Protein AF-0000000066914929 (afdb_homodimer)

Radius of gyration: 43.82 Å; Cα contacts (8 Å, |Δi|>4): 2407; chains: 2; bounding box: 92×146×138 Å

Sequence (1628 aa):
MSVPPDFVSQTCKDNQVCFVKSWQILGLDLDIENEDIVPTKKRKVLPPLNYNNDIVTKFKNVDGRLMECSQKAVNEFTSPCVNNMLSSYSNLSPERHASNSMNISGYKNLSDRDVFLKLHLPCQLYEYYLNERKISKLYDWQKECLCDPRLLRGSNIILSLPTGSGKTMIAELLMLREIINNKKSCLIVLPYVAIVQEKMNLLMELKTMFDINILDYAAGKGAIPPVKFEKGIGTIYIATIEKANILINSLIATRRINEIGLMVIDELHMIGESNRGIFIEQMITKYLMTLSGQIIGLSATLDDMTYLKKFMKAHVLSVDFRPVRLDQKVKILNKMYYLEESGDSKRLIPIPGQINNNSYYDSRDSSGILPFLKPLIPNQSVLIFCPTKDSCENLCSLLSEILAEDPVYADNDPRKEDLIEMIRNDNGGRICEIMEYGILVGVCYHHSGITVEERDRIETAFKSGILHTLCATSTLAAGVNLPARRVIIKDPFLHNEIMSKSQYIQMVGRAGRAGLNNYGDSITIITSKEKEKKFRQMIELSCIKCTSQMVKGINNYTNFQVLLLDMICFSMAKTREDLEKIMYSTLYGYEHTAEVIKILNCVLAKLLEFGMIKIDCNIYVATSLGIATQNANFAPDVAVSVKRELDNHLENGIILSSEEHLIYILLQNNISIKANEGILYNELENFEKNEFKLFSKLFDVSHPQLLLEFSSQHRFKSKFAKIYIFFMIKRLLKKQSIWDVAREFDVQRGWLQNVLQNFYNHAKCVIRFCEKIPELWSVCHLSPHVLKKLFNSLSPTFDSLQLVKMVNETKETAMSVPPDFVSQTCKDNQVCFVKSWQILGLDLDIENEDIVPTKKRKVLPPLNYNNDIVTKFKNVDGRLMECSQKAVNEFTSPCVNNMLSSYSNLSPERHASNSMNISGYKNLSDRDVFLKLHLPCQLYEYYLNERKISKLYDWQKECLCDPRLLRGSNIILSLPTGSGKTMIAELLMLREIINNKKSCLIVLPYVAIVQEKMNLLMELKTMFDINILDYAAGKGAIPPVKFEKGIGTIYIATIEKANILINSLIATRRINEIGLMVIDELHMIGESNRGIFIEQMITKYLMTLSGQIIGLSATLDDMTYLKKFMKAHVLSVDFRPVRLDQKVKILNKMYYLEESGDSKRLIPIPGQINNNSYYDSRDSSGILPFLKPLIPNQSVLIFCPTKDSCENLCSLLSEILAEDPVYADNDPRKEDLIEMIRNDNGGRICEIMEYGILVGVCYHHSGITVEERDRIETAFKSGILHTLCATSTLAAGVNLPARRVIIKDPFLHNEIMSKSQYIQMVGRAGRAGLNNYGDSITIITSKEKEKKFRQMIELSCIKCTSQMVKGINNYTNFQVLLLDMICFSMAKTREDLEKIMYSTLYGYEHTAEVIKILNCVLAKLLEFGMIKIDCNIYVATSLGIATQNANFAPDVAVSVKRELDNHLENGIILSSEEHLIYILLQNNISIKANEGILYNELENFEKNEFKLFSKLFDVSHPQLLLEFSSQHRFKSKFAKIYIFFMIKRLLKKQSIWDVAREFDVQRGWLQNVLQNFYNHAKCVIRFCEKIPELWSVCHLSPHVLKKLFNSLSPTFDSLQLVKMVNETKETA

Secondary structure (DSSP, 8-state):
----------------------GGGGTEEEETTTTEEEE------------------EEE-TTS-EEE--HHHHTT-----------------------------TTTT--HHHHHHHTT--HHHHHHHHHTS------HHHHHHHT-HHHHTT-EEEEE--TTS-HHHHHHHHHHHHHHHH--EEEEEES-HHHHHHHHHHHHHHHHHHTEEEEEESTT-S-SSPPPPSSSSEEEEEEEHHHHHHHHHHHHHTT-GGGEEEEEETTGGGGGSTTHHHHHHHHHHHHHHHT-SEEEEEES--SB-HHHHHHHTEEEEE----SSEEEEEEEETTEEEEEEEETTEEEEEE-TT----GGG--TT-TT--HHHHTTTTTTS-EEEE-SSHHHHHHHHHHHHHHHTTSTTT----HHHHHHHHHHHHHTTS---HHHHHHHHTTEEEESTTS-HHHHHHHHHHHHTTS--EEEE-GGGTSS----BSEEEES-SEETTEEPPHHHHHHHHTTB--TTT-SEEEEEEEE-SHHHHHHHHHHHH----B----TTSS-GGGHHHHHHHHHHHHTTS--SHHHHHHHHHTSHHHHH-GGGHHHHHHHHHHHHHHTTSEEEETTEEEE-HHHHHHHHHT--HHHHHHHHHHHHHHHHH-B--SSSHHHHHHHSPS-------HHHHHHHHHT--HHHHHHHHHHHS--HHHHHHHHHH-SS--HHHHHHHHHHHHHHHHTT--HHHHHHHTT--HHHHHHHHHHHHHHHHHHHHHHHT-GGGHHHHHHHHHHHHHHHHSS-TTTHHHHTTSHHHHHHHH-/----------------------TTTTTEEEETTTTEEEE-------------S----EEE-TTS-EEE--HHHHTT-----------------------------TTTT--HHHHHHHTT--HHHHHHHHHTS------HHHHHHHT-HHHHTT-EEEEE--TTS-HHHHHHHHHHHHHHHH--EEEEEES-HHHHHHHHHHHHHHHHHHT-EEEEESTT-S-SSPP--SSSS-EEEEEEHHHHHHHHHHHHHTT-GGGEEEEEETTGGGGGSTTHHHHHHHHHHHHHHHT-SEEEEEES--SB-HHHHHHHTEEEEE----SSEEEEEEEETTEEEEEEEETTEEEEEE-TT----GGG--TT-TT--HHHHTTTTTTS-EEEE-SSHHHHHHHHHHHHHHHTTSTTT----HHHHHHHHHHHHHTTS---HHHHHHHHTTEEEESTTS-HHHHHHHHHHHHTTS--EEEE-GGGTSS----BSEEEES-SEETTEEPPHHHHHHHHTTB--TTT-SEEEEEEEE-SHHHHHHHHHHHH----B----TTSS-GGGHHHHHHHHHHHHTTS--SHHHHHHHHHTSHHHHH-GGGHHHHHHHHHHHHHHTTSEEEETTEEEE-HHHHHHHHHT--HHHHHHHHHHHHHHHHH-B--SSSHHHHHHHSPS-------HHHHHHHHHT--HHHHHHHHHHHS--HHHHHHHHHH-SS--HHHHHHHHHHHHHHHHTT--HHHHHHHTT--HHHHHHHHHHHHHHHHHHHHHHHT-GGGHHHHHHHHHHHHHHHHHS-TTTHHHHTTTHHHHHHHH-

InterPro domains:
  IPR001650 Helicase, C-terminal domain-like [PF00271] (441-515)
  IPR001650 Helicase, C-terminal domain-like [PS51194] (368-558)
  IPR001650 Helicase, C-terminal domain-like [SM00490] (429-515)
  IPR011545 DEAD/DEAH-box helicase domain [PF00270] (149-303)
  IPR014001 Helicase superfamily 1/2, ATP-binding domain [PS51192] (148-320)
  IPR014001 Helicase superfamily 1/2, ATP-binding domain [SM00487] (134-331)
  IPR027417 P-loop containing nucleoside triphosphate hydrolase [G3DSA:3.40.50.300] (123-323)
  IPR027417 P-loop containing nucleoside triphosphate hydrolase [G3DSA:3.40.50.300] (354-539)
  IPR027417 P-loop containing nucleoside triphosphate hydrolase [SSF52540] (150-529)
  IPR036390 Winged helix DNA-binding domain superfamily [SSF46785] (556-629)
  IPR046931 DNA polymerase theta-like, helix-turn-helix domain [PF20470] (520-613)
  IPR048960 POLQ-like, helical domain [PF21099] (636-773)
  IPR050474 Helicase Hel308/SKI2-like [PTHR47961] (75-783)

Foldseek 3Di:
DCCPDDPPPVPDDPPPPPPLPDCVVVLFDQPPVVNDGDRRDDPDPPDDPPPDDDDADQCQPPVRHRPRPGPPVVPPVPDPPDDPPPPDPPDPDPPPPPPPPPCPVPQLPPAPVVLCVLLVHDPVVVVCCCPVVVPPDDDSVLSVVSNPPCVVSFFAEEEAEAPPQPVVVSVVSVQRSCCVVVLAEAEEEDADLLLLVVVLVVCVVVCVVAVEAEAEADLQFADQQHDDDPDGSYYYYRYYLVRLLLNCLSCLLVVNNLSYAEYEYEALLCLQPDPSVLSSLLSLLSNVLVVRYYYYYYHYHFDDCPLVCQLNVYYYDYDHDDQADEWEWEAAAFWIWTFDDDDLFTDTHTDPPPTQPVPQDDPLCPLSCRSVPVVAPDPFAEEEADQDQVRQLVVLQSCLVVLCVPCVQLVVPVVLVVLVVQVCVLQVRDDDPSQNSSLSRQEHEDELLAAPSNNVSNQVCCVVSSHRYYYYYLPVLDDDLRATQEYEYSAQDHPRHGDALVSVSSRSSSHDDPPPGSYGYYYYYHNDPVSVVVVSVRNRPRGPDRAHCQPPPDPQSLSLLLSVLSCQLSVVAWAPVSSLVSLCSTSNNSVCVPCSVVSSVSSVVVCVVLVQWDDDPRTIHGDLLSNLCNQLVHRSVQSSVLVVLLVVDVVLDADVPDCLLLLLNLADFDDDDDFDLVLLLVDLVDDDPVRQVSVCSNPVDGSVVVSVVSVPDPDDDRVSVSVLLSVLLVVLLVLDALVVSCVSGVGRSSVNVVSLSVSSSSLSSVLSSLVSPVVSVVSVVCSVVSNCSSVVSHPDPVCVSPVNPVVVVVVVVD/DDPDDPDPCPCPPDPDDPPLPDCVVVQWDQPLPVNDTDRHDDPPPPPDPPDDDDDQQQCQPPVRHRPSDGPPPVPPVPDPPPPCPPPDPPDPDPPPPPPPPPCPVPQLPPAPVVLCVLLVHDPVVVVCCCPVVVPPDDDSVLSVVSNPVCVSSFFAEEEAEAPPQPVVVSVVSVQCSCLVVVLAEEEEEDADLLLLVVVLVVCVVVCVVAVEAEAEADLQFADQQHDDDPDGSYYYYRYYLVRLLLNCLSCLLVVNNLSYAEYEYEALLCLQPDPSVLSSLLSLLSNVLVVRYYYYYYHYHFDDCPLVCQLNVYYYDYDHDDQADEWEWEAAAFWIWTFDDDDLFTDTHTDPPPTQPVPQDDPLCPLSCRSVPVVAPDPWAEEEADQDPVRQLVVLQSCLVVLCVPCVQLVVPVVLVVLVVQVCVLQVRDDDPSQNSSLSRQEHEDELLAAPSNNVSNQVCQVVSSHRYYYYYLPVLDDDLRATQEYEYSAQDHPRHGDALVSVSSRSSSHDDPPPGSYGYYYYYHNDPVSVVVVSVRNRPRGPDRARCQPPPDPQSLSLLLSVLSCQLSVVAWAPVSSLVSLCSTSNNSVCVPCSVVSSVSSVVVCVVLVQWDADPRTIHGDLLSNLCNQLVHRSVQSSVLVVLLVVDVVLDADVPDCLLLLLNLADFDDDDDFDLVLLLVDLVDDDPVVQVSVCSNPVDGSVVVSVCSVPDPDDDRVSVSVLLSVLLVVLLVLDALVVSCVSGVGRSSVNVVSLSVSSSSLSSVLSSLVSPVVSVVSVVCSVVSNVSSVVSHPDPVCVSPVNPVVVVVVVVD

pLDDT: mean 78.35, std 23.62, range [18.16, 97.69]

Solvent-accessible surface area (backbone atoms only — not comparable to full-atom values): 89970 Å² total; per-residue (Å²): 137,86,78,76,78,85,81,81,74,83,70,77,81,71,78,76,76,76,76,77,64,77,42,70,82,68,37,39,50,71,41,79,87,69,78,41,81,48,84,44,81,78,80,79,75,73,76,77,72,83,73,78,93,76,93,81,71,68,40,61,39,94,44,64,44,63,39,65,56,59,75,68,72,66,59,64,76,60,75,83,72,80,79,75,86,75,71,86,82,67,83,76,72,81,72,80,76,69,83,73,74,72,81,68,66,77,64,71,79,54,51,68,68,53,53,39,52,72,56,65,46,61,68,66,55,56,50,40,37,38,66,73,68,60,49,85,71,75,53,68,66,54,53,49,53,72,62,29,65,58,55,71,69,49,47,22,34,33,40,24,30,43,76,82,53,59,65,64,59,55,55,51,52,50,45,48,34,40,24,72,71,66,49,22,18,30,36,41,31,28,85,28,60,64,37,39,53,51,47,48,63,64,49,52,65,48,24,76,74,65,43,38,43,77,45,60,24,40,78,75,28,51,61,87,64,68,82,84,72,89,71,65,48,31,39,40,39,36,16,20,49,69,46,38,34,52,47,51,49,40,25,49,68,69,71,48,47,71,44,34,40,36,38,36,32,49,56,45,59,41,31,39,36,71,76,60,4,35,43,48,50,49,38,50,42,55,50,59,71,65,68,52,53,29,42,38,30,34,22,52,72,67,68,48,52,68,56,54,29,60,47,61,60,31,47,77,49,74,48,97,49,64,83,37,49,70,47,43,31,33,33,50,68,83,40,38,26,35,55,42,76,58,86,85,44,55,44,76,41,74,47,84,87,56,55,76,60,69,86,46,67,51,89,85,46,82,85,63,56,48,53,75,42,58,84,44,50,76,84,38,35,36,38,33,36,28,60,39,67,66,50,13,51,52,48,25,42,52,50,25,60,59,38,51,75,36,60,84,39,40,55,77,56,64,68,42,57,48,49,51,50,50,47,16,58,76,50,78,70,40,73,59,64,57,50,52,52,4,39,54,36,18,28,32,58,46,48,70,51,46,39,70,69,51,50,52,54,50,54,51,32,40,75,70,55,64,27,24,36,38,23,18,29,71,64,62,38,53,51,54,96,68,59,15,41,30,22,34,34,63,37,62,45,48,96,86,37,69,64,52,59,67,57,50,50,40,40,47,53,33,18,22,30,84,93,80,30,76,48,13,32,26,42,36,43,33,84,45,71,71,55,43,53,55,50,52,50,49,59,44,54,64,62,63,66,58,42,65,34,53,66,60,96,45,76,82,40,49,56,52,38,42,50,53,50,42,34,30,62,60,66,75,24,45,37,70,66,46,48,51,53,51,47,50,51,28,54,49,17,64,73,39,60,84,52,41,63,60,51,49,53,54,30,53,52,48,38,45,68,71,50,24,37,44,78,57,93,78,27,50,39,56,32,59,60,27,45,13,26,53,66,28,70,40,49,66,70,56,38,54,51,51,52,52,51,50,52,51,43,25,63,72,30,44,42,47,57,49,62,61,54,56,51,54,69,45,44,70,79,73,62,88,70,86,74,52,65,67,60,49,47,54,52,66,72,60,58,52,82,70,46,54,57,49,49,27,67,75,65,74,44,52,71,69,55,53,55,48,53,62,72,68,50,90,59,90,49,55,69,58,45,46,50,52,50,45,55,50,51,53,44,31,54,72,54,43,53,63,60,58,50,17,61,73,60,65,48,45,44,11,46,55,51,48,50,52,50,50,37,54,49,46,36,51,27,50,37,41,26,23,71,50,33,79,68,37,45,59,56,40,56,46,48,60,56,47,53,50,52,41,59,62,31,47,61,92,66,52,52,76,51,56,61,52,57,55,66,68,56,49,57,69,24,94,139,76,84,72,75,85,76,80,80,76,79,76,80,78,82,77,80,79,65,84,57,78,42,68,84,66,30,40,50,74,40,79,88,71,79,41,80,48,84,42,79,77,78,78,76,71,73,77,72,85,70,83,92,74,93,81,62,69,40,61,38,93,35,62,45,63,36,62,52,61,76,68,70,67,62,65,73,61,77,81,76,77,80,71,83,76,71,86,83,70,84,77,73,81,74,81,74,70,82,71,74,75,80,69,64,76,64,73,78,54,53,68,66,52,54,40,50,72,57,64,45,61,66,66,56,56,51,40,39,39,67,74,66,60,49,84,71,74,52,68,66,54,52,50,53,74,62,30,65,58,56,69,72,48,48,24,34,33,40,24,32,42,73,83,54,59,66,65,57,56,56,51,52,50,45,48,34,39,22,70,71,65,48,21,17,30,36,40,28,28,83,28,61,64,38,39,53,51,49,48,63,63,49,52,65,47,25,75,74,66,44,37,43,77,44,60,24,40,79,76,27,50,60,87,64,69,80,83,72,90,71,64,47,30,40,41,39,38,16,21,50,69,45,38,36,51,49,51,50,41,26,49,67,69,71,47,46,74,44,33,41,35,38,36,31,50,55,45,59,41,31,40,36,69,75,60,5,36,42,48,51,49,39,50,42,55,50,59,73,64,68,52,54,28,42,39,31,33,22,51,71,66,68,48,52,69,56,54,30,61,46,62,60,31,47,77,52,75,50,96,49,64,84,39,50,72,46,44,32,35,33,50,68,82,40,37,26,35,56,43,76,60,87,83,44,52,44,79,40,76,47,83,87,56,52,76,61,69,85,45,67,50,91,87,47,80,84,62,56,46,52,75,43,56,84,46,50,74,83,38,35,37,37,35,36,27,59,38,68,65,51,13,50,52,48,26,39,51,50,25,59,60,40,51,76,37,60,83,39,41,56,78,56,64,69,43,56,51,49,52,50,51,46,15,57,74,51,78,70,41,74,60,64,58,50,52,53,5,38,53,38,19,28,31,58,49,50,70,52,46,40,71,67,52,50,51,53,50,53,52,32,40,75,70,56,62,26,24,35,40,23,18,29,71,64,62,38,52,51,53,95,68,60,16,43,29,22,34,35,65,36,64,46,48,96,85,37,68,63,50,59,68,57,50,52,39,40,48,52,34,17,22,30,83,93,79,29,72,48,13,32,26,40,35,42,33,84,46,71,69,55,43,53,53,50,52,52,50,61,42,53,65,61,63,65,59,44,65,32,53,66,60,97,45,76,82,39,48,56,52,38,40,50,52,50,44,34,29,62,60,65,74,24,46,37,69,65,45,47,50,51,51,46,49,51,28,55,49,16,64,73,39,59,84,53,40,63,60,51,51,52,53,29,52,50,48,39,45,70,72,50,23,38,44,78,58,93,79,26,49,38,55,32,59,60,28,44,13,25,53,65,26,70,40,48,64,71,56,38,53,50,50,51,53,52,51,51,51,44,24,65,72,30,44,42,46,57,52,61,59,54,57,50,56,67,46,45,68,81,73,61,90,71,87,74,52,64,69,60,47,48,52,52,66,70,60,59,52,81,70,46,55,58,50,49,27,67,74,64,74,42,54,72,70,54,53,54,47,54,62,72,67,50,89,59,91,49,53,69,55,44,45,50,50,52,44,54,51,52,52,46,31,54,72,53,43,52,63,59,57,49,18,60,74,59,65,50,45,44,12,45,52,52,49,50,52,50,50,36,53,49,46,36,52,27,50,38,41,26,24,71,50,34,79,68,38,44,58,58,41,56,48,47,61,56,47,53,50,53,41,59,63,30,49,61,90,67,53,52,76,53,57,60,52,56,56,65,66,55,48,58,70,35,93

Nearest PDB structures (foldseek):
  9bpa-assembly1_A  TM=8.940E-01  e=4.730E-42  Homo sapiens
  9asj-assembly1_A  TM=9.015E-01  e=1.468E-41  Homo sapiens
  5a9j-assembly3_C  TM=8.864E-01  e=9.239E-41  Homo sapiens
  5a9j-assembly4_D  TM=8.776E-01  e=2.488E-40  Homo sapiens
  5a9j-assembly2_B  TM=8.865E-01  e=8.093E-40  Homo sapiens

Structure (mmCIF, N/CA/C/O backbone):
data_AF-0000000066914929-model_v1
#
loop_
_entity.id
_entity.type
_entity.pdbx_description
1 polymer 'DNA 3-5 helicase'
#
loop_
_atom_site.group_PDB
_atom_site.id
_atom_site.type_symbol
_atom_site.label_atom_id
_atom_site.label_alt_id
_atom_site.label_comp_id
_atom_site.label_asym_id
_atom_site.label_entity_id
_atom_site.label_seq_id
_atom_site.pdbx_PDB_ins_code
_atom_site.Cartn_x
_atom_site.Cartn_y
_atom_site.Cartn_z
_atom_site.occupancy
_atom_site.B_iso_or_equiv
_atom_site.auth_seq_id
_atom_site.auth_comp_id
_atom_site.auth_asym_id
_atom_site.auth_atom_id
_atom_site.pdbx_PDB_model_num
ATOM 1 N N . MET A 1 1 ? -13.273 0.625 -95.812 1 22.05 1 MET A N 1
ATOM 2 C CA . MET A 1 1 ? -12.289 -0.029 -95 1 22.05 1 MET A CA 1
ATOM 3 C C . MET A 1 1 ? -12.656 0.114 -93.5 1 22.05 1 MET A C 1
ATOM 5 O O . MET A 1 1 ? -13.086 1.183 -93.062 1 22.05 1 MET A O 1
ATOM 9 N N . SER A 1 2 ? -12.82 -1.034 -92.75 1 21.03 2 SER A N 1
ATOM 10 C CA . SER A 1 2 ? -13.633 -1.714 -91.75 1 21.03 2 SER A CA 1
ATOM 11 C C . SER A 1 2 ? -13.164 -1.38 -90.312 1 21.03 2 SER A C 1
ATOM 13 O O . SER A 1 2 ? -12.211 -1.979 -89.812 1 21.03 2 SER A O 1
ATOM 15 N N . VAL A 1 3 ? -12.961 -0.079 -90.062 1 22.06 3 VAL A N 1
ATOM 16 C CA . VAL A 1 3 ? -12.188 0.366 -88.875 1 22.06 3 VAL A CA 1
ATOM 17 C C . VAL A 1 3 ? -12.859 -0.103 -87.625 1 22.06 3 VAL A C 1
ATOM 19 O O . VAL A 1 3 ? -14 0.267 -87.312 1 22.06 3 VAL A O 1
ATOM 22 N N . PRO A 1 4 ? -12.609 -1.229 -87.062 1 23.62 4 PRO A N 1
ATOM 23 C CA . PRO A 1 4 ? -13.305 -2.17 -86.125 1 23.62 4 PRO A CA 1
ATOM 24 C C . PRO A 1 4 ? -13.383 -1.678 -84.688 1 23.62 4 PRO A C 1
ATOM 26 O O . PRO A 1 4 ? -13.773 -2.434 -83.812 1 23.62 4 PRO A O 1
ATOM 29 N N . PRO A 1 5 ? -13.453 -0.351 -84.5 1 23.81 5 PRO A N 1
ATOM 30 C CA . PRO A 1 5 ? -12.82 -0.015 -83.188 1 23.81 5 PRO A CA 1
ATOM 31 C C . PRO A 1 5 ? -13.492 -0.708 -82 1 23.81 5 PRO A C 1
ATOM 33 O O . PRO A 1 5 ? -14.633 -1.176 -82.125 1 23.81 5 PRO A O 1
ATOM 36 N N . ASP A 1 6 ? -12.859 -0.647 -80.75 1 23.02 6 ASP A N 1
ATOM 37 C CA . ASP A 1 6 ? -12.469 -1.237 -79.5 1 23.02 6 ASP A CA 1
ATOM 38 C C . ASP A 1 6 ? -13.547 -1.033 -78.438 1 23.02 6 ASP A C 1
ATOM 40 O O . ASP A 1 6 ? -13.961 0.098 -78.188 1 23.02 6 ASP A O 1
ATOM 44 N N . PHE A 1 7 ? -14.5 -2.016 -78.188 1 23.09 7 PHE A N 1
ATOM 45 C CA . PHE A 1 7 ? -15.68 -2.316 -77.375 1 23.09 7 PHE A CA 1
ATOM 46 C C . PHE A 1 7 ? -15.414 -2.08 -75.875 1 23.09 7 PHE A C 1
ATOM 48 O O . PHE A 1 7 ? -14.664 -2.836 -75.25 1 23.09 7 PHE A O 1
ATOM 55 N N . VAL A 1 8 ? -15.109 -0.842 -75.375 1 22.83 8 VAL A N 1
ATOM 56 C CA . VAL A 1 8 ? -14.672 -0.49 -74.062 1 22.83 8 VAL A CA 1
ATOM 57 C C . VAL A 1 8 ? -15.711 -0.957 -73 1 22.83 8 VAL A C 1
ATOM 59 O O . VAL A 1 8 ? -16.781 -0.352 -72.875 1 22.83 8 VAL A O 1
ATOM 62 N N . SER A 1 9 ? -16.219 -2.285 -73.062 1 20.81 9 SER A N 1
ATOM 63 C CA . SER A 1 9 ? -17.297 -2.84 -72.25 1 20.81 9 SER A CA 1
ATOM 64 C C . SER A 1 9 ? -16.984 -2.695 -70.75 1 20.81 9 SER A C 1
ATOM 66 O O . SER A 1 9 ? -16.078 -3.348 -70.25 1 20.81 9 SER A O 1
ATOM 68 N N . GLN A 1 10 ? -16.859 -1.481 -70.125 1 20.47 10 GLN A N 1
ATOM 69 C CA . GLN A 1 10 ? -16.469 -1.212 -68.75 1 20.47 10 GLN A CA 1
ATOM 70 C C . GLN A 1 10 ? -17.406 -1.9 -67.812 1 20.47 10 GLN A C 1
ATOM 72 O O . GLN A 1 10 ? -18.5 -1.397 -67.5 1 20.47 10 GLN A O 1
ATOM 77 N N . THR A 1 11 ? -17.672 -3.248 -67.812 1 19.42 11 THR A N 1
ATOM 78 C CA . THR A 1 11 ? -18.656 -4.047 -67.062 1 19.42 11 THR A CA 1
ATOM 79 C C . THR A 1 11 ? -18.422 -3.971 -65.562 1 19.42 11 THR A C 1
ATOM 81 O O . THR A 1 11 ? -19.312 -4.273 -64.812 1 19.42 11 THR A O 1
ATOM 84 N N . CYS A 1 12 ? -17.141 -3.836 -65.062 1 18.33 12 CYS A N 1
ATOM 85 C CA . CYS A 1 12 ? -16.906 -4.828 -64 1 18.33 12 CYS A CA 1
ATOM 86 C C . CYS A 1 12 ? -17.781 -4.559 -62.781 1 18.33 12 CYS A C 1
ATOM 88 O O . CYS A 1 12 ? -18.172 -5.484 -62.062 1 18.33 12 CYS A O 1
ATOM 90 N N . LYS A 1 13 ? -17.844 -3.297 -62.094 1 20.34 13 LYS A N 1
ATOM 91 C CA . LYS A 1 13 ? -17.344 -3.24 -60.719 1 20.34 13 LYS A CA 1
ATOM 92 C C . LYS A 1 13 ? -18.406 -3.676 -59.719 1 20.34 13 LYS A C 1
ATOM 94 O O . LYS A 1 13 ? -19.141 -2.84 -59.188 1 20.34 13 LYS A O 1
ATOM 99 N N . ASP A 1 14 ? -19.375 -4.359 -59.938 1 19.3 14 ASP A N 1
ATOM 100 C CA . ASP A 1 14 ? -20.5 -4.473 -59 1 19.3 14 ASP A CA 1
ATOM 101 C C . ASP A 1 14 ? -20.062 -5.129 -57.688 1 19.3 14 ASP A C 1
ATOM 103 O O . ASP A 1 14 ? -19.938 -6.355 -57.625 1 19.3 14 ASP A O 1
ATOM 107 N N . ASN A 1 15 ? -18.938 -4.719 -57.094 1 20.02 15 ASN A N 1
ATOM 108 C CA . ASN A 1 15 ? -18.328 -5.477 -56 1 20.02 15 ASN A CA 1
ATOM 109 C C . ASN A 1 15 ? -19.344 -5.73 -54.875 1 20.02 15 ASN A C 1
ATOM 111 O O . ASN A 1 15 ? -19.859 -4.785 -54.281 1 20.02 15 ASN A O 1
ATOM 115 N N . GLN A 1 16 ? -20.094 -6.758 -54.906 1 19.48 16 GLN A N 1
ATOM 116 C CA . GLN A 1 16 ? -21.125 -7.289 -54.031 1 19.48 16 GLN A CA 1
ATOM 117 C C . GLN A 1 16 ? -20.578 -7.488 -52.625 1 19.48 16 GLN A C 1
ATOM 119 O O . GLN A 1 16 ? -19.797 -8.398 -52.375 1 19.48 16 GLN A O 1
ATOM 124 N N . VAL A 1 17 ? -20.094 -6.445 -52 1 20.75 17 VAL A N 1
ATOM 125 C CA . VAL A 1 17 ? -19.438 -6.57 -50.688 1 20.75 17 VAL A CA 1
ATOM 126 C C . VAL A 1 17 ? -20.391 -7.238 -49.688 1 20.75 17 VAL A C 1
ATOM 128 O O . VAL A 1 17 ? -21.5 -6.738 -49.469 1 20.75 17 VAL A O 1
ATOM 131 N N . CYS A 1 18 ? -20.422 -8.562 -49.719 1 19.23 18 CYS A N 1
ATOM 132 C CA . CYS A 1 18 ? -21.219 -9.469 -48.906 1 19.23 18 CYS A CA 1
ATOM 133 C C . CYS A 1 18 ? -21.016 -9.188 -47.406 1 19.23 18 CYS A C 1
ATOM 135 O O . CYS A 1 18 ? -19.906 -9.289 -46.906 1 19.23 18 CYS A O 1
ATOM 137 N N . PHE A 1 19 ? -21.688 -8.219 -46.906 1 21.11 19 PHE A N 1
ATOM 138 C CA . PHE A 1 19 ? -21.844 -7.82 -45.5 1 21.11 19 PHE A CA 1
ATOM 139 C C . PHE A 1 19 ? -22.281 -9 -44.625 1 21.11 19 PHE A C 1
ATOM 141 O O . PHE A 1 19 ? -23.453 -9.344 -44.594 1 21.11 19 PHE A O 1
ATOM 148 N N . VAL A 1 20 ? -21.672 -10.164 -44.75 1 21.55 20 VAL A N 1
ATOM 149 C CA . VAL A 1 20 ? -22.203 -11.352 -44.094 1 21.55 20 VAL A CA 1
ATOM 150 C C . VAL A 1 20 ? -22.156 -11.172 -42.562 1 21.55 20 VAL A C 1
ATOM 152 O O . VAL A 1 20 ? -21.125 -11.391 -41.938 1 21.55 20 VAL A O 1
ATOM 155 N N . LYS A 1 21 ? -22.328 -10.055 -42.031 1 23.08 21 LYS A N 1
ATOM 156 C CA . LYS A 1 21 ? -22.156 -9.875 -40.594 1 23.08 21 LYS A CA 1
ATOM 157 C C . LYS A 1 21 ? -23.031 -10.836 -39.812 1 23.08 21 LYS A C 1
ATOM 159 O O . LYS A 1 21 ? -24.016 -11.352 -40.344 1 23.08 21 LYS A O 1
ATOM 164 N N . SER A 1 22 ? -22.797 -11 -38.5 1 24.62 22 SER A N 1
ATOM 165 C CA . SER A 1 22 ? -23.25 -11.961 -37.5 1 24.62 22 SER A CA 1
ATOM 166 C C . SER A 1 22 ? -24.766 -11.914 -37.312 1 24.62 22 SER A C 1
ATOM 168 O O . SER A 1 22 ? -25.344 -10.844 -37.125 1 24.62 22 SER A O 1
ATOM 170 N N . TRP A 1 23 ? -25.484 -12.844 -37.781 1 25.62 23 TRP A N 1
ATOM 171 C CA . TRP A 1 23 ? -26.906 -13.133 -38.031 1 25.62 23 TRP A CA 1
ATOM 172 C C . TRP A 1 23 ? -27.703 -13.023 -36.719 1 25.62 23 TRP A C 1
ATOM 174 O O . TRP A 1 23 ? -28.891 -12.703 -36.75 1 25.62 23 TRP A O 1
ATOM 184 N N . GLN A 1 24 ? -27.062 -13.352 -35.625 1 28.77 24 GLN A N 1
ATOM 185 C CA . GLN A 1 24 ? -27.922 -13.438 -34.469 1 28.77 24 GLN A CA 1
ATOM 186 C C . GLN A 1 24 ? -28.516 -12.07 -34.125 1 28.77 24 GLN A C 1
ATOM 188 O O . GLN A 1 24 ? -29.594 -11.992 -33.531 1 28.77 24 GLN A O 1
ATOM 193 N N . ILE A 1 25 ? -27.812 -11.086 -34.406 1 29.39 25 ILE A N 1
ATOM 194 C CA . ILE A 1 25 ? -28.438 -9.773 -34.25 1 29.39 25 ILE A CA 1
ATOM 195 C C . ILE A 1 25 ? -29.609 -9.641 -35.219 1 29.39 25 ILE A C 1
ATOM 197 O O . ILE A 1 25 ? -30.547 -8.875 -34.969 1 29.39 25 ILE A O 1
ATOM 201 N N . LEU A 1 26 ? -29.406 -10.344 -36.438 1 29.59 26 LEU A N 1
ATOM 202 C CA . LEU A 1 26 ? -30.406 -10.141 -37.5 1 29.59 26 LEU A CA 1
ATOM 203 C C . LEU A 1 26 ? -31.625 -11.008 -37.25 1 29.59 26 LEU A C 1
ATOM 205 O O . LEU A 1 26 ? -32.562 -11.016 -38.062 1 29.59 26 LEU A O 1
ATOM 209 N N . GLY A 1 27 ? -32 -11.578 -36.094 1 30.33 27 GLY A N 1
ATOM 210 C CA . GLY A 1 27 ? -33.188 -12.367 -35.719 1 30.33 27 GLY A CA 1
ATOM 211 C C . GLY A 1 27 ? -33.25 -13.695 -36.438 1 30.33 27 GLY A C 1
ATOM 212 O O . GLY A 1 27 ? -34.344 -14.195 -36.719 1 30.33 27 GLY A O 1
ATOM 213 N N . LEU A 1 28 ? -32.156 -13.969 -37.125 1 28.88 28 LEU A N 1
ATOM 214 C CA . LEU A 1 28 ? -32.188 -15.203 -37.906 1 28.88 28 LEU A CA 1
ATOM 215 C C . LEU A 1 28 ? -31.5 -16.328 -37.156 1 28.88 28 LEU A C 1
ATOM 217 O O . LEU A 1 28 ? -30.578 -16.078 -36.344 1 28.88 28 LEU A O 1
ATOM 221 N N . ASP A 1 29 ? -32.188 -17.297 -36.562 1 35.31 29 ASP A N 1
ATOM 222 C CA . ASP A 1 29 ? -31.688 -18.484 -35.875 1 35.31 29 ASP A CA 1
ATOM 223 C C . ASP A 1 29 ? -31.422 -19.609 -36.875 1 35.31 29 ASP A C 1
ATOM 225 O O . ASP A 1 29 ? -32.094 -19.734 -37.875 1 35.31 29 ASP A O 1
ATOM 229 N N . LEU A 1 30 ? -30.297 -20.062 -37 1 30.2 30 LEU A N 1
ATOM 230 C CA . LEU A 1 30 ? -30.016 -21.188 -37.906 1 30.2 30 LEU A CA 1
ATOM 231 C C . LEU A 1 30 ? -30.375 -22.516 -37.25 1 30.2 30 LEU A C 1
ATOM 233 O O . LEU A 1 30 ? -30 -22.75 -36.094 1 30.2 30 LEU A O 1
ATOM 237 N N . ASP A 1 31 ? -31.469 -23.156 -37.625 1 31.11 31 ASP A N 1
ATOM 238 C CA . ASP A 1 31 ? -31.828 -24.547 -37.312 1 31.11 31 ASP A CA 1
ATOM 239 C C . ASP A 1 31 ? -30.703 -25.5 -37.688 1 31.11 31 ASP A C 1
ATOM 241 O O . ASP A 1 31 ? -30.5 -25.797 -38.875 1 31.11 31 ASP A O 1
ATOM 245 N N . ILE A 1 32 ? -29.797 -25.672 -36.781 1 35.34 32 ILE A N 1
ATOM 246 C CA . ILE A 1 32 ? -28.625 -26.5 -37 1 35.34 32 ILE A CA 1
ATOM 247 C C . ILE A 1 32 ? -29.031 -27.859 -37.562 1 35.34 32 ILE A C 1
ATOM 249 O O . ILE A 1 32 ? -28.297 -28.469 -38.344 1 35.34 32 ILE A O 1
ATOM 253 N N . GLU A 1 33 ? -30.312 -28.391 -37.156 1 32.19 33 GLU A N 1
ATOM 254 C CA . GLU A 1 33 ? -30.688 -29.719 -37.625 1 32.19 33 GLU A CA 1
ATOM 255 C C . GLU A 1 33 ? -31.094 -29.688 -39.094 1 32.19 33 GLU A C 1
ATOM 257 O O . GLU A 1 33 ? -30.797 -30.625 -39.844 1 32.19 33 GLU A O 1
ATOM 262 N N . ASN A 1 34 ? -32.062 -28.656 -39.438 1 36.81 34 ASN A N 1
ATOM 263 C CA . ASN A 1 34 ? -32.625 -28.625 -40.781 1 36.81 34 ASN A CA 1
ATOM 264 C C . ASN A 1 34 ? -31.906 -27.625 -41.656 1 36.81 34 ASN A C 1
ATOM 266 O O . ASN A 1 34 ? -32.375 -27.328 -42.781 1 36.81 34 ASN A O 1
ATOM 270 N N . GLU A 1 35 ? -30.703 -27.391 -41.562 1 32.34 35 GLU A N 1
ATOM 271 C CA . GLU A 1 35 ? -29.812 -26.516 -42.344 1 32.34 35 GLU A CA 1
ATOM 272 C C . GLU A 1 35 ? -30.562 -25.312 -42.875 1 32.34 35 GLU A C 1
ATOM 274 O O . GLU A 1 35 ? -30.312 -24.859 -44 1 32.34 35 GLU A O 1
ATOM 279 N N . ASP A 1 36 ? -31.906 -24.984 -42.469 1 30.59 36 ASP A N 1
ATOM 280 C CA . ASP A 1 36 ? -32.688 -23.906 -43.094 1 30.59 36 ASP A CA 1
ATOM 281 C C . ASP A 1 36 ? -32.688 -22.656 -42.219 1 30.59 36 ASP A C 1
ATOM 283 O O . ASP A 1 36 ? -32.531 -22.75 -41 1 30.59 36 ASP A O 1
ATOM 287 N N . ILE A 1 37 ? -32.594 -21.406 -42.844 1 34.69 37 ILE A N 1
ATOM 288 C CA . ILE A 1 37 ? -32.594 -20.078 -42.25 1 34.69 37 ILE A CA 1
ATOM 289 C C . ILE A 1 37 ? -34.031 -19.703 -41.844 1 34.69 37 ILE A C 1
ATOM 291 O O . ILE A 1 37 ? -34.938 -19.766 -42.688 1 34.69 37 ILE A O 1
ATOM 295 N N . VAL A 1 38 ? -34.719 -19.984 -40.719 1 33.81 38 VAL A N 1
ATOM 296 C CA . VAL A 1 38 ? -36.094 -19.594 -40.438 1 33.81 38 VAL A CA 1
ATOM 297 C C . VAL A 1 38 ? -36.125 -18.172 -39.906 1 33.81 38 VAL A C 1
ATOM 299 O O . VAL A 1 38 ? -35.219 -17.734 -39.219 1 33.81 38 VAL A O 1
ATOM 302 N N . PRO A 1 39 ? -37 -17.203 -40.5 1 30.45 39 PRO A N 1
ATOM 303 C CA . PRO A 1 39 ? -37.094 -15.789 -40.125 1 30.45 39 PRO A CA 1
ATOM 304 C C . PRO A 1 39 ? -37.469 -15.617 -38.656 1 30.45 39 PRO A C 1
ATOM 306 O O . PRO A 1 39 ? -38.312 -16.344 -38.125 1 30.45 39 PRO A O 1
ATOM 309 N N . THR A 1 40 ? -36.719 -15.359 -37.75 1 31.73 40 THR A N 1
ATOM 310 C CA . THR A 1 40 ? -37.219 -15.203 -36.375 1 31.73 40 THR A CA 1
ATOM 311 C C . THR A 1 40 ? -37.906 -13.852 -36.219 1 31.73 40 THR A C 1
ATOM 313 O O . THR A 1 40 ? -37.531 -12.875 -36.875 1 31.73 40 THR A O 1
ATOM 316 N N . LYS A 1 41 ? -39.281 -13.742 -35.906 1 28.2 41 LYS A N 1
ATOM 317 C CA . LYS A 1 41 ? -40.156 -12.578 -35.75 1 28.2 41 LYS A CA 1
ATOM 318 C C . LYS A 1 41 ? -39.406 -11.414 -35.094 1 28.2 41 LYS A C 1
ATOM 320 O O . LYS A 1 41 ? -38.562 -11.633 -34.219 1 28.2 41 LYS A O 1
ATOM 325 N N . LYS A 1 42 ? -39.688 -10.219 -35.656 1 27.52 42 LYS A N 1
ATOM 326 C CA . LYS A 1 42 ? -39.188 -8.891 -35.312 1 27.52 42 LYS A CA 1
ATOM 327 C C . LYS A 1 42 ? -39.625 -8.492 -33.906 1 27.52 42 LYS A C 1
ATOM 329 O O . LYS A 1 42 ? -40.812 -8.508 -33.562 1 27.52 42 LYS A O 1
ATOM 334 N N . ARG A 1 43 ? -39.062 -8.625 -32.906 1 23.48 43 ARG A N 1
ATOM 335 C CA . ARG A 1 43 ? -39.562 -8.195 -31.609 1 23.48 43 ARG A CA 1
ATOM 336 C C . ARG A 1 43 ? -39.938 -6.719 -31.625 1 23.48 43 ARG A C 1
ATOM 338 O O . ARG A 1 43 ? -39.156 -5.875 -32.062 1 23.48 43 ARG A O 1
ATOM 345 N N . LYS A 1 44 ? -41.25 -6.316 -31.719 1 23.95 44 LYS A N 1
ATOM 346 C CA . LYS A 1 44 ? -41.812 -4.965 -31.656 1 23.95 44 LYS A CA 1
ATOM 347 C C . LYS A 1 44 ? -41.25 -4.203 -30.469 1 23.95 44 LYS A C 1
ATOM 349 O O . LYS A 1 44 ? -41.281 -4.691 -29.328 1 23.95 44 LYS A O 1
ATOM 354 N N . VAL A 1 45 ? -40.5 -3.205 -30.75 1 24.62 45 VAL A N 1
ATOM 355 C CA . VAL A 1 45 ? -39.969 -2.234 -29.781 1 24.62 45 VAL A CA 1
ATOM 356 C C . VAL A 1 45 ? -41.125 -1.407 -29.219 1 24.62 45 VAL A C 1
ATOM 358 O O . VAL A 1 45 ? -41.906 -0.84 -29.953 1 24.62 45 VAL A O 1
ATOM 361 N N . LEU A 1 46 ? -41.719 -1.8 -28.141 1 25.02 46 LEU A N 1
ATOM 362 C CA . LEU A 1 46 ? -42.844 -1.049 -27.594 1 25.02 46 LEU A CA 1
ATOM 363 C C . LEU A 1 46 ? -42.562 0.447 -27.578 1 25.02 46 LEU A C 1
ATOM 365 O O . LEU A 1 46 ? -41.375 0.854 -27.516 1 25.02 46 LEU A O 1
ATOM 369 N N . PRO A 1 47 ? -43.469 1.25 -27.953 1 23.28 47 PRO A N 1
ATOM 370 C CA . PRO A 1 47 ? -43.406 2.705 -28.094 1 23.28 47 PRO A CA 1
ATOM 371 C C . PRO A 1 47 ? -42.844 3.402 -26.859 1 23.28 47 PRO A C 1
ATOM 373 O O . PRO A 1 47 ? -42.906 2.867 -25.75 1 23.28 47 PRO A O 1
ATOM 376 N N . PRO A 1 48 ? -41.969 4.375 -27.094 1 24.64 48 PRO A N 1
ATOM 377 C CA . PRO A 1 48 ? -41.281 5.207 -26.094 1 24.64 48 PRO A CA 1
ATOM 378 C C . PRO A 1 48 ? -42.25 5.848 -25.109 1 24.64 48 PRO A C 1
ATOM 380 O O . PRO A 1 48 ? -43.312 6.328 -25.516 1 24.64 48 PRO A O 1
ATOM 383 N N . LEU A 1 49 ? -42.406 5.277 -23.938 1 23.41 49 LEU A N 1
ATOM 384 C CA . LEU A 1 49 ? -43.312 5.992 -23.062 1 23.41 49 LEU A CA 1
ATOM 385 C C . LEU A 1 49 ? -43.062 7.492 -23.109 1 23.41 49 LEU A C 1
ATOM 387 O O . LEU A 1 49 ? -41.938 7.922 -23.359 1 23.41 49 LEU A O 1
ATOM 391 N N . ASN A 1 50 ? -43.969 8.344 -23.281 1 23.66 50 ASN A N 1
ATOM 392 C CA . ASN A 1 50 ? -44.094 9.797 -23.375 1 23.66 50 ASN A CA 1
ATOM 393 C C . ASN A 1 50 ? -43.344 10.5 -22.25 1 23.66 50 ASN A C 1
ATOM 395 O O . ASN A 1 50 ? -43.938 11.273 -21.484 1 23.66 50 ASN A O 1
ATOM 399 N N . TYR A 1 51 ? -42.281 9.766 -21.594 1 23.55 51 TYR A N 1
ATOM 400 C CA . TYR A 1 51 ? -41.875 10.523 -20.406 1 23.55 51 TYR A CA 1
ATOM 401 C C . TYR A 1 51 ? -41.344 11.898 -20.812 1 23.55 51 TYR A C 1
ATOM 403 O O . TYR A 1 51 ? -40.781 12.062 -21.891 1 23.55 51 TYR A O 1
ATOM 411 N N . ASN A 1 52 ? -41.75 12.938 -20.219 1 24.45 52 ASN A N 1
ATOM 412 C CA . ASN A 1 52 ? -41.438 14.359 -20.25 1 24.45 52 ASN A CA 1
ATOM 413 C C . ASN A 1 52 ? -39.938 14.609 -20.25 1 24.45 52 ASN A C 1
ATOM 415 O O . ASN A 1 52 ? -39.156 13.773 -19.797 1 24.45 52 ASN A O 1
ATOM 419 N N . ASN A 1 53 ? -39.281 15.672 -20.859 1 25.12 53 ASN A N 1
ATOM 420 C CA . ASN A 1 53 ? -38.062 16.281 -21.438 1 25.12 53 ASN A CA 1
ATOM 421 C C . ASN A 1 53 ? -36.938 16.328 -20.438 1 25.12 53 ASN A C 1
ATOM 423 O O . ASN A 1 53 ? -35.906 16.984 -20.656 1 25.12 53 ASN A O 1
ATOM 427 N N . ASP A 1 54 ? -37.031 16.172 -19.078 1 24.78 54 ASP A N 1
ATOM 428 C CA . ASP A 1 54 ? -36.156 16.734 -18.047 1 24.78 54 ASP A CA 1
ATOM 429 C C . ASP A 1 54 ? -34.844 15.938 -17.953 1 24.78 54 ASP A C 1
ATOM 431 O O . ASP A 1 54 ? -34.812 14.758 -18.297 1 24.78 54 ASP A O 1
ATOM 435 N N . ILE A 1 55 ? -33.75 16.531 -17.281 1 25.94 55 ILE A N 1
ATOM 436 C CA . ILE A 1 55 ? -32.281 16.547 -17.188 1 25.94 55 ILE A CA 1
ATOM 437 C C . ILE A 1 55 ? -31.766 15.156 -16.859 1 25.94 55 ILE A C 1
ATOM 439 O O . ILE A 1 55 ? -32.375 14.438 -16.062 1 25.94 55 ILE A O 1
ATOM 443 N N . VAL A 1 56 ? -30.562 14.734 -17.516 1 29.72 56 VAL A N 1
ATOM 444 C CA . VAL A 1 56 ? -29.625 13.766 -18.094 1 29.72 56 VAL A CA 1
ATOM 445 C C . VAL A 1 56 ? -28.625 13.312 -17.047 1 29.72 56 VAL A C 1
ATOM 447 O O . VAL A 1 56 ? -28.031 14.141 -16.344 1 29.72 56 VAL A O 1
ATOM 450 N N . THR A 1 57 ? -28.594 12.016 -16.547 1 28.55 57 THR A N 1
ATOM 451 C CA . THR A 1 57 ? -27.891 11.453 -15.391 1 28.55 57 THR A CA 1
ATOM 452 C C . THR A 1 57 ? -26.391 11.406 -15.641 1 28.55 57 THR A C 1
ATOM 454 O O . THR A 1 57 ? -25.938 10.984 -16.703 1 28.55 57 THR A O 1
ATOM 457 N N . LYS A 1 58 ? -25.5 12.211 -15.086 1 30.34 58 LYS A N 1
ATOM 458 C CA . LYS A 1 58 ? -24.062 12.445 -15.078 1 30.34 58 LYS A CA 1
ATOM 459 C C . LYS A 1 58 ? -23.312 11.297 -14.414 1 30.34 58 LYS A C 1
ATOM 461 O O . LYS A 1 58 ? -23.672 10.875 -13.312 1 30.34 58 LYS A O 1
ATOM 466 N N . PHE A 1 59 ? -22.812 10.281 -15.227 1 28.11 59 PHE A N 1
ATOM 467 C CA . PHE A 1 59 ? -22.125 9.234 -14.477 1 28.11 59 PHE A CA 1
ATOM 468 C C . PHE A 1 59 ? -20.625 9.445 -14.508 1 28.11 59 PHE A C 1
ATOM 470 O O . PHE A 1 59 ? -20.078 9.992 -15.469 1 28.11 59 PHE A O 1
ATOM 477 N N . LYS A 1 60 ? -19.969 9.508 -13.5 1 30.8 60 LYS A N 1
ATOM 478 C CA . LYS A 1 60 ? -18.531 9.688 -13.312 1 30.8 60 LYS A CA 1
ATOM 479 C C . LYS A 1 60 ? -17.766 8.422 -13.703 1 30.8 60 LYS A C 1
ATOM 481 O O . LYS A 1 60 ? -18.094 7.324 -13.242 1 30.8 60 LYS A O 1
ATOM 486 N N . ASN A 1 61 ? -17.156 8.477 -14.898 1 28.03 61 ASN A N 1
ATOM 487 C CA . ASN A 1 61 ? -16.422 7.301 -15.359 1 28.03 61 ASN A CA 1
ATOM 488 C C . ASN A 1 61 ? -15.203 7.023 -14.484 1 28.03 61 ASN A C 1
ATOM 490 O O . ASN A 1 61 ? -14.836 7.848 -13.641 1 28.03 61 ASN A O 1
ATOM 494 N N . VAL A 1 62 ? -14.562 5.938 -14.656 1 29 62 VAL A N 1
ATOM 495 C CA . VAL A 1 62 ? -13.516 5.445 -13.773 1 29 62 VAL A CA 1
ATOM 496 C C . VAL A 1 62 ? -12.461 6.527 -13.578 1 29 62 VAL A C 1
ATOM 498 O O . VAL A 1 62 ? -11.828 6.602 -12.516 1 29 62 VAL A O 1
ATOM 501 N N . ASP A 1 63 ? -12.102 7.293 -14.578 1 31.89 63 ASP A N 1
ATOM 502 C CA . ASP A 1 63 ? -11.078 8.328 -14.484 1 31.89 63 ASP A CA 1
ATOM 503 C C . ASP A 1 63 ? -11.656 9.625 -13.922 1 31.89 63 ASP A C 1
ATOM 505 O O . ASP A 1 63 ? -11 10.664 -13.938 1 31.89 63 ASP A O 1
ATOM 509 N N . GLY A 1 64 ? -12.773 9.531 -13.148 1 32.16 64 GLY A N 1
ATOM 510 C CA . GLY A 1 64 ? -13.5 10.555 -12.414 1 32.16 64 GLY A CA 1
ATOM 511 C C . GLY A 1 64 ? -14.266 11.508 -13.312 1 32.16 64 GLY A C 1
ATOM 512 O O . GLY A 1 64 ? -14.781 12.523 -12.852 1 32.16 64 GLY A O 1
ATOM 513 N N . ARG A 1 65 ? -13.836 11.453 -14.609 1 29.92 65 ARG A N 1
ATOM 514 C CA . ARG A 1 65 ? -14.562 12.391 -15.461 1 29.92 65 ARG A CA 1
ATOM 515 C C . ARG A 1 65 ? -16.047 12.039 -15.516 1 29.92 65 ARG A C 1
ATOM 517 O O . ARG A 1 65 ? -16.406 10.859 -15.492 1 29.92 65 ARG A O 1
ATOM 524 N N . LEU A 1 66 ? -16.781 12.977 -15.188 1 30.2 66 LEU A N 1
ATOM 525 C CA . LEU A 1 66 ? -18.234 12.914 -15.281 1 30.2 66 LEU A CA 1
ATOM 526 C C . LEU A 1 66 ? -18.672 12.555 -16.688 1 30.2 66 LEU A C 1
ATOM 528 O O . LEU A 1 66 ? -18.328 13.25 -17.656 1 30.2 66 LEU A O 1
ATOM 532 N N . MET A 1 67 ? -18.469 11.266 -17.109 1 28.27 67 MET A N 1
ATOM 533 C CA . MET A 1 67 ? -19 10.938 -18.422 1 28.27 67 MET A CA 1
ATOM 534 C C . MET A 1 67 ? -20.516 11.094 -18.453 1 28.27 67 MET A C 1
ATOM 536 O O . MET A 1 67 ? -21.203 10.68 -17.516 1 28.27 67 MET A O 1
ATOM 540 N N . GLU A 1 68 ? -20.875 12.172 -18.984 1 30.78 68 GLU A N 1
ATOM 541 C CA . GLU A 1 68 ? -22.297 12.375 -19.266 1 30.78 68 GLU A CA 1
ATOM 542 C C . GLU A 1 68 ? -22.797 11.391 -20.328 1 30.78 68 GLU A C 1
ATOM 544 O O . GLU A 1 68 ? -22.219 11.297 -21.406 1 30.78 68 GLU A O 1
ATOM 549 N N . CYS A 1 69 ? -22.906 10.109 -19.922 1 25.42 69 CYS A N 1
ATOM 550 C CA . CYS A 1 69 ? -23.422 9.172 -20.922 1 25.42 69 CYS A CA 1
ATOM 551 C C . CYS A 1 69 ? -24.828 9.555 -21.359 1 25.42 69 CYS A C 1
ATOM 553 O O . CYS A 1 69 ? -25.641 9.961 -20.531 1 25.42 69 CYS A O 1
ATOM 555 N N . SER A 1 70 ? -24.906 9.914 -22.531 1 26.06 70 SER A N 1
ATOM 556 C CA . SER A 1 70 ? -26.25 10.172 -23.078 1 26.06 70 SER A CA 1
ATOM 557 C C . SER A 1 70 ? -27.172 8.992 -22.828 1 26.06 70 SER A C 1
ATOM 559 O O . SER A 1 70 ? -26.719 7.863 -22.625 1 26.06 70 SER A O 1
ATOM 561 N N . GLN A 1 71 ? -28.453 9.172 -22.578 1 26.58 71 GLN A N 1
ATOM 562 C CA . GLN A 1 71 ? -29.5 8.164 -22.406 1 26.58 71 GLN A CA 1
ATOM 563 C C . GLN A 1 71 ? -29.391 7.078 -23.484 1 26.58 71 GLN A C 1
ATOM 565 O O . GLN A 1 71 ? -29.859 5.957 -23.281 1 26.58 71 GLN A O 1
ATOM 570 N N . LYS A 1 72 ? -28.875 7.438 -24.656 1 26.69 72 LYS A N 1
ATOM 571 C CA . LYS A 1 72 ? -28.969 6.531 -25.797 1 26.69 72 LYS A CA 1
ATOM 572 C C . LYS A 1 72 ? -28.156 5.266 -25.547 1 26.69 72 LYS A C 1
ATOM 574 O O . LYS A 1 72 ? -28.578 4.168 -25.906 1 26.69 72 LYS A O 1
ATOM 579 N N . ALA A 1 73 ? -26.938 5.488 -25.109 1 25.17 73 ALA A N 1
ATOM 580 C CA . ALA A 1 73 ? -26.062 4.324 -25.203 1 25.17 73 ALA A CA 1
ATOM 581 C C . ALA A 1 73 ? -26.406 3.291 -24.125 1 25.17 73 ALA A C 1
ATOM 583 O O . ALA A 1 73 ? -26.062 2.115 -24.25 1 25.17 73 ALA A O 1
ATOM 584 N N . VAL A 1 74 ? -26.953 3.779 -23.031 1 25.78 74 VAL A N 1
ATOM 585 C CA . VAL A 1 74 ? -27.266 2.852 -21.953 1 25.78 74 VAL A CA 1
ATOM 586 C C . VAL A 1 74 ? -28.391 1.92 -22.375 1 25.78 74 VAL A C 1
ATOM 588 O O . VAL A 1 74 ? -28.469 0.775 -21.922 1 25.78 74 VAL A O 1
ATOM 591 N N . ASN A 1 75 ? -29.266 2.506 -23.156 1 26.17 75 ASN A N 1
ATOM 592 C CA . ASN A 1 75 ? -30.469 1.732 -23.422 1 26.17 75 ASN A CA 1
ATOM 593 C C . ASN A 1 75 ? -30.156 0.439 -24.172 1 26.17 75 ASN A C 1
ATOM 595 O O . ASN A 1 75 ? -31.047 -0.371 -24.422 1 26.17 75 ASN A O 1
ATOM 599 N N . GLU A 1 76 ? -29.078 0.377 -24.938 1 25.44 76 GLU A N 1
ATOM 600 C CA . GLU A 1 76 ? -29 -0.74 -25.875 1 25.44 76 GLU A CA 1
ATOM 601 C C . GLU A 1 76 ? -28.766 -2.059 -25.141 1 25.44 76 GLU A C 1
ATOM 603 O O . GLU A 1 76 ? -28.922 -3.135 -25.734 1 25.44 76 GLU A O 1
ATOM 608 N N . PHE A 1 77 ? -28.141 -2.076 -23.984 1 23.19 77 PHE A N 1
ATOM 609 C CA . PHE A 1 77 ? -27.891 -3.443 -23.531 1 23.19 77 PHE A CA 1
ATOM 610 C C . PHE A 1 77 ? -29.172 -4.07 -22.984 1 23.19 77 PHE A C 1
ATOM 612 O O . PHE A 1 77 ? -29.438 -3.969 -21.781 1 23.19 77 PHE A O 1
ATOM 619 N N . THR A 1 78 ? -30.266 -3.787 -23.688 1 22.17 78 THR A N 1
ATOM 620 C CA . THR A 1 78 ? -31.5 -4.414 -23.234 1 22.17 78 THR A CA 1
ATOM 621 C C . THR A 1 78 ? -31.344 -5.93 -23.172 1 22.17 78 THR A C 1
ATOM 623 O O . THR A 1 78 ? -30.781 -6.539 -24.078 1 22.17 78 THR A O 1
ATOM 626 N N . SER A 1 79 ? -31.516 -6.449 -22.031 1 19.39 79 SER A N 1
ATOM 627 C CA . SER A 1 79 ? -31.5 -7.852 -21.641 1 19.39 79 SER A CA 1
ATOM 628 C C . SER A 1 79 ? -32.5 -8.672 -22.453 1 19.39 79 SER A C 1
ATOM 630 O O . SER A 1 79 ? -33.656 -8.289 -22.594 1 19.39 79 SER A O 1
ATOM 632 N N . PRO A 1 80 ? -32.125 -9.375 -23.594 1 23.52 80 PRO A N 1
ATOM 633 C CA . PRO A 1 80 ? -33.062 -10.227 -24.344 1 23.52 80 PRO A CA 1
ATOM 634 C C . PRO A 1 80 ? -33.875 -11.141 -23.438 1 23.52 80 PRO A C 1
ATOM 636 O O . PRO A 1 80 ? -33.344 -12 -22.75 1 23.52 80 PRO A O 1
ATOM 639 N N . CYS A 1 81 ? -34.719 -10.688 -22.641 1 19.84 81 CYS A N 1
ATOM 640 C CA . CYS A 1 81 ? -35.562 -11.602 -21.875 1 19.84 81 CYS A CA 1
ATOM 641 C C . CYS A 1 81 ? -36.281 -12.578 -22.797 1 19.84 81 CYS A C 1
ATOM 643 O O . CYS A 1 81 ? -36.906 -12.164 -23.766 1 19.84 81 CYS A O 1
ATOM 645 N N . VAL A 1 82 ? -35.875 -13.93 -22.828 1 21.16 82 VAL A N 1
ATOM 646 C CA . VAL A 1 82 ? -36.375 -15.141 -23.469 1 21.16 82 VAL A CA 1
ATOM 647 C C . VAL A 1 82 ? -37.875 -15.297 -23.172 1 21.16 82 VAL A C 1
ATOM 649 O O . VAL A 1 82 ? -38.281 -15.273 -22.016 1 21.16 82 VAL A O 1
ATOM 652 N N . ASN A 1 83 ? -38.688 -14.789 -23.938 1 19.81 83 ASN A N 1
ATOM 653 C CA . ASN A 1 83 ? -40.062 -15.273 -23.906 1 19.81 83 ASN A CA 1
ATOM 654 C C . ASN A 1 83 ? -40.125 -16.797 -23.922 1 19.81 83 ASN A C 1
ATOM 656 O O . ASN A 1 83 ? -39.281 -17.453 -24.562 1 19.81 83 ASN A O 1
ATOM 660 N N . ASN A 1 84 ? -40.938 -17.531 -23.078 1 19.98 84 ASN A N 1
ATOM 661 C CA . ASN A 1 84 ? -41.219 -18.812 -22.453 1 19.98 84 ASN A CA 1
ATOM 662 C C . ASN A 1 84 ? -41.688 -19.828 -23.5 1 19.98 84 ASN A C 1
ATOM 664 O O . ASN A 1 84 ? -42.125 -20.938 -23.141 1 19.98 84 ASN A O 1
ATOM 668 N N . MET A 1 85 ? -42.062 -19.578 -24.734 1 20.09 85 MET A N 1
ATOM 669 C CA . MET A 1 85 ? -42.906 -20.656 -25.219 1 20.09 85 MET A CA 1
ATOM 670 C C . MET A 1 85 ? -42.094 -21.922 -25.453 1 20.09 85 MET A C 1
ATOM 672 O O . MET A 1 85 ? -41.281 -21.969 -26.391 1 20.09 85 MET A O 1
ATOM 676 N N . LEU A 1 86 ? -41.594 -22.672 -24.453 1 20.42 86 LEU A N 1
ATOM 677 C CA . LEU A 1 86 ? -40.969 -23.984 -24.375 1 20.42 86 LEU A CA 1
ATOM 678 C C . LEU A 1 86 ? -41.812 -25.047 -25.078 1 20.42 86 LEU A C 1
ATOM 680 O O . LEU A 1 86 ? -42.812 -25.5 -24.531 1 20.42 86 LEU A O 1
ATOM 684 N N . SER A 1 87 ? -42.219 -24.891 -26.344 1 20.34 87 SER A N 1
ATOM 685 C CA . SER A 1 87 ? -42.938 -26.031 -26.922 1 20.34 87 SER A CA 1
ATOM 686 C C . SER A 1 87 ? -42.188 -27.344 -26.672 1 20.34 87 SER A C 1
ATOM 688 O O . SER A 1 87 ? -41 -27.328 -26.375 1 20.34 87 SER A O 1
ATOM 690 N N . SER A 1 88 ? -42.938 -28.578 -26.703 1 20.17 88 SER A N 1
ATOM 691 C CA . SER A 1 88 ? -42.75 -29.984 -26.375 1 20.17 88 SER A CA 1
ATOM 692 C C . SER A 1 88 ? -41.562 -30.562 -27.156 1 20.17 88 SER A C 1
ATOM 694 O O . SER A 1 88 ? -41.562 -30.547 -28.391 1 20.17 88 SER A O 1
ATOM 696 N N . TYR A 1 89 ? -40.406 -30.469 -26.75 1 21.53 89 TYR A N 1
ATOM 697 C CA . TYR A 1 89 ? -39.156 -30.984 -27.25 1 21.53 89 TYR A CA 1
ATOM 698 C C . TYR A 1 89 ? -39.188 -32.5 -27.344 1 21.53 89 TYR A C 1
ATOM 700 O O . TYR A 1 89 ? -38.562 -33.188 -26.547 1 21.53 89 TYR A O 1
ATOM 708 N N . SER A 1 90 ? -40.469 -33.125 -27.531 1 20.34 90 SER A N 1
ATOM 709 C CA . SER A 1 90 ? -40.5 -34.562 -27.422 1 20.34 90 SER A CA 1
ATOM 710 C C . SER A 1 90 ? -39.469 -35.219 -28.312 1 20.34 90 SER A C 1
ATOM 712 O O . SER A 1 90 ? -38.656 -36.031 -27.844 1 20.34 90 SER A O 1
ATOM 714 N N . ASN A 1 91 ? -39.906 -35.719 -29.516 1 19.41 91 ASN A N 1
ATOM 715 C CA . ASN A 1 91 ? -39.625 -37 -30.156 1 19.41 91 ASN A CA 1
ATOM 716 C C . ASN A 1 91 ? -38.312 -36.938 -30.938 1 19.41 91 ASN A C 1
ATOM 718 O O . ASN A 1 91 ? -38.312 -36.656 -32.125 1 19.41 91 ASN A O 1
ATOM 722 N N . LEU A 1 92 ? -37.312 -36.375 -30.438 1 21.17 92 LEU A N 1
ATOM 723 C CA . LEU A 1 92 ? -36.125 -36.312 -31.266 1 21.17 92 LEU A CA 1
ATOM 724 C C . LEU A 1 92 ? -35.562 -37.688 -31.531 1 21.17 92 LEU A C 1
ATOM 726 O O . LEU A 1 92 ? -35.094 -38.375 -30.609 1 21.17 92 LEU A O 1
ATOM 730 N N . SER A 1 93 ? -36.25 -38.438 -32.406 1 19.81 93 SER A N 1
ATOM 731 C CA . SER A 1 93 ? -35.781 -39.781 -32.781 1 19.81 93 SER A CA 1
ATOM 732 C C . SER A 1 93 ? -34.344 -39.75 -33.219 1 19.81 93 SER A C 1
ATOM 734 O O . SER A 1 93 ? -33.875 -38.781 -33.844 1 19.81 93 SER A O 1
ATOM 736 N N . PRO A 1 94 ? -33.438 -40.562 -32.656 1 22.95 94 PRO A N 1
ATOM 737 C CA . PRO A 1 94 ? -32 -40.812 -32.844 1 22.95 94 PRO A CA 1
ATOM 738 C C . PRO A 1 94 ? -31.641 -41.094 -34.281 1 22.95 94 PRO A C 1
ATOM 740 O O . PRO A 1 94 ? -31.781 -42.219 -34.75 1 22.95 94 PRO A O 1
ATOM 743 N N . GLU A 1 95 ? -32.156 -40.375 -35.312 1 22.16 95 GLU A N 1
ATOM 744 C CA . GLU A 1 95 ? -31.766 -40.938 -36.594 1 22.16 95 GLU A CA 1
ATOM 745 C C . GLU A 1 95 ? -30.25 -41.062 -36.719 1 22.16 95 GLU A C 1
ATOM 747 O O . GLU A 1 95 ? -29.516 -40.188 -36.25 1 22.16 95 GLU A O 1
ATOM 752 N N . ARG A 1 96 ? -29.594 -42.281 -36.906 1 24.67 96 ARG A N 1
ATOM 753 C CA . ARG A 1 96 ? -28.297 -42.812 -37.312 1 24.67 96 ARG A CA 1
ATOM 754 C C . ARG A 1 96 ? -27.656 -41.969 -38.406 1 24.67 96 ARG A C 1
ATOM 756 O O . ARG A 1 96 ? -28.125 -42 -39.531 1 24.67 96 ARG A O 1
ATOM 763 N N . HIS A 1 97 ? -27.406 -40.75 -38.156 1 24.98 97 HIS A N 1
ATOM 764 C CA . HIS A 1 97 ? -26.828 -39.938 -39.25 1 24.98 97 HIS A CA 1
ATOM 765 C C . HIS A 1 97 ? -25.578 -40.594 -39.812 1 24.98 97 HIS A C 1
ATOM 767 O O . HIS A 1 97 ? -24.703 -41.031 -39.062 1 24.98 97 HIS A O 1
ATOM 773 N N . ALA A 1 98 ? -25.625 -41.281 -40.906 1 25.8 98 ALA A N 1
ATOM 774 C CA . ALA A 1 98 ? -24.609 -41.75 -41.844 1 25.8 98 ALA A CA 1
ATOM 775 C C . ALA A 1 98 ? -23.516 -40.688 -42.062 1 25.8 98 ALA A C 1
ATOM 777 O O . ALA A 1 98 ? -23.781 -39.5 -42 1 25.8 98 ALA A O 1
ATOM 778 N N . SER A 1 99 ? -22.281 -41.094 -41.844 1 26.27 99 SER A N 1
ATOM 779 C CA . SER A 1 99 ? -21 -40.469 -42.188 1 26.27 99 SER A CA 1
ATOM 780 C C . SER A 1 99 ? -21.078 -39.719 -43.5 1 26.27 99 SER A C 1
ATOM 782 O O . SER A 1 99 ? -21.172 -40.312 -44.562 1 26.27 99 SER A O 1
ATOM 784 N N . ASN A 1 100 ? -22.016 -38.844 -43.656 1 26.94 100 ASN A N 1
ATOM 785 C CA . ASN A 1 100 ? -21.922 -38.125 -44.938 1 26.94 100 ASN A CA 1
ATOM 786 C C . ASN A 1 100 ? -20.5 -37.625 -45.219 1 26.94 100 ASN A C 1
ATOM 788 O O . ASN A 1 100 ? -19.984 -36.812 -44.438 1 26.94 100 ASN A O 1
ATOM 792 N N . SER A 1 101 ? -19.578 -38.469 -45.75 1 28.75 101 SER A N 1
ATOM 793 C CA . SER A 1 101 ? -18.344 -38.125 -46.469 1 28.75 101 SER A CA 1
ATOM 794 C C . SER A 1 101 ? -18.531 -36.844 -47.281 1 28.75 101 SER A C 1
ATOM 796 O O . SER A 1 101 ? -19.375 -36.781 -48.156 1 28.75 101 SER A O 1
ATOM 798 N N . MET A 1 102 ? -18.672 -35.781 -46.719 1 31.95 102 MET A N 1
ATOM 799 C CA . MET A 1 102 ? -18.672 -34.531 -47.5 1 31.95 102 MET A CA 1
ATOM 800 C C . MET A 1 102 ? -17.734 -34.625 -48.688 1 31.95 102 MET A C 1
ATOM 802 O O . MET A 1 102 ? -16.562 -34.969 -48.531 1 31.95 102 MET A O 1
ATOM 806 N N . ASN A 1 103 ? -18.219 -35.031 -49.812 1 30.55 103 ASN A N 1
ATOM 807 C CA . ASN A 1 103 ? -17.625 -34.875 -51.156 1 30.55 103 ASN A CA 1
ATOM 808 C C . ASN A 1 103 ? -16.984 -33.5 -51.312 1 30.55 103 ASN A C 1
ATOM 810 O O . ASN A 1 103 ? -17.641 -32.562 -51.781 1 30.55 103 ASN A O 1
ATOM 814 N N . ILE A 1 104 ? -16.297 -33.031 -50.344 1 36.94 104 ILE A N 1
ATOM 815 C CA . ILE A 1 104 ? -15.508 -31.797 -50.469 1 36.94 104 ILE A CA 1
ATOM 816 C C . ILE A 1 104 ? -14.562 -31.906 -51.656 1 36.94 104 ILE A C 1
ATOM 818 O O . ILE A 1 104 ? -13.406 -32.281 -51.5 1 36.94 104 ILE A O 1
ATOM 822 N N . SER A 1 105 ? -14.859 -32.5 -52.719 1 37.59 105 SER A N 1
ATOM 823 C CA . SER A 1 105 ? -14.039 -32.688 -53.906 1 37.59 105 SER A CA 1
ATOM 824 C C . SER A 1 105 ? -13.43 -31.391 -54.406 1 37.59 105 SER A C 1
ATOM 826 O O . SER A 1 105 ? -12.297 -31.375 -54.906 1 37.59 105 SER A O 1
ATOM 828 N N . GLY A 1 106 ? -14.125 -30.281 -54.312 1 42.31 106 GLY A N 1
ATOM 829 C CA . GLY A 1 106 ? -13.68 -29.188 -55.156 1 42.31 106 GLY A CA 1
ATOM 830 C C . GLY A 1 106 ? -12.523 -28.406 -54.562 1 42.31 106 GLY A C 1
ATOM 831 O O . GLY A 1 106 ? -11.945 -27.531 -55.219 1 42.31 106 GLY A O 1
ATOM 832 N N . TYR A 1 107 ? -12.367 -28.281 -53.219 1 49.28 107 TYR A N 1
ATOM 833 C CA . TYR A 1 107 ? -11.383 -27.328 -52.719 1 49.28 107 TYR A CA 1
ATOM 834 C C . TYR A 1 107 ? -10.008 -27.969 -52.594 1 49.28 107 TYR A C 1
ATOM 836 O O . TYR A 1 107 ? -9.047 -27.328 -52.156 1 49.28 107 TYR A O 1
ATOM 844 N N . LYS A 1 108 ? -9.914 -29.234 -52.781 1 53.22 108 LYS A N 1
ATOM 845 C CA . LYS A 1 108 ? -8.625 -29.906 -52.781 1 53.22 108 LYS A CA 1
ATOM 846 C C . LYS A 1 108 ? -7.668 -29.266 -53.781 1 53.22 108 LYS A C 1
ATOM 848 O O . LYS A 1 108 ? -6.449 -29.281 -53.562 1 53.22 108 LYS A O 1
ATOM 853 N N . ASN A 1 109 ? -8.266 -28.625 -54.75 1 59.56 109 ASN A N 1
ATOM 854 C CA . ASN A 1 109 ? -7.406 -28.125 -55.812 1 59.56 109 ASN A CA 1
ATOM 855 C C . ASN A 1 109 ? -6.984 -26.672 -55.562 1 59.56 109 ASN A C 1
ATOM 857 O O . ASN A 1 109 ? -6.391 -26.031 -56.406 1 59.56 109 ASN A O 1
ATOM 861 N N . LEU A 1 110 ? -7.242 -26.25 -54.219 1 71.69 110 LEU A N 1
ATOM 862 C CA . LEU A 1 110 ? -6.867 -24.859 -54 1 71.69 110 LEU A CA 1
ATOM 863 C C . LEU A 1 110 ? -5.406 -24.75 -53.562 1 71.69 110 LEU A C 1
ATOM 865 O O . LEU A 1 110 ? -4.898 -25.609 -52.844 1 71.69 110 LEU A O 1
ATOM 869 N N . SER A 1 111 ? -4.734 -23.812 -54.094 1 78.06 111 SER A N 1
ATOM 870 C CA . SER A 1 111 ? -3.363 -23.531 -53.656 1 78.06 111 SER A CA 1
ATOM 871 C C . SER A 1 111 ? -3.314 -22.969 -52.25 1 78.06 111 SER A C 1
ATOM 873 O O . SER A 1 111 ? -4.309 -22.438 -51.75 1 78.06 111 SER A O 1
ATOM 875 N N . ASP A 1 112 ? -2.334 -23.234 -51.531 1 82.31 112 ASP A N 1
ATOM 876 C CA . ASP A 1 112 ? -2.145 -22.734 -50.188 1 82.31 112 ASP A CA 1
ATOM 877 C C . ASP A 1 112 ? -2.311 -21.203 -50.125 1 82.31 112 ASP A C 1
ATOM 879 O O . ASP A 1 112 ? -2.871 -20.672 -49.188 1 82.31 112 ASP A O 1
ATOM 883 N N . ARG A 1 113 ? -1.896 -20.594 -51.125 1 80.31 113 ARG A N 1
ATOM 884 C CA . ARG A 1 113 ? -2.031 -19.156 -51.219 1 80.31 113 ARG A CA 1
ATOM 885 C C . ARG A 1 113 ? -3.5 -18.734 -51.281 1 80.31 113 ARG A C 1
ATOM 887 O O . ARG A 1 113 ? -3.887 -17.719 -50.719 1 80.31 113 ARG A O 1
ATOM 894 N N . ASP A 1 114 ? -4.203 -19.562 -51.906 1 82.31 114 ASP A N 1
ATOM 895 C CA . ASP A 1 114 ? -5.629 -19.266 -52.031 1 82.31 114 ASP A CA 1
ATOM 896 C C . ASP A 1 114 ? -6.332 -19.391 -50.688 1 82.31 114 ASP A C 1
ATOM 898 O O . ASP A 1 114 ? -7.285 -18.656 -50.406 1 82.31 114 ASP A O 1
ATOM 902 N N . VAL A 1 115 ? -5.883 -20.297 -49.875 1 85.12 115 VAL A N 1
ATOM 903 C CA . VAL A 1 115 ? -6.457 -20.484 -48.531 1 85.12 115 VAL A CA 1
ATOM 904 C C . VAL A 1 115 ? -6.215 -19.234 -47.688 1 85.12 115 VAL A C 1
ATOM 906 O O . VAL A 1 115 ? -7.125 -18.75 -47.031 1 85.12 115 VAL A O 1
ATOM 909 N N . PHE A 1 116 ? -5.023 -18.703 -47.781 1 86.56 116 PHE A N 1
ATOM 910 C CA . PHE A 1 116 ? -4.688 -17.5 -47.031 1 86.56 116 PHE A CA 1
ATOM 911 C C . PHE A 1 116 ? -5.52 -16.312 -47.531 1 86.56 116 PHE A C 1
ATOM 913 O O . PHE A 1 116 ? -5.945 -15.477 -46.719 1 86.56 116 PHE A O 1
ATOM 920 N N . LEU A 1 117 ? -5.723 -16.344 -48.781 1 82.25 117 LEU A N 1
ATOM 921 C CA . LEU A 1 117 ? -6.539 -15.273 -49.344 1 82.25 117 LEU A CA 1
ATOM 922 C C . LEU A 1 117 ? -7.992 -15.398 -48.906 1 82.25 117 LEU A C 1
ATOM 924 O O . LEU A 1 117 ? -8.648 -14.398 -48.625 1 82.25 117 LEU A O 1
ATOM 928 N N . LYS A 1 118 ? -8.359 -16.594 -48.844 1 83.38 118 LYS A N 1
ATOM 929 C CA . LYS A 1 118 ? -9.734 -16.828 -48.406 1 83.38 118 LYS A CA 1
ATOM 930 C C . LYS A 1 118 ? -9.945 -16.406 -46.969 1 83.38 118 LYS A C 1
ATOM 932 O O . LYS A 1 118 ? -11.039 -15.984 -46.562 1 83.38 118 LYS A O 1
ATOM 937 N N . LEU A 1 119 ? -8.93 -16.516 -46.188 1 88.19 119 LEU A N 1
ATOM 938 C CA . LEU A 1 119 ? -8.984 -16.109 -44.812 1 88.19 119 LEU A CA 1
ATOM 939 C C . LEU A 1 119 ? -8.703 -14.617 -44.656 1 88.19 119 LEU A C 1
ATOM 941 O O . LEU A 1 119 ? -8.719 -14.086 -43.531 1 88.19 119 LEU A O 1
ATOM 945 N N . HIS A 1 120 ? -8.406 -13.961 -45.75 1 86.25 120 HIS A N 1
ATOM 946 C CA . HIS A 1 120 ? -8.102 -12.531 -45.812 1 86.25 120 HIS A CA 1
ATOM 947 C C . HIS A 1 120 ? -6.887 -12.203 -44.938 1 86.25 120 HIS A C 1
ATOM 949 O O . HIS A 1 120 ? -6.906 -11.242 -44.188 1 86.25 120 HIS A O 1
ATOM 955 N N . LEU A 1 121 ? -5.992 -13.039 -45.031 1 88.81 121 LEU A N 1
ATOM 956 C CA . LEU A 1 121 ? -4.742 -12.812 -44.312 1 88.81 121 LEU A CA 1
ATOM 957 C C . LEU A 1 121 ? -3.699 -12.172 -45.219 1 88.81 121 LEU A C 1
ATOM 959 O O . LEU A 1 121 ? -3.678 -12.445 -46.438 1 88.81 121 LEU A O 1
ATOM 963 N N . PRO A 1 122 ? -2.936 -11.328 -44.719 1 86.12 122 PRO A N 1
ATOM 964 C CA . PRO A 1 122 ? -1.937 -10.656 -45.531 1 86.12 122 PRO A CA 1
ATOM 965 C C . PRO A 1 122 ? -0.928 -11.625 -46.156 1 86.12 122 PRO A C 1
ATOM 967 O O . PRO A 1 122 ? -0.617 -12.656 -45.562 1 86.12 122 PRO A O 1
ATOM 970 N N . CYS A 1 123 ? -0.427 -11.273 -47.25 1 82.44 123 CYS A N 1
ATOM 971 C CA . CYS A 1 123 ? 0.541 -12.078 -48 1 82.44 123 CYS A CA 1
ATOM 972 C C . CYS A 1 123 ? 1.829 -12.242 -47.188 1 82.44 123 CYS A C 1
ATOM 974 O O . CYS A 1 123 ? 2.498 -13.273 -47.312 1 82.44 123 CYS A O 1
ATOM 976 N N . GLN A 1 124 ? 2.023 -11.297 -46.438 1 82.31 124 GLN A N 1
ATOM 977 C CA . GLN A 1 124 ? 3.221 -11.344 -45.594 1 82.31 124 GLN A CA 1
ATOM 978 C C . GLN A 1 124 ? 3.184 -12.539 -44.656 1 82.31 124 GLN A C 1
ATOM 980 O O . GLN A 1 124 ? 4.223 -13.125 -44.344 1 82.31 124 GLN A O 1
ATOM 985 N N . LEU A 1 125 ? 2.02 -12.844 -44.25 1 85.44 125 LEU A N 1
ATOM 986 C CA . LEU A 1 125 ? 1.867 -13.969 -43.344 1 85.44 125 LEU A CA 1
ATOM 987 C C . LEU A 1 125 ? 2.115 -15.289 -44.031 1 85.44 125 LEU A C 1
ATOM 989 O O . LEU A 1 125 ? 2.711 -16.203 -43.469 1 85.44 125 LEU A O 1
ATOM 993 N N . TYR A 1 126 ? 1.642 -15.352 -45.219 1 84 126 TYR A N 1
ATOM 994 C CA . TYR A 1 126 ? 1.88 -16.547 -46 1 84 126 TYR A CA 1
ATOM 995 C C . TYR A 1 126 ? 3.371 -16.766 -46.219 1 84 126 TYR A C 1
ATOM 997 O O . TYR A 1 126 ? 3.871 -17.891 -46.094 1 84 126 TYR A O 1
ATOM 1005 N N . GLU A 1 127 ? 4.047 -15.781 -46.531 1 82.69 127 GLU A N 1
ATOM 1006 C CA . GLU A 1 127 ? 5.492 -15.859 -46.75 1 82.69 127 GLU A CA 1
ATOM 1007 C C . GLU A 1 127 ? 6.223 -16.234 -45.469 1 82.69 127 GLU A C 1
ATOM 1009 O O . GLU A 1 127 ? 7.207 -16.969 -45.5 1 82.69 127 GLU A O 1
ATOM 1014 N N . TYR A 1 128 ? 5.707 -15.75 -44.469 1 84.06 128 TYR A N 1
ATOM 1015 C CA . TYR A 1 128 ? 6.293 -16.062 -43.156 1 84.06 128 TYR A CA 1
ATOM 1016 C C . TYR A 1 128 ? 6.184 -17.547 -42.844 1 84.06 128 TYR A C 1
ATOM 1018 O O . TYR A 1 128 ? 7.152 -18.188 -42.438 1 84.06 128 TYR A O 1
ATOM 1026 N N . TYR A 1 129 ? 5.008 -18.141 -43.094 1 81.5 129 TYR A N 1
ATOM 1027 C CA . TYR A 1 129 ? 4.82 -19.547 -42.812 1 81.5 129 TYR A CA 1
ATOM 1028 C C . TYR A 1 129 ? 5.664 -20.406 -43.75 1 81.5 129 TYR A C 1
ATOM 1030 O O . TYR A 1 129 ? 6.188 -21.453 -43.344 1 81.5 129 TYR A O 1
ATOM 1038 N N . LEU A 1 130 ? 5.859 -19.938 -44.906 1 76.69 130 LEU A N 1
ATOM 1039 C CA . LEU A 1 130 ? 6.648 -20.656 -45.875 1 76.69 130 LEU A CA 1
ATOM 1040 C C . LEU A 1 130 ? 8.141 -20.578 -45.562 1 76.69 130 LEU A C 1
ATOM 1042 O O . LEU A 1 130 ? 8.836 -21.578 -45.594 1 76.69 130 LEU A O 1
ATOM 1046 N N . ASN A 1 131 ? 8.547 -19.484 -45.188 1 76.88 131 ASN A N 1
ATOM 1047 C CA . ASN A 1 131 ? 9.984 -19.234 -45.094 1 76.88 131 ASN A CA 1
ATOM 1048 C C . ASN A 1 131 ? 10.492 -19.469 -43.688 1 76.88 131 ASN A C 1
ATOM 1050 O O . ASN A 1 131 ? 11.562 -20.062 -43.469 1 76.88 131 ASN A O 1
ATOM 1054 N N . GLU A 1 132 ? 9.75 -18.938 -42.781 1 76.69 132 GLU A N 1
ATOM 1055 C CA . GLU A 1 132 ? 10.234 -18.984 -41.406 1 76.69 132 GLU A CA 1
ATOM 1056 C C . GLU A 1 132 ? 9.781 -20.266 -40.688 1 76.69 132 GLU A C 1
ATOM 1058 O O . GLU A 1 132 ? 10.562 -20.906 -40 1 76.69 132 GLU A O 1
ATOM 1063 N N . ARG A 1 133 ? 8.523 -20.641 -40.906 1 77.69 133 ARG A N 1
ATOM 1064 C CA . ARG A 1 133 ? 7.996 -21.812 -40.219 1 77.69 133 ARG A CA 1
ATOM 1065 C C . ARG A 1 133 ? 8.211 -23.078 -41.062 1 77.69 133 ARG A C 1
ATOM 1067 O O . ARG A 1 133 ? 8.016 -24.188 -40.562 1 77.69 133 ARG A O 1
ATOM 1074 N N . LYS A 1 134 ? 8.688 -22.906 -42.312 1 75.12 134 LYS A N 1
ATOM 1075 C CA . LYS A 1 134 ? 9.031 -24 -43.219 1 75.12 134 LYS A CA 1
ATOM 1076 C C . LYS A 1 134 ? 7.832 -24.922 -43.438 1 75.12 134 LYS A C 1
ATOM 1078 O O . LYS A 1 134 ? 7.965 -26.141 -43.406 1 75.12 134 LYS A O 1
ATOM 1083 N N . ILE A 1 135 ? 6.742 -24.312 -43.438 1 75.31 135 ILE A N 1
ATOM 1084 C CA . ILE A 1 135 ? 5.535 -25.047 -43.812 1 75.31 135 ILE A CA 1
ATOM 1085 C C . ILE A 1 135 ? 5.246 -24.859 -45.312 1 75.31 135 ILE A C 1
ATOM 1087 O O . ILE A 1 135 ? 4.766 -23.797 -45.719 1 75.31 135 ILE A O 1
ATOM 1091 N N . SER A 1 136 ? 5.648 -25.812 -46.094 1 69.62 136 SER A N 1
ATOM 1092 C CA . SER A 1 136 ? 5.582 -25.656 -47.531 1 69.62 136 SER A CA 1
ATOM 1093 C C . SER A 1 136 ? 4.188 -25.969 -48.062 1 69.62 136 SER A C 1
ATOM 1095 O O . SER A 1 136 ? 3.756 -25.422 -49.094 1 69.62 136 SER A O 1
ATOM 1097 N N . LYS A 1 137 ? 3.525 -26.922 -47.406 1 76.94 137 LYS A N 1
ATOM 1098 C CA . LYS A 1 137 ? 2.209 -27.328 -47.906 1 76.94 137 LYS A CA 1
ATOM 1099 C C . LYS A 1 137 ? 1.274 -27.656 -46.719 1 76.94 137 LYS A C 1
ATOM 1101 O O . LYS A 1 137 ? 1.645 -28.406 -45.812 1 76.94 137 LYS A O 1
ATOM 1106 N N . LEU A 1 138 ? 0.102 -27.109 -46.844 1 82.25 138 LEU A N 1
ATOM 1107 C CA . LEU A 1 138 ? -0.933 -27.469 -45.906 1 82.25 138 LEU A CA 1
ATOM 1108 C C . LEU A 1 138 ? -1.521 -28.844 -46.219 1 82.25 138 LEU A C 1
ATOM 1110 O O . LEU A 1 138 ? -1.609 -29.219 -47.375 1 82.25 138 LEU A O 1
ATOM 1114 N N . TYR A 1 139 ? -1.826 -29.516 -45.188 1 79.5 139 TYR A N 1
ATOM 1115 C CA . TYR A 1 139 ? -2.525 -30.781 -45.406 1 79.5 139 TYR A CA 1
ATOM 1116 C C . TYR A 1 139 ? -3.893 -30.531 -46.031 1 79.5 139 TYR A C 1
ATOM 1118 O O . TYR A 1 139 ? -4.492 -29.484 -45.844 1 79.5 139 TYR A O 1
ATOM 1126 N N . ASP A 1 140 ? -4.336 -31.531 -46.75 1 80.25 140 ASP A N 1
ATOM 1127 C CA . ASP A 1 140 ? -5.617 -31.406 -47.438 1 80.25 140 ASP A CA 1
ATOM 1128 C C . ASP A 1 140 ? -6.75 -31.156 -46.438 1 80.25 140 ASP A C 1
ATOM 1130 O O . ASP A 1 140 ? -7.637 -30.344 -46.688 1 80.25 140 ASP A O 1
ATOM 1134 N N . TRP A 1 141 ? -6.719 -31.797 -45.344 1 83 141 TRP A N 1
ATOM 1135 C CA . TRP A 1 141 ? -7.789 -31.609 -44.375 1 83 141 TRP A CA 1
ATOM 1136 C C . TRP A 1 141 ? -7.754 -30.203 -43.781 1 83 141 TRP A C 1
ATOM 1138 O O . TRP A 1 141 ? -8.797 -29.641 -43.469 1 83 141 TRP A O 1
ATOM 1148 N N . GLN A 1 142 ? -6.535 -29.656 -43.656 1 86.81 142 GLN A N 1
ATOM 1149 C CA . GLN A 1 142 ? -6.406 -28.297 -43.156 1 86.81 142 GLN A CA 1
ATOM 1150 C C . GLN A 1 142 ? -7.051 -27.281 -44.094 1 86.81 142 GLN A C 1
ATOM 1152 O O . GLN A 1 142 ? -7.754 -26.375 -43.656 1 86.81 142 GLN A O 1
ATOM 1157 N N . LYS A 1 143 ? -6.801 -27.531 -45.344 1 84.56 143 LYS A N 1
ATOM 1158 C CA . LYS A 1 143 ? -7.402 -26.672 -46.375 1 84.56 143 LYS A CA 1
ATOM 1159 C C . LYS A 1 143 ? -8.922 -26.766 -46.344 1 84.56 143 LYS A C 1
ATOM 1161 O O . LYS A 1 143 ? -9.617 -25.75 -46.406 1 84.56 143 LYS A O 1
ATOM 1166 N N . GLU A 1 144 ? -9.305 -27.938 -46.156 1 83.44 144 GLU A N 1
ATOM 1167 C CA . GLU A 1 144 ? -10.742 -28.172 -46.125 1 83.44 144 GLU A CA 1
ATOM 1168 C C . GLU A 1 144 ? -11.391 -27.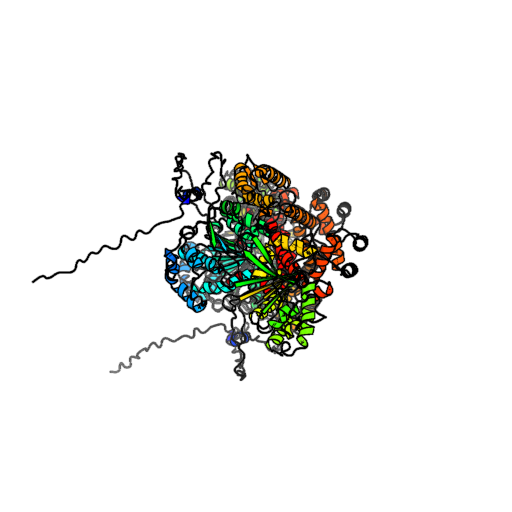531 -44.906 1 83.44 144 GLU A C 1
ATOM 1170 O O . GLU A 1 144 ? -12.469 -26.938 -45 1 83.44 144 GLU A O 1
ATOM 1175 N N . CYS A 1 145 ? -10.758 -27.672 -43.875 1 87.19 145 CYS A N 1
ATOM 1176 C CA . CYS A 1 145 ? -11.281 -27.125 -42.625 1 87.19 145 CYS A CA 1
ATOM 1177 C C . CYS A 1 145 ? -11.305 -25.594 -42.688 1 87.19 145 CYS A C 1
ATOM 1179 O O . CYS A 1 145 ? -12.328 -24.984 -42.375 1 87.19 145 CYS A O 1
ATOM 1181 N N . LEU A 1 146 ? -10.211 -24.969 -43.156 1 89.06 146 LEU A N 1
ATOM 1182 C CA . LEU A 1 146 ? -10.047 -23.516 -43.156 1 89.06 146 LEU A CA 1
ATOM 1183 C C . LEU A 1 146 ? -10.977 -22.875 -44.156 1 89.06 146 LEU A C 1
ATOM 1185 O O . LEU A 1 146 ? -11.273 -21.688 -44.062 1 89.06 146 LEU A O 1
ATOM 1189 N N . CYS A 1 147 ? -11.414 -23.734 -45.094 1 86.19 147 CYS A N 1
ATOM 1190 C CA . CYS A 1 147 ? -12.289 -23.188 -46.125 1 86.19 147 CYS A CA 1
ATOM 1191 C C . CYS A 1 147 ? -13.734 -23.609 -45.875 1 86.19 147 CYS A C 1
ATOM 1193 O O . CYS A 1 147 ? -14.609 -23.281 -46.688 1 86.19 147 CYS A O 1
ATOM 1195 N N . ASP A 1 148 ? -13.969 -24.266 -44.812 1 86.5 148 ASP A N 1
ATOM 1196 C CA . ASP A 1 148 ? -15.328 -24.656 -44.469 1 86.5 148 ASP A CA 1
ATOM 1197 C C . ASP A 1 148 ? -16.219 -23.438 -44.25 1 86.5 148 ASP A C 1
ATOM 1199 O O . ASP A 1 148 ? -15.906 -22.578 -43.438 1 86.5 148 ASP A O 1
ATOM 1203 N N . PRO A 1 149 ? -17.281 -23.359 -44.906 1 84.62 149 PRO A N 1
ATOM 1204 C CA . PRO A 1 149 ? -18.141 -22.172 -44.781 1 84.62 149 PRO A CA 1
ATOM 1205 C C . PRO A 1 149 ? -18.688 -21.969 -43.375 1 84.62 149 PRO A C 1
ATOM 1207 O O . PRO A 1 149 ? -18.938 -20.828 -42.969 1 84.62 149 PRO A O 1
ATOM 1210 N N . ARG A 1 150 ? -18.938 -22.938 -42.656 1 85.75 150 ARG A N 1
ATOM 1211 C CA . ARG A 1 150 ? -19.453 -22.844 -41.281 1 85.75 150 ARG A CA 1
ATOM 1212 C C . ARG A 1 150 ? -18.438 -22.188 -40.375 1 85.75 150 ARG A C 1
ATOM 1214 O O . ARG A 1 150 ? -18.797 -21.422 -39.469 1 85.75 150 ARG A O 1
ATOM 1221 N N . LEU A 1 151 ? -17.203 -22.594 -40.625 1 87.25 151 LEU A N 1
ATOM 1222 C CA . LEU A 1 151 ? -16.109 -22 -39.844 1 87.25 151 LEU A CA 1
ATOM 1223 C C . LEU A 1 151 ? -15.953 -20.516 -40.188 1 87.25 151 LEU A C 1
ATOM 1225 O O . LEU A 1 151 ? -15.781 -19.688 -39.312 1 87.25 151 LEU A O 1
ATOM 1229 N N . LEU A 1 152 ? -16.078 -20.25 -41.469 1 82.81 152 LEU A N 1
ATOM 1230 C CA . LEU A 1 152 ? -15.828 -18.906 -41.938 1 82.81 152 LEU A CA 1
ATOM 1231 C C . LEU A 1 152 ? -16.938 -17.953 -41.531 1 82.81 152 LEU A C 1
ATOM 1233 O O . LEU A 1 152 ? -16.703 -16.75 -41.344 1 82.81 152 LEU A O 1
ATOM 1237 N N . ARG A 1 153 ? -18.031 -18.547 -41.312 1 80.06 153 ARG A N 1
ATOM 1238 C CA . ARG A 1 153 ? -19.141 -17.688 -40.906 1 80.06 153 ARG A CA 1
ATOM 1239 C C . ARG A 1 153 ? -19.125 -17.438 -39.406 1 80.06 153 ARG A C 1
ATOM 1241 O O . ARG A 1 153 ? -19.906 -16.641 -38.906 1 80.06 153 ARG A O 1
ATOM 1248 N N . GLY A 1 154 ? -18.328 -18.125 -38.656 1 84.88 154 GLY A N 1
ATOM 1249 C CA . GLY A 1 154 ? -18.156 -17.844 -37.25 1 84.88 154 GLY A CA 1
ATOM 1250 C C . GLY A 1 154 ? -18.859 -18.828 -36.344 1 84.88 154 GLY A C 1
ATOM 1251 O O . GLY A 1 154 ? -19.031 -18.578 -35.156 1 84.88 154 GLY A O 1
ATOM 1252 N N . SER A 1 155 ? -19.25 -19.938 -36.844 1 88.19 155 SER A N 1
ATOM 1253 C CA . SER A 1 155 ? -19.906 -20.969 -36.031 1 88.19 155 SER A CA 1
ATOM 1254 C C . SER A 1 155 ? -18.906 -21.641 -35.094 1 88.19 155 SER A C 1
ATOM 1256 O O . SER A 1 155 ? -17.719 -21.734 -35.406 1 88.19 155 SER A O 1
ATOM 1258 N N . ASN A 1 156 ? -19.422 -22.094 -33.969 1 93.5 156 ASN A N 1
ATOM 1259 C CA . ASN A 1 156 ? -18.578 -22.922 -33.094 1 93.5 156 ASN A CA 1
ATOM 1260 C C . ASN A 1 156 ? -18.281 -24.266 -33.75 1 93.5 156 ASN A C 1
ATOM 1262 O O . ASN A 1 156 ? -19.125 -24.859 -34.406 1 93.5 156 ASN A O 1
ATOM 1266 N N . ILE A 1 157 ? -17.016 -24.641 -33.594 1 92.06 157 ILE A N 1
ATOM 1267 C CA . ILE A 1 157 ? -16.594 -25.875 -34.25 1 92.06 157 ILE A CA 1
ATOM 1268 C C . ILE A 1 157 ? -15.844 -26.766 -33.25 1 92.06 157 ILE A C 1
ATOM 1270 O O . ILE A 1 157 ? -15.078 -26.266 -32.438 1 92.06 157 ILE A O 1
ATOM 1274 N N . ILE A 1 158 ? -16.172 -28.016 -33.312 1 91.31 158 ILE A N 1
ATOM 1275 C CA . ILE A 1 158 ? -15.344 -29.031 -32.656 1 91.31 158 ILE A CA 1
ATOM 1276 C C . ILE A 1 158 ? -14.555 -29.812 -33.688 1 91.31 158 ILE A C 1
ATOM 1278 O O . ILE A 1 158 ? -15.133 -30.484 -34.531 1 91.31 158 ILE A O 1
ATOM 1282 N N . LEU A 1 159 ? -13.281 -29.578 -33.625 1 88.94 159 LEU A N 1
ATOM 1283 C CA . LEU A 1 159 ? -12.391 -30.312 -34.531 1 88.94 159 LEU A CA 1
ATOM 1284 C C . LEU A 1 159 ? -11.852 -31.562 -33.844 1 88.94 159 LEU A C 1
ATOM 1286 O O . LEU A 1 159 ? -11.102 -31.469 -32.875 1 88.94 159 LEU A O 1
ATOM 1290 N N . SER A 1 160 ? -12.242 -32.688 -34.312 1 84.12 160 SER A N 1
ATOM 1291 C CA . SER A 1 160 ? -11.844 -33.969 -33.75 1 84.12 160 SER A CA 1
ATOM 1292 C C . SER A 1 160 ? -10.867 -34.688 -34.656 1 84.12 160 SER A C 1
ATOM 1294 O O . SER A 1 160 ? -11.266 -35.188 -35.719 1 84.12 160 SER A O 1
ATOM 1296 N N . LEU A 1 161 ? -9.594 -34.656 -34.344 1 77 161 LEU A N 1
ATOM 1297 C CA . LEU A 1 161 ? -8.539 -35.312 -35.094 1 77 161 LEU A CA 1
ATOM 1298 C C . LEU A 1 161 ? -7.574 -36.031 -34.188 1 77 161 LEU A C 1
ATOM 1300 O O . LEU A 1 161 ? -7.398 -35.656 -33.031 1 77 161 LEU A O 1
ATOM 1304 N N . PRO A 1 162 ? -6.977 -37.125 -34.75 1 71.44 162 PRO A N 1
ATOM 1305 C CA . PRO A 1 162 ? -5.969 -37.781 -33.938 1 71.44 162 PRO A CA 1
ATOM 1306 C C . PRO A 1 162 ? -4.809 -36.875 -33.531 1 71.44 162 PRO A C 1
ATOM 1308 O O . PRO A 1 162 ? -4.617 -35.812 -34.156 1 71.44 162 PRO A O 1
ATOM 1311 N N . THR A 1 163 ? -4.074 -37.25 -32.562 1 69 163 THR A N 1
ATOM 1312 C CA . THR A 1 163 ? -2.947 -36.469 -32.062 1 69 163 THR A CA 1
ATOM 1313 C C . THR A 1 163 ? -1.871 -36.344 -33.156 1 69 163 THR A C 1
ATOM 1315 O O . THR A 1 163 ? -1.602 -37.312 -33.875 1 69 163 THR A O 1
ATOM 1318 N N . GLY A 1 164 ? -1.31 -35.219 -33.281 1 68.25 164 GLY A N 1
ATOM 1319 C CA . GLY A 1 164 ? -0.202 -35 -34.188 1 68.25 164 GLY A CA 1
ATOM 1320 C C . GLY A 1 164 ? -0.651 -34.656 -35.594 1 68.25 164 GLY A C 1
ATOM 1321 O O . GLY A 1 164 ? 0.154 -34.688 -36.531 1 68.25 164 GLY A O 1
ATOM 1322 N N . SER A 1 165 ? -1.909 -34.312 -35.75 1 69 165 SER A N 1
ATOM 1323 C CA . SER A 1 165 ? -2.457 -34.125 -37.062 1 69 165 SER A CA 1
ATOM 1324 C C . SER A 1 165 ? -2.234 -32.688 -37.531 1 69 165 SER A C 1
ATOM 1326 O O . SER A 1 165 ? -2.535 -32.344 -38.688 1 69 165 SER A O 1
ATOM 1328 N N . GLY A 1 166 ? -1.719 -31.828 -36.75 1 73.75 166 GLY A N 1
ATOM 1329 C CA . GLY A 1 166 ? -1.461 -30.453 -37.156 1 73.75 166 GLY A CA 1
ATOM 1330 C C . GLY A 1 166 ? -2.588 -29.5 -36.781 1 73.75 166 GLY A C 1
ATOM 1331 O O . GLY A 1 166 ? -2.787 -28.484 -37.469 1 73.75 166 GLY A O 1
ATOM 1332 N N . LYS A 1 167 ? -3.316 -29.766 -35.781 1 79.81 167 LYS A N 1
ATOM 1333 C CA . LYS A 1 167 ? -4.465 -28.969 -35.344 1 79.81 167 LYS A CA 1
ATOM 1334 C C . LYS A 1 167 ? -4.039 -27.562 -34.906 1 79.81 167 LYS A C 1
ATOM 1336 O O . LYS A 1 167 ? -4.809 -26.609 -35.031 1 79.81 167 LYS A O 1
ATOM 1341 N N . THR A 1 168 ? -2.855 -27.422 -34.469 1 78.56 168 THR A N 1
ATOM 1342 C CA . THR A 1 168 ? -2.373 -26.172 -33.875 1 78.56 168 THR A CA 1
ATOM 1343 C C . THR A 1 168 ? -2.32 -25.078 -34.938 1 78.56 168 THR A C 1
ATOM 1345 O O . THR A 1 168 ? -2.576 -23.906 -34.656 1 78.56 168 THR A O 1
ATOM 1348 N N . MET A 1 169 ? -2.057 -25.469 -36.125 1 82.38 169 MET A N 1
ATOM 1349 C CA . MET A 1 169 ? -1.959 -24.5 -37.188 1 82.38 169 MET A CA 1
ATOM 1350 C C . MET A 1 169 ? -3.316 -23.859 -37.5 1 82.38 169 MET A C 1
ATOM 1352 O O . MET A 1 169 ? -3.396 -22.672 -37.812 1 82.38 169 MET A O 1
ATOM 1356 N N . ILE A 1 170 ? -4.293 -24.625 -37.344 1 86 170 ILE A N 1
ATOM 1357 C CA . ILE A 1 170 ? -5.645 -24.125 -37.594 1 86 170 ILE A CA 1
ATOM 1358 C C . ILE A 1 170 ? -5.965 -23.031 -36.562 1 86 170 ILE A C 1
ATOM 1360 O O . ILE A 1 170 ? -6.449 -21.969 -36.938 1 86 170 ILE A O 1
ATOM 1364 N N . ALA A 1 171 ? -5.672 -23.312 -35.344 1 88.25 171 ALA A N 1
ATOM 1365 C CA . ALA A 1 171 ? -5.926 -22.375 -34.25 1 88.25 171 ALA A CA 1
ATOM 1366 C C . ALA A 1 171 ? -5.176 -21.062 -34.5 1 88.25 171 ALA A C 1
ATOM 1368 O O . ALA A 1 171 ? -5.73 -19.984 -34.312 1 88.25 171 ALA A O 1
ATOM 1369 N N . GLU A 1 172 ? -3.979 -21.172 -34.875 1 89 172 GLU A N 1
ATOM 1370 C CA . GLU A 1 172 ? -3.127 -20 -35.062 1 89 172 GLU A CA 1
ATOM 1371 C C . GLU A 1 172 ? -3.672 -19.109 -36.188 1 89 172 GLU A C 1
ATOM 1373 O O . GLU A 1 172 ? -3.77 -17.891 -36.031 1 89 172 GLU A O 1
ATOM 1378 N N . LEU A 1 173 ? -4.016 -19.734 -37.25 1 89.06 173 LEU A N 1
ATOM 1379 C CA . LEU A 1 173 ? -4.496 -18.984 -38.406 1 89.06 173 LEU A CA 1
ATOM 1380 C C . LEU A 1 173 ? -5.84 -18.312 -38.094 1 89.06 173 LEU A C 1
ATOM 1382 O O . LEU A 1 173 ? -6.086 -17.188 -38.5 1 89.06 173 LEU A O 1
ATOM 1386 N N . LEU A 1 174 ? -6.617 -19.031 -37.406 1 91.56 174 LEU A N 1
ATOM 1387 C CA . LEU A 1 174 ? -7.926 -18.484 -37.062 1 91.56 174 LEU A CA 1
ATOM 1388 C C . LEU A 1 174 ? -7.789 -17.312 -36.094 1 91.56 174 LEU A C 1
ATOM 1390 O O . LEU A 1 174 ? -8.539 -16.344 -36.188 1 91.56 174 LEU A O 1
ATOM 1394 N N . MET A 1 175 ? -6.91 -17.391 -35.156 1 93.5 175 MET A N 1
ATOM 1395 C CA . MET A 1 175 ? -6.672 -16.297 -34.219 1 93.5 175 MET A CA 1
ATOM 1396 C C . MET A 1 175 ? -6.16 -15.055 -34.969 1 93.5 175 MET A C 1
ATOM 1398 O O . MET A 1 175 ? -6.613 -13.938 -34.688 1 93.5 175 MET A O 1
ATOM 1402 N N . LEU A 1 176 ? -5.293 -15.289 -35.844 1 90.62 176 LEU A N 1
ATOM 1403 C CA . LEU A 1 176 ? -4.754 -14.172 -36.625 1 90.62 176 LEU A CA 1
ATOM 1404 C C . LEU A 1 176 ? -5.84 -13.539 -37.5 1 90.62 176 LEU A C 1
ATOM 1406 O O . LEU A 1 176 ? -5.887 -12.312 -37.625 1 90.62 176 LEU A O 1
ATOM 1410 N N . ARG A 1 177 ? -6.605 -14.383 -38.031 1 90.62 177 ARG A N 1
ATOM 1411 C CA . ARG A 1 177 ? -7.738 -13.883 -38.812 1 90.62 177 ARG A CA 1
ATOM 1412 C C . ARG A 1 177 ? -8.609 -12.961 -37.969 1 90.62 177 ARG A C 1
ATOM 1414 O O . ARG A 1 177 ? -8.992 -11.875 -38.406 1 90.62 177 ARG A O 1
ATOM 1421 N N . GLU A 1 178 ? -8.93 -13.406 -36.781 1 91.38 178 GLU A N 1
ATOM 1422 C CA . GLU A 1 178 ? -9.805 -12.641 -35.906 1 91.38 178 GLU A CA 1
ATOM 1423 C C . GLU A 1 178 ? -9.172 -11.312 -35.5 1 91.38 178 GLU A C 1
ATOM 1425 O O . GLU A 1 178 ? -9.844 -10.281 -35.5 1 91.38 178 GLU A O 1
ATOM 1430 N N . ILE A 1 179 ? -7.906 -11.281 -35.219 1 91.38 179 ILE A N 1
ATOM 1431 C CA . ILE A 1 179 ? -7.207 -10.094 -34.719 1 91.38 179 ILE A CA 1
ATOM 1432 C C . ILE A 1 179 ? -7.016 -9.117 -35.875 1 91.38 179 ILE A C 1
ATOM 1434 O O . ILE A 1 179 ? -7.25 -7.914 -35.75 1 91.38 179 ILE A O 1
ATOM 1438 N N . ILE A 1 180 ? -6.598 -9.617 -37 1 87.44 180 ILE A N 1
ATOM 1439 C CA . ILE A 1 180 ? -6.23 -8.766 -38.125 1 87.44 180 ILE A CA 1
ATOM 1440 C C . ILE A 1 180 ? -7.492 -8.219 -38.812 1 87.44 180 ILE A C 1
ATOM 1442 O O . ILE A 1 180 ? -7.582 -7.027 -39.094 1 87.44 180 ILE A O 1
ATOM 1446 N N . ASN A 1 181 ? -8.398 -9.102 -38.969 1 86.94 181 ASN A N 1
ATOM 1447 C CA . ASN A 1 181 ? -9.578 -8.719 -39.719 1 86.94 181 ASN A CA 1
ATOM 1448 C C . ASN A 1 181 ? -10.594 -7.988 -38.844 1 86.94 181 ASN A C 1
ATOM 1450 O O . ASN A 1 181 ? -11.211 -7.008 -39.281 1 86.94 181 ASN A O 1
ATOM 1454 N N . ASN A 1 182 ? -10.805 -8.438 -37.656 1 87.81 182 ASN A N 1
ATOM 1455 C CA . ASN A 1 182 ? -11.891 -7.926 -36.812 1 87.81 182 ASN A CA 1
ATOM 1456 C C . ASN A 1 182 ? -11.367 -7.098 -35.656 1 87.81 182 ASN A C 1
ATOM 1458 O O . ASN A 1 182 ? -12.141 -6.488 -34.906 1 87.81 182 ASN A O 1
ATOM 1462 N N . LYS A 1 183 ? -10.125 -7.07 -35.438 1 88.75 183 LYS A N 1
ATOM 1463 C CA . LYS A 1 183 ? -9.477 -6.312 -34.375 1 88.75 183 LYS A CA 1
ATOM 1464 C C . LYS A 1 183 ? -10.023 -6.723 -33 1 88.75 183 LYS A C 1
ATOM 1466 O O . LYS A 1 183 ? -10.32 -5.867 -32.188 1 88.75 183 LYS A O 1
ATOM 1471 N N . LYS A 1 184 ? -10.289 -7.965 -32.875 1 91.31 184 LYS A N 1
ATOM 1472 C CA . LYS A 1 184 ? -10.727 -8.547 -31.609 1 91.31 184 LYS A CA 1
ATOM 1473 C C . LYS A 1 184 ? -9.641 -9.422 -31 1 91.31 184 LYS A C 1
ATOM 1475 O O . LYS A 1 184 ? -8.852 -10.039 -31.719 1 91.31 184 LYS A O 1
ATOM 1480 N N . SER A 1 185 ? -9.648 -9.469 -29.781 1 93.81 185 SER A N 1
ATOM 1481 C CA . SER A 1 185 ? -8.672 -10.281 -29.062 1 93.81 185 SER A CA 1
ATOM 1482 C C . SER A 1 185 ? -9.062 -11.758 -29.078 1 93.81 185 SER A C 1
ATOM 1484 O O . SER A 1 185 ? -10.211 -12.094 -29.375 1 93.81 185 SER A O 1
ATOM 1486 N N . CYS A 1 186 ? -8.086 -12.586 -28.859 1 95.31 186 CYS A N 1
ATOM 1487 C CA . CYS A 1 186 ? -8.312 -14.023 -28.844 1 95.31 186 CYS A CA 1
ATOM 1488 C C . CYS A 1 186 ? -7.797 -14.656 -27.562 1 95.31 186 CYS A C 1
ATOM 1490 O O . CYS A 1 186 ? -6.898 -14.109 -26.922 1 95.31 186 CYS A O 1
ATOM 1492 N N . LEU A 1 187 ? -8.484 -15.781 -27.188 1 96.31 187 LEU A N 1
ATOM 1493 C CA . LEU A 1 187 ? -8.062 -16.578 -26.031 1 96.31 187 LEU A CA 1
ATOM 1494 C C . LEU A 1 187 ? -7.789 -18.016 -26.438 1 96.31 187 LEU A C 1
ATOM 1496 O O . LEU A 1 187 ? -8.656 -18.672 -27.031 1 96.31 187 LEU A O 1
ATOM 1500 N N . ILE A 1 188 ? -6.562 -18.422 -26.234 1 96.5 188 ILE A N 1
ATOM 1501 C CA . ILE A 1 188 ? -6.258 -19.828 -26.422 1 96.5 188 ILE A CA 1
ATOM 1502 C C . ILE A 1 188 ? -6.078 -20.516 -25.062 1 96.5 188 ILE A C 1
ATOM 1504 O O . ILE A 1 188 ? -5.273 -20.062 -24.25 1 96.5 188 ILE A O 1
ATOM 1508 N N . VAL A 1 189 ? -6.867 -21.547 -24.859 1 95.94 189 VAL A N 1
ATOM 1509 C CA . VAL A 1 189 ? -6.871 -22.281 -23.594 1 95.94 189 VAL A CA 1
ATOM 1510 C C . VAL A 1 189 ? -6.086 -23.578 -23.75 1 95.94 189 VAL A C 1
ATOM 1512 O O . VAL A 1 189 ? -6.418 -24.406 -24.594 1 95.94 189 VAL A O 1
ATOM 1515 N N . LEU A 1 190 ? -5.074 -23.625 -22.891 1 91.44 190 LEU A N 1
ATOM 1516 C CA . LEU A 1 190 ? -4.188 -24.781 -22.969 1 91.44 190 LEU A CA 1
ATOM 1517 C C . LEU A 1 190 ? -4.168 -25.547 -21.641 1 91.44 190 LEU A C 1
ATOM 1519 O O . LEU A 1 190 ? -4.371 -24.953 -20.578 1 91.44 190 LEU A O 1
ATOM 1523 N N . PRO A 1 191 ? -3.906 -26.781 -21.641 1 84.75 191 PRO A N 1
ATOM 1524 C CA . PRO A 1 191 ? -4.039 -27.578 -20.438 1 84.75 191 PRO A CA 1
ATOM 1525 C C . PRO A 1 191 ? -2.855 -27.422 -19.484 1 84.75 191 PRO A C 1
ATOM 1527 O O . PRO A 1 191 ? -3 -27.609 -18.266 1 84.75 191 PRO A O 1
ATOM 1530 N N . TYR A 1 192 ? -1.712 -27.172 -20.078 1 78.81 192 TYR A N 1
ATOM 1531 C CA . TYR A 1 192 ? -0.531 -27.234 -19.219 1 78.81 192 TYR A CA 1
ATOM 1532 C C . TYR A 1 192 ? 0.314 -25.969 -19.359 1 78.81 192 TYR A C 1
ATOM 1534 O O . TYR A 1 192 ? 0.376 -25.375 -20.453 1 78.81 192 TYR A O 1
ATOM 1542 N N . VAL A 1 193 ? 0.967 -25.641 -18.266 1 78.56 193 VAL A N 1
ATOM 1543 C CA . VAL A 1 193 ? 1.811 -24.453 -18.219 1 78.56 193 VAL A CA 1
ATOM 1544 C C . VAL A 1 193 ? 2.936 -24.578 -19.234 1 78.56 193 VAL A C 1
ATOM 1546 O O . VAL A 1 193 ? 3.279 -23.594 -19.906 1 78.56 193 VAL A O 1
ATOM 1549 N N . ALA A 1 194 ? 3.416 -25.781 -19.422 1 71.06 194 ALA A N 1
ATOM 1550 C CA . ALA A 1 194 ? 4.512 -26.016 -20.359 1 71.06 194 ALA A CA 1
ATOM 1551 C C . ALA A 1 194 ? 4.086 -25.703 -21.781 1 71.06 194 ALA A C 1
ATOM 1553 O O . ALA A 1 194 ? 4.863 -25.141 -22.562 1 71.06 194 ALA A O 1
ATOM 1554 N N . ILE A 1 195 ? 2.887 -26 -22.156 1 79.19 195 ILE A N 1
ATOM 1555 C CA . ILE A 1 195 ? 2.381 -25.766 -23.5 1 79.19 195 ILE A CA 1
ATOM 1556 C C . ILE A 1 195 ? 2.162 -24.266 -23.703 1 79.19 195 ILE A C 1
ATOM 1558 O O . ILE A 1 195 ? 2.379 -23.75 -24.812 1 79.19 195 ILE A O 1
ATOM 1562 N N . VAL A 1 196 ? 1.716 -23.672 -22.625 1 86.5 196 VAL A N 1
ATOM 1563 C CA . VAL A 1 196 ? 1.528 -22.219 -22.688 1 86.5 196 VAL A CA 1
ATOM 1564 C C . VAL A 1 196 ? 2.855 -21.547 -23.016 1 86.5 196 VAL A C 1
ATOM 1566 O O . VAL A 1 196 ? 2.912 -20.656 -23.875 1 86.5 196 VAL A O 1
ATOM 1569 N N . GLN A 1 197 ? 3.887 -22 -22.391 1 76.25 197 GLN A N 1
ATOM 1570 C CA . GLN A 1 197 ? 5.199 -21.406 -22.625 1 76.25 197 GLN A CA 1
ATOM 1571 C C . GLN A 1 197 ? 5.68 -21.688 -24.047 1 76.25 197 GLN A C 1
ATOM 1573 O O . GLN A 1 197 ? 6.281 -20.812 -24.688 1 76.25 197 GLN A O 1
ATOM 1578 N N . GLU A 1 198 ? 5.41 -22.844 -24.453 1 75.12 198 GLU A N 1
ATOM 1579 C CA . GLU A 1 198 ? 5.77 -23.203 -25.828 1 75.12 198 GLU A CA 1
ATOM 1580 C C . GLU A 1 198 ? 5.055 -22.312 -26.844 1 75.12 198 GLU A C 1
ATOM 1582 O O . GLU A 1 198 ? 5.676 -21.812 -27.781 1 75.12 198 GLU A O 1
ATOM 1587 N N . LYS A 1 199 ? 3.818 -22.125 -26.625 1 84.69 199 LYS A N 1
ATOM 1588 C CA . LYS A 1 199 ? 3.027 -21.297 -27.531 1 84.69 199 LYS A CA 1
ATOM 1589 C C . LYS A 1 199 ? 3.432 -19.828 -27.438 1 84.69 199 LYS A C 1
ATOM 1591 O O . LYS A 1 199 ? 3.385 -19.109 -28.438 1 84.69 199 LYS A O 1
ATOM 1596 N N . MET A 1 200 ? 3.75 -19.438 -26.25 1 84.31 200 MET A N 1
ATOM 1597 C CA . MET A 1 200 ? 4.238 -18.062 -26.078 1 84.31 200 MET A CA 1
ATOM 1598 C C . MET A 1 200 ? 5.457 -17.797 -26.953 1 84.31 200 MET A C 1
ATOM 1600 O O . MET A 1 200 ? 5.516 -16.797 -27.656 1 84.31 200 MET A O 1
ATOM 1604 N N . ASN A 1 201 ? 6.344 -18.719 -26.922 1 76.44 201 ASN A N 1
ATOM 1605 C CA . ASN A 1 201 ? 7.559 -18.578 -27.719 1 76.44 201 ASN A CA 1
ATOM 1606 C C . ASN A 1 201 ? 7.258 -18.578 -29.219 1 76.44 201 ASN A C 1
ATOM 1608 O O . ASN A 1 201 ? 7.848 -17.812 -29.969 1 76.44 201 ASN A O 1
ATOM 1612 N N . LEU A 1 202 ? 6.363 -19.359 -29.547 1 76.06 202 LEU A N 1
ATOM 1613 C CA . LEU A 1 202 ? 6.008 -19.516 -30.953 1 76.06 202 LEU A CA 1
ATOM 1614 C C . LEU A 1 202 ? 5.305 -18.266 -31.484 1 76.06 202 LEU A C 1
ATOM 1616 O O . LEU A 1 202 ? 5.582 -17.797 -32.594 1 76.06 202 LEU A O 1
ATOM 1620 N N . LEU A 1 203 ? 4.465 -17.688 -30.719 1 86.12 203 LEU A N 1
ATOM 1621 C CA . LEU A 1 203 ? 3.602 -16.609 -31.172 1 86.12 203 LEU A CA 1
ATOM 1622 C C . LEU A 1 203 ? 4.289 -15.25 -31 1 86.12 203 LEU A C 1
ATOM 1624 O O . LEU A 1 203 ? 3.861 -14.258 -31.578 1 86.12 203 LEU A O 1
ATOM 1628 N N . MET A 1 204 ? 5.32 -15.227 -30.188 1 83.69 204 MET A N 1
ATOM 1629 C CA . MET A 1 204 ? 6.023 -13.969 -29.938 1 83.69 204 MET A CA 1
ATOM 1630 C C . MET A 1 204 ? 6.57 -13.383 -31.234 1 83.69 204 MET A C 1
ATOM 1632 O O . MET A 1 204 ? 6.691 -12.164 -31.375 1 83.69 204 MET A O 1
ATOM 1636 N N . GLU A 1 205 ? 6.836 -14.203 -32.156 1 78.81 205 GLU A N 1
ATOM 1637 C CA . GLU A 1 205 ? 7.34 -13.758 -33.438 1 78.81 205 GLU A CA 1
ATOM 1638 C C . GLU A 1 205 ? 6.297 -12.93 -34.188 1 78.81 205 GLU A C 1
ATOM 1640 O O . GLU A 1 205 ? 6.641 -12.055 -34.969 1 78.81 205 GLU A O 1
ATOM 1645 N N . LEU A 1 206 ? 5.133 -13.188 -33.875 1 79.5 206 LEU A N 1
ATOM 1646 C CA . LEU A 1 206 ? 4.035 -12.516 -34.562 1 79.5 206 LEU A CA 1
ATOM 1647 C C . LEU A 1 206 ? 3.787 -11.133 -33.969 1 79.5 206 LEU A C 1
ATOM 1649 O O . LEU A 1 206 ? 3.166 -10.281 -34.625 1 79.5 206 LEU A O 1
ATOM 1653 N N . LYS A 1 207 ? 4.246 -10.914 -32.781 1 82.06 207 LYS A N 1
ATOM 1654 C CA . LYS A 1 207 ? 4.059 -9.648 -32.062 1 82.06 207 LYS A CA 1
ATOM 1655 C C . LYS A 1 207 ? 4.633 -8.484 -32.875 1 82.06 207 LYS A C 1
ATOM 1657 O O . LYS A 1 207 ? 3.973 -7.461 -33.062 1 82.06 207 LYS A O 1
ATOM 1662 N N . THR A 1 208 ? 5.793 -8.703 -33.375 1 75.75 208 THR A N 1
ATOM 1663 C CA . THR A 1 208 ? 6.496 -7.629 -34.062 1 75.75 208 THR A CA 1
ATOM 1664 C C . THR A 1 208 ? 5.934 -7.441 -35.469 1 75.75 208 THR A C 1
ATOM 1666 O O . THR A 1 208 ? 5.859 -6.32 -35.969 1 75.75 208 THR A O 1
ATOM 1669 N N . MET A 1 209 ? 5.469 -8.5 -36 1 78.81 209 MET A N 1
ATOM 1670 C CA . MET A 1 209 ? 5.02 -8.469 -37.406 1 78.81 209 MET A CA 1
ATOM 1671 C C . MET A 1 209 ? 3.699 -7.715 -37.531 1 78.81 209 MET A C 1
ATOM 1673 O O . MET A 1 209 ? 3.488 -6.988 -38.5 1 78.81 209 MET A O 1
ATOM 1677 N N . PHE A 1 210 ? 2.801 -7.801 -36.656 1 82.44 210 PHE A N 1
ATOM 1678 C CA . PHE A 1 210 ? 1.461 -7.25 -36.812 1 82.44 210 PHE A CA 1
ATOM 1679 C C . PHE A 1 210 ? 1.092 -6.359 -35.625 1 82.44 210 PHE A C 1
ATOM 1681 O O . PHE A 1 210 ? -0.053 -5.918 -35.5 1 82.44 210 PHE A O 1
ATOM 1688 N N . ASP A 1 211 ? 1.942 -6.027 -34.688 1 82.31 211 ASP A N 1
ATOM 1689 C CA . ASP A 1 211 ? 1.682 -5.195 -33.531 1 82.31 211 ASP A CA 1
ATOM 1690 C C . ASP A 1 211 ? 0.591 -5.805 -32.656 1 82.31 211 ASP A C 1
ATOM 1692 O O . ASP A 1 211 ? -0.399 -5.145 -32.344 1 82.31 211 ASP A O 1
ATOM 1696 N N . ILE A 1 212 ? 0.699 -7.039 -32.438 1 88.62 212 ILE A N 1
ATOM 1697 C CA . ILE A 1 212 ? -0.233 -7.797 -31.594 1 88.62 212 ILE A CA 1
ATOM 1698 C C . ILE A 1 212 ? 0.363 -8 -30.203 1 88.62 212 ILE A C 1
ATOM 1700 O O . ILE A 1 212 ? 1.564 -8.242 -30.062 1 88.62 212 ILE A O 1
ATOM 1704 N N . ASN A 1 213 ? -0.474 -7.812 -29.219 1 89.62 213 ASN A N 1
ATOM 1705 C CA . ASN A 1 213 ? -0.028 -8.094 -27.859 1 89.62 213 ASN A CA 1
ATOM 1706 C C . ASN A 1 213 ? -0.21 -9.562 -27.5 1 89.62 213 ASN A C 1
ATOM 1708 O O . ASN A 1 213 ? -1.227 -10.172 -27.844 1 89.62 213 ASN A O 1
ATOM 1712 N N . ILE A 1 214 ? 0.802 -10.125 -26.969 1 90.75 214 ILE A N 1
ATOM 1713 C CA . ILE A 1 214 ? 0.746 -11.516 -26.516 1 90.75 214 ILE A CA 1
ATOM 1714 C C . ILE A 1 214 ? 0.958 -11.57 -25 1 90.75 214 ILE A C 1
ATOM 1716 O O . ILE A 1 214 ? 2.002 -11.148 -24.5 1 90.75 214 ILE A O 1
ATOM 1720 N N . LEU A 1 215 ? -0.081 -12.109 -24.266 1 90.75 215 LEU A N 1
ATOM 1721 C CA . LEU A 1 215 ? -0.007 -12.109 -22.812 1 90.75 215 LEU A CA 1
ATOM 1722 C C . LEU A 1 215 ? -0.038 -13.531 -22.266 1 90.75 215 LEU A C 1
ATOM 1724 O O . LEU A 1 215 ? -0.775 -14.383 -22.781 1 90.75 215 LEU A O 1
ATOM 1728 N N . ASP A 1 216 ? 0.765 -13.742 -21.25 1 89 216 ASP A N 1
ATOM 1729 C CA . ASP A 1 216 ? 0.927 -15.031 -20.594 1 89 216 ASP A CA 1
ATOM 1730 C C . ASP A 1 216 ? 0.067 -15.125 -19.344 1 89 216 ASP A C 1
ATOM 1732 O O . ASP A 1 216 ? 0.286 -14.383 -18.375 1 89 216 ASP A O 1
ATOM 1736 N N . TYR A 1 217 ? -0.857 -16.078 -19.328 1 90.25 217 TYR A N 1
ATOM 1737 C CA . TYR A 1 217 ? -1.71 -16.312 -18.172 1 90.25 217 TYR A CA 1
ATOM 1738 C C . TYR A 1 217 ? -1.567 -17.75 -17.672 1 90.25 217 TYR A C 1
ATOM 1740 O O . TYR A 1 217 ? -2.504 -18.547 -17.766 1 90.25 217 TYR A O 1
ATOM 1748 N N . ALA A 1 218 ? -0.393 -17.969 -17.094 1 84.5 218 ALA A N 1
ATOM 1749 C CA . ALA A 1 218 ? -0.07 -19.266 -16.516 1 84.5 218 ALA A CA 1
ATOM 1750 C C . ALA A 1 218 ? 0.749 -19.109 -15.242 1 84.5 218 ALA A C 1
ATOM 1752 O O . ALA A 1 218 ? 1.484 -18.125 -15.086 1 84.5 218 ALA A O 1
ATOM 1753 N N . ALA A 1 219 ? 0.674 -20.156 -14.367 1 70.38 219 ALA A N 1
ATOM 1754 C CA . ALA A 1 219 ? 1.51 -20.281 -13.172 1 70.38 219 ALA A CA 1
ATOM 1755 C C . ALA A 1 219 ? 1.595 -18.953 -12.422 1 70.38 219 ALA A C 1
ATOM 1757 O O . ALA A 1 219 ? 2.689 -18.484 -12.102 1 70.38 219 ALA A O 1
ATOM 1758 N N . GLY A 1 220 ? 0.521 -18.312 -12.203 1 70.25 220 GLY A N 1
ATOM 1759 C CA . GLY A 1 220 ? 0.491 -17.109 -11.391 1 70.25 220 GLY A CA 1
ATOM 1760 C C . GLY A 1 220 ? 0.708 -15.836 -12.195 1 70.25 220 GLY A C 1
ATOM 1761 O O . GLY A 1 220 ? 0.566 -14.727 -11.672 1 70.25 220 GLY A O 1
ATOM 1762 N N . LYS A 1 221 ? 1.001 -16.016 -13.406 1 77.88 221 LYS A N 1
ATOM 1763 C CA . LYS A 1 221 ? 1.232 -14.859 -14.266 1 77.88 221 LYS A CA 1
ATOM 1764 C C . LYS A 1 221 ? -0.084 -14.289 -14.781 1 77.88 221 LYS A C 1
ATOM 1766 O O . LYS A 1 221 ? -1.111 -14.969 -14.766 1 77.88 221 LYS A O 1
ATOM 1771 N N . GLY A 1 222 ? 0.029 -13.047 -15.148 1 83.38 222 GLY A N 1
ATOM 1772 C CA . GLY A 1 222 ? -1.127 -12.398 -15.742 1 83.38 222 GLY A CA 1
ATOM 1773 C C . GLY A 1 222 ? -1.868 -11.5 -14.773 1 83.38 222 GLY A C 1
ATOM 1774 O O . GLY A 1 222 ? -2.203 -11.914 -13.664 1 83.38 222 GLY A O 1
ATOM 1775 N N . ALA A 1 223 ? -2.059 -10.367 -15.164 1 81.62 223 ALA A N 1
ATOM 1776 C CA . ALA A 1 223 ? -2.754 -9.391 -14.336 1 81.62 223 ALA A CA 1
ATOM 1777 C C . ALA A 1 223 ? -4.262 -9.609 -14.367 1 81.62 223 ALA A C 1
ATOM 1779 O O . ALA A 1 223 ? -4.832 -9.906 -15.422 1 81.62 223 ALA A O 1
ATOM 1780 N N . ILE A 1 224 ? -4.945 -9.562 -13.289 1 80.81 224 ILE A N 1
ATOM 1781 C CA . ILE A 1 224 ? -6.398 -9.641 -13.172 1 80.81 224 ILE A CA 1
ATOM 1782 C C . ILE A 1 224 ? -6.926 -8.375 -12.5 1 80.81 224 ILE A C 1
ATOM 1784 O O . ILE A 1 224 ? -6.602 -8.094 -11.344 1 80.81 224 ILE A O 1
ATOM 1788 N N . PRO A 1 225 ? -7.559 -7.418 -13.156 1 82.25 225 PRO A N 1
ATOM 1789 C CA . PRO A 1 225 ? -7.984 -7.516 -14.555 1 82.25 225 PRO A CA 1
ATOM 1790 C C . PRO A 1 225 ? -6.844 -7.277 -15.531 1 82.25 225 PRO A C 1
ATOM 1792 O O . PRO A 1 225 ? -5.816 -6.699 -15.164 1 82.25 225 PRO A O 1
ATOM 1795 N N . PRO A 1 226 ? -7.031 -7.93 -16.75 1 86.62 226 PRO A N 1
ATOM 1796 C CA . PRO A 1 226 ? -5.957 -7.738 -17.734 1 86.62 226 PRO A CA 1
ATOM 1797 C C . PRO A 1 226 ? -5.727 -6.273 -18.078 1 86.62 226 PRO A C 1
ATOM 1799 O O . PRO A 1 226 ? -6.676 -5.48 -18.094 1 86.62 226 PRO A O 1
ATOM 1802 N N . VAL A 1 227 ? -4.496 -5.934 -18.359 1 79.69 227 VAL A N 1
ATOM 1803 C CA . VAL A 1 227 ? -4.102 -4.566 -18.688 1 79.69 227 VAL A CA 1
ATOM 1804 C C . VAL A 1 227 ? -4.734 -4.156 -20.016 1 79.69 227 VAL A C 1
ATOM 1806 O O . VAL A 1 227 ? -4.793 -4.949 -20.953 1 79.69 227 VAL A O 1
ATOM 1809 N N . LYS A 1 228 ? -5.234 -2.955 -19.984 1 78.31 228 LYS A N 1
ATOM 1810 C CA . LYS A 1 228 ? -5.773 -2.412 -21.219 1 78.31 228 LYS A CA 1
ATOM 1811 C C . LYS A 1 228 ? -4.703 -1.65 -22 1 78.31 228 LYS A C 1
ATOM 1813 O O . LYS A 1 228 ? -4.078 -0.73 -21.469 1 78.31 228 LYS A O 1
ATOM 1818 N N . PHE A 1 229 ? -4.457 -2.242 -23.188 1 73.94 229 PHE A N 1
ATOM 1819 C CA . PHE A 1 229 ? -3.438 -1.589 -24 1 73.94 229 PHE A CA 1
ATOM 1820 C C . PHE A 1 229 ? -4.062 -0.523 -24.891 1 73.94 229 PHE A C 1
ATOM 1822 O O . PHE A 1 229 ? -5.133 -0.733 -25.469 1 73.94 229 PHE A O 1
ATOM 1829 N N . GLU A 1 230 ? -3.41 0.676 -24.812 1 62.69 230 GLU A N 1
ATOM 1830 C CA . GLU A 1 230 ? -3.852 1.759 -25.688 1 62.69 230 GLU A CA 1
ATOM 1831 C C . GLU A 1 230 ? -3.379 1.539 -27.125 1 62.69 230 GLU A C 1
ATOM 1833 O O . GLU A 1 230 ? -4.031 1.98 -28.062 1 62.69 230 GLU A O 1
ATOM 1838 N N . LYS A 1 231 ? -2.33 0.85 -27.25 1 66.94 231 LYS A N 1
ATOM 1839 C CA . LYS A 1 231 ? -1.739 0.635 -28.562 1 66.94 231 LYS A CA 1
ATOM 1840 C C . LYS A 1 231 ? -1.874 -0.822 -29 1 66.94 231 LYS A C 1
ATOM 1842 O O . LYS A 1 231 ? -1.929 -1.722 -28.156 1 66.94 231 LYS A O 1
ATOM 1847 N N . GLY A 1 232 ? -2.217 -1.045 -30.281 1 69 232 GLY A N 1
ATOM 1848 C CA . GLY A 1 232 ? -2.275 -2.369 -30.891 1 69 232 GLY A CA 1
ATOM 1849 C C . GLY A 1 232 ? -3.635 -2.695 -31.469 1 69 232 GLY A C 1
ATOM 1850 O O . GLY A 1 232 ? -4.629 -2.037 -31.156 1 69 232 GLY A O 1
ATOM 1851 N N . ILE A 1 233 ? -3.598 -3.762 -32.281 1 76.62 233 ILE A N 1
ATOM 1852 C CA . ILE A 1 233 ? -4.809 -4.105 -33.031 1 76.62 233 ILE A CA 1
ATOM 1853 C C . ILE A 1 233 ? -5.57 -5.199 -32.281 1 76.62 233 ILE A C 1
ATOM 1855 O O . ILE A 1 233 ? -6.734 -5.477 -32.562 1 76.62 233 ILE A O 1
ATOM 1859 N N . GLY A 1 234 ? -4.84 -5.762 -31.188 1 87.69 234 GLY A N 1
ATOM 1860 C CA . GLY A 1 234 ? -5.492 -6.816 -30.422 1 87.69 234 GLY A CA 1
ATOM 1861 C C . GLY A 1 234 ? -4.543 -7.582 -29.531 1 87.69 234 GLY A C 1
ATOM 1862 O O . GLY A 1 234 ? -3.328 -7.371 -29.578 1 87.69 234 GLY A O 1
ATOM 1863 N N . THR A 1 235 ? -5.125 -8.43 -28.672 1 92.25 235 THR A N 1
ATOM 1864 C CA . THR A 1 235 ? -4.336 -9.203 -27.719 1 92.25 235 THR A CA 1
ATOM 1865 C C . THR A 1 235 ? -4.629 -10.695 -27.844 1 92.25 235 THR A C 1
ATOM 1867 O O . THR A 1 235 ? -5.781 -11.086 -28.031 1 92.25 235 THR A O 1
ATOM 1870 N N . ILE A 1 236 ? -3.596 -11.477 -27.875 1 94.31 236 ILE A N 1
ATOM 1871 C CA . ILE A 1 236 ? -3.75 -12.922 -27.75 1 94.31 236 ILE A CA 1
ATOM 1872 C C . ILE A 1 236 ? -3.424 -13.352 -26.328 1 94.31 236 ILE A C 1
ATOM 1874 O O . ILE A 1 236 ? -2.275 -13.258 -25.891 1 94.31 236 ILE A O 1
ATOM 1878 N N . TYR A 1 237 ? -4.477 -13.844 -25.656 1 95.06 237 TYR A N 1
ATOM 1879 C CA . TYR A 1 237 ? -4.273 -14.391 -24.312 1 95.06 237 TYR A CA 1
ATOM 1880 C C . TYR A 1 237 ? -3.949 -15.875 -24.375 1 95.06 237 TYR A C 1
ATOM 1882 O O . TYR A 1 237 ? -4.73 -16.672 -24.922 1 95.06 237 TYR A O 1
ATOM 1890 N N . ILE A 1 238 ? -2.82 -16.203 -23.938 1 95.06 238 ILE A N 1
ATOM 1891 C CA . ILE A 1 238 ? -2.455 -17.609 -23.812 1 95.06 238 ILE A CA 1
ATOM 1892 C C . ILE A 1 238 ? -2.557 -18.047 -22.359 1 95.06 238 ILE A C 1
ATOM 1894 O O . ILE A 1 238 ? -1.767 -17.625 -21.516 1 95.06 238 ILE A O 1
ATOM 1898 N N . ALA A 1 239 ? -3.574 -18.984 -22.156 1 95.06 239 ALA A N 1
ATOM 1899 C CA . ALA A 1 239 ? -3.885 -19.234 -20.75 1 95.06 239 ALA A CA 1
ATOM 1900 C C . ALA A 1 239 ? -4.07 -20.719 -20.484 1 95.06 239 ALA A C 1
ATOM 1902 O O . ALA A 1 239 ? -4.469 -21.469 -21.375 1 95.06 239 ALA A O 1
ATOM 1903 N N . THR A 1 240 ? -3.707 -21.125 -19.203 1 92.25 240 THR A N 1
ATOM 1904 C CA . THR A 1 240 ? -4.137 -22.438 -18.75 1 92.25 240 THR A CA 1
ATOM 1905 C C . THR A 1 240 ? -5.641 -22.453 -18.5 1 92.25 240 THR A C 1
ATOM 1907 O O . THR A 1 240 ? -6.281 -21.391 -18.453 1 92.25 240 THR A O 1
ATOM 1910 N N . ILE A 1 241 ? -6.141 -23.625 -18.344 1 92.31 241 ILE A N 1
ATOM 1911 C CA . ILE A 1 241 ? -7.578 -23.797 -18.188 1 92.31 241 ILE A CA 1
ATOM 1912 C C . ILE A 1 241 ? -8.062 -22.984 -16.984 1 92.31 241 ILE A C 1
ATOM 1914 O O . ILE A 1 241 ? -9.023 -22.219 -17.094 1 92.31 241 ILE A O 1
ATOM 1918 N N . GLU A 1 242 ? -7.41 -23.078 -15.906 1 88.56 242 GLU A N 1
ATOM 1919 C CA . GLU A 1 242 ? -7.793 -22.406 -14.672 1 88.56 242 GLU A CA 1
ATOM 1920 C C . GLU A 1 242 ? -7.719 -20.891 -14.828 1 88.56 242 GLU A C 1
ATOM 1922 O O . GLU A 1 242 ? -8.656 -20.172 -14.469 1 88.56 242 GLU A O 1
ATOM 1927 N N . LYS A 1 243 ? -6.656 -20.484 -15.398 1 90.88 243 LYS A N 1
ATOM 1928 C CA . LYS A 1 243 ? -6.453 -19.047 -15.562 1 90.88 243 LYS A CA 1
ATOM 1929 C C . LYS A 1 243 ? -7.418 -18.469 -16.594 1 90.88 243 LYS A C 1
ATOM 1931 O O . LYS A 1 243 ? -7.844 -17.312 -16.484 1 90.88 243 LYS A O 1
ATOM 1936 N N . ALA A 1 244 ? -7.676 -19.25 -17.594 1 94.69 244 ALA A N 1
ATOM 1937 C CA . ALA A 1 244 ? -8.633 -18.812 -18.594 1 94.69 244 ALA A CA 1
ATOM 1938 C C . ALA A 1 244 ? -10.008 -18.547 -17.969 1 94.69 244 ALA A C 1
ATOM 1940 O O . ALA A 1 244 ? -10.664 -17.547 -18.312 1 94.69 244 ALA A O 1
ATOM 1941 N N . ASN A 1 245 ? -10.359 -19.469 -17.125 1 93.06 245 ASN A N 1
ATOM 1942 C CA . ASN A 1 245 ? -11.633 -19.281 -16.422 1 93.06 245 ASN A CA 1
ATOM 1943 C C . ASN A 1 245 ? -11.633 -18 -15.602 1 93.06 245 ASN A C 1
ATOM 1945 O O . ASN A 1 245 ? -12.609 -17.25 -15.617 1 93.06 245 ASN A O 1
ATOM 1949 N N . ILE A 1 246 ? -10.57 -17.797 -14.953 1 90.62 246 ILE A N 1
ATOM 1950 C CA . ILE A 1 246 ? -10.43 -16.594 -14.141 1 90.62 246 ILE A CA 1
ATOM 1951 C C . ILE A 1 246 ? -10.453 -15.359 -15.031 1 90.62 246 ILE A C 1
ATOM 1953 O O . ILE A 1 246 ? -11.078 -14.344 -14.695 1 90.62 246 ILE A O 1
ATOM 1957 N N . LEU A 1 247 ? -9.781 -15.438 -16.125 1 92.56 247 LEU A N 1
ATOM 1958 C CA . LEU A 1 247 ? -9.711 -14.328 -17.078 1 92.56 247 LEU A CA 1
ATOM 1959 C C . LEU A 1 247 ? -11.102 -13.992 -17.625 1 92.56 247 LEU A C 1
ATOM 1961 O O . LEU A 1 247 ? -11.469 -12.82 -17.688 1 92.56 247 LEU A O 1
ATOM 1965 N N . ILE A 1 248 ? -11.805 -14.977 -17.969 1 93.88 248 ILE A N 1
ATOM 1966 C CA . ILE A 1 248 ? -13.148 -14.781 -18.5 1 93.88 248 ILE A CA 1
ATOM 1967 C C . ILE A 1 248 ? -14.031 -14.117 -17.438 1 93.88 248 ILE A C 1
ATOM 1969 O O . ILE A 1 248 ? -14.766 -13.18 -17.734 1 93.88 248 ILE A O 1
ATOM 1973 N N . ASN A 1 249 ? -13.914 -14.625 -16.25 1 93.06 249 ASN A N 1
ATOM 1974 C CA . ASN A 1 249 ? -14.656 -14.016 -15.156 1 93.06 249 ASN A CA 1
ATOM 1975 C C . ASN A 1 249 ? -14.328 -12.531 -15.008 1 93.06 249 ASN A C 1
ATOM 1977 O O . ASN A 1 249 ? -15.227 -11.711 -14.859 1 93.06 249 ASN A O 1
ATOM 1981 N N . SER A 1 250 ? -13.078 -12.289 -15.039 1 90.44 250 SER A N 1
ATOM 1982 C CA . SER A 1 250 ? -12.625 -10.914 -14.859 1 90.44 250 SER A CA 1
ATOM 1983 C C . SER A 1 250 ? -13.117 -10.016 -15.992 1 90.44 250 SER A C 1
ATOM 1985 O O . SER A 1 250 ? -13.539 -8.883 -15.75 1 90.44 250 SER A O 1
ATOM 1987 N N . LEU A 1 251 ? -13.055 -10.484 -17.188 1 92.25 251 LEU A N 1
ATOM 1988 C CA . LEU A 1 251 ? -13.484 -9.711 -18.344 1 92.25 251 LEU A CA 1
ATOM 1989 C C . LEU A 1 251 ? -14.984 -9.453 -18.297 1 92.25 251 LEU A C 1
ATOM 1991 O O . LEU A 1 251 ? -15.445 -8.375 -18.672 1 92.25 251 LEU A O 1
ATOM 1995 N N . ILE A 1 252 ? -15.719 -10.406 -17.844 1 92.56 252 ILE A N 1
ATOM 1996 C CA . ILE A 1 252 ? -17.156 -10.234 -17.703 1 92.56 252 ILE A CA 1
ATOM 1997 C C . ILE A 1 252 ? -17.453 -9.211 -16.609 1 92.56 252 ILE A C 1
ATOM 1999 O O . ILE A 1 252 ? -18.25 -8.297 -16.797 1 92.56 252 ILE A O 1
ATOM 2003 N N . ALA A 1 253 ? -16.797 -9.375 -15.508 1 88.38 253 ALA A N 1
ATOM 2004 C CA . ALA A 1 253 ? -16.984 -8.492 -14.359 1 88.38 253 ALA A CA 1
ATOM 2005 C C . ALA A 1 253 ? -16.688 -7.039 -14.727 1 88.38 253 ALA A C 1
ATOM 2007 O O . ALA A 1 253 ? -17.344 -6.121 -14.242 1 88.38 253 ALA A O 1
ATOM 2008 N N . THR A 1 254 ? -15.672 -6.832 -15.547 1 87.81 254 THR A N 1
ATOM 2009 C CA . THR A 1 254 ? -15.25 -5.484 -15.922 1 87.81 254 THR A CA 1
ATOM 2010 C C . THR A 1 254 ? -15.953 -5.043 -17.203 1 87.81 254 THR A C 1
ATOM 2012 O O . THR A 1 254 ? -15.586 -4.023 -17.797 1 87.81 254 THR A O 1
ATOM 2015 N N . ARG A 1 255 ? -16.812 -5.816 -17.75 1 88.62 255 ARG A N 1
ATOM 2016 C CA . ARG A 1 255 ? -17.609 -5.535 -18.953 1 88.62 255 ARG A CA 1
ATOM 2017 C C . ARG A 1 255 ? -16.703 -5.391 -20.172 1 88.62 255 ARG A C 1
ATOM 2019 O O . ARG A 1 255 ? -16.875 -4.477 -20.969 1 88.62 255 ARG A O 1
ATOM 2026 N N . ARG A 1 256 ? -15.664 -6.242 -20.266 1 90.94 256 ARG A N 1
ATOM 2027 C CA . ARG A 1 256 ? -14.711 -6.223 -21.375 1 90.94 256 ARG A CA 1
ATOM 2028 C C . ARG A 1 256 ? -14.727 -7.551 -22.125 1 90.94 256 ARG A C 1
ATOM 2030 O O . ARG A 1 256 ? -13.828 -7.82 -22.938 1 90.94 256 ARG A O 1
ATOM 2037 N N . ILE A 1 257 ? -15.711 -8.383 -21.922 1 92.25 257 ILE A N 1
ATOM 2038 C CA . ILE A 1 257 ? -15.766 -9.719 -22.516 1 92.25 257 ILE A CA 1
ATOM 2039 C C . ILE A 1 257 ? -15.938 -9.609 -24.016 1 92.25 257 ILE A C 1
ATOM 2041 O O . ILE A 1 257 ? -15.492 -10.484 -24.766 1 92.25 257 ILE A O 1
ATOM 2045 N N . ASN A 1 258 ? -16.453 -8.469 -24.438 1 89.56 258 ASN A N 1
ATOM 2046 C CA . ASN A 1 258 ? -16.719 -8.25 -25.859 1 89.56 258 ASN A CA 1
ATOM 2047 C C . ASN A 1 258 ? -15.422 -8.016 -26.625 1 89.56 258 ASN A C 1
ATOM 2049 O O . ASN A 1 258 ? -15.414 -8.062 -27.859 1 89.56 258 ASN A O 1
ATOM 2053 N N . GLU A 1 259 ? -14.383 -7.902 -25.938 1 91.5 259 GLU A N 1
ATOM 2054 C CA . GLU A 1 259 ? -13.078 -7.762 -26.578 1 91.5 259 GLU A CA 1
ATOM 2055 C C . GLU A 1 259 ? -12.609 -9.086 -27.172 1 91.5 259 GLU A C 1
ATOM 2057 O O . GLU A 1 259 ? -11.789 -9.102 -28.094 1 91.5 259 GLU A O 1
ATOM 2062 N N . ILE A 1 260 ? -13.188 -10.172 -26.672 1 94.06 260 ILE A N 1
ATOM 2063 C CA . ILE A 1 260 ? -12.789 -11.492 -27.156 1 94.06 260 ILE A CA 1
ATOM 2064 C C . ILE A 1 260 ? -13.672 -11.906 -28.328 1 94.06 260 ILE A C 1
ATOM 2066 O O . ILE A 1 260 ? -14.898 -12 -28.188 1 94.06 260 ILE A O 1
ATOM 2070 N N . GLY A 1 261 ? -12.992 -12.148 -29.406 1 94.12 261 GLY A N 1
ATOM 2071 C CA . GLY A 1 261 ? -13.75 -12.57 -30.578 1 94.12 261 GLY A CA 1
ATOM 2072 C C . GLY A 1 261 ? -13.664 -14.062 -30.828 1 94.12 261 GLY A C 1
ATOM 2073 O O . GLY A 1 261 ? -14.516 -14.633 -31.516 1 94.12 261 GLY A O 1
ATOM 2074 N N . LEU A 1 262 ? -12.625 -14.641 -30.312 1 95.5 262 LEU A N 1
ATOM 2075 C CA . LEU A 1 262 ? -12.391 -16.062 -30.578 1 95.5 262 LEU A CA 1
ATOM 2076 C C . LEU A 1 262 ? -11.758 -16.734 -29.359 1 95.5 262 LEU A C 1
ATOM 2078 O O . LEU A 1 262 ? -10.797 -16.219 -28.781 1 95.5 262 LEU A O 1
ATOM 2082 N N . MET A 1 263 ? -12.406 -17.859 -28.953 1 96.25 263 MET A N 1
ATOM 2083 C CA . MET A 1 263 ? -11.836 -18.719 -27.922 1 96.25 263 MET A CA 1
ATOM 2084 C C . MET A 1 263 ? -11.5 -20.094 -28.484 1 96.25 263 MET A C 1
ATOM 2086 O O . MET A 1 263 ? -12.359 -20.781 -29.031 1 96.25 263 MET A O 1
ATOM 2090 N N . VAL A 1 264 ? -10.227 -20.422 -28.375 1 96.44 264 VAL A N 1
ATOM 2091 C CA . VAL A 1 264 ? -9.773 -21.75 -28.812 1 96.44 264 VAL A CA 1
ATOM 2092 C C . VAL A 1 264 ? -9.453 -22.609 -27.594 1 96.44 264 VAL A C 1
ATOM 2094 O O . VAL A 1 264 ? -8.68 -22.203 -26.719 1 96.44 264 VAL A O 1
ATOM 2097 N N . ILE A 1 265 ? -10.078 -23.766 -27.531 1 95.25 265 ILE A N 1
ATOM 2098 C CA . ILE A 1 265 ? -9.82 -24.672 -26.422 1 95.25 265 ILE A CA 1
ATOM 2099 C C . ILE A 1 265 ? -9.094 -25.922 -26.938 1 95.25 265 ILE A C 1
ATOM 2101 O O . ILE A 1 265 ? -9.664 -26.703 -27.703 1 95.25 265 ILE A O 1
ATOM 2105 N N . ASP A 1 266 ? -7.867 -25.969 -26.5 1 90.06 266 ASP A N 1
ATOM 2106 C CA . ASP A 1 266 ? -7.102 -27.156 -26.859 1 90.06 266 ASP A CA 1
ATOM 2107 C C . ASP A 1 266 ? -7.453 -28.328 -25.938 1 90.06 266 ASP A C 1
ATOM 2109 O O . ASP A 1 266 ? -7.836 -28.109 -24.781 1 90.06 266 ASP A O 1
ATOM 2113 N N . GLU A 1 267 ? -7.457 -29.531 -26.453 1 85.44 267 GLU A N 1
ATOM 2114 C CA . GLU A 1 267 ? -7.777 -30.766 -25.734 1 85.44 267 GLU A CA 1
ATOM 2115 C C . GLU A 1 267 ? -9.148 -30.672 -25.078 1 85.44 267 GLU A C 1
ATOM 2117 O O . GLU A 1 267 ? -9.289 -30.922 -23.875 1 85.44 267 GLU A O 1
ATOM 2122 N N . LEU A 1 268 ? -10.102 -30.391 -25.875 1 89.12 268 LEU A N 1
ATOM 2123 C CA . LEU A 1 268 ? -11.477 -30.188 -25.406 1 89.12 268 LEU A CA 1
ATOM 2124 C C . LEU A 1 268 ? -12.016 -31.438 -24.719 1 89.12 268 LEU A C 1
ATOM 2126 O O . LEU A 1 268 ? -12.891 -31.344 -23.859 1 89.12 268 LEU A O 1
ATOM 2130 N N . HIS A 1 269 ? -11.422 -32.594 -25 1 81.75 269 HIS A N 1
ATOM 2131 C CA . HIS A 1 269 ? -11.906 -33.844 -24.422 1 81.75 269 HIS A CA 1
ATOM 2132 C C . HIS A 1 269 ? -11.688 -33.844 -22.906 1 81.75 269 HIS A C 1
ATOM 2134 O O . HIS A 1 269 ? -12.32 -34.625 -22.188 1 81.75 269 HIS A O 1
ATOM 2140 N N . MET A 1 270 ? -10.898 -33 -22.438 1 84.88 270 MET A N 1
ATOM 2141 C CA . MET A 1 270 ? -10.617 -32.875 -21.016 1 84.88 270 MET A CA 1
ATOM 2142 C C . MET A 1 270 ? -11.859 -32.438 -20.25 1 84.88 270 MET A C 1
ATOM 2144 O O . MET A 1 270 ? -11.914 -32.531 -19.016 1 84.88 270 MET A O 1
ATOM 2148 N N . ILE A 1 271 ? -12.828 -31.953 -20.891 1 89.19 271 ILE A N 1
ATOM 2149 C CA . ILE A 1 271 ? -14.086 -31.562 -20.25 1 89.19 271 ILE A CA 1
ATOM 2150 C C . ILE A 1 271 ? -14.703 -32.75 -19.531 1 89.19 271 ILE A C 1
ATOM 2152 O O . ILE A 1 271 ? -15.453 -32.594 -18.578 1 89.19 271 ILE A O 1
ATOM 2156 N N . GLY A 1 272 ? -14.328 -33.906 -20.016 1 82 272 GLY A N 1
ATOM 2157 C CA . GLY A 1 272 ? -14.844 -35.125 -19.422 1 82 272 GLY A CA 1
ATOM 2158 C C . GLY A 1 272 ? -13.898 -35.75 -18.406 1 82 272 GLY A C 1
ATOM 2159 O O . GLY A 1 272 ? -14.156 -36.844 -17.875 1 82 272 GLY A O 1
ATOM 2160 N N . GLU A 1 273 ? -12.844 -34.969 -18.172 1 74.94 273 GLU A N 1
ATOM 2161 C CA . GLU A 1 273 ? -11.82 -35.562 -17.312 1 74.94 273 GLU A CA 1
ATOM 2162 C C . GLU A 1 273 ? -11.586 -34.719 -16.078 1 74.94 273 GLU A C 1
ATOM 2164 O O . GLU A 1 273 ? -11.578 -33.5 -16.156 1 74.94 273 GLU A O 1
ATOM 2169 N N . SER A 1 274 ? -11.531 -35.25 -15.031 1 72.25 274 SER A N 1
ATOM 2170 C CA . SER A 1 274 ? -10.961 -34.75 -13.789 1 72.25 274 SER A CA 1
ATOM 2171 C C . SER A 1 274 ? -11.602 -33.406 -13.391 1 72.25 274 SER A C 1
ATOM 2173 O O . SER A 1 274 ? -12.711 -33.094 -13.836 1 72.25 274 SER A O 1
ATOM 2175 N N . ASN A 1 275 ? -10.953 -32.625 -12.562 1 79.62 275 ASN A N 1
ATOM 2176 C CA . ASN A 1 275 ? -11.344 -31.328 -12.031 1 79.62 275 ASN A CA 1
ATOM 2177 C C . ASN A 1 275 ? -11.234 -30.234 -13.086 1 79.62 275 ASN A C 1
ATOM 2179 O O . ASN A 1 275 ? -11.961 -29.234 -13.031 1 79.62 275 ASN A O 1
ATOM 2183 N N . ARG A 1 276 ? -10.523 -30.469 -14.102 1 84.5 276 ARG A N 1
ATOM 2184 C CA . ARG A 1 276 ? -10.344 -29.469 -15.148 1 84.5 276 ARG A CA 1
ATOM 2185 C C . ARG A 1 276 ? -11.586 -29.375 -16.031 1 84.5 276 ARG A C 1
ATOM 2187 O O . ARG A 1 276 ? -11.883 -28.312 -16.578 1 84.5 276 ARG A O 1
ATOM 2194 N N . GLY A 1 277 ? -12.227 -30.516 -16.109 1 89.56 277 GLY A N 1
ATOM 2195 C CA . GLY A 1 277 ? -13.461 -30.531 -16.875 1 89.56 277 GLY A CA 1
ATOM 2196 C C . GLY A 1 277 ? -14.508 -29.562 -16.328 1 89.56 277 GLY A C 1
ATOM 2197 O O . GLY A 1 277 ? -15.273 -28.984 -17.094 1 89.56 277 GLY A O 1
ATOM 2198 N N . ILE A 1 278 ? -14.43 -29.422 -15.055 1 92.5 278 ILE A N 1
ATOM 2199 C CA . ILE A 1 278 ? -15.359 -28.516 -14.391 1 92.5 278 ILE A CA 1
ATOM 2200 C C . ILE A 1 278 ? -15.109 -27.078 -14.852 1 92.5 278 ILE A C 1
ATOM 2202 O O . ILE A 1 278 ? -16.047 -26.359 -15.211 1 92.5 278 ILE A O 1
ATOM 2206 N N . PHE A 1 279 ? -13.867 -26.734 -14.906 1 93.25 279 PHE A N 1
ATOM 2207 C CA . PHE A 1 279 ? -13.5 -25.375 -15.297 1 93.25 279 PHE A CA 1
ATOM 2208 C C . PHE A 1 279 ? -13.844 -25.109 -16.766 1 93.25 279 PHE A C 1
ATOM 2210 O O . PHE A 1 279 ? -14.312 -24.031 -17.109 1 93.25 279 PHE A O 1
ATOM 2217 N N . ILE A 1 280 ? -13.625 -26.062 -17.547 1 94.88 280 ILE A N 1
ATOM 2218 C CA . ILE A 1 280 ? -13.922 -25.906 -18.969 1 94.88 280 ILE A CA 1
ATOM 2219 C C . ILE A 1 280 ? -15.422 -25.688 -19.156 1 94.88 280 ILE A C 1
ATOM 2221 O O . ILE A 1 280 ? -15.836 -24.781 -19.875 1 94.88 280 ILE A O 1
ATOM 2225 N N . GLU A 1 281 ? -16.172 -26.531 -18.547 1 95 281 GLU A N 1
ATOM 2226 C CA . GLU A 1 281 ? -17.609 -26.438 -18.672 1 95 281 GLU A CA 1
ATOM 2227 C C . GLU A 1 281 ? -18.125 -25.094 -18.156 1 95 281 GLU A C 1
ATOM 2229 O O . GLU A 1 281 ? -18.969 -24.469 -18.797 1 95 281 GLU A O 1
ATOM 2234 N N . GLN A 1 282 ? -17.656 -24.719 -17.016 1 95.12 282 GLN A N 1
ATOM 2235 C CA . GLN A 1 282 ? -18.078 -23.438 -16.453 1 95.12 282 GLN A CA 1
ATOM 2236 C C . GLN A 1 282 ? -17.688 -22.281 -17.375 1 95.12 282 GLN A C 1
ATOM 2238 O O . GLN A 1 282 ? -18.5 -21.375 -17.609 1 95.12 282 GLN A O 1
ATOM 2243 N N . MET A 1 283 ? -16.5 -22.312 -17.812 1 95.31 283 MET A N 1
ATOM 2244 C CA . MET A 1 283 ? -15.977 -21.266 -18.672 1 95.31 283 MET A CA 1
ATOM 2245 C C . MET A 1 283 ? -16.797 -21.141 -19.953 1 95.31 283 MET A C 1
ATOM 2247 O O . MET A 1 283 ? -17.219 -20.047 -20.328 1 95.31 283 MET A O 1
ATOM 2251 N N . ILE A 1 284 ? -17.062 -22.25 -20.578 1 95.94 284 ILE A N 1
ATOM 2252 C CA . ILE A 1 284 ? -17.812 -22.25 -21.828 1 95.94 284 ILE A CA 1
ATOM 2253 C C . ILE A 1 284 ? -19.234 -21.766 -21.578 1 95.94 284 ILE A C 1
ATOM 2255 O O . ILE A 1 284 ? -19.781 -20.984 -22.375 1 95.94 284 ILE A O 1
ATOM 2259 N N . THR A 1 285 ? -19.828 -22.25 -20.516 1 95.38 285 THR A N 1
ATOM 2260 C CA . THR A 1 285 ? -21.188 -21.844 -20.172 1 95.38 285 THR A CA 1
ATOM 2261 C C . THR A 1 285 ? -21.281 -20.328 -20.031 1 95.38 285 THR A C 1
ATOM 2263 O O . THR A 1 285 ? -22.156 -19.703 -20.609 1 95.38 285 THR A O 1
ATOM 2266 N N . LYS A 1 286 ? -20.391 -19.781 -19.281 1 95 286 LYS A N 1
ATOM 2267 C CA . LYS A 1 286 ? -20.406 -18.344 -19.078 1 95 286 LYS A CA 1
ATOM 2268 C C . LYS A 1 286 ? -20.156 -17.594 -20.375 1 95 286 LYS A C 1
ATOM 2270 O O . LYS A 1 286 ? -20.844 -16.594 -20.656 1 95 286 LYS A O 1
ATOM 2275 N N . TYR A 1 287 ? -19.172 -18.062 -21.109 1 94 287 TYR A N 1
ATOM 2276 C CA . TYR A 1 287 ? -18.844 -17.406 -22.359 1 94 287 TYR A CA 1
ATOM 2277 C C . TYR A 1 287 ? -20.016 -17.453 -23.328 1 94 287 TYR A C 1
ATOM 2279 O O . TYR A 1 287 ? -20.328 -16.453 -24 1 94 287 TYR A O 1
ATOM 2287 N N . LEU A 1 288 ? -20.672 -18.578 -23.438 1 92.25 288 LEU A N 1
ATOM 2288 C CA . LEU A 1 288 ? -21.812 -18.734 -24.328 1 92.25 288 LEU A CA 1
ATOM 2289 C C . LEU A 1 288 ? -22.953 -17.797 -23.938 1 92.25 288 LEU A C 1
ATOM 2291 O O . LEU A 1 288 ? -23.672 -17.281 -24.797 1 92.25 288 LEU A O 1
ATOM 2295 N N . MET A 1 289 ? -23.062 -17.625 -22.703 1 88.75 289 MET A N 1
ATOM 2296 C CA . MET A 1 289 ? -24.141 -16.781 -22.203 1 88.75 289 MET A CA 1
ATOM 2297 C C . MET A 1 289 ? -23.906 -15.312 -22.562 1 88.75 289 MET A C 1
ATOM 2299 O O . MET A 1 289 ? -24.844 -14.516 -22.578 1 88.75 289 MET A O 1
ATOM 2303 N N . THR A 1 290 ? -22.672 -14.93 -22.781 1 87.31 290 THR A N 1
ATOM 2304 C CA . THR A 1 290 ? -22.359 -13.555 -23.156 1 87.31 290 THR A CA 1
ATOM 2305 C C . THR A 1 290 ? -22.625 -13.328 -24.641 1 87.31 290 THR A C 1
ATOM 2307 O O . THR A 1 290 ? -22.703 -12.188 -25.094 1 87.31 290 THR A O 1
ATOM 2310 N N . LEU A 1 291 ? -22.781 -14.328 -25.422 1 70.88 291 LEU A N 1
ATOM 2311 C CA . LEU A 1 291 ? -23.031 -14.266 -26.859 1 70.88 291 LEU A CA 1
ATOM 2312 C C . LEU A 1 291 ? -21.922 -13.5 -27.578 1 70.88 291 LEU A C 1
ATOM 2314 O O . LEU A 1 291 ? -22.188 -12.805 -28.562 1 70.88 291 LEU A O 1
ATOM 2318 N N . SER A 1 292 ? -20.766 -13.453 -27.125 1 73.06 292 SER A N 1
ATOM 2319 C CA . SER A 1 292 ? -19.719 -12.562 -27.594 1 73.06 292 SER A CA 1
ATOM 2320 C C . SER A 1 292 ? -18.984 -13.164 -28.797 1 73.06 292 SER A C 1
ATOM 2322 O O . SER A 1 292 ? -18.75 -12.477 -29.797 1 73.06 292 SER A O 1
ATOM 2324 N N . GLY A 1 293 ? -18.391 -14.305 -28.75 1 85 293 GLY A N 1
ATOM 2325 C CA . GLY A 1 293 ? -17.438 -14.734 -29.766 1 85 293 GLY A CA 1
ATOM 2326 C C . GLY A 1 293 ? -17.594 -16.203 -30.141 1 85 293 GLY A C 1
ATOM 2327 O O . GLY A 1 293 ? -18.547 -16.859 -29.734 1 85 293 GLY A O 1
ATOM 2328 N N . GLN A 1 294 ? -16.688 -16.594 -31.141 1 93.12 294 GLN A N 1
ATOM 2329 C CA . GLN A 1 294 ? -16.609 -17.953 -31.688 1 93.12 294 GLN A CA 1
ATOM 2330 C C . GLN A 1 294 ? -15.781 -18.859 -30.766 1 93.12 294 GLN A C 1
ATOM 2332 O O . GLN A 1 294 ? -14.828 -18.406 -30.141 1 93.12 294 GLN A O 1
ATOM 2337 N N . ILE A 1 295 ? -16.266 -20.172 -30.641 1 95.69 295 ILE A N 1
ATOM 2338 C CA . ILE A 1 295 ? -15.508 -21.156 -29.891 1 95.69 295 ILE A CA 1
ATOM 2339 C C . ILE A 1 295 ? -15.031 -22.266 -30.812 1 95.69 295 ILE A C 1
ATOM 2341 O O . ILE A 1 295 ? -15.82 -22.828 -31.594 1 95.69 295 ILE A O 1
ATOM 2345 N N . ILE A 1 296 ? -13.727 -22.484 -30.781 1 94.94 296 ILE A N 1
ATOM 2346 C CA . ILE A 1 296 ? -13.156 -23.625 -31.5 1 94.94 296 ILE A CA 1
ATOM 2347 C C . ILE A 1 296 ? -12.578 -24.625 -30.5 1 94.94 296 ILE A C 1
ATOM 2349 O O . ILE A 1 296 ? -11.672 -24.297 -29.734 1 94.94 296 ILE A O 1
ATOM 2353 N N . GLY A 1 297 ? -13.156 -25.797 -30.484 1 93.69 297 GLY A N 1
ATOM 2354 C CA . GLY A 1 297 ? -12.633 -26.859 -29.641 1 93.69 297 GLY A CA 1
ATOM 2355 C C . GLY A 1 297 ? -11.812 -27.875 -30.406 1 93.69 297 GLY A C 1
ATOM 2356 O O . GLY A 1 297 ? -12.281 -28.438 -31.406 1 93.69 297 GLY A O 1
ATOM 2357 N N . LEU A 1 298 ? -10.578 -28.016 -30 1 90.44 298 LEU A N 1
ATOM 2358 C CA . LEU A 1 298 ? -9.703 -29.016 -30.578 1 90.44 298 LEU A CA 1
ATOM 2359 C C . LEU A 1 298 ? -9.656 -30.266 -29.703 1 90.44 298 LEU A C 1
ATOM 2361 O O . LEU A 1 298 ? -9.445 -30.172 -28.484 1 90.44 298 LEU A O 1
ATOM 2365 N N . SER A 1 299 ? -9.969 -31.391 -30.234 1 85.06 299 SER A N 1
ATOM 2366 C CA . SER A 1 299 ? -10 -32.594 -29.422 1 85.06 299 SER A CA 1
ATOM 2367 C C . SER A 1 299 ? -9.438 -33.781 -30.188 1 85.06 299 SER A C 1
ATOM 2369 O O . SER A 1 299 ? -9.391 -33.781 -31.422 1 85.06 299 SER A O 1
ATOM 2371 N N . ALA A 1 300 ? -8.875 -34.719 -29.422 1 75.56 300 ALA A N 1
ATOM 2372 C CA . ALA A 1 300 ? -8.617 -36 -30.016 1 75.56 300 ALA A CA 1
ATOM 2373 C C . ALA A 1 300 ? -9.922 -36.688 -30.422 1 75.56 300 ALA A C 1
ATOM 2375 O O . ALA A 1 300 ? -11.008 -36.188 -30.156 1 75.56 300 ALA A O 1
ATOM 2376 N N . THR A 1 301 ? -9.828 -37.688 -31.062 1 65.06 301 THR A N 1
ATOM 2377 C CA . THR A 1 301 ? -11 -38.375 -31.578 1 65.06 301 THR A CA 1
ATOM 2378 C C . THR A 1 301 ? -11.953 -38.75 -30.453 1 65.06 301 THR A C 1
ATOM 2380 O O . THR A 1 301 ? -11.539 -39.344 -29.453 1 65.06 301 THR A O 1
ATOM 2383 N N . LEU A 1 302 ? -13.156 -38.188 -30.547 1 69.88 302 LEU A N 1
ATOM 2384 C CA . LEU A 1 302 ? -14.219 -38.469 -29.594 1 69.88 302 LEU A CA 1
ATOM 2385 C C . LEU A 1 302 ? -15.289 -39.375 -30.219 1 69.88 302 LEU A C 1
ATOM 2387 O O . LEU A 1 302 ? -15.656 -39.188 -31.375 1 69.88 302 LEU A O 1
ATOM 2391 N N . ASP A 1 303 ? -15.68 -40.406 -29.484 1 66.06 303 ASP A N 1
ATOM 2392 C CA . ASP A 1 303 ? -16.656 -41.344 -30.031 1 66.06 303 ASP A CA 1
ATOM 2393 C C . ASP A 1 303 ? -18.078 -40.781 -29.938 1 66.06 303 ASP A C 1
ATOM 2395 O O . ASP A 1 303 ? -18.859 -40.906 -30.891 1 66.06 303 ASP A O 1
ATOM 2399 N N . ASP A 1 304 ? -18.469 -40.312 -28.75 1 72.69 304 ASP A N 1
ATOM 2400 C CA . ASP A 1 304 ? -19.812 -39.75 -28.547 1 72.69 304 ASP A CA 1
ATOM 2401 C C . ASP A 1 304 ? -19.75 -38.281 -28.125 1 72.69 304 ASP A C 1
ATOM 2403 O O . ASP A 1 304 ? -19.375 -37.969 -27 1 72.69 304 ASP A O 1
ATOM 2407 N N . MET A 1 305 ? -20.203 -37.5 -29.141 1 79.31 305 MET A N 1
ATOM 2408 C CA . MET A 1 305 ? -20.188 -36.062 -28.859 1 79.31 305 MET A CA 1
ATOM 2409 C C . MET A 1 305 ? -21.594 -35.469 -28.922 1 79.31 305 MET A C 1
ATOM 2411 O O . MET A 1 305 ? -21.75 -34.281 -29.141 1 79.31 305 MET A O 1
ATOM 2415 N N . THR A 1 306 ? -22.547 -36.281 -28.625 1 80.88 306 THR A N 1
ATOM 2416 C CA . THR A 1 306 ? -23.922 -35.844 -28.828 1 80.88 306 THR A CA 1
ATOM 2417 C C . THR A 1 306 ? -24.25 -34.656 -27.938 1 80.88 306 THR A C 1
ATOM 2419 O O . THR A 1 306 ? -24.703 -33.625 -28.438 1 80.88 306 THR A O 1
ATOM 2422 N N . TYR A 1 307 ? -24 -34.812 -26.734 1 88.69 307 TYR A N 1
ATOM 2423 C CA . TYR A 1 307 ? -24.359 -33.75 -25.812 1 88.69 307 TYR A CA 1
ATOM 2424 C C . TYR A 1 307 ? -23.375 -32.594 -25.891 1 88.69 307 TYR A C 1
ATOM 2426 O O . TYR A 1 307 ? -23.734 -31.438 -25.688 1 88.69 307 TYR A O 1
ATOM 2434 N N . LEU A 1 308 ? -22.156 -32.906 -26.219 1 89.94 308 LEU A N 1
ATOM 2435 C CA . LEU A 1 308 ? -21.141 -31.859 -26.312 1 89.94 308 LEU A CA 1
ATOM 2436 C C . LEU A 1 308 ? -21.438 -30.891 -27.453 1 89.94 308 LEU A C 1
ATOM 2438 O O . LEU A 1 308 ? -21.266 -29.672 -27.312 1 89.94 308 LEU A O 1
ATOM 2442 N N . LYS A 1 309 ? -21.922 -31.406 -28.531 1 88.94 309 LYS A N 1
ATOM 2443 C CA . LYS A 1 309 ? -22.297 -30.594 -29.672 1 88.94 309 LYS A CA 1
ATOM 2444 C C . LYS A 1 309 ? -23.453 -29.656 -29.328 1 88.94 309 LYS A C 1
ATOM 2446 O O . LYS A 1 309 ? -23.453 -28.5 -29.734 1 88.94 309 LYS A O 1
ATOM 2451 N N . LYS A 1 310 ? -24.328 -30.219 -28.609 1 90.62 310 LYS A N 1
ATOM 2452 C CA . LYS A 1 310 ? -25.469 -29.406 -28.203 1 90.62 310 LYS A CA 1
ATOM 2453 C C . LYS A 1 310 ? -25.062 -28.328 -27.219 1 90.62 310 LYS A C 1
ATOM 2455 O O . LYS A 1 310 ? -25.469 -27.172 -27.344 1 90.62 310 LYS A O 1
ATOM 2460 N N . PHE A 1 311 ? -24.359 -28.703 -26.297 1 93.62 311 PHE A N 1
ATOM 2461 C CA . PHE A 1 311 ? -23.891 -27.797 -25.266 1 93.62 311 PHE A CA 1
ATOM 2462 C C . PHE A 1 311 ? -23.125 -26.625 -25.875 1 93.62 311 PHE A C 1
ATOM 2464 O O . PHE A 1 311 ? -23.406 -25.469 -25.562 1 93.62 311 PHE A O 1
ATOM 2471 N N . MET A 1 312 ? -22.188 -26.922 -26.766 1 93.69 312 MET A N 1
ATOM 2472 C CA . MET A 1 312 ? -21.328 -25.891 -27.344 1 93.69 312 MET A CA 1
ATOM 2473 C C . MET A 1 312 ? -21.984 -25.219 -28.531 1 93.69 312 MET A C 1
ATOM 2475 O O . MET A 1 312 ? -21.453 -24.266 -29.094 1 93.69 312 MET A O 1
ATOM 2479 N N . LYS A 1 313 ? -23.141 -25.766 -28.922 1 89.69 313 LYS A N 1
ATOM 2480 C CA . LYS A 1 313 ? -23.766 -25.297 -30.156 1 89.69 313 LYS A CA 1
ATOM 2481 C C . LYS A 1 313 ? -22.781 -25.281 -31.312 1 89.69 313 LYS A C 1
ATOM 2483 O O . LYS A 1 313 ? -22.625 -24.266 -32 1 89.69 313 LYS A O 1
ATOM 2488 N N . ALA A 1 314 ? -22.156 -26.438 -31.422 1 92 314 ALA A N 1
ATOM 2489 C CA . ALA A 1 314 ? -21.031 -26.5 -32.344 1 92 314 ALA A CA 1
ATOM 2490 C C . ALA A 1 314 ? -21.25 -27.562 -33.406 1 92 314 ALA A C 1
ATOM 2492 O O . ALA A 1 314 ? -22.016 -28.516 -33.219 1 92 314 ALA A O 1
ATOM 2493 N N . HIS A 1 315 ? -20.609 -27.312 -34.594 1 88.88 315 HIS A N 1
ATOM 2494 C CA . HIS A 1 315 ? -20.469 -28.344 -35.594 1 88.88 315 HIS A CA 1
ATOM 2495 C C . HIS A 1 315 ? -19.219 -29.188 -35.375 1 88.88 315 HIS A C 1
ATOM 2497 O O . HIS A 1 315 ? -18.25 -28.703 -34.781 1 88.88 315 HIS A O 1
ATOM 2503 N N . VAL A 1 316 ? -19.328 -30.422 -35.781 1 87.5 316 VAL A N 1
ATOM 2504 C CA . VAL A 1 316 ? -18.188 -31.312 -35.594 1 87.5 316 VAL A CA 1
ATOM 2505 C C . VAL A 1 316 ? -17.516 -31.594 -36.938 1 87.5 316 VAL A C 1
ATOM 2507 O O . VAL A 1 316 ? -18.188 -31.938 -37.906 1 87.5 316 VAL A O 1
ATOM 2510 N N . LEU A 1 317 ? -16.328 -31.297 -37 1 82.94 317 LEU A N 1
ATOM 2511 C CA . LEU A 1 317 ? -15.492 -31.703 -38.125 1 82.94 317 LEU A CA 1
ATOM 2512 C C . LEU A 1 317 ? -14.523 -32.812 -37.719 1 82.94 317 LEU A C 1
ATOM 2514 O O . LEU A 1 317 ? -13.586 -32.562 -36.969 1 82.94 317 LEU A O 1
ATOM 2518 N N . SER A 1 318 ? -14.805 -34.031 -38.125 1 80.31 318 SER A N 1
ATOM 2519 C CA . SER A 1 318 ? -13.969 -35.188 -37.781 1 80.31 318 SER A CA 1
ATOM 2520 C C . SER A 1 318 ? -13.18 -35.688 -39 1 80.31 318 SER A C 1
ATOM 2522 O O . SER A 1 318 ? -13.727 -35.844 -40.094 1 80.31 318 SER A O 1
ATOM 2524 N N . VAL A 1 319 ? -11.914 -35.719 -38.844 1 72.81 319 VAL A N 1
ATOM 2525 C CA . VAL A 1 319 ? -11.039 -36.219 -39.906 1 72.81 319 VAL A CA 1
ATOM 2526 C C . VAL A 1 319 ? -10.148 -37.344 -39.344 1 72.81 319 VAL A C 1
ATOM 2528 O O . VAL A 1 319 ? -9.617 -37.219 -38.25 1 72.81 319 VAL A O 1
ATOM 2531 N N . ASP A 1 320 ? -10.219 -38.5 -39.938 1 69.12 320 ASP A N 1
ATOM 2532 C CA . ASP A 1 320 ? -9.312 -39.562 -39.562 1 69.12 320 ASP A CA 1
ATOM 2533 C C . ASP A 1 320 ? -7.996 -39.469 -40.344 1 69.12 320 ASP A C 1
ATOM 2535 O O . ASP A 1 320 ? -7.848 -40.094 -41.406 1 69.12 320 ASP A O 1
ATOM 2539 N N . PHE A 1 321 ? -7.121 -38.625 -39.969 1 68.12 321 PHE A N 1
ATOM 2540 C CA . PHE A 1 321 ? -5.852 -38.406 -40.625 1 68.12 321 PHE A CA 1
ATOM 2541 C C . PHE A 1 321 ? -4.695 -38.406 -39.625 1 68.12 321 PHE A C 1
ATOM 2543 O O . PHE A 1 321 ? -4.75 -37.75 -38.594 1 68.12 321 PHE A O 1
ATOM 2550 N N . ARG A 1 322 ? -3.797 -39.438 -39.906 1 67 322 ARG A N 1
ATOM 2551 C CA . ARG A 1 322 ? -2.529 -39.406 -39.188 1 67 322 ARG A CA 1
ATOM 2552 C C . ARG A 1 322 ? -1.35 -39.375 -40.156 1 67 322 ARG A C 1
ATOM 2554 O O . ARG A 1 322 ? -1.202 -40.25 -41 1 67 322 ARG A O 1
ATOM 2561 N N . PRO A 1 323 ? -0.602 -38.312 -39.969 1 69.12 323 PRO A N 1
ATOM 2562 C CA . PRO A 1 323 ? 0.518 -38.219 -40.906 1 69.12 323 PRO A CA 1
ATOM 2563 C C . PRO A 1 323 ? 1.546 -39.312 -40.75 1 69.12 323 PRO A C 1
ATOM 2565 O O . PRO A 1 323 ? 2.223 -39.688 -41.688 1 69.12 323 PRO A O 1
ATOM 2568 N N . VAL A 1 324 ? 1.671 -39.812 -39.5 1 74.56 324 VAL A N 1
ATOM 2569 C CA . VAL A 1 324 ? 2.678 -40.844 -39.188 1 74.56 324 VAL A CA 1
ATOM 2570 C C . VAL A 1 324 ? 1.992 -42.125 -38.781 1 74.56 324 VAL A C 1
ATOM 2572 O O . VAL A 1 324 ? 1.038 -42.125 -38 1 74.56 324 VAL A O 1
ATOM 2575 N N . ARG A 1 325 ? 2.479 -43.156 -39.375 1 78.88 325 ARG A N 1
ATOM 2576 C CA . ARG A 1 325 ? 1.925 -44.469 -39 1 78.88 325 ARG A CA 1
ATOM 2577 C C . ARG A 1 325 ? 2.32 -44.844 -37.594 1 78.88 325 ARG A C 1
ATOM 2579 O O . ARG A 1 325 ? 3.459 -44.625 -37.188 1 78.88 325 ARG A O 1
ATOM 2586 N N . LEU A 1 326 ? 1.294 -45.312 -36.875 1 85.75 326 LEU A N 1
ATOM 2587 C CA . LEU A 1 326 ? 1.538 -45.75 -35.531 1 85.75 326 LEU A CA 1
ATOM 2588 C C . LEU A 1 326 ? 1.163 -47.219 -35.344 1 85.75 326 LEU A C 1
ATOM 2590 O O . LEU A 1 326 ? 0.023 -47.594 -35.594 1 85.75 326 LEU A O 1
ATOM 2594 N N . ASP A 1 327 ? 2.15 -48.031 -34.969 1 88.12 327 ASP A N 1
ATOM 2595 C CA . ASP A 1 327 ? 1.899 -49.438 -34.656 1 88.12 327 ASP A CA 1
ATOM 2596 C C . ASP A 1 327 ? 1.883 -49.656 -33.156 1 88.12 327 ASP A C 1
ATOM 2598 O O . ASP A 1 327 ? 2.855 -49.344 -32.469 1 88.12 327 ASP A O 1
ATOM 2602 N N . GLN A 1 328 ? 0.786 -50.219 -32.75 1 91.75 328 GLN A N 1
ATOM 2603 C CA . GLN A 1 328 ? 0.664 -50.5 -31.312 1 91.75 328 GLN A CA 1
ATOM 2604 C C . GLN A 1 328 ? 0.844 -51.969 -31.016 1 91.75 328 GLN A C 1
ATOM 2606 O O . GLN A 1 328 ? 0.123 -52.812 -31.562 1 91.75 328 GLN A O 1
ATOM 2611 N N . LYS A 1 329 ? 1.822 -52.25 -30.172 1 92.75 329 LYS A N 1
ATOM 2612 C CA . LYS A 1 329 ? 2.105 -53.625 -29.781 1 92.75 329 LYS A CA 1
ATOM 2613 C C . LYS A 1 329 ? 1.964 -53.812 -28.281 1 92.75 329 LYS A C 1
ATOM 2615 O O . LYS A 1 329 ? 2.109 -52.844 -27.516 1 92.75 329 LYS A O 1
ATOM 2620 N N . VAL A 1 330 ? 1.609 -55.031 -27.938 1 93.06 330 VAL A N 1
ATOM 2621 C CA . VAL A 1 330 ? 1.446 -55.375 -26.531 1 93.06 330 VAL A CA 1
ATOM 2622 C C . VAL A 1 330 ? 2.168 -56.688 -26.219 1 93.06 330 VAL A C 1
ATOM 2624 O O . VAL A 1 330 ? 1.995 -57.656 -26.938 1 93.06 330 VAL A O 1
ATOM 2627 N N . LYS A 1 331 ? 3.01 -56.594 -25.219 1 92 331 LYS A N 1
ATOM 2628 C CA . LYS A 1 331 ? 3.633 -57.812 -24.719 1 92 331 LYS A CA 1
ATOM 2629 C C . LYS A 1 331 ? 2.867 -58.375 -23.516 1 92 331 LYS A C 1
ATOM 2631 O O . LYS A 1 331 ? 2.809 -57.75 -22.469 1 92 331 LYS A O 1
ATOM 2636 N N . ILE A 1 332 ? 2.309 -59.5 -23.703 1 91 332 ILE A N 1
ATOM 2637 C CA . ILE A 1 332 ? 1.604 -60.188 -22.625 1 91 332 ILE A CA 1
ATOM 2638 C C . ILE A 1 332 ? 2.395 -61.406 -22.188 1 91 332 ILE A C 1
ATOM 2640 O O . ILE A 1 332 ? 2.469 -62.406 -22.922 1 91 332 ILE A O 1
ATOM 2644 N N . LEU A 1 333 ? 2.969 -61.281 -21.016 1 86.5 333 LEU A N 1
ATOM 2645 C CA . LEU A 1 333 ? 3.855 -62.344 -20.516 1 86.5 333 LEU A CA 1
ATOM 2646 C C . LEU A 1 333 ? 4.992 -62.594 -21.516 1 86.5 333 LEU A C 1
ATOM 2648 O O . LEU A 1 333 ? 5.848 -61.719 -21.703 1 86.5 333 LEU A O 1
ATOM 2652 N N . ASN A 1 334 ? 4.973 -63.594 -22.312 1 82.44 334 ASN A N 1
ATOM 2653 C CA . ASN A 1 334 ? 6.086 -63.875 -23.219 1 82.44 334 ASN A CA 1
ATOM 2654 C C . ASN A 1 334 ? 5.637 -63.875 -24.672 1 82.44 334 ASN A C 1
ATOM 2656 O O . ASN A 1 334 ? 6.359 -64.375 -25.547 1 82.44 334 ASN A O 1
ATOM 2660 N N . LYS A 1 335 ? 4.496 -63.25 -24.844 1 87.75 335 LYS A N 1
ATOM 2661 C CA . LYS A 1 335 ? 3.959 -63.219 -26.203 1 87.75 335 LYS A CA 1
ATOM 2662 C C . LYS A 1 335 ? 3.695 -61.812 -26.656 1 87.75 335 LYS A C 1
ATOM 2664 O O . LYS A 1 335 ? 3.33 -60.938 -25.844 1 87.75 335 LYS A O 1
ATOM 2669 N N . MET A 1 336 ? 3.928 -61.594 -27.969 1 91.12 336 MET A N 1
ATOM 2670 C CA . MET A 1 336 ? 3.715 -60.281 -28.562 1 91.12 336 MET A CA 1
ATOM 2671 C C . MET A 1 336 ? 2.393 -60.219 -29.312 1 91.12 336 MET A C 1
ATOM 2673 O O . MET A 1 336 ? 2.018 -61.188 -29.984 1 91.12 336 MET A O 1
ATOM 2677 N N . TYR A 1 337 ? 1.699 -59.125 -29.094 1 90.12 337 TYR A N 1
ATOM 2678 C CA . TYR A 1 337 ? 0.432 -58.875 -29.781 1 90.12 337 TYR A CA 1
ATOM 2679 C C . TYR A 1 337 ? 0.444 -57.562 -30.516 1 90.12 337 TYR A C 1
ATOM 2681 O O . TYR A 1 337 ? 1.169 -56.625 -30.141 1 90.12 337 TYR A O 1
ATOM 2689 N N . TYR A 1 338 ? -0.258 -57.5 -31.672 1 89.75 338 TYR A N 1
ATOM 2690 C CA . TYR A 1 338 ? -0.532 -56.25 -32.375 1 89.75 338 TYR A CA 1
ATOM 2691 C C . TYR A 1 338 ? -1.968 -55.812 -32.125 1 89.75 338 TYR A C 1
ATOM 2693 O O . TYR A 1 338 ? -2.889 -56.625 -32.125 1 89.75 338 TYR A O 1
ATOM 2701 N N . LEU A 1 339 ? -2 -54.5 -31.859 1 86.81 339 LEU A N 1
ATOM 2702 C CA . LEU A 1 339 ? -3.342 -53.938 -31.703 1 86.81 339 LEU A CA 1
ATOM 2703 C C . LEU A 1 339 ? -3.908 -53.5 -33.062 1 86.81 339 LEU A C 1
ATOM 2705 O O . LEU A 1 339 ? -3.369 -52.625 -33.688 1 86.81 339 LEU A O 1
ATOM 2709 N N . GLU A 1 340 ? -4.863 -54.219 -33.531 1 77.88 340 GLU A N 1
ATOM 2710 C CA . GLU A 1 340 ? -5.504 -53.906 -34.812 1 77.88 340 GLU A CA 1
ATOM 2711 C C . GLU A 1 340 ? -6.785 -53.125 -34.594 1 77.88 340 GLU A C 1
ATOM 2713 O O . GLU A 1 340 ? -7.617 -53.469 -33.75 1 77.88 340 GLU A O 1
ATOM 2718 N N . GLU A 1 341 ? -6.723 -51.844 -35.188 1 67.62 341 GLU A N 1
ATOM 2719 C CA . GLU A 1 341 ? -7.914 -51.031 -35.094 1 67.62 341 GLU A CA 1
ATOM 2720 C C . GLU A 1 341 ? -8.844 -51.25 -36.281 1 67.62 341 GLU A C 1
ATOM 2722 O O . GLU A 1 341 ? -8.492 -50.938 -37.406 1 67.62 341 GLU A O 1
ATOM 2727 N N . SER A 1 342 ? -9.602 -52.312 -36.344 1 56 342 SER A N 1
ATOM 2728 C CA . SER A 1 342 ? -10.57 -52.531 -37.406 1 56 342 SER A CA 1
ATOM 2729 C C . SER A 1 342 ? -11.93 -51.938 -37.031 1 56 342 SER A C 1
ATOM 2731 O O . SER A 1 342 ? -12.688 -52.531 -36.281 1 56 342 SER A O 1
ATOM 2733 N N . GLY A 1 343 ? -12.336 -50.781 -37.625 1 51.84 343 GLY A N 1
ATOM 2734 C CA . GLY A 1 343 ? -13.586 -50.094 -37.312 1 51.84 343 GLY A CA 1
ATOM 2735 C C . GLY A 1 343 ? -13.719 -49.656 -35.875 1 51.84 343 GLY A C 1
ATOM 2736 O O . GLY A 1 343 ? -12.852 -48.969 -35.344 1 51.84 343 GLY A O 1
ATOM 2737 N N . ASP A 1 344 ? -14.945 -50.125 -35.219 1 54.16 344 ASP A N 1
ATOM 2738 C CA . ASP A 1 344 ? -15.336 -49.75 -33.875 1 54.16 344 ASP A CA 1
ATOM 2739 C C . ASP A 1 344 ? -14.703 -50.688 -32.844 1 54.16 344 ASP A C 1
ATOM 2741 O O . ASP A 1 344 ? -14.844 -50.469 -31.625 1 54.16 344 ASP A O 1
ATOM 2745 N N . SER A 1 345 ? -13.906 -51.719 -33.312 1 60.12 345 SER A N 1
ATOM 2746 C CA . SER A 1 345 ? -13.438 -52.688 -32.344 1 60.12 345 SER A CA 1
ATOM 2747 C C . SER A 1 345 ? -11.922 -52.844 -32.375 1 60.12 345 SER A C 1
ATOM 2749 O O . SER A 1 345 ? -11.312 -52.812 -33.469 1 60.12 345 SER A O 1
ATOM 2751 N N . LYS A 1 346 ? -11.258 -52.594 -31.25 1 72.81 346 LYS A N 1
ATOM 2752 C CA . LYS A 1 346 ? -9.82 -52.844 -31.125 1 72.81 346 LYS A CA 1
ATOM 2753 C C . LYS A 1 346 ? -9.562 -54.281 -30.625 1 72.81 346 LYS A C 1
ATOM 2755 O O . LYS A 1 346 ? -10.188 -54.719 -29.656 1 72.81 346 LYS A O 1
ATOM 2760 N N . ARG A 1 347 ? -8.859 -55.094 -31.453 1 78.5 347 ARG A N 1
ATOM 2761 C CA . ARG A 1 347 ? -8.547 -56.469 -31.078 1 78.5 347 ARG A CA 1
ATOM 2762 C C . ARG A 1 347 ? -7.043 -56.688 -31.062 1 78.5 347 ARG A C 1
ATOM 2764 O O . ARG A 1 347 ? -6.305 -56.062 -31.828 1 78.5 347 ARG A O 1
ATOM 2771 N N . LEU A 1 348 ? -6.648 -57.562 -30.141 1 85.19 348 LEU A N 1
ATOM 2772 C CA . LEU A 1 348 ? -5.25 -57.969 -30.062 1 85.19 348 LEU A CA 1
ATOM 2773 C C . LEU A 1 348 ? -4.992 -59.188 -30.922 1 85.19 348 LEU A C 1
ATOM 2775 O O . LEU A 1 348 ? -5.652 -60.219 -30.75 1 85.19 348 LEU A O 1
ATOM 2779 N N . ILE A 1 349 ? -4.062 -59.062 -31.891 1 84.88 349 ILE A N 1
ATOM 2780 C CA . ILE A 1 349 ? -3.701 -60.156 -32.781 1 84.88 349 ILE A CA 1
ATOM 2781 C C . ILE A 1 349 ? -2.295 -60.656 -32.438 1 84.88 349 ILE A C 1
ATOM 2783 O O . ILE A 1 349 ? -1.35 -59.875 -32.406 1 84.88 349 ILE A O 1
ATOM 2787 N N . PRO A 1 350 ? -2.188 -61.906 -32.156 1 86.44 350 PRO A N 1
ATOM 2788 C CA . PRO A 1 350 ? -0.858 -62.438 -31.844 1 86.44 350 PRO A CA 1
ATOM 2789 C C . PRO A 1 350 ? 0.118 -62.344 -33 1 86.44 350 PRO A C 1
ATOM 2791 O O . PRO A 1 350 ? -0.272 -62.531 -34.156 1 86.44 350 PRO A O 1
ATOM 2794 N N . ILE A 1 351 ? 1.273 -61.844 -32.781 1 84.31 351 ILE A N 1
ATOM 2795 C CA . ILE A 1 351 ? 2.355 -61.812 -33.781 1 84.31 351 ILE A CA 1
ATOM 2796 C C . ILE A 1 351 ? 3.141 -63.125 -33.719 1 84.31 351 ILE A C 1
ATOM 2798 O O . ILE A 1 351 ? 3.793 -63.406 -32.688 1 84.31 351 ILE A O 1
ATOM 2802 N N . PRO A 1 352 ? 2.977 -63.969 -34.844 1 73.69 352 PRO A N 1
ATOM 2803 C CA . PRO A 1 352 ? 3.645 -65.312 -34.781 1 73.69 352 PRO A CA 1
ATOM 2804 C C . PRO A 1 352 ? 5.164 -65.188 -34.781 1 73.69 352 PRO A C 1
ATOM 2806 O O . PRO A 1 352 ? 5.734 -64.312 -35.438 1 73.69 352 PRO A O 1
ATOM 2809 N N . GLY A 1 353 ? 6.055 -66.062 -34.094 1 62.34 353 GLY A N 1
ATOM 2810 C CA . GLY A 1 353 ? 7.496 -66.25 -34.094 1 62.34 353 GLY A CA 1
ATOM 2811 C C . GLY A 1 353 ? 8.25 -65.125 -33.375 1 62.34 353 GLY A C 1
ATOM 2812 O O . GLY A 1 353 ? 9.477 -65.188 -33.281 1 62.34 353 GLY A O 1
ATOM 2813 N N . GLN A 1 354 ? 7.711 -64 -33.312 1 57.81 354 GLN A N 1
ATOM 2814 C CA . GLN A 1 354 ? 8.508 -62.875 -32.781 1 57.81 354 GLN A CA 1
ATOM 2815 C C . GLN A 1 354 ? 8.758 -63.062 -31.297 1 57.81 354 GLN A C 1
ATOM 2817 O O . GLN A 1 354 ? 7.848 -62.875 -30.484 1 57.81 354 GLN A O 1
ATOM 2822 N N . ILE A 1 355 ? 9.492 -64.062 -31.047 1 51.56 355 ILE A N 1
ATOM 2823 C CA . ILE A 1 355 ? 9.953 -64.125 -29.672 1 51.56 355 ILE A CA 1
ATOM 2824 C C . ILE A 1 355 ? 10.812 -62.938 -29.328 1 51.56 355 ILE A C 1
ATOM 2826 O O . ILE A 1 355 ? 11.414 -62.312 -30.203 1 51.56 355 ILE A O 1
ATOM 2830 N N . ASN A 1 356 ? 10.844 -62.5 -28 1 53.88 356 ASN A N 1
ATOM 2831 C CA . ASN A 1 356 ? 11.703 -61.469 -27.438 1 53.88 356 ASN A CA 1
ATOM 2832 C C . ASN A 1 356 ? 13.125 -61.562 -27.984 1 53.88 356 ASN A C 1
ATOM 2834 O O . ASN A 1 356 ? 13.703 -62.656 -28.047 1 53.88 356 ASN A O 1
ATOM 2838 N N . ASN A 1 357 ? 13.516 -60.844 -28.969 1 53.22 357 ASN A N 1
ATOM 2839 C CA . ASN A 1 357 ? 14.922 -60.812 -29.391 1 53.22 357 ASN A CA 1
ATOM 2840 C C . ASN A 1 357 ? 15.852 -61.031 -28.188 1 53.22 357 ASN A C 1
ATOM 2842 O O . ASN A 1 357 ? 16.047 -60.094 -27.391 1 53.22 357 ASN A O 1
ATOM 2846 N N . ASN A 1 358 ? 16.094 -62.188 -27.797 1 59.94 358 ASN A N 1
ATOM 2847 C CA . ASN A 1 358 ? 16.922 -62.719 -26.719 1 59.94 358 ASN A CA 1
ATOM 2848 C C . ASN A 1 358 ? 18.312 -62.062 -26.734 1 59.94 358 ASN A C 1
ATOM 2850 O O . ASN A 1 358 ? 19.047 -62.156 -25.75 1 59.94 358 ASN A O 1
ATOM 2854 N N . SER A 1 359 ? 18.641 -61.344 -27.797 1 67.25 359 SER A N 1
ATOM 2855 C CA . SER A 1 359 ? 20.031 -60.906 -27.859 1 67.25 359 SER A CA 1
ATOM 2856 C C . SER A 1 359 ? 20.281 -59.719 -26.938 1 67.25 359 SER A C 1
ATOM 2858 O O . SER A 1 359 ? 21.406 -59.5 -26.516 1 67.25 359 SER A O 1
ATOM 2860 N N . TYR A 1 360 ? 19.281 -59.062 -26.422 1 78.62 360 TYR A N 1
ATOM 2861 C CA . TYR A 1 360 ? 19.516 -57.906 -25.594 1 78.62 360 TYR A CA 1
ATOM 2862 C C . TYR A 1 360 ? 19.016 -58.094 -24.172 1 78.62 360 TYR A C 1
ATOM 2864 O O . TYR A 1 360 ? 18.891 -57.156 -23.406 1 78.62 360 TYR A O 1
ATOM 2872 N N . TYR A 1 361 ? 18.844 -59.375 -23.906 1 80.94 361 TYR A N 1
ATOM 2873 C CA . TYR A 1 361 ? 18.344 -59.688 -22.578 1 80.94 361 TYR A CA 1
ATOM 2874 C C . TYR A 1 361 ? 19.438 -59.5 -21.516 1 80.94 361 TYR A C 1
ATOM 2876 O O . TYR A 1 361 ? 20.594 -59.812 -21.75 1 80.94 361 TYR A O 1
ATOM 2884 N N . ASP A 1 362 ? 19.141 -58.781 -20.516 1 85.62 362 ASP A N 1
ATOM 2885 C CA . ASP A 1 362 ? 19.953 -58.625 -19.312 1 85.62 362 ASP A CA 1
ATOM 2886 C C . ASP A 1 362 ? 19.203 -59.062 -18.062 1 85.62 362 ASP A C 1
ATOM 2888 O O . ASP A 1 362 ? 18.062 -58.625 -17.844 1 85.62 362 ASP A O 1
ATOM 2892 N N . SER A 1 363 ? 19.734 -59.906 -17.188 1 85.5 363 SER A N 1
ATOM 2893 C CA . SER A 1 363 ? 19.078 -60.469 -16.031 1 85.5 363 SER A CA 1
ATOM 2894 C C . SER A 1 363 ? 18.688 -59.375 -15.031 1 85.5 363 SER A C 1
ATOM 2896 O O . SER A 1 363 ? 17.781 -59.594 -14.211 1 85.5 363 SER A O 1
ATOM 2898 N N . ARG A 1 364 ? 19.406 -58.312 -15.102 1 85.62 364 ARG A N 1
ATOM 2899 C CA . ARG A 1 364 ? 19.141 -57.219 -14.18 1 85.62 364 ARG A CA 1
ATOM 2900 C C . ARG A 1 364 ? 17.844 -56.5 -14.547 1 85.62 364 ARG A C 1
ATOM 2902 O O . ARG A 1 364 ? 17.25 -55.812 -13.703 1 85.62 364 ARG A O 1
ATOM 2909 N N . ASP A 1 365 ? 17.422 -56.719 -15.867 1 89.06 365 ASP A N 1
ATOM 2910 C CA . ASP A 1 365 ? 16.219 -56.062 -16.391 1 89.06 365 ASP A CA 1
ATOM 2911 C C . ASP A 1 365 ? 14.984 -56.906 -16.172 1 89.06 365 ASP A C 1
ATOM 2913 O O . ASP A 1 365 ? 14.461 -57.5 -17.125 1 89.06 365 ASP A O 1
ATOM 2917 N N . SER A 1 366 ? 14.453 -56.812 -15.008 1 83.5 366 SER A N 1
ATOM 2918 C CA . SER A 1 366 ? 13.32 -57.656 -14.625 1 83.5 366 SER A CA 1
ATOM 2919 C C . SER A 1 366 ? 12.062 -57.25 -15.398 1 83.5 366 SER A C 1
ATOM 2921 O O . SER A 1 366 ? 11.164 -58.094 -15.57 1 83.5 366 SER A O 1
ATOM 2923 N N . SER A 1 367 ? 12.008 -56.094 -15.906 1 83.94 367 SER A N 1
ATOM 2924 C CA . SER A 1 367 ? 10.812 -55.594 -16.594 1 83.94 367 SER A CA 1
ATOM 2925 C C . SER A 1 367 ? 10.859 -55.938 -18.078 1 83.94 367 SER A C 1
ATOM 2927 O O . SER A 1 367 ? 9.852 -55.844 -18.781 1 83.94 367 SER A O 1
ATOM 2929 N N . GLY A 1 368 ? 12.055 -56.375 -18.594 1 87.5 368 GLY A N 1
ATOM 2930 C CA . GLY A 1 368 ? 12.203 -56.781 -19.984 1 87.5 368 GLY A CA 1
ATOM 2931 C C . GLY A 1 368 ? 12.141 -55.625 -20.953 1 87.5 368 GLY A C 1
ATOM 2932 O O . GLY A 1 368 ? 11.555 -55.719 -22.031 1 87.5 368 GLY A O 1
ATOM 2933 N N . ILE A 1 369 ? 12.672 -54.469 -20.609 1 92.5 369 ILE A N 1
ATOM 2934 C CA . ILE A 1 369 ? 12.586 -53.25 -21.406 1 92.5 369 ILE A CA 1
ATOM 2935 C C . ILE A 1 369 ? 13.727 -53.25 -22.422 1 92.5 369 ILE A C 1
ATOM 2937 O O . ILE A 1 369 ? 13.555 -52.75 -23.531 1 92.5 369 ILE A O 1
ATOM 2941 N N . LEU A 1 370 ? 14.875 -53.781 -22.172 1 92.31 370 LEU A N 1
ATOM 2942 C CA . LEU A 1 370 ? 16.125 -53.625 -22.922 1 92.31 370 LEU A CA 1
ATOM 2943 C C . LEU A 1 370 ? 15.969 -54.156 -24.328 1 92.31 370 LEU A C 1
ATOM 2945 O O . LEU A 1 370 ? 16.453 -53.562 -25.281 1 92.31 370 LEU A O 1
ATOM 2949 N N . PRO A 1 371 ? 15.211 -55.281 -24.453 1 90.69 371 PRO A N 1
ATOM 2950 C CA . PRO A 1 371 ? 15.023 -55.812 -25.812 1 90.69 371 PRO A CA 1
ATOM 2951 C C . PRO A 1 371 ? 14.281 -54.812 -26.719 1 90.69 371 PRO A C 1
ATOM 2953 O O . PRO A 1 371 ? 14.445 -54.844 -27.938 1 90.69 371 PRO A O 1
ATOM 2956 N N . PHE A 1 372 ? 13.57 -54 -26.141 1 92.75 372 PHE A N 1
ATOM 2957 C CA . PHE A 1 372 ? 12.781 -53.062 -26.906 1 92.75 372 PHE A CA 1
ATOM 2958 C C . PHE A 1 372 ? 13.484 -51.688 -27 1 92.75 372 PHE A C 1
ATOM 2960 O O . PHE A 1 372 ? 13.07 -50.812 -27.766 1 92.75 372 PHE A O 1
ATOM 2967 N N . LEU A 1 373 ? 14.523 -51.531 -26.281 1 94.12 373 LEU A N 1
ATOM 2968 C CA . LEU A 1 373 ? 15.219 -50.25 -26.203 1 94.12 373 LEU A CA 1
ATOM 2969 C C . LEU A 1 373 ? 16.516 -50.281 -27 1 94.12 373 LEU A C 1
ATOM 2971 O O . LEU A 1 373 ? 16.734 -49.438 -27.859 1 94.12 373 LEU A O 1
ATOM 2975 N N . LYS A 1 374 ? 17.328 -51.188 -26.859 1 92.31 374 LYS A N 1
ATOM 2976 C CA . LYS A 1 374 ? 18.703 -51.25 -27.359 1 92.31 374 LYS A CA 1
ATOM 2977 C C . LYS A 1 374 ? 18.75 -51.188 -28.875 1 92.31 374 LYS A C 1
ATOM 2979 O O . LYS A 1 374 ? 19.656 -50.594 -29.469 1 92.31 374 LYS A O 1
ATOM 2984 N N . PRO A 1 375 ? 17.766 -51.781 -29.531 1 91 375 PRO A N 1
ATOM 2985 C CA . PRO A 1 375 ? 17.812 -51.75 -30.984 1 91 375 PRO A CA 1
ATOM 2986 C C . PRO A 1 375 ? 17.688 -50.344 -31.547 1 91 375 PRO A C 1
ATOM 2988 O O . PRO A 1 375 ? 18.078 -50.062 -32.688 1 91 375 PRO A O 1
ATOM 2991 N N . LEU A 1 376 ? 17.266 -49.469 -30.828 1 91.81 376 LEU A N 1
ATOM 2992 C CA . LEU A 1 376 ? 16.938 -48.156 -31.344 1 91.81 376 LEU A CA 1
ATOM 2993 C C . LEU A 1 376 ? 17.953 -47.125 -30.859 1 91.81 376 LEU A C 1
ATOM 2995 O O . LEU A 1 376 ? 18.312 -46.188 -31.594 1 91.81 376 LEU A O 1
ATOM 2999 N N . ILE A 1 377 ? 18.516 -47.344 -29.734 1 92.38 377 ILE A N 1
ATOM 3000 C CA . ILE A 1 377 ? 19.375 -46.344 -29.141 1 92.38 377 ILE A CA 1
ATOM 3001 C C . ILE A 1 377 ? 20.828 -46.562 -29.562 1 92.38 377 ILE A C 1
ATOM 3003 O O . ILE A 1 377 ? 21.203 -47.719 -29.859 1 92.38 377 ILE A O 1
ATOM 3007 N N . PRO A 1 378 ? 21.594 -45.531 -29.734 1 90.88 378 PRO A N 1
ATOM 3008 C CA . PRO A 1 378 ? 21.344 -44.156 -29.344 1 90.88 378 PRO A CA 1
ATOM 3009 C C . PRO A 1 378 ? 20.828 -43.312 -30.516 1 90.88 378 PRO A C 1
ATOM 3011 O O . PRO A 1 378 ? 20.734 -42.094 -30.391 1 90.88 378 PRO A O 1
ATOM 3014 N N . ASN A 1 379 ? 20.562 -43.844 -31.594 1 88.19 379 ASN A N 1
ATOM 3015 C CA . ASN A 1 379 ? 20.266 -43.062 -32.812 1 88.19 379 ASN A CA 1
ATOM 3016 C C . ASN A 1 379 ? 18.844 -42.562 -32.812 1 88.19 379 ASN A C 1
ATOM 3018 O O . ASN A 1 379 ? 18.516 -41.594 -33.531 1 88.19 379 ASN A O 1
ATOM 3022 N N . GLN A 1 380 ? 18.031 -43.281 -32.156 1 91 380 GLN A N 1
ATOM 3023 C CA . GLN A 1 380 ? 16.641 -42.875 -32.094 1 91 380 GLN A CA 1
ATOM 3024 C C . GLN A 1 380 ? 16.188 -42.656 -30.641 1 91 380 GLN A C 1
ATOM 3026 O O . GLN A 1 380 ? 16.828 -43.188 -29.719 1 91 380 GLN A O 1
ATOM 3031 N N . SER A 1 381 ? 15.117 -41.938 -30.531 1 92.56 381 SER A N 1
ATOM 3032 C CA . SER A 1 381 ? 14.664 -41.562 -29.203 1 92.56 381 SER A CA 1
ATOM 3033 C C . SER A 1 381 ? 13.547 -42.5 -28.719 1 92.56 381 SER A C 1
ATOM 3035 O O . SER A 1 381 ? 12.719 -42.938 -29.516 1 92.56 381 SER A O 1
ATOM 3037 N N . VAL A 1 382 ? 13.57 -42.75 -27.375 1 95.31 382 VAL A N 1
ATOM 3038 C CA . VAL A 1 382 ? 12.57 -43.625 -26.781 1 95.31 382 VAL A CA 1
ATOM 3039 C C . VAL A 1 382 ? 12.016 -43 -25.5 1 95.31 382 VAL A C 1
ATOM 3041 O O . VAL A 1 382 ? 12.766 -42.438 -24.703 1 95.31 382 VAL A O 1
ATOM 3044 N N . LEU A 1 383 ? 10.672 -43.094 -25.359 1 95.06 383 LEU A N 1
ATOM 3045 C CA . LEU A 1 383 ? 9.992 -42.656 -24.141 1 95.06 383 LEU A CA 1
ATOM 3046 C C . LEU A 1 383 ? 9.453 -43.875 -23.375 1 95.06 383 LEU A C 1
ATOM 3048 O O . LEU A 1 383 ? 8.742 -44.688 -23.953 1 95.06 383 LEU A O 1
ATOM 3052 N N . ILE A 1 384 ? 9.797 -43.938 -22.109 1 96.69 384 ILE A N 1
ATOM 3053 C CA . ILE A 1 384 ? 9.312 -45.031 -21.281 1 96.69 384 ILE A CA 1
ATOM 3054 C C . ILE A 1 384 ? 8.414 -44.5 -20.172 1 96.69 384 ILE A C 1
ATOM 3056 O O . ILE A 1 384 ? 8.883 -43.75 -19.297 1 96.69 384 ILE A O 1
ATOM 3060 N N . PHE A 1 385 ? 7.148 -44.906 -20.156 1 95.19 385 PHE A N 1
ATOM 3061 C CA . PHE A 1 385 ? 6.23 -44.469 -19.109 1 95.19 385 PHE A CA 1
ATOM 3062 C C . PHE A 1 385 ? 6.223 -45.438 -17.938 1 95.19 385 PHE A C 1
ATOM 3064 O O . PHE A 1 385 ? 6 -46.625 -18.141 1 95.19 385 PHE A O 1
ATOM 3071 N N . CYS A 1 386 ? 6.555 -44.875 -16.781 1 94.62 386 CYS A N 1
ATOM 3072 C CA . CYS A 1 386 ? 6.578 -45.656 -15.531 1 94.62 386 CYS A CA 1
ATOM 3073 C C . CYS A 1 386 ? 5.398 -45.281 -14.641 1 94.62 386 CYS A C 1
ATOM 3075 O O . CYS A 1 386 ? 4.883 -44.156 -14.719 1 94.62 386 CYS A O 1
ATOM 3077 N N . PRO A 1 387 ? 4.941 -46.156 -13.773 1 91.38 387 PRO A N 1
ATOM 3078 C CA . PRO A 1 387 ? 3.748 -45.875 -12.969 1 91.38 387 PRO A CA 1
ATOM 3079 C C . PRO A 1 387 ? 4.012 -44.906 -11.82 1 91.38 387 PRO A C 1
ATOM 3081 O O . PRO A 1 387 ? 3.098 -44.219 -11.375 1 91.38 387 PRO A O 1
ATOM 3084 N N . THR A 1 388 ? 5.219 -44.938 -11.273 1 93.12 388 THR A N 1
ATOM 3085 C CA . THR A 1 388 ? 5.52 -44.094 -10.133 1 93.12 388 THR A CA 1
ATOM 3086 C C . THR A 1 388 ? 6.832 -43.344 -10.352 1 93.12 388 THR A C 1
ATOM 3088 O O . THR A 1 388 ? 7.637 -43.719 -11.203 1 93.12 388 THR A O 1
ATOM 3091 N N . LYS A 1 389 ? 7.008 -42.344 -9.547 1 92.75 389 LYS A N 1
ATOM 3092 C CA . LYS A 1 389 ? 8.242 -41.562 -9.617 1 92.75 389 LYS A CA 1
ATOM 3093 C C . LYS A 1 389 ? 9.453 -42.438 -9.266 1 92.75 389 LYS A C 1
ATOM 3095 O O . LYS A 1 389 ? 10.484 -42.375 -9.922 1 92.75 389 LYS A O 1
ATOM 3100 N N . ASP A 1 390 ? 9.258 -43.219 -8.258 1 93.38 390 ASP A N 1
ATOM 3101 C CA . ASP A 1 390 ? 10.328 -44.125 -7.84 1 93.38 390 ASP A CA 1
ATOM 3102 C C . ASP A 1 390 ? 10.68 -45.125 -8.953 1 93.38 390 ASP A C 1
ATOM 3104 O O . ASP A 1 390 ? 11.852 -45.438 -9.164 1 93.38 390 ASP A O 1
ATOM 3108 N N . SER A 1 391 ? 9.672 -45.531 -9.609 1 94.56 391 SER A N 1
ATOM 3109 C CA . SER A 1 391 ? 9.883 -46.438 -10.711 1 94.56 391 SER A CA 1
ATOM 3110 C C . SER A 1 391 ? 10.703 -45.812 -11.828 1 94.56 391 SER A C 1
ATOM 3112 O O . SER A 1 391 ? 11.531 -46.469 -12.453 1 94.56 391 SER A O 1
ATOM 3114 N N . CYS A 1 392 ? 10.5 -44.531 -12.07 1 96 392 CYS A N 1
ATOM 3115 C CA . CYS A 1 392 ? 11.25 -43.812 -13.078 1 96 392 CYS A CA 1
ATOM 3116 C C . CYS A 1 392 ? 12.727 -43.719 -12.703 1 96 392 CYS A C 1
ATOM 3118 O O . CYS A 1 392 ? 13.594 -44 -13.523 1 96 392 CYS A O 1
ATOM 3120 N N . GLU A 1 393 ? 12.93 -43.375 -11.492 1 96.25 393 GLU A N 1
ATOM 3121 C CA . GLU A 1 393 ? 14.297 -43.188 -11.031 1 96.25 393 GLU A CA 1
ATOM 3122 C C . GLU A 1 393 ? 15.047 -44.531 -10.969 1 96.25 393 GLU A C 1
ATOM 3124 O O . GLU A 1 393 ? 16.219 -44.594 -11.336 1 96.25 393 GLU A O 1
ATOM 3129 N N . ASN A 1 394 ? 14.375 -45.531 -10.492 1 96.19 394 ASN A N 1
ATOM 3130 C CA . ASN A 1 394 ? 14.977 -46.844 -10.422 1 96.19 394 ASN A CA 1
ATOM 3131 C C . ASN A 1 394 ? 15.344 -47.375 -11.805 1 96.19 394 ASN A C 1
ATOM 3133 O O . ASN A 1 394 ? 16.422 -47.969 -11.992 1 96.19 394 ASN A O 1
ATOM 3137 N N . LEU A 1 395 ? 14.43 -47.188 -12.711 1 96.56 395 LEU A N 1
ATOM 3138 C CA . LEU A 1 395 ? 14.695 -47.625 -14.07 1 96.56 395 LEU A CA 1
ATOM 3139 C C . LEU A 1 395 ? 15.859 -46.844 -14.68 1 96.56 395 LEU A C 1
ATOM 3141 O O . LEU A 1 395 ? 16.719 -47.438 -15.344 1 96.56 395 LEU A O 1
ATOM 3145 N N . CYS A 1 396 ? 15.844 -45.594 -14.508 1 97.12 396 CYS A N 1
ATOM 3146 C CA . CYS A 1 396 ? 16.938 -44.781 -15 1 97.12 396 CYS A CA 1
ATOM 3147 C C . CYS A 1 396 ? 18.281 -45.219 -14.438 1 97.12 396 CYS A C 1
ATOM 3149 O O . CYS A 1 396 ? 19.266 -45.312 -15.164 1 97.12 396 CYS A O 1
ATOM 3151 N N . SER A 1 397 ? 18.266 -45.531 -13.156 1 96.94 397 SER A N 1
ATOM 3152 C CA . SER A 1 397 ? 19.484 -46 -12.5 1 96.94 397 SER A CA 1
ATOM 3153 C C . SER A 1 397 ? 19.938 -47.344 -13.094 1 96.94 397 SER A C 1
ATOM 3155 O O . SER A 1 397 ? 21.125 -47.5 -13.398 1 96.94 397 SER A O 1
ATOM 3157 N N . LEU A 1 398 ? 19.047 -48.188 -13.273 1 96.31 398 LEU A N 1
ATOM 3158 C CA . LEU A 1 398 ? 19.344 -49.5 -13.828 1 96.31 398 LEU A CA 1
ATOM 3159 C C . LEU A 1 398 ? 19.906 -49.406 -15.234 1 96.31 398 LEU A C 1
ATOM 3161 O O . LEU A 1 398 ? 20.922 -50 -15.555 1 96.31 398 LEU A O 1
ATOM 3165 N N . LEU A 1 399 ? 19.219 -48.625 -16.047 1 96.25 399 LEU A N 1
ATOM 3166 C CA . LEU A 1 399 ? 19.656 -48.438 -17.438 1 96.25 399 LEU A CA 1
ATOM 3167 C C . LEU A 1 399 ? 21.031 -47.781 -17.5 1 96.25 399 LEU A C 1
ATOM 3169 O O . LEU A 1 399 ? 21.859 -48.125 -18.344 1 96.25 399 LEU A O 1
ATOM 3173 N N . SER A 1 400 ? 21.219 -46.844 -16.625 1 95.75 400 SER A N 1
ATOM 3174 C CA . SER A 1 400 ? 22.516 -46.188 -16.578 1 95.75 400 SER A CA 1
ATOM 3175 C C . SER A 1 400 ? 23.641 -47.156 -16.297 1 95.75 400 SER A C 1
ATOM 3177 O O . SER A 1 400 ? 24.719 -47.062 -16.891 1 95.75 400 SER A O 1
ATOM 3179 N N . GLU A 1 401 ? 23.422 -48.031 -15.422 1 94.81 401 GLU A N 1
ATOM 3180 C CA . GLU A 1 401 ? 24.422 -49.031 -15.047 1 94.81 401 GLU A CA 1
ATOM 3181 C C . GLU A 1 401 ? 24.719 -49.969 -16.203 1 94.81 401 GLU A C 1
ATOM 3183 O O . GLU A 1 401 ? 25.891 -50.25 -16.5 1 94.81 401 GLU A O 1
ATOM 3188 N N . ILE A 1 402 ? 23.719 -50.406 -16.859 1 94.56 402 ILE A N 1
ATOM 3189 C CA . ILE A 1 402 ? 23.859 -51.375 -17.922 1 94.56 402 ILE A CA 1
ATOM 3190 C C . ILE A 1 402 ? 24.484 -50.75 -19.156 1 94.56 402 ILE A C 1
ATOM 3192 O O . ILE A 1 402 ? 25.422 -51.281 -19.75 1 94.56 402 ILE A O 1
ATOM 3196 N N . LEU A 1 403 ? 24.047 -49.594 -19.5 1 94.75 403 LEU A N 1
ATOM 3197 C CA . LEU A 1 403 ? 24.484 -48.938 -20.734 1 94.75 403 LEU A CA 1
ATOM 3198 C C . LEU A 1 403 ? 25.891 -48.375 -20.578 1 94.75 403 LEU A C 1
ATOM 3200 O O . LEU A 1 403 ? 26.594 -48.156 -21.562 1 94.75 403 LEU A O 1
ATOM 3204 N N . ALA A 1 404 ? 26.266 -48.125 -19.344 1 93.5 404 ALA A N 1
ATOM 3205 C CA . ALA A 1 404 ? 27.578 -47.562 -19.094 1 93.5 404 ALA A CA 1
ATOM 3206 C C . ALA A 1 404 ? 28.688 -48.531 -19.484 1 93.5 404 ALA A C 1
ATOM 3208 O O . ALA A 1 404 ? 29.828 -48.156 -19.734 1 93.5 404 ALA A O 1
ATOM 3209 N N . GLU A 1 405 ? 28.312 -49.781 -19.578 1 92.06 405 GLU A N 1
ATOM 3210 C CA . GLU A 1 405 ? 29.266 -50.844 -19.891 1 92.06 405 GLU A CA 1
ATOM 3211 C C . GLU A 1 405 ? 29.609 -50.844 -21.375 1 92.06 405 GLU A C 1
ATOM 3213 O O . GLU A 1 405 ? 30.594 -51.438 -21.797 1 92.06 405 GLU A O 1
ATOM 3218 N N . ASP A 1 406 ? 28.859 -50.219 -22.109 1 90.19 406 ASP A N 1
ATOM 3219 C CA . ASP A 1 406 ? 29.031 -50.156 -23.547 1 90.19 406 ASP A CA 1
ATOM 3220 C C . ASP A 1 406 ? 29.469 -48.75 -23.984 1 90.19 406 ASP A C 1
ATOM 3222 O O . ASP A 1 406 ? 28.734 -47.781 -23.828 1 90.19 406 ASP A O 1
ATOM 3226 N N . PRO A 1 407 ? 30.609 -48.625 -24.594 1 88.19 407 PRO A N 1
ATOM 3227 C CA . PRO A 1 407 ? 31.141 -47.312 -24.984 1 88.19 407 PRO A CA 1
ATOM 3228 C C . PRO A 1 407 ? 30.266 -46.625 -26.031 1 88.19 407 PRO A C 1
ATOM 3230 O O . PRO A 1 407 ? 30.406 -45.406 -26.234 1 88.19 407 PRO A O 1
ATOM 3233 N N . VAL A 1 408 ? 29.438 -47.344 -26.562 1 86.81 408 VAL A N 1
ATOM 3234 C CA . VAL A 1 408 ? 28.531 -46.75 -27.547 1 86.81 408 VAL A CA 1
ATOM 3235 C C . VAL A 1 408 ? 27.641 -45.719 -26.859 1 86.81 408 VAL A C 1
ATOM 3237 O O . VAL A 1 408 ? 27.312 -44.688 -27.453 1 86.81 408 VAL A O 1
ATOM 3240 N N . TYR A 1 409 ? 27.328 -46 -25.734 1 86.62 409 TYR A N 1
ATOM 3241 C CA . TYR A 1 409 ? 26.438 -45.125 -24.984 1 86.62 409 TYR A CA 1
ATOM 3242 C C . TYR A 1 409 ? 27.234 -44.188 -24.094 1 86.62 409 TYR A C 1
ATOM 3244 O O . TYR A 1 409 ? 26.906 -43 -23.984 1 86.62 409 TYR A O 1
ATOM 3252 N N . ALA A 1 410 ? 28.234 -44.75 -23.484 1 86 410 ALA A N 1
ATOM 3253 C CA . ALA A 1 410 ? 29.172 -43.906 -22.734 1 86 410 ALA A CA 1
ATOM 3254 C C . ALA A 1 410 ? 30.172 -43.219 -23.656 1 86 410 ALA A C 1
ATOM 3256 O O . ALA A 1 410 ? 31.375 -43.469 -23.578 1 86 410 ALA A O 1
ATOM 3257 N N . ASP A 1 411 ? 29.656 -42.375 -24.531 1 85 411 ASP A N 1
ATOM 3258 C CA . ASP A 1 411 ? 30.406 -41.875 -25.672 1 85 411 ASP A CA 1
ATOM 3259 C C . ASP A 1 411 ? 31.188 -40.594 -25.297 1 85 411 ASP A C 1
ATOM 3261 O O . ASP A 1 411 ? 31.812 -39.969 -26.141 1 85 411 ASP A O 1
ATOM 3265 N N . ASN A 1 412 ? 31.25 -40.094 -24.125 1 82.69 412 ASN A N 1
ATOM 3266 C CA . ASN A 1 412 ? 31.938 -38.906 -23.672 1 82.69 412 ASN A CA 1
ATOM 3267 C C . ASN A 1 412 ? 31.547 -37.688 -24.484 1 82.69 412 ASN A C 1
ATOM 3269 O O . ASN A 1 412 ? 32.406 -36.875 -24.844 1 82.69 412 ASN A O 1
ATOM 3273 N N . ASP A 1 413 ? 30.328 -37.656 -24.922 1 90.56 413 ASP A N 1
ATOM 3274 C CA . ASP A 1 413 ? 29.781 -36.469 -25.594 1 90.56 413 ASP A CA 1
ATOM 3275 C C . ASP A 1 413 ? 29.828 -35.25 -24.688 1 90.56 413 ASP A C 1
ATOM 3277 O O . ASP A 1 413 ? 29.234 -35.25 -23.609 1 90.56 413 ASP A O 1
ATOM 3281 N N . PRO A 1 414 ? 30.516 -34.219 -25.062 1 91.06 414 PRO A N 1
ATOM 3282 C CA . PRO A 1 414 ? 30.672 -33.031 -24.219 1 91.06 414 PRO A CA 1
ATOM 3283 C C . PRO A 1 414 ? 29.344 -32.312 -23.938 1 91.06 414 PRO A C 1
ATOM 3285 O O . PRO A 1 414 ? 29.203 -31.641 -22.906 1 91.06 414 PRO A O 1
ATOM 3288 N N . ARG A 1 415 ? 28.438 -32.469 -24.766 1 92.81 415 ARG A N 1
ATOM 3289 C CA . ARG A 1 415 ? 27.125 -31.844 -24.578 1 92.81 415 ARG A CA 1
ATOM 3290 C C . ARG A 1 415 ? 26.438 -32.406 -23.328 1 92.81 415 ARG A C 1
ATOM 3292 O O . ARG A 1 415 ? 25.625 -31.719 -22.703 1 92.81 415 ARG A O 1
ATOM 3299 N N . LYS A 1 416 ? 26.719 -33.594 -23.016 1 95.62 416 LYS A N 1
ATOM 3300 C CA . LYS A 1 416 ? 26.156 -34.219 -21.828 1 95.62 416 LYS A CA 1
ATOM 3301 C C . LYS A 1 416 ? 26.75 -33.625 -20.562 1 95.62 416 LYS A C 1
ATOM 3303 O O . LYS A 1 416 ? 26.047 -33.375 -19.578 1 95.62 416 LYS A O 1
ATOM 3308 N N . GLU A 1 417 ? 28.031 -33.406 -20.594 1 93.81 417 GLU A N 1
ATOM 3309 C CA . GLU A 1 417 ? 28.688 -32.75 -19.469 1 93.81 417 GLU A CA 1
ATOM 3310 C C . GLU A 1 417 ? 28.188 -31.328 -19.281 1 93.81 417 GLU A C 1
ATOM 3312 O O . GLU A 1 417 ? 28.016 -30.875 -18.141 1 93.81 417 GLU A O 1
ATOM 3317 N N . ASP A 1 418 ? 27.969 -30.734 -20.359 1 94.25 418 ASP A N 1
ATOM 3318 C CA . ASP A 1 418 ? 27.406 -29.391 -20.297 1 94.25 418 ASP A CA 1
ATOM 3319 C C . ASP A 1 418 ? 26.031 -29.391 -19.656 1 94.25 418 ASP A C 1
ATOM 3321 O O . ASP A 1 418 ? 25.688 -28.5 -18.875 1 94.25 418 ASP A O 1
ATOM 3325 N N . LEU A 1 419 ? 25.25 -30.328 -20.016 1 95.31 419 LEU A N 1
ATOM 3326 C CA . LEU A 1 419 ? 23.906 -30.453 -19.469 1 95.31 419 LEU A CA 1
ATOM 3327 C C . LEU A 1 419 ? 23.953 -30.656 -17.953 1 95.31 419 LEU A C 1
ATOM 3329 O O . LEU A 1 419 ? 23.188 -30.047 -17.219 1 95.31 419 LEU A O 1
ATOM 3333 N N . ILE A 1 420 ? 24.875 -31.469 -17.547 1 95.62 420 ILE A N 1
ATOM 3334 C CA . ILE A 1 420 ? 25.047 -31.734 -16.109 1 95.62 420 ILE A CA 1
ATOM 3335 C C . ILE A 1 420 ? 25.438 -30.453 -15.391 1 95.62 420 ILE A C 1
ATOM 3337 O O . ILE A 1 420 ? 24.875 -30.141 -14.328 1 95.62 420 ILE A O 1
ATOM 3341 N N . GLU A 1 421 ? 26.266 -29.688 -15.992 1 93.06 421 GLU A N 1
ATOM 3342 C CA . GLU A 1 421 ? 26.703 -28.438 -15.383 1 93.06 421 GLU A CA 1
ATOM 3343 C C . GLU A 1 421 ? 25.562 -27.422 -15.344 1 93.06 421 GLU A C 1
ATOM 3345 O O . GLU A 1 421 ? 25.438 -26.656 -14.375 1 93.06 421 GLU A O 1
ATOM 3350 N N . MET A 1 422 ? 24.844 -27.422 -16.344 1 92.88 422 MET A N 1
ATOM 3351 C CA . MET A 1 422 ? 23.703 -26.516 -16.375 1 92.88 422 MET A CA 1
ATOM 3352 C C . MET A 1 422 ? 22.703 -26.844 -15.273 1 92.88 422 MET A C 1
ATOM 3354 O O . MET A 1 422 ? 22.234 -25.938 -14.578 1 92.88 422 MET A O 1
ATOM 3358 N N . ILE A 1 423 ? 22.422 -28.078 -15.102 1 92.5 423 ILE A N 1
ATOM 3359 C CA . ILE A 1 423 ? 21.469 -28.516 -14.086 1 92.5 423 ILE A CA 1
ATOM 3360 C C . ILE A 1 423 ? 22.047 -28.234 -12.695 1 92.5 423 ILE A C 1
ATOM 3362 O O . ILE A 1 423 ? 21.328 -27.812 -11.789 1 92.5 423 ILE A O 1
ATOM 3366 N N . ARG A 1 424 ? 23.312 -28.453 -12.562 1 91.94 424 ARG A N 1
ATOM 3367 C CA . ARG A 1 424 ? 24 -28.156 -11.305 1 91.94 424 ARG A CA 1
ATOM 3368 C C . ARG A 1 424 ? 23.891 -26.688 -10.953 1 91.94 424 ARG A C 1
ATOM 3370 O O . ARG A 1 424 ? 23.641 -26.328 -9.797 1 91.94 424 ARG A O 1
ATOM 3377 N N . ASN A 1 425 ? 24.078 -25.891 -11.859 1 86.62 425 ASN A N 1
ATOM 3378 C CA . ASN A 1 425 ? 24 -24.453 -11.656 1 86.62 425 ASN A CA 1
ATOM 3379 C C . ASN A 1 425 ? 22.594 -24.016 -11.305 1 86.62 425 ASN A C 1
ATOM 3381 O O . ASN A 1 425 ? 22.391 -23.125 -10.469 1 86.62 425 ASN A O 1
ATOM 3385 N N . ASP A 1 426 ? 21.641 -24.625 -11.969 1 83.75 426 ASP A N 1
ATOM 3386 C CA . ASP A 1 426 ? 20.25 -24.297 -11.688 1 83.75 426 ASP A CA 1
ATOM 3387 C C . ASP A 1 426 ? 19.891 -24.609 -10.234 1 83.75 426 ASP A C 1
ATOM 3389 O O . ASP A 1 426 ? 19.031 -23.953 -9.648 1 83.75 426 ASP A O 1
ATOM 3393 N N . ASN A 1 427 ? 20.578 -25.578 -9.68 1 85.69 427 ASN A N 1
ATOM 3394 C CA . ASN A 1 427 ? 20.234 -26.078 -8.352 1 85.69 427 ASN A CA 1
ATOM 3395 C C . ASN A 1 427 ? 21.203 -25.562 -7.289 1 85.69 427 ASN A C 1
ATOM 3397 O O . ASN A 1 427 ? 21.312 -26.156 -6.215 1 85.69 427 ASN A O 1
ATOM 3401 N N . GLY A 1 428 ? 21.875 -24.516 -7.523 1 79.5 428 GLY A N 1
ATOM 3402 C CA . GLY A 1 428 ? 22.812 -23.969 -6.555 1 79.5 428 GLY A CA 1
ATOM 3403 C C . GLY A 1 428 ? 24.031 -24.859 -6.34 1 79.5 428 GLY A C 1
ATOM 3404 O O . GLY A 1 428 ? 24.516 -24.984 -5.219 1 79.5 428 GLY A O 1
ATOM 3405 N N . GLY A 1 429 ? 24.391 -25.594 -7.289 1 85.69 429 GLY A N 1
ATOM 3406 C CA . GLY A 1 429 ? 25.609 -26.375 -7.246 1 85.69 429 GLY A CA 1
ATOM 3407 C C . GLY A 1 429 ? 25.375 -27.844 -6.938 1 85.69 429 GLY A C 1
ATOM 3408 O O . GLY A 1 429 ? 26.297 -28.578 -6.613 1 85.69 429 GLY A O 1
ATOM 3409 N N . ARG A 1 430 ? 24.109 -28.281 -7.078 1 88.94 430 ARG A N 1
ATOM 3410 C CA . ARG A 1 430 ? 23.797 -29.656 -6.727 1 88.94 430 ARG A CA 1
ATOM 3411 C C . ARG A 1 430 ? 23.094 -30.375 -7.875 1 88.94 430 ARG A C 1
ATOM 3413 O O . ARG A 1 430 ? 22.484 -29.719 -8.727 1 88.94 430 ARG A O 1
ATOM 3420 N N . ILE A 1 431 ? 23.25 -31.75 -7.918 1 92.81 431 ILE A N 1
ATOM 3421 C CA . ILE A 1 431 ? 22.516 -32.562 -8.883 1 92.81 431 ILE A CA 1
ATOM 3422 C C . ILE A 1 431 ? 22.312 -33.969 -8.312 1 92.81 431 ILE A C 1
ATOM 3424 O O . ILE A 1 431 ? 23.141 -34.469 -7.535 1 92.81 431 ILE A O 1
ATOM 3428 N N . CYS A 1 432 ? 21.203 -34.531 -8.594 1 94.12 432 CYS A N 1
ATOM 3429 C CA . CYS A 1 432 ? 20.922 -35.906 -8.203 1 94.12 432 CYS A CA 1
ATOM 3430 C C . CYS A 1 432 ? 21.891 -36.875 -8.883 1 94.12 432 CYS A C 1
ATOM 3432 O O . CYS A 1 432 ? 22.125 -36.781 -10.086 1 94.12 432 CYS A O 1
ATOM 3434 N N . GLU A 1 433 ? 22.391 -37.75 -8.125 1 94.19 433 GLU A N 1
ATOM 3435 C CA . GLU A 1 433 ? 23.391 -38.688 -8.641 1 94.19 433 GLU A CA 1
ATOM 3436 C C . GLU A 1 433 ? 22.812 -39.562 -9.75 1 94.19 433 GLU A C 1
ATOM 3438 O O . GLU A 1 433 ? 23.469 -39.812 -10.75 1 94.19 433 GLU A O 1
ATOM 3443 N N . ILE A 1 434 ? 21.656 -40 -9.555 1 96.25 434 ILE A N 1
ATOM 3444 C CA . ILE A 1 434 ? 21 -40.844 -10.547 1 96.25 434 ILE A CA 1
ATOM 3445 C C . ILE A 1 434 ? 20.875 -40.094 -11.867 1 96.25 434 ILE A C 1
ATOM 3447 O O . ILE A 1 434 ? 21.109 -40.688 -12.938 1 96.25 434 ILE A O 1
ATOM 3451 N N . MET A 1 435 ? 20.531 -38.875 -11.781 1 96.38 435 MET A N 1
ATOM 3452 C CA . MET A 1 435 ? 20.391 -38.031 -12.969 1 96.38 435 MET A CA 1
ATOM 3453 C C . MET A 1 435 ? 21.734 -37.844 -13.656 1 96.38 435 MET A C 1
ATOM 3455 O O . MET A 1 435 ? 21.828 -37.906 -14.883 1 96.38 435 MET A O 1
ATOM 3459 N N . GLU A 1 436 ? 22.719 -37.625 -12.852 1 95.88 436 GLU A N 1
ATOM 3460 C CA . GLU A 1 436 ? 24.047 -37.375 -13.383 1 95.88 436 GLU A CA 1
ATOM 3461 C C . GLU A 1 436 ? 24.547 -38.594 -14.164 1 95.88 436 GLU A C 1
ATOM 3463 O O . GLU A 1 436 ? 24.969 -38.469 -15.312 1 95.88 436 GLU A O 1
ATOM 3468 N N . TYR A 1 437 ? 24.453 -39.75 -13.562 1 95.81 437 TYR A N 1
ATOM 3469 C CA . TYR A 1 437 ? 24.922 -40.969 -14.203 1 95.81 437 TYR A CA 1
ATOM 3470 C C . TYR A 1 437 ? 24.047 -41.344 -15.406 1 95.81 437 TYR A C 1
ATOM 3472 O O . TYR A 1 437 ? 24.547 -41.844 -16.406 1 95.81 437 TYR A O 1
ATOM 3480 N N . GLY A 1 438 ? 22.781 -41.062 -15.305 1 97.31 438 GLY A N 1
ATOM 3481 C CA . GLY A 1 438 ? 21.875 -41.312 -16.422 1 97.31 438 GLY A CA 1
ATOM 3482 C C . GLY A 1 438 ? 22.203 -40.469 -17.641 1 97.31 438 GLY A C 1
ATOM 3483 O O . GLY A 1 438 ? 22.266 -40.969 -18.766 1 97.31 438 GLY A O 1
ATOM 3484 N N . ILE A 1 439 ? 22.484 -39.219 -17.422 1 97.25 439 ILE A N 1
ATOM 3485 C CA . ILE A 1 439 ? 22.766 -38.281 -18.516 1 97.25 439 ILE A CA 1
ATOM 3486 C C . ILE A 1 439 ? 24.031 -38.719 -19.25 1 97.25 439 ILE A C 1
ATOM 3488 O O . ILE A 1 439 ? 24.094 -38.625 -20.484 1 97.25 439 ILE A O 1
ATOM 3492 N N . LEU A 1 440 ? 24.984 -39.25 -18.562 1 95.88 440 LEU A N 1
ATOM 3493 C CA . LEU A 1 440 ? 26.266 -39.625 -19.156 1 95.88 440 LEU A CA 1
ATOM 3494 C C . LEU A 1 440 ? 26.078 -40.75 -20.172 1 95.88 440 LEU A C 1
ATOM 3496 O O . LEU A 1 440 ? 26.922 -40.906 -21.062 1 95.88 440 LEU A O 1
ATOM 3500 N N . VAL A 1 441 ? 25 -41.531 -20.078 1 96.56 441 VAL A N 1
ATOM 3501 C CA . VAL A 1 441 ? 24.766 -42.625 -21.031 1 96.56 441 VAL A CA 1
ATOM 3502 C C . VAL A 1 441 ? 23.547 -42.281 -21.906 1 96.56 441 VAL A C 1
ATOM 3504 O O . VAL A 1 441 ? 23.047 -43.125 -22.625 1 96.56 441 VAL A O 1
ATOM 3507 N N . GLY A 1 442 ? 23 -41.094 -21.719 1 96.62 442 GLY A N 1
ATOM 3508 C CA . GLY A 1 442 ? 21.938 -40.625 -22.578 1 96.62 442 GLY A CA 1
ATOM 3509 C C . GLY A 1 442 ? 20.547 -40.969 -22.078 1 96.62 442 GLY A C 1
ATOM 3510 O O . GLY A 1 442 ? 19.594 -40.969 -22.844 1 96.62 442 GLY A O 1
ATOM 3511 N N . VAL A 1 443 ? 20.469 -41.281 -20.766 1 97.31 443 VAL A N 1
ATOM 3512 C CA . VAL A 1 443 ? 19.203 -41.625 -20.141 1 97.31 443 VAL A CA 1
ATOM 3513 C C . VAL A 1 443 ? 18.891 -40.656 -19.016 1 97.31 443 VAL A C 1
ATOM 3515 O O . VAL A 1 443 ? 19.812 -40.125 -18.375 1 97.31 443 VAL A O 1
ATOM 3518 N N . CYS A 1 444 ? 17.609 -40.344 -18.812 1 97.62 444 CYS A N 1
ATOM 3519 C CA . CYS A 1 444 ? 17.219 -39.531 -17.672 1 97.62 444 CYS A CA 1
ATOM 3520 C C . CYS A 1 444 ? 15.773 -39.781 -17.297 1 97.62 444 CYS A C 1
ATOM 3522 O O . CYS A 1 444 ? 15.062 -40.531 -17.969 1 97.62 444 CYS A O 1
ATOM 3524 N N . TYR A 1 445 ? 15.414 -39.312 -16.156 1 96.69 445 TYR A N 1
ATOM 3525 C CA . TYR A 1 445 ? 14.023 -39.469 -15.711 1 96.69 445 TYR A CA 1
ATOM 3526 C C . TYR A 1 445 ? 13.328 -38.094 -15.688 1 96.69 445 TYR A C 1
ATOM 3528 O O . TYR A 1 445 ? 13.984 -37.062 -15.633 1 96.69 445 TYR A O 1
ATOM 3536 N N . HIS A 1 446 ? 11.969 -38.156 -15.773 1 93.5 446 HIS A N 1
ATOM 3537 C CA . HIS A 1 446 ? 11.133 -36.969 -15.844 1 93.5 446 HIS A CA 1
ATOM 3538 C C . HIS A 1 446 ? 9.836 -37.156 -15.07 1 93.5 446 HIS A C 1
ATOM 3540 O O . HIS A 1 446 ? 9.008 -38 -15.438 1 93.5 446 HIS A O 1
ATOM 3546 N N . HIS A 1 447 ? 9.695 -36.469 -14 1 92.25 447 HIS A N 1
ATOM 3547 C CA . HIS A 1 447 ? 8.453 -36.469 -13.234 1 92.25 447 HIS A CA 1
ATOM 3548 C C . HIS A 1 447 ? 8.305 -35.219 -12.414 1 92.25 447 HIS A C 1
ATOM 3550 O O . HIS A 1 447 ? 9.172 -34.312 -12.469 1 92.25 447 HIS A O 1
ATOM 3556 N N . SER A 1 448 ? 7.223 -35.062 -11.617 1 88.56 448 SER A N 1
ATOM 3557 C CA . SER A 1 448 ? 6.906 -33.844 -10.898 1 88.56 448 SER A CA 1
ATOM 3558 C C . SER A 1 448 ? 7.77 -33.688 -9.648 1 88.56 448 SER A C 1
ATOM 3560 O O . SER A 1 448 ? 7.762 -32.625 -9.008 1 88.56 448 SER A O 1
ATOM 3562 N N . GLY A 1 449 ? 8.578 -34.688 -9.359 1 92.19 449 GLY A N 1
ATOM 3563 C CA . GLY A 1 449 ? 9.445 -34.625 -8.195 1 92.19 449 GLY A CA 1
ATOM 3564 C C . GLY A 1 449 ? 10.703 -33.812 -8.43 1 92.19 449 GLY A C 1
ATOM 3565 O O . GLY A 1 449 ? 11.438 -33.531 -7.488 1 92.19 449 GLY A O 1
ATOM 3566 N N . ILE A 1 450 ? 10.898 -33.5 -9.625 1 92.62 450 ILE A N 1
ATOM 3567 C CA . ILE A 1 450 ? 12.055 -32.656 -9.93 1 92.62 450 ILE A CA 1
ATOM 3568 C C . ILE A 1 450 ? 11.594 -31.234 -10.25 1 92.62 450 ILE A C 1
ATOM 3570 O O . ILE A 1 450 ? 10.406 -31 -10.469 1 92.62 450 ILE A O 1
ATOM 3574 N N . THR A 1 451 ? 12.508 -30.297 -10.227 1 89.56 451 THR A N 1
ATOM 3575 C CA . THR A 1 451 ? 12.148 -28.891 -10.359 1 89.56 451 THR A CA 1
ATOM 3576 C C . THR A 1 451 ? 11.766 -28.562 -11.797 1 89.56 451 THR A C 1
ATOM 3578 O O . THR A 1 451 ? 12.031 -29.344 -12.711 1 89.56 451 THR A O 1
ATOM 3581 N N . VAL A 1 452 ? 11.102 -27.453 -11.977 1 84.19 452 VAL A N 1
ATOM 3582 C CA . VAL A 1 452 ? 10.672 -27 -13.297 1 84.19 452 VAL A CA 1
ATOM 3583 C C . VAL A 1 452 ? 11.891 -26.734 -14.18 1 84.19 452 VAL A C 1
ATOM 3585 O O . VAL A 1 452 ? 11.875 -27.031 -15.375 1 84.19 452 VAL A O 1
ATOM 3588 N N . GLU A 1 453 ? 12.93 -26.172 -13.562 1 84.69 453 GLU A N 1
ATOM 3589 C CA . GLU A 1 453 ? 14.164 -25.906 -14.297 1 84.69 453 GLU A CA 1
ATOM 3590 C C . GLU A 1 453 ? 14.797 -27.203 -14.797 1 84.69 453 GLU A C 1
ATOM 3592 O O . GLU A 1 453 ? 15.227 -27.281 -15.945 1 84.69 453 GLU A O 1
ATOM 3597 N N . GLU A 1 454 ? 14.773 -28.156 -13.961 1 90.44 454 GLU A N 1
ATOM 3598 C CA . GLU A 1 454 ? 15.305 -29.469 -14.344 1 90.44 454 GLU A CA 1
ATOM 3599 C C . GLU A 1 454 ? 14.5 -30.078 -15.492 1 90.44 454 GLU A C 1
ATOM 3601 O O . GLU A 1 454 ? 15.078 -30.594 -16.453 1 90.44 454 GLU A O 1
ATOM 3606 N N . ARG A 1 455 ? 13.25 -30.031 -15.391 1 88.25 455 ARG A N 1
ATOM 3607 C CA . ARG A 1 455 ? 12.383 -30.578 -16.438 1 88.25 455 ARG A CA 1
ATOM 3608 C C . ARG A 1 455 ? 12.641 -29.906 -17.766 1 88.25 455 ARG A C 1
ATOM 3610 O O . ARG A 1 455 ? 12.727 -30.562 -18.797 1 88.25 455 ARG A O 1
ATOM 3617 N N . ASP A 1 456 ? 12.805 -28.656 -17.672 1 84.69 456 ASP A N 1
ATOM 3618 C CA . ASP A 1 456 ? 13.047 -27.891 -18.891 1 84.69 456 ASP A CA 1
ATOM 3619 C C . ASP A 1 456 ? 14.367 -28.281 -19.547 1 84.69 456 ASP A C 1
ATOM 3621 O O . ASP A 1 456 ? 14.445 -28.438 -20.766 1 84.69 456 ASP A O 1
ATOM 3625 N N . ARG A 1 457 ? 15.398 -28.484 -18.766 1 90.19 457 ARG A N 1
ATOM 3626 C CA . ARG A 1 457 ? 16.703 -28.891 -19.266 1 90.19 457 ARG A CA 1
ATOM 3627 C C . ARG A 1 457 ? 16.641 -30.281 -19.875 1 90.19 457 ARG A C 1
ATOM 3629 O O . ARG A 1 457 ? 17.219 -30.531 -20.953 1 90.19 457 ARG A O 1
ATOM 3636 N N . ILE A 1 458 ? 15.922 -31.078 -19.25 1 92.81 458 ILE A N 1
ATOM 3637 C CA . ILE A 1 458 ? 15.82 -32.469 -19.672 1 92.81 458 ILE A CA 1
ATOM 3638 C C . ILE A 1 458 ? 15.023 -32.562 -20.984 1 92.81 458 ILE A C 1
ATOM 3640 O O . ILE A 1 458 ? 15.406 -33.281 -21.906 1 92.81 458 ILE A O 1
ATOM 3644 N N . GLU A 1 459 ? 13.961 -31.875 -21.047 1 88.88 459 GLU A N 1
ATOM 3645 C CA . GLU A 1 459 ? 13.141 -31.844 -22.25 1 88.88 459 GLU A CA 1
ATOM 3646 C C . GLU A 1 459 ? 13.922 -31.297 -23.453 1 88.88 459 GLU A C 1
ATOM 3648 O O . GLU A 1 459 ? 13.867 -31.875 -24.547 1 88.88 459 GLU A O 1
ATOM 3653 N N . THR A 1 460 ? 14.68 -30.281 -23.203 1 86.44 460 THR A N 1
ATOM 3654 C CA . THR A 1 460 ? 15.484 -29.672 -24.25 1 86.44 460 THR A CA 1
ATOM 3655 C C . THR A 1 460 ? 16.578 -30.641 -24.719 1 86.44 460 THR A C 1
ATOM 3657 O O . THR A 1 460 ? 16.828 -30.75 -25.922 1 86.44 460 THR A O 1
ATOM 3660 N N . ALA A 1 461 ? 17.156 -31.281 -23.812 1 93.06 461 ALA A N 1
ATOM 3661 C CA . ALA A 1 461 ? 18.219 -32.219 -24.125 1 93.06 461 ALA A CA 1
ATOM 3662 C C . ALA A 1 461 ? 17.672 -33.406 -24.906 1 93.06 461 ALA A C 1
ATOM 3664 O O . ALA A 1 461 ? 18.344 -33.969 -25.781 1 93.06 461 ALA A O 1
ATOM 3665 N N . PHE A 1 462 ? 16.5 -33.781 -24.641 1 92.38 462 PHE A N 1
ATOM 3666 C CA . PHE A 1 462 ? 15.867 -34.906 -25.359 1 92.38 462 PHE A CA 1
ATOM 3667 C C . PHE A 1 462 ? 15.539 -34.5 -26.797 1 92.38 462 PHE A C 1
ATOM 3669 O O . PHE A 1 462 ? 15.781 -35.25 -27.734 1 92.38 462 PHE A O 1
ATOM 3676 N N . LYS A 1 463 ? 15.07 -33.344 -27 1 84.81 463 LYS A N 1
ATOM 3677 C CA . LYS A 1 463 ? 14.727 -32.812 -28.312 1 84.81 463 LYS A CA 1
ATOM 3678 C C . LYS A 1 463 ? 15.969 -32.656 -29.188 1 84.81 463 LYS A C 1
ATOM 3680 O O . LYS A 1 463 ? 15.914 -32.844 -30.406 1 84.81 463 LYS A O 1
ATOM 3685 N N . SER A 1 464 ? 17.047 -32.344 -28.547 1 87.75 464 SER A N 1
ATOM 3686 C CA . SER A 1 464 ? 18.281 -32.094 -29.281 1 87.75 464 SER A CA 1
ATOM 3687 C C . SER A 1 464 ? 19.062 -33.375 -29.531 1 87.75 464 SER A C 1
ATOM 3689 O O . SER A 1 464 ? 20.094 -33.375 -30.203 1 87.75 464 SER A O 1
ATOM 3691 N N . GLY A 1 465 ? 18.609 -34.438 -28.938 1 89.38 465 GLY A N 1
ATOM 3692 C CA . GLY A 1 465 ? 19.25 -35.719 -29.188 1 89.38 465 GLY A CA 1
ATOM 3693 C C . GLY A 1 465 ? 20.375 -36.031 -28.219 1 89.38 465 GLY A C 1
ATOM 3694 O O . GLY A 1 465 ? 21.062 -37.031 -28.359 1 89.38 465 GLY A O 1
ATOM 3695 N N . ILE A 1 466 ? 20.547 -35.094 -27.281 1 93.5 466 ILE A N 1
ATOM 3696 C CA . ILE A 1 466 ? 21.562 -35.344 -26.266 1 93.5 466 ILE A CA 1
ATOM 3697 C C . ILE A 1 466 ? 21.141 -36.562 -25.406 1 93.5 466 ILE A C 1
ATOM 3699 O O . ILE A 1 466 ? 21.984 -37.406 -25.062 1 93.5 466 ILE A O 1
ATOM 3703 N N . LEU A 1 467 ? 19.859 -36.594 -25.141 1 96.19 467 LEU A N 1
ATOM 3704 C CA . LEU A 1 467 ? 19.266 -37.75 -24.469 1 96.19 467 LEU A CA 1
ATOM 3705 C C . LEU A 1 467 ? 18.438 -38.594 -25.453 1 96.19 467 LEU A C 1
ATOM 3707 O O . LEU A 1 467 ? 17.672 -38.031 -26.25 1 96.19 467 LEU A O 1
ATOM 3711 N N . HIS A 1 468 ? 18.688 -39.812 -25.328 1 95.19 468 HIS A N 1
ATOM 3712 C CA . HIS A 1 468 ? 17.953 -40.656 -26.266 1 95.19 468 HIS A CA 1
ATOM 3713 C C . HIS A 1 468 ? 16.797 -41.375 -25.562 1 95.19 468 HIS A C 1
ATOM 3715 O O . HIS A 1 468 ? 15.891 -41.906 -26.219 1 95.19 468 HIS A O 1
ATOM 3721 N N . THR A 1 469 ? 16.859 -41.469 -24.234 1 96.62 469 THR A N 1
ATOM 3722 C CA . THR A 1 469 ? 15.844 -42.219 -23.5 1 96.62 469 THR A CA 1
ATOM 3723 C C . THR A 1 469 ? 15.359 -41.406 -22.281 1 96.62 469 THR A C 1
ATOM 3725 O O . THR A 1 469 ? 16.172 -40.938 -21.5 1 96.62 469 THR A O 1
ATOM 3728 N N . LEU A 1 470 ? 14.031 -41.344 -22.109 1 96.5 470 LEU A N 1
ATOM 3729 C CA . LEU A 1 470 ? 13.453 -40.688 -20.953 1 96.5 470 LEU A CA 1
ATOM 3730 C C . LEU A 1 470 ? 12.492 -41.625 -20.219 1 96.5 470 LEU A C 1
ATOM 3732 O O . LEU A 1 470 ? 11.602 -42.219 -20.844 1 96.5 470 LEU A O 1
ATOM 3736 N N . CYS A 1 471 ? 12.773 -41.812 -18.969 1 96.94 471 CYS A N 1
ATOM 3737 C CA . CYS A 1 471 ? 11.828 -42.5 -18.094 1 96.94 471 CYS A CA 1
ATOM 3738 C C . CYS A 1 471 ? 10.891 -41.5 -17.422 1 96.94 471 CYS A C 1
ATOM 3740 O O . CYS A 1 471 ? 11.32 -40.688 -16.578 1 96.94 471 CYS A O 1
ATOM 3742 N N . ALA A 1 472 ? 9.562 -41.594 -17.703 1 94.5 472 ALA A N 1
ATOM 3743 C CA . ALA A 1 472 ? 8.688 -40.531 -17.25 1 94.5 472 ALA A CA 1
ATOM 3744 C C . ALA A 1 472 ? 7.391 -41.094 -16.672 1 94.5 472 ALA A C 1
ATOM 3746 O O . ALA A 1 472 ? 7.023 -42.219 -16.953 1 94.5 472 ALA A O 1
ATOM 3747 N N . THR A 1 473 ? 6.824 -40.312 -15.781 1 90.75 473 THR A N 1
ATOM 3748 C CA . THR A 1 473 ? 5.453 -40.594 -15.367 1 90.75 473 THR A CA 1
ATOM 3749 C C . THR A 1 473 ? 4.461 -39.969 -16.344 1 90.75 473 THR A C 1
ATOM 3751 O O . THR A 1 473 ? 4.816 -39.656 -17.484 1 90.75 473 THR A O 1
ATOM 3754 N N . SER A 1 474 ? 3.223 -39.75 -15.938 1 80 474 SER A N 1
ATOM 3755 C CA . SER A 1 474 ? 2.158 -39.25 -16.797 1 80 474 SER A CA 1
ATOM 3756 C C . SER A 1 474 ? 2.398 -37.781 -17.156 1 80 474 SER A C 1
ATOM 3758 O O . SER A 1 474 ? 1.731 -37.25 -18.031 1 80 474 SER A O 1
ATOM 3760 N N . THR A 1 475 ? 3.385 -37.219 -16.594 1 72.94 475 THR A N 1
ATOM 3761 C CA . THR A 1 475 ? 3.684 -35.812 -16.828 1 72.94 475 THR A CA 1
ATOM 3762 C C . THR A 1 475 ? 3.949 -35.562 -18.312 1 72.94 475 THR A C 1
ATOM 3764 O O . THR A 1 475 ? 3.68 -34.469 -18.828 1 72.94 475 THR A O 1
ATOM 3767 N N . LEU A 1 476 ? 4.531 -36.5 -18.938 1 76.06 476 LEU A N 1
ATOM 3768 C CA . LEU A 1 476 ? 4.922 -36.312 -20.328 1 76.06 476 LEU A CA 1
ATOM 3769 C C . LEU A 1 476 ? 3.828 -36.781 -21.281 1 76.06 476 LEU A C 1
ATOM 3771 O O . LEU A 1 476 ? 3.943 -36.656 -22.5 1 76.06 476 LEU A O 1
ATOM 3775 N N . ALA A 1 477 ? 2.814 -37.375 -20.672 1 73.5 477 ALA A N 1
ATOM 3776 C CA . ALA A 1 477 ? 1.72 -37.844 -21.5 1 73.5 477 ALA A CA 1
ATOM 3777 C C . ALA A 1 477 ? 0.977 -36.688 -22.156 1 73.5 477 ALA A C 1
ATOM 3779 O O . ALA A 1 477 ? 0.476 -36.812 -23.281 1 73.5 477 ALA A O 1
ATOM 3780 N N . ALA A 1 478 ? 0.903 -35.688 -21.406 1 64.25 478 ALA A N 1
ATOM 3781 C CA . ALA A 1 478 ? 0.186 -34.531 -21.938 1 64.25 478 ALA A CA 1
ATOM 3782 C C . ALA A 1 478 ? 0.999 -33.25 -21.766 1 64.25 478 ALA A C 1
ATOM 3784 O O . ALA A 1 478 ? 1.805 -33.156 -20.828 1 64.25 478 ALA A O 1
ATOM 3785 N N . GLY A 1 479 ? 0.999 -32.531 -22.734 1 61.91 479 GLY A N 1
ATOM 3786 C CA . GLY A 1 479 ? 1.355 -31.125 -22.516 1 61.91 479 GLY A CA 1
ATOM 3787 C C . GLY A 1 479 ? 2.709 -30.766 -23.094 1 61.91 479 GLY A C 1
ATOM 3788 O O . GLY A 1 479 ? 3.068 -29.578 -23.156 1 61.91 479 GLY A O 1
ATOM 3789 N N . VAL A 1 480 ? 3.576 -31.828 -23.328 1 65.06 480 VAL A N 1
ATOM 3790 C CA . VAL A 1 480 ? 4.871 -31.453 -23.891 1 65.06 480 VAL A CA 1
ATOM 3791 C C . VAL A 1 480 ? 5.047 -32.094 -25.266 1 65.06 480 VAL A C 1
ATOM 3793 O O . VAL A 1 480 ? 4.598 -33.219 -25.484 1 65.06 480 VAL A O 1
ATOM 3796 N N . ASN A 1 481 ? 5.5 -31.359 -26.188 1 69.56 481 ASN A N 1
ATOM 3797 C CA . ASN A 1 481 ? 5.773 -31.906 -27.5 1 69.56 481 ASN A CA 1
ATOM 3798 C C . ASN A 1 481 ? 7.137 -32.594 -27.547 1 69.56 481 ASN A C 1
ATOM 3800 O O . ASN A 1 481 ? 8.109 -32.031 -28.047 1 69.56 481 ASN A O 1
ATOM 3804 N N . LEU A 1 482 ? 7.086 -33.812 -27.062 1 78.25 482 LEU A N 1
ATOM 3805 C CA . LEU A 1 482 ? 8.297 -34.625 -27.062 1 78.25 482 LEU A CA 1
ATOM 3806 C C . LEU A 1 482 ? 8.07 -35.938 -27.797 1 78.25 482 LEU A C 1
ATOM 3808 O O . LEU A 1 482 ? 7.992 -37 -27.172 1 78.25 482 LEU A O 1
ATOM 3812 N N . PRO A 1 483 ? 8.031 -35.781 -29.109 1 77.88 483 PRO A N 1
ATOM 3813 C CA . PRO A 1 483 ? 7.852 -37.031 -29.859 1 77.88 483 PRO A CA 1
ATOM 3814 C C . PRO A 1 483 ? 9.062 -37.969 -29.75 1 77.88 483 PRO A C 1
ATOM 3816 O O . PRO A 1 483 ? 10.188 -37.5 -29.531 1 77.88 483 PRO A O 1
ATOM 3819 N N . ALA A 1 484 ? 8.766 -39.25 -29.766 1 89.25 484 ALA A N 1
ATOM 3820 C CA . ALA A 1 484 ? 9.797 -40.281 -29.75 1 89.25 484 ALA A CA 1
ATOM 3821 C C . ALA A 1 484 ? 9.539 -41.344 -30.828 1 89.25 484 ALA A C 1
ATOM 3823 O O . ALA A 1 484 ? 8.398 -41.531 -31.25 1 89.25 484 ALA A O 1
ATOM 3824 N N . ARG A 1 485 ? 10.594 -41.906 -31.25 1 91.19 485 ARG A N 1
ATOM 3825 C CA . ARG A 1 485 ? 10.438 -42.969 -32.219 1 91.19 485 ARG A CA 1
ATOM 3826 C C . ARG A 1 485 ? 9.594 -44.125 -31.625 1 91.19 485 ARG A C 1
ATOM 3828 O O . ARG A 1 485 ? 8.797 -44.719 -32.344 1 91.19 485 ARG A O 1
ATOM 3835 N N . ARG A 1 486 ? 9.797 -44.406 -30.406 1 94.25 486 ARG A N 1
ATOM 3836 C CA . ARG A 1 486 ? 9.086 -45.469 -29.734 1 94.25 486 ARG A CA 1
ATOM 3837 C C . ARG A 1 486 ? 8.664 -45.062 -28.328 1 94.25 486 ARG A C 1
ATOM 3839 O O . ARG A 1 486 ? 9.391 -44.344 -27.641 1 94.25 486 ARG A O 1
ATOM 3846 N N . VAL A 1 487 ? 7.43 -45.531 -27.984 1 94.81 487 VAL A N 1
ATOM 3847 C CA . VAL A 1 487 ? 6.938 -45.375 -26.625 1 94.81 487 VAL A CA 1
ATOM 3848 C C . VAL A 1 487 ? 6.781 -46.75 -25.969 1 94.81 487 VAL A C 1
ATOM 3850 O O . VAL A 1 487 ? 6.238 -47.656 -26.562 1 94.81 487 VAL A O 1
ATOM 3853 N N . ILE A 1 488 ? 7.348 -46.844 -24.766 1 96.25 488 ILE A N 1
ATOM 3854 C CA . ILE A 1 488 ? 7.188 -48.062 -24 1 96.25 488 ILE A CA 1
ATOM 3855 C C . ILE A 1 488 ? 6.383 -47.781 -22.734 1 96.25 488 ILE A C 1
ATOM 3857 O O . ILE A 1 488 ? 6.727 -46.906 -21.953 1 96.25 488 ILE A O 1
ATOM 3861 N N . ILE A 1 489 ? 5.301 -48.5 -22.547 1 95.88 489 ILE A N 1
ATOM 3862 C CA . ILE A 1 489 ? 4.555 -48.438 -21.297 1 95.88 489 ILE A CA 1
ATOM 3863 C C . ILE A 1 489 ? 4.957 -49.594 -20.406 1 95.88 489 ILE A C 1
ATOM 3865 O O . ILE A 1 489 ? 4.543 -50.75 -20.641 1 95.88 489 ILE A O 1
ATOM 3869 N N . LYS A 1 490 ? 5.797 -49.281 -19.438 1 94.5 490 LYS A N 1
ATOM 3870 C CA . LYS A 1 490 ? 6.379 -50.281 -18.562 1 94.5 490 LYS A CA 1
ATOM 3871 C C . LYS A 1 490 ? 5.297 -51.031 -17.797 1 94.5 490 LYS A C 1
ATOM 3873 O O . LYS A 1 490 ? 5.398 -52.25 -17.594 1 94.5 490 LYS A O 1
ATOM 3878 N N . ASP A 1 491 ? 4.359 -50.312 -17.234 1 91.62 491 ASP A N 1
ATOM 3879 C CA . ASP A 1 491 ? 3.238 -50.844 -16.469 1 91.62 491 ASP A CA 1
ATOM 3880 C C . ASP A 1 491 ? 2.031 -49.906 -16.531 1 91.62 491 ASP A C 1
ATOM 3882 O O . ASP A 1 491 ? 2.031 -48.844 -15.922 1 91.62 491 ASP A O 1
ATOM 3886 N N . PRO A 1 492 ? 0.989 -50.312 -17.188 1 91.81 492 PRO A N 1
ATOM 3887 C CA . PRO A 1 492 ? -0.173 -49.438 -17.312 1 91.81 492 PRO A CA 1
ATOM 3888 C C . PRO A 1 492 ? -1.014 -49.375 -16.031 1 91.81 492 PRO A C 1
ATOM 3890 O O . PRO A 1 492 ? -2.117 -48.844 -16.047 1 91.81 492 PRO A O 1
ATOM 3893 N N . PHE A 1 493 ? -0.453 -49.969 -14.867 1 89.81 493 PHE A N 1
ATOM 3894 C CA . PHE A 1 493 ? -1.204 -50.031 -13.617 1 89.81 493 PHE A CA 1
ATOM 3895 C C . PHE A 1 493 ? -0.513 -49.219 -12.531 1 89.81 493 PHE A C 1
ATOM 3897 O O . PHE A 1 493 ? 0.712 -49.25 -12.406 1 89.81 493 PHE A O 1
ATOM 3904 N N . LEU A 1 494 ? -1.294 -48.344 -11.883 1 84.94 494 LEU A N 1
ATOM 3905 C CA . LEU A 1 494 ? -0.856 -47.656 -10.672 1 84.94 494 LEU A CA 1
ATOM 3906 C C . LEU A 1 494 ? -1.623 -48.156 -9.453 1 84.94 494 LEU A C 1
ATOM 3908 O O . LEU A 1 494 ? -2.844 -48 -9.375 1 84.94 494 LEU A O 1
ATOM 3912 N N . HIS A 1 495 ? -1.05 -48.656 -8.469 1 80.94 495 HIS A N 1
ATOM 3913 C CA . HIS A 1 495 ? -1.677 -49.25 -7.289 1 80.94 495 HIS A CA 1
ATOM 3914 C C . HIS A 1 495 ? -2.812 -50.188 -7.676 1 80.94 495 HIS A C 1
ATOM 3916 O O . HIS A 1 495 ? -3.93 -50.062 -7.168 1 80.94 495 HIS A O 1
ATOM 3922 N N . ASN A 1 496 ? -2.674 -50.906 -8.711 1 80.94 496 ASN A N 1
ATOM 3923 C CA . ASN A 1 496 ? -3.568 -51.938 -9.195 1 80.94 496 ASN A CA 1
ATOM 3924 C C . ASN A 1 496 ? -4.758 -51.375 -9.953 1 80.94 496 ASN A C 1
ATOM 3926 O O . ASN A 1 496 ? -5.738 -52.062 -10.211 1 80.94 496 ASN A O 1
ATOM 3930 N N . GLU A 1 497 ? -4.684 -50.188 -10.172 1 87.19 497 GLU A N 1
ATOM 3931 C CA . GLU A 1 497 ? -5.703 -49.562 -11 1 87.19 497 GLU A CA 1
ATOM 3932 C C . GLU A 1 497 ? -5.156 -49.25 -12.391 1 87.19 497 GLU A C 1
ATOM 3934 O O . GLU A 1 497 ? -4.039 -48.719 -12.508 1 87.19 497 GLU A O 1
ATOM 3939 N N . ILE A 1 498 ? -5.906 -49.531 -13.367 1 88.38 498 ILE A N 1
ATOM 3940 C CA . ILE A 1 498 ? -5.469 -49.312 -14.742 1 88.38 498 ILE A CA 1
ATOM 3941 C C . ILE A 1 498 ? -5.648 -47.844 -15.125 1 88.38 498 ILE A C 1
ATOM 3943 O O . ILE A 1 498 ? -6.508 -47.156 -14.578 1 88.38 498 ILE A O 1
ATOM 3947 N N . MET A 1 499 ? -4.809 -47.406 -15.953 1 86.56 499 MET A N 1
ATOM 3948 C CA . MET A 1 499 ? -4.941 -46.031 -16.469 1 86.56 499 MET A CA 1
ATOM 3949 C C . MET A 1 499 ? -6.172 -45.906 -17.359 1 86.56 499 MET A C 1
ATOM 3951 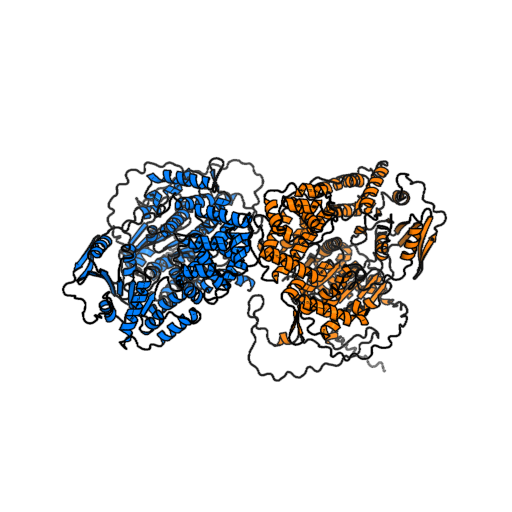O O . MET A 1 499 ? -6.699 -46.906 -17.844 1 86.56 499 MET A O 1
ATOM 3955 N N . SER A 1 500 ? -6.621 -44.75 -17.578 1 79.69 500 SER A N 1
ATOM 3956 C CA . SER A 1 500 ? -7.77 -44.531 -18.438 1 79.69 500 SER A CA 1
ATOM 3957 C C . SER A 1 500 ? -7.391 -44.688 -19.906 1 79.69 500 SER A C 1
ATOM 3959 O O . SER A 1 500 ? -6.227 -44.531 -20.281 1 79.69 500 SER A O 1
ATOM 3961 N N . LYS A 1 501 ? -8.359 -45.031 -20.703 1 80.25 501 LYS A N 1
ATOM 3962 C CA . LYS A 1 501 ? -8.141 -45.156 -22.141 1 80.25 501 LYS A CA 1
ATOM 3963 C C . LYS A 1 501 ? -7.598 -43.875 -22.75 1 80.25 501 LYS A C 1
ATOM 3965 O O . LYS A 1 501 ? -6.738 -43.906 -23.625 1 80.25 501 LYS A O 1
ATOM 3970 N N . SER A 1 502 ? -8.125 -42.781 -22.297 1 75.69 502 SER A N 1
ATOM 3971 C CA . SER A 1 502 ? -7.66 -41.5 -22.781 1 75.69 502 SER A CA 1
ATOM 3972 C C . SER A 1 502 ? -6.176 -41.312 -22.5 1 75.69 502 SER A C 1
ATOM 3974 O O . SER A 1 502 ? -5.426 -40.844 -23.359 1 75.69 502 SER A O 1
ATOM 3976 N N . GLN A 1 503 ? -5.77 -41.594 -21.297 1 80.62 503 GLN A N 1
ATOM 3977 C CA . GLN A 1 503 ? -4.359 -41.5 -20.922 1 80.62 503 GLN A CA 1
ATOM 3978 C C . GLN A 1 503 ? -3.496 -42.406 -21.781 1 80.62 503 GLN A C 1
ATOM 3980 O O . GLN A 1 503 ? -2.406 -42.031 -22.219 1 80.62 503 GLN A O 1
ATOM 3985 N N . TYR A 1 504 ? -4 -43.562 -21.922 1 85.19 504 TYR A N 1
ATOM 3986 C CA . TYR A 1 504 ? -3.287 -44.531 -22.75 1 85.19 504 TYR A CA 1
ATOM 3987 C C . TYR A 1 504 ? -3.066 -44 -24.156 1 85.19 504 TYR A C 1
ATOM 3989 O O . TYR A 1 504 ? -1.954 -44.062 -24.688 1 85.19 504 TYR A O 1
ATOM 3997 N N . ILE A 1 505 ? -4.09 -43.5 -24.766 1 80.19 505 ILE A N 1
ATOM 3998 C CA . ILE A 1 505 ? -4.031 -43 -26.125 1 80.19 505 ILE A CA 1
ATOM 3999 C C . ILE A 1 505 ? -3.059 -41.812 -26.203 1 80.19 505 ILE A C 1
ATOM 4001 O O . ILE A 1 505 ? -2.301 -41.688 -27.172 1 80.19 505 ILE A O 1
ATOM 4005 N N . GLN A 1 506 ? -3.061 -41 -25.266 1 78.62 506 GLN A N 1
ATOM 4006 C CA . GLN A 1 506 ? -2.16 -39.875 -25.219 1 78.62 506 GLN A CA 1
ATOM 4007 C C . GLN A 1 506 ? -0.703 -40.312 -25.141 1 78.62 506 GLN A C 1
ATOM 4009 O O . GLN A 1 506 ? 0.163 -39.75 -25.812 1 78.62 506 GLN A O 1
ATOM 4014 N N . MET A 1 507 ? -0.5 -41.312 -24.344 1 87.19 507 MET A N 1
ATOM 4015 C CA . MET A 1 507 ? 0.858 -41.812 -24.156 1 87.19 507 MET A CA 1
ATOM 4016 C C . MET A 1 507 ? 1.376 -42.438 -25.453 1 87.19 507 MET A C 1
ATOM 4018 O O . MET A 1 507 ? 2.434 -42.062 -25.953 1 87.19 507 MET A O 1
ATOM 4022 N N . VAL A 1 508 ? 0.584 -43.281 -25.984 1 87.75 508 VAL A N 1
ATOM 4023 C CA . VAL A 1 508 ? 0.995 -44 -27.188 1 87.75 508 VAL A CA 1
ATOM 4024 C C . VAL A 1 508 ? 1.1 -43.031 -28.359 1 87.75 508 VAL A C 1
ATOM 4026 O O . VAL A 1 508 ? 1.939 -43.219 -29.234 1 87.75 508 VAL A O 1
ATOM 4029 N N . GLY A 1 509 ? 0.326 -42 -28.375 1 80.88 509 GLY A N 1
ATOM 4030 C CA . GLY A 1 509 ? 0.301 -41 -29.438 1 80.88 509 GLY A CA 1
ATOM 4031 C C . GLY A 1 509 ? 1.587 -40.188 -29.531 1 80.88 509 GLY A C 1
ATOM 4032 O O . GLY A 1 509 ? 1.846 -39.562 -30.547 1 80.88 509 GLY A O 1
ATOM 4033 N N . ARG A 1 510 ? 2.432 -40.375 -28.547 1 82.19 510 ARG A N 1
ATOM 4034 C CA . ARG A 1 510 ? 3.707 -39.656 -28.562 1 82.19 510 ARG A CA 1
ATOM 4035 C C . ARG A 1 510 ? 4.719 -40.375 -29.453 1 82.19 510 ARG A C 1
ATOM 4037 O O . ARG A 1 510 ? 5.766 -39.812 -29.781 1 82.19 510 ARG A O 1
ATOM 4044 N N . ALA A 1 511 ? 4.328 -41.531 -29.859 1 88.25 511 ALA A N 1
ATOM 4045 C CA . ALA A 1 511 ? 5.227 -42.312 -30.719 1 88.25 511 ALA A CA 1
ATOM 4046 C C . ALA A 1 511 ? 5.164 -41.812 -32.156 1 88.25 511 ALA A C 1
ATOM 4048 O O . ALA A 1 511 ? 4.074 -41.625 -32.719 1 88.25 511 ALA A O 1
ATOM 4049 N N . GLY A 1 512 ? 6.219 -41.531 -32.75 1 80.69 512 GLY A N 1
ATOM 4050 C CA . GLY A 1 512 ? 6.305 -41.062 -34.125 1 80.69 512 GLY A CA 1
ATOM 4051 C C . GLY A 1 512 ? 6.375 -39.562 -34.281 1 80.69 512 GLY A C 1
ATOM 4052 O O . GLY A 1 512 ? 5.637 -38.844 -33.594 1 80.69 512 GLY A O 1
ATOM 4053 N N . ARG A 1 513 ? 7.316 -39.062 -34.969 1 61.75 513 ARG A N 1
ATOM 4054 C CA . ARG A 1 513 ? 7.508 -37.625 -35.188 1 61.75 513 ARG A CA 1
ATOM 4055 C C . ARG A 1 513 ? 7.305 -37.281 -36.625 1 61.75 513 ARG A C 1
ATOM 4057 O O . ARG A 1 513 ? 8.016 -37.75 -37.5 1 61.75 513 ARG A O 1
ATOM 4064 N N . ALA A 1 514 ? 6.254 -36.312 -36.812 1 58.19 514 ALA A N 1
ATOM 4065 C CA . ALA A 1 514 ? 6.07 -35.875 -38.188 1 58.19 514 ALA A CA 1
ATOM 4066 C C . ALA A 1 514 ? 7.297 -35.125 -38.688 1 58.19 514 ALA A C 1
ATOM 4068 O O . ALA A 1 514 ? 7.824 -34.25 -38 1 58.19 514 ALA A O 1
ATOM 4069 N N . GLY A 1 515 ? 7.809 -35.375 -39.875 1 56 515 GLY A N 1
ATOM 4070 C CA . GLY A 1 515 ? 8.945 -34.719 -40.5 1 56 515 GLY A CA 1
ATOM 4071 C C . GLY A 1 515 ? 10.258 -35.438 -40.25 1 56 515 GLY A C 1
ATOM 4072 O O . GLY A 1 515 ? 11.18 -35.375 -41.062 1 56 515 GLY A O 1
ATOM 4073 N N . LEU A 1 516 ? 10.367 -36 -39.031 1 57.56 516 LEU A N 1
ATOM 4074 C CA . LEU A 1 516 ? 11.633 -36.688 -38.781 1 57.56 516 LEU A CA 1
ATOM 4075 C C . LEU A 1 516 ? 11.523 -38.188 -39.062 1 57.56 516 LEU A C 1
ATOM 4077 O O . LEU A 1 516 ? 12.414 -38.781 -39.688 1 57.56 516 LEU A O 1
ATOM 4081 N N . ASN A 1 517 ? 10.422 -38.781 -38.406 1 60.41 517 ASN A N 1
ATOM 4082 C CA . ASN A 1 517 ? 10.234 -40.219 -38.594 1 60.41 517 ASN A CA 1
ATOM 4083 C C . ASN A 1 517 ? 8.844 -40.531 -39.125 1 60.41 517 ASN A C 1
ATOM 4085 O O . ASN A 1 517 ? 7.844 -40.031 -38.594 1 60.41 517 ASN A O 1
ATOM 4089 N N . ASN A 1 518 ? 8.789 -41.125 -40.281 1 68.69 518 ASN A N 1
ATOM 4090 C CA . ASN A 1 518 ? 7.516 -41.469 -40.906 1 68.69 518 ASN A CA 1
ATOM 4091 C C . ASN A 1 518 ? 6.871 -42.688 -40.219 1 68.69 518 ASN A C 1
ATOM 4093 O O . ASN A 1 518 ? 5.883 -43.219 -40.719 1 68.69 518 ASN A O 1
ATOM 4097 N N . TYR A 1 519 ? 7.582 -43.094 -39.094 1 83.25 519 TYR A N 1
ATOM 4098 C CA . TYR A 1 519 ? 7.074 -44.281 -38.438 1 83.25 519 TYR A CA 1
ATOM 4099 C C . TYR A 1 519 ? 7.277 -44.219 -36.906 1 83.25 519 TYR A C 1
ATOM 4101 O O . TYR A 1 519 ? 8.305 -43.719 -36.438 1 83.25 519 TYR A O 1
ATOM 4109 N N . GLY A 1 520 ? 6.219 -44.594 -36.125 1 88.81 520 GLY A N 1
ATOM 4110 C CA . GLY A 1 520 ? 6.305 -44.75 -34.688 1 88.81 520 GLY A CA 1
ATOM 4111 C C . GLY A 1 520 ? 5.613 -46 -34.188 1 88.81 520 GLY A C 1
ATOM 4112 O O . GLY A 1 520 ? 4.68 -46.5 -34.812 1 88.81 520 GLY A O 1
ATOM 4113 N N . ASP A 1 521 ? 6.168 -46.562 -33.062 1 91.5 521 ASP A N 1
ATOM 4114 C CA . ASP A 1 521 ? 5.469 -47.719 -32.469 1 91.5 521 ASP A CA 1
ATOM 4115 C C . ASP A 1 521 ? 5.48 -47.625 -30.953 1 91.5 521 ASP A C 1
ATOM 4117 O O . ASP A 1 521 ? 6.262 -46.875 -30.375 1 91.5 521 ASP A O 1
ATOM 4121 N N . SER A 1 522 ? 4.551 -48.312 -30.406 1 94.44 522 SER A N 1
ATOM 4122 C CA . SER A 1 522 ? 4.457 -48.406 -28.953 1 94.44 522 SER A CA 1
ATOM 4123 C C . SER A 1 522 ? 4.43 -49.844 -28.469 1 94.44 522 SER A C 1
ATOM 4125 O O . SER A 1 522 ? 3.934 -50.719 -29.172 1 94.44 522 SER A O 1
ATOM 4127 N N . ILE A 1 523 ? 5.051 -50.062 -27.359 1 95.12 523 ILE A N 1
ATOM 4128 C CA . ILE A 1 523 ? 5.047 -51.375 -26.719 1 95.12 523 ILE A CA 1
ATOM 4129 C C . ILE A 1 523 ? 4.5 -51.25 -25.297 1 95.12 523 ILE A C 1
ATOM 4131 O O . ILE A 1 523 ? 5.055 -50.531 -24.469 1 95.12 523 ILE A O 1
ATOM 4135 N N . THR A 1 524 ? 3.391 -51.938 -25.078 1 95 524 THR A N 1
ATOM 4136 C CA . THR A 1 524 ? 2.834 -52 -23.719 1 95 524 THR A CA 1
ATOM 4137 C C . THR A 1 524 ? 3.123 -53.375 -23.094 1 95 524 THR A C 1
ATOM 4139 O O . THR A 1 524 ? 2.834 -54.406 -23.672 1 95 524 THR A O 1
ATOM 4142 N N . ILE A 1 525 ? 3.629 -53.344 -21.844 1 93.56 525 ILE A N 1
ATOM 4143 C CA . ILE A 1 525 ? 4.043 -54.562 -21.188 1 93.56 525 ILE A CA 1
ATOM 4144 C C . ILE A 1 525 ? 3.016 -54.969 -20.125 1 93.56 525 ILE A C 1
ATOM 4146 O O . ILE A 1 525 ? 2.711 -54.188 -19.234 1 93.56 525 ILE A O 1
ATOM 4150 N N . ILE A 1 526 ? 2.475 -56.125 -20.266 1 93.31 526 ILE A N 1
ATOM 4151 C CA . ILE A 1 526 ? 1.544 -56.719 -19.312 1 93.31 526 ILE A CA 1
ATOM 4152 C C . ILE A 1 526 ? 2.164 -57.969 -18.688 1 93.31 526 ILE A C 1
ATOM 4154 O O . ILE A 1 526 ? 2.52 -58.906 -19.391 1 93.31 526 ILE A O 1
ATOM 4158 N N . THR A 1 527 ? 2.271 -58.031 -17.359 1 89.12 527 THR A N 1
ATOM 4159 C CA . THR A 1 527 ? 3.094 -59.062 -16.703 1 89.12 527 THR A CA 1
ATOM 4160 C C . THR A 1 527 ? 2.221 -60.125 -16.062 1 89.12 527 THR A C 1
ATOM 4162 O O . THR A 1 527 ? 2.732 -61.125 -15.547 1 89.12 527 THR A O 1
ATOM 4165 N N . SER A 1 528 ? 0.878 -59.938 -15.969 1 90.88 528 SER A N 1
ATOM 4166 C CA . SER A 1 528 ? 0.024 -60.938 -15.344 1 90.88 528 SER A CA 1
ATOM 4167 C C . SER A 1 528 ? -1.274 -61.125 -16.125 1 90.88 528 SER A C 1
ATOM 4169 O O . SER A 1 528 ? -1.658 -60.25 -16.906 1 90.88 528 SER A O 1
ATOM 4171 N N . LYS A 1 529 ? -1.912 -62.219 -15.812 1 90.75 529 LYS A N 1
ATOM 4172 C CA . LYS A 1 529 ? -3.162 -62.531 -16.5 1 90.75 529 LYS A CA 1
ATOM 4173 C C . LYS A 1 529 ? -4.297 -61.625 -16.016 1 90.75 529 LYS A C 1
ATOM 4175 O O . LYS A 1 529 ? -5.191 -61.281 -16.781 1 90.75 529 LYS A O 1
ATOM 4180 N N . GLU A 1 530 ? -4.184 -61.375 -14.805 1 91.69 530 GLU A N 1
ATOM 4181 C CA . GLU A 1 530 ? -5.195 -60.469 -14.258 1 91.69 530 GLU A CA 1
ATOM 4182 C C . GLU A 1 530 ? -5.109 -59.094 -14.898 1 91.69 530 GLU A C 1
ATOM 4184 O O . GLU A 1 530 ? -6.137 -58.5 -15.227 1 91.69 530 GLU A O 1
ATOM 4189 N N . LYS A 1 531 ? -3.912 -58.594 -15.07 1 92.62 531 LYS A N 1
ATOM 4190 C CA . LYS A 1 531 ? -3.691 -57.312 -15.719 1 92.62 531 LYS A CA 1
ATOM 4191 C C . LYS A 1 531 ? -4.102 -57.375 -17.188 1 92.62 531 LYS A C 1
ATOM 4193 O O . LYS A 1 531 ? -4.598 -56.375 -17.734 1 92.62 531 LYS A O 1
ATOM 4198 N N . GLU A 1 532 ? -3.932 -58.562 -17.797 1 91.62 532 GLU A N 1
ATOM 4199 C CA . GLU A 1 532 ? -4.316 -58.719 -19.188 1 91.62 532 GLU A CA 1
ATOM 4200 C C . GLU A 1 532 ? -5.816 -58.5 -19.375 1 91.62 532 GLU A C 1
ATOM 4202 O O . GLU A 1 532 ? -6.242 -57.812 -20.297 1 91.62 532 GLU A O 1
ATOM 4207 N N . LYS A 1 533 ? -6.543 -59.094 -18.516 1 91.38 533 LYS A N 1
ATOM 4208 C CA . LYS A 1 533 ? -7.996 -59 -18.609 1 91.38 533 LYS A CA 1
ATOM 4209 C C . LYS A 1 533 ? -8.453 -57.562 -18.5 1 91.38 533 LYS A C 1
ATOM 4211 O O . LYS A 1 533 ? -9.281 -57.094 -19.297 1 91.38 533 LYS A O 1
ATOM 4216 N N . LYS A 1 534 ? -7.871 -56.875 -17.516 1 91.38 534 LYS A N 1
ATOM 4217 C CA . LYS A 1 534 ? -8.242 -55.5 -17.312 1 91.38 534 LYS A CA 1
ATOM 4218 C C . LYS A 1 534 ? -7.801 -54.625 -18.484 1 91.38 534 LYS A C 1
ATOM 4220 O O . LYS A 1 534 ? -8.508 -53.688 -18.891 1 91.38 534 LYS A O 1
ATOM 4225 N N . PHE A 1 535 ? -6.672 -54.875 -19.016 1 91.81 535 PHE A N 1
ATOM 4226 C CA . PHE A 1 535 ? -6.152 -54.125 -20.141 1 91.81 535 PHE A CA 1
ATOM 4227 C C . PHE A 1 535 ? -7.027 -54.344 -21.375 1 91.81 535 PHE A C 1
ATOM 4229 O O . PHE A 1 535 ? -7.355 -53.375 -22.078 1 91.81 535 PHE A O 1
ATOM 4236 N N . ARG A 1 536 ? -7.449 -55.531 -21.656 1 88.25 536 ARG A N 1
ATOM 4237 C CA . ARG A 1 536 ? -8.305 -55.844 -22.797 1 88.25 536 ARG A CA 1
ATOM 4238 C C . ARG A 1 536 ? -9.656 -55.156 -22.688 1 88.25 536 ARG A C 1
ATOM 4240 O O . ARG A 1 536 ? -10.188 -54.625 -23.672 1 88.25 536 ARG A O 1
ATOM 4247 N N . GLN A 1 537 ? -10.102 -55.188 -21.5 1 86.25 537 GLN A N 1
ATOM 4248 C CA . GLN A 1 537 ? -11.367 -54.5 -21.266 1 86.25 537 GLN A CA 1
ATOM 4249 C C . GLN A 1 537 ? -11.25 -53 -21.547 1 86.25 537 GLN A C 1
ATOM 4251 O O . GLN A 1 537 ? -12.164 -52.406 -22.125 1 86.25 537 GLN A O 1
ATOM 4256 N N . MET A 1 538 ? -10.18 -52.406 -21.125 1 85.75 538 MET A N 1
ATOM 4257 C CA . MET A 1 538 ? -9.961 -51 -21.344 1 85.75 538 MET A CA 1
ATOM 4258 C C . MET A 1 538 ? -9.852 -50.656 -22.828 1 85.75 538 MET A C 1
ATOM 4260 O O . MET A 1 538 ? -10.438 -49.688 -23.297 1 85.75 538 MET A O 1
ATOM 4264 N N . ILE A 1 539 ? -9.148 -51.438 -23.562 1 83 539 ILE A N 1
ATOM 4265 C CA . ILE A 1 539 ? -8.898 -51.156 -24.969 1 83 539 ILE A CA 1
ATOM 4266 C C . ILE A 1 539 ? -10.188 -51.375 -25.766 1 83 539 ILE A C 1
ATOM 4268 O O . ILE A 1 539 ? -10.422 -50.688 -26.75 1 83 539 ILE A O 1
ATOM 4272 N N . GLU A 1 540 ? -10.969 -52.312 -25.281 1 76.69 540 GLU A N 1
ATOM 4273 C CA . GLU A 1 540 ? -12.188 -52.656 -26.016 1 76.69 540 GLU A CA 1
ATOM 4274 C C . GLU A 1 540 ? -13.305 -51.656 -25.734 1 76.69 540 GLU A C 1
ATOM 4276 O O . GLU A 1 540 ? -14.305 -51.594 -26.453 1 76.69 540 GLU A O 1
ATOM 4281 N N . LEU A 1 541 ? -13.148 -51 -24.625 1 69 541 LEU A N 1
ATOM 4282 C CA . LEU A 1 541 ? -14.164 -50 -24.312 1 69 541 LEU A CA 1
ATOM 4283 C C . LEU A 1 541 ? -14.32 -49 -25.453 1 69 541 LEU A C 1
ATOM 4285 O O . LEU A 1 541 ? -13.328 -48.562 -26.047 1 69 541 LEU A O 1
ATOM 4289 N N . SER A 1 542 ? -15.398 -49.125 -26.203 1 58.59 542 SER A N 1
ATOM 4290 C CA . SER A 1 542 ? -15.617 -48.281 -27.359 1 58.59 542 SER A CA 1
ATOM 4291 C C . SER A 1 542 ? -15.438 -46.781 -27.016 1 58.59 542 SER A C 1
ATOM 4293 O O . SER A 1 542 ? -14.773 -46.062 -27.75 1 58.59 542 SER A O 1
ATOM 4295 N N . CYS A 1 543 ? -16.469 -46.156 -26.281 1 55.25 543 CYS A N 1
ATOM 4296 C CA . CYS A 1 543 ? -16.703 -44.719 -26.375 1 55.25 543 CYS A CA 1
ATOM 4297 C C . CYS A 1 543 ? -16.219 -44.031 -25.109 1 55.25 543 CYS A C 1
ATOM 4299 O O . CYS A 1 543 ? -16.484 -44.469 -24 1 55.25 543 CYS A O 1
ATOM 4301 N N . ILE A 1 544 ? -15 -43.312 -25.359 1 61.28 544 ILE A N 1
ATOM 4302 C CA . ILE A 1 544 ? -14.742 -42.344 -24.328 1 61.28 544 ILE A CA 1
ATOM 4303 C C . ILE A 1 544 ? -15.883 -41.312 -24.297 1 61.28 544 ILE A C 1
ATOM 4305 O O . ILE A 1 544 ? -16.141 -40.625 -25.281 1 61.28 544 ILE A O 1
ATOM 4309 N N . LYS A 1 545 ? -16.891 -41.531 -23.375 1 66.38 545 LYS A N 1
ATOM 4310 C CA . LYS A 1 545 ? -17.969 -40.562 -23.25 1 66.38 545 LYS A CA 1
ATOM 4311 C C . LYS A 1 545 ? -17.5 -39.312 -22.516 1 66.38 545 LYS A C 1
ATOM 4313 O O . LYS A 1 545 ? -16.875 -39.406 -21.453 1 66.38 545 LYS A O 1
ATOM 4318 N N . CYS A 1 546 ? -17.484 -38.219 -23.297 1 78.19 546 CYS A N 1
ATOM 4319 C CA . CYS A 1 546 ? -17.203 -36.938 -22.656 1 78.19 546 CYS A CA 1
ATOM 4320 C C . CYS A 1 546 ? -18.391 -36.438 -21.844 1 78.19 546 CYS A C 1
ATOM 4322 O O . CYS A 1 546 ? -19.328 -35.844 -22.375 1 78.19 546 CYS A O 1
ATOM 4324 N N . THR A 1 547 ? -18.453 -36.812 -20.562 1 85.62 547 THR A N 1
ATOM 4325 C CA . THR A 1 547 ? -19.562 -36.438 -19.688 1 85.62 547 THR A CA 1
ATOM 4326 C C . THR A 1 547 ? -19.156 -35.312 -18.75 1 85.62 547 THR A C 1
ATOM 4328 O O . THR A 1 547 ? -17.969 -35.094 -18.484 1 85.62 547 THR A O 1
ATOM 4331 N N . SER A 1 548 ? -20.203 -34.594 -18.344 1 91.81 548 SER A N 1
ATOM 4332 C CA . SER A 1 548 ? -19.969 -33.5 -17.422 1 91.81 548 SER A CA 1
ATOM 4333 C C . SER A 1 548 ? -19.344 -33.969 -16.109 1 91.81 548 SER A C 1
ATOM 4335 O O . SER A 1 548 ? -19.703 -35.031 -15.609 1 91.81 548 SER A O 1
ATOM 4337 N N . GLN A 1 549 ? -18.453 -33.188 -15.578 1 89.81 549 GLN A N 1
ATOM 4338 C CA . GLN A 1 549 ? -17.781 -33.531 -14.32 1 89.81 549 GLN A CA 1
ATOM 4339 C C . GLN A 1 549 ? -18.281 -32.625 -13.188 1 89.81 549 GLN A C 1
ATOM 4341 O O . GLN A 1 549 ? -17.719 -32.625 -12.094 1 89.81 549 GLN A O 1
ATOM 4346 N N . MET A 1 550 ? -19.344 -31.969 -13.336 1 91.62 550 MET A N 1
ATOM 4347 C CA . MET A 1 550 ? -19.812 -30.938 -12.422 1 91.62 550 MET A CA 1
ATOM 4348 C C . MET A 1 550 ? -20.281 -31.562 -11.109 1 91.62 550 MET A C 1
ATOM 4350 O O . MET A 1 550 ? -20.297 -30.891 -10.07 1 91.62 550 MET A O 1
ATOM 4354 N N . VAL A 1 551 ? -20.672 -32.781 -11.102 1 88.25 551 VAL A N 1
ATOM 4355 C CA . VAL A 1 551 ? -21.234 -33.375 -9.898 1 88.25 551 VAL A CA 1
ATOM 4356 C C . VAL A 1 551 ? -20.25 -34.406 -9.344 1 88.25 551 VAL A C 1
ATOM 4358 O O . VAL A 1 551 ? -20.531 -35.094 -8.352 1 88.25 551 VAL A O 1
ATOM 4361 N N . LYS A 1 552 ? -19.031 -34.469 -9.906 1 72.38 552 LYS A N 1
ATOM 4362 C CA . LYS A 1 552 ? -18.094 -35.469 -9.453 1 72.38 552 LYS A CA 1
ATOM 4363 C C . LYS A 1 552 ? -17.469 -35.094 -8.117 1 72.38 552 LYS A C 1
ATOM 4365 O O . LYS A 1 552 ? -17.062 -33.938 -7.93 1 72.38 552 LYS A O 1
ATOM 4370 N N . GLY A 1 553 ? -17.328 -36.156 -7.156 1 59.53 553 GLY A N 1
ATOM 4371 C CA . GLY A 1 553 ? -16.562 -36.125 -5.922 1 59.53 553 GLY A CA 1
ATOM 4372 C C . GLY A 1 553 ? -17.172 -35.219 -4.863 1 59.53 553 GLY A C 1
ATOM 4373 O O . GLY A 1 553 ? -16.734 -35.219 -3.717 1 59.53 553 GLY A O 1
ATOM 4374 N N . ILE A 1 554 ? -17.984 -34.188 -5.316 1 61.53 554 ILE A N 1
ATOM 4375 C CA . ILE A 1 554 ? -18.156 -33.156 -4.309 1 61.53 554 ILE A CA 1
ATOM 4376 C C . ILE A 1 554 ? -19.594 -33.188 -3.787 1 61.53 554 ILE A C 1
ATOM 4378 O O . ILE A 1 554 ? -20.547 -33.312 -4.566 1 61.53 554 ILE A O 1
ATOM 4382 N N . ASN A 1 555 ? -19.578 -33.312 -2.535 1 65.06 555 ASN A N 1
ATOM 4383 C CA . ASN A 1 555 ? -20.797 -33.188 -1.753 1 65.06 555 ASN A CA 1
ATOM 4384 C C . ASN A 1 555 ? -21.453 -31.828 -1.955 1 65.06 555 ASN A C 1
ATOM 4386 O O . ASN A 1 555 ? -20.75 -30.828 -2.205 1 65.06 555 ASN A O 1
ATOM 4390 N N . ASN A 1 556 ? -22.719 -31.75 -2.209 1 78.62 556 ASN A N 1
ATOM 4391 C CA . ASN A 1 556 ? -23.594 -30.594 -2.076 1 78.62 556 ASN A CA 1
ATOM 4392 C C . ASN A 1 556 ? -23.562 -29.719 -3.322 1 78.62 556 ASN A C 1
ATOM 4394 O O . ASN A 1 556 ? -23.812 -28.516 -3.244 1 78.62 556 ASN A O 1
ATOM 4398 N N . TYR A 1 557 ? -23.031 -30.203 -4.496 1 91.69 557 TYR A N 1
ATOM 4399 C CA . TYR A 1 557 ? -23.094 -29.5 -5.773 1 91.69 557 TYR A CA 1
ATOM 4400 C C . TYR A 1 557 ? -22.266 -28.219 -5.73 1 91.69 557 TYR A C 1
ATOM 4402 O O . TYR A 1 557 ? -22.719 -27.172 -6.168 1 91.69 557 TYR A O 1
ATOM 4410 N N . THR A 1 558 ? -21.031 -28.281 -5.113 1 92.56 558 THR A N 1
ATOM 4411 C CA . THR A 1 558 ? -20.172 -27.141 -4.898 1 92.56 558 THR A CA 1
ATOM 4412 C C . THR A 1 558 ? -19.844 -26.453 -6.227 1 92.56 558 THR A C 1
ATOM 4414 O O . THR A 1 558 ? -19.766 -25.234 -6.301 1 92.56 558 THR A O 1
ATOM 4417 N N . ASN A 1 559 ? -19.672 -27.234 -7.305 1 93.44 559 ASN A N 1
ATOM 4418 C CA . ASN A 1 559 ? -19.281 -26.672 -8.594 1 93.44 559 ASN A CA 1
ATOM 4419 C C . ASN A 1 559 ? -20.406 -25.844 -9.211 1 93.44 559 ASN A C 1
ATOM 4421 O O . ASN A 1 559 ? -20.156 -24.828 -9.867 1 93.44 559 ASN A O 1
ATOM 4425 N N . PHE A 1 560 ? -21.578 -26.25 -8.961 1 95.38 560 PHE A N 1
ATOM 4426 C CA . PHE A 1 560 ? -22.734 -25.469 -9.414 1 95.38 560 PHE A CA 1
ATOM 4427 C C . PHE A 1 560 ? -22.906 -24.219 -8.562 1 95.38 560 PHE A C 1
ATOM 4429 O O . PHE A 1 560 ? -23.375 -23.188 -9.055 1 95.38 560 PHE A O 1
ATOM 4436 N N . GLN A 1 561 ? -22.578 -24.391 -7.27 1 95.88 561 GLN A N 1
ATOM 4437 C CA . GLN A 1 561 ? -22.625 -23.203 -6.418 1 95.88 561 GLN A CA 1
ATOM 4438 C C . GLN A 1 561 ? -21.719 -22.109 -6.973 1 95.88 561 GLN A C 1
ATOM 4440 O O . GLN A 1 561 ? -22.109 -20.938 -7.016 1 95.88 561 GLN A O 1
ATOM 4445 N N . VAL A 1 562 ? -20.531 -22.5 -7.395 1 95.12 562 VAL A N 1
ATOM 4446 C CA . VAL A 1 562 ? -19.562 -21.547 -7.941 1 95.12 562 VAL A CA 1
ATOM 4447 C C . VAL A 1 562 ? -20.141 -20.891 -9.203 1 95.12 562 VAL A C 1
ATOM 4449 O O . VAL A 1 562 ? -20.109 -19.672 -9.352 1 95.12 562 VAL A O 1
ATOM 4452 N N . LEU A 1 563 ? -20.656 -21.688 -10.07 1 96 563 LEU A N 1
ATOM 4453 C CA . LEU A 1 563 ? -21.188 -21.203 -11.344 1 96 563 LEU A CA 1
ATOM 4454 C C . LEU A 1 563 ? -22.328 -20.219 -11.117 1 96 563 LEU A C 1
ATOM 4456 O O . LEU A 1 563 ? -22.344 -19.125 -11.688 1 96 563 LEU A O 1
ATOM 4460 N N . LEU A 1 564 ? -23.297 -20.609 -10.305 1 96.69 564 LEU A N 1
ATOM 4461 C CA . LEU A 1 564 ? -24.469 -19.766 -10.102 1 96.69 564 LEU A CA 1
ATOM 4462 C C . LEU A 1 564 ? -24.109 -18.484 -9.359 1 96.69 564 LEU A C 1
ATOM 4464 O O . LEU A 1 564 ? -24.688 -17.438 -9.625 1 96.69 564 L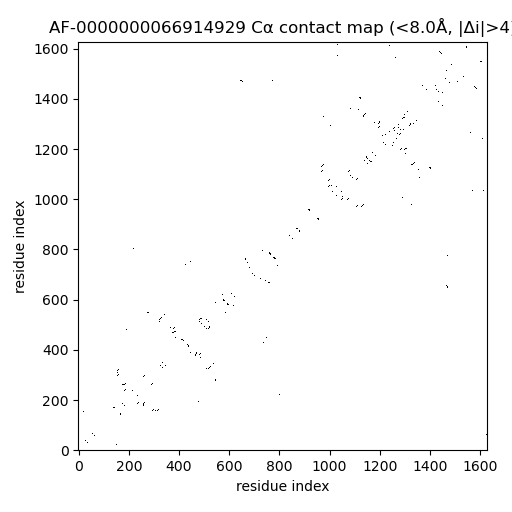EU A O 1
ATOM 4468 N N . LEU A 1 565 ? -23.25 -18.625 -8.422 1 97 565 LEU A N 1
ATOM 4469 C CA . LEU A 1 565 ? -22.781 -17.422 -7.738 1 97 565 LEU A CA 1
ATOM 4470 C C . LEU A 1 565 ? -22.125 -16.453 -8.719 1 97 565 LEU A C 1
ATOM 4472 O O . LEU A 1 565 ? -22.359 -15.25 -8.648 1 97 565 LEU A O 1
ATOM 4476 N N . ASP A 1 566 ? -21.297 -16.984 -9.609 1 96.12 566 ASP A N 1
ATOM 4477 C CA . ASP A 1 566 ? -20.672 -16.156 -10.641 1 96.12 566 ASP A CA 1
ATOM 4478 C C . ASP A 1 566 ? -21.734 -15.414 -11.453 1 96.12 566 ASP A C 1
ATOM 4480 O O . ASP A 1 566 ? -21.641 -14.203 -11.656 1 96.12 566 ASP A O 1
ATOM 4484 N N . MET A 1 567 ? -22.75 -16.109 -11.812 1 95.69 567 MET A N 1
ATOM 4485 C CA . MET A 1 567 ? -23.797 -15.562 -12.68 1 95.69 567 MET A CA 1
ATOM 4486 C C . MET A 1 567 ? -24.562 -14.469 -11.969 1 95.69 567 MET A C 1
ATOM 4488 O O . MET A 1 567 ? -24.922 -13.453 -12.578 1 95.69 567 MET A O 1
ATOM 4492 N N . ILE A 1 568 ? -24.797 -14.719 -10.773 1 95.88 568 ILE A N 1
ATOM 4493 C CA . ILE A 1 568 ? -25.516 -13.719 -9.992 1 95.88 568 ILE A CA 1
ATOM 4494 C C . ILE A 1 568 ? -24.641 -12.492 -9.789 1 95.88 568 ILE A C 1
ATOM 4496 O O . ILE A 1 568 ? -25.109 -11.359 -9.961 1 95.88 568 ILE A O 1
ATOM 4500 N N . CYS A 1 569 ? -23.422 -12.695 -9.461 1 95.06 569 CYS A N 1
ATOM 4501 C CA . CYS A 1 569 ? -22.484 -11.602 -9.227 1 95.06 569 CYS A CA 1
ATOM 4502 C C . CYS A 1 569 ? -22.297 -10.766 -10.484 1 95.06 569 CYS A C 1
ATOM 4504 O O . CYS A 1 569 ? -22.141 -9.547 -10.414 1 95.06 569 CYS A O 1
ATOM 4506 N N . PHE A 1 570 ? -22.344 -11.414 -11.641 1 92.88 570 PHE A N 1
ATOM 4507 C CA . PHE A 1 570 ? -22.141 -10.734 -12.914 1 92.88 570 PHE A CA 1
ATOM 4508 C C . PHE A 1 570 ? -23.438 -10.086 -13.383 1 92.88 570 PHE A C 1
ATOM 4510 O O . PHE A 1 570 ? -23.484 -9.453 -14.445 1 92.88 570 PHE A O 1
ATOM 4517 N N . SER A 1 571 ? -24.5 -10.273 -12.641 1 89.88 571 SER A N 1
ATOM 4518 C CA . SER A 1 571 ? -25.828 -9.758 -12.984 1 89.88 571 SER A CA 1
ATOM 4519 C C . SER A 1 571 ? -26.328 -10.367 -14.289 1 89.88 571 SER A C 1
ATOM 4521 O O . SER A 1 571 ? -27.016 -9.703 -15.062 1 89.88 571 SER A O 1
ATOM 4523 N N . MET A 1 572 ? -25.859 -11.539 -14.586 1 91.25 572 MET A N 1
ATOM 4524 C CA . MET A 1 572 ? -26.328 -12.266 -15.766 1 91.25 572 MET A CA 1
ATOM 4525 C C . MET A 1 572 ? -27.609 -13.031 -15.461 1 91.25 572 MET A C 1
ATOM 4527 O O . MET A 1 572 ? -28.328 -13.43 -16.375 1 91.25 572 MET A O 1
ATOM 4531 N N . ALA A 1 573 ? -27.797 -13.289 -14.203 1 92.81 573 ALA A N 1
ATOM 4532 C CA . ALA A 1 573 ? -29.016 -13.93 -13.727 1 92.81 573 ALA A CA 1
ATOM 4533 C C . ALA A 1 573 ? -29.578 -13.219 -12.5 1 92.81 573 ALA A C 1
ATOM 4535 O O . ALA A 1 573 ? -28.859 -12.992 -11.523 1 92.81 573 ALA A O 1
ATOM 4536 N N . LYS A 1 574 ? -30.828 -12.898 -12.562 1 92.25 574 LYS A N 1
ATOM 4537 C CA . LYS A 1 574 ? -31.438 -12.164 -11.461 1 92.25 574 LYS A CA 1
ATOM 4538 C C . LYS A 1 574 ? -32.625 -12.938 -10.875 1 92.25 574 LYS A C 1
ATOM 4540 O O . LYS A 1 574 ? -32.875 -12.852 -9.68 1 92.25 574 LYS A O 1
ATOM 4545 N N . THR A 1 575 ? -33.281 -13.672 -11.758 1 93.62 575 THR A N 1
ATOM 4546 C CA . THR A 1 575 ? -34.469 -14.375 -11.32 1 93.62 575 THR A CA 1
ATOM 4547 C C . THR A 1 575 ? -34.25 -15.883 -11.305 1 93.62 575 THR A C 1
ATOM 4549 O O . THR A 1 575 ? -33.25 -16.375 -11.836 1 93.62 575 THR A O 1
ATOM 4552 N N . ARG A 1 576 ? -35.219 -16.531 -10.719 1 92.88 576 ARG A N 1
ATOM 4553 C CA . ARG A 1 576 ? -35.156 -18 -10.68 1 92.88 576 ARG A CA 1
ATOM 4554 C C . ARG A 1 576 ? -35.219 -18.578 -12.086 1 92.88 576 ARG A C 1
ATOM 4556 O O . ARG A 1 576 ? -34.531 -19.562 -12.383 1 92.88 576 ARG A O 1
ATOM 4563 N N . GLU A 1 577 ? -35.969 -17.953 -12.906 1 93.38 577 GLU A N 1
ATOM 4564 C CA . GLU A 1 577 ? -36.094 -18.406 -14.289 1 93.38 577 GLU A CA 1
ATOM 4565 C C . GLU A 1 577 ? -34.781 -18.266 -15.031 1 93.38 577 GLU A C 1
ATOM 4567 O O . GLU A 1 577 ? -34.406 -19.141 -15.82 1 93.38 577 GLU A O 1
ATOM 4572 N N . ASP A 1 578 ? -34.156 -17.203 -14.758 1 94.44 578 ASP A N 1
ATOM 4573 C CA . ASP A 1 578 ? -32.844 -17 -15.359 1 94.44 578 ASP A CA 1
ATOM 4574 C C . ASP A 1 578 ? -31.875 -18.125 -14.961 1 94.44 578 ASP A C 1
ATOM 4576 O O . ASP A 1 578 ? -31.125 -18.641 -15.797 1 94.44 578 ASP A O 1
ATOM 4580 N N . LEU A 1 579 ? -31.906 -18.453 -13.734 1 95.88 579 LEU A N 1
ATOM 4581 C CA . LEU A 1 579 ? -30.984 -19.453 -13.195 1 95.88 579 LEU A CA 1
ATOM 4582 C C . LEU A 1 579 ? -31.312 -20.844 -13.75 1 95.88 579 LEU A C 1
ATOM 4584 O O . LEU A 1 579 ? -30.406 -21.641 -14.008 1 95.88 579 LEU A O 1
ATOM 4588 N N . GLU A 1 580 ? -32.562 -21.109 -13.898 1 95.06 580 GLU A N 1
ATOM 4589 C CA . GLU A 1 580 ? -32.969 -22.375 -14.5 1 95.06 580 GLU A CA 1
ATOM 4590 C C . GLU A 1 580 ? -32.469 -22.484 -15.938 1 95.06 580 GLU A C 1
ATOM 4592 O O . GLU A 1 580 ? -31.969 -23.547 -16.344 1 95.06 580 GLU A O 1
ATOM 4597 N N . LYS A 1 581 ? -32.594 -21.422 -16.609 1 93.81 581 LYS A N 1
ATOM 4598 C CA . LYS A 1 581 ? -32.125 -21.406 -17.984 1 93.81 581 LYS A CA 1
ATOM 4599 C C . LYS A 1 581 ? -30.609 -21.688 -18.062 1 93.81 581 LYS A C 1
ATOM 4601 O O . LYS A 1 581 ? -30.156 -22.422 -18.938 1 93.81 581 LYS A O 1
ATOM 4606 N N . ILE A 1 582 ? -29.922 -21.156 -17.203 1 95 582 ILE A N 1
ATOM 4607 C CA . ILE A 1 582 ? -28.484 -21.344 -17.172 1 95 582 ILE A CA 1
ATOM 4608 C C . ILE A 1 582 ? -28.156 -22.812 -16.875 1 95 582 ILE A C 1
ATOM 4610 O O . ILE A 1 582 ? -27.312 -23.422 -17.531 1 95 582 ILE A O 1
ATOM 4614 N N . MET A 1 583 ? -28.828 -23.375 -15.938 1 95.5 583 MET A N 1
ATOM 4615 C CA . MET A 1 583 ? -28.609 -24.766 -15.555 1 95.5 583 MET A CA 1
ATOM 4616 C C . MET A 1 583 ? -28.875 -25.703 -16.734 1 95.5 583 MET A C 1
ATOM 4618 O O . MET A 1 583 ? -28.125 -26.641 -16.969 1 95.5 583 MET A O 1
ATOM 4622 N N . TYR A 1 584 ? -29.875 -25.344 -17.438 1 94.5 584 TYR A N 1
ATOM 4623 C CA . TYR A 1 584 ? -30.234 -26.172 -18.578 1 94.5 584 TYR A CA 1
ATOM 4624 C C . TYR A 1 584 ? -29.25 -26 -19.719 1 94.5 584 TYR A C 1
ATOM 4626 O O . TYR A 1 584 ? -29.125 -26.875 -20.578 1 94.5 584 TYR A O 1
ATOM 4634 N N . SER A 1 585 ? -28.547 -24.906 -19.703 1 93.25 585 SER A N 1
ATOM 4635 C CA . SER A 1 585 ? -27.625 -24.609 -20.797 1 93.25 585 SER A CA 1
ATOM 4636 C C . SER A 1 585 ? -26.234 -25.156 -20.5 1 93.25 585 SER A C 1
ATOM 4638 O O . SER A 1 585 ? -25.297 -24.906 -21.281 1 93.25 585 SER A O 1
ATOM 4640 N N . THR A 1 586 ? -26.062 -25.844 -19.422 1 95.62 586 THR A N 1
ATOM 4641 C CA . THR A 1 586 ? -24.781 -26.5 -19.125 1 95.62 586 THR A CA 1
ATOM 4642 C C . THR A 1 586 ? -24.719 -27.891 -19.766 1 95.62 586 THR A C 1
ATOM 4644 O O . THR A 1 586 ? -25.75 -28.422 -20.203 1 95.62 586 THR A O 1
ATOM 4647 N N . LEU A 1 587 ? -23.469 -28.375 -19.891 1 95.25 587 LEU A N 1
ATOM 4648 C CA . LEU A 1 587 ? -23.328 -29.734 -20.406 1 95.25 587 LEU A CA 1
ATOM 4649 C C . LEU A 1 587 ? -24.109 -30.719 -19.547 1 95.25 587 LEU A C 1
ATOM 4651 O O . LEU A 1 587 ? -24.812 -31.594 -20.078 1 95.25 587 LEU A O 1
ATOM 4655 N N . TYR A 1 588 ? -24.031 -30.562 -18.25 1 94.75 588 TYR A N 1
ATOM 4656 C CA . TYR A 1 588 ? -24.781 -31.406 -17.328 1 94.75 588 TYR A CA 1
ATOM 4657 C C . TYR A 1 588 ? -26.281 -31.281 -17.562 1 94.75 588 TYR A C 1
ATOM 4659 O O . TYR A 1 588 ? -27.016 -32.281 -17.5 1 94.75 588 TYR A O 1
ATOM 4667 N N . GLY A 1 589 ? -26.781 -30.109 -17.766 1 95.19 589 GLY A N 1
ATOM 4668 C CA . GLY A 1 589 ? -28.188 -29.891 -18.031 1 95.19 589 GLY A CA 1
ATOM 4669 C C . GLY A 1 589 ? -28.688 -30.641 -19.234 1 95.19 589 GLY A C 1
ATOM 4670 O O . GLY A 1 589 ? -29.797 -31.188 -19.219 1 95.19 589 GLY A O 1
ATOM 4671 N N . TYR A 1 590 ? -27.906 -30.609 -20.281 1 93.5 590 TYR A N 1
ATOM 4672 C CA . TYR A 1 590 ? -28.281 -31.344 -21.484 1 93.5 590 TYR A CA 1
ATOM 4673 C C . TYR A 1 590 ? -28.281 -32.844 -21.219 1 93.5 590 TYR A C 1
ATOM 4675 O O . TYR A 1 590 ? -29.125 -33.562 -21.766 1 93.5 590 TYR A O 1
ATOM 4683 N N . GLU A 1 591 ? -27.359 -33.281 -20.406 1 92.81 591 GLU A N 1
ATOM 4684 C CA . GLU A 1 591 ? -27.234 -34.688 -20.109 1 92.81 591 GLU A CA 1
ATOM 4685 C C . GLU A 1 591 ? -28.312 -35.156 -19.125 1 92.81 591 GLU A C 1
ATOM 4687 O O . GLU A 1 591 ? -28.828 -36.281 -19.234 1 92.81 591 GLU A O 1
ATOM 4692 N N . HIS A 1 592 ? -28.594 -34.344 -18.109 1 92.25 592 HIS A N 1
ATOM 4693 C CA . HIS A 1 592 ? -29.484 -34.688 -17.016 1 92.25 592 HIS A CA 1
ATOM 4694 C C . HIS A 1 592 ? -30.578 -33.625 -16.828 1 92.25 592 HIS A C 1
ATOM 4696 O O . HIS A 1 592 ? -30.688 -33.031 -15.75 1 92.25 592 HIS A O 1
ATOM 4702 N N . THR A 1 593 ? -31.422 -33.531 -17.703 1 92.25 593 THR A N 1
ATOM 4703 C CA . THR A 1 593 ? -32.438 -32.469 -17.719 1 92.25 593 THR A CA 1
ATOM 4704 C C . THR A 1 593 ? -33.375 -32.625 -16.531 1 92.25 593 THR A C 1
ATOM 4706 O O . THR A 1 593 ? -33.844 -31.641 -15.953 1 92.25 593 THR A O 1
ATOM 4709 N N . ALA A 1 594 ? -33.594 -33.844 -16.062 1 92.44 594 ALA A N 1
ATOM 4710 C CA . ALA A 1 594 ? -34.562 -34.125 -15.016 1 92.44 594 ALA A CA 1
ATOM 4711 C C . ALA A 1 594 ? -34.031 -33.688 -13.648 1 92.44 594 ALA A C 1
ATOM 4713 O O . ALA A 1 594 ? -34.812 -33.375 -12.734 1 92.44 594 ALA A O 1
ATOM 4714 N N . GLU A 1 595 ? -32.812 -33.688 -13.492 1 92.31 595 GLU A N 1
ATOM 4715 C CA . GLU A 1 595 ? -32.188 -33.438 -12.18 1 92.31 595 GLU A CA 1
ATOM 4716 C C . GLU A 1 595 ? -31.906 -31.953 -11.977 1 92.31 595 GLU A C 1
ATOM 4718 O O . GLU A 1 595 ? -31.578 -31.531 -10.867 1 92.31 595 GLU A O 1
ATOM 4723 N N . VAL A 1 596 ? -32.094 -31.188 -12.938 1 93.56 596 VAL A N 1
ATOM 4724 C CA . VAL A 1 596 ? -31.641 -29.797 -12.961 1 93.56 596 VAL A CA 1
ATOM 4725 C C . VAL A 1 596 ? -32.344 -29 -11.867 1 93.56 596 VAL A C 1
ATOM 4727 O O . VAL A 1 596 ? -31.719 -28.266 -11.109 1 93.56 596 VAL A O 1
ATOM 4730 N N . ILE A 1 597 ? -33.594 -29.141 -11.719 1 93.69 597 ILE A N 1
ATOM 4731 C CA . ILE A 1 597 ? -34.406 -28.359 -10.781 1 93.69 597 ILE A CA 1
ATOM 4732 C C . ILE A 1 597 ? -34.031 -28.719 -9.352 1 93.69 597 ILE A C 1
ATOM 4734 O O . ILE A 1 597 ? -33.906 -27.844 -8.484 1 93.69 597 ILE A O 1
ATOM 4738 N N . LYS A 1 598 ? -33.875 -29.969 -9.141 1 93.81 598 LYS A N 1
ATOM 4739 C CA . LYS A 1 598 ? -33.469 -30.422 -7.812 1 93.81 598 LYS A CA 1
ATOM 4740 C C . LYS A 1 598 ? -32.094 -29.828 -7.418 1 93.81 598 LYS A C 1
ATOM 4742 O O . LYS A 1 598 ? -31.938 -29.359 -6.289 1 93.81 598 LYS A O 1
ATOM 4747 N N . ILE A 1 599 ? -31.188 -29.859 -8.305 1 94.56 599 ILE A N 1
ATOM 4748 C CA . ILE A 1 599 ? -29.859 -29.344 -8.039 1 94.56 599 ILE A CA 1
ATOM 4749 C C . ILE A 1 599 ? -29.922 -27.828 -7.812 1 94.56 599 ILE A C 1
ATOM 4751 O O . ILE A 1 599 ? -29.281 -27.312 -6.898 1 94.56 599 ILE A O 1
ATOM 4755 N N . LEU A 1 600 ? -30.719 -27.141 -8.602 1 96.19 600 LEU A N 1
ATOM 4756 C CA . LEU A 1 600 ? -30.875 -25.703 -8.469 1 96.19 600 LEU A CA 1
ATOM 4757 C C . LEU A 1 600 ? -31.391 -25.328 -7.086 1 96.19 600 LEU A C 1
ATOM 4759 O O . LEU A 1 600 ? -30.859 -24.422 -6.445 1 96.19 600 LEU A O 1
ATOM 4763 N N . ASN A 1 601 ? -32.344 -26.047 -6.621 1 95.5 601 ASN A N 1
ATOM 4764 C CA . ASN A 1 601 ? -32.906 -25.781 -5.301 1 95.5 601 ASN A CA 1
ATOM 4765 C C . ASN A 1 601 ? -31.875 -25.984 -4.195 1 95.5 601 ASN A C 1
ATOM 4767 O O . ASN A 1 601 ? -31.797 -25.188 -3.262 1 95.5 601 ASN A O 1
ATOM 4771 N N . CYS A 1 602 ? -31.172 -27.016 -4.348 1 94.56 602 CYS A N 1
ATOM 4772 C CA . CYS A 1 602 ? -30.141 -27.312 -3.355 1 94.56 602 CYS A CA 1
ATOM 4773 C C . CYS A 1 602 ? -29.062 -26.234 -3.34 1 94.56 602 CYS A C 1
ATOM 4775 O O . CYS A 1 602 ? -28.625 -25.812 -2.271 1 94.56 602 CYS A O 1
ATOM 4777 N N . VAL A 1 603 ? -28.672 -25.828 -4.508 1 95.88 603 VAL A N 1
ATOM 4778 C CA . VAL A 1 603 ? -27.594 -24.844 -4.648 1 95.88 603 VAL A CA 1
ATOM 4779 C C . VAL A 1 603 ? -28.047 -23.5 -4.082 1 95.88 603 VAL A C 1
ATOM 4781 O O . VAL A 1 603 ? -27.312 -22.859 -3.334 1 95.88 603 VAL A O 1
ATOM 4784 N N . LEU A 1 604 ? -29.234 -23.078 -4.367 1 95.44 604 LEU A N 1
ATOM 4785 C CA . LEU A 1 604 ? -29.75 -21.812 -3.879 1 95.44 604 LEU A CA 1
ATOM 4786 C C . LEU A 1 604 ? -29.906 -21.828 -2.361 1 95.44 604 LEU A C 1
ATOM 4788 O O . LEU A 1 604 ? -29.594 -20.828 -1.692 1 95.44 604 LEU A O 1
ATOM 4792 N N . ALA A 1 605 ? -30.312 -22.906 -1.848 1 95.38 605 ALA A N 1
ATOM 4793 C CA . ALA A 1 605 ? -30.453 -23.047 -0.4 1 95.38 605 ALA A CA 1
ATOM 4794 C C . ALA A 1 605 ? -29.094 -22.922 0.293 1 95.38 605 ALA A C 1
ATOM 4796 O O . ALA A 1 605 ? -29 -22.266 1.337 1 95.38 605 ALA A O 1
ATOM 4797 N N . LYS A 1 606 ? -28.141 -23.5 -0.248 1 95.38 606 LYS A N 1
ATOM 4798 C CA . LYS A 1 606 ? -26.797 -23.453 0.346 1 95.38 606 LYS A CA 1
ATOM 4799 C C . LYS A 1 606 ? -26.203 -22.047 0.271 1 95.38 606 LYS A C 1
ATOM 4801 O O . LYS A 1 606 ? -25.578 -21.578 1.222 1 95.38 606 LYS A O 1
ATOM 4806 N N . LEU A 1 607 ? -26.328 -21.391 -0.887 1 96.75 607 LEU A N 1
ATOM 4807 C CA . LEU A 1 607 ? -25.797 -20.047 -1.053 1 96.75 607 LEU A CA 1
ATOM 4808 C C . LEU A 1 607 ? -26.484 -19.062 -0.097 1 96.75 607 LEU A C 1
ATOM 4810 O O . LEU A 1 607 ? -25.844 -18.141 0.418 1 96.75 607 LEU A O 1
ATOM 4814 N N . LEU A 1 608 ? -27.781 -19.281 0.162 1 96.38 608 LEU A N 1
ATOM 4815 C CA . LEU A 1 608 ? -28.516 -18.469 1.13 1 96.38 608 LEU A CA 1
ATOM 4816 C C . LEU A 1 608 ? -28.031 -18.766 2.551 1 96.38 608 LEU A C 1
ATOM 4818 O O . LEU A 1 608 ? -27.891 -17.844 3.361 1 96.38 608 LEU A O 1
ATOM 4822 N N . GLU A 1 609 ? -27.781 -20 2.77 1 95.38 609 GLU A N 1
ATOM 4823 C CA . GLU A 1 609 ? -27.297 -20.422 4.078 1 95.38 609 GLU A CA 1
ATOM 4824 C C . GLU A 1 609 ? -25.938 -19.797 4.379 1 95.38 609 GLU A C 1
ATOM 4826 O O . GLU A 1 609 ? -25.672 -19.375 5.508 1 95.38 609 GLU A O 1
ATOM 4831 N N . PHE A 1 610 ? -25.078 -19.766 3.363 1 95.94 610 PHE A N 1
ATOM 4832 C CA . PHE A 1 610 ? -23.734 -19.203 3.52 1 95.94 610 PHE A CA 1
ATOM 4833 C C . PHE A 1 610 ? -23.797 -17.688 3.615 1 95.94 610 PHE A C 1
ATOM 4835 O O . PHE A 1 610 ? -22.812 -17.031 3.975 1 95.94 610 PHE A O 1
ATOM 4842 N N . GLY A 1 611 ? -24.938 -17.094 3.326 1 95.94 611 GLY A N 1
ATOM 4843 C CA . GLY A 1 611 ? -25.094 -15.656 3.35 1 95.94 611 GLY A CA 1
ATOM 4844 C C . GLY A 1 611 ? -24.422 -14.969 2.178 1 95.94 611 GLY A C 1
ATOM 4845 O O . GLY A 1 611 ? -23.953 -13.828 2.303 1 95.94 611 GLY A O 1
ATOM 4846 N N . MET A 1 612 ? -24.297 -15.672 1.054 1 97.5 612 MET A N 1
ATOM 4847 C CA . MET A 1 612 ? -23.578 -15.125 -0.095 1 97.5 612 MET A CA 1
ATOM 4848 C C . MET A 1 612 ? -24.547 -14.445 -1.063 1 97.5 612 MET A C 1
ATOM 4850 O O . MET A 1 612 ? -24.125 -13.672 -1.924 1 97.5 612 MET A O 1
ATOM 4854 N N . ILE A 1 613 ? -25.812 -14.812 -0.932 1 97.06 613 ILE A N 1
ATOM 4855 C CA . ILE A 1 613 ? -26.859 -14.156 -1.72 1 97.06 613 ILE A CA 1
ATOM 4856 C C . ILE A 1 613 ? -28.031 -13.789 -0.817 1 97.06 613 ILE A C 1
ATOM 4858 O O . ILE A 1 613 ? -28.172 -14.328 0.281 1 97.06 613 ILE A O 1
ATOM 4862 N N . LYS A 1 614 ? -28.719 -12.805 -1.219 1 96.12 614 LYS A N 1
ATOM 4863 C CA . LYS A 1 614 ? -29.969 -12.383 -0.569 1 96.12 614 LYS A CA 1
ATOM 4864 C C . LYS A 1 614 ? -31.078 -12.188 -1.59 1 96.12 614 LYS A C 1
ATOM 4866 O O . LYS A 1 614 ? -30.812 -11.969 -2.773 1 96.12 614 LYS A O 1
ATOM 4871 N N . ILE A 1 615 ? -32.281 -12.422 -1.135 1 93.25 615 ILE A N 1
ATOM 4872 C CA . ILE A 1 615 ? -33.438 -12.242 -1.995 1 93.25 615 ILE A CA 1
ATOM 4873 C C . ILE A 1 615 ? -34.125 -10.906 -1.688 1 93.25 615 ILE A C 1
ATOM 4875 O O . ILE A 1 615 ? -34.531 -10.656 -0.551 1 93.25 615 ILE A O 1
ATOM 4879 N N . ASP A 1 616 ? -34 -10.055 -2.637 1 88.56 616 ASP A N 1
ATOM 4880 C CA . ASP A 1 616 ? -34.719 -8.773 -2.539 1 88.56 616 ASP A CA 1
ATOM 4881 C C . ASP A 1 616 ? -35.812 -8.664 -3.592 1 88.56 616 ASP A C 1
ATOM 4883 O O . ASP A 1 616 ? -35.531 -8.523 -4.781 1 88.56 616 ASP A O 1
ATOM 4887 N N . CYS A 1 617 ? -37.094 -8.672 -3.328 1 87.38 617 CYS A N 1
ATOM 4888 C CA . CYS A 1 617 ? -38.219 -8.555 -4.238 1 87.38 617 CYS A CA 1
ATOM 4889 C C . CYS A 1 617 ? -38.125 -9.57 -5.367 1 87.38 617 CYS A C 1
ATOM 4891 O O . CYS A 1 617 ? -38.188 -9.211 -6.543 1 87.38 617 CYS A O 1
ATOM 4893 N N . ASN A 1 618 ? -37.844 -10.797 -5.137 1 86.31 618 ASN A N 1
ATOM 4894 C CA . ASN A 1 618 ? -37.812 -11.922 -6.059 1 86.31 618 ASN A CA 1
ATOM 4895 C C . ASN A 1 618 ? -36.562 -11.852 -6.977 1 86.31 618 ASN A C 1
ATOM 4897 O O . ASN A 1 618 ? -36.562 -12.453 -8.047 1 86.31 618 ASN A O 1
ATOM 4901 N N . ILE A 1 619 ? -35.656 -10.984 -6.516 1 93.19 619 ILE A N 1
ATOM 4902 C CA . ILE A 1 619 ? -34.406 -10.891 -7.246 1 93.19 619 ILE A CA 1
ATOM 4903 C C . ILE A 1 619 ? -33.25 -11.359 -6.352 1 93.19 619 ILE A C 1
ATOM 4905 O O . ILE A 1 619 ? -33.219 -11.039 -5.16 1 93.19 619 ILE A O 1
ATOM 4909 N N . TYR A 1 620 ? -32.469 -12.18 -6.934 1 94.62 620 TYR A N 1
ATOM 4910 C CA . TYR A 1 620 ? -31.281 -12.641 -6.203 1 94.62 620 TYR A CA 1
ATOM 4911 C C . TYR A 1 620 ? -30.141 -11.656 -6.336 1 94.62 620 TYR A C 1
ATOM 4913 O O . TYR A 1 620 ? -29.766 -11.266 -7.449 1 94.62 620 TYR A O 1
ATOM 4921 N N . VAL A 1 621 ? -29.656 -11.227 -5.148 1 95.06 621 VAL A N 1
ATOM 4922 C CA . VAL A 1 621 ? -28.531 -10.289 -5.148 1 95.06 621 VAL A CA 1
ATOM 4923 C C . VAL A 1 621 ? -27.391 -10.859 -4.328 1 95.06 621 VAL A C 1
ATOM 4925 O O . VAL A 1 621 ? -27.609 -11.469 -3.279 1 95.06 621 VAL A O 1
ATOM 4928 N N . ALA A 1 622 ? -26.25 -10.648 -4.844 1 95.94 622 ALA A N 1
ATOM 4929 C CA . ALA A 1 622 ? -25.062 -11.141 -4.133 1 95.94 622 ALA A CA 1
ATOM 4930 C C . ALA A 1 622 ? -24.719 -10.227 -2.965 1 95.94 622 ALA A C 1
ATOM 4932 O O . ALA A 1 622 ? -24.828 -9 -3.066 1 95.94 622 ALA A O 1
ATOM 4933 N N . THR A 1 623 ? -24.297 -10.766 -1.855 1 96.31 623 THR A N 1
ATOM 4934 C CA . THR A 1 623 ? -23.797 -10.008 -0.711 1 96.31 623 THR A CA 1
ATOM 4935 C C . THR A 1 623 ? -22.312 -9.688 -0.874 1 96.31 623 THR A C 1
ATOM 4937 O O . THR A 1 623 ? -21.688 -10.109 -1.85 1 96.31 623 THR A O 1
ATOM 4940 N N . SER A 1 624 ? -21.734 -8.953 0.094 1 95.25 624 SER A N 1
ATOM 4941 C CA . SER A 1 624 ? -20.312 -8.648 0.065 1 95.25 624 SER A CA 1
ATOM 4942 C C . SER A 1 624 ? -19.469 -9.922 0.137 1 95.25 624 SER A C 1
ATOM 4944 O O . SER A 1 624 ? -18.438 -10.031 -0.537 1 95.25 624 SER A O 1
ATOM 4946 N N . LEU A 1 625 ? -19.984 -10.836 0.917 1 97.06 625 LEU A N 1
ATOM 4947 C CA . LEU A 1 625 ? -19.281 -12.109 1.022 1 97.06 625 LEU A CA 1
ATOM 4948 C C . LEU A 1 625 ? -19.344 -12.883 -0.293 1 97.06 625 LEU A C 1
ATOM 4950 O O . LEU A 1 625 ? -18.359 -13.508 -0.699 1 97.06 625 LEU A O 1
ATOM 4954 N N . GLY A 1 626 ? -20.516 -12.859 -0.924 1 97.62 626 GLY A N 1
ATOM 4955 C CA . GLY A 1 626 ? -20.656 -13.492 -2.223 1 97.62 626 GLY A CA 1
ATOM 4956 C C . GLY A 1 626 ? -19.75 -12.898 -3.283 1 97.62 626 GLY A C 1
ATOM 4957 O O . GLY A 1 626 ? -19.094 -13.625 -4.031 1 97.62 626 GLY A O 1
ATOM 4958 N N . ILE A 1 627 ? -19.703 -11.633 -3.314 1 96.31 627 ILE A N 1
ATOM 4959 C CA . ILE A 1 627 ? -18.875 -10.93 -4.281 1 96.31 627 ILE A CA 1
ATOM 4960 C C . ILE A 1 627 ? -17.406 -11.242 -4.023 1 96.31 627 ILE A C 1
ATOM 4962 O O . ILE A 1 627 ? -16.641 -11.492 -4.957 1 96.31 627 ILE A O 1
ATOM 4966 N N . ALA A 1 628 ? -17.016 -11.234 -2.744 1 96.81 628 ALA A N 1
ATOM 4967 C CA . ALA A 1 628 ? -15.641 -11.547 -2.381 1 96.81 628 ALA A CA 1
ATOM 4968 C C . ALA A 1 628 ? -15.273 -12.961 -2.812 1 96.81 628 ALA A C 1
ATOM 4970 O O . ALA A 1 628 ? -14.172 -13.195 -3.32 1 96.81 628 ALA A O 1
ATOM 4971 N N . THR A 1 629 ? -16.141 -13.891 -2.607 1 97.12 629 THR A N 1
ATOM 4972 C CA . THR A 1 629 ? -15.93 -15.281 -2.969 1 97.12 629 THR A CA 1
ATOM 4973 C C . THR A 1 629 ? -15.727 -15.43 -4.473 1 97.12 629 THR A C 1
ATOM 4975 O O . THR A 1 629 ? -14.789 -16.094 -4.914 1 97.12 629 THR A O 1
ATOM 4978 N N . GLN A 1 630 ? -16.594 -14.812 -5.176 1 95 630 GLN A N 1
ATOM 4979 C CA . GLN A 1 630 ? -16.5 -14.836 -6.633 1 95 630 GLN A CA 1
ATOM 4980 C C . GLN A 1 630 ? -15.211 -14.172 -7.113 1 95 630 GLN A C 1
ATOM 4982 O O . GLN A 1 630 ? -14.531 -14.68 -8.008 1 95 630 GLN A O 1
ATOM 4987 N N . ASN A 1 631 ? -14.859 -13.031 -6.527 1 92.25 631 ASN A N 1
ATOM 4988 C CA . ASN A 1 631 ? -13.656 -12.289 -6.906 1 92.25 631 ASN A CA 1
ATOM 4989 C C . ASN A 1 631 ? -12.391 -13.109 -6.656 1 92.25 631 ASN A C 1
ATOM 4991 O O . ASN A 1 631 ? -11.406 -12.977 -7.387 1 92.25 631 ASN A O 1
ATOM 4995 N N . ALA A 1 632 ? -12.398 -13.922 -5.652 1 93.06 632 ALA A N 1
ATOM 4996 C CA . ALA A 1 632 ? -11.242 -14.719 -5.258 1 93.06 632 ALA A CA 1
ATOM 4997 C C . ALA A 1 632 ? -11.227 -16.062 -5.98 1 93.06 632 ALA A C 1
ATOM 4999 O O . ALA A 1 632 ? -10.227 -16.781 -5.941 1 93.06 632 ALA A O 1
ATOM 5000 N N . ASN A 1 633 ? -12.312 -16.391 -6.641 1 89.56 633 ASN A N 1
ATOM 5001 C CA . ASN A 1 633 ? -12.477 -17.688 -7.285 1 89.56 633 ASN A CA 1
ATOM 5002 C C . ASN A 1 633 ? -12.406 -18.828 -6.273 1 89.56 633 ASN A C 1
ATOM 5004 O O . ASN A 1 633 ? -11.758 -19.859 -6.52 1 89.56 633 ASN A O 1
ATOM 5008 N N . PHE A 1 634 ? -13.023 -18.594 -5.09 1 92.69 634 PHE A N 1
ATOM 5009 C CA . PHE A 1 634 ? -13.141 -19.625 -4.062 1 92.69 634 PHE A CA 1
ATOM 5010 C C . PHE A 1 634 ? -14.43 -20.422 -4.242 1 92.69 634 PHE A C 1
ATOM 5012 O O . PHE A 1 634 ? -15.445 -19.891 -4.688 1 92.69 634 PHE A O 1
ATOM 5019 N N . ALA A 1 635 ? -14.297 -21.641 -3.869 1 91.75 635 ALA A N 1
ATOM 5020 C CA . ALA A 1 635 ? -15.539 -22.344 -3.594 1 91.75 635 ALA A CA 1
ATOM 5021 C C . ALA A 1 635 ? -16.234 -21.766 -2.357 1 91.75 635 ALA A C 1
ATOM 5023 O O . ALA A 1 635 ? -15.57 -21.359 -1.402 1 91.75 635 ALA A O 1
ATOM 5024 N N . PRO A 1 636 ? -17.516 -21.719 -2.322 1 94.88 636 PRO A N 1
ATOM 5025 C CA . PRO A 1 636 ? -18.25 -21.094 -1.221 1 94.88 636 PRO A CA 1
ATOM 5026 C C . PRO A 1 636 ? -17.875 -21.672 0.142 1 94.88 636 PRO A C 1
ATOM 5028 O O . PRO A 1 636 ? -17.719 -20.922 1.111 1 94.88 636 PRO A O 1
ATOM 5031 N N . ASP A 1 637 ? -17.734 -22.969 0.22 1 92.19 637 ASP A N 1
ATOM 5032 C CA . ASP A 1 637 ? -17.375 -23.594 1.496 1 92.19 637 ASP A CA 1
ATOM 5033 C C . ASP A 1 637 ? -15.977 -23.188 1.938 1 92.19 637 ASP A C 1
ATOM 5035 O O . ASP A 1 637 ? -15.742 -22.938 3.123 1 92.19 637 ASP A O 1
ATOM 5039 N N . VAL A 1 638 ? -15.125 -23.156 1.006 1 92.69 638 VAL A N 1
ATOM 5040 C CA . VAL A 1 638 ? -13.758 -22.734 1.291 1 92.69 638 VAL A CA 1
ATOM 5041 C C . VAL A 1 638 ? -13.75 -21.266 1.744 1 92.69 638 VAL A C 1
ATOM 5043 O O . VAL A 1 638 ? -13.055 -20.922 2.697 1 92.69 638 VAL A O 1
ATOM 5046 N N . ALA A 1 639 ? -14.508 -20.422 1.075 1 95.81 639 ALA A N 1
ATOM 5047 C CA . ALA A 1 639 ? -14.578 -19 1.4 1 95.81 639 ALA A CA 1
ATOM 5048 C C . ALA A 1 639 ? -15.047 -18.781 2.836 1 95.81 639 ALA A C 1
ATOM 5050 O O . ALA A 1 639 ? -14.508 -17.938 3.557 1 95.81 639 ALA A O 1
ATOM 5051 N N . VAL A 1 640 ? -16.031 -19.516 3.25 1 95.69 640 VAL A N 1
ATOM 5052 C CA . VAL A 1 640 ? -16.562 -19.406 4.602 1 95.69 640 VAL A CA 1
ATOM 5053 C C . VAL A 1 640 ? -15.492 -19.797 5.617 1 95.69 640 VAL A C 1
ATOM 5055 O O . VAL A 1 640 ? -15.328 -19.141 6.648 1 95.69 640 VAL A O 1
ATOM 5058 N N . SER A 1 641 ? -14.797 -20.844 5.273 1 93.88 641 SER A N 1
ATOM 5059 C CA . SER A 1 641 ? -13.734 -21.312 6.156 1 93.88 641 SER A CA 1
ATOM 5060 C C . SER A 1 641 ? -12.609 -20.297 6.254 1 93.88 641 SER A C 1
ATOM 5062 O O . SER A 1 641 ? -12.109 -20.016 7.344 1 93.88 641 SER A O 1
ATOM 5064 N N . VAL A 1 642 ? -12.234 -19.781 5.164 1 94.94 642 VAL A N 1
ATOM 5065 C CA . VAL A 1 642 ? -11.172 -18.797 5.117 1 94.94 642 VAL A CA 1
ATOM 5066 C C . VAL A 1 642 ? -11.578 -17.562 5.91 1 94.94 642 VAL A C 1
ATOM 5068 O O . VAL A 1 642 ? -10.789 -17.016 6.695 1 94.94 642 VAL A O 1
ATOM 5071 N N . LYS A 1 643 ? -12.797 -17.047 5.707 1 96.5 643 LYS A N 1
ATOM 5072 C CA . LYS A 1 643 ? -13.305 -15.875 6.422 1 96.5 643 LYS A CA 1
ATOM 5073 C C . LYS A 1 643 ? -13.281 -16.109 7.93 1 96.5 643 LYS A C 1
ATOM 5075 O O . LYS A 1 643 ? -12.844 -15.242 8.688 1 96.5 643 LYS A O 1
ATOM 5080 N N . ARG A 1 644 ? -13.711 -17.234 8.336 1 94.88 644 ARG A N 1
ATOM 5081 C CA . ARG A 1 644 ? -13.75 -17.562 9.75 1 94.88 644 ARG A CA 1
ATOM 5082 C C . ARG A 1 644 ? -12.352 -17.594 10.352 1 94.88 644 ARG A C 1
ATOM 5084 O O . ARG A 1 644 ? -12.125 -17.047 11.438 1 94.88 644 ARG A O 1
ATOM 5091 N N . GLU A 1 645 ? -11.477 -18.188 9.664 1 94 645 GLU A N 1
ATOM 5092 C CA . GLU A 1 645 ? -10.094 -18.266 10.141 1 94 645 GLU A CA 1
ATOM 5093 C C . GLU A 1 645 ? -9.461 -16.891 10.219 1 94 645 GLU A C 1
ATOM 5095 O O . GLU A 1 645 ? -8.797 -16.562 11.203 1 94 645 GLU A O 1
ATOM 5100 N N . LEU A 1 646 ? -9.633 -16.125 9.195 1 96.25 646 LEU A N 1
ATOM 5101 C CA . LEU A 1 646 ? -9.062 -14.773 9.18 1 96.25 646 LEU A CA 1
ATOM 5102 C C . LEU A 1 646 ? -9.641 -13.93 10.312 1 96.25 646 LEU A C 1
ATOM 5104 O O . LEU A 1 646 ? -8.891 -13.234 11.008 1 96.25 646 LEU A O 1
ATOM 5108 N N . ASP A 1 647 ? -10.961 -13.992 10.508 1 95.81 647 ASP A N 1
ATOM 5109 C CA . ASP A 1 647 ? -11.602 -13.25 11.594 1 95.81 647 ASP A CA 1
ATOM 5110 C C . ASP A 1 647 ? -11.008 -13.633 12.945 1 95.81 647 ASP A C 1
ATOM 5112 O O . ASP A 1 647 ? -10.734 -12.766 13.781 1 95.81 647 ASP A O 1
ATOM 5116 N N . ASN A 1 648 ? -10.805 -14.859 13.094 1 94.12 648 ASN A N 1
ATOM 5117 C CA . ASN A 1 648 ? -10.25 -15.352 14.352 1 94.12 648 ASN A CA 1
ATOM 5118 C C . ASN A 1 648 ? -8.852 -14.805 14.602 1 94.12 648 ASN A C 1
ATOM 5120 O O . ASN A 1 648 ? -8.539 -14.367 15.703 1 94.12 648 ASN A O 1
ATOM 5124 N N . HIS A 1 649 ? -8.031 -14.891 13.617 1 94.25 649 HIS A N 1
ATOM 5125 C CA . HIS A 1 649 ? -6.676 -14.383 13.758 1 94.25 649 HIS A CA 1
ATOM 5126 C C . HIS A 1 649 ? -6.676 -12.883 14.039 1 94.25 649 HIS A C 1
ATOM 5128 O O . HIS A 1 649 ? -5.906 -12.398 14.875 1 94.25 649 HIS A O 1
ATOM 5134 N N . LEU A 1 650 ? -7.512 -12.117 13.344 1 95 650 LEU A N 1
ATOM 5135 C CA . LEU A 1 650 ? -7.543 -10.664 13.469 1 95 650 LEU A CA 1
ATOM 5136 C C . LEU A 1 650 ? -8.07 -10.242 14.836 1 95 650 LEU A C 1
ATOM 5138 O O . LEU A 1 650 ? -7.664 -9.211 15.375 1 95 650 LEU A O 1
ATOM 5142 N N . GLU A 1 651 ? -8.961 -10.977 15.414 1 92.62 651 GLU A N 1
ATOM 5143 C CA . GLU A 1 651 ? -9.555 -10.664 16.719 1 92.62 651 GLU A CA 1
ATOM 5144 C C . GLU A 1 651 ? -8.602 -11.008 17.859 1 92.62 651 GLU A C 1
ATOM 5146 O O . GLU A 1 651 ? -8.641 -10.375 18.906 1 92.62 651 GLU A O 1
ATOM 5151 N N . ASN A 1 652 ? -7.75 -11.984 17.625 1 91.06 652 ASN A N 1
ATOM 5152 C CA . ASN A 1 652 ? -6.883 -12.445 18.703 1 91.06 652 ASN A CA 1
ATOM 5153 C C . ASN A 1 652 ? -5.508 -11.789 18.641 1 91.06 652 ASN A C 1
ATOM 5155 O O . ASN A 1 652 ? -4.746 -11.828 19.609 1 91.06 652 ASN A O 1
ATOM 5159 N N . GLY A 1 653 ? -5.18 -11.289 17.578 1 92.81 653 GLY A N 1
ATOM 5160 C CA . GLY A 1 653 ? -3.922 -10.57 17.453 1 92.81 653 GLY A CA 1
ATOM 5161 C C . GLY A 1 653 ? -2.924 -11.281 16.562 1 92.81 653 GLY A C 1
ATOM 5162 O O . GLY A 1 653 ? -2.84 -12.508 16.562 1 92.81 653 GLY A O 1
ATOM 5163 N N . ILE A 1 654 ? -2.176 -10.609 15.82 1 95.25 654 ILE A N 1
ATOM 5164 C CA . ILE A 1 654 ? -1.173 -11.133 14.898 1 95.25 654 ILE A CA 1
ATOM 5165 C C . ILE A 1 654 ? 0.205 -10.594 15.281 1 95.25 654 ILE A C 1
ATOM 5167 O O . ILE A 1 654 ? 0.365 -9.398 15.516 1 95.25 654 ILE A O 1
ATOM 5171 N N . ILE A 1 655 ? 1.155 -11.461 15.406 1 95.31 655 ILE A N 1
ATOM 5172 C CA . ILE A 1 655 ? 2.533 -11.062 15.68 1 95.31 655 ILE A CA 1
ATOM 5173 C C . ILE A 1 655 ? 3.186 -10.555 14.398 1 95.31 655 ILE A C 1
ATOM 5175 O O . ILE A 1 655 ? 3.305 -11.289 13.422 1 95.31 655 ILE A O 1
ATOM 5179 N N . LEU A 1 656 ? 3.635 -9.32 14.391 1 95.56 656 LEU A N 1
ATOM 5180 C CA . LEU A 1 656 ? 4.109 -8.695 13.164 1 95.56 656 LEU A CA 1
ATOM 5181 C C . LEU A 1 656 ? 5.582 -8.32 13.273 1 95.56 656 LEU A C 1
ATOM 5183 O O . LEU A 1 656 ? 6.086 -7.531 12.477 1 95.56 656 LEU A O 1
ATOM 5187 N N . SER A 1 657 ? 6.316 -8.859 14.273 1 92.62 657 SER A N 1
ATOM 5188 C CA . SER A 1 657 ? 7.758 -8.648 14.375 1 92.62 657 SER A CA 1
ATOM 5189 C C . SER A 1 657 ? 8.492 -9.32 13.219 1 92.62 657 SER A C 1
ATOM 5191 O O . SER A 1 657 ? 9.625 -8.961 12.898 1 92.62 657 SER A O 1
ATOM 5193 N N . SER A 1 658 ? 7.855 -10.32 12.617 1 92.38 658 SER A N 1
ATOM 5194 C CA . SER A 1 658 ? 8.32 -11 11.414 1 92.38 658 SER A CA 1
ATOM 5195 C C . SER A 1 658 ? 7.16 -11.375 10.508 1 92.38 658 SER A C 1
ATOM 5197 O O . SER A 1 658 ? 5.996 -11.156 10.852 1 92.38 658 SER A O 1
ATOM 5199 N N . GLU A 1 659 ? 7.477 -11.922 9.344 1 94.56 659 GLU A N 1
ATOM 5200 C CA . GLU A 1 659 ? 6.445 -12.289 8.375 1 94.56 659 GLU A CA 1
ATOM 5201 C C . GLU A 1 659 ? 5.859 -13.664 8.688 1 94.56 659 GLU A C 1
ATOM 5203 O O . GLU A 1 659 ? 4.906 -14.102 8.039 1 94.56 659 GLU A O 1
ATOM 5208 N N . GLU A 1 660 ? 6.352 -14.312 9.688 1 94.94 660 GLU A N 1
ATOM 5209 C CA . GLU A 1 660 ? 6.082 -15.727 9.938 1 94.94 660 GLU A CA 1
ATOM 5210 C C . GLU A 1 660 ? 4.605 -15.961 10.242 1 94.94 660 GLU A C 1
ATOM 5212 O O . GLU A 1 660 ? 3.994 -16.891 9.703 1 94.94 660 GLU A O 1
ATOM 5217 N N . HIS A 1 661 ? 4 -15.164 11.141 1 96 661 HIS A N 1
ATOM 5218 C CA . HIS A 1 661 ? 2.598 -15.344 11.492 1 96 661 HIS A CA 1
ATOM 5219 C C . HIS A 1 661 ? 1.704 -15.242 10.266 1 96 661 HIS A C 1
ATOM 5221 O O . HIS A 1 661 ? 0.785 -16.047 10.086 1 96 661 HIS A O 1
ATOM 5227 N N . LEU A 1 662 ? 1.971 -14.234 9.445 1 96.44 662 LEU A N 1
ATOM 5228 C CA . LEU A 1 662 ? 1.166 -14.031 8.242 1 96.44 662 LEU A CA 1
ATOM 5229 C C . LEU A 1 662 ? 1.371 -15.172 7.254 1 96.44 662 LEU A C 1
ATOM 5231 O O . LEU A 1 662 ? 0.437 -15.562 6.551 1 96.44 662 LEU A O 1
ATOM 5235 N N . ILE A 1 663 ? 2.611 -15.68 7.164 1 96.56 663 ILE A N 1
ATOM 5236 C CA . ILE A 1 663 ? 2.875 -16.828 6.297 1 96.56 663 ILE A CA 1
ATOM 5237 C C . ILE A 1 663 ? 2.01 -18.016 6.73 1 96.56 663 ILE A C 1
ATOM 5239 O O . ILE A 1 663 ? 1.406 -18.688 5.891 1 96.56 663 ILE A O 1
ATOM 5243 N N . TYR A 1 664 ? 1.933 -18.188 7.973 1 96 664 TYR A N 1
ATOM 5244 C CA . TYR A 1 664 ? 1.109 -19.297 8.477 1 96 664 TYR A CA 1
ATOM 5245 C C . TYR A 1 664 ? -0.358 -19.078 8.125 1 96 664 TYR A C 1
ATOM 5247 O O . TYR A 1 664 ? -1.062 -20.016 7.758 1 96 664 TYR A O 1
ATOM 5255 N N . ILE A 1 665 ? -0.816 -17.859 8.297 1 95.38 665 ILE A N 1
ATOM 5256 C CA . ILE A 1 665 ? -2.205 -17.516 8.016 1 95.38 665 ILE A CA 1
ATOM 5257 C C . ILE A 1 665 ? -2.51 -17.766 6.539 1 95.38 665 ILE A C 1
ATOM 5259 O O . ILE A 1 665 ? -3.59 -18.25 6.195 1 95.38 665 ILE A O 1
ATOM 5263 N N . LEU A 1 666 ? -1.582 -17.484 5.645 1 95.5 666 LEU A N 1
ATOM 5264 C CA . LEU A 1 666 ? -1.796 -17.531 4.199 1 95.5 666 LEU A CA 1
ATOM 5265 C C . LEU A 1 666 ? -1.625 -18.953 3.676 1 95.5 666 LEU A C 1
ATOM 5267 O O . LEU A 1 666 ? -1.981 -19.25 2.533 1 95.5 666 LEU A O 1
ATOM 5271 N N . LEU A 1 667 ? -1.125 -19.781 4.516 1 94.06 667 LEU A N 1
ATOM 5272 C CA . LEU A 1 667 ? -0.975 -21.172 4.129 1 94.06 667 LEU A CA 1
ATOM 5273 C C . LEU A 1 667 ? -2.328 -21.875 4.078 1 94.06 667 LEU A C 1
ATOM 5275 O O . LEU A 1 667 ? -3.164 -21.688 4.965 1 94.06 667 LEU A O 1
ATOM 5279 N N . GLN A 1 668 ? -2.562 -22.609 2.969 1 89.5 668 GLN A N 1
ATOM 5280 C CA . GLN A 1 668 ? -3.801 -23.375 2.832 1 89.5 668 GLN A CA 1
ATOM 5281 C C . GLN A 1 668 ? -3.885 -24.484 3.881 1 89.5 668 GLN A C 1
ATOM 5283 O O . GLN A 1 668 ? -2.863 -25.031 4.301 1 89.5 668 GLN A O 1
ATOM 5288 N N . ASN A 1 669 ? -5.164 -24.703 4.055 1 83.38 669 ASN A N 1
ATOM 5289 C CA . ASN A 1 669 ? -5.395 -25.812 4.973 1 83.38 669 ASN A CA 1
ATOM 5290 C C . ASN A 1 669 ? -5.477 -27.141 4.234 1 83.38 669 ASN A C 1
ATOM 5292 O O . ASN A 1 669 ? -5.676 -27.172 3.018 1 83.38 669 ASN A O 1
ATOM 5296 N N . ASN A 1 670 ? -5.145 -28.172 4.703 1 77.38 670 ASN A N 1
ATOM 5297 C CA . ASN A 1 670 ? -5.379 -29.531 4.242 1 77.38 670 ASN A CA 1
ATOM 5298 C C . ASN A 1 670 ? -4.438 -29.906 3.1 1 77.38 670 ASN A C 1
ATOM 5300 O O . ASN A 1 670 ? -4.887 -30.344 2.039 1 77.38 670 ASN A O 1
ATOM 5304 N N . ILE A 1 671 ? -3.332 -29.609 3.191 1 79.25 671 ILE A N 1
ATOM 5305 C CA . ILE A 1 671 ? -2.33 -30.078 2.24 1 79.25 671 ILE A CA 1
ATOM 5306 C C . ILE A 1 671 ? -1.931 -31.516 2.576 1 79.25 671 ILE A C 1
ATOM 5308 O O . ILE A 1 671 ? -1.654 -31.828 3.736 1 79.25 671 ILE A O 1
ATOM 5312 N N . SER A 1 672 ? -2.111 -32.312 1.614 1 79.56 672 SER A N 1
ATOM 5313 C CA . SER A 1 672 ? -1.724 -33.719 1.809 1 79.56 672 SER A CA 1
ATOM 5314 C C . SER A 1 672 ? -0.215 -33.875 1.674 1 79.56 672 SER A C 1
ATOM 5316 O O . SER A 1 672 ? 0.371 -33.5 0.655 1 79.56 672 SER A O 1
ATOM 5318 N N . ILE A 1 673 ? 0.408 -34.344 2.775 1 86.06 673 ILE A N 1
ATOM 5319 C CA . ILE A 1 673 ? 1.851 -34.562 2.756 1 86.06 673 ILE A CA 1
ATOM 5320 C C . ILE A 1 673 ? 2.197 -35.781 3.6 1 86.06 673 ILE A C 1
ATOM 5322 O O . ILE A 1 673 ? 1.546 -36.062 4.613 1 86.06 673 ILE A O 1
ATOM 5326 N N . LYS A 1 674 ? 3.043 -36.531 3 1 84.81 674 LYS A N 1
ATOM 5327 C CA . LYS A 1 674 ? 3.68 -37.562 3.811 1 84.81 674 LYS A CA 1
ATOM 5328 C C . LYS A 1 674 ? 4.887 -37 4.562 1 84.81 674 LYS A C 1
ATOM 5330 O O . LYS A 1 674 ? 6.016 -37.094 4.078 1 84.81 674 LYS A O 1
ATOM 5335 N N . ALA A 1 675 ? 4.664 -36.594 5.781 1 89.25 675 ALA A N 1
ATOM 5336 C CA . ALA A 1 675 ? 5.699 -35.938 6.562 1 89.25 675 ALA A CA 1
ATOM 5337 C C . ALA A 1 675 ? 6.523 -36.938 7.359 1 89.25 675 ALA A C 1
ATOM 5339 O O . ALA A 1 675 ? 6.008 -38 7.77 1 89.25 675 ALA A O 1
ATOM 5340 N N . ASN A 1 676 ? 7.801 -36.625 7.449 1 92.5 676 ASN A N 1
ATOM 5341 C CA . ASN A 1 676 ? 8.656 -37.375 8.383 1 92.5 676 ASN A CA 1
ATOM 5342 C C . ASN A 1 676 ? 8.422 -36.938 9.82 1 92.5 676 ASN A C 1
ATOM 5344 O O . ASN A 1 676 ? 8.844 -35.844 10.227 1 92.5 676 ASN A O 1
ATOM 5348 N N . GLU A 1 677 ? 7.82 -37.75 10.609 1 92.56 677 GLU A N 1
ATOM 5349 C CA . GLU A 1 677 ? 7.402 -37.406 11.961 1 92.56 677 GLU A CA 1
ATOM 5350 C C . GLU A 1 677 ? 8.609 -37.125 12.859 1 92.56 677 GLU A C 1
ATOM 5352 O O . GLU A 1 677 ? 8.531 -36.312 13.789 1 92.56 677 GLU A O 1
ATOM 5357 N N . GLY A 1 678 ? 9.711 -37.812 12.57 1 92.81 678 GLY A N 1
ATOM 5358 C CA . GLY A 1 678 ? 10.922 -37.594 13.344 1 92.81 678 GLY A CA 1
ATOM 5359 C C . GLY A 1 678 ? 11.492 -36.188 13.164 1 92.81 678 GLY A C 1
ATOM 5360 O O . GLY A 1 678 ? 11.883 -35.562 14.141 1 92.81 678 GLY A O 1
ATOM 5361 N N . ILE A 1 679 ? 11.438 -35.781 11.984 1 95.62 679 ILE A N 1
ATOM 5362 C CA . ILE A 1 679 ? 11.961 -34.469 11.68 1 95.62 679 ILE A CA 1
ATOM 5363 C C . ILE A 1 679 ? 11.062 -33.406 12.297 1 95.62 679 ILE A C 1
ATOM 5365 O O . ILE A 1 679 ? 11.547 -32.438 12.898 1 95.62 679 ILE A O 1
ATOM 5369 N N . LEU A 1 680 ? 9.75 -33.594 12.156 1 95.31 680 LEU A N 1
ATOM 5370 C CA . LEU A 1 680 ? 8.812 -32.625 12.711 1 95.31 680 LEU A CA 1
ATOM 5371 C C . LEU A 1 680 ? 8.93 -32.562 14.227 1 95.31 680 LEU A C 1
ATOM 5373 O O . LEU A 1 680 ? 8.867 -31.469 14.805 1 95.31 680 LEU A O 1
ATOM 5377 N N . TYR A 1 681 ? 9.133 -33.688 14.789 1 94.5 681 TYR A N 1
ATOM 5378 C CA . TYR A 1 681 ? 9.297 -33.688 16.234 1 94.5 681 TYR A CA 1
ATOM 5379 C C . TYR A 1 681 ? 10.523 -32.906 16.672 1 94.5 681 TYR A C 1
ATOM 5381 O O . TYR A 1 681 ? 10.477 -32.156 17.641 1 94.5 681 TYR A O 1
ATOM 5389 N N . ASN A 1 682 ? 11.57 -33.125 15.992 1 94.88 682 ASN A N 1
ATOM 5390 C CA . ASN A 1 682 ? 12.797 -32.406 16.297 1 94.88 682 ASN A CA 1
ATOM 5391 C C . ASN A 1 682 ? 12.609 -30.891 16.141 1 94.88 682 ASN A C 1
ATOM 5393 O O . ASN A 1 682 ? 13.133 -30.109 16.938 1 94.88 682 ASN A O 1
ATOM 5397 N N . GLU A 1 683 ? 11.867 -30.516 15.109 1 94.81 683 GLU A N 1
ATOM 5398 C CA . GLU A 1 683 ? 11.594 -29.109 14.891 1 94.81 683 GLU A CA 1
ATOM 5399 C C . GLU A 1 683 ? 10.742 -28.531 16.016 1 94.81 683 GLU A C 1
ATOM 5401 O O . GLU A 1 683 ? 10.969 -27.406 16.469 1 94.81 683 GLU A O 1
ATOM 5406 N N . LEU A 1 684 ? 9.773 -29.281 16.484 1 94.38 684 LEU A N 1
ATOM 5407 C CA . LEU A 1 684 ? 8.867 -28.844 17.547 1 94.38 684 LEU A CA 1
ATOM 5408 C C . LEU A 1 684 ? 9.594 -28.75 18.875 1 94.38 684 LEU A C 1
ATOM 5410 O O . LEU A 1 684 ? 9.289 -27.875 19.703 1 94.38 684 LEU A O 1
ATOM 5414 N N . GLU A 1 685 ? 10.484 -29.594 18.984 1 92.81 685 GLU A N 1
ATOM 5415 C CA . GLU A 1 685 ? 11.219 -29.625 20.25 1 92.81 685 GLU A CA 1
ATOM 5416 C C . GLU A 1 685 ? 12.203 -28.469 20.328 1 92.81 685 GLU A C 1
ATOM 5418 O O . GLU A 1 685 ? 12.453 -27.938 21.422 1 92.81 685 GLU A O 1
ATOM 5423 N N . ASN A 1 686 ? 12.719 -28.016 19.188 1 92.38 686 ASN A N 1
ATOM 5424 C CA . ASN A 1 686 ? 13.758 -26.984 19.172 1 92.38 686 ASN A CA 1
ATOM 5425 C C . ASN A 1 686 ? 13.234 -25.672 18.609 1 92.38 686 ASN A C 1
ATOM 5427 O O . ASN A 1 686 ? 13.82 -25.125 17.672 1 92.38 686 ASN A O 1
ATOM 5431 N N . PHE A 1 687 ? 12.258 -25.156 19.266 1 91.06 687 PHE A N 1
ATOM 5432 C CA . PHE A 1 687 ? 11.688 -23.875 18.875 1 91.06 687 PHE A CA 1
ATOM 5433 C C . PHE A 1 687 ? 12.688 -22.75 19.078 1 91.06 687 PHE A C 1
ATOM 5435 O O . PHE A 1 687 ? 13.414 -22.734 20.078 1 91.06 687 PHE A O 1
ATOM 5442 N N . GLU A 1 688 ? 12.727 -21.906 18.156 1 86.81 688 GLU A N 1
ATOM 5443 C CA . GLU A 1 688 ? 13.414 -20.625 18.375 1 86.81 688 GLU A CA 1
ATOM 5444 C C . GLU A 1 688 ? 12.594 -19.719 19.281 1 86.81 688 GLU A C 1
ATOM 5446 O O . GLU A 1 688 ? 11.406 -19.953 19.516 1 86.81 688 GLU A O 1
ATOM 5451 N N . LYS A 1 689 ? 13.188 -18.656 19.812 1 82.88 689 LYS A N 1
ATOM 5452 C CA . LYS A 1 689 ? 12.578 -17.734 20.766 1 82.88 689 LYS A CA 1
ATOM 5453 C C . LYS A 1 689 ? 11.25 -17.188 20.234 1 82.88 689 LYS A C 1
ATOM 5455 O O . LYS A 1 689 ? 10.25 -17.188 20.953 1 82.88 689 LYS A O 1
ATOM 5460 N N . ASN A 1 690 ? 11.219 -16.828 19 1 83.81 690 ASN A N 1
ATOM 5461 C CA . ASN A 1 690 ? 10.039 -16.188 18.422 1 83.81 690 ASN A CA 1
ATOM 5462 C C . ASN A 1 690 ? 8.938 -17.219 18.125 1 83.81 690 ASN A C 1
ATOM 5464 O O . ASN A 1 690 ? 7.762 -16.844 18.031 1 83.81 690 ASN A O 1
ATOM 5468 N N . GLU A 1 691 ? 9.305 -18.484 18.109 1 88.44 691 GLU A N 1
ATOM 5469 C CA . GLU A 1 691 ? 8.352 -19.531 17.75 1 88.44 691 GLU A CA 1
ATOM 5470 C C . GLU A 1 691 ? 7.449 -19.906 18.922 1 88.44 691 GLU A C 1
ATOM 5472 O O . GLU A 1 691 ? 6.297 -20.297 18.734 1 88.44 691 GLU A O 1
ATOM 5477 N N . PHE A 1 692 ? 8 -19.703 20.125 1 90.19 692 PHE A N 1
ATOM 5478 C CA . PHE A 1 692 ? 7.199 -19.984 21.312 1 90.19 692 PHE A CA 1
ATOM 5479 C C . PHE A 1 692 ? 5.973 -19.078 21.344 1 90.19 692 PHE A C 1
ATOM 5481 O O . PHE A 1 692 ? 4.848 -19.547 21.5 1 90.19 692 PHE A O 1
ATOM 5488 N N . LYS A 1 693 ? 6.223 -17.875 21.141 1 89.19 693 LYS A N 1
ATOM 5489 C CA . LYS A 1 693 ? 5.141 -16.891 21.188 1 89.19 693 LYS A CA 1
ATOM 5490 C C . LYS A 1 693 ? 4.191 -17.078 20 1 89.19 693 LYS A C 1
ATOM 5492 O O . LYS A 1 693 ? 2.973 -16.969 20.156 1 89.19 693 LYS A O 1
ATOM 5497 N N . LEU A 1 694 ? 4.73 -17.359 18.859 1 92.5 694 LEU A N 1
ATOM 5498 C CA . LEU A 1 694 ? 3.945 -17.5 17.641 1 92.5 694 LEU A CA 1
ATOM 5499 C C . LEU A 1 694 ? 2.936 -18.641 17.781 1 92.5 694 LEU A C 1
ATOM 5501 O O . LEU A 1 694 ? 1.736 -18.438 17.578 1 92.5 694 LEU A O 1
ATOM 5505 N N . PHE A 1 695 ? 3.396 -19.812 18.219 1 93 695 PHE A N 1
ATOM 5506 C CA . PHE A 1 695 ? 2.523 -20.969 18.25 1 93 695 PHE A CA 1
ATOM 5507 C C . PHE A 1 695 ? 1.584 -20.906 19.438 1 93 695 PHE A C 1
ATOM 5509 O O . PHE A 1 695 ? 0.481 -21.453 19.406 1 93 695 PHE A O 1
ATOM 5516 N N . SER A 1 696 ? 2.029 -20.234 20.469 1 90.31 696 SER A N 1
ATOM 5517 C CA . SER A 1 696 ? 1.114 -20 21.578 1 90.31 696 SER A CA 1
ATOM 5518 C C . SER A 1 696 ? -0.061 -19.141 21.156 1 90.31 696 SER A C 1
ATOM 5520 O O . SER A 1 696 ? -1.196 -19.359 21.578 1 90.31 696 SER A O 1
ATOM 5522 N N . LYS A 1 697 ? 0.244 -18.188 20.328 1 88.12 697 LYS A N 1
ATOM 5523 C CA . LYS A 1 697 ? -0.795 -17.281 19.859 1 88.12 697 LYS A CA 1
ATOM 5524 C C . LYS A 1 697 ? -1.692 -17.969 18.828 1 88.12 697 LYS A C 1
ATOM 5526 O O . LYS A 1 697 ? -2.904 -17.75 18.812 1 88.12 697 LYS A O 1
ATOM 5531 N N . LEU A 1 698 ? -1.157 -18.828 18.031 1 90.75 698 LEU A N 1
ATOM 5532 C CA . LEU A 1 698 ? -1.886 -19.484 16.953 1 90.75 698 LEU A CA 1
ATOM 5533 C C . LEU A 1 698 ? -2.85 -20.531 17.5 1 90.75 698 LEU A C 1
ATOM 5535 O O . LEU A 1 698 ? -3.982 -20.656 17.031 1 90.75 698 LEU A O 1
ATOM 5539 N N . PHE A 1 699 ? -2.389 -21.234 18.547 1 90.31 699 PHE A N 1
ATOM 5540 C CA . PHE A 1 699 ? -3.176 -22.391 18.969 1 90.31 699 PHE A CA 1
ATOM 5541 C C . PHE A 1 699 ? -3.676 -22.219 20.391 1 90.31 699 PHE A C 1
ATOM 5543 O O . PHE A 1 699 ? -4.469 -23.031 20.875 1 90.31 699 PHE A O 1
ATOM 5550 N N . ASP A 1 700 ? -3.268 -21.125 21.031 1 86.62 700 ASP A N 1
ATOM 5551 C CA . ASP A 1 700 ? -3.656 -20.859 22.406 1 86.62 700 ASP A CA 1
ATOM 5552 C C . ASP A 1 700 ? -3.266 -22.016 23.328 1 86.62 700 ASP A C 1
ATOM 5554 O O . ASP A 1 700 ? -4.082 -22.5 24.109 1 86.62 700 ASP A O 1
ATOM 5558 N N . VAL A 1 701 ? -2.064 -22.688 23.016 1 88.31 701 VAL A N 1
ATOM 5559 C CA . VAL A 1 701 ? -1.536 -23.781 23.812 1 88.31 701 VAL A CA 1
ATOM 5560 C C . VAL A 1 701 ? -0.068 -23.516 24.141 1 88.31 701 VAL A C 1
ATOM 5562 O O . VAL A 1 701 ? 0.625 -22.812 23.406 1 88.31 701 VAL A O 1
ATOM 5565 N N . SER A 1 702 ? 0.343 -24.125 25.234 1 91 702 SER A N 1
ATOM 5566 C CA . SER A 1 702 ? 1.747 -24 25.609 1 91 702 SER A CA 1
ATOM 5567 C C . SER A 1 702 ? 2.617 -24.969 24.812 1 91 702 SER A C 1
ATOM 5569 O O . SER A 1 702 ? 2.105 -25.891 24.188 1 91 702 SER A O 1
ATOM 5571 N N . HIS A 1 703 ? 3.855 -24.75 24.797 1 92.19 703 HIS A N 1
ATOM 5572 C CA . HIS A 1 703 ? 4.809 -25.547 24.047 1 92.19 703 HIS A CA 1
ATOM 5573 C C . HIS A 1 703 ? 4.77 -27.016 24.484 1 92.19 703 HIS A C 1
ATOM 5575 O O . HIS A 1 703 ? 4.668 -27.922 23.656 1 92.19 703 HIS A O 1
ATOM 5581 N N . PRO A 1 704 ? 4.656 -27.234 25.766 1 92.06 704 PRO A N 1
ATOM 5582 C CA . PRO A 1 704 ? 4.598 -28.625 26.188 1 92.06 704 PRO A CA 1
ATOM 5583 C C . PRO A 1 704 ? 3.293 -29.312 25.781 1 92.06 704 PRO A C 1
ATOM 5585 O O . PRO A 1 704 ? 3.291 -30.5 25.469 1 92.06 704 PRO A O 1
ATOM 5588 N N . GLN A 1 705 ? 2.281 -28.594 25.75 1 93.31 705 GLN A N 1
ATOM 5589 C CA . GLN A 1 705 ? 0.993 -29.156 25.359 1 93.31 705 GLN A CA 1
ATOM 5590 C C . GLN A 1 705 ? 0.982 -29.5 23.875 1 93.31 705 GLN A C 1
ATOM 5592 O O . GLN A 1 705 ? 0.379 -30.5 23.469 1 93.31 705 GLN A O 1
ATOM 5597 N N . LEU A 1 706 ? 1.598 -28.672 23.094 1 93 706 LEU A N 1
ATOM 5598 C CA . LEU A 1 706 ? 1.682 -28.922 21.656 1 93 706 LEU A CA 1
ATOM 5599 C C . LEU A 1 706 ? 2.486 -30.188 21.375 1 93 706 LEU A C 1
ATOM 5601 O O . LEU A 1 706 ? 2.111 -30.984 20.516 1 93 706 LEU A O 1
ATOM 5605 N N . LEU A 1 707 ? 3.572 -30.406 22.125 1 93.62 707 LEU A N 1
ATOM 5606 C CA . LEU A 1 707 ? 4.418 -31.578 21.969 1 93.62 707 LEU A CA 1
ATOM 5607 C C . LEU A 1 707 ? 3.666 -32.844 22.375 1 93.62 707 LEU A C 1
ATOM 5609 O O . LEU A 1 707 ? 3.805 -33.875 21.734 1 93.62 707 LEU A O 1
ATOM 5613 N N . LEU A 1 708 ? 2.891 -32.688 23.391 1 93.25 708 LEU A N 1
ATOM 5614 C CA . LEU A 1 708 ? 2.102 -33.812 23.859 1 93.25 708 LEU A CA 1
ATOM 5615 C C . LEU A 1 708 ? 1.019 -34.188 22.859 1 93.25 708 LEU A C 1
ATOM 5617 O O . LEU A 1 708 ? 0.747 -35.344 22.625 1 93.25 708 LEU A O 1
ATOM 5621 N N . GLU A 1 709 ? 0.432 -33.188 22.297 1 93.62 709 GLU A N 1
ATOM 5622 C CA . GLU A 1 709 ? -0.597 -33.406 21.281 1 93.62 709 GLU A CA 1
ATOM 5623 C C . GLU A 1 709 ? -0.022 -34.125 20.078 1 93.62 709 GLU A C 1
ATOM 5625 O O . GLU A 1 709 ? -0.669 -35.031 19.5 1 93.62 709 GLU A O 1
ATOM 5630 N N . PHE A 1 710 ? 1.118 -33.812 19.641 1 93.44 710 PHE A N 1
ATOM 5631 C CA . PHE A 1 710 ? 1.767 -34.438 18.484 1 93.44 710 PHE A CA 1
ATOM 5632 C C . PHE A 1 710 ? 2.123 -35.875 18.781 1 93.44 710 PHE A C 1
ATOM 5634 O O . PHE A 1 710 ? 1.919 -36.75 17.938 1 93.44 710 PHE A O 1
ATOM 5641 N N . SER A 1 711 ? 2.623 -36.156 19.984 1 91.62 711 SER A N 1
ATOM 5642 C CA . SER A 1 711 ? 3.082 -37.469 20.344 1 91.62 711 SER A CA 1
ATOM 5643 C C . SER A 1 711 ? 1.908 -38.438 20.562 1 91.62 711 SER A C 1
ATOM 5645 O O . SER A 1 711 ? 2.035 -39.625 20.375 1 91.62 711 SER A O 1
ATOM 5647 N N . SER A 1 712 ? 0.766 -37.812 20.922 1 90.19 712 SER A N 1
ATOM 5648 C CA . SER A 1 712 ? -0.376 -38.656 21.266 1 90.19 712 SER A CA 1
ATOM 5649 C C . SER A 1 712 ? -1.275 -38.906 20.062 1 90.19 712 SER A C 1
ATOM 5651 O O . SER A 1 712 ? -2.232 -39.688 20.141 1 90.19 712 SER A O 1
ATOM 5653 N N . GLN A 1 713 ? -0.937 -38.375 18.922 1 87.25 713 GLN A N 1
ATOM 5654 C CA . GLN A 1 713 ? -1.84 -38.5 17.781 1 87.25 713 GLN A CA 1
ATOM 5655 C C . GLN A 1 713 ? -1.752 -39.875 17.156 1 87.25 713 GLN A C 1
ATOM 5657 O O . GLN A 1 713 ? -0.672 -40.469 17.094 1 87.25 713 GLN A O 1
ATOM 5662 N N . HIS A 1 714 ? -2.881 -40.344 16.719 1 84.88 714 HIS A N 1
ATOM 5663 C CA . HIS A 1 714 ? -2.932 -41.656 16.031 1 84.88 714 HIS A CA 1
ATOM 5664 C C . HIS A 1 714 ? -2.846 -41.469 14.516 1 84.88 714 HIS A C 1
ATOM 5666 O O . HIS A 1 714 ? -2.295 -42.312 13.82 1 84.88 714 HIS A O 1
ATOM 5672 N N . ARG A 1 715 ? -3.514 -40.438 14.117 1 82.75 715 ARG A N 1
ATOM 5673 C CA . ARG A 1 715 ? -3.465 -40.094 12.703 1 82.75 715 ARG A CA 1
ATOM 5674 C C . ARG A 1 715 ? -2.85 -38.688 12.508 1 82.75 715 ARG A C 1
ATOM 5676 O O . ARG A 1 715 ? -3.082 -37.781 13.312 1 82.75 715 ARG A O 1
ATOM 5683 N N . PHE A 1 716 ? -2.064 -38.75 11.539 1 84.62 716 PHE A N 1
ATOM 5684 C CA . PHE A 1 716 ? -1.374 -37.469 11.289 1 84.62 716 PHE A CA 1
ATOM 5685 C C . PHE A 1 716 ? -2.371 -36.375 10.984 1 84.62 716 PHE A C 1
ATOM 5687 O O . PHE A 1 716 ? -3.031 -36.375 9.945 1 84.62 716 PHE A O 1
ATOM 5694 N N . LYS A 1 717 ? -2.473 -35.438 11.852 1 84.81 717 LYS A N 1
ATOM 5695 C CA . LYS A 1 717 ? -3.455 -34.375 11.766 1 84.81 717 LYS A CA 1
ATOM 5696 C C . LYS A 1 717 ? -3.02 -33.312 10.758 1 84.81 717 LYS A C 1
ATOM 5698 O O . LYS A 1 717 ? -1.824 -33.062 10.578 1 84.81 717 LYS A O 1
ATOM 5703 N N . SER A 1 718 ? -4 -32.656 10.195 1 88.62 718 SER A N 1
ATOM 5704 C CA . SER A 1 718 ? -3.77 -31.641 9.188 1 88.62 718 SER A CA 1
ATOM 5705 C C . SER A 1 718 ? -3.033 -30.438 9.781 1 88.62 718 SER A C 1
ATOM 5707 O O . SER A 1 718 ? -2.26 -29.781 9.086 1 88.62 718 SER A O 1
ATOM 5709 N N . LYS A 1 719 ? -3.264 -30.25 11.07 1 90.12 719 LYS A N 1
ATOM 5710 C CA . LYS A 1 719 ? -2.604 -29.141 11.758 1 90.12 719 LYS A CA 1
ATOM 5711 C C . LYS A 1 719 ? -1.086 -29.312 11.719 1 90.12 719 LYS A C 1
ATOM 5713 O O . LYS A 1 719 ? -0.362 -28.344 11.469 1 90.12 719 LYS A O 1
ATOM 5718 N N . PHE A 1 720 ? -0.622 -30.484 11.914 1 92.56 720 PHE A N 1
ATOM 5719 C CA . PHE A 1 720 ? 0.812 -30.75 11.969 1 92.56 720 PHE A CA 1
ATOM 5720 C C . PHE A 1 720 ? 1.412 -30.797 10.57 1 92.56 720 PHE A C 1
ATOM 5722 O O . PHE A 1 720 ? 2.586 -30.469 10.383 1 92.56 720 PHE A O 1
ATOM 5729 N N . ALA A 1 721 ? 0.582 -31.203 9.594 1 93.25 721 ALA A N 1
ATOM 5730 C CA . ALA A 1 721 ? 1.028 -31.094 8.211 1 93.25 721 ALA A CA 1
ATOM 5731 C C . ALA A 1 721 ? 1.3 -29.641 7.824 1 93.25 721 ALA A C 1
ATOM 5733 O O . ALA A 1 721 ? 2.311 -29.344 7.188 1 93.25 721 ALA A O 1
ATOM 5734 N N . LYS A 1 722 ? 0.387 -28.797 8.281 1 93.56 722 LYS A N 1
ATOM 5735 C CA . LYS A 1 722 ? 0.525 -27.375 8 1 93.56 722 LYS A CA 1
ATOM 5736 C C . LYS A 1 722 ? 1.752 -26.781 8.695 1 93.56 722 LYS A C 1
ATOM 5738 O O . LYS A 1 722 ? 2.467 -25.969 8.117 1 93.56 722 LYS A O 1
ATOM 5743 N N . ILE A 1 723 ? 2.053 -27.266 9.906 1 94.81 723 ILE A N 1
ATOM 5744 C CA . ILE A 1 723 ? 3.213 -26.797 10.664 1 94.81 723 ILE A CA 1
ATOM 5745 C C . ILE A 1 723 ? 4.496 -27.25 9.969 1 94.81 723 ILE A C 1
ATOM 5747 O O . ILE A 1 723 ? 5.469 -26.5 9.891 1 94.81 723 ILE A O 1
ATOM 5751 N N . TYR A 1 724 ? 4.449 -28.5 9.453 1 95.69 724 TYR A N 1
ATOM 5752 C CA . TYR A 1 724 ? 5.602 -29.047 8.75 1 95.69 724 TYR A CA 1
ATOM 5753 C C . TYR A 1 724 ? 5.961 -28.188 7.539 1 95.69 724 TYR A C 1
ATOM 5755 O O . TYR A 1 724 ? 7.133 -27.859 7.336 1 95.69 724 TYR A O 1
ATOM 5763 N N . ILE A 1 725 ? 4.965 -27.812 6.805 1 96.19 725 ILE A N 1
ATOM 5764 C CA . ILE A 1 725 ? 5.164 -26.984 5.621 1 96.19 725 ILE A CA 1
ATOM 5765 C C . ILE A 1 725 ? 5.641 -25.594 6.035 1 96.19 725 ILE A C 1
ATOM 5767 O O . ILE A 1 725 ? 6.496 -25 5.375 1 96.19 725 ILE A O 1
ATOM 5771 N N . PHE A 1 726 ? 5.07 -25.141 7.098 1 95.81 726 PHE A N 1
ATOM 5772 C CA . PHE A 1 726 ? 5.449 -23.828 7.609 1 95.81 726 PHE A CA 1
ATOM 5773 C C . PHE A 1 726 ? 6.945 -23.781 7.898 1 95.81 726 PHE A C 1
ATOM 5775 O O . PHE A 1 726 ? 7.617 -22.797 7.559 1 95.81 726 PHE A O 1
ATOM 5782 N N . PHE A 1 727 ? 7.496 -24.797 8.5 1 96.56 727 PHE A N 1
ATOM 5783 C CA . PHE A 1 727 ? 8.914 -24.828 8.828 1 96.56 727 PHE A CA 1
ATOM 5784 C C . PHE A 1 727 ? 9.766 -24.828 7.562 1 96.56 727 PHE A C 1
ATOM 5786 O O . PHE A 1 727 ? 10.844 -24.234 7.535 1 96.56 727 PHE A O 1
ATOM 5793 N N . MET A 1 728 ? 9.281 -25.5 6.566 1 96.44 728 MET A N 1
ATOM 5794 C CA . MET A 1 728 ? 10.008 -25.5 5.297 1 96.44 728 MET A CA 1
ATOM 5795 C C . MET A 1 728 ? 10.047 -24.109 4.695 1 96.44 728 MET A C 1
ATOM 5797 O O . MET A 1 728 ? 11.102 -23.625 4.277 1 96.44 728 MET A O 1
ATOM 5801 N N . ILE A 1 729 ? 8.898 -23.469 4.715 1 95.81 729 ILE A N 1
ATOM 5802 C CA . ILE A 1 729 ? 8.805 -22.125 4.137 1 95.81 729 ILE A CA 1
ATOM 5803 C C . ILE A 1 729 ? 9.633 -21.156 4.961 1 95.81 729 ILE A C 1
ATOM 5805 O O . ILE A 1 729 ? 10.25 -20.234 4.41 1 95.81 729 ILE A O 1
ATOM 5809 N N . LYS A 1 730 ? 9.656 -21.359 6.254 1 94.75 730 LYS A N 1
ATOM 5810 C CA . LYS A 1 730 ? 10.461 -20.516 7.137 1 94.75 730 LYS A CA 1
ATOM 5811 C C . LYS A 1 730 ? 11.938 -20.578 6.766 1 94.75 730 LYS A C 1
ATOM 5813 O O . LYS A 1 730 ? 12.625 -19.562 6.746 1 94.75 730 LYS A O 1
ATOM 5818 N N . ARG A 1 731 ? 12.438 -21.781 6.422 1 94.94 731 ARG A N 1
ATOM 5819 C CA . ARG A 1 731 ? 13.828 -21.938 6.008 1 94.94 731 ARG A CA 1
ATOM 5820 C C . ARG A 1 731 ? 14.094 -21.234 4.688 1 94.94 731 ARG A C 1
ATOM 5822 O O . ARG A 1 731 ? 15.156 -20.641 4.5 1 94.94 731 ARG A O 1
ATOM 5829 N N . LEU A 1 732 ? 13.125 -21.344 3.846 1 94.56 732 LEU A N 1
ATOM 5830 C CA . LEU A 1 732 ? 13.25 -20.672 2.553 1 94.56 732 LEU A CA 1
ATOM 5831 C C . LEU A 1 732 ? 13.273 -19.156 2.719 1 94.56 732 LEU A C 1
ATOM 5833 O O . LEU A 1 732 ? 13.992 -18.469 1.997 1 94.56 732 LEU A O 1
ATOM 5837 N N . LEU A 1 733 ? 12.516 -18.672 3.65 1 93.31 733 LEU A N 1
ATOM 5838 C CA . LEU A 1 733 ? 12.492 -17.234 3.955 1 93.31 733 LEU A CA 1
ATOM 5839 C C . LEU A 1 733 ? 13.859 -16.766 4.43 1 93.31 733 LEU A C 1
ATOM 5841 O O . LEU A 1 733 ? 14.242 -15.617 4.184 1 93.31 733 LEU A O 1
ATOM 5845 N N . LYS A 1 734 ? 14.586 -17.641 5.043 1 91.62 734 LYS A N 1
ATOM 5846 C CA . LYS A 1 734 ? 15.93 -17.344 5.523 1 91.62 734 LYS A CA 1
ATOM 5847 C C . LYS A 1 734 ? 16.969 -17.547 4.418 1 91.62 734 LYS A C 1
ATOM 5849 O O . LYS A 1 734 ? 18.156 -17.719 4.699 1 91.62 734 LYS A O 1
ATOM 5854 N N . LYS A 1 735 ? 16.578 -17.766 3.113 1 89.38 735 LYS A N 1
ATOM 5855 C CA . LYS A 1 735 ? 17.391 -17.781 1.895 1 89.38 735 LYS A CA 1
ATOM 5856 C C . LYS A 1 735 ? 18.125 -19.109 1.741 1 89.38 735 LYS A C 1
ATOM 5858 O O . LYS A 1 735 ? 19.188 -19.172 1.12 1 89.38 735 LYS A O 1
ATOM 5863 N N . GLN A 1 736 ? 17.562 -20.109 2.396 1 90.69 736 GLN A N 1
ATOM 5864 C CA . GLN A 1 736 ? 18.062 -21.453 2.088 1 90.69 736 GLN A CA 1
ATOM 5865 C C . GLN A 1 736 ? 17.547 -21.938 0.733 1 90.69 736 GLN A C 1
ATOM 5867 O O . GLN A 1 736 ? 16.422 -21.594 0.329 1 90.69 736 GLN A O 1
ATOM 5872 N N . SER A 1 737 ? 18.328 -22.75 0.081 1 88.25 737 SER A N 1
ATOM 5873 C CA . SER A 1 737 ? 17.922 -23.203 -1.249 1 88.25 737 SER A CA 1
ATOM 5874 C C . SER A 1 737 ? 16.828 -24.25 -1.171 1 88.25 737 SER A C 1
ATOM 5876 O O . SER A 1 737 ? 16.688 -24.938 -0.156 1 88.25 737 SER A O 1
ATOM 5878 N N . ILE A 1 738 ? 16.062 -24.391 -2.184 1 90.88 738 ILE A N 1
ATOM 5879 C CA . ILE A 1 738 ? 15 -25.391 -2.27 1 90.88 738 ILE A CA 1
ATOM 5880 C C . ILE A 1 738 ? 15.586 -26.781 -2.125 1 90.88 738 ILE A C 1
ATOM 5882 O O . ILE A 1 738 ? 15.008 -27.656 -1.459 1 90.88 738 ILE A O 1
ATOM 5886 N N . TRP A 1 739 ? 16.75 -26.984 -2.688 1 90.81 739 TRP A N 1
ATOM 5887 C CA . TRP A 1 739 ? 17.438 -28.281 -2.648 1 90.81 739 TRP A CA 1
ATOM 5888 C C . TRP A 1 739 ? 17.797 -28.672 -1.217 1 90.81 739 TRP A C 1
ATOM 5890 O O . TRP A 1 739 ? 17.531 -29.797 -0.791 1 90.81 739 TRP A O 1
ATOM 5900 N N . ASP A 1 740 ? 18.297 -27.734 -0.524 1 92 740 ASP A N 1
ATOM 5901 C CA . ASP A 1 740 ? 18.734 -28 0.843 1 92 740 ASP A CA 1
ATOM 5902 C C . ASP A 1 740 ? 17.531 -28.266 1.76 1 92 740 ASP A C 1
ATOM 5904 O O . ASP A 1 740 ? 17.562 -29.172 2.592 1 92 740 ASP A O 1
ATOM 5908 N N . VAL A 1 741 ? 16.531 -27.484 1.604 1 94.88 741 VAL A N 1
ATOM 5909 C CA . VAL A 1 741 ? 15.352 -27.625 2.441 1 94.88 741 VAL A CA 1
ATOM 5910 C C . VAL A 1 741 ? 14.656 -28.953 2.148 1 94.88 741 VAL A C 1
ATOM 5912 O O . VAL A 1 741 ? 14.219 -29.641 3.066 1 94.88 741 VAL A O 1
ATOM 5915 N N . ALA A 1 742 ? 14.539 -29.312 0.849 1 94.69 742 ALA A N 1
ATOM 5916 C CA . ALA A 1 742 ? 13.93 -30.578 0.464 1 94.69 742 ALA A CA 1
ATOM 5917 C C . ALA A 1 742 ? 14.664 -31.766 1.084 1 94.69 742 ALA A C 1
ATOM 5919 O O . ALA A 1 742 ? 14.047 -32.719 1.568 1 94.69 742 ALA A O 1
ATOM 5920 N N . ARG A 1 743 ? 15.953 -31.703 1.078 1 92.44 743 ARG A N 1
ATOM 5921 C CA . ARG A 1 743 ? 16.781 -32.75 1.657 1 92.44 743 ARG A CA 1
ATOM 5922 C C . ARG A 1 743 ? 16.594 -32.812 3.17 1 92.44 743 ARG A C 1
ATOM 5924 O O . ARG A 1 743 ? 16.422 -33.906 3.734 1 92.44 743 ARG A O 1
ATOM 5931 N N . GLU A 1 744 ? 16.609 -31.656 3.777 1 95.06 744 GLU A N 1
ATOM 5932 C CA . GLU A 1 744 ? 16.5 -31.578 5.23 1 95.06 744 GLU A CA 1
ATOM 5933 C C . GLU A 1 744 ? 15.164 -32.125 5.723 1 95.06 744 GLU A C 1
ATOM 5935 O O . GLU A 1 744 ? 15.094 -32.75 6.773 1 95.06 744 GLU A O 1
ATOM 5940 N N . PHE A 1 745 ? 14.148 -31.922 5.012 1 96.75 745 PHE A N 1
ATOM 5941 C CA . PHE A 1 745 ? 12.805 -32.281 5.453 1 96.75 745 PHE A CA 1
ATOM 5942 C C . PHE A 1 745 ? 12.344 -33.562 4.762 1 96.75 745 PHE A C 1
ATOM 5944 O O . PHE A 1 745 ? 11.195 -33.969 4.926 1 96.75 745 PHE A O 1
ATOM 5951 N N . ASP A 1 746 ? 13.164 -34.094 3.996 1 94.5 746 ASP A N 1
ATOM 5952 C CA . ASP A 1 746 ? 12.93 -35.406 3.363 1 94.5 746 ASP A CA 1
ATOM 5953 C C . ASP A 1 746 ? 11.719 -35.344 2.438 1 94.5 746 ASP A C 1
ATOM 5955 O O . ASP A 1 746 ? 10.789 -36.125 2.582 1 94.5 746 ASP A O 1
ATOM 5959 N N . VAL A 1 747 ? 11.68 -34.375 1.572 1 94.62 747 VAL A N 1
ATOM 5960 C CA . VAL A 1 747 ? 10.664 -34.25 0.535 1 94.62 747 VAL A CA 1
ATOM 5961 C C . VAL A 1 747 ? 11.336 -34.062 -0.824 1 94.62 747 VAL A C 1
ATOM 5963 O O . VAL A 1 747 ? 12.531 -33.812 -0.899 1 94.62 747 VAL A O 1
ATOM 5966 N N . GLN A 1 748 ? 10.594 -34.25 -1.876 1 93 748 GLN A N 1
ATOM 5967 C CA . GLN A 1 748 ? 11.125 -34.031 -3.221 1 93 748 GLN A CA 1
ATOM 5968 C C . GLN A 1 748 ? 11.203 -32.562 -3.555 1 93 748 GLN A C 1
ATOM 5970 O O . GLN A 1 748 ? 10.32 -31.781 -3.174 1 93 748 GLN A O 1
ATOM 5975 N N . ARG A 1 749 ? 12.281 -32.156 -4.176 1 92.94 749 ARG A N 1
ATOM 5976 C CA . ARG A 1 749 ? 12.492 -30.766 -4.496 1 92.94 749 ARG A CA 1
ATOM 5977 C C . ARG A 1 749 ? 11.398 -30.234 -5.418 1 92.94 749 ARG A C 1
ATOM 5979 O O . ARG A 1 749 ? 10.953 -29.094 -5.277 1 92.94 749 ARG A O 1
ATOM 5986 N N . GLY A 1 750 ? 10.953 -31.062 -6.375 1 90.69 750 GLY A N 1
ATOM 5987 C CA . GLY A 1 750 ? 9.859 -30.656 -7.242 1 90.69 750 GLY A CA 1
ATOM 5988 C C . GLY A 1 750 ? 8.547 -30.453 -6.5 1 90.69 750 GLY A C 1
ATOM 5989 O O . GLY A 1 750 ? 7.77 -29.562 -6.824 1 90.69 750 GLY A O 1
ATOM 5990 N N . TRP A 1 751 ? 8.359 -31.25 -5.477 1 92.44 751 TRP A N 1
ATOM 5991 C CA . TRP A 1 751 ? 7.156 -31.125 -4.66 1 92.44 751 TRP A CA 1
ATOM 5992 C C . TRP A 1 751 ? 7.172 -29.812 -3.875 1 92.44 751 TRP A C 1
ATOM 5994 O O . TRP A 1 751 ? 6.152 -29.125 -3.791 1 92.44 751 TRP A O 1
ATOM 6004 N N . LEU A 1 752 ? 8.258 -29.562 -3.27 1 93.5 752 LEU A N 1
ATOM 6005 C CA . LEU A 1 752 ? 8.398 -28.328 -2.494 1 93.5 752 LEU A CA 1
ATOM 6006 C C . LEU A 1 752 ? 8.164 -27.109 -3.369 1 93.5 752 LEU A C 1
ATOM 6008 O O . LEU A 1 752 ? 7.516 -26.156 -2.939 1 93.5 752 LEU A O 1
ATOM 6012 N N . GLN A 1 753 ? 8.672 -27.141 -4.535 1 90.25 753 GLN A N 1
ATOM 6013 C CA . GLN A 1 753 ? 8.43 -26.047 -5.473 1 90.25 753 GLN A CA 1
ATOM 6014 C C . GLN A 1 753 ? 6.945 -25.906 -5.781 1 90.25 753 GLN A C 1
ATOM 6016 O O . GLN A 1 753 ? 6.438 -24.781 -5.902 1 90.25 753 GLN A O 1
ATOM 6021 N N . ASN A 1 754 ? 6.293 -27 -5.934 1 87.31 754 ASN A N 1
ATOM 6022 C CA . ASN A 1 754 ? 4.855 -26.984 -6.18 1 87.31 754 ASN A CA 1
ATOM 6023 C C . ASN A 1 754 ? 4.086 -26.406 -4.992 1 87.31 754 ASN A C 1
ATOM 6025 O O . ASN A 1 754 ? 3.086 -25.719 -5.168 1 87.31 754 ASN A O 1
ATOM 6029 N N . VAL A 1 755 ? 4.547 -26.766 -3.84 1 91.94 755 VAL A N 1
ATOM 6030 C CA . VAL A 1 755 ? 3.93 -26.234 -2.625 1 91.94 755 VAL A CA 1
ATOM 6031 C C . VAL A 1 755 ? 4.059 -24.719 -2.594 1 91.94 755 VAL A C 1
ATOM 6033 O O . VAL A 1 755 ? 3.111 -24.016 -2.234 1 91.94 755 VAL A O 1
ATOM 6036 N N . LEU A 1 756 ? 5.227 -24.25 -2.959 1 90.75 756 LEU A N 1
ATOM 6037 C CA . LEU A 1 756 ? 5.473 -22.812 -2.988 1 90.75 756 LEU A CA 1
ATOM 6038 C C . LEU A 1 756 ? 4.582 -22.125 -4.023 1 90.75 756 LEU A C 1
ATOM 6040 O O . LEU A 1 756 ? 4.047 -21.047 -3.77 1 90.75 756 LEU A O 1
ATOM 6044 N N . GLN A 1 757 ? 4.406 -22.766 -5.117 1 85.94 757 GLN A N 1
ATOM 6045 C CA . GLN A 1 757 ? 3.539 -22.219 -6.156 1 85.94 757 GLN A CA 1
ATOM 6046 C C . GLN A 1 757 ? 2.084 -22.188 -5.699 1 85.94 757 GLN A C 1
ATOM 6048 O O . GLN A 1 757 ? 1.367 -21.219 -5.961 1 85.94 757 GLN A O 1
ATOM 6053 N N . ASN A 1 758 ? 1.698 -23.25 -5.113 1 88.19 758 ASN A N 1
ATOM 6054 C CA . ASN A 1 758 ? 0.344 -23.297 -4.57 1 88.19 758 ASN A CA 1
ATOM 6055 C C . ASN A 1 758 ? 0.131 -22.25 -3.494 1 88.19 758 ASN A C 1
ATOM 6057 O O . ASN A 1 758 ? -0.95 -21.656 -3.396 1 88.19 758 ASN A O 1
ATOM 6061 N N . PHE A 1 759 ? 1.144 -22.062 -2.688 1 93.06 759 PHE A N 1
ATOM 6062 C CA . PHE A 1 759 ? 1.084 -21.016 -1.668 1 93.06 759 PHE A CA 1
ATOM 6063 C C . PHE A 1 759 ? 0.886 -19.641 -2.303 1 93.06 759 PHE A C 1
ATOM 6065 O O . PHE A 1 759 ? 0.044 -18.859 -1.855 1 93.06 759 PHE A O 1
ATOM 6072 N N . TYR A 1 760 ? 1.675 -19.391 -3.289 1 90.25 760 TYR A N 1
ATOM 6073 C CA . TYR A 1 760 ? 1.596 -18.109 -3.984 1 90.25 760 TYR A CA 1
ATOM 6074 C C . TYR A 1 760 ? 0.2 -17.891 -4.555 1 90.25 760 TYR A C 1
ATOM 6076 O O . TYR A 1 760 ? -0.387 -16.812 -4.367 1 90.25 760 TYR A O 1
ATOM 6084 N N . ASN A 1 761 ? -0.329 -18.875 -5.207 1 86.31 761 ASN A N 1
ATOM 6085 C CA . ASN A 1 761 ? -1.647 -18.781 -5.824 1 86.31 761 ASN A CA 1
ATOM 6086 C C . ASN A 1 761 ? -2.744 -18.594 -4.777 1 86.31 761 ASN A C 1
ATOM 6088 O O . ASN A 1 761 ? -3.637 -17.766 -4.949 1 86.31 761 ASN A O 1
ATOM 6092 N N . HIS A 1 762 ? -2.637 -19.359 -3.787 1 92.19 762 HIS A N 1
ATOM 6093 C CA . HIS A 1 762 ? -3.629 -19.266 -2.723 1 92.19 762 HIS A CA 1
ATOM 6094 C C . HIS A 1 762 ? -3.59 -17.906 -2.053 1 92.19 762 HIS A C 1
ATOM 6096 O O . HIS A 1 762 ? -4.637 -17.312 -1.763 1 92.19 762 HIS A O 1
ATOM 6102 N N . ALA A 1 763 ? -2.416 -17.484 -1.758 1 94.25 763 ALA A N 1
ATOM 6103 C CA . ALA A 1 763 ? -2.264 -16.172 -1.143 1 94.25 763 ALA A CA 1
ATOM 6104 C C . ALA A 1 763 ? -2.871 -15.078 -2.021 1 94.25 763 ALA A C 1
ATOM 6106 O O . ALA A 1 763 ? -3.514 -14.156 -1.518 1 94.25 763 ALA A O 1
ATOM 6107 N N . LYS A 1 764 ? -2.699 -15.195 -3.32 1 90.19 764 LYS A N 1
ATOM 6108 C CA . LYS A 1 764 ? -3.285 -14.219 -4.242 1 90.19 764 LYS A CA 1
ATOM 6109 C C . LYS A 1 764 ? -4.809 -14.273 -4.195 1 90.19 764 LYS A C 1
ATOM 6111 O O . LYS A 1 764 ? -5.477 -13.242 -4.289 1 90.19 764 LYS A O 1
ATOM 6116 N N . CYS A 1 765 ? -5.344 -15.461 -4.078 1 91.69 765 CYS A N 1
ATOM 6117 C CA . CYS A 1 765 ? -6.789 -15.609 -3.934 1 91.69 765 CYS A CA 1
ATOM 6118 C C . CYS A 1 765 ? -7.281 -14.945 -2.652 1 91.69 765 CYS A C 1
ATOM 6120 O O . CYS A 1 765 ? -8.289 -14.234 -2.662 1 91.69 765 CYS A O 1
ATOM 6122 N N . VAL A 1 766 ? -6.531 -15.133 -1.618 1 96.19 766 VAL A N 1
ATOM 6123 C CA . VAL A 1 766 ? -6.902 -14.555 -0.333 1 96.19 766 VAL A CA 1
ATOM 6124 C C . VAL A 1 766 ? -6.871 -13.031 -0.425 1 96.19 766 VAL A C 1
ATOM 6126 O O . VAL A 1 766 ? -7.758 -12.352 0.098 1 96.19 766 VAL A O 1
ATOM 6129 N N . ILE A 1 767 ? -5.844 -12.508 -1.068 1 94.75 767 ILE A N 1
ATOM 6130 C CA . ILE A 1 767 ? -5.727 -11.062 -1.235 1 94.75 767 ILE A CA 1
ATOM 6131 C C . ILE A 1 767 ? -6.949 -10.531 -1.982 1 94.75 767 ILE A C 1
ATOM 6133 O O . ILE A 1 767 ? -7.566 -9.555 -1.559 1 94.75 767 ILE A O 1
ATOM 6137 N N . ARG A 1 768 ? -7.355 -11.18 -3.025 1 91.5 768 ARG A N 1
ATOM 6138 C CA . ARG A 1 768 ? -8.523 -10.766 -3.793 1 91.5 768 ARG A CA 1
ATOM 6139 C C . ARG A 1 768 ? -9.797 -10.867 -2.955 1 91.5 768 ARG A C 1
ATOM 6141 O O . ARG A 1 768 ? -10.703 -10.039 -3.084 1 91.5 768 ARG A O 1
ATOM 6148 N N . PHE A 1 769 ? -9.852 -11.875 -2.16 1 96.12 769 PHE A N 1
ATOM 6149 C CA . PHE A 1 769 ? -10.977 -12.047 -1.247 1 96.12 769 PHE A CA 1
ATOM 6150 C C . PHE A 1 769 ? -11.078 -10.875 -0.278 1 96.12 769 PHE A C 1
ATOM 6152 O O . PHE A 1 769 ? -12.156 -10.312 -0.093 1 96.12 769 PHE A O 1
ATOM 6159 N N . CYS A 1 770 ? -9.961 -10.523 0.24 1 96.69 770 CYS A N 1
ATOM 6160 C CA . CYS A 1 770 ? -9.906 -9.484 1.266 1 96.69 770 CYS A CA 1
ATOM 6161 C C . CYS A 1 770 ? -10.172 -8.109 0.67 1 96.69 770 CYS A C 1
ATOM 6163 O O . CYS A 1 770 ? -10.602 -7.195 1.377 1 96.69 770 CYS A O 1
ATOM 6165 N N . GLU A 1 771 ? -9.938 -7.906 -0.584 1 93.31 771 GLU A N 1
ATOM 6166 C CA . GLU A 1 771 ? -10.156 -6.625 -1.249 1 93.31 771 GLU A CA 1
ATOM 6167 C C . GLU A 1 771 ? -11.625 -6.223 -1.192 1 93.31 771 GLU A C 1
ATOM 6169 O O . GLU A 1 771 ? -11.953 -5.035 -1.188 1 93.31 771 GLU A O 1
ATOM 6174 N N . LYS A 1 772 ? -12.508 -7.215 -1.039 1 94.44 772 LYS A N 1
ATOM 6175 C CA . LYS A 1 772 ? -13.938 -6.926 -1.112 1 94.44 772 LYS A CA 1
ATOM 6176 C C . LYS A 1 772 ? -14.578 -6.98 0.27 1 94.44 772 LYS A C 1
ATOM 6178 O O . LYS A 1 772 ? -15.789 -6.785 0.406 1 94.44 772 LYS A O 1
ATOM 6183 N N . ILE A 1 773 ? -13.812 -7.266 1.227 1 95.81 773 ILE A N 1
ATOM 6184 C CA . ILE A 1 773 ? -14.305 -7.293 2.602 1 95.81 773 ILE A CA 1
ATOM 6185 C C . ILE A 1 773 ? -13.547 -6.258 3.436 1 95.81 773 ILE A C 1
ATOM 6187 O O . ILE A 1 773 ? -12.438 -6.516 3.898 1 95.81 773 ILE A O 1
ATOM 6191 N N . PRO A 1 774 ? -14.133 -5.152 3.77 1 91.81 774 PRO A N 1
ATOM 6192 C CA . PRO A 1 774 ? -13.453 -4.035 4.438 1 91.81 774 PRO A CA 1
ATOM 6193 C C . PRO A 1 774 ? -12.859 -4.426 5.785 1 91.81 774 PRO A C 1
ATOM 6195 O O . PRO A 1 774 ? -11.828 -3.891 6.188 1 91.81 774 PRO A O 1
ATOM 6198 N N . GLU A 1 775 ? -13.438 -5.402 6.477 1 93.38 775 GLU A N 1
ATOM 6199 C CA . GLU A 1 775 ? -12.961 -5.812 7.793 1 93.38 775 GLU A CA 1
ATOM 6200 C C . GLU A 1 775 ? -11.609 -6.516 7.699 1 93.38 775 GLU A C 1
ATOM 6202 O O . GLU A 1 775 ? -10.898 -6.648 8.695 1 93.38 775 GLU A O 1
ATOM 6207 N N . LEU A 1 776 ? -11.305 -6.988 6.492 1 96.62 776 LEU A N 1
ATOM 6208 C CA . LEU A 1 776 ? -10.07 -7.746 6.309 1 96.62 776 LEU A CA 1
ATOM 6209 C C . LEU A 1 776 ? -8.992 -6.879 5.672 1 96.62 776 LEU A C 1
ATOM 6211 O O . LEU A 1 776 ? -8.07 -7.395 5.039 1 96.62 776 LEU A O 1
ATOM 6215 N N . TRP A 1 777 ? -9 -5.551 5.938 1 95.19 777 TRP A N 1
ATOM 6216 C CA . TRP A 1 777 ? -8.141 -4.566 5.289 1 95.19 777 TRP A CA 1
ATOM 6217 C C . TRP A 1 777 ? -6.672 -4.832 5.613 1 95.19 777 TRP A C 1
ATOM 6219 O O . TRP A 1 777 ? -5.805 -4.664 4.754 1 95.19 777 TRP A O 1
ATOM 6229 N N . SER A 1 778 ? -6.402 -5.254 6.793 1 96.38 778 SER A N 1
ATOM 6230 C CA . SER A 1 778 ? -5.016 -5.422 7.219 1 96.38 778 SER A CA 1
ATOM 6231 C C . SER A 1 778 ? -4.332 -6.543 6.445 1 96.38 778 SER A C 1
ATOM 6233 O O . SER A 1 778 ? -3.188 -6.391 6.008 1 96.38 778 SER A O 1
ATOM 6235 N N . VAL A 1 779 ? -5.062 -7.633 6.27 1 96.25 779 VAL A N 1
ATOM 6236 C CA . VAL A 1 779 ? -4.5 -8.75 5.516 1 96.25 779 VAL A CA 1
ATOM 6237 C C . VAL A 1 779 ? -4.277 -8.328 4.066 1 96.25 779 VAL A C 1
ATOM 6239 O O . VAL A 1 779 ? -3.271 -8.703 3.455 1 96.25 779 VAL A O 1
ATOM 6242 N N . CYS A 1 780 ? -5.227 -7.609 3.557 1 95.19 780 CYS A N 1
ATOM 6243 C CA . CYS A 1 780 ? -5.141 -7.113 2.188 1 95.19 780 CYS A CA 1
ATOM 6244 C C . CYS A 1 780 ? -3.889 -6.266 1.992 1 95.19 780 CYS A C 1
ATOM 6246 O O . CYS A 1 780 ? -3.207 -6.383 0.973 1 95.19 780 CYS A O 1
ATOM 6248 N N . HIS A 1 781 ? -3.486 -5.512 2.969 1 94.31 781 HIS A N 1
ATOM 6249 C CA . HIS A 1 781 ? -2.375 -4.574 2.848 1 94.31 781 HIS A CA 1
ATOM 6250 C C . HIS A 1 781 ? -1.046 -5.258 3.16 1 94.31 781 HIS A C 1
ATOM 6252 O O . HIS A 1 781 ? -0.01 -4.891 2.6 1 94.31 781 HIS A O 1
ATOM 6258 N N . LEU A 1 782 ? -1.013 -6.23 3.971 1 97.12 782 LEU A N 1
ATOM 6259 C CA . LEU A 1 782 ? 0.232 -6.805 4.473 1 97.12 782 LEU A CA 1
ATOM 6260 C C . LEU A 1 782 ? 0.686 -7.969 3.596 1 97.12 782 LEU A C 1
ATOM 6262 O O . LEU A 1 782 ? 1.887 -8.195 3.428 1 97.12 782 LEU A O 1
ATOM 6266 N N . SER A 1 783 ? -0.239 -8.711 3.031 1 96.62 783 SER A N 1
ATOM 6267 C CA . SER A 1 783 ? 0.051 -9.969 2.35 1 96.62 783 SER A CA 1
ATOM 6268 C C . SER A 1 783 ? 0.962 -9.75 1.146 1 96.62 783 SER A C 1
ATOM 6270 O O . SER A 1 783 ? 1.864 -10.547 0.889 1 96.62 783 SER A O 1
ATOM 6272 N N . PRO A 1 784 ? 0.728 -8.68 0.352 1 93.44 784 PRO A N 1
ATOM 6273 C CA . PRO A 1 784 ? 1.617 -8.469 -0.793 1 93.44 784 PRO A CA 1
ATOM 6274 C C . PRO A 1 784 ? 3.082 -8.336 -0.385 1 93.44 784 PRO A C 1
ATOM 6276 O O . PRO A 1 784 ? 3.969 -8.836 -1.083 1 93.44 784 PRO A O 1
ATOM 6279 N N . HIS A 1 785 ? 3.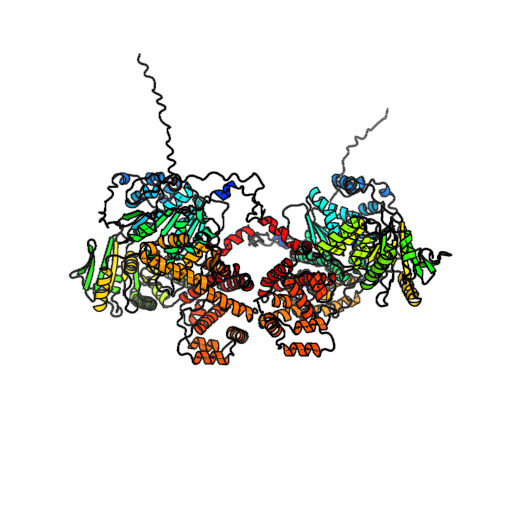334 -7.66 0.698 1 93.69 785 HIS A N 1
ATOM 6280 C CA . HIS A 1 785 ? 4.699 -7.523 1.194 1 93.69 785 HIS A CA 1
ATOM 6281 C C . HIS A 1 785 ? 5.293 -8.883 1.555 1 93.69 785 HIS A C 1
ATOM 6283 O O . HIS A 1 785 ? 6.457 -9.156 1.255 1 93.69 785 HIS A O 1
ATOM 6289 N N . VAL A 1 786 ? 4.539 -9.688 2.184 1 95 786 VAL A N 1
ATOM 6290 C CA . VAL A 1 786 ? 4.988 -11.008 2.625 1 95 786 VAL A CA 1
ATOM 6291 C C . VAL A 1 786 ? 5.336 -11.867 1.414 1 95 786 VAL A C 1
ATOM 6293 O O . VAL A 1 786 ? 6.379 -12.531 1.394 1 95 786 VAL A O 1
ATOM 6296 N N . LEU A 1 787 ? 4.492 -11.82 0.427 1 93.31 787 LEU A N 1
ATOM 6297 C CA . LEU A 1 787 ? 4.738 -12.586 -0.794 1 93.31 787 LEU A CA 1
ATOM 6298 C C . LEU A 1 787 ? 6.004 -12.094 -1.492 1 93.31 787 LEU A C 1
ATOM 6300 O O . LEU A 1 787 ? 6.84 -12.898 -1.901 1 93.31 787 LEU A O 1
ATOM 6304 N N . LYS A 1 788 ? 6.141 -10.82 -1.603 1 91.19 788 LYS A N 1
ATOM 6305 C CA . LYS A 1 788 ? 7.312 -10.242 -2.258 1 91.19 788 LYS A CA 1
ATOM 6306 C C . LYS A 1 788 ? 8.594 -10.617 -1.521 1 91.19 788 LYS A C 1
ATOM 6308 O O . LYS A 1 788 ? 9.578 -11.031 -2.143 1 91.19 788 LYS A O 1
ATOM 6313 N N . LYS A 1 789 ? 8.555 -10.523 -0.278 1 92.5 789 LYS A N 1
ATOM 6314 C CA . LYS A 1 789 ? 9.734 -10.836 0.52 1 92.5 789 LYS A CA 1
ATOM 6315 C C . LYS A 1 789 ? 10.109 -12.312 0.393 1 92.5 789 LYS A C 1
ATOM 6317 O O . LYS A 1 789 ? 11.281 -12.648 0.201 1 92.5 789 LYS A O 1
ATOM 6322 N N . LEU A 1 790 ? 9.141 -13.172 0.558 1 92.75 790 LEU A N 1
ATOM 6323 C CA . LEU A 1 790 ? 9.391 -14.602 0.467 1 92.75 790 LEU A CA 1
ATOM 6324 C C . LEU A 1 790 ? 9.93 -14.977 -0.91 1 92.75 790 LEU A C 1
ATOM 6326 O O . LEU A 1 790 ? 10.945 -15.664 -1.017 1 92.75 790 LEU A O 1
ATOM 6330 N N . PHE A 1 791 ? 9.383 -14.523 -1.927 1 89 791 PHE A N 1
ATOM 6331 C CA . PHE A 1 791 ? 9.75 -14.977 -3.266 1 89 791 PHE A CA 1
ATOM 6332 C C . PHE A 1 791 ? 10.977 -14.234 -3.771 1 89 791 PHE A C 1
ATOM 6334 O O . PHE A 1 791 ? 11.664 -14.711 -4.676 1 89 791 PHE A O 1
ATOM 6341 N N . ASN A 1 792 ? 11.297 -13.047 -3.174 1 85.56 792 ASN A N 1
ATOM 6342 C CA . ASN A 1 792 ? 12.594 -12.422 -3.434 1 85.56 792 ASN A CA 1
ATOM 6343 C C . ASN A 1 792 ? 13.734 -13.203 -2.797 1 85.56 792 ASN A C 1
ATOM 6345 O O . ASN A 1 792 ? 14.883 -13.109 -3.242 1 85.56 792 ASN A O 1
ATOM 6349 N N . SER A 1 793 ? 13.344 -13.859 -1.797 1 85.5 793 SER A N 1
ATOM 6350 C CA . SER A 1 793 ? 14.367 -14.648 -1.104 1 85.5 793 SER A CA 1
ATOM 6351 C C . SER A 1 793 ? 14.688 -15.93 -1.861 1 85.5 793 SER A C 1
ATOM 6353 O O . SER A 1 793 ? 15.719 -16.562 -1.609 1 85.5 793 SER A O 1
ATOM 6355 N N . LEU A 1 794 ? 13.867 -16.266 -2.766 1 81.81 794 LEU A N 1
ATOM 6356 C CA . LEU A 1 794 ? 14.047 -17.516 -3.484 1 81.81 794 LEU A CA 1
ATOM 6357 C C . LEU A 1 794 ? 14.938 -17.328 -4.711 1 81.81 794 LEU A C 1
ATOM 6359 O O . LEU A 1 794 ? 14.781 -16.344 -5.441 1 81.81 794 LEU A O 1
ATOM 6363 N N . SER A 1 795 ? 16.266 -16.672 -4.605 1 58.91 795 SER A N 1
ATOM 6364 C CA . SER A 1 795 ? 17.188 -16.484 -5.719 1 58.91 795 SER A CA 1
ATOM 6365 C C . SER A 1 795 ? 16.75 -17.281 -6.945 1 58.91 795 SER A C 1
ATOM 6367 O O . SER A 1 795 ? 15.93 -18.188 -6.836 1 58.91 795 SER A O 1
ATOM 6369 N N . PRO A 1 796 ? 17.844 -17.547 -7.895 1 49.12 796 PRO A N 1
ATOM 6370 C CA . PRO A 1 796 ? 17.891 -17.156 -9.305 1 49.12 796 PRO A CA 1
ATOM 6371 C C . PRO A 1 796 ? 16.578 -17.391 -10.031 1 49.12 796 PRO A C 1
ATOM 6373 O O . PRO A 1 796 ? 16.297 -16.734 -11.039 1 49.12 796 PRO A O 1
ATOM 6376 N N . THR A 1 797 ? 15.961 -18.375 -9.625 1 44.31 797 THR A N 1
ATOM 6377 C CA . THR A 1 797 ? 15.195 -19.25 -10.508 1 44.31 797 THR A CA 1
ATOM 6378 C C . THR A 1 797 ? 13.789 -18.703 -10.719 1 44.31 797 THR A C 1
ATOM 6380 O O . THR A 1 797 ? 13.094 -19.125 -11.648 1 44.31 797 THR A O 1
ATOM 6383 N N . PHE A 1 798 ? 13.18 -18.141 -9.594 1 42.53 798 PHE A N 1
ATOM 6384 C CA . PHE A 1 798 ? 11.758 -18.062 -9.93 1 42.53 798 PHE A CA 1
ATOM 6385 C C . PHE A 1 798 ? 11.484 -16.844 -10.812 1 42.53 798 PHE A C 1
ATOM 6387 O O . PHE A 1 798 ? 10.773 -15.93 -10.398 1 42.53 798 PHE A O 1
ATOM 6394 N N . ASP A 1 799 ? 12.336 -16.359 -11.398 1 42.03 799 ASP A N 1
ATOM 6395 C CA . ASP A 1 799 ? 12.047 -15.336 -12.398 1 42.03 799 ASP A CA 1
ATOM 6396 C C . ASP A 1 799 ? 10.711 -15.594 -13.086 1 42.03 799 ASP A C 1
ATOM 6398 O O . ASP A 1 799 ? 9.992 -14.648 -13.43 1 42.03 799 ASP A O 1
ATOM 6402 N N . SER A 1 800 ? 10.586 -16.875 -13.359 1 41.41 800 SER A N 1
ATOM 6403 C CA . SER A 1 800 ? 9.406 -17.328 -14.078 1 41.41 800 SER A CA 1
ATOM 6404 C C . SER A 1 800 ? 8.133 -17.062 -13.289 1 41.41 800 SER A C 1
ATOM 6406 O O . SER A 1 800 ? 7.055 -16.906 -13.867 1 41.41 800 SER A O 1
ATOM 6408 N N . LEU A 1 801 ? 8.258 -17.172 -11.938 1 39.56 801 LEU A N 1
ATOM 6409 C CA . LEU A 1 801 ? 7.047 -16.906 -11.172 1 39.56 801 LEU A CA 1
ATOM 6410 C C . LEU A 1 801 ? 6.766 -15.406 -11.109 1 39.56 801 LEU A C 1
ATOM 6412 O O . LEU A 1 801 ? 5.609 -14.992 -10.992 1 39.56 801 LEU A O 1
ATOM 6416 N N . GLN A 1 802 ? 7.809 -14.5 -10.898 1 38.69 802 GLN A N 1
ATOM 6417 C CA . GLN A 1 802 ? 7.766 -13.07 -10.609 1 38.69 802 GLN A CA 1
ATOM 6418 C C . GLN A 1 802 ? 7.547 -12.258 -11.883 1 38.69 802 GLN A C 1
ATOM 6420 O O . GLN A 1 802 ? 7.383 -11.039 -11.836 1 38.69 802 GLN A O 1
ATOM 6425 N N . LEU A 1 803 ? 7.82 -12.734 -13.07 1 33.66 803 LEU A N 1
ATOM 6426 C CA . LEU A 1 803 ? 7.734 -11.906 -14.266 1 33.66 803 LEU A CA 1
ATOM 6427 C C . LEU A 1 803 ? 6.395 -11.172 -14.328 1 33.66 803 LEU A C 1
ATOM 6429 O O . LEU A 1 803 ? 6.102 -10.484 -15.312 1 33.66 803 LEU A O 1
ATOM 6433 N N . VAL A 1 804 ? 5.594 -11.359 -13.438 1 32.81 804 VAL A N 1
ATOM 6434 C CA . VAL A 1 804 ? 4.305 -10.68 -13.539 1 32.81 804 VAL A CA 1
ATOM 6435 C C . VAL A 1 804 ? 4.512 -9.164 -13.469 1 32.81 804 VAL A C 1
ATOM 6437 O O . VAL A 1 804 ? 3.736 -8.398 -14.039 1 32.81 804 VAL A O 1
ATOM 6440 N N . LYS A 1 805 ? 5.336 -8.648 -12.508 1 32.69 805 LYS A N 1
ATOM 6441 C CA . LYS A 1 805 ? 5.297 -7.223 -12.172 1 32.69 805 LYS A CA 1
ATOM 6442 C C . LYS A 1 805 ? 5.957 -6.383 -13.258 1 32.69 805 LYS A C 1
ATOM 6444 O O . LYS A 1 805 ? 5.828 -5.156 -13.266 1 32.69 805 LYS A O 1
ATOM 6449 N N . MET A 1 806 ? 6.961 -6.996 -13.953 1 28.2 806 MET A N 1
ATOM 6450 C CA . MET A 1 806 ? 7.898 -6.02 -14.516 1 28.2 806 MET A CA 1
ATOM 6451 C C . MET A 1 806 ? 7.223 -5.176 -15.586 1 28.2 806 MET A C 1
ATOM 6453 O O . MET A 1 806 ? 7.836 -4.258 -16.141 1 28.2 806 MET A O 1
ATOM 6457 N N . VAL A 1 807 ? 6.145 -5.703 -16.062 1 28.03 807 VAL A N 1
ATOM 6458 C CA . VAL A 1 807 ? 5.707 -4.824 -17.141 1 28.03 807 VAL A CA 1
ATOM 6459 C C . VAL A 1 807 ? 5.258 -3.484 -16.562 1 28.03 807 VAL A C 1
ATOM 6461 O O . VAL A 1 807 ? 5.344 -2.451 -17.234 1 28.03 807 VAL A O 1
ATOM 6464 N N . ASN A 1 808 ? 4.676 -3.52 -15.383 1 29.3 808 ASN A N 1
ATOM 6465 C CA . ASN A 1 808 ? 4.234 -2.186 -14.992 1 29.3 808 ASN A CA 1
ATOM 6466 C C . ASN A 1 808 ? 5.41 -1.307 -14.57 1 29.3 808 ASN A C 1
ATOM 6468 O O . ASN A 1 808 ? 5.273 -0.087 -14.461 1 29.3 808 ASN A O 1
ATOM 6472 N N . GLU A 1 809 ? 6.422 -1.921 -14.055 1 29.06 809 GLU A N 1
ATOM 6473 C CA . GLU A 1 809 ? 7.477 -1.034 -13.578 1 29.06 809 GLU A CA 1
ATOM 6474 C C . GLU A 1 809 ? 8.297 -0.47 -14.734 1 29.06 809 GLU A C 1
ATOM 6476 O O . GLU A 1 809 ? 9.18 0.364 -14.531 1 29.06 809 GLU A O 1
ATOM 6481 N N . THR A 1 810 ? 8.227 -1.056 -15.875 1 27.75 810 THR A N 1
ATOM 6482 C CA . THR A 1 810 ? 8.977 -0.446 -16.969 1 27.75 810 THR A CA 1
ATOM 6483 C C . THR A 1 810 ? 8.375 0.898 -17.359 1 27.75 810 THR A C 1
ATOM 6485 O O . THR A 1 810 ? 8.984 1.674 -18.094 1 27.75 810 THR A O 1
ATOM 6488 N N . LYS A 1 811 ? 7.109 1.14 -17.172 1 26.61 811 LYS A N 1
ATOM 6489 C CA . LYS A 1 811 ? 6.723 2.486 -17.594 1 26.61 811 LYS A CA 1
ATOM 6490 C C . LYS A 1 811 ? 7.27 3.535 -16.625 1 26.61 811 LYS A C 1
ATOM 6492 O O . LYS A 1 811 ? 7.281 4.727 -16.938 1 26.61 811 LYS A O 1
ATOM 6497 N N . GLU A 1 812 ? 7.426 3.197 -15.414 1 23.31 812 GLU A N 1
ATOM 6498 C CA . GLU A 1 812 ? 7.848 4.359 -14.641 1 23.31 812 GLU A CA 1
ATOM 6499 C C . GLU A 1 812 ? 9.328 4.66 -14.852 1 23.31 812 GLU A C 1
ATOM 6501 O O . GLU A 1 812 ? 9.797 5.758 -14.547 1 23.31 812 GLU A O 1
ATOM 6506 N N . THR A 1 813 ? 10.133 3.625 -15.242 1 22.41 813 THR A N 1
ATOM 6507 C CA . THR A 1 813 ? 11.516 4.012 -15.508 1 22.41 813 THR A CA 1
ATOM 6508 C C . THR A 1 813 ? 11.688 4.457 -16.953 1 22.41 813 THR A C 1
ATOM 6510 O O . THR A 1 813 ? 12.789 4.832 -17.359 1 22.41 813 THR A O 1
ATOM 6513 N N . ALA A 1 814 ? 10.734 4 -17.859 1 21.44 814 ALA A N 1
ATOM 6514 C CA . ALA A 1 814 ? 10.914 4.77 -19.094 1 21.44 814 ALA A CA 1
ATOM 6515 C C . ALA A 1 814 ? 10.328 6.168 -18.953 1 21.44 814 ALA A C 1
ATOM 6517 O O . ALA A 1 814 ? 9.258 6.348 -18.359 1 21.44 814 ALA A O 1
ATOM 6518 N N . MET B 1 1 ? 42.094 79.875 -43.938 1 18.16 1 MET B N 1
ATOM 6519 C CA . MET B 1 1 ? 42.688 79.562 -42.625 1 18.16 1 MET B CA 1
ATOM 6520 C C . MET B 1 1 ? 42.312 78.188 -42.156 1 18.16 1 MET B C 1
ATOM 6522 O O . MET B 1 1 ? 41.438 77.5 -42.719 1 18.16 1 MET B O 1
ATOM 6526 N N . SER B 1 2 ? 42.25 77.938 -40.75 1 18.41 2 SER B N 1
ATOM 6527 C CA . SER B 1 2 ? 42.812 77 -39.781 1 18.41 2 SER B CA 1
ATOM 6528 C C . SER B 1 2 ? 41.875 75.875 -39.531 1 18.41 2 SER B C 1
ATOM 6530 O O . SER B 1 2 ? 42.188 74.938 -38.812 1 18.41 2 SER B O 1
ATOM 6532 N N . VAL B 1 3 ? 40.594 76 -39.781 1 23.8 3 VAL B N 1
ATOM 6533 C CA . VAL B 1 3 ? 39.656 75.5 -38.812 1 23.8 3 VAL B CA 1
ATOM 6534 C C . VAL B 1 3 ? 39.625 73.938 -38.875 1 23.8 3 VAL B C 1
ATOM 6536 O O . VAL B 1 3 ? 39.25 73.375 -39.906 1 23.8 3 VAL B O 1
ATOM 6539 N N . PRO B 1 4 ? 40.5 73.375 -38.156 1 21.84 4 PRO B N 1
ATOM 6540 C CA . PRO B 1 4 ? 41.125 72.062 -38.5 1 21.84 4 PRO B CA 1
ATOM 6541 C C . PRO B 1 4 ? 40.094 70.938 -38.562 1 21.84 4 PRO B C 1
ATOM 6543 O O . PRO B 1 4 ? 39.656 70.562 -39.625 1 21.84 4 PRO B O 1
ATOM 6546 N N . PRO B 1 5 ? 40.156 70.062 -37.531 1 23 5 PRO B N 1
ATOM 6547 C CA . PRO B 1 5 ? 40.562 68.688 -37.438 1 23 5 PRO B CA 1
ATOM 6548 C C . PRO B 1 5 ? 39.406 67.688 -37.188 1 23 5 PRO B C 1
ATOM 6550 O O . PRO B 1 5 ? 39.625 66.562 -36.812 1 23 5 PRO B O 1
ATOM 6553 N N . ASP B 1 6 ? 38.188 67.812 -37.781 1 22.55 6 ASP B N 1
ATOM 6554 C CA . ASP B 1 6 ? 36.938 67.375 -37.125 1 22.55 6 ASP B CA 1
ATOM 6555 C C . ASP B 1 6 ? 36.969 65.875 -36.844 1 22.55 6 ASP B C 1
ATOM 6557 O O . ASP B 1 6 ? 37.125 65.062 -37.781 1 22.55 6 ASP B O 1
ATOM 6561 N N . PHE B 1 7 ? 37.281 65.438 -35.625 1 21.33 7 PHE B N 1
ATOM 6562 C CA . PHE B 1 7 ? 37.625 64.25 -34.938 1 21.33 7 PHE B CA 1
ATOM 6563 C C . PHE B 1 7 ? 36.5 63.219 -35.031 1 21.33 7 PHE B C 1
ATOM 6565 O O . PHE B 1 7 ? 35.344 63.5 -34.688 1 21.33 7 PHE B O 1
ATOM 6572 N N . VAL B 1 8 ? 36.406 62.406 -36.031 1 22.3 8 VAL B N 1
ATOM 6573 C CA . VAL B 1 8 ? 35.531 61.312 -36.469 1 22.3 8 VAL B CA 1
ATOM 6574 C C . VAL B 1 8 ? 35.312 60.375 -35.281 1 22.3 8 VAL B C 1
ATOM 6576 O O . VAL B 1 8 ? 36.25 59.75 -34.781 1 22.3 8 VAL B O 1
ATOM 6579 N N . SER B 1 9 ? 34.25 60.625 -34.312 1 19.58 9 SER B N 1
ATOM 6580 C CA . SER B 1 9 ? 33.781 60.094 -33.031 1 19.58 9 SER B CA 1
ATOM 6581 C C . SER B 1 9 ? 33.469 58.625 -33.125 1 19.58 9 SER B C 1
ATOM 6583 O O . SER B 1 9 ? 32.438 58.219 -33.688 1 19.58 9 SER B O 1
ATOM 6585 N N . GLN B 1 10 ? 34.312 57.75 -33.719 1 20.12 10 GLN B N 1
ATOM 6586 C CA . GLN B 1 10 ? 34.094 56.312 -33.875 1 20.12 10 GLN B CA 1
ATOM 6587 C C . GLN B 1 10 ? 33.656 55.688 -32.562 1 20.12 10 GLN B C 1
ATOM 6589 O O . GLN B 1 10 ? 34.438 55.688 -31.578 1 20.12 10 GLN B O 1
ATOM 6594 N N . THR B 1 11 ? 32.344 55.594 -32.219 1 19.03 11 THR B N 1
ATOM 6595 C CA . THR B 1 11 ? 31.547 55.219 -31.031 1 19.03 11 THR B CA 1
ATOM 6596 C C . THR B 1 11 ? 31.828 53.781 -30.641 1 19.03 11 THR B C 1
ATOM 6598 O O . THR B 1 11 ? 31.406 52.844 -31.328 1 19.03 11 THR B O 1
ATOM 6601 N N . CYS B 1 12 ? 33.031 53.312 -30.297 1 18.84 12 CYS B N 1
ATOM 6602 C CA . CYS B 1 12 ? 33.438 51.969 -29.859 1 18.84 12 CYS B CA 1
ATOM 6603 C C . CYS B 1 12 ? 32.562 51.5 -28.672 1 18.84 12 CYS B C 1
ATOM 6605 O O . CYS B 1 12 ? 32.75 52 -27.547 1 18.84 12 CYS B O 1
ATOM 6607 N N . LYS B 1 13 ? 31.203 51.344 -28.875 1 21.77 13 LYS B N 1
ATOM 6608 C CA . LYS B 1 13 ? 30.359 50.969 -27.75 1 21.77 13 LYS B CA 1
ATOM 6609 C C . LYS B 1 13 ? 30.922 49.75 -27.016 1 21.77 13 LYS B C 1
ATOM 6611 O O . LYS B 1 13 ? 31.203 48.75 -27.641 1 21.77 13 LYS B O 1
ATOM 6616 N N . ASP B 1 14 ? 31.5 49.906 -25.797 1 18.86 14 ASP B N 1
ATOM 6617 C CA . ASP B 1 14 ? 32.188 49.219 -24.703 1 18.86 14 ASP B CA 1
ATOM 6618 C C . ASP B 1 14 ? 31.375 48.031 -24.234 1 18.86 14 ASP B C 1
ATOM 6620 O O . ASP B 1 14 ? 30.188 48.125 -23.953 1 18.86 14 ASP B O 1
ATOM 6624 N N . ASN B 1 15 ? 31.703 46.812 -24.609 1 21.02 15 ASN B N 1
ATOM 6625 C CA . ASN B 1 15 ? 31.375 45.406 -24.391 1 21.02 15 ASN B CA 1
ATOM 6626 C C . ASN B 1 15 ? 31.312 45.062 -22.906 1 21.02 15 ASN B C 1
ATOM 6628 O O . ASN B 1 15 ? 32.344 44.688 -22.312 1 21.02 15 ASN B O 1
ATOM 6632 N N . GLN B 1 16 ? 30.672 45.906 -22.062 1 18.55 16 GLN B N 1
ATOM 6633 C CA . GLN B 1 16 ? 30.812 45.75 -20.609 1 18.55 16 GLN B CA 1
ATOM 6634 C C . GLN B 1 16 ? 30.5 44.312 -20.188 1 18.55 16 GLN B C 1
ATOM 6636 O O . GLN B 1 16 ? 29.594 43.688 -20.766 1 18.55 16 GLN B O 1
ATOM 6641 N N . VAL B 1 17 ? 31.344 43.719 -19.266 1 20.64 17 VAL B N 1
ATOM 6642 C CA . VAL B 1 17 ? 31.781 42.531 -18.562 1 20.64 17 VAL B CA 1
ATOM 6643 C C . VAL B 1 17 ? 30.672 42.031 -17.625 1 20.64 17 VAL B C 1
ATOM 6645 O O . VAL B 1 17 ? 30.328 42.719 -16.656 1 20.64 17 VAL B O 1
ATOM 6648 N N . CYS B 1 18 ? 29.578 41.719 -18.125 1 21.27 18 CYS B N 1
ATOM 6649 C CA . CYS B 1 18 ? 28.422 41.281 -17.359 1 21.27 18 CYS B CA 1
ATOM 6650 C C . CYS B 1 18 ? 28.734 40.062 -16.484 1 21.27 18 CYS B C 1
ATOM 6652 O O . CYS B 1 18 ? 27.844 39.375 -16.016 1 21.27 18 CYS B O 1
ATOM 6654 N N . PHE B 1 19 ? 30.094 39.844 -16.156 1 21.94 19 PHE B N 1
ATOM 6655 C CA . PHE B 1 19 ? 30.469 38.531 -15.656 1 21.94 19 PHE B CA 1
ATOM 6656 C C . PHE B 1 19 ? 29.938 38.312 -14.25 1 21.94 19 PHE B C 1
ATOM 6658 O O . PHE B 1 19 ? 30.203 37.281 -13.641 1 21.94 19 PHE B O 1
ATOM 6665 N N . VAL B 1 20 ? 29.297 39.188 -13.57 1 22.23 20 VAL B N 1
ATOM 6666 C CA . VAL B 1 20 ? 29.609 39.219 -12.148 1 22.23 20 VAL B CA 1
ATOM 6667 C C . VAL B 1 20 ? 29.078 37.938 -11.484 1 22.23 20 VAL B C 1
ATOM 6669 O O . VAL B 1 20 ? 27.891 37.875 -11.141 1 22.23 20 VAL B O 1
ATOM 6672 N N . LYS B 1 21 ? 29.141 36.844 -12.086 1 23.25 21 LYS B N 1
ATOM 6673 C CA . LYS B 1 21 ? 28.5 35.656 -11.531 1 23.25 21 LYS B CA 1
ATOM 6674 C C . LYS B 1 21 ? 28.969 35.406 -10.094 1 23.25 21 LYS B C 1
ATOM 6676 O O . LYS B 1 21 ? 29.969 35.969 -9.648 1 23.25 21 LYS B O 1
ATOM 6681 N N . SER B 1 22 ? 28.688 34.25 -9.492 1 25.11 22 SER B N 1
ATOM 6682 C CA . SER B 1 22 ? 28.844 33.875 -8.094 1 25.11 22 SER B CA 1
ATOM 6683 C C . SER B 1 22 ? 30.312 33.875 -7.676 1 25.11 22 SER B C 1
ATOM 6685 O O . SER B 1 22 ? 31.141 33.25 -8.32 1 25.11 22 SER B O 1
ATOM 6687 N N . TRP B 1 23 ? 30.812 34.812 -7.012 1 26.05 23 TRP B N 1
ATOM 6688 C CA . TRP B 1 23 ? 32.156 35.281 -6.66 1 26.05 23 TRP B CA 1
ATOM 6689 C C . TRP B 1 23 ? 32.938 34.156 -5.953 1 26.05 23 TRP B C 1
ATOM 6691 O O . TRP B 1 23 ? 34.156 34.062 -6.09 1 26.05 23 TRP B O 1
ATOM 6701 N N . GLN B 1 24 ? 32.281 33.406 -5.145 1 29.11 24 GLN B N 1
ATOM 6702 C CA . GLN B 1 24 ? 33.094 32.5 -4.371 1 29.11 24 GLN B CA 1
ATOM 6703 C C . GLN B 1 24 ? 33.781 31.469 -5.273 1 29.11 24 GLN B C 1
ATOM 6705 O O . GLN B 1 24 ? 34.875 31 -4.961 1 29.11 24 GLN B O 1
ATOM 6710 N N . ILE B 1 25 ? 33.156 31.125 -6.285 1 30.05 25 ILE B N 1
ATOM 6711 C CA . ILE B 1 25 ? 33.906 30.344 -7.27 1 30.05 25 ILE B CA 1
ATOM 6712 C C . ILE B 1 25 ? 35.062 31.156 -7.809 1 30.05 25 ILE B C 1
ATOM 6714 O O . ILE B 1 25 ? 36.094 30.609 -8.258 1 30.05 25 ILE B O 1
ATOM 6718 N N . LEU B 1 26 ? 34.844 32.531 -7.863 1 30.17 26 LEU B N 1
ATOM 6719 C CA . LEU B 1 26 ? 35.844 33.375 -8.484 1 30.17 26 LEU B CA 1
ATOM 6720 C C . LEU B 1 26 ? 36.969 33.719 -7.496 1 30.17 26 LEU B C 1
ATOM 6722 O O . LEU B 1 26 ? 37.875 34.469 -7.824 1 30.17 26 LEU B O 1
ATOM 6726 N N . GLY B 1 27 ? 37.25 33.094 -6.328 1 30.69 27 GLY B N 1
ATOM 6727 C CA . GLY B 1 27 ? 38.312 33.281 -5.363 1 30.69 27 GLY B CA 1
ATOM 6728 C C . GLY B 1 27 ? 38.219 34.594 -4.629 1 30.69 27 GLY B C 1
ATOM 6729 O O . GLY B 1 27 ? 39.25 35.188 -4.242 1 30.69 27 GLY B O 1
ATOM 6730 N N . LEU B 1 28 ? 37.094 35.281 -4.867 1 29.73 28 LEU B N 1
ATOM 6731 C CA . LEU B 1 28 ? 37 36.562 -4.234 1 29.73 28 LEU B CA 1
ATOM 6732 C C . LEU B 1 28 ? 36.156 36.5 -2.969 1 29.73 28 LEU B C 1
ATOM 6734 O O . LEU B 1 28 ? 35.25 35.656 -2.861 1 29.73 28 LEU B O 1
ATOM 6738 N N . ASP B 1 29 ? 36.719 36.594 -1.77 1 36.5 29 ASP B N 1
ATOM 6739 C CA . ASP B 1 29 ? 36.062 36.594 -0.471 1 36.5 29 ASP B CA 1
ATOM 6740 C C . ASP B 1 29 ? 35.75 38.031 -0.029 1 36.5 29 ASP B C 1
ATOM 6742 O O . ASP B 1 29 ? 36.469 38.969 -0.385 1 36.5 29 ASP B O 1
ATOM 6746 N N . LEU B 1 30 ? 34.594 38.375 0.242 1 30.94 30 LEU B N 1
ATOM 6747 C CA . LEU B 1 30 ? 34.219 39.688 0.695 1 30.94 30 LEU B CA 1
ATOM 6748 C C . LEU B 1 30 ? 34.5 39.875 2.188 1 30.94 30 LEU B C 1
ATOM 6750 O O . LEU B 1 30 ? 34.094 39.031 2.988 1 30.94 30 LEU B O 1
ATOM 6754 N N . ASP B 1 31 ? 35.5 40.562 2.621 1 32.22 31 ASP B N 1
ATOM 6755 C CA . ASP B 1 31 ? 35.781 41.031 3.977 1 32.22 31 ASP B CA 1
ATOM 6756 C C . ASP B 1 31 ? 34.625 41.875 4.496 1 32.22 31 ASP B C 1
ATOM 6758 O O . ASP B 1 31 ? 34.469 43.031 4.125 1 32.22 31 ASP B O 1
ATOM 6762 N N . ILE B 1 32 ? 33.656 41.219 5.02 1 36 32 ILE B N 1
ATOM 6763 C CA . ILE B 1 32 ? 32.438 41.844 5.496 1 36 32 ILE B CA 1
ATOM 6764 C C . ILE B 1 32 ? 32.812 43 6.426 1 36 32 ILE B C 1
ATOM 6766 O O . ILE B 1 32 ? 32.125 44.031 6.449 1 36 32 ILE B O 1
ATOM 6770 N N . GLU B 1 33 ? 34 42.875 7.188 1 32.62 33 GLU B N 1
ATOM 6771 C CA . GLU B 1 33 ? 34.344 43.938 8.125 1 32.62 33 GLU B CA 1
ATOM 6772 C C . GLU B 1 33 ? 34.844 45.188 7.391 1 32.62 33 GLU B C 1
ATOM 6774 O O . GLU B 1 33 ? 34.531 46.312 7.789 1 32.62 33 GLU B O 1
ATOM 6779 N N . ASN B 1 34 ? 35.875 44.906 6.395 1 37.41 34 ASN B N 1
ATOM 6780 C CA . ASN B 1 34 ? 36.562 46.031 5.734 1 37.41 34 ASN B CA 1
ATOM 6781 C C . ASN B 1 34 ? 35.938 46.312 4.367 1 37.41 34 ASN B C 1
ATOM 6783 O O . ASN B 1 34 ? 36.5 47.094 3.59 1 37.41 34 ASN B O 1
ATOM 6787 N N . GLU B 1 35 ? 34.75 46.094 4.105 1 32.72 35 GLU B N 1
ATOM 6788 C CA . GLU B 1 35 ? 33.969 46.344 2.889 1 32.72 35 GLU B CA 1
ATOM 6789 C C . GLU B 1 35 ? 34.844 46.156 1.643 1 32.72 35 GLU B C 1
ATOM 6791 O O . GLU B 1 35 ? 34.688 46.906 0.67 1 32.72 35 GLU B O 1
ATOM 6796 N N . ASP B 1 36 ? 36.188 45.531 1.656 1 30.94 36 ASP B N 1
ATOM 6797 C CA . ASP B 1 36 ? 37.062 45.469 0.493 1 30.94 36 ASP B CA 1
ATOM 6798 C C . ASP B 1 36 ? 37.094 44.062 -0.092 1 30.94 36 ASP B C 1
ATOM 6800 O O . ASP B 1 36 ? 36.844 43.094 0.613 1 30.94 36 ASP B O 1
ATOM 6804 N N . ILE B 1 37 ? 37.156 43.938 -1.512 1 35.19 37 ILE B N 1
ATOM 6805 C CA . ILE B 1 37 ? 37.219 42.719 -2.311 1 35.19 37 ILE B CA 1
ATOM 6806 C C . ILE B 1 37 ? 38.656 42.156 -2.238 1 35.19 37 ILE B C 1
ATOM 6808 O O . ILE B 1 37 ? 39.625 42.875 -2.52 1 35.19 37 ILE B O 1
ATOM 6812 N N . VAL B 1 38 ? 39.25 41.281 -1.381 1 34.75 38 VAL B N 1
ATOM 6813 C CA . VAL B 1 38 ? 40.625 40.812 -1.387 1 34.75 38 VAL B CA 1
ATOM 6814 C C . VAL B 1 38 ? 40.75 39.625 -2.309 1 34.75 38 VAL B C 1
ATOM 6816 O O . VAL B 1 38 ? 39.812 38.812 -2.436 1 34.75 38 VAL B O 1
ATOM 6819 N N . PRO B 1 39 ? 41.75 39.594 -3.342 1 31.83 39 PRO B N 1
ATOM 6820 C CA . PRO B 1 39 ? 41.969 38.531 -4.312 1 31.83 39 PRO B CA 1
ATOM 6821 C C . PRO B 1 39 ? 42.219 37.188 -3.652 1 31.83 39 PRO B C 1
ATOM 6823 O O . PRO B 1 39 ? 42.906 37.094 -2.643 1 31.83 39 PRO B O 1
ATOM 6826 N N . THR B 1 40 ? 41.438 36.281 -3.539 1 32.53 40 THR B N 1
ATOM 6827 C CA . THR B 1 40 ? 41.812 35.031 -2.898 1 32.53 40 THR B CA 1
ATOM 6828 C C . THR B 1 40 ? 42.562 34.125 -3.879 1 32.53 40 THR B C 1
ATOM 6830 O O . THR B 1 40 ? 42.344 34.219 -5.09 1 32.53 40 THR B O 1
ATOM 6833 N N . LYS B 1 41 ? 43.875 33.719 -3.67 1 28.66 41 LYS B N 1
ATOM 6834 C CA . LYS B 1 41 ? 44.781 32.906 -4.477 1 28.66 41 LYS B CA 1
ATOM 6835 C C . LYS B 1 41 ? 44.031 31.812 -5.219 1 28.66 41 LYS B C 1
ATOM 6837 O O . LYS B 1 41 ? 43.094 31.234 -4.684 1 28.66 41 LYS B O 1
ATOM 6842 N N . LYS B 1 42 ? 44.438 31.672 -6.496 1 28.16 42 LYS B N 1
ATOM 6843 C CA . LYS B 1 42 ? 44 30.75 -7.527 1 28.16 42 LYS B CA 1
ATOM 6844 C C . LYS B 1 42 ? 44.219 29.297 -7.109 1 28.16 42 LYS B C 1
ATOM 6846 O O . LYS B 1 42 ? 45.344 28.922 -6.781 1 28.16 42 LYS B O 1
ATOM 6851 N N . ARG B 1 43 ? 43.5 28.594 -6.582 1 23.8 43 ARG B N 1
ATOM 6852 C CA . ARG B 1 43 ? 43.875 27.219 -6.27 1 23.8 43 ARG B CA 1
ATOM 6853 C C . ARG B 1 43 ? 44.312 26.469 -7.527 1 23.8 43 ARG B C 1
ATOM 6855 O O . ARG B 1 43 ? 43.594 26.484 -8.539 1 23.8 43 ARG B O 1
ATOM 6862 N N . LYS B 1 44 ? 45.594 26.25 -7.816 1 24.58 44 LYS B N 1
ATOM 6863 C CA . LYS B 1 44 ? 46.188 25.453 -8.898 1 24.58 44 LYS B CA 1
ATOM 6864 C C . LYS B 1 44 ? 45.438 24.125 -9.039 1 24.58 44 LYS B C 1
ATOM 6866 O O . LYS B 1 44 ? 45.312 23.375 -8.07 1 24.58 44 LYS B O 1
ATOM 6871 N N . VAL B 1 45 ? 44.656 24.047 -10.039 1 24.75 45 VAL B N 1
ATOM 6872 C CA . VAL B 1 45 ? 44.062 22.781 -10.438 1 24.75 45 VAL B CA 1
ATOM 6873 C C . VAL B 1 45 ? 45.156 21.797 -10.844 1 24.75 45 VAL B C 1
ATOM 6875 O O . VAL B 1 45 ? 46 22.125 -11.688 1 24.75 45 VAL B O 1
ATOM 6878 N N . LEU B 1 46 ? 45.656 21.031 -9.961 1 25.28 46 LEU B N 1
ATOM 6879 C CA . LEU B 1 46 ? 46.75 20.109 -10.281 1 25.28 46 LEU B CA 1
ATOM 6880 C C . LEU B 1 46 ? 46.469 19.391 -11.602 1 25.28 46 LEU B C 1
ATOM 6882 O O . LEU B 1 46 ? 45.312 19.203 -11.984 1 25.28 46 LEU B O 1
ATOM 6886 N N . PRO B 1 47 ? 47.375 19.312 -12.43 1 23.52 47 PRO B N 1
ATOM 6887 C CA . PRO B 1 47 ? 47.344 18.703 -13.766 1 23.52 47 PRO B CA 1
ATOM 6888 C C . PRO B 1 47 ? 46.656 17.344 -13.766 1 23.52 47 PRO B C 1
ATOM 6890 O O . PRO B 1 47 ? 46.656 16.641 -12.742 1 23.52 47 PRO B O 1
ATOM 6893 N N . PRO B 1 48 ? 45.688 17.203 -14.68 1 24.52 48 PRO B N 1
ATOM 6894 C CA . PRO B 1 48 ? 44.938 15.945 -14.867 1 24.52 48 PRO B CA 1
ATOM 6895 C C . PRO B 1 48 ? 45.875 14.719 -14.883 1 24.52 48 PRO B C 1
ATOM 6897 O O . PRO B 1 48 ? 46.938 14.75 -15.492 1 24.52 48 PRO B O 1
ATOM 6900 N N . LEU B 1 49 ? 45.875 14.062 -13.758 1 22.98 49 LEU B N 1
ATOM 6901 C CA . LEU B 1 49 ? 46.781 12.922 -13.836 1 22.98 49 LEU B CA 1
ATOM 6902 C C . LEU B 1 49 ? 46.562 12.133 -15.117 1 22.98 49 LEU B C 1
ATOM 6904 O O . LEU B 1 49 ? 45.438 12.141 -15.664 1 22.98 49 LEU B O 1
ATOM 6908 N N . ASN B 1 50 ? 47.469 11.797 -15.875 1 23.28 50 ASN B N 1
ATOM 6909 C CA . ASN B 1 50 ? 47.625 11.023 -17.094 1 23.28 50 ASN B CA 1
ATOM 6910 C C . ASN B 1 50 ? 46.844 9.719 -17.047 1 23.28 50 ASN B C 1
ATOM 6912 O O . ASN B 1 50 ? 47.438 8.641 -16.891 1 23.28 50 ASN B O 1
ATOM 6916 N N . TYR B 1 51 ? 45.625 9.773 -16.219 1 23.23 51 TYR B N 1
ATOM 6917 C CA . TYR B 1 51 ? 45.125 8.406 -16.078 1 23.23 51 TYR B CA 1
ATOM 6918 C C . TYR B 1 51 ? 44.75 7.824 -17.438 1 23.23 51 TYR B C 1
ATOM 6920 O O . TYR B 1 51 ? 44.312 8.547 -18.328 1 23.23 51 TYR B O 1
ATOM 6928 N N . ASN B 1 52 ? 45.125 6.695 -17.812 1 23.38 52 ASN B N 1
ATOM 6929 C CA . ASN B 1 52 ? 44.906 5.781 -18.922 1 23.38 52 ASN B CA 1
ATOM 6930 C C . ASN B 1 52 ? 43.406 5.578 -19.219 1 23.38 52 ASN B C 1
ATOM 6932 O O . ASN B 1 52 ? 42.594 5.719 -18.312 1 23.38 52 ASN B O 1
ATOM 6936 N N . ASN B 1 53 ? 42.781 5.395 -20.469 1 24.72 53 ASN B N 1
ATOM 6937 C CA . ASN B 1 53 ? 41.719 5.488 -21.453 1 24.72 53 ASN B CA 1
ATOM 6938 C C . ASN B 1 53 ? 40.469 4.711 -20.984 1 24.72 53 ASN B C 1
ATOM 6940 O O . ASN B 1 53 ? 39.469 4.711 -21.672 1 24.72 53 ASN B O 1
ATOM 6944 N N . ASP B 1 54 ? 40.406 3.527 -20.203 1 22.98 54 ASP B N 1
ATOM 6945 C CA . ASP B 1 54 ? 39.531 2.391 -20.422 1 22.98 54 ASP B CA 1
ATOM 6946 C C . ASP B 1 54 ? 38.156 2.604 -19.75 1 22.98 54 ASP B C 1
ATOM 6948 O O . ASP B 1 54 ? 37.125 2.434 -20.375 1 22.98 54 ASP B O 1
ATOM 6952 N N . ILE B 1 55 ? 37.781 1.989 -18.578 1 24.5 55 ILE B N 1
ATOM 6953 C CA . ILE B 1 55 ? 36.562 1.282 -18.219 1 24.5 55 ILE B CA 1
ATOM 6954 C C . ILE B 1 55 ? 35.531 2.275 -17.688 1 24.5 55 ILE B C 1
ATOM 6956 O O . ILE B 1 55 ? 35.812 3.025 -16.75 1 24.5 55 ILE B O 1
ATOM 6960 N N . VAL B 1 56 ? 34.344 2.711 -18.469 1 29.2 56 VAL B N 1
ATOM 6961 C CA . VAL B 1 56 ? 33.188 3.598 -18.562 1 29.2 56 VAL B CA 1
ATOM 6962 C C . VAL B 1 56 ? 32.125 3.162 -17.562 1 29.2 56 VAL B C 1
ATOM 6964 O O . VAL B 1 56 ? 31.656 2.016 -17.594 1 29.2 56 VAL B O 1
ATOM 6967 N N . THR B 1 57 ? 31.922 3.668 -16.266 1 28.34 57 THR B N 1
ATOM 6968 C CA . THR B 1 57 ? 31.031 3.176 -15.227 1 28.34 57 THR B CA 1
ATOM 6969 C C . THR B 1 57 ? 29.578 3.521 -15.555 1 28.34 57 THR B C 1
ATOM 6971 O O . THR B 1 57 ? 29.266 4.66 -15.914 1 28.34 57 THR B O 1
ATOM 6974 N N . LYS B 1 58 ? 28.672 2.648 -15.938 1 30.7 58 LYS B N 1
ATOM 6975 C CA . LYS B 1 58 ? 27.266 2.633 -16.344 1 30.7 58 LYS B CA 1
ATOM 6976 C C . LYS B 1 58 ? 26.344 2.816 -15.148 1 30.7 58 LYS B C 1
ATOM 6978 O O . LYS B 1 58 ? 26.5 2.127 -14.133 1 30.7 58 LYS B O 1
ATOM 6983 N N . PHE B 1 59 ? 25.859 4.074 -14.828 1 28.09 59 PHE B N 1
ATOM 6984 C CA . PHE B 1 59 ? 24.984 4.117 -13.664 1 28.09 59 PHE B CA 1
ATOM 6985 C C . PHE B 1 59 ? 23.516 4.156 -14.094 1 28.09 59 PHE B C 1
ATOM 6987 O O . PHE B 1 59 ? 23.188 4.676 -15.164 1 28.09 59 PHE B O 1
ATOM 6994 N N . LYS B 1 60 ? 22.703 3.389 -13.648 1 31.25 60 LYS B N 1
ATOM 6995 C CA . LYS B 1 60 ? 21.266 3.258 -13.914 1 31.25 60 LYS B CA 1
ATOM 6996 C C . LYS B 1 60 ? 20.484 4.371 -13.234 1 31.25 60 LYS B C 1
ATOM 6998 O O . LYS B 1 60 ? 20.641 4.605 -12.031 1 31.25 60 LYS B O 1
ATOM 7003 N N . ASN B 1 61 ? 20.062 5.371 -14.031 1 28.14 61 ASN B N 1
ATOM 7004 C CA . ASN B 1 61 ? 19.344 6.5 -13.461 1 28.14 61 ASN B CA 1
ATOM 7005 C C . ASN B 1 61 ? 17.969 6.074 -12.93 1 28.14 61 ASN B C 1
ATOM 7007 O O . ASN B 1 61 ? 17.531 4.941 -13.164 1 28.14 61 ASN B O 1
ATOM 7011 N N . VAL B 1 62 ? 17.266 6.953 -12.297 1 29.59 62 VAL B N 1
ATOM 7012 C CA . VAL B 1 62 ? 16.062 6.641 -11.547 1 29.59 62 VAL B CA 1
ATOM 7013 C C . VAL B 1 62 ? 15.062 5.914 -12.453 1 29.59 62 VAL B C 1
ATOM 7015 O O . VAL B 1 62 ? 14.273 5.086 -11.992 1 29.59 62 VAL B O 1
ATOM 7018 N N . ASP B 1 63 ? 14.945 6.266 -13.727 1 31.73 63 ASP B N 1
ATOM 7019 C CA . ASP B 1 63 ? 14.008 5.66 -14.672 1 31.73 63 ASP B CA 1
ATOM 7020 C C . ASP B 1 63 ? 14.586 4.375 -15.266 1 31.73 63 ASP B C 1
ATOM 7022 O O . ASP B 1 63 ? 14.031 3.818 -16.219 1 31.73 63 ASP B O 1
ATOM 7026 N N . GLY B 1 64 ? 15.531 3.697 -14.547 1 32.03 64 GLY B N 1
ATOM 7027 C CA . GLY B 1 64 ? 16.219 2.441 -14.812 1 32.03 64 GLY B CA 1
ATOM 7028 C C . GLY B 1 64 ? 17.203 2.529 -15.961 1 32.03 64 GLY B C 1
ATOM 7029 O O . GLY B 1 64 ? 17.719 1.511 -16.422 1 32.03 64 GLY B O 1
ATOM 7030 N N . ARG B 1 65 ? 17 3.646 -16.719 1 29.72 65 ARG B N 1
ATOM 7031 C CA . ARG B 1 65 ? 17.953 3.711 -17.828 1 29.72 65 ARG B CA 1
ATOM 7032 C C . ARG B 1 65 ? 19.391 3.811 -17.297 1 29.72 65 ARG B C 1
ATOM 7034 O O . ARG B 1 65 ? 19.641 4.438 -16.266 1 29.72 65 ARG B O 1
ATOM 7041 N N . LEU B 1 66 ? 20.094 2.928 -17.75 1 30.72 66 LEU B N 1
ATOM 7042 C CA . LEU B 1 66 ? 21.531 2.893 -17.5 1 30.72 66 LEU B CA 1
ATOM 7043 C C . LEU B 1 66 ? 22.172 4.215 -17.891 1 30.72 66 LEU B C 1
ATOM 7045 O O . LEU B 1 66 ? 22.078 4.648 -19.031 1 30.72 66 LEU B O 1
ATOM 7049 N N . MET B 1 67 ? 21.922 5.285 -17.062 1 27.98 67 MET B N 1
ATOM 7050 C CA . MET B 1 67 ? 22.656 6.488 -17.453 1 27.98 67 MET B CA 1
ATOM 7051 C C . MET B 1 67 ? 24.156 6.285 -17.266 1 27.98 67 MET B C 1
ATOM 7053 O O . MET B 1 67 ? 24.594 5.684 -16.281 1 27.98 67 MET B O 1
ATOM 7057 N N . GLU B 1 68 ? 24.75 6.141 -18.328 1 30.83 68 GLU B N 1
ATOM 7058 C CA . GLU B 1 68 ? 26.203 6.094 -18.375 1 30.83 68 GLU B CA 1
ATOM 7059 C C . GLU B 1 68 ? 26.812 7.445 -18 1 30.83 68 GLU B C 1
ATOM 7061 O O . GLU B 1 68 ? 26.469 8.469 -18.594 1 30.83 68 GLU B O 1
ATOM 7066 N N . CYS B 1 69 ? 26.688 7.785 -16.688 1 25.75 69 CYS B N 1
ATOM 7067 C CA . CYS B 1 69 ? 27.297 9.07 -16.359 1 25.75 69 CYS B CA 1
ATOM 7068 C C . CYS B 1 69 ? 28.812 9.023 -16.547 1 25.75 69 CYS B C 1
ATOM 7070 O O . CYS B 1 69 ? 29.438 8.016 -16.219 1 25.75 69 CYS B O 1
ATOM 7072 N N . SER B 1 70 ? 29.219 9.82 -17.375 1 26.28 70 SER B N 1
ATOM 7073 C CA . SER B 1 70 ? 30.672 9.922 -17.578 1 26.28 70 SER B CA 1
ATOM 7074 C C . SER B 1 70 ? 31.375 10.25 -16.266 1 26.28 70 SER B C 1
ATOM 7076 O O . SER B 1 70 ? 30.766 10.781 -15.336 1 26.28 70 SER B O 1
ATOM 7078 N N . GLN B 1 71 ? 32.594 9.75 -16 1 26.98 71 GLN B N 1
ATOM 7079 C CA . GLN B 1 71 ? 33.469 10 -14.859 1 26.98 71 GLN B CA 1
ATOM 7080 C C . GLN B 1 71 ? 33.531 11.492 -14.531 1 26.98 71 GLN B C 1
ATOM 7082 O O . GLN B 1 71 ? 33.844 11.875 -13.406 1 26.98 71 GLN B O 1
ATOM 7087 N N . LYS B 1 72 ? 33.375 12.328 -15.539 1 27.61 72 LYS B N 1
ATOM 7088 C CA . LYS B 1 72 ? 33.656 13.75 -15.406 1 27.61 72 LYS B CA 1
ATOM 7089 C C . LYS B 1 72 ? 32.719 14.406 -14.391 1 27.61 72 LYS B C 1
ATOM 7091 O O . LYS B 1 72 ? 33.156 15.266 -13.617 1 27.61 72 LYS B O 1
ATOM 7096 N N . ALA B 1 73 ? 31.453 14.039 -14.469 1 26 73 ALA B N 1
ATOM 7097 C CA . ALA B 1 73 ? 30.516 14.883 -13.734 1 26 73 ALA B CA 1
ATOM 7098 C C . ALA B 1 73 ? 30.562 14.578 -12.242 1 26 73 ALA B C 1
ATOM 7100 O O . ALA B 1 73 ? 30.219 15.43 -11.414 1 26 73 ALA B O 1
ATOM 7101 N N . VAL B 1 74 ? 30.922 13.375 -11.883 1 25.66 74 VAL B N 1
ATOM 7102 C CA . VAL B 1 74 ? 30.922 13.008 -10.469 1 25.66 74 VAL B CA 1
ATOM 7103 C C . VAL B 1 74 ? 32.062 13.734 -9.75 1 25.66 74 VAL B C 1
ATOM 7105 O O . VAL B 1 74 ? 31.938 14.07 -8.57 1 25.66 74 VAL B O 1
ATOM 7108 N N . ASN B 1 75 ? 33.156 13.805 -10.453 1 26.62 75 ASN B N 1
ATOM 7109 C CA . ASN B 1 75 ? 34.344 14.289 -9.75 1 26.62 75 ASN B CA 1
ATOM 7110 C C . ASN B 1 75 ? 34.156 15.734 -9.289 1 26.62 75 ASN B C 1
ATOM 7112 O O . ASN B 1 75 ? 35.062 16.297 -8.648 1 26.62 75 ASN B O 1
ATOM 7116 N N . GLU B 1 76 ? 33.344 16.5 -9.93 1 26.09 76 GLU B N 1
ATOM 7117 C CA . GLU B 1 76 ? 33.406 17.938 -9.648 1 26.09 76 GLU B CA 1
ATOM 7118 C C . GLU B 1 76 ? 32.906 18.25 -8.242 1 26.09 76 GLU B C 1
ATOM 7120 O O . GLU B 1 76 ? 32.969 19.391 -7.785 1 26.09 76 GLU B O 1
ATOM 7125 N N . PHE B 1 77 ? 32.156 17.375 -7.602 1 23.53 77 PHE B N 1
ATOM 7126 C CA . PHE B 1 77 ? 31.734 17.891 -6.297 1 23.53 77 PHE B CA 1
ATOM 7127 C C . PHE B 1 77 ? 32.875 17.828 -5.297 1 23.53 77 PHE B C 1
ATOM 7129 O O . PHE B 1 77 ? 33.094 16.797 -4.652 1 23.53 77 PHE B O 1
ATOM 7136 N N . THR B 1 78 ? 34.062 18.297 -5.785 1 22.88 78 THR B N 1
ATOM 7137 C CA . THR B 1 78 ? 35.219 18.312 -4.895 1 22.88 78 THR B CA 1
ATOM 7138 C C . THR B 1 78 ? 34.906 19.094 -3.623 1 22.88 78 THR B C 1
ATOM 7140 O O . THR B 1 78 ? 34.375 20.203 -3.686 1 22.88 78 THR B O 1
ATOM 7143 N N . SER B 1 79 ? 34.875 18.453 -2.564 1 19.73 79 SER B N 1
ATOM 7144 C CA . SER B 1 79 ? 34.719 18.969 -1.204 1 19.73 79 SER B CA 1
ATOM 7145 C C . SER B 1 79 ? 35.812 19.984 -0.87 1 19.73 79 SER B C 1
ATOM 7147 O O . SER B 1 79 ? 37 19.703 -1.047 1 19.73 79 SER B O 1
ATOM 7149 N N . PRO B 1 80 ? 35.688 21.328 -1.083 1 23.69 80 PRO B N 1
ATOM 7150 C CA . PRO B 1 80 ? 36.719 22.297 -0.705 1 23.69 80 PRO B CA 1
ATOM 7151 C C . PRO B 1 80 ? 37.219 22.109 0.726 1 23.69 80 PRO B C 1
ATOM 7153 O O . PRO B 1 80 ? 36.438 22.234 1.677 1 23.69 80 PRO B O 1
ATOM 7156 N N . CYS B 1 81 ? 37.844 21.109 1.081 1 20.25 81 CYS B N 1
ATOM 7157 C CA . CYS B 1 81 ? 38.406 20.984 2.42 1 20.25 81 CYS B CA 1
ATOM 7158 C C . CYS B 1 81 ? 39.312 22.172 2.734 1 20.25 81 CYS B C 1
ATOM 7160 O O . CYS B 1 81 ? 40.25 22.453 2.004 1 20.25 81 CYS B O 1
ATOM 7162 N N . VAL B 1 82 ? 38.781 23.297 3.404 1 21.61 82 VAL B N 1
ATOM 7163 C CA . VAL B 1 82 ? 39.406 24.484 3.963 1 21.61 82 VAL B CA 1
ATOM 7164 C C . VAL B 1 82 ? 40.562 24.078 4.855 1 21.61 82 VAL B C 1
ATOM 7166 O O . VAL B 1 82 ? 40.406 23.266 5.758 1 21.61 82 VAL B O 1
ATOM 7169 N N . ASN B 1 83 ? 41.719 24.016 4.371 1 19.45 83 ASN B N 1
ATOM 7170 C CA . ASN B 1 83 ? 42.875 24.031 5.246 1 19.45 83 ASN B CA 1
ATOM 7171 C C . ASN B 1 83 ? 42.844 25.234 6.195 1 19.45 83 ASN B C 1
ATOM 7173 O O . ASN B 1 83 ? 42.781 26.375 5.75 1 19.45 83 ASN B O 1
ATOM 7177 N N . ASN B 1 84 ? 42.438 25.156 7.445 1 20.39 84 ASN B N 1
ATOM 7178 C CA . ASN B 1 84 ? 42.188 25.984 8.625 1 20.39 84 ASN B CA 1
ATOM 7179 C C . ASN B 1 84 ? 43.469 26.688 9.086 1 20.39 84 ASN B C 1
ATOM 7181 O O . ASN B 1 84 ? 44 26.359 10.141 1 20.39 84 ASN B O 1
ATOM 7185 N N . MET B 1 85 ? 44.375 27.219 8.328 1 20.14 85 MET B N 1
ATOM 7186 C CA . MET B 1 85 ? 45.312 27.875 9.242 1 20.14 85 MET B CA 1
ATOM 7187 C C . MET B 1 85 ? 44.594 28.984 10.031 1 20.14 85 MET B C 1
ATOM 7189 O O . MET B 1 85 ? 44.094 29.953 9.445 1 20.14 85 MET B O 1
ATOM 7193 N N . LEU B 1 86 ? 43.875 28.75 11.141 1 20.06 86 LEU B N 1
ATOM 7194 C CA . LEU B 1 86 ? 43.156 29.484 12.188 1 20.06 86 LEU B CA 1
ATOM 7195 C C . LEU B 1 86 ? 44.062 30.547 12.797 1 20.06 86 LEU B C 1
ATOM 7197 O O . LEU B 1 86 ? 44.938 30.234 13.617 1 20.06 86 LEU B O 1
ATOM 7201 N N . SER B 1 87 ? 44.719 31.453 12.047 1 20.14 87 SER B N 1
ATOM 7202 C CA . SER B 1 87 ? 45.469 32.469 12.789 1 20.14 87 SER B CA 1
ATOM 7203 C C . SER B 1 87 ? 44.594 33.125 13.844 1 20.14 87 SER B C 1
ATOM 7205 O O . SER B 1 87 ? 43.375 33.062 13.773 1 20.14 87 SER B O 1
ATOM 7207 N N . SER B 1 88 ? 45.25 33.875 14.945 1 20.33 88 SER B N 1
ATOM 7208 C CA . SER B 1 88 ? 44.906 34.469 16.25 1 20.33 88 SER B CA 1
ATOM 7209 C C . SER B 1 88 ? 43.844 35.531 16.109 1 20.33 88 SER B C 1
ATOM 7211 O O . SER B 1 88 ? 44 36.5 15.352 1 20.33 88 SER B O 1
ATOM 7213 N N . TYR B 1 89 ? 42.594 35.312 16.234 1 21.5 89 TYR B N 1
ATOM 7214 C CA . TYR B 1 89 ? 41.375 36.062 16.25 1 21.5 89 TYR B CA 1
ATOM 7215 C C . TYR B 1 89 ? 41.375 37.125 17.344 1 21.5 89 TYR B C 1
ATOM 7217 O O . TYR B 1 89 ? 40.719 37 18.359 1 21.5 89 TYR B O 1
ATOM 7225 N N . SER B 1 90 ? 42.656 37.688 17.734 1 20.2 90 SER B N 1
ATOM 7226 C CA . SER B 1 90 ? 42.656 38.531 18.922 1 20.2 90 SER B CA 1
ATOM 7227 C C . SER B 1 90 ? 41.594 39.625 18.828 1 20.2 90 SER B C 1
ATOM 7229 O O . SER B 1 90 ? 40.75 39.75 19.703 1 20.2 90 SER B O 1
ATOM 7231 N N . ASN B 1 91 ? 42.062 40.969 18.688 1 18.95 91 ASN B N 1
ATOM 7232 C CA . ASN B 1 91 ? 41.719 42.219 19.359 1 18.95 91 ASN B CA 1
ATOM 7233 C C . ASN B 1 91 ? 40.562 42.906 18.672 1 18.95 91 ASN B C 1
ATOM 7235 O O . ASN B 1 91 ? 40.75 43.688 17.734 1 18.95 91 ASN B O 1
ATOM 7239 N N . LEU B 1 92 ? 39.531 42.312 18.453 1 20.86 92 LEU B N 1
ATOM 7240 C CA . LEU B 1 92 ? 38.438 42.969 17.719 1 20.86 92 LEU B CA 1
ATOM 7241 C C . LEU B 1 92 ? 37.844 44.094 18.547 1 20.86 92 LEU B C 1
ATOM 7243 O O . LEU B 1 92 ? 37.219 43.844 19.594 1 20.86 92 LEU B O 1
ATOM 7247 N N . SER B 1 93 ? 38.562 45.219 18.641 1 19.34 93 SER B N 1
ATOM 7248 C CA . SER B 1 93 ? 38.062 46.375 19.391 1 19.34 93 SER B CA 1
ATOM 7249 C C . SER B 1 93 ? 36.688 46.812 18.891 1 19.34 93 SER B C 1
ATOM 7251 O O . SER B 1 93 ? 36.406 46.688 17.688 1 19.34 93 SER B O 1
ATOM 7253 N N . PRO B 1 94 ? 35.688 46.969 19.719 1 22.59 94 PRO B N 1
ATOM 7254 C CA . PRO B 1 94 ? 34.281 47.344 19.609 1 22.59 94 PRO B CA 1
ATOM 7255 C C . PRO B 1 94 ? 34.062 48.656 18.891 1 22.59 94 PRO B C 1
ATOM 7257 O O . PRO B 1 94 ? 34.219 49.719 19.484 1 22.59 94 PRO B O 1
ATOM 7260 N N . GLU B 1 95 ? 34.719 48.969 17.766 1 22.33 95 GLU B N 1
ATOM 7261 C CA . GLU B 1 95 ? 34.469 50.375 17.375 1 22.33 95 GLU B CA 1
ATOM 7262 C C . GLU B 1 95 ? 32.969 50.625 17.156 1 22.33 95 GLU B C 1
ATOM 7264 O O . GLU B 1 95 ? 32.281 49.781 16.625 1 22.33 95 GLU B O 1
ATOM 7269 N N . ARG B 1 96 ? 32.219 51.562 17.906 1 24.33 96 ARG B N 1
ATOM 7270 C CA . ARG B 1 96 ? 30.953 52.25 17.922 1 24.33 96 ARG B CA 1
ATOM 7271 C C . ARG B 1 96 ? 30.578 52.719 16.516 1 24.33 96 ARG B C 1
ATOM 7273 O O . ARG B 1 96 ? 31.25 53.594 15.938 1 24.33 96 ARG B O 1
ATOM 7280 N N . HIS B 1 97 ? 30.328 51.844 15.633 1 24.91 97 HIS B N 1
ATOM 7281 C CA . HIS B 1 97 ? 29.969 52.281 14.289 1 24.91 97 HIS B CA 1
ATOM 7282 C C . HIS B 1 97 ? 28.797 53.281 14.312 1 24.91 97 HIS B C 1
ATOM 7284 O O . HIS B 1 97 ? 27.797 53.031 14.977 1 24.91 97 HIS B O 1
ATOM 7290 N N . ALA B 1 98 ? 29 54.562 14.266 1 24.06 98 ALA B N 1
ATOM 7291 C CA . ALA B 1 98 ? 28.125 55.688 13.938 1 24.06 98 ALA B CA 1
ATOM 7292 C C . ALA B 1 98 ? 27.172 55.312 12.797 1 24.06 98 ALA B C 1
ATOM 7294 O O . ALA B 1 98 ? 27.531 54.562 11.898 1 24.06 98 ALA B O 1
ATOM 7295 N N . SER B 1 99 ? 25.891 55.469 13.016 1 25.97 99 SER B N 1
ATOM 7296 C CA . SER B 1 99 ? 24.734 55.469 12.117 1 25.97 99 SER B CA 1
ATOM 7297 C C . SER B 1 99 ? 25.078 56.125 10.789 1 25.97 99 SER B C 1
ATOM 7299 O O . SER B 1 99 ? 25.281 57.344 10.727 1 25.97 99 SER B O 1
ATOM 7301 N N . ASN B 1 100 ? 26.094 55.719 10.133 1 26.88 100 ASN B N 1
ATOM 7302 C CA . ASN B 1 100 ? 26.25 56.375 8.836 1 26.88 100 ASN B CA 1
ATOM 7303 C C . ASN B 1 100 ? 24.953 56.375 8.039 1 26.88 100 ASN B C 1
ATOM 7305 O O . ASN B 1 100 ? 24.422 55.312 7.707 1 26.88 100 ASN B O 1
ATOM 7309 N N . SER B 1 101 ? 24.016 57.344 8.234 1 28.97 101 SER B N 1
ATOM 7310 C CA . SER B 1 101 ? 22.938 57.781 7.352 1 28.97 101 SER B CA 1
ATOM 7311 C C . SER B 1 101 ? 23.359 57.719 5.887 1 28.97 101 SER B C 1
ATOM 7313 O O . SER B 1 101 ? 24.312 58.375 5.465 1 28.97 101 SER B O 1
ATOM 7315 N N . MET B 1 102 ? 23.547 56.625 5.359 1 31.66 102 MET B N 1
ATOM 7316 C CA . MET B 1 102 ? 23.766 56.531 3.92 1 31.66 102 MET B CA 1
ATOM 7317 C C . MET B 1 102 ? 22.938 57.562 3.168 1 31.66 102 MET B C 1
ATOM 7319 O O . MET B 1 102 ? 21.719 57.656 3.369 1 31.66 102 MET B O 1
ATOM 7323 N N . ASN B 1 103 ? 23.469 58.719 2.896 1 30.64 103 ASN B N 1
ATOM 7324 C CA . ASN B 1 103 ? 23.047 59.719 1.928 1 30.64 103 ASN B CA 1
ATOM 7325 C C . ASN B 1 103 ? 22.594 59.062 0.618 1 30.64 103 ASN B C 1
ATOM 7327 O O . ASN B 1 103 ? 23.391 58.938 -0.311 1 30.64 103 ASN B O 1
ATOM 7331 N N . ILE B 1 104 ? 21.844 58.031 0.673 1 36.97 104 ILE B N 1
ATOM 7332 C CA . ILE B 1 104 ? 21.203 57.469 -0.513 1 36.97 104 ILE B CA 1
ATOM 7333 C C . ILE B 1 104 ? 20.391 58.562 -1.214 1 36.97 104 ILE B C 1
ATOM 7335 O O . ILE B 1 104 ? 19.188 58.688 -0.951 1 36.97 104 ILE B O 1
ATOM 7339 N N . SER B 1 105 ? 20.734 59.75 -1.292 1 37.75 105 SER B N 1
ATOM 7340 C CA . SER B 1 105 ? 20.062 60.906 -1.884 1 37.75 105 SER B CA 1
ATOM 7341 C C . SER B 1 105 ? 19.625 60.625 -3.316 1 37.75 105 SER B C 1
ATOM 7343 O O . SER B 1 105 ? 18.578 61.094 -3.76 1 37.75 105 SER B O 1
ATOM 7345 N N . GLY B 1 106 ? 20.359 59.844 -4.062 1 42.69 106 GLY B N 1
ATOM 7346 C CA . GLY B 1 106 ? 20.109 59.938 -5.492 1 42.69 106 GLY B CA 1
ATOM 7347 C C . GLY B 1 106 ? 18.938 59.094 -5.945 1 42.69 106 GLY B C 1
ATOM 7348 O O . GLY B 1 106 ? 18.516 59.156 -7.102 1 42.69 106 GLY B O 1
ATOM 7349 N N . TYR B 1 107 ? 18.594 57.938 -5.293 1 49.28 107 TYR B N 1
ATOM 7350 C CA . TYR B 1 107 ? 17.609 57.062 -5.91 1 49.28 107 TYR B CA 1
ATOM 7351 C C . TYR B 1 107 ? 16.203 57.438 -5.52 1 49.28 107 TYR B C 1
ATOM 7353 O O . TYR B 1 107 ? 15.227 56.812 -5.934 1 49.28 107 TYR B O 1
ATOM 7361 N N . LYS B 1 108 ? 16.031 58.312 -4.605 1 53.41 108 LYS B N 1
ATOM 7362 C CA . LYS B 1 108 ? 14.719 58.844 -4.238 1 53.41 108 LYS B CA 1
ATOM 7363 C C . LYS B 1 108 ? 13.969 59.375 -5.457 1 53.41 108 LYS B C 1
ATOM 7365 O O . LYS B 1 108 ? 12.742 59.312 -5.512 1 53.41 108 LYS B O 1
ATOM 7370 N N . ASN B 1 109 ? 14.766 59.719 -6.434 1 59.94 109 ASN B N 1
ATOM 7371 C CA . ASN B 1 109 ? 14.125 60.375 -7.57 1 59.94 109 ASN B CA 1
ATOM 7372 C C . ASN B 1 109 ? 13.773 59.375 -8.664 1 59.94 109 ASN B C 1
ATOM 7374 O O . ASN B 1 109 ? 13.391 59.75 -9.766 1 59.94 109 ASN B O 1
ATOM 7378 N N . LEU B 1 110 ? 13.852 58 -8.242 1 71.94 110 LEU B N 1
ATOM 7379 C CA . LEU B 1 110 ? 13.547 57.031 -9.289 1 71.94 110 LEU B CA 1
ATOM 7380 C C . LEU B 1 110 ? 12.047 56.781 -9.359 1 71.94 110 LEU B C 1
ATOM 7382 O O . LEU B 1 110 ? 11.375 56.719 -8.32 1 71.94 110 LEU B O 1
ATOM 7386 N N . SER B 1 111 ? 11.547 56.719 -10.508 1 78.19 111 SER B N 1
ATOM 7387 C CA . SER B 1 111 ? 10.148 56.344 -10.703 1 78.19 111 SER B CA 1
ATOM 7388 C C . SER B 1 111 ? 9.922 54.875 -10.375 1 78.19 111 SER B C 1
ATOM 7390 O O . SER B 1 111 ? 10.859 54.062 -10.391 1 78.19 111 SER B O 1
ATOM 7392 N N . ASP B 1 112 ? 8.828 54.5 -9.906 1 82.12 112 ASP B N 1
ATOM 7393 C CA . ASP B 1 112 ? 8.469 53.125 -9.586 1 82.12 112 ASP B CA 1
ATOM 7394 C C . ASP B 1 112 ? 8.734 52.219 -10.766 1 82.12 112 ASP B C 1
ATOM 7396 O O . ASP B 1 112 ? 9.172 51.062 -10.578 1 82.12 112 ASP B O 1
ATOM 7400 N N . ARG B 1 113 ? 8.523 52.719 -11.883 1 80.25 113 ARG B N 1
ATOM 7401 C CA . ARG B 1 113 ? 8.773 51.938 -13.094 1 80.25 113 ARG B CA 1
ATOM 7402 C C . ARG B 1 113 ? 10.258 51.625 -13.242 1 80.25 113 ARG B C 1
ATOM 7404 O O . ARG B 1 113 ? 10.633 50.531 -13.695 1 80.25 113 ARG B O 1
ATOM 7411 N N . ASP B 1 114 ? 10.992 52.562 -12.828 1 82.19 114 ASP B N 1
ATOM 7412 C CA . ASP B 1 114 ? 12.438 52.375 -12.914 1 82.19 114 ASP B CA 1
ATOM 7413 C C . ASP B 1 114 ? 12.914 51.281 -11.953 1 82.19 114 ASP B C 1
ATOM 7415 O O . ASP B 1 114 ? 13.859 50.531 -12.258 1 82.19 114 ASP B O 1
ATOM 7419 N N . VAL B 1 115 ? 12.273 51.188 -10.82 1 85.12 115 VAL B N 1
ATOM 7420 C CA . VAL B 1 115 ? 12.625 50.156 -9.836 1 85.12 115 VAL B CA 1
ATOM 7421 C C . VAL B 1 115 ? 12.344 48.781 -10.414 1 85.12 115 VAL B C 1
ATOM 7423 O O . VAL B 1 115 ? 13.172 47.875 -10.297 1 85.12 115 VAL B O 1
ATOM 7426 N N . PHE B 1 116 ? 11.227 48.625 -11.078 1 86.5 116 PHE B N 1
ATOM 7427 C CA . PHE B 1 116 ? 10.867 47.375 -11.695 1 86.5 116 PHE B CA 1
ATOM 7428 C C . PHE B 1 116 ? 11.844 47 -12.805 1 86.5 116 PHE B C 1
ATOM 7430 O O . PHE B 1 116 ? 12.203 45.844 -12.969 1 86.5 116 PHE B O 1
ATOM 7437 N N . LEU B 1 117 ? 12.234 48 -13.453 1 82.19 117 LEU B N 1
ATOM 7438 C CA . LEU B 1 117 ? 13.203 47.812 -14.523 1 82.19 117 LEU B CA 1
ATOM 7439 C C . LEU B 1 117 ? 14.562 47.375 -13.953 1 82.19 117 LEU B C 1
ATOM 7441 O O . LEU B 1 117 ? 15.242 46.531 -14.516 1 82.19 117 LEU B O 1
ATOM 7445 N N . LYS B 1 118 ? 14.828 48 -12.898 1 83.31 118 LYS B N 1
ATOM 7446 C CA . LYS B 1 118 ? 16.094 47.656 -12.25 1 83.31 118 LYS B CA 1
ATOM 7447 C C . LYS B 1 118 ? 16.109 46.219 -11.742 1 83.31 118 LYS B C 1
ATOM 7449 O O . LYS B 1 118 ? 17.156 45.594 -11.719 1 83.31 118 LYS B O 1
ATOM 7454 N N . LEU B 1 119 ? 14.984 45.75 -11.398 1 88 119 LEU B N 1
ATOM 7455 C CA . LEU B 1 119 ? 14.852 44.375 -10.922 1 88 119 LEU B CA 1
ATOM 7456 C C . LEU B 1 119 ? 14.664 43.438 -12.086 1 88 119 LEU B C 1
ATOM 7458 O O . LEU B 1 119 ? 14.555 42.219 -11.891 1 88 119 LEU B O 1
ATOM 7462 N N . HIS B 1 120 ? 14.586 43.969 -13.297 1 86 120 HIS B N 1
ATOM 7463 C CA . HIS B 1 120 ? 14.398 43.219 -14.523 1 86 120 HIS B CA 1
ATOM 7464 C C . HIS B 1 120 ? 13.094 42.406 -14.492 1 86 120 HIS B C 1
ATOM 7466 O O . HIS B 1 120 ? 13.062 41.25 -14.844 1 86 120 HIS B O 1
ATOM 7472 N N . LEU B 1 121 ? 12.164 43.031 -13.984 1 88.75 121 LEU B N 1
ATOM 7473 C CA . LEU B 1 121 ? 10.836 42.438 -13.961 1 88.75 121 LEU B CA 1
ATOM 7474 C C . LEU B 1 121 ? 10 42.906 -15.141 1 88.75 121 LEU B C 1
ATOM 7476 O O . LEU B 1 121 ? 10.148 44.031 -15.602 1 88.75 121 LEU B O 1
ATOM 7480 N N . PRO B 1 122 ? 9.234 42.062 -15.648 1 85.88 122 PRO B N 1
ATOM 7481 C CA . PRO B 1 122 ? 8.43 42.438 -16.812 1 85.88 122 PRO B CA 1
ATOM 7482 C C . PRO B 1 122 ? 7.461 43.594 -16.516 1 85.88 122 PRO B C 1
ATOM 7484 O O . PRO B 1 122 ? 6.98 43.719 -15.391 1 85.88 122 PRO B O 1
ATOM 7487 N N . CYS B 1 123 ? 7.168 44.344 -17.516 1 82.31 123 CYS B N 1
ATOM 7488 C CA . CYS B 1 123 ? 6.27 45.469 -17.406 1 82.31 123 CYS B CA 1
ATOM 7489 C C . CYS B 1 123 ? 4.863 45.031 -17.016 1 82.31 123 CYS B C 1
ATOM 7491 O O . CYS B 1 123 ? 4.145 45.75 -16.344 1 82.31 123 CYS B O 1
ATOM 7493 N N . GLN B 1 124 ? 4.629 43.875 -17.391 1 82.25 124 GLN B N 1
ATOM 7494 C CA . GLN B 1 124 ? 3.316 43.344 -17.062 1 82.25 124 GLN B CA 1
ATOM 7495 C C . GLN B 1 124 ? 3.115 43.25 -15.562 1 82.25 124 GLN B C 1
ATOM 7497 O O . GLN B 1 124 ? 2 43.438 -15.062 1 82.25 124 GLN B O 1
ATOM 7502 N N . LEU B 1 125 ? 4.172 43 -14.906 1 85.19 125 LEU B N 1
ATOM 7503 C CA . LEU B 1 125 ? 4.098 42.875 -13.461 1 85.19 125 LEU B CA 1
ATOM 7504 C C . LEU B 1 125 ? 3.863 44.25 -12.805 1 85.19 125 LEU B C 1
ATOM 7506 O O . LEU B 1 125 ? 3.119 44.344 -11.828 1 85.19 125 LEU B O 1
ATOM 7510 N N . TYR B 1 126 ? 4.508 45.188 -13.359 1 83.69 126 TYR B N 1
ATOM 7511 C CA . TYR B 1 126 ? 4.309 46.562 -12.852 1 83.69 126 TYR B CA 1
ATOM 7512 C C . TYR B 1 126 ? 2.857 46.969 -13.023 1 83.69 126 TYR B C 1
ATOM 7514 O O . TYR B 1 126 ? 2.258 47.531 -12.102 1 83.69 126 TYR B O 1
ATOM 7522 N N . GLU B 1 127 ? 2.309 46.719 -14.094 1 82.5 127 GLU B N 1
ATOM 7523 C CA . GLU B 1 127 ? 0.916 47.062 -14.375 1 82.5 127 GLU B CA 1
ATOM 7524 C C . GLU B 1 127 ? -0.033 46.281 -13.453 1 82.5 127 GLU B C 1
ATOM 7526 O O . GLU B 1 127 ? -1.053 46.844 -13.016 1 82.5 127 GLU B O 1
ATOM 7531 N N . TYR B 1 128 ? 0.355 45.156 -13.203 1 83.62 128 TYR B N 1
ATOM 7532 C CA . TYR B 1 128 ? -0.45 44.312 -12.305 1 83.62 128 TYR B CA 1
ATOM 7533 C C . TYR B 1 128 ? -0.497 44.938 -10.906 1 83.62 128 TYR B C 1
ATOM 7535 O O . TYR B 1 128 ? -1.566 45 -10.297 1 83.62 128 TYR B O 1
ATOM 7543 N N . TYR B 1 129 ? 0.66 45.344 -10.391 1 80.94 129 TYR B N 1
ATOM 7544 C CA . TYR B 1 129 ? 0.699 45.906 -9.047 1 80.94 129 TYR B CA 1
ATOM 7545 C C . TYR B 1 129 ? -0.05 47.25 -9 1 80.94 129 TYR B C 1
ATOM 7547 O O . TYR B 1 129 ? -0.707 47.562 -8.008 1 80.94 129 TYR B O 1
ATOM 7555 N N . LEU B 1 130 ? -0.032 47.906 -10.078 1 76.12 130 LEU B N 1
ATOM 7556 C CA . LEU B 1 130 ? -0.715 49.188 -10.164 1 76.12 130 LEU B CA 1
ATOM 7557 C C . LEU B 1 130 ? -2.225 49 -10.266 1 76.12 130 LEU B C 1
ATOM 7559 O O . LEU B 1 130 ? -2.988 49.656 -9.562 1 76.12 130 LEU B O 1
ATOM 7563 N N . ASN B 1 131 ? -2.607 48.125 -11.016 1 76.38 131 ASN B N 1
ATOM 7564 C CA . ASN B 1 131 ? -4.016 48.031 -11.375 1 76.38 131 ASN B CA 1
ATOM 7565 C C . ASN B 1 131 ? -4.758 47.062 -10.461 1 76.38 131 ASN B C 1
ATOM 7567 O O . ASN B 1 131 ? -5.883 47.312 -10.039 1 76.38 131 ASN B O 1
ATOM 7571 N N . GLU B 1 132 ? -4.129 45.969 -10.273 1 76.31 132 GLU B N 1
ATOM 7572 C CA . GLU B 1 132 ? -4.82 44.906 -9.539 1 76.31 132 GLU B CA 1
ATOM 7573 C C . GLU B 1 132 ? -4.574 45.031 -8.039 1 76.31 132 GLU B C 1
ATOM 7575 O O . GLU B 1 132 ? -5.496 44.875 -7.234 1 76.31 132 GLU B O 1
ATOM 7580 N N . ARG B 1 133 ? -3.334 45.312 -7.668 1 77.38 133 ARG B N 1
ATOM 7581 C CA . ARG B 1 133 ? -3.008 45.406 -6.246 1 77.38 133 ARG B CA 1
ATOM 7582 C C . ARG B 1 133 ? -3.18 46.812 -5.719 1 77.38 133 ARG B C 1
ATOM 7584 O O . ARG B 1 133 ? -3.137 47.062 -4.508 1 77.38 133 ARG B O 1
ATOM 7591 N N . LYS B 1 134 ? -3.449 47.781 -6.617 1 74 134 LYS B N 1
ATOM 7592 C CA . LYS B 1 134 ? -3.725 49.188 -6.301 1 74 134 LYS B CA 1
ATOM 7593 C C . LYS B 1 134 ? -2.578 49.781 -5.508 1 74 134 LYS B C 1
ATOM 7595 O O . LYS B 1 134 ? -2.807 50.469 -4.5 1 74 134 LYS B O 1
ATOM 7600 N N . ILE B 1 135 ? -1.459 49.344 -5.824 1 74.62 135 ILE B N 1
ATOM 7601 C CA . ILE B 1 135 ? -0.269 49.969 -5.25 1 74.62 135 ILE B CA 1
ATOM 7602 C C . ILE B 1 135 ? 0.266 51.031 -6.195 1 74.62 135 ILE B C 1
ATOM 7604 O O . ILE B 1 135 ? 0.888 50.719 -7.211 1 74.62 135 ILE B O 1
ATOM 7608 N N . SER B 1 136 ? -0.073 52.25 -5.922 1 69.25 136 SER B N 1
ATOM 7609 C CA . SER B 1 136 ? 0.229 53.344 -6.852 1 69.25 136 SER B CA 1
ATOM 7610 C C . SER B 1 136 ? 1.663 53.844 -6.68 1 69.25 136 SER B C 1
ATOM 7612 O O . SER B 1 136 ? 2.285 54.312 -7.637 1 69.25 136 SER B O 1
ATOM 7614 N N . LYS B 1 137 ? 2.139 53.781 -5.441 1 76.88 137 LYS B N 1
ATOM 7615 C CA . LYS B 1 137 ? 3.482 54.312 -5.188 1 76.88 137 LYS B CA 1
ATOM 7616 C C . LYS B 1 137 ? 4.195 53.469 -4.125 1 76.88 137 LYS B C 1
ATOM 7618 O O . LYS B 1 137 ? 3.633 53.188 -3.066 1 76.88 137 LYS B O 1
ATOM 7623 N N . LEU B 1 138 ? 5.414 53.156 -4.477 1 82.06 138 LEU B N 1
ATOM 7624 C CA . LEU B 1 138 ? 6.258 52.5 -3.486 1 82.06 138 LEU B CA 1
ATOM 7625 C C . LEU B 1 138 ? 6.781 53.5 -2.461 1 82.06 138 LEU B C 1
ATOM 7627 O O . LEU B 1 138 ? 7.02 54.656 -2.787 1 82.06 138 LEU B O 1
ATOM 7631 N N . TYR B 1 139 ? 6.859 53.031 -1.283 1 79.25 139 TYR B N 1
ATOM 7632 C CA . TYR B 1 139 ? 7.484 53.875 -0.279 1 79.25 139 TYR B CA 1
ATOM 7633 C C . TYR B 1 139 ? 8.945 54.125 -0.622 1 79.25 139 TYR B C 1
ATOM 7635 O O . TYR B 1 139 ? 9.594 53.312 -1.286 1 79.25 139 TYR B O 1
ATOM 7643 N N . ASP B 1 140 ? 9.414 55.25 -0.142 1 80.12 140 ASP B N 1
ATOM 7644 C CA . ASP B 1 140 ? 10.789 55.625 -0.437 1 80.12 140 ASP B CA 1
ATOM 7645 C C . ASP B 1 140 ? 11.773 54.594 0.085 1 80.12 140 ASP B C 1
ATOM 7647 O O . ASP B 1 140 ? 12.75 54.25 -0.594 1 80.12 140 ASP B O 1
ATOM 7651 N N . TRP B 1 141 ? 11.523 54.062 1.206 1 82.94 141 TRP B N 1
ATOM 7652 C CA . TRP B 1 141 ? 12.438 53.062 1.765 1 82.94 141 TRP B CA 1
ATOM 7653 C C . TRP B 1 141 ? 12.422 51.781 0.942 1 82.94 141 TRP B C 1
ATOM 7655 O O . TRP B 1 141 ? 13.445 51.094 0.822 1 82.94 141 TRP B O 1
ATOM 7665 N N . GLN B 1 142 ? 11.25 51.469 0.382 1 86.69 142 GLN B N 1
ATOM 7666 C CA . GLN B 1 142 ? 11.141 50.281 -0.451 1 86.69 142 GLN B CA 1
ATOM 7667 C C . GLN B 1 142 ? 12 50.406 -1.707 1 86.69 142 GLN B C 1
ATOM 7669 O O . GLN B 1 142 ? 12.688 49.469 -2.094 1 86.69 142 GLN B O 1
ATOM 7674 N N . LYS B 1 143 ? 11.93 51.594 -2.25 1 84.38 143 LYS B N 1
ATOM 7675 C CA . LYS B 1 143 ? 12.734 51.875 -3.434 1 84.38 143 LYS B CA 1
ATOM 7676 C C . LYS B 1 143 ? 14.227 51.781 -3.109 1 84.38 143 LYS B C 1
ATOM 7678 O O . LYS B 1 143 ? 15 51.188 -3.865 1 84.38 143 LYS B O 1
ATOM 7683 N N . GLU B 1 144 ? 14.5 52.281 -2.006 1 83.12 144 GLU B N 1
ATOM 7684 C CA . GLU B 1 144 ? 15.891 52.281 -1.572 1 83.12 144 GLU B CA 1
ATOM 7685 C C . GLU B 1 144 ? 16.391 50.844 -1.318 1 83.12 144 GLU B C 1
ATOM 7687 O O . GLU B 1 144 ? 17.5 50.5 -1.688 1 83.12 144 GLU B O 1
ATOM 7692 N N . CYS B 1 145 ? 15.586 50.156 -0.712 1 87.06 145 CYS B N 1
ATOM 7693 C CA . CYS B 1 145 ? 15.953 48.781 -0.389 1 87.06 145 CYS B CA 1
ATOM 7694 C C . CYS B 1 145 ? 16.109 47.938 -1.654 1 87.06 145 CYS B C 1
ATOM 7696 O O . CYS B 1 145 ? 17.109 47.25 -1.824 1 87.06 145 CYS B O 1
ATOM 7698 N N . LEU B 1 146 ? 15.141 48.062 -2.584 1 88.88 146 LEU B N 1
ATOM 7699 C CA . LEU B 1 146 ? 15.094 47.219 -3.787 1 88.88 146 LEU B CA 1
ATOM 7700 C C . LEU B 1 146 ? 16.203 47.625 -4.754 1 88.88 146 LEU B C 1
ATOM 7702 O O . LEU B 1 146 ? 16.578 46.812 -5.621 1 88.88 146 LEU B O 1
ATOM 7706 N N . CYS B 1 147 ? 16.719 48.812 -4.512 1 85.88 147 CYS B N 1
ATOM 7707 C CA . CYS B 1 147 ? 17.781 49.25 -5.406 1 85.88 147 CYS B CA 1
ATOM 7708 C C . CYS B 1 147 ? 19.125 49.188 -4.719 1 85.88 147 CYS B C 1
ATOM 7710 O O . CYS B 1 147 ? 20.141 49.594 -5.301 1 85.88 147 CYS B O 1
ATOM 7712 N N . ASP B 1 148 ? 19.141 48.656 -3.531 1 86.38 148 ASP B N 1
ATOM 7713 C CA . ASP B 1 148 ? 20.406 48.531 -2.814 1 86.38 148 ASP B CA 1
ATOM 7714 C C . ASP B 1 148 ? 21.344 47.562 -3.549 1 86.38 148 ASP B C 1
ATOM 7716 O O . ASP B 1 148 ? 20.969 46.406 -3.834 1 86.38 148 ASP B O 1
ATOM 7720 N N . PRO B 1 149 ? 22.484 47.938 -3.828 1 84.19 149 PRO B N 1
ATOM 7721 C CA . PRO B 1 149 ? 23.406 47.094 -4.598 1 84.19 149 PRO B CA 1
ATOM 7722 C C . PRO B 1 149 ? 23.734 45.812 -3.889 1 84.19 149 PRO B C 1
ATOM 7724 O O . PRO B 1 149 ? 24.016 44.781 -4.543 1 84.19 149 PRO B O 1
ATOM 7727 N N . ARG B 1 150 ? 23.781 45.75 -2.656 1 85.75 150 ARG B N 1
ATOM 7728 C CA . ARG B 1 150 ? 24.094 44.562 -1.888 1 85.75 150 ARG B CA 1
ATOM 7729 C C . ARG B 1 150 ? 23 43.5 -2.057 1 85.75 150 ARG B C 1
ATOM 7731 O O . ARG B 1 150 ? 23.281 42.312 -2.119 1 85.75 150 ARG B O 1
ATOM 7738 N N . LEU B 1 151 ? 21.797 44.031 -2.043 1 87 151 LEU B N 1
ATOM 7739 C CA . LEU B 1 151 ? 20.641 43.156 -2.264 1 87 151 LEU B CA 1
ATOM 7740 C C . LEU B 1 151 ? 20.656 42.594 -3.682 1 87 151 LEU B C 1
ATOM 7742 O O . LEU B 1 151 ? 20.406 41.406 -3.883 1 87 151 LEU B O 1
ATOM 7746 N N . LEU B 1 152 ? 20.984 43.469 -4.59 1 82.69 152 LEU B N 1
ATOM 7747 C CA . LEU B 1 152 ? 20.922 43.125 -6.004 1 82.69 152 LEU B CA 1
ATOM 7748 C C . LEU B 1 152 ? 22.016 42.125 -6.375 1 82.69 152 LEU B C 1
ATOM 7750 O O . LEU B 1 152 ? 21.859 41.312 -7.289 1 82.69 152 LEU B O 1
ATOM 7754 N N . ARG B 1 153 ? 23.016 42.219 -5.598 1 79.94 153 ARG B N 1
ATOM 7755 C CA . ARG B 1 153 ? 24.125 41.312 -5.914 1 79.94 153 ARG B CA 1
ATOM 7756 C C . ARG B 1 153 ? 23.891 39.938 -5.277 1 79.94 153 ARG B C 1
ATOM 7758 O O . ARG B 1 153 ? 24.641 39 -5.535 1 79.94 153 ARG B O 1
ATOM 7765 N N . GLY B 1 154 ? 22.938 39.781 -4.414 1 84.69 154 GLY B N 1
ATOM 7766 C CA . GLY B 1 154 ? 22.562 38.469 -3.879 1 84.69 154 GLY B CA 1
ATOM 7767 C C . GLY B 1 154 ? 23.062 38.25 -2.459 1 84.69 154 GLY B C 1
ATOM 7768 O O . GLY B 1 154 ? 23.062 37.125 -1.967 1 84.69 154 GLY B O 1
ATOM 7769 N N . SER B 1 155 ? 23.438 39.281 -1.771 1 87.94 155 SER B N 1
ATOM 7770 C CA . SER B 1 155 ? 23.875 39.156 -0.385 1 87.94 155 SER B CA 1
ATOM 7771 C C . SER B 1 155 ? 22.703 38.875 0.543 1 87.94 155 SER B C 1
ATOM 7773 O O . SER B 1 155 ? 21.562 39.281 0.263 1 87.94 155 SER B O 1
ATOM 7775 N N . ASN B 1 156 ? 23.016 38.156 1.618 1 93.31 156 ASN B N 1
ATOM 7776 C CA . ASN B 1 156 ? 21.984 38 2.645 1 93.31 156 ASN B CA 1
ATOM 7777 C C . ASN B 1 156 ? 21.672 39.344 3.336 1 93.31 156 ASN B C 1
ATOM 7779 O O . ASN B 1 156 ? 22.578 40.156 3.568 1 93.31 156 ASN B O 1
ATOM 7783 N N . ILE B 1 157 ? 20.391 39.562 3.541 1 91.88 157 ILE B N 1
ATOM 7784 C CA . ILE B 1 157 ? 19.969 40.812 4.102 1 91.88 157 ILE B CA 1
ATOM 7785 C C . ILE B 1 157 ? 19.016 40.594 5.273 1 91.88 157 ILE B C 1
ATOM 7787 O O . ILE B 1 157 ? 18.172 39.688 5.223 1 91.88 157 ILE B O 1
ATOM 7791 N N . ILE B 1 158 ? 19.25 41.312 6.312 1 91.31 158 ILE B N 1
ATOM 7792 C CA . ILE B 1 158 ? 18.25 41.438 7.383 1 91.31 158 ILE B CA 1
ATOM 7793 C C . ILE B 1 158 ? 17.578 42.781 7.312 1 91.31 158 ILE B C 1
ATOM 7795 O O . ILE B 1 158 ? 18.234 43.844 7.461 1 91.31 158 ILE B O 1
ATOM 7799 N N . LEU B 1 159 ? 16.344 42.719 6.969 1 88.88 159 LEU B N 1
ATOM 7800 C CA . LEU B 1 159 ? 15.547 43.938 6.934 1 88.88 159 LEU B CA 1
ATOM 7801 C C . LEU B 1 159 ? 14.82 44.156 8.258 1 88.88 159 LEU B C 1
ATOM 7803 O O . LEU B 1 159 ? 13.938 43.375 8.617 1 88.88 159 LEU B O 1
ATOM 7807 N N . SER B 1 160 ? 15.188 45.156 8.961 1 84 160 SER B N 1
ATOM 7808 C CA . SER B 1 160 ? 14.609 45.469 10.266 1 84 160 SER B CA 1
ATOM 7809 C C . SER B 1 160 ? 13.734 46.719 10.195 1 84 160 SER B C 1
ATOM 7811 O O . SER B 1 160 ? 14.242 47.844 10.07 1 84 160 SER B O 1
ATOM 7813 N N . LEU B 1 161 ? 12.438 46.531 10.156 1 77.12 161 LEU B N 1
ATOM 7814 C CA . LEU B 1 161 ? 11.469 47.625 10.086 1 77.12 161 LEU B CA 1
ATOM 7815 C C . LEU B 1 161 ? 10.312 47.375 11.062 1 77.12 161 LEU B C 1
ATOM 7817 O O . LEU B 1 161 ? 9.992 46.219 11.375 1 77.12 161 LEU B O 1
ATOM 7821 N N . PRO B 1 162 ? 9.734 48.469 11.516 1 71.56 162 PRO B N 1
ATOM 7822 C CA . PRO B 1 162 ? 8.562 48.312 12.383 1 71.56 162 PRO B CA 1
ATOM 7823 C C . PRO B 1 162 ? 7.426 47.562 11.688 1 71.56 162 PRO B C 1
ATOM 7825 O O . PRO B 1 162 ? 7.41 47.469 10.453 1 71.56 162 PRO B O 1
ATOM 7828 N N . THR B 1 163 ? 6.523 47.031 12.43 1 69.31 163 THR B N 1
ATOM 7829 C CA . THR B 1 163 ? 5.398 46.281 11.891 1 69.31 163 THR B CA 1
ATOM 7830 C C . THR B 1 163 ? 4.516 47.188 11.023 1 69.31 163 THR B C 1
ATOM 7832 O O . THR B 1 163 ? 4.285 48.344 11.352 1 69.31 163 THR B O 1
ATOM 7835 N N . GLY B 1 164 ? 4.074 46.688 9.945 1 68.38 164 GLY B N 1
ATOM 7836 C CA . GLY B 1 164 ? 3.143 47.375 9.086 1 68.38 164 GLY B CA 1
ATOM 7837 C C . GLY B 1 164 ? 3.83 48.312 8.094 1 68.38 164 GLY B C 1
ATOM 7838 O O . GLY B 1 164 ? 3.18 49.125 7.461 1 68.38 164 GLY B O 1
ATOM 7839 N N . SER B 1 165 ? 5.121 48.125 7.922 1 69.06 165 SER B N 1
ATOM 7840 C CA . SER B 1 165 ? 5.883 49.031 7.082 1 69.06 165 SER B CA 1
ATOM 7841 C C . SER B 1 165 ? 5.844 48.594 5.617 1 69.06 165 SER B C 1
ATOM 7843 O O . SER B 1 165 ? 6.344 49.312 4.746 1 69.06 165 SER B O 1
ATOM 7845 N N . GLY B 1 166 ? 5.285 47.5 5.289 1 73.88 166 GLY B N 1
ATOM 7846 C CA . GLY B 1 166 ? 5.195 47.062 3.91 1 73.88 166 GLY B CA 1
ATOM 7847 C C . GLY B 1 166 ? 6.316 46.125 3.514 1 73.88 166 GLY B C 1
ATOM 7848 O O . GLY B 1 166 ? 6.684 46.062 2.34 1 73.88 166 GLY B O 1
ATOM 7849 N N . LYS B 1 167 ? 6.859 45.406 4.41 1 79.81 167 LYS B N 1
ATOM 7850 C CA . LYS B 1 167 ? 7.98 44.469 4.184 1 79.81 167 LYS B CA 1
ATOM 7851 C C . LYS B 1 167 ? 7.602 43.375 3.217 1 79.81 167 LYS B C 1
ATOM 7853 O O . LYS B 1 167 ? 8.453 42.844 2.488 1 79.81 167 LYS B O 1
ATOM 7858 N N . THR B 1 168 ? 6.363 43 3.189 1 78.56 168 THR B N 1
ATOM 7859 C CA . THR B 1 168 ? 5.891 41.875 2.422 1 78.56 168 THR B CA 1
ATOM 7860 C C . THR B 1 168 ? 6.086 42.094 0.926 1 78.56 168 THR B C 1
ATOM 7862 O O . THR B 1 168 ? 6.379 41.156 0.178 1 78.56 168 THR B O 1
ATOM 7865 N N . MET B 1 169 ? 5.98 43.312 0.542 1 82.25 169 MET B N 1
ATOM 7866 C CA . MET B 1 169 ? 6.129 43.625 -0.871 1 82.25 169 MET B CA 1
ATOM 7867 C C . MET B 1 169 ? 7.555 43.375 -1.343 1 82.25 169 MET B C 1
ATOM 7869 O O . MET B 1 169 ? 7.773 42.938 -2.475 1 82.25 169 MET B O 1
ATOM 7873 N N . ILE B 1 170 ? 8.445 43.656 -0.492 1 85.88 170 ILE B N 1
ATOM 7874 C CA . ILE B 1 170 ? 9.844 43.438 -0.828 1 85.88 170 ILE B CA 1
ATOM 7875 C C . ILE B 1 170 ? 10.094 41.938 -1.095 1 85.88 170 ILE B C 1
ATOM 7877 O O . ILE B 1 170 ? 10.703 41.594 -2.1 1 85.88 170 ILE B O 1
ATOM 7881 N N . ALA B 1 171 ? 9.594 41.125 -0.228 1 88.19 171 ALA B N 1
ATOM 7882 C CA . ALA B 1 171 ? 9.75 39.688 -0.354 1 88.19 171 ALA B CA 1
ATOM 7883 C C . ALA B 1 171 ? 9.141 39.188 -1.658 1 88.19 171 ALA B C 1
ATOM 7885 O O . ALA B 1 171 ? 9.742 38.344 -2.352 1 88.19 171 ALA B O 1
ATOM 7886 N N . GLU B 1 172 ? 8.016 39.656 -1.965 1 88.94 172 GLU B N 1
ATOM 7887 C CA . GLU B 1 172 ? 7.297 39.219 -3.158 1 88.94 172 GLU B CA 1
ATOM 7888 C C . GLU B 1 172 ? 8.07 39.562 -4.426 1 88.94 172 GLU B C 1
ATOM 7890 O O . GLU B 1 172 ? 8.227 38.719 -5.312 1 88.94 172 GLU B O 1
ATOM 7895 N N . LEU B 1 173 ? 8.523 40.75 -4.473 1 88.94 173 LEU B N 1
ATOM 7896 C CA . LEU B 1 173 ? 9.227 41.219 -5.664 1 88.94 173 LEU B CA 1
ATOM 7897 C C . LEU B 1 173 ? 10.555 40.469 -5.824 1 88.94 173 LEU B C 1
ATOM 7899 O O . LEU B 1 173 ? 10.945 40.125 -6.941 1 88.94 173 LEU B O 1
ATOM 7903 N N . LEU B 1 174 ? 11.156 40.25 -4.73 1 91.44 174 LEU B N 1
ATOM 7904 C CA . LEU B 1 174 ? 12.438 39.562 -4.789 1 91.44 174 LEU B CA 1
ATOM 7905 C C . LEU B 1 174 ? 12.242 38.094 -5.219 1 91.44 174 LEU B C 1
ATOM 7907 O O . LEU B 1 174 ? 13.07 37.562 -5.945 1 91.44 174 LEU B O 1
ATOM 7911 N N . MET B 1 175 ? 11.227 37.469 -4.777 1 93.44 175 MET B N 1
ATOM 7912 C CA . MET B 1 175 ? 10.93 36.094 -5.176 1 93.44 175 MET B CA 1
ATOM 7913 C C . MET B 1 175 ? 10.625 36 -6.668 1 93.44 175 MET B C 1
ATOM 7915 O O . MET B 1 175 ? 11.117 35.125 -7.355 1 93.44 175 MET B O 1
ATOM 7919 N N . LEU B 1 176 ? 9.898 36.938 -7.109 1 90.56 176 LEU B N 1
ATOM 7920 C CA . LEU B 1 176 ? 9.57 36.969 -8.531 1 90.56 176 LEU B CA 1
ATOM 7921 C C . LEU B 1 176 ? 10.82 37.219 -9.367 1 90.56 176 LEU B C 1
ATOM 7923 O O . LEU B 1 176 ? 10.984 36.625 -10.438 1 90.56 176 LEU B O 1
ATOM 7927 N N . ARG B 1 177 ? 11.594 38.094 -8.875 1 90.56 177 ARG B N 1
ATOM 7928 C CA . ARG B 1 177 ? 12.859 38.344 -9.547 1 90.56 177 ARG B CA 1
ATOM 7929 C C . ARG B 1 177 ? 13.664 37.062 -9.688 1 90.56 177 ARG B C 1
ATOM 7931 O O . ARG B 1 177 ? 14.18 36.75 -10.766 1 90.56 177 ARG B O 1
ATOM 7938 N N . GLU B 1 178 ? 13.766 36.312 -8.617 1 91.38 178 GLU B N 1
ATOM 7939 C CA . GLU B 1 178 ? 14.547 35.094 -8.609 1 91.38 178 GLU B CA 1
ATOM 7940 C C . GLU B 1 178 ? 13.961 34.062 -9.57 1 91.38 178 GLU B C 1
ATOM 7942 O O . GLU B 1 178 ? 14.695 33.375 -10.289 1 91.38 178 GLU B O 1
ATOM 7947 N N . ILE B 1 179 ? 12.664 33.906 -9.617 1 91.31 179 ILE B N 1
ATOM 7948 C CA . ILE B 1 179 ? 11.992 32.875 -10.422 1 91.31 179 ILE B CA 1
ATOM 7949 C C . ILE B 1 179 ? 12.055 33.281 -11.898 1 91.31 179 ILE B C 1
ATOM 7951 O O . ILE B 1 179 ? 12.344 32.438 -12.75 1 91.31 179 ILE B O 1
ATOM 7955 N N . ILE B 1 180 ? 11.781 34.5 -12.172 1 87.38 180 ILE B N 1
ATOM 7956 C CA . ILE B 1 180 ? 11.656 34.969 -13.555 1 87.38 180 ILE B CA 1
ATOM 7957 C C . ILE B 1 180 ? 13.039 35.094 -14.188 1 87.38 180 ILE B C 1
ATOM 7959 O O . ILE B 1 180 ? 13.258 34.656 -15.312 1 87.38 180 ILE B O 1
ATOM 7963 N N . ASN B 1 181 ? 13.898 35.656 -13.438 1 87.06 181 ASN B N 1
ATOM 7964 C CA . ASN B 1 181 ? 15.211 35.969 -14 1 87.06 181 ASN B CA 1
ATOM 7965 C C . ASN B 1 181 ? 16.141 34.75 -13.945 1 87.06 181 ASN B C 1
ATOM 7967 O O . ASN B 1 181 ? 16.875 34.469 -14.898 1 87.06 181 ASN B O 1
ATOM 7971 N N . ASN B 1 182 ? 16.109 34 -12.867 1 87.69 182 ASN B N 1
ATOM 7972 C CA . ASN B 1 182 ? 17.094 32.938 -12.656 1 87.69 182 ASN B CA 1
ATOM 7973 C C . ASN B 1 182 ? 16.453 31.562 -12.75 1 87.69 182 ASN B C 1
ATOM 7975 O O . ASN B 1 182 ? 17.156 30.547 -12.727 1 87.69 182 ASN B O 1
ATOM 7979 N N . LYS B 1 183 ? 15.203 31.484 -12.844 1 88.69 183 LYS B N 1
ATOM 7980 C CA . LYS B 1 183 ? 14.461 30.234 -12.953 1 88.69 183 LYS B CA 1
ATOM 7981 C C . LYS B 1 183 ? 14.75 29.312 -11.773 1 88.69 183 LYS B C 1
ATOM 7983 O O . LYS B 1 183 ? 14.977 28.109 -11.953 1 88.69 183 LYS B O 1
ATOM 7988 N N . LYS B 1 184 ? 14.906 29.891 -10.641 1 91.25 184 LYS B N 1
ATOM 7989 C CA . LYS B 1 184 ? 15.109 29.172 -9.391 1 91.25 184 LYS B CA 1
ATOM 7990 C C . LYS B 1 184 ? 13.875 29.266 -8.5 1 91.25 184 LYS B C 1
ATOM 7992 O O . LYS B 1 184 ? 13.164 30.266 -8.523 1 91.25 184 LYS B O 1
ATOM 7997 N N . SER B 1 185 ? 13.695 28.297 -7.777 1 93.81 185 SER B N 1
ATOM 7998 C CA . SER B 1 185 ? 12.562 28.266 -6.859 1 93.81 185 SER B CA 1
ATOM 7999 C C . SER B 1 185 ? 12.844 29.094 -5.605 1 93.81 185 SER B C 1
ATOM 8001 O O . SER B 1 185 ? 13.992 29.438 -5.328 1 93.81 185 SER B O 1
ATOM 8003 N N . CYS B 1 186 ? 11.781 29.484 -4.957 1 95.38 186 CYS B N 1
ATOM 8004 C CA . CYS B 1 186 ? 11.891 30.297 -3.75 1 95.38 186 CYS B CA 1
ATOM 8005 C C . CYS B 1 186 ? 11.141 29.656 -2.592 1 95.38 186 CYS B C 1
ATOM 8007 O O . CYS B 1 186 ? 10.195 28.891 -2.807 1 95.38 186 CYS B O 1
ATOM 8009 N N . LEU B 1 187 ? 11.672 29.938 -1.37 1 96.31 187 LEU B N 1
ATOM 8010 C CA . LEU B 1 187 ? 11.016 29.5 -0.141 1 96.31 187 LEU B CA 1
ATOM 8011 C C . LEU B 1 187 ? 10.703 30.688 0.764 1 96.31 187 LEU B C 1
ATOM 8013 O O . LEU B 1 187 ? 11.594 31.469 1.1 1 96.31 187 LEU B O 1
ATOM 8017 N N . ILE B 1 188 ? 9.438 30.844 1.035 1 96.5 188 ILE B N 1
ATOM 8018 C CA . ILE B 1 188 ? 9.055 31.844 2.031 1 96.5 188 ILE B CA 1
ATOM 8019 C C . ILE B 1 188 ? 8.609 31.141 3.316 1 96.5 188 ILE B C 1
ATOM 8021 O O . ILE B 1 188 ? 7.727 30.297 3.291 1 96.5 188 ILE B O 1
ATOM 8025 N N . VAL B 1 189 ? 9.281 31.5 4.395 1 96 189 VAL B N 1
ATOM 8026 C CA . VAL B 1 189 ? 9.031 30.891 5.699 1 96 189 VAL B CA 1
ATOM 8027 C C . VAL B 1 189 ? 8.18 31.828 6.555 1 96 189 VAL B C 1
ATOM 8029 O O . VAL B 1 189 ? 8.578 32.969 6.809 1 96 189 VAL B O 1
ATOM 8032 N N . LEU B 1 190 ? 7.059 31.25 6.93 1 91.5 190 LEU B N 1
ATOM 8033 C CA . LEU B 1 190 ? 6.105 32.062 7.691 1 91.5 190 LEU B CA 1
ATOM 8034 C C . LEU B 1 190 ? 5.828 31.422 9.055 1 91.5 190 LEU B C 1
ATOM 8036 O O . LEU B 1 190 ? 5.914 30.203 9.203 1 91.5 190 LEU B O 1
ATOM 8040 N N . PRO B 1 191 ? 5.477 32.156 10.016 1 84.75 191 PRO B N 1
ATOM 8041 C CA . PRO B 1 191 ? 5.363 31.625 11.375 1 84.75 191 PRO B CA 1
ATOM 8042 C C . PRO B 1 191 ? 4.062 30.844 11.602 1 84.75 191 PRO B C 1
ATOM 8044 O O . PRO B 1 191 ? 4.008 29.953 12.461 1 84.75 191 PRO B O 1
ATOM 8047 N N . TYR B 1 192 ? 3.053 31.281 10.891 1 78.88 192 TYR B N 1
ATOM 8048 C CA . TYR B 1 192 ? 1.754 30.719 11.242 1 78.88 192 TYR B CA 1
ATOM 8049 C C . TYR B 1 192 ? 1.039 30.188 10.008 1 78.88 192 TYR B C 1
ATOM 8051 O O . TYR B 1 192 ? 1.193 30.719 8.906 1 78.88 192 TYR B O 1
ATOM 8059 N N . VAL B 1 193 ? 0.243 29.156 10.258 1 78.69 193 VAL B N 1
ATOM 8060 C CA . VAL B 1 193 ? -0.505 28.5 9.188 1 78.69 193 VAL B CA 1
ATOM 8061 C C . VAL B 1 193 ? -1.465 29.5 8.539 1 78.69 193 VAL B C 1
ATOM 8063 O O . VAL B 1 193 ? -1.625 29.516 7.32 1 78.69 193 VAL B O 1
ATOM 8066 N N . ALA B 1 194 ? -2 30.375 9.359 1 71.19 194 ALA B N 1
ATOM 8067 C CA . ALA B 1 194 ? -2.955 31.359 8.859 1 71.19 194 ALA B CA 1
ATOM 8068 C C . ALA B 1 194 ? -2.289 32.312 7.859 1 71.19 194 ALA B C 1
ATOM 8070 O O . ALA B 1 194 ? -2.895 32.688 6.855 1 71.19 194 ALA B O 1
ATOM 8071 N N . ILE B 1 195 ? -1.073 32.688 8.086 1 79.25 195 ILE B N 1
ATOM 8072 C CA . ILE B 1 195 ? -0.352 33.594 7.207 1 79.25 195 ILE B CA 1
ATOM 8073 C C . ILE B 1 195 ? 0.011 32.875 5.902 1 79.25 195 ILE B C 1
ATOM 8075 O O . ILE B 1 195 ? 0.005 33.5 4.832 1 79.25 195 ILE B O 1
ATOM 8079 N N . VAL B 1 196 ? 0.327 31.625 6.09 1 86.5 196 VAL B N 1
ATOM 8080 C CA . VAL B 1 196 ? 0.631 30.828 4.902 1 86.5 196 VAL B CA 1
ATOM 8081 C C . VAL B 1 196 ? -0.575 30.812 3.965 1 86.5 196 VAL B C 1
ATOM 8083 O O . VAL B 1 196 ? -0.431 31 2.756 1 86.5 196 VAL B O 1
ATOM 8086 N N . GLN B 1 197 ? -1.721 30.656 4.535 1 76.19 197 GLN B N 1
ATOM 8087 C CA . GLN B 1 197 ? -2.934 30.609 3.723 1 76.19 197 GLN B CA 1
ATOM 8088 C C . GLN B 1 197 ? -3.207 31.969 3.074 1 76.19 197 GLN B C 1
ATOM 8090 O O . GLN B 1 197 ? -3.641 32.031 1.922 1 76.19 197 GLN B O 1
ATOM 8095 N N . GLU B 1 198 ? -2.969 32.938 3.836 1 75 198 GLU B N 1
ATOM 8096 C CA . GLU B 1 198 ? -3.135 34.281 3.307 1 75 198 GLU B CA 1
ATOM 8097 C C . GLU B 1 198 ? -2.209 34.531 2.117 1 75 198 GLU B C 1
ATOM 8099 O O . GLU B 1 198 ? -2.639 35.062 1.088 1 75 198 GLU B O 1
ATOM 8104 N N . LYS B 1 199 ? -1.002 34.156 2.266 1 84.69 199 LYS B N 1
ATOM 8105 C CA . LYS B 1 199 ? -0.02 34.344 1.204 1 84.69 199 LYS B CA 1
ATOM 8106 C C . LYS B 1 199 ? -0.322 33.469 -0.001 1 84.69 199 LYS B C 1
ATOM 8108 O O . LYS B 1 199 ? -0.067 33.844 -1.143 1 84.69 199 LYS B O 1
ATOM 8113 N N . MET B 1 200 ? -0.794 32.281 0.299 1 84.19 200 MET B N 1
ATOM 8114 C CA . MET B 1 200 ? -1.201 31.391 -0.783 1 84.19 200 MET B CA 1
ATOM 8115 C C . MET B 1 200 ? -2.246 32.062 -1.673 1 84.19 200 MET B C 1
ATOM 8117 O O . MET B 1 200 ? -2.121 32.062 -2.898 1 84.19 200 MET B O 1
ATOM 8121 N N . ASN B 1 201 ? -3.188 32.656 -1.048 1 76.31 201 ASN B N 1
ATOM 8122 C CA . ASN B 1 201 ? -4.254 33.312 -1.789 1 76.31 201 ASN B CA 1
ATOM 8123 C C . ASN B 1 201 ? -3.723 34.5 -2.58 1 76.31 201 ASN B C 1
ATOM 8125 O O . ASN B 1 201 ? -4.129 34.75 -3.721 1 76.31 201 ASN B O 1
ATOM 8129 N N . LEU B 1 202 ? -2.852 35.156 -2.004 1 76.06 202 LEU B N 1
ATOM 8130 C CA . LEU B 1 202 ? -2.295 36.344 -2.615 1 76.06 202 LEU B CA 1
ATOM 8131 C C . LEU B 1 202 ? -1.427 36 -3.818 1 76.06 202 LEU B C 1
ATOM 8133 O O . LEU B 1 202 ? -1.491 36.688 -4.855 1 76.06 202 LEU B O 1
ATOM 8137 N N . LEU B 1 203 ? -0.681 34.969 -3.734 1 85.94 203 LEU B N 1
ATOM 8138 C CA . LEU B 1 203 ? 0.321 34.656 -4.742 1 85.94 203 LEU B CA 1
ATOM 8139 C C . LEU B 1 203 ? -0.281 33.781 -5.848 1 85.94 203 LEU B C 1
ATOM 8141 O O . LEU B 1 203 ? 0.305 33.656 -6.926 1 85.94 203 LEU B O 1
ATOM 8145 N N . MET B 1 204 ? -1.415 33.188 -5.578 1 83.56 204 MET B N 1
ATOM 8146 C CA . MET B 1 204 ? -2.049 32.344 -6.562 1 83.56 204 MET B CA 1
ATOM 8147 C C . MET B 1 204 ? -2.342 33.094 -7.852 1 83.56 204 MET B C 1
ATOM 8149 O O . MET B 1 204 ? -2.354 32.5 -8.938 1 83.56 204 MET B O 1
ATOM 8153 N N . GLU B 1 205 ? -2.537 34.344 -7.734 1 78.62 205 GLU B N 1
ATOM 8154 C CA . GLU B 1 205 ? -2.797 35.156 -8.906 1 78.62 205 GLU B CA 1
ATOM 8155 C C . GLU B 1 205 ? -1.588 35.219 -9.836 1 78.62 205 GLU B C 1
ATOM 8157 O O . GLU B 1 205 ? -1.737 35.375 -11.047 1 78.62 205 GLU B O 1
ATOM 8162 N N . LEU B 1 206 ? -0.512 35.031 -9.273 1 79.25 206 LEU B N 1
ATOM 8163 C CA . LEU B 1 206 ? 0.728 35.094 -10.039 1 79.25 206 LEU B CA 1
ATOM 8164 C C . LEU B 1 206 ? 0.982 33.812 -10.805 1 79.25 206 LEU B C 1
ATOM 8166 O O . LEU B 1 206 ? 1.756 33.781 -11.758 1 79.25 206 LEU B O 1
ATOM 8170 N N . LYS B 1 207 ? 0.368 32.719 -10.367 1 81.81 207 LYS B N 1
ATOM 8171 C CA . LYS B 1 207 ? 0.538 31.422 -10.984 1 81.81 207 LYS B CA 1
ATOM 8172 C C . LYS B 1 207 ? 0.173 31.453 -12.461 1 81.81 207 LYS B C 1
ATOM 8174 O O . LYS B 1 207 ? 0.928 30.953 -13.305 1 81.81 207 LYS B O 1
ATOM 8179 N N . THR B 1 208 ? -0.911 32.062 -12.727 1 75.81 208 THR B N 1
ATOM 8180 C CA . THR B 1 208 ? -1.421 32.094 -14.094 1 75.81 208 THR B CA 1
ATOM 8181 C C . THR B 1 208 ? -0.635 33.062 -14.953 1 75.81 208 THR B C 1
ATOM 8183 O O . THR B 1 208 ? -0.415 32.812 -16.141 1 75.81 208 THR B O 1
ATOM 8186 N N . MET B 1 209 ? -0.163 34.062 -14.32 1 78.5 209 MET B N 1
ATOM 8187 C CA . MET B 1 209 ? 0.497 35.125 -15.062 1 78.5 209 MET B CA 1
ATOM 8188 C C . MET B 1 209 ? 1.871 34.688 -15.547 1 78.5 209 MET B C 1
ATOM 8190 O O . MET B 1 209 ? 2.281 35.031 -16.656 1 78.5 209 MET B O 1
ATOM 8194 N N . PHE B 1 210 ? 2.621 33.969 -14.852 1 82.44 210 PHE B N 1
ATOM 8195 C CA . PHE B 1 210 ? 4.008 33.656 -15.195 1 82.44 210 PHE B CA 1
ATOM 8196 C C . PHE B 1 210 ? 4.254 32.156 -15.195 1 82.44 210 PHE B C 1
ATOM 8198 O O . PHE B 1 210 ? 5.395 31.703 -15.312 1 82.44 210 PHE B O 1
ATOM 8205 N N . ASP B 1 211 ? 3.297 31.281 -15.078 1 82.25 211 ASP B N 1
ATOM 8206 C CA . ASP B 1 211 ? 3.432 29.828 -15.055 1 82.25 211 ASP B CA 1
ATOM 8207 C C . ASP B 1 211 ? 4.324 29.375 -13.898 1 82.25 211 ASP B C 1
ATOM 8209 O O . ASP B 1 211 ? 5.297 28.641 -14.109 1 82.25 211 ASP B O 1
ATOM 8213 N N . ILE B 1 212 ? 4.09 29.922 -12.789 1 88.56 212 ILE B N 1
ATOM 8214 C CA . ILE B 1 212 ? 4.824 29.609 -11.562 1 88.56 212 ILE B CA 1
ATOM 8215 C C . ILE B 1 212 ? 4.008 28.641 -10.711 1 88.56 212 ILE B C 1
ATOM 8217 O O . ILE B 1 212 ? 2.783 28.766 -10.617 1 88.56 212 ILE B O 1
ATOM 8221 N N . ASN B 1 213 ? 4.695 27.656 -10.188 1 89.69 213 ASN B N 1
ATOM 8222 C CA . ASN B 1 213 ? 4.023 26.75 -9.258 1 89.69 213 ASN B CA 1
ATOM 8223 C C . ASN B 1 213 ? 4.039 27.297 -7.836 1 89.69 213 ASN B C 1
ATOM 8225 O O . ASN B 1 213 ? 5.047 27.844 -7.383 1 89.69 213 ASN B O 1
ATOM 8229 N N . ILE B 1 214 ? 2.918 27.266 -7.234 1 90.69 214 ILE B N 1
ATOM 8230 C CA . ILE B 1 214 ? 2.799 27.688 -5.84 1 90.69 214 ILE B CA 1
ATOM 8231 C C . ILE B 1 214 ? 2.354 26.516 -4.98 1 90.69 214 ILE B C 1
ATOM 8233 O O . ILE B 1 214 ? 1.281 25.953 -5.199 1 90.69 214 ILE B O 1
ATOM 8237 N N . LEU B 1 215 ? 3.225 26.141 -3.977 1 90.75 215 LEU B N 1
ATOM 8238 C CA . LEU B 1 215 ? 2.926 24.969 -3.168 1 90.75 215 LEU B CA 1
ATOM 8239 C C . LEU B 1 215 ? 2.76 25.344 -1.7 1 90.75 215 LEU B C 1
ATOM 8241 O O . LEU B 1 215 ? 3.498 26.188 -1.183 1 90.75 215 LEU B O 1
ATOM 8245 N N . ASP B 1 216 ? 1.8 24.703 -1.079 1 88.94 216 ASP B N 1
ATOM 8246 C CA . ASP B 1 216 ? 1.438 24.938 0.316 1 88.94 216 ASP B CA 1
ATOM 8247 C C . ASP B 1 216 ? 2.082 23.891 1.227 1 88.94 216 ASP B C 1
ATOM 8249 O O . ASP B 1 216 ? 1.771 22.703 1.133 1 88.94 216 ASP B O 1
ATOM 8253 N N . TYR B 1 217 ? 2.92 24.359 2.15 1 90.19 217 TYR B N 1
ATOM 8254 C CA . TYR B 1 217 ? 3.561 23.484 3.119 1 90.19 217 TYR B CA 1
ATOM 8255 C C . TYR B 1 217 ? 3.232 23.906 4.547 1 90.19 217 TYR B C 1
ATOM 8257 O O . TYR B 1 217 ? 4.109 24.375 5.277 1 90.19 217 TYR B O 1
ATOM 8265 N N . ALA B 1 218 ? 1.978 23.672 4.871 1 84.31 218 ALA B N 1
ATOM 8266 C CA . ALA B 1 218 ? 1.471 23.969 6.203 1 84.31 218 ALA B CA 1
ATOM 8267 C C . ALA B 1 218 ? 0.478 22.906 6.672 1 84.31 218 ALA B C 1
ATOM 8269 O O . ALA B 1 218 ? -0.192 22.281 5.855 1 84.31 218 ALA B O 1
ATOM 8270 N N . ALA B 1 219 ? 0.33 22.797 8.039 1 70.06 219 ALA B N 1
ATOM 8271 C CA . ALA B 1 219 ? -0.687 21.969 8.68 1 70.06 219 ALA B CA 1
ATOM 8272 C C . ALA B 1 219 ? -0.784 20.594 8 1 70.06 219 ALA B C 1
ATOM 8274 O O . ALA B 1 219 ? -1.874 20.156 7.625 1 70.06 219 ALA B O 1
ATOM 8275 N N . GLY B 1 220 ? 0.273 19.953 7.758 1 69.88 220 GLY B N 1
ATOM 8276 C CA . GLY B 1 220 ? 0.272 18.594 7.234 1 69.88 220 GLY B CA 1
ATOM 8277 C C . GLY B 1 220 ? 0.287 18.547 5.719 1 69.88 220 GLY B C 1
ATOM 8278 O O . GLY B 1 220 ? 0.432 17.469 5.129 1 69.88 220 GLY B O 1
ATOM 8279 N N . LYS B 1 221 ? 0.174 19.656 5.145 1 77.88 221 LYS B N 1
ATOM 8280 C CA . LYS B 1 221 ? 0.172 19.703 3.684 1 77.88 221 LYS B CA 1
ATOM 8281 C C . LYS B 1 221 ? 1.594 19.688 3.131 1 77.88 221 LYS B C 1
ATOM 8283 O O . LYS B 1 221 ? 2.549 20 3.848 1 77.88 221 LYS B O 1
ATOM 8288 N N . GLY B 1 222 ? 1.639 19.281 1.895 1 83.19 222 GLY B N 1
ATOM 8289 C CA . GLY B 1 222 ? 2.92 19.297 1.206 1 83.19 222 GLY B CA 1
ATOM 8290 C C . GLY B 1 222 ? 3.566 17.922 1.126 1 83.19 222 GLY B C 1
ATOM 8291 O O . GLY B 1 222 ? 3.691 17.234 2.137 1 83.19 222 GLY B O 1
ATOM 8292 N N . ALA B 1 223 ? 3.902 17.578 0.018 1 81.81 223 ALA B N 1
ATOM 8293 C CA . ALA B 1 223 ? 4.535 16.281 -0.216 1 81.81 223 ALA B CA 1
ATOM 8294 C C . ALA B 1 223 ? 6.008 16.312 0.175 1 81.81 223 ALA B C 1
ATOM 8296 O O . ALA B 1 223 ? 6.707 17.297 -0.086 1 81.81 223 ALA B O 1
ATOM 8297 N N . ILE B 1 224 ? 6.523 15.359 0.838 1 80.81 224 ILE B N 1
ATOM 8298 C CA . ILE B 1 224 ? 7.93 15.188 1.185 1 80.81 224 ILE B CA 1
ATOM 8299 C C . ILE B 1 224 ? 8.445 13.867 0.612 1 80.81 224 ILE B C 1
ATOM 8301 O O . ILE B 1 224 ? 7.973 12.789 0.991 1 80.81 224 ILE B O 1
ATOM 8305 N N . PRO B 1 225 ? 9.242 13.797 -0.428 1 82.19 225 PRO B N 1
ATOM 8306 C CA . PRO B 1 225 ? 9.867 14.953 -1.068 1 82.19 225 PRO B CA 1
ATOM 8307 C C . PRO B 1 225 ? 8.906 15.703 -1.992 1 82.19 225 PRO B C 1
ATOM 8309 O O . PRO B 1 225 ? 7.887 15.156 -2.41 1 82.19 225 PRO B O 1
ATOM 8312 N N . PRO B 1 226 ? 9.234 17.062 -2.125 1 86.56 226 PRO B N 1
ATOM 8313 C CA . PRO B 1 226 ? 8.336 17.828 -2.992 1 86.56 226 PRO B CA 1
ATOM 8314 C C . PRO B 1 226 ? 8.281 17.281 -4.418 1 86.56 226 PRO B C 1
ATOM 8316 O O . PRO B 1 226 ? 9.281 16.766 -4.922 1 86.56 226 PRO B O 1
ATOM 8319 N N . VAL B 1 227 ? 7.129 17.391 -5.02 1 79.88 227 VAL B N 1
ATOM 8320 C CA . VAL B 1 227 ? 6.895 16.906 -6.375 1 79.88 227 VAL B CA 1
ATOM 8321 C C . VAL B 1 227 ? 7.75 17.688 -7.363 1 79.88 227 VAL B C 1
ATOM 8323 O O . VAL B 1 227 ? 7.891 18.906 -7.242 1 79.88 227 VAL B O 1
ATOM 8326 N N . LYS B 1 228 ? 8.336 16.938 -8.242 1 78.06 228 LYS B N 1
ATOM 8327 C CA . LYS B 1 228 ? 9.094 17.594 -9.297 1 78.06 228 LYS B CA 1
ATOM 8328 C C . LYS B 1 228 ? 8.219 17.875 -10.516 1 78.06 228 LYS B C 1
ATOM 8330 O O . LYS B 1 228 ? 7.59 16.953 -11.062 1 78.06 228 LYS B O 1
ATOM 8335 N N . PHE B 1 229 ? 8.094 19.203 -10.727 1 74 229 PHE B N 1
ATOM 8336 C CA . PHE B 1 229 ? 7.262 19.578 -11.867 1 74 229 PHE B CA 1
ATOM 8337 C C . PHE B 1 229 ? 8.094 19.625 -13.148 1 74 229 PHE B C 1
ATOM 8339 O O . PHE B 1 229 ? 9.219 20.125 -13.133 1 74 229 PHE B O 1
ATOM 8346 N N . GLU B 1 230 ? 7.527 18.922 -14.172 1 62.69 230 GLU B N 1
ATOM 8347 C CA . GLU B 1 230 ? 8.18 18.969 -15.477 1 62.69 230 GLU B CA 1
ATOM 8348 C C . GLU B 1 230 ? 7.918 20.297 -16.188 1 62.69 230 GLU B C 1
ATOM 8350 O O . GLU B 1 230 ? 8.734 20.766 -16.984 1 62.69 230 GLU B O 1
ATOM 8355 N N . LYS B 1 231 ? 6.852 20.906 -15.844 1 67.12 231 LYS B N 1
ATOM 8356 C CA . LYS B 1 231 ? 6.461 22.156 -16.5 1 67.12 231 LYS B CA 1
ATOM 8357 C C . LYS B 1 231 ? 6.551 23.328 -15.539 1 67.12 231 LYS B C 1
ATOM 8359 O O . LYS B 1 231 ? 6.406 23.156 -14.328 1 67.12 231 LYS B O 1
ATOM 8364 N N . GLY B 1 232 ? 7.066 24.469 -16.016 1 69.19 232 GLY B N 1
ATOM 8365 C CA . GLY B 1 232 ? 7.117 25.719 -15.273 1 69.19 232 GLY B CA 1
ATOM 8366 C C . GLY B 1 232 ? 8.523 26.281 -15.141 1 69.19 232 GLY B C 1
ATOM 8367 O O . GLY B 1 232 ? 9.5 25.562 -15.359 1 69.19 232 GLY B O 1
ATOM 8368 N N . ILE B 1 233 ? 8.539 27.547 -14.734 1 76.56 233 ILE B N 1
ATOM 8369 C CA . ILE B 1 233 ? 9.82 28.25 -14.68 1 76.56 233 ILE B CA 1
ATOM 8370 C C . ILE B 1 233 ? 10.367 28.203 -13.258 1 76.56 233 ILE B C 1
ATOM 8372 O O . ILE B 1 233 ? 11.539 28.531 -13.031 1 76.56 233 ILE B O 1
ATOM 8376 N N . GLY B 1 234 ? 9.453 27.703 -12.297 1 87.62 234 GLY B N 1
ATOM 8377 C CA . GLY B 1 234 ? 9.898 27.641 -10.914 1 87.62 234 GLY B CA 1
ATOM 8378 C C . GLY B 1 234 ? 8.766 27.438 -9.93 1 87.62 234 GLY B C 1
ATOM 8379 O O . GLY B 1 234 ? 7.59 27.453 -10.312 1 87.62 234 GLY B O 1
ATOM 8380 N N . THR B 1 235 ? 9.148 27.188 -8.68 1 92.25 235 THR B N 1
ATOM 8381 C CA . THR B 1 235 ? 8.164 26.922 -7.641 1 92.25 235 THR B CA 1
ATOM 8382 C C . THR B 1 235 ? 8.359 27.859 -6.457 1 92.25 235 THR B C 1
ATOM 8384 O O . THR B 1 235 ? 9.5 28.141 -6.066 1 92.25 235 THR B O 1
ATOM 8387 N N . ILE B 1 236 ? 7.289 28.438 -5.992 1 94.38 236 ILE B N 1
ATOM 8388 C CA . ILE B 1 236 ? 7.312 29.141 -4.719 1 94.38 236 ILE B CA 1
ATOM 8389 C C . ILE B 1 236 ? 6.738 28.266 -3.617 1 94.38 236 ILE B C 1
ATOM 8391 O O . ILE B 1 236 ? 5.547 27.953 -3.621 1 94.38 236 ILE B O 1
ATOM 8395 N N . TYR B 1 237 ? 7.633 27.906 -2.68 1 95.12 237 TYR B N 1
ATOM 8396 C CA . TYR B 1 237 ? 7.184 27.141 -1.514 1 95.12 237 TYR B CA 1
ATOM 8397 C C . TYR B 1 237 ? 6.762 28.078 -0.388 1 95.12 237 TYR B C 1
ATOM 8399 O O . TYR B 1 237 ? 7.555 28.906 0.069 1 95.12 237 TYR B O 1
ATOM 8407 N N . ILE B 1 238 ? 5.559 28 -0.038 1 95 238 ILE B N 1
ATOM 8408 C CA . ILE B 1 238 ? 5.074 28.75 1.117 1 95 238 ILE B CA 1
ATOM 8409 C C . ILE B 1 238 ? 4.918 27.812 2.311 1 95 238 ILE B C 1
ATOM 8411 O O . ILE B 1 238 ? 4.043 26.938 2.312 1 95 238 ILE B O 1
ATOM 8415 N N . ALA B 1 239 ? 5.816 28.094 3.344 1 95.12 239 ALA B N 1
ATOM 8416 C CA . ALA B 1 239 ? 5.887 27.062 4.379 1 95.12 239 ALA B CA 1
ATOM 8417 C C . ALA B 1 239 ? 5.914 27.688 5.77 1 95.12 239 ALA B C 1
ATOM 8419 O O . ALA B 1 239 ? 6.391 28.812 5.945 1 95.12 239 ALA B O 1
ATOM 8420 N N . THR B 1 240 ? 5.336 26.922 6.746 1 92.25 240 THR B N 1
ATOM 8421 C CA . THR B 1 240 ? 5.586 27.281 8.141 1 92.25 240 THR B CA 1
ATOM 8422 C C . THR B 1 240 ? 7.027 26.953 8.523 1 92.25 240 THR B C 1
ATOM 8424 O O . THR B 1 240 ? 7.734 26.266 7.785 1 92.25 240 THR B O 1
ATOM 8427 N N . ILE B 1 241 ? 7.41 27.469 9.641 1 92.31 241 ILE B N 1
ATOM 8428 C CA . ILE B 1 241 ? 8.789 27.312 10.086 1 92.31 241 ILE B CA 1
ATOM 8429 C C . ILE B 1 241 ? 9.148 25.828 10.172 1 92.31 241 ILE B C 1
ATOM 8431 O O . ILE B 1 241 ? 10.172 25.391 9.633 1 92.31 241 ILE B O 1
ATOM 8435 N N . GLU B 1 242 ? 8.32 25.062 10.758 1 88.62 242 GLU B N 1
ATOM 8436 C CA . GLU B 1 242 ? 8.562 23.641 10.953 1 88.62 242 GLU B CA 1
ATOM 8437 C C . GLU B 1 242 ? 8.633 22.906 9.617 1 88.62 242 GLU B C 1
ATOM 8439 O O . GLU B 1 242 ? 9.555 22.109 9.383 1 88.62 242 GLU B O 1
ATOM 8444 N N . LYS B 1 243 ? 7.703 23.203 8.805 1 90.88 243 LYS B N 1
ATOM 8445 C CA . LYS B 1 243 ? 7.637 22.531 7.508 1 90.88 243 LYS B CA 1
ATOM 8446 C C . LYS B 1 243 ? 8.789 22.969 6.609 1 90.88 243 LYS B C 1
ATOM 8448 O O . LYS B 1 243 ? 9.281 22.172 5.801 1 90.88 243 LYS B O 1
ATOM 8453 N N . ALA B 1 244 ? 9.133 24.203 6.73 1 94.75 244 ALA B N 1
ATOM 8454 C CA . ALA B 1 244 ? 10.266 24.688 5.949 1 94.75 244 ALA B CA 1
ATOM 8455 C C . ALA B 1 244 ? 11.539 23.922 6.285 1 94.75 244 ALA B C 1
ATOM 8457 O O . ALA B 1 244 ? 12.312 23.562 5.395 1 94.75 244 ALA B O 1
ATOM 8458 N N . ASN B 1 245 ? 11.695 23.734 7.57 1 93.06 245 ASN B N 1
ATOM 8459 C CA . ASN B 1 245 ? 12.852 22.953 8 1 93.06 245 ASN B CA 1
ATOM 8460 C C . ASN B 1 245 ? 12.828 21.547 7.418 1 93.06 245 ASN B C 1
ATOM 8462 O O . ASN B 1 245 ? 13.852 21.047 6.953 1 93.06 245 ASN B O 1
ATOM 8466 N N . ILE B 1 246 ? 11.688 20.984 7.465 1 90.69 246 ILE B N 1
ATOM 8467 C CA . ILE B 1 246 ? 11.516 19.641 6.922 1 90.69 246 ILE B CA 1
ATOM 8468 C C . ILE B 1 246 ? 11.766 19.656 5.414 1 90.69 246 ILE B C 1
ATOM 8470 O O . ILE B 1 246 ? 12.414 18.75 4.875 1 90.69 246 ILE B O 1
ATOM 8474 N N . LEU B 1 247 ? 11.273 20.641 4.766 1 92.56 247 LEU B N 1
ATOM 8475 C CA . LEU B 1 247 ? 11.43 20.781 3.322 1 92.56 247 LEU B CA 1
ATOM 8476 C C . LEU B 1 247 ? 12.906 20.922 2.949 1 92.56 247 LEU B C 1
ATOM 8478 O O . LEU B 1 247 ? 13.375 20.281 2.012 1 92.56 247 LEU B O 1
ATOM 8482 N N . ILE B 1 248 ? 13.578 21.719 3.658 1 93.81 248 ILE B N 1
ATOM 8483 C CA . ILE B 1 248 ? 15.008 21.922 3.41 1 93.81 248 ILE B CA 1
ATOM 8484 C C . ILE B 1 248 ? 15.758 20.609 3.6 1 93.81 248 ILE B C 1
ATOM 8486 O O . ILE B 1 248 ? 16.609 20.25 2.779 1 93.81 248 ILE B O 1
ATOM 8490 N N . ASN B 1 249 ? 15.414 19.938 4.656 1 93.12 249 ASN B N 1
ATOM 8491 C CA . ASN B 1 249 ? 16.031 18.641 4.891 1 93.12 249 ASN B CA 1
ATOM 8492 C C . ASN B 1 249 ? 15.797 17.688 3.717 1 93.12 249 ASN B C 1
ATOM 8494 O O . ASN B 1 249 ? 16.734 17.016 3.268 1 93.12 249 ASN B O 1
ATOM 8498 N N . SER B 1 250 ? 14.594 17.672 3.312 1 90.44 250 SER B N 1
ATOM 8499 C CA . SER B 1 250 ? 14.227 16.766 2.227 1 90.44 250 SER B CA 1
ATOM 8500 C C . SER B 1 250 ? 14.953 17.125 0.937 1 90.44 250 SER B C 1
ATOM 8502 O O . SER B 1 250 ? 15.422 16.25 0.215 1 90.44 250 SER B O 1
ATOM 8504 N N . LEU B 1 251 ? 15.031 18.375 0.621 1 92.25 251 LEU B N 1
ATOM 8505 C CA . LEU B 1 251 ? 15.695 18.828 -0.596 1 92.25 251 LEU B CA 1
ATOM 8506 C C . LEU B 1 251 ? 17.188 18.531 -0.547 1 92.25 251 LEU B C 1
ATOM 8508 O O . LEU B 1 251 ? 17.781 18.156 -1.562 1 92.25 251 LEU B O 1
ATOM 8512 N N . ILE B 1 252 ? 17.781 18.656 0.602 1 92.5 252 ILE B N 1
ATOM 8513 C CA . ILE B 1 252 ? 19.188 18.328 0.758 1 92.5 252 ILE B CA 1
ATOM 8514 C C . ILE B 1 252 ? 19.391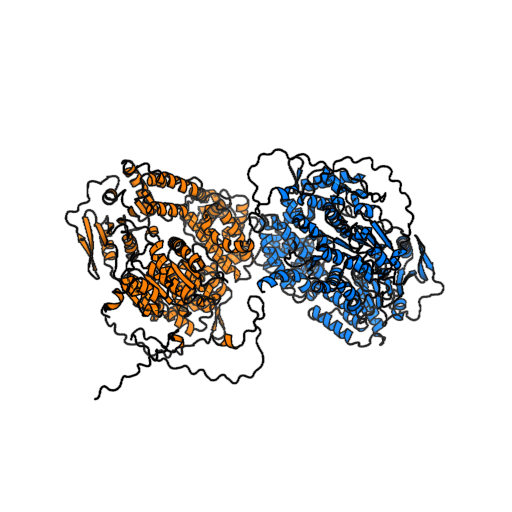 16.812 0.589 1 92.5 252 ILE B C 1
ATOM 8516 O O . ILE B 1 252 ? 20.281 16.375 -0.143 1 92.5 252 ILE B O 1
ATOM 8520 N N . ALA B 1 253 ? 18.547 16.078 1.235 1 88.44 253 ALA B N 1
ATOM 8521 C CA . ALA B 1 253 ? 18.641 14.617 1.195 1 88.44 253 ALA B CA 1
ATOM 8522 C C . ALA B 1 253 ? 18.5 14.102 -0.234 1 88.44 253 ALA B C 1
ATOM 8524 O O . ALA B 1 253 ? 19.156 13.117 -0.605 1 88.44 253 ALA B O 1
ATOM 8525 N N . THR B 1 254 ? 17.641 14.727 -1.012 1 87.69 254 THR B N 1
ATOM 8526 C CA . THR B 1 254 ? 17.391 14.289 -2.379 1 87.69 254 THR B CA 1
ATOM 8527 C C . THR B 1 254 ? 18.312 15.016 -3.357 1 87.69 254 THR B C 1
ATOM 8529 O O . THR B 1 254 ? 18.125 14.938 -4.574 1 87.69 254 THR B O 1
ATOM 8532 N N . ARG B 1 255 ? 19.188 15.836 -2.9 1 88.44 255 ARG B N 1
ATOM 8533 C CA . ARG B 1 255 ? 20.172 16.578 -3.686 1 88.44 255 ARG B CA 1
ATOM 8534 C C . ARG B 1 255 ? 19.484 17.562 -4.625 1 88.44 255 ARG B C 1
ATOM 8536 O O . ARG B 1 255 ? 19.844 17.672 -5.793 1 88.44 255 ARG B O 1
ATOM 8543 N N . ARG B 1 256 ? 18.406 18.219 -4.148 1 90.88 256 ARG B N 1
ATOM 8544 C CA . ARG B 1 256 ? 17.641 19.188 -4.93 1 90.88 256 ARG B CA 1
ATOM 8545 C C . ARG B 1 256 ? 17.672 20.562 -4.273 1 90.88 256 ARG B C 1
ATOM 8547 O O . ARG B 1 256 ? 16.891 21.438 -4.641 1 90.88 256 ARG B O 1
ATOM 8554 N N . ILE B 1 257 ? 18.547 20.797 -3.326 1 92.25 257 ILE B N 1
ATOM 8555 C CA . ILE B 1 257 ? 18.594 22.047 -2.568 1 92.25 257 ILE B CA 1
ATOM 8556 C C . ILE B 1 257 ? 19 23.188 -3.486 1 92.25 257 ILE B C 1
ATOM 8558 O O . ILE B 1 257 ? 18.609 24.344 -3.262 1 92.25 257 ILE B O 1
ATOM 8562 N N . ASN B 1 258 ? 19.656 22.828 -4.57 1 89.38 258 ASN B N 1
ATOM 8563 C CA . ASN B 1 258 ? 20.141 23.828 -5.512 1 89.38 258 ASN B CA 1
ATOM 8564 C C . ASN B 1 258 ? 19 24.438 -6.328 1 89.38 258 ASN B C 1
ATOM 8566 O O . ASN B 1 258 ? 19.172 25.453 -6.984 1 89.38 258 ASN B O 1
ATOM 8570 N N . GLU B 1 259 ? 17.875 23.875 -6.188 1 91.44 259 GLU B N 1
ATOM 8571 C CA . GLU B 1 259 ? 16.703 24.422 -6.855 1 91.44 259 GLU B CA 1
ATOM 8572 C C . GLU B 1 259 ? 16.234 25.719 -6.184 1 91.44 259 GLU B C 1
ATOM 8574 O O . GLU B 1 259 ? 15.57 26.531 -6.805 1 91.44 259 GLU B O 1
ATOM 8579 N N . ILE B 1 260 ? 16.656 25.891 -4.93 1 94.06 260 ILE B N 1
ATOM 8580 C CA . ILE B 1 260 ? 16.234 27.078 -4.184 1 94.06 260 ILE B CA 1
ATOM 8581 C C . ILE B 1 260 ? 17.266 28.188 -4.375 1 94.06 260 ILE B C 1
ATOM 8583 O O . ILE B 1 260 ? 18.438 28.031 -4.055 1 94.06 260 ILE B O 1
ATOM 8587 N N . GLY B 1 261 ? 16.734 29.266 -4.879 1 94.12 261 GLY B N 1
ATOM 8588 C CA . GLY B 1 261 ? 17.625 30.406 -5.078 1 94.12 261 GLY B CA 1
ATOM 8589 C C . GLY B 1 261 ? 17.469 31.484 -4.023 1 94.12 261 GLY B C 1
ATOM 8590 O O . GLY B 1 261 ? 18.375 32.281 -3.814 1 94.12 261 GLY B O 1
ATOM 8591 N N . LEU B 1 262 ? 16.312 31.484 -3.416 1 95.5 262 LEU B N 1
ATOM 8592 C CA . LEU B 1 262 ? 16.016 32.531 -2.438 1 95.5 262 LEU B CA 1
ATOM 8593 C C . LEU B 1 262 ? 15.156 31.984 -1.305 1 95.5 262 LEU B C 1
ATOM 8595 O O . LEU B 1 262 ? 14.164 31.297 -1.552 1 95.5 262 LEU B O 1
ATOM 8599 N N . MET B 1 263 ? 15.656 32.25 -0.071 1 96.19 263 MET B N 1
ATOM 8600 C CA . MET B 1 263 ? 14.867 31.953 1.122 1 96.19 263 MET B CA 1
ATOM 8601 C C . MET B 1 263 ? 14.516 33.219 1.87 1 96.19 263 MET B C 1
ATOM 8603 O O . MET B 1 263 ? 15.398 34 2.232 1 96.19 263 MET B O 1
ATOM 8607 N N . VAL B 1 264 ? 13.211 33.438 2.012 1 96.44 264 VAL B N 1
ATOM 8608 C CA . VAL B 1 264 ? 12.734 34.594 2.768 1 96.44 264 VAL B CA 1
ATOM 8609 C C . VAL B 1 264 ? 12.164 34.125 4.105 1 96.44 264 VAL B C 1
ATOM 8611 O O . VAL B 1 264 ? 11.297 33.25 4.148 1 96.44 264 VAL B O 1
ATOM 8614 N N . ILE B 1 265 ? 12.688 34.688 5.176 1 95.31 265 ILE B N 1
ATOM 8615 C CA . ILE B 1 265 ? 12.195 34.344 6.504 1 95.31 265 ILE B CA 1
ATOM 8616 C C . ILE B 1 265 ? 11.469 35.531 7.113 1 95.31 265 ILE B C 1
ATOM 8618 O O . ILE B 1 265 ? 12.086 36.562 7.414 1 95.31 265 ILE B O 1
ATOM 8622 N N . ASP B 1 266 ? 10.195 35.312 7.227 1 90.19 266 ASP B N 1
ATOM 8623 C CA . ASP B 1 266 ? 9.406 36.344 7.887 1 90.19 266 ASP B CA 1
ATOM 8624 C C . ASP B 1 266 ? 9.516 36.219 9.406 1 90.19 266 ASP B C 1
ATOM 8626 O O . ASP B 1 266 ? 9.719 35.125 9.938 1 90.19 266 ASP B O 1
ATOM 8630 N N . GLU B 1 267 ? 9.508 37.344 10.094 1 85.44 267 GLU B N 1
ATOM 8631 C CA . GLU B 1 267 ? 9.625 37.438 11.547 1 85.44 267 GLU B CA 1
ATOM 8632 C C . GLU B 1 267 ? 10.883 36.75 12.055 1 85.44 267 GLU B C 1
ATOM 8634 O O . GLU B 1 267 ? 10.805 35.906 12.953 1 85.44 267 GLU B O 1
ATOM 8639 N N . LEU B 1 268 ? 11.961 37.156 11.523 1 89.19 268 LEU B N 1
ATOM 8640 C CA . LEU B 1 268 ? 13.258 36.531 11.82 1 89.19 268 LEU B CA 1
ATOM 8641 C C . LEU B 1 268 ? 13.578 36.656 13.305 1 89.19 268 LEU B C 1
ATOM 8643 O O . LEU B 1 268 ? 14.32 35.812 13.844 1 89.19 268 LEU B O 1
ATOM 8647 N N . HIS B 1 269 ? 12.961 37.594 14.008 1 81.88 269 HIS B N 1
ATOM 8648 C CA . HIS B 1 269 ? 13.25 37.812 15.422 1 81.88 269 HIS B CA 1
ATOM 8649 C C . HIS B 1 269 ? 12.797 36.594 16.25 1 81.88 269 HIS B C 1
ATOM 8651 O O . HIS B 1 269 ? 13.258 36.406 17.375 1 81.88 269 HIS B O 1
ATOM 8657 N N . MET B 1 270 ? 12.008 35.781 15.68 1 84.88 270 MET B N 1
ATOM 8658 C CA . MET B 1 270 ? 11.523 34.594 16.359 1 84.88 270 MET B CA 1
ATOM 8659 C C . MET B 1 270 ? 12.656 33.594 16.594 1 84.88 270 MET B C 1
ATOM 8661 O O . MET B 1 270 ? 12.516 32.656 17.391 1 84.88 270 MET B O 1
ATOM 8665 N N . ILE B 1 271 ? 13.75 33.75 16 1 89.19 271 ILE B N 1
ATOM 8666 C CA . ILE B 1 271 ? 14.922 32.906 16.219 1 89.19 271 ILE B CA 1
ATOM 8667 C C . ILE B 1 271 ? 15.32 32.969 17.688 1 89.19 271 ILE B C 1
ATOM 8669 O O . ILE B 1 271 ? 15.93 32.031 18.219 1 89.19 271 ILE B O 1
ATOM 8673 N N . GLY B 1 272 ? 14.938 34.062 18.312 1 82 272 GLY B N 1
ATOM 8674 C CA . GLY B 1 272 ? 15.25 34.219 19.719 1 82 272 GLY B CA 1
ATOM 8675 C C . GLY B 1 272 ? 14.117 33.812 20.641 1 82 272 GLY B C 1
ATOM 8676 O O . GLY B 1 272 ? 14.203 34 21.859 1 82 272 GLY B O 1
ATOM 8677 N N . GLU B 1 273 ? 13.109 33.312 20 1 74.88 273 GLU B N 1
ATOM 8678 C CA . GLU B 1 273 ? 11.93 33 20.812 1 74.88 273 GLU B CA 1
ATOM 8679 C C . GLU B 1 273 ? 11.586 31.516 20.766 1 74.88 273 GLU B C 1
ATOM 8681 O O . GLU B 1 273 ? 11.648 30.891 19.703 1 74.88 273 GLU B O 1
ATOM 8686 N N . SER B 1 274 ? 11.367 30.969 21.781 1 71.81 274 SER B N 1
ATOM 8687 C CA . SER B 1 274 ? 10.656 29.703 21.984 1 71.81 274 SER B CA 1
ATOM 8688 C C . SER B 1 274 ? 11.32 28.562 21.203 1 71.81 274 SER B C 1
ATOM 8690 O O . SER B 1 274 ? 12.5 28.641 20.875 1 71.81 274 SER B O 1
ATOM 8692 N N . ASN B 1 275 ? 10.594 27.5 20.922 1 79.62 275 ASN B N 1
ATOM 8693 C CA . ASN B 1 275 ? 10.977 26.281 20.219 1 79.62 275 ASN B CA 1
ATOM 8694 C C . ASN B 1 275 ? 11.117 26.547 18.719 1 79.62 275 ASN B C 1
ATOM 8696 O O . ASN B 1 275 ? 11.898 25.875 18.031 1 79.62 275 ASN B O 1
ATOM 8700 N N . ARG B 1 276 ? 10.555 27.578 18.25 1 84.44 276 ARG B N 1
ATOM 8701 C CA . ARG B 1 276 ? 10.617 27.875 16.812 1 84.44 276 ARG B CA 1
ATOM 8702 C C . ARG B 1 276 ? 11.977 28.438 16.438 1 84.44 276 ARG B C 1
ATOM 8704 O O . ARG B 1 276 ? 12.438 28.25 15.305 1 84.44 276 ARG B O 1
ATOM 8711 N N . GLY B 1 277 ? 12.539 29.125 17.422 1 89.69 277 GLY B N 1
ATOM 8712 C CA . GLY B 1 277 ? 13.875 29.641 17.188 1 89.69 277 GLY B CA 1
ATOM 8713 C C . GLY B 1 277 ? 14.891 28.562 16.859 1 89.69 277 GLY B C 1
ATOM 8714 O O . GLY B 1 277 ? 15.812 28.781 16.078 1 89.69 277 GLY B O 1
ATOM 8715 N N . ILE B 1 278 ? 14.625 27.438 17.453 1 92.56 278 ILE B N 1
ATOM 8716 C CA . ILE B 1 278 ? 15.5 26.297 17.234 1 92.56 278 ILE B CA 1
ATOM 8717 C C . ILE B 1 278 ? 15.438 25.875 15.766 1 92.56 278 ILE B C 1
ATOM 8719 O O . ILE B 1 278 ? 16.469 25.672 15.125 1 92.56 278 ILE B O 1
ATOM 8723 N N . PHE B 1 279 ? 14.25 25.828 15.25 1 93.31 279 PHE B N 1
ATOM 8724 C CA . PHE B 1 279 ? 14.055 25.391 13.875 1 93.31 279 PHE B CA 1
ATOM 8725 C C . PHE B 1 279 ? 14.641 26.391 12.891 1 93.31 279 PHE B C 1
ATOM 8727 O O . PHE B 1 279 ? 15.234 26.016 11.883 1 93.31 279 PHE B O 1
ATOM 8734 N N . ILE B 1 280 ? 14.469 27.594 13.195 1 94.94 280 ILE B N 1
ATOM 8735 C CA . ILE B 1 280 ? 14.992 28.641 12.32 1 94.94 280 ILE B CA 1
ATOM 8736 C C . ILE B 1 280 ? 16.516 28.547 12.258 1 94.94 280 ILE B C 1
ATOM 8738 O O . ILE B 1 280 ? 17.094 28.578 11.18 1 94.94 280 ILE B O 1
ATOM 8742 N N . GLU B 1 281 ? 17.094 28.469 13.406 1 95.12 281 GLU B N 1
ATOM 8743 C CA . GLU B 1 281 ? 18.547 28.406 13.477 1 95.12 281 GLU B CA 1
ATOM 8744 C C . GLU B 1 281 ? 19.078 27.172 12.75 1 95.12 281 GLU B C 1
ATOM 8746 O O . GLU B 1 281 ? 20.062 27.266 12.008 1 95.12 281 GLU B O 1
ATOM 8751 N N . GLN B 1 282 ? 18.469 26.062 13.008 1 95.19 282 GLN B N 1
ATOM 8752 C CA . GLN B 1 282 ? 18.891 24.828 12.344 1 95.19 282 GLN B CA 1
ATOM 8753 C C . GLN B 1 282 ? 18.734 24.938 10.836 1 95.19 282 GLN B C 1
ATOM 8755 O O . GLN B 1 282 ? 19.641 24.562 10.086 1 95.19 282 GLN B O 1
ATOM 8760 N N . MET B 1 283 ? 17.625 25.422 10.43 1 95.31 283 MET B N 1
ATOM 8761 C CA . MET B 1 283 ? 17.328 25.562 9.008 1 95.31 283 MET B CA 1
ATOM 8762 C C . MET B 1 283 ? 18.344 26.453 8.32 1 95.31 283 MET B C 1
ATOM 8764 O O . MET B 1 283 ? 18.891 26.094 7.281 1 95.31 283 MET B O 1
ATOM 8768 N N . ILE B 1 284 ? 18.609 27.594 8.906 1 95.94 284 ILE B N 1
ATOM 8769 C CA . ILE B 1 284 ? 19.547 28.547 8.32 1 95.94 284 ILE B CA 1
ATOM 8770 C C . ILE B 1 284 ? 20.938 27.953 8.281 1 95.94 284 ILE B C 1
ATOM 8772 O O . ILE B 1 284 ? 21.656 28.094 7.285 1 95.94 284 ILE B O 1
ATOM 8776 N N . THR B 1 285 ? 21.312 27.297 9.367 1 95.44 285 THR B N 1
ATOM 8777 C CA . THR B 1 285 ? 22.641 26.688 9.43 1 95.44 285 THR B CA 1
ATOM 8778 C C . THR B 1 285 ? 22.828 25.688 8.289 1 95.44 285 THR B C 1
ATOM 8780 O O . THR B 1 285 ? 23.828 25.719 7.586 1 95.44 285 THR B O 1
ATOM 8783 N N . LYS B 1 286 ? 21.875 24.844 8.133 1 95.06 286 LYS B N 1
ATOM 8784 C CA . LYS B 1 286 ? 21.953 23.828 7.078 1 95.06 286 LYS B CA 1
ATOM 8785 C C . LYS B 1 286 ? 21.984 24.484 5.695 1 95.06 286 LYS B C 1
ATOM 8787 O O . LYS B 1 286 ? 22.766 24.078 4.836 1 95.06 286 LYS B O 1
ATOM 8792 N N . TYR B 1 287 ? 21.078 25.438 5.523 1 94 287 TYR B N 1
ATOM 8793 C CA . TYR B 1 287 ? 21 26.094 4.227 1 94 287 TYR B CA 1
ATOM 8794 C C . TYR B 1 287 ? 22.297 26.812 3.898 1 94 287 TYR B C 1
ATOM 8796 O O . TYR B 1 287 ? 22.781 26.75 2.766 1 94 287 TYR B O 1
ATOM 8804 N N . LEU B 1 288 ? 22.891 27.5 4.855 1 92.19 288 LEU B N 1
ATOM 8805 C CA . LEU B 1 288 ? 24.141 28.219 4.66 1 92.19 288 LEU B CA 1
ATOM 8806 C C . LEU B 1 288 ? 25.266 27.266 4.289 1 92.19 288 LEU B C 1
ATOM 8808 O O . LEU B 1 288 ? 26.141 27.609 3.498 1 92.19 288 LEU B O 1
ATOM 8812 N N . MET B 1 289 ? 25.188 26.156 4.844 1 88.62 289 MET B N 1
ATOM 8813 C CA . MET B 1 289 ? 26.234 25.172 4.605 1 88.62 289 MET B CA 1
ATOM 8814 C C . MET B 1 289 ? 26.172 24.641 3.178 1 88.62 289 MET B C 1
ATOM 8816 O O . MET B 1 289 ? 27.172 24.109 2.66 1 88.62 289 MET B O 1
ATOM 8820 N N . THR B 1 290 ? 25.016 24.688 2.555 1 87.12 290 THR B N 1
ATOM 8821 C CA . THR B 1 290 ? 24.875 24.219 1.179 1 87.12 290 THR B CA 1
ATOM 8822 C C . THR B 1 290 ? 25.391 25.266 0.2 1 87.12 290 THR B C 1
ATOM 8824 O O . THR B 1 290 ? 25.641 24.969 -0.971 1 87.12 290 THR B O 1
ATOM 8827 N N . LEU B 1 291 ? 25.578 26.469 0.608 1 70.69 291 LEU B N 1
ATOM 8828 C CA . LEU B 1 291 ? 26.062 27.578 -0.207 1 70.69 291 LEU B CA 1
ATOM 8829 C C . LEU B 1 291 ? 25.141 27.812 -1.396 1 70.69 291 LEU B C 1
ATOM 8831 O O . LEU B 1 291 ? 25.594 28.203 -2.475 1 70.69 291 LEU B O 1
ATOM 8835 N N . SER B 1 292 ? 23.938 27.5 -1.354 1 72.5 292 SER B N 1
ATOM 8836 C CA . SER B 1 292 ? 23.047 27.469 -2.51 1 72.5 292 SER B CA 1
ATOM 8837 C C . SER B 1 292 ? 22.453 28.844 -2.799 1 72.5 292 SER B C 1
ATOM 8839 O O . SER B 1 292 ? 22.453 29.297 -3.947 1 72.5 292 SER B O 1
ATOM 8841 N N . GLY B 1 293 ? 21.766 29.516 -1.934 1 84.62 293 GLY B N 1
ATOM 8842 C CA . GLY B 1 293 ? 20.953 30.656 -2.291 1 84.62 293 GLY B CA 1
ATOM 8843 C C . GLY B 1 293 ? 21.047 31.797 -1.291 1 84.62 293 GLY B C 1
ATOM 8844 O O . GLY B 1 293 ? 21.875 31.766 -0.386 1 84.62 293 GLY B O 1
ATOM 8845 N N . GLN B 1 294 ? 20.281 32.938 -1.673 1 92.94 294 GLN B N 1
ATOM 8846 C CA . GLN B 1 294 ? 20.188 34.156 -0.885 1 92.94 294 GLN B CA 1
ATOM 8847 C C . GLN B 1 294 ? 19.172 34 0.24 1 92.94 294 GLN B C 1
ATOM 8849 O O . GLN B 1 294 ? 18.156 33.312 0.085 1 92.94 294 GLN B O 1
ATOM 8854 N N . ILE B 1 295 ? 19.531 34.625 1.44 1 95.62 295 ILE B N 1
ATOM 8855 C CA . ILE B 1 295 ? 18.594 34.625 2.555 1 95.62 295 ILE B CA 1
ATOM 8856 C C . ILE B 1 295 ? 18.188 36.062 2.863 1 95.62 295 ILE B C 1
ATOM 8858 O O . ILE B 1 295 ? 19.047 36.938 2.998 1 95.62 295 ILE B O 1
ATOM 8862 N N . ILE B 1 296 ? 16.891 36.281 2.873 1 94.88 296 ILE B N 1
ATOM 8863 C CA . ILE B 1 296 ? 16.344 37.562 3.301 1 94.88 296 ILE B CA 1
ATOM 8864 C C . ILE B 1 296 ? 15.555 37.375 4.59 1 94.88 296 ILE B C 1
ATOM 8866 O O . ILE B 1 296 ? 14.562 36.656 4.621 1 94.88 296 ILE B O 1
ATOM 8870 N N . GLY B 1 297 ? 16.031 38 5.645 1 93.69 297 GLY B N 1
ATOM 8871 C CA . GLY B 1 297 ? 15.305 37.969 6.906 1 93.69 297 GLY B CA 1
ATOM 8872 C C . GLY B 1 297 ? 14.539 39.25 7.176 1 93.69 297 GLY B C 1
ATOM 8873 O O . GLY B 1 297 ? 15.109 40.344 7.152 1 93.69 297 GLY B O 1
ATOM 8874 N N . LEU B 1 298 ? 13.25 39.094 7.336 1 90.5 298 LEU B N 1
ATOM 8875 C CA . LEU B 1 298 ? 12.406 40.219 7.699 1 90.5 298 LEU B CA 1
ATOM 8876 C C . LEU B 1 298 ? 12.125 40.219 9.195 1 90.5 298 LEU B C 1
ATOM 8878 O O . LEU B 1 298 ? 11.742 39.188 9.766 1 90.5 298 LEU B O 1
ATOM 8882 N N . SER B 1 299 ? 12.438 41.281 9.867 1 85.25 299 SER B N 1
ATOM 8883 C CA . SER B 1 299 ? 12.242 41.312 11.312 1 85.25 299 SER B CA 1
ATOM 8884 C C . SER B 1 299 ? 11.719 42.656 11.766 1 85.25 299 SER B C 1
ATOM 8886 O O . SER B 1 299 ? 11.867 43.656 11.055 1 85.25 299 SER B O 1
ATOM 8888 N N . ALA B 1 300 ? 10.969 42.625 12.844 1 75.44 300 ALA B N 1
ATOM 8889 C CA . ALA B 1 300 ? 10.703 43.875 13.531 1 75.44 300 ALA B CA 1
ATOM 8890 C C . ALA B 1 300 ? 11.992 44.5 14.07 1 75.44 300 ALA B C 1
ATOM 8892 O O . ALA B 1 300 ? 13.062 43.906 13.977 1 75.44 300 ALA B O 1
ATOM 8893 N N . THR B 1 301 ? 11.93 45.594 14.5 1 65 301 THR B N 1
ATOM 8894 C CA . THR B 1 301 ? 13.109 46.312 14.945 1 65 301 THR B CA 1
ATOM 8895 C C . THR B 1 301 ? 13.852 45.531 16.031 1 65 301 THR B C 1
ATOM 8897 O O . THR B 1 301 ? 13.25 45.094 17.016 1 65 301 THR B O 1
ATOM 8900 N N . LEU B 1 302 ? 15.086 45.188 15.703 1 69.75 302 LEU B N 1
ATOM 8901 C CA . LEU B 1 302 ? 15.961 44.469 16.625 1 69.75 302 LEU B CA 1
ATOM 8902 C C . LEU B 1 302 ? 17.047 45.406 17.156 1 69.75 302 LEU B C 1
ATOM 8904 O O . LEU B 1 302 ? 17.609 46.219 16.406 1 69.75 302 LEU B O 1
ATOM 8908 N N . ASP B 1 303 ? 17.25 45.375 18.469 1 66 303 ASP B N 1
ATOM 8909 C CA . ASP B 1 303 ? 18.234 46.281 19.062 1 66 303 ASP B CA 1
ATOM 8910 C C . ASP B 1 303 ? 19.656 45.75 18.875 1 66 303 ASP B C 1
ATOM 8912 O O . ASP B 1 303 ? 20.562 46.531 18.531 1 66 303 ASP B O 1
ATOM 8916 N N . ASP B 1 304 ? 19.875 44.469 19.234 1 72.62 304 ASP B N 1
ATOM 8917 C CA . ASP B 1 304 ? 21.219 43.906 19.109 1 72.62 304 ASP B CA 1
ATOM 8918 C C . ASP B 1 304 ? 21.219 42.719 18.141 1 72.62 304 ASP B C 1
ATOM 8920 O O . ASP B 1 304 ? 20.688 41.656 18.453 1 72.62 304 ASP B O 1
ATOM 8924 N N . MET B 1 305 ? 21.859 43.031 16.969 1 79.19 305 MET B N 1
ATOM 8925 C CA . MET B 1 305 ? 21.906 42 15.961 1 79.19 305 MET B CA 1
ATOM 8926 C C . MET B 1 305 ? 23.344 41.594 15.664 1 79.19 305 MET B C 1
ATOM 8928 O O . MET B 1 305 ? 23.641 41.062 14.578 1 79.19 305 MET B O 1
ATOM 8932 N N . THR B 1 306 ? 24.172 41.75 16.641 1 81 306 THR B N 1
ATOM 8933 C CA . THR B 1 306 ? 25.594 41.531 16.375 1 81 306 THR B CA 1
ATOM 8934 C C . THR B 1 306 ? 25.891 40.094 15.953 1 81 306 THR B C 1
ATOM 8936 O O . THR B 1 306 ? 26.484 39.875 14.906 1 81 306 THR B O 1
ATOM 8939 N N . TYR B 1 307 ? 25.438 39.25 16.719 1 88.81 307 TYR B N 1
ATOM 8940 C CA . TYR B 1 307 ? 25.734 37.844 16.422 1 88.81 307 TYR B CA 1
ATOM 8941 C C . TYR B 1 307 ? 24.859 37.312 15.289 1 88.81 307 TYR B C 1
ATOM 8943 O O . TYR B 1 307 ? 25.281 36.469 14.516 1 88.81 307 TYR B O 1
ATOM 8951 N N . LEU B 1 308 ? 23.688 37.875 15.164 1 89.94 308 LEU B N 1
ATOM 8952 C CA . LEU B 1 308 ? 22.781 37.438 14.109 1 89.94 308 LEU B CA 1
ATOM 8953 C C . LEU B 1 308 ? 23.328 37.781 12.734 1 89.94 308 LEU B C 1
ATOM 8955 O O . LEU B 1 308 ? 23.219 36.969 11.797 1 89.94 308 LEU B O 1
ATOM 8959 N N . LYS B 1 309 ? 23.922 38.906 12.625 1 88.94 309 LYS B N 1
ATOM 8960 C CA . LYS B 1 309 ? 24.531 39.344 11.375 1 88.94 309 LYS B CA 1
ATOM 8961 C C . LYS B 1 309 ? 25.688 38.438 10.977 1 88.94 309 LYS B C 1
ATOM 8963 O O . LYS B 1 309 ? 25.844 38.094 9.805 1 88.94 309 LYS B O 1
ATOM 8968 N N . LYS B 1 310 ? 26.391 38.094 11.969 1 90.56 310 LYS B N 1
ATOM 8969 C CA . LYS B 1 310 ? 27.516 37.219 11.719 1 90.56 310 LYS B CA 1
ATOM 8970 C C . LYS B 1 310 ? 27.047 35.812 11.336 1 90.56 310 LYS B C 1
ATOM 8972 O O . LYS B 1 310 ? 27.562 35.219 10.383 1 90.56 310 LYS B O 1
ATOM 8977 N N . PHE B 1 311 ? 26.188 35.344 12.047 1 93.62 311 PHE B N 1
ATOM 8978 C CA . PHE B 1 311 ? 25.625 34 11.82 1 93.62 311 PHE B CA 1
ATOM 8979 C C . PHE B 1 311 ? 25.047 33.906 10.406 1 93.62 311 PHE B C 1
ATOM 8981 O O . PHE B 1 311 ? 25.375 32.969 9.68 1 93.62 311 PHE B O 1
ATOM 8988 N N . MET B 1 312 ? 24.25 34.875 10 1 93.69 312 MET B N 1
ATOM 8989 C CA . MET B 1 312 ? 23.562 34.812 8.711 1 93.69 312 MET B CA 1
ATOM 8990 C C . MET B 1 312 ? 24.453 35.344 7.598 1 93.69 312 MET B C 1
ATOM 8992 O O . MET B 1 312 ? 24.094 35.312 6.426 1 93.69 312 MET B O 1
ATOM 8996 N N . LYS B 1 313 ? 25.609 35.906 7.996 1 89.56 313 LYS B N 1
ATOM 8997 C CA . LYS B 1 313 ? 26.453 36.562 7.016 1 89.56 313 LYS B CA 1
ATOM 8998 C C . LYS B 1 313 ? 25.656 37.594 6.207 1 89.56 313 LYS B C 1
ATOM 9000 O O . LYS B 1 313 ? 25.688 37.562 4.973 1 89.56 313 LYS B O 1
ATOM 9005 N N . ALA B 1 314 ? 24.969 38.375 6.988 1 92 314 ALA B N 1
ATOM 9006 C CA . ALA B 1 314 ? 24 39.281 6.348 1 92 314 ALA B CA 1
ATOM 9007 C C . ALA B 1 314 ? 24.312 40.719 6.648 1 92 314 ALA B C 1
ATOM 9009 O O . ALA B 1 314 ? 24.953 41.031 7.652 1 92 314 ALA B O 1
ATOM 9010 N N . HIS B 1 315 ? 23.859 41.594 5.691 1 88.69 315 HIS B N 1
ATOM 9011 C CA . HIS B 1 315 ? 23.797 43.031 5.945 1 88.69 315 HIS B CA 1
ATOM 9012 C C . HIS B 1 315 ? 22.469 43.438 6.57 1 88.69 315 HIS B C 1
ATOM 9014 O O . HIS B 1 315 ? 21.453 42.75 6.367 1 88.69 315 HIS B O 1
ATOM 9020 N N . VAL B 1 316 ? 22.562 44.469 7.355 1 87.38 316 VAL B N 1
ATOM 9021 C CA . VAL B 1 316 ? 21.344 44.906 8.023 1 87.38 316 VAL B CA 1
ATOM 9022 C C . VAL B 1 316 ? 20.875 46.219 7.395 1 87.38 316 VAL B C 1
ATOM 9024 O O . VAL B 1 316 ? 21.656 47.156 7.215 1 87.38 316 VAL B O 1
ATOM 9027 N N . LEU B 1 317 ? 19.734 46.219 6.934 1 82.81 317 LEU B N 1
ATOM 9028 C CA . LEU B 1 317 ? 19.047 47.406 6.496 1 82.81 317 LEU B CA 1
ATOM 9029 C C . LEU B 1 317 ? 17.953 47.812 7.48 1 82.81 317 LEU B C 1
ATOM 9031 O O . LEU B 1 317 ? 16.938 47.125 7.586 1 82.81 317 LEU B O 1
ATOM 9035 N N . SER B 1 318 ? 18.203 48.844 8.297 1 80.31 318 SER B N 1
ATOM 9036 C CA . SER B 1 318 ? 17.234 49.281 9.305 1 80.31 318 SER B CA 1
ATOM 9037 C C . SER B 1 318 ? 16.609 50.594 8.914 1 80.31 318 SER B C 1
ATOM 9039 O O . SER B 1 318 ? 17.312 51.531 8.492 1 80.31 318 SER B O 1
ATOM 9041 N N . VAL B 1 319 ? 15.344 50.625 8.836 1 72.75 319 VAL B N 1
ATOM 9042 C CA . VAL B 1 319 ? 14.602 51.844 8.531 1 72.75 319 VAL B CA 1
ATOM 9043 C C . VAL B 1 319 ? 13.555 52.094 9.617 1 72.75 319 VAL B C 1
ATOM 9045 O O . VAL B 1 319 ? 12.867 51.156 10.047 1 72.75 319 VAL B O 1
ATOM 9048 N N . ASP B 1 320 ? 13.625 53.25 10.227 1 68.88 320 ASP B N 1
ATOM 9049 C CA . ASP B 1 320 ? 12.586 53.625 11.18 1 68.88 320 ASP B CA 1
ATOM 9050 C C . ASP B 1 320 ? 11.422 54.312 10.477 1 68.88 320 ASP B C 1
ATOM 9052 O O . ASP B 1 320 ? 11.383 55.531 10.383 1 68.88 320 ASP B O 1
ATOM 9056 N N . PHE B 1 321 ? 10.562 53.562 9.867 1 68.12 321 PHE B N 1
ATOM 9057 C CA . PHE B 1 321 ? 9.438 54.094 9.109 1 68.12 321 PHE B CA 1
ATOM 9058 C C . PHE B 1 321 ? 8.141 53.406 9.508 1 68.12 321 PHE B C 1
ATOM 9060 O O . PHE B 1 321 ? 8.086 52.156 9.547 1 68.12 321 PHE B O 1
ATOM 9067 N N . ARG B 1 322 ? 7.227 54.281 10.047 1 67.25 322 ARG B N 1
ATOM 9068 C CA . ARG B 1 322 ? 5.867 53.781 10.227 1 67.25 322 ARG B CA 1
ATOM 9069 C C . ARG B 1 322 ? 4.859 54.656 9.477 1 67.25 322 ARG B C 1
ATOM 9071 O O . ARG B 1 322 ? 4.781 55.844 9.703 1 67.25 322 ARG B O 1
ATOM 9078 N N . PRO B 1 323 ? 4.184 53.969 8.617 1 69.31 323 PRO B N 1
ATOM 9079 C CA . PRO B 1 323 ? 3.238 54.75 7.836 1 69.31 323 PRO B CA 1
ATOM 9080 C C . PRO B 1 323 ? 2.113 55.344 8.688 1 69.31 323 PRO B C 1
ATOM 9082 O O . PRO B 1 323 ? 1.561 56.406 8.344 1 69.31 323 PRO B O 1
ATOM 9085 N N . VAL B 1 324 ? 1.762 54.625 9.766 1 74.69 324 VAL B N 1
ATOM 9086 C CA . VAL B 1 324 ? 0.647 55.062 10.609 1 74.69 324 VAL B CA 1
ATOM 9087 C C . VAL B 1 324 ? 1.162 55.406 12 1 74.69 324 VAL B C 1
ATOM 9089 O O . VAL B 1 324 ? 1.992 54.719 12.57 1 74.69 324 VAL B O 1
ATOM 9092 N N . ARG B 1 325 ? 0.685 56.531 12.438 1 79.06 325 ARG B N 1
ATOM 9093 C CA . ARG B 1 325 ? 1.076 56.938 13.781 1 79.06 325 ARG B CA 1
ATOM 9094 C C . ARG B 1 325 ? 0.437 56.031 14.836 1 79.06 325 ARG B C 1
ATOM 9096 O O . ARG B 1 325 ? -0.734 55.688 14.719 1 79.06 325 ARG B O 1
ATOM 9103 N N . LEU B 1 326 ? 1.309 55.625 15.766 1 85.81 326 LEU B N 1
ATOM 9104 C CA . LEU B 1 326 ? 0.823 54.781 16.844 1 85.81 326 LEU B CA 1
ATOM 9105 C C . LEU B 1 326 ? 1.054 55.469 18.203 1 85.81 326 LEU B C 1
ATOM 9107 O O . LEU B 1 326 ? 2.189 55.812 18.547 1 85.81 326 LEU B O 1
ATOM 9111 N N . ASP B 1 327 ? -0.037 55.719 18.922 1 88.31 327 ASP B N 1
ATOM 9112 C CA . ASP B 1 327 ? 0.054 56.25 20.281 1 88.31 327 ASP B CA 1
ATOM 9113 C C . ASP B 1 327 ? -0.181 55.156 21.312 1 88.31 327 ASP B C 1
ATOM 9115 O O . ASP B 1 327 ? -1.226 54.5 21.297 1 88.31 327 ASP B O 1
ATOM 9119 N N . GLN B 1 328 ? 0.801 55.062 22.156 1 91.88 328 GLN B N 1
ATOM 9120 C CA . GLN B 1 328 ? 0.68 54.031 23.188 1 91.88 328 GLN B CA 1
ATOM 9121 C C . GLN B 1 328 ? 0.346 54.656 24.547 1 91.88 328 GLN B C 1
ATOM 9123 O O . GLN B 1 328 ? 1.077 55.531 25.016 1 91.88 328 GLN B O 1
ATOM 9128 N N . LYS B 1 329 ? -0.768 54.219 25.078 1 92.81 329 LYS B N 1
ATOM 9129 C CA . LYS B 1 329 ? -1.209 54.719 26.375 1 92.81 329 LYS B CA 1
ATOM 9130 C C . LYS B 1 329 ? -1.318 53.562 27.391 1 92.81 329 LYS B C 1
ATOM 9132 O O . LYS B 1 329 ? -1.508 52.406 27.016 1 92.81 329 LYS B O 1
ATOM 9137 N N . VAL B 1 330 ? -1.118 53.969 28.641 1 93.06 330 VAL B N 1
ATOM 9138 C CA . VAL B 1 330 ? -1.201 53 29.719 1 93.06 330 VAL B CA 1
ATOM 9139 C C . VAL B 1 330 ? -2.059 53.562 30.859 1 93.06 330 VAL B C 1
ATOM 9141 O O . VAL B 1 330 ? -1.855 54.719 31.281 1 93.06 330 VAL B O 1
ATOM 9144 N N . LYS B 1 331 ? -3.027 52.781 31.219 1 92 331 LYS B N 1
ATOM 9145 C CA . LYS B 1 331 ? -3.811 53.125 32.406 1 92 331 LYS B CA 1
ATOM 9146 C C . LYS B 1 331 ? -3.281 52.406 33.625 1 92 331 LYS B C 1
ATOM 9148 O O . LYS B 1 331 ? -3.342 51.188 33.719 1 92 331 LYS B O 1
ATOM 9153 N N . ILE B 1 332 ? -2.781 53.156 34.531 1 91 332 ILE B N 1
ATOM 9154 C CA . ILE B 1 332 ? -2.305 52.625 35.812 1 91 332 ILE B CA 1
ATOM 9155 C C . ILE B 1 332 ? -3.242 53.031 36.938 1 91 332 ILE B C 1
ATOM 9157 O O . ILE B 1 332 ? -3.279 54.219 37.312 1 91 332 ILE B O 1
ATOM 9161 N N . LEU B 1 333 ? -3.975 52.062 37.406 1 86.56 333 LEU B N 1
ATOM 9162 C CA . LEU B 1 333 ? -5.004 52.344 38.406 1 86.56 333 LEU B CA 1
ATOM 9163 C C . LEU B 1 333 ? -5.988 53.375 37.875 1 86.56 333 LEU B C 1
ATOM 9165 O O . LEU B 1 333 ? -6.727 53.125 36.938 1 86.56 333 LEU B O 1
ATOM 9169 N N . ASN B 1 334 ? -5.926 54.625 38.25 1 82.56 334 ASN B N 1
ATOM 9170 C CA . ASN B 1 334 ? -6.902 55.594 37.812 1 82.56 334 ASN B CA 1
ATOM 9171 C C . ASN B 1 334 ? -6.234 56.75 37.062 1 82.56 334 ASN B C 1
ATOM 9173 O O . ASN B 1 334 ? -6.848 57.812 36.875 1 82.56 334 ASN B O 1
ATOM 9177 N N . LYS B 1 335 ? -5.031 56.438 36.656 1 87.88 335 LYS B N 1
ATOM 9178 C CA . LYS B 1 335 ? -4.289 57.469 35.938 1 87.88 335 LYS B CA 1
ATOM 9179 C C . LYS B 1 335 ? -3.852 57 34.562 1 87.88 335 LYS B C 1
ATOM 9181 O O . LYS B 1 335 ? -3.551 55.812 34.375 1 87.88 335 LYS B O 1
ATOM 9186 N N . MET B 1 336 ? -3.865 57.969 33.625 1 91.19 336 MET B N 1
ATOM 9187 C CA . MET B 1 336 ? -3.465 57.688 32.25 1 91.19 336 MET B CA 1
ATOM 9188 C C . MET B 1 336 ? -2.041 58.156 31.984 1 91.19 336 MET B C 1
ATOM 9190 O O . MET B 1 336 ? -1.64 59.219 32.438 1 91.19 336 MET B O 1
ATOM 9194 N N . TYR B 1 337 ? -1.312 57.281 31.297 1 90.12 337 TYR B N 1
ATOM 9195 C CA . TYR B 1 337 ? 0.058 57.594 30.922 1 90.12 337 TYR B CA 1
ATOM 9196 C C . TYR B 1 337 ? 0.26 57.438 29.422 1 90.12 337 TYR B C 1
ATOM 9198 O O . TYR B 1 337 ? -0.448 56.656 28.766 1 90.12 337 TYR B O 1
ATOM 9206 N N . TYR B 1 338 ? 1.135 58.281 28.844 1 89.75 338 TYR B N 1
ATOM 9207 C CA . TYR B 1 338 ? 1.604 58.094 27.469 1 89.75 338 TYR B CA 1
ATOM 9208 C C . TYR B 1 338 ? 3.018 57.531 27.453 1 89.75 338 TYR B C 1
ATOM 9210 O O . TYR B 1 338 ? 3.863 57.906 28.266 1 89.75 338 TYR B O 1
ATOM 9218 N N . LEU B 1 339 ? 3.107 56.531 26.547 1 86.88 339 LEU B N 1
ATOM 9219 C CA . LEU B 1 339 ? 4.445 56 26.375 1 86.88 339 LEU B CA 1
ATOM 9220 C C . LEU B 1 339 ? 5.242 56.781 25.359 1 86.88 339 LEU B C 1
ATOM 9222 O O . LEU B 1 339 ? 4.879 56.844 24.188 1 86.88 339 LEU B O 1
ATOM 9226 N N . GLU B 1 340 ? 6.211 57.5 25.828 1 77.81 340 GLU B N 1
ATOM 9227 C CA . GLU B 1 340 ? 7.059 58.312 24.938 1 77.81 340 GLU B CA 1
ATOM 9228 C C . GLU B 1 340 ? 8.352 57.562 24.594 1 77.81 340 GLU B C 1
ATOM 9230 O O . GLU B 1 340 ? 9.016 57.031 25.484 1 77.81 340 GLU B O 1
ATOM 9235 N N . GLU B 1 341 ? 8.469 57.344 23.234 1 67.62 341 GLU B N 1
ATOM 9236 C CA . GLU B 1 341 ? 9.695 56.688 22.781 1 67.62 341 GLU B CA 1
ATOM 9237 C C . GLU B 1 341 ? 10.773 57.719 22.438 1 67.62 341 GLU B C 1
ATOM 9239 O O . GLU B 1 341 ? 10.617 58.531 21.516 1 67.62 341 GLU B O 1
ATOM 9244 N N . SER B 1 342 ? 11.469 58.281 23.406 1 56.12 342 SER B N 1
ATOM 9245 C CA . SER B 1 342 ? 12.57 59.219 23.125 1 56.12 342 SER B CA 1
ATOM 9246 C C . SER B 1 342 ? 13.898 58.469 23.031 1 56.12 342 SER B C 1
ATOM 9248 O O . SER B 1 342 ? 14.492 58.094 24.047 1 56.12 342 SER B O 1
ATOM 9250 N N . GLY B 1 343 ? 14.461 58.188 21.812 1 51.91 343 GLY B N 1
ATOM 9251 C CA . GLY B 1 343 ? 15.695 57.469 21.594 1 51.91 343 GLY B CA 1
ATOM 9252 C C . GLY B 1 343 ? 15.633 56.031 22.078 1 51.91 343 GLY B C 1
ATOM 9253 O O . GLY B 1 343 ? 14.734 55.281 21.688 1 51.91 343 GLY B O 1
ATOM 9254 N N . ASP B 1 344 ? 16.688 55.656 23.016 1 54.28 344 ASP B N 1
ATOM 9255 C CA . ASP B 1 344 ? 16.891 54.281 23.516 1 54.28 344 ASP B CA 1
ATOM 9256 C C . ASP B 1 344 ? 16.047 54.031 24.75 1 54.28 344 ASP B C 1
ATOM 9258 O O . ASP B 1 344 ? 16 52.906 25.266 1 54.28 344 ASP B O 1
ATOM 9262 N N . SER B 1 345 ? 15.266 55.094 25.203 1 60.22 345 SER B N 1
ATOM 9263 C CA . SER B 1 345 ? 14.586 54.906 26.484 1 60.22 345 SER B CA 1
ATOM 9264 C C . SER B 1 345 ? 13.086 55.156 26.359 1 60.22 345 SER B C 1
ATOM 9266 O O . SER B 1 345 ? 12.664 56.062 25.641 1 60.22 345 SER B O 1
ATOM 9268 N N . LYS B 1 346 ? 12.273 54.156 26.688 1 72.75 346 LYS B N 1
ATOM 9269 C CA . LYS B 1 346 ? 10.828 54.312 26.766 1 72.75 346 LYS B CA 1
ATOM 9270 C C . LYS B 1 346 ? 10.391 54.75 28.156 1 72.75 346 LYS B C 1
ATOM 9272 O O . LYS B 1 346 ? 10.836 54.188 29.156 1 72.75 346 LYS B O 1
ATOM 9277 N N . ARG B 1 347 ? 9.758 55.969 28.25 1 78.56 347 ARG B N 1
ATOM 9278 C CA . ARG B 1 347 ? 9.297 56.469 29.531 1 78.56 347 ARG B CA 1
ATOM 9279 C C . ARG B 1 347 ? 7.793 56.719 29.516 1 78.56 347 ARG B C 1
ATOM 9281 O O . ARG B 1 347 ? 7.227 57.031 28.469 1 78.56 347 ARG B O 1
ATOM 9288 N N . LEU B 1 348 ? 7.203 56.5 30.688 1 85 348 LEU B N 1
ATOM 9289 C CA . LEU B 1 348 ? 5.785 56.781 30.859 1 85 348 LEU B CA 1
ATOM 9290 C C . LEU B 1 348 ? 5.578 58.219 31.344 1 85 348 LEU B C 1
ATOM 9292 O O . LEU B 1 348 ? 6.125 58.625 32.375 1 85 348 LEU B O 1
ATOM 9296 N N . ILE B 1 349 ? 4.812 59 30.562 1 85.06 349 ILE B N 1
ATOM 9297 C CA . ILE B 1 349 ? 4.516 60.406 30.922 1 85.06 349 ILE B CA 1
ATOM 9298 C C . ILE B 1 349 ? 3.041 60.531 31.297 1 85.06 349 ILE B C 1
ATOM 9300 O O . ILE B 1 349 ? 2.16 60.125 30.531 1 85.06 349 ILE B O 1
ATOM 9304 N N . PRO B 1 350 ? 2.797 61.031 32.438 1 86.44 350 PRO B N 1
ATOM 9305 C CA . PRO B 1 350 ? 1.397 61.188 32.844 1 86.44 350 PRO B CA 1
ATOM 9306 C C . PRO B 1 350 ? 0.63 62.156 31.953 1 86.44 350 PRO B C 1
ATOM 9308 O O . PRO B 1 350 ? 1.182 63.188 31.516 1 86.44 350 PRO B O 1
ATOM 9311 N N . ILE B 1 351 ? -0.514 61.812 31.516 1 84.5 351 ILE B N 1
ATOM 9312 C CA . ILE B 1 351 ? -1.423 62.688 30.797 1 84.5 351 ILE B CA 1
ATOM 9313 C C . ILE B 1 351 ? -2.301 63.469 31.766 1 84.5 351 ILE B C 1
ATOM 9315 O O . ILE B 1 351 ? -3.135 62.875 32.469 1 84.5 351 ILE B O 1
ATOM 9319 N N . PRO B 1 352 ? -2.01 64.875 31.859 1 73.75 352 PRO B N 1
ATOM 9320 C CA . PRO B 1 352 ? -2.764 65.625 32.844 1 73.75 352 PRO B CA 1
ATOM 9321 C C . PRO B 1 352 ? -4.262 65.688 32.562 1 73.75 352 PRO B C 1
ATOM 9323 O O . PRO B 1 352 ? -4.66 65.75 31.391 1 73.75 352 PRO B O 1
ATOM 9326 N N . GLY B 1 353 ? -5.285 65.688 33.5 1 62.31 353 GLY B N 1
ATOM 9327 C CA . GLY B 1 353 ? -6.723 65.875 33.469 1 62.31 353 GLY B CA 1
ATOM 9328 C C . GLY B 1 353 ? -7.484 64.75 32.875 1 62.31 353 GLY B C 1
ATOM 9329 O O . GLY B 1 353 ? -8.719 64.75 32.844 1 62.31 353 GLY B O 1
ATOM 9330 N N . GLN B 1 354 ? -6.867 64 32.031 1 58.28 354 GLN B N 1
ATOM 9331 C CA . GLN B 1 354 ? -7.637 62.969 31.312 1 58.28 354 GLN B CA 1
ATOM 9332 C C . GLN B 1 354 ? -8.07 61.844 32.25 1 58.28 354 GLN B C 1
ATOM 9334 O O . GLN B 1 354 ? -7.246 61.062 32.688 1 58.28 354 GLN B O 1
ATOM 9339 N N . ILE B 1 355 ? -8.922 62.281 33.094 1 51.53 355 ILE B N 1
ATOM 9340 C CA . ILE B 1 355 ? -9.562 61.25 33.875 1 51.53 355 ILE B CA 1
ATOM 9341 C C . ILE B 1 355 ? -10.375 60.312 32.969 1 51.53 355 ILE B C 1
ATOM 9343 O O . ILE B 1 355 ? -10.781 60.719 31.875 1 51.53 355 ILE B O 1
ATOM 9347 N N . ASN B 1 356 ? -10.641 59.031 33.375 1 54.16 356 ASN B N 1
ATOM 9348 C CA . ASN B 1 356 ? -11.508 58.031 32.719 1 54.16 356 ASN B CA 1
ATOM 9349 C C . ASN B 1 356 ? -12.812 58.688 32.25 1 54.16 356 ASN B C 1
ATOM 9351 O O . ASN B 1 356 ? -13.445 59.438 33 1 54.16 356 ASN B O 1
ATOM 9355 N N . ASN B 1 357 ? -12.984 59.062 31.031 1 53.66 357 ASN B N 1
ATOM 9356 C CA . ASN B 1 357 ? -14.289 59.531 30.562 1 53.66 357 ASN B CA 1
ATOM 9357 C C . ASN B 1 357 ? -15.422 58.781 31.25 1 53.66 357 ASN B C 1
ATOM 9359 O O . ASN B 1 357 ? -15.695 57.625 30.938 1 53.66 357 ASN B O 1
ATOM 9363 N N . ASN B 1 358 ? -15.82 59.188 32.406 1 59.91 358 ASN B N 1
ATOM 9364 C CA . ASN B 1 358 ? -16.844 58.688 33.312 1 59.91 358 ASN B CA 1
ATOM 9365 C C . ASN B 1 358 ? -18.172 58.469 32.562 1 59.91 358 ASN B C 1
ATOM 9367 O O . ASN B 1 358 ? -19.062 57.781 33.094 1 59.91 358 ASN B O 1
ATOM 9371 N N . SER B 1 359 ? -18.297 58.938 31.328 1 67.44 359 SER B N 1
ATOM 9372 C CA . SER B 1 359 ? -19.625 58.875 30.719 1 67.44 359 SER B CA 1
ATOM 9373 C C . SER B 1 359 ? -19.938 57.438 30.25 1 67.44 359 SER B C 1
ATOM 9375 O O . SER B 1 359 ? -21.109 57.094 30.125 1 67.44 359 SER B O 1
ATOM 9377 N N . TYR B 1 360 ? -19.016 56.562 30.156 1 78.69 360 TYR B N 1
ATOM 9378 C CA . TYR B 1 360 ? -19.297 55.25 29.625 1 78.69 360 TYR B CA 1
ATOM 9379 C C . TYR B 1 360 ? -19.047 54.156 30.672 1 78.69 360 TYR B C 1
ATOM 9381 O O . TYR B 1 360 ? -18.969 52.969 30.344 1 78.69 360 TYR B O 1
ATOM 9389 N N . TYR B 1 361 ? -19.016 54.656 31.859 1 81.12 361 TYR B N 1
ATOM 9390 C CA . TYR B 1 361 ? -18.75 53.719 32.938 1 81.12 361 TYR B CA 1
ATOM 9391 C C . TYR B 1 361 ? -19.969 52.844 33.219 1 81.12 361 TYR B C 1
ATOM 9393 O O . TYR B 1 361 ? -21.094 53.312 33.156 1 81.12 361 TYR B O 1
ATOM 9401 N N . ASP B 1 362 ? -19.766 51.562 33.25 1 85.69 362 ASP B N 1
ATOM 9402 C CA . ASP B 1 362 ? -20.75 50.594 33.656 1 85.69 362 ASP B CA 1
ATOM 9403 C C . ASP B 1 362 ? -20.234 49.75 34.844 1 85.69 362 ASP B C 1
ATOM 9405 O O . ASP B 1 362 ? -19.125 49.219 34.781 1 85.69 362 ASP B O 1
ATOM 9409 N N . SER B 1 363 ? -20.969 49.562 35.938 1 85.5 363 SER B N 1
ATOM 9410 C CA . SER B 1 363 ? -20.531 48.906 37.156 1 85.5 363 SER B CA 1
ATOM 9411 C C . SER B 1 363 ? -20.219 47.438 36.875 1 85.5 363 SER B C 1
ATOM 9413 O O . SER B 1 363 ? -19.469 46.812 37.656 1 85.5 363 SER B O 1
ATOM 9415 N N . ARG B 1 364 ? -20.844 46.906 35.844 1 86.12 364 ARG B N 1
ATOM 9416 C CA . ARG B 1 364 ? -20.625 45.5 35.531 1 86.12 364 ARG B CA 1
ATOM 9417 C C . ARG B 1 364 ? -19.234 45.281 34.938 1 86.12 364 ARG B C 1
ATOM 9419 O O . ARG B 1 364 ? -18.734 44.156 34.938 1 86.12 364 ARG B O 1
ATOM 9426 N N . ASP B 1 365 ? -18.656 46.438 34.406 1 89.25 365 ASP B N 1
ATOM 9427 C CA . ASP B 1 365 ? -17.344 46.375 33.781 1 89.25 365 ASP B CA 1
ATOM 9428 C C . ASP B 1 365 ? -16.219 46.625 34.781 1 89.25 365 ASP B C 1
ATOM 9430 O O . ASP B 1 365 ? -15.602 47.688 34.812 1 89.25 365 ASP B O 1
ATOM 9434 N N . SER B 1 366 ? -15.875 45.562 35.438 1 83.62 366 SER B N 1
ATOM 9435 C CA . SER B 1 366 ? -14.883 45.625 36.5 1 83.62 366 SER B CA 1
ATOM 9436 C C . SER B 1 366 ? -13.49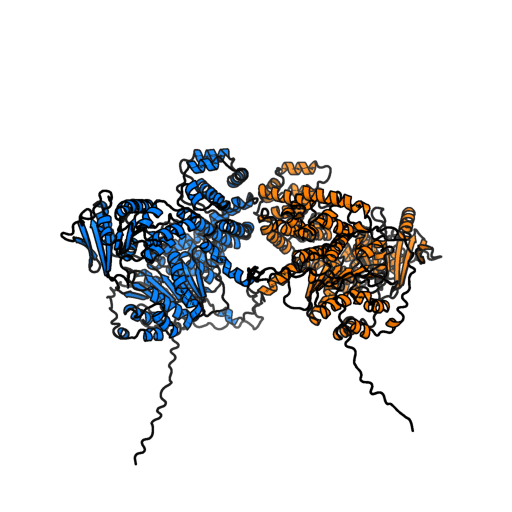2 45.938 35.938 1 83.62 366 SER B C 1
ATOM 9438 O O . SER B 1 366 ? -12.641 46.469 36.625 1 83.62 366 SER B O 1
ATOM 9440 N N . SER B 1 367 ? -13.273 45.656 34.688 1 84.25 367 SER B N 1
ATOM 9441 C CA . SER B 1 367 ? -11.961 45.844 34.094 1 84.25 367 SER B CA 1
ATOM 9442 C C . SER B 1 367 ? -11.805 47.25 33.531 1 84.25 367 SER B C 1
ATOM 9444 O O . SER B 1 367 ? -10.695 47.688 33.188 1 84.25 367 SER B O 1
ATOM 9446 N N . GLY B 1 368 ? -12.93 48.031 33.438 1 87.56 368 GLY B N 1
ATOM 9447 C CA . GLY B 1 368 ? -12.891 49.406 32.938 1 87.56 368 GLY B CA 1
ATOM 9448 C C . GLY B 1 368 ? -12.594 49.5 31.469 1 87.56 368 GLY B C 1
ATOM 9449 O O . GLY B 1 368 ? -11.859 50.406 31.031 1 87.56 368 GLY B O 1
ATOM 9450 N N . ILE B 1 369 ? -13.102 48.625 30.656 1 92.5 369 ILE B N 1
ATOM 9451 C CA . ILE B 1 369 ? -12.805 48.562 29.234 1 92.5 369 ILE B CA 1
ATOM 9452 C C . ILE B 1 369 ? -13.766 49.469 28.469 1 92.5 369 ILE B C 1
ATOM 9454 O O . ILE B 1 369 ? -13.391 50.062 27.453 1 92.5 369 ILE B O 1
ATOM 9458 N N . LEU B 1 370 ? -14.977 49.688 28.875 1 92.38 370 LEU B N 1
ATOM 9459 C CA . LEU B 1 370 ? -16.078 50.312 28.141 1 92.38 370 LEU B CA 1
ATOM 9460 C C . LEU B 1 370 ? -15.742 51.75 27.812 1 92.38 370 LEU B C 1
ATOM 9462 O O . LEU B 1 370 ? -16.047 52.219 26.703 1 92.38 370 LEU B O 1
ATOM 9466 N N . PRO B 1 371 ? -15.055 52.438 28.766 1 90.75 371 PRO B N 1
ATOM 9467 C CA . PRO B 1 371 ? -14.695 53.844 28.453 1 90.75 371 PRO B CA 1
ATOM 9468 C C . PRO B 1 371 ? -13.75 53.938 27.25 1 90.75 371 PRO B C 1
ATOM 9470 O O . PRO B 1 371 ? -13.719 54.969 26.578 1 90.75 371 PRO B O 1
ATOM 9473 N N . PHE B 1 372 ? -13.086 52.938 27.016 1 92.81 372 PHE B N 1
ATOM 9474 C CA . PHE B 1 372 ? -12.117 52.938 25.922 1 92.81 372 PHE B CA 1
ATOM 9475 C C . PHE B 1 372 ? -12.695 52.281 24.672 1 92.81 372 PHE B C 1
ATOM 9477 O O . PHE B 1 372 ? -12.109 52.375 23.594 1 92.81 372 PHE B O 1
ATOM 9484 N N . LEU B 1 373 ? -13.812 51.688 24.781 1 94.12 373 LEU B N 1
ATOM 9485 C CA . LEU B 1 373 ? -14.422 50.938 23.688 1 94.12 373 LEU B CA 1
ATOM 9486 C C . LEU B 1 373 ? -15.578 51.719 23.078 1 94.12 373 LEU B C 1
ATOM 9488 O O . LEU B 1 373 ? -15.602 51.969 21.859 1 94.12 373 LEU B O 1
ATOM 9492 N N . LYS B 1 374 ? -16.484 52.219 23.781 1 92.38 374 LYS B N 1
ATOM 9493 C CA . LYS B 1 374 ? -17.75 52.75 23.344 1 92.38 374 LYS B CA 1
ATOM 9494 C C . LYS B 1 374 ? -17.547 53.969 22.438 1 92.38 374 LYS B C 1
ATOM 9496 O O . LYS B 1 374 ? -18.312 54.188 21.484 1 92.38 374 LYS B O 1
ATOM 9501 N N . PRO B 1 375 ? -16.547 54.75 22.688 1 91 375 PRO B N 1
ATOM 9502 C CA . PRO B 1 375 ? -16.359 55.938 21.828 1 91 375 PRO B CA 1
ATOM 9503 C C . PRO B 1 375 ? -16.047 55.562 20.375 1 91 375 PRO B C 1
ATOM 9505 O O . PRO B 1 375 ? -16.234 56.375 19.469 1 91 375 PRO B O 1
ATOM 9508 N N . LEU B 1 376 ? -15.664 54.438 20.156 1 91.88 376 LEU B N 1
ATOM 9509 C CA . LEU B 1 376 ? -15.172 54.062 18.828 1 91.88 376 LEU B CA 1
ATOM 9510 C C . LEU B 1 376 ? -16.172 53.156 18.109 1 91.88 376 LEU B C 1
ATOM 9512 O O . LEU B 1 376 ? -16.344 53.281 16.891 1 91.88 376 LEU B O 1
ATOM 9516 N N . ILE B 1 377 ? -16.906 52.438 18.844 1 92.56 377 ILE B N 1
ATOM 9517 C CA . ILE B 1 377 ? -17.766 51.438 18.219 1 92.56 377 ILE B CA 1
ATOM 9518 C C . ILE B 1 377 ? -19.141 52.031 17.969 1 92.56 377 ILE B C 1
ATOM 9520 O O . ILE B 1 377 ? -19.562 52.969 18.672 1 92.56 377 ILE B O 1
ATOM 9524 N N . PRO B 1 378 ? -19.797 51.656 16.922 1 91.06 378 PRO B N 1
ATOM 9525 C CA . PRO B 1 378 ? -19.516 50.531 16.047 1 91.06 378 PRO B CA 1
ATOM 9526 C C . PRO B 1 378 ? -18.766 50.938 14.773 1 91.06 378 PRO B C 1
ATOM 9528 O O . PRO B 1 378 ? -18.594 50.125 13.867 1 91.06 378 PRO B O 1
ATOM 9531 N N . ASN B 1 379 ? -18.375 52.094 14.633 1 88.19 379 ASN B N 1
ATOM 9532 C CA . ASN B 1 379 ? -17.844 52.625 13.383 1 88.19 379 ASN B CA 1
ATOM 9533 C C . ASN B 1 379 ? -16.406 52.219 13.172 1 88.19 379 ASN B C 1
ATOM 9535 O O . ASN B 1 379 ? -15.906 52.219 12.039 1 88.19 379 ASN B O 1
ATOM 9539 N N . GLN B 1 380 ? -15.766 52 14.25 1 91.19 380 GLN B N 1
ATOM 9540 C CA . GLN B 1 380 ? -14.367 51.594 14.164 1 91.19 380 GLN B CA 1
ATOM 9541 C C . GLN B 1 380 ? -14.133 50.281 14.875 1 91.19 380 GLN B C 1
ATOM 9543 O O . GLN B 1 380 ? -14.945 49.875 15.711 1 91.19 380 GLN B O 1
ATOM 9548 N N . SER B 1 381 ? -13.031 49.688 14.5 1 92.69 381 SER B N 1
ATOM 9549 C CA . SER B 1 381 ? -12.766 48.344 15.008 1 92.69 381 SER B CA 1
ATOM 9550 C C . SER B 1 381 ? -11.812 48.375 16.203 1 92.69 381 SER B C 1
ATOM 9552 O O . SER B 1 381 ? -10.898 49.219 16.25 1 92.69 381 SER B O 1
ATOM 9554 N N . VAL B 1 382 ? -12.062 47.438 17.172 1 95.38 382 VAL B N 1
ATOM 9555 C CA . VAL B 1 382 ? -11.227 47.375 18.375 1 95.38 382 VAL B CA 1
ATOM 9556 C C . VAL B 1 382 ? -10.836 45.938 18.656 1 95.38 382 VAL B C 1
ATOM 9558 O O . VAL B 1 382 ? -11.656 45.031 18.531 1 95.38 382 VAL B O 1
ATOM 9561 N N . LEU B 1 383 ? -9.547 45.75 18.984 1 95.19 383 LEU B N 1
ATOM 9562 C CA . LEU B 1 383 ? -9.031 44.469 19.438 1 95.19 383 LEU B CA 1
ATOM 9563 C C . LEU B 1 383 ? -8.711 44.5 20.922 1 95.19 383 LEU B C 1
ATOM 9565 O O . LEU B 1 383 ? -7.98 45.375 21.391 1 95.19 383 LEU B O 1
ATOM 9569 N N . ILE B 1 384 ? -9.25 43.531 21.641 1 96.75 384 ILE B N 1
ATOM 9570 C CA . ILE B 1 384 ? -8.977 43.469 23.078 1 96.75 384 ILE B CA 1
ATOM 9571 C C . ILE B 1 384 ? -8.227 42.156 23.391 1 96.75 384 ILE B C 1
ATOM 9573 O O . ILE B 1 384 ? -8.766 41.062 23.203 1 96.75 384 ILE B O 1
ATOM 9577 N N . PHE B 1 385 ? -7.023 42.281 23.922 1 95.25 385 PHE B N 1
ATOM 9578 C CA . PHE B 1 385 ? -6.246 41.094 24.281 1 95.25 385 PHE B CA 1
ATOM 9579 C C . PHE B 1 385 ? -6.488 40.719 25.734 1 95.25 385 PHE B C 1
ATOM 9581 O O . PHE B 1 385 ? -6.332 41.531 26.641 1 95.25 385 PHE B O 1
ATOM 9588 N N . CYS B 1 386 ? -6.945 39.469 25.891 1 94.75 386 CYS B N 1
ATOM 9589 C CA . CYS B 1 386 ? -7.215 38.906 27.203 1 94.75 386 CYS B CA 1
ATOM 9590 C C . CYS B 1 386 ? -6.16 37.875 27.578 1 94.75 386 CYS B C 1
ATOM 9592 O O . CYS B 1 386 ? -5.555 37.25 26.703 1 94.75 386 CYS B O 1
ATOM 9594 N N . PRO B 1 387 ? -5.914 37.625 28.844 1 91.44 387 PRO B N 1
ATOM 9595 C CA . PRO B 1 387 ? -4.844 36.719 29.266 1 91.44 387 PRO B CA 1
ATOM 9596 C C . PRO B 1 387 ? -5.207 35.25 29.078 1 91.44 387 PRO B C 1
ATOM 9598 O O . PRO B 1 387 ? -4.32 34.406 28.891 1 91.44 387 PRO B O 1
ATOM 9601 N N . THR B 1 388 ? -6.48 34.906 29.219 1 93.12 388 THR B N 1
ATOM 9602 C CA . THR B 1 388 ? -6.891 33.531 29.109 1 93.12 388 THR B CA 1
ATOM 9603 C C . THR B 1 388 ? -8.094 33.375 28.188 1 93.12 388 THR B C 1
ATOM 9605 O O . THR B 1 388 ? -8.781 34.375 27.891 1 93.12 388 THR B O 1
ATOM 9608 N N . LYS B 1 389 ? -8.32 32.156 27.812 1 92.81 389 LYS B N 1
ATOM 9609 C CA . LYS B 1 389 ? -9.469 31.875 26.953 1 92.81 389 LYS B CA 1
ATOM 9610 C C . LYS B 1 389 ? -10.781 32.188 27.688 1 92.81 389 LYS B C 1
ATOM 9612 O O . LYS B 1 389 ? -11.695 32.781 27.109 1 92.81 389 LYS B O 1
ATOM 9617 N N . ASP B 1 390 ? -10.805 31.812 28.922 1 93.56 390 ASP B N 1
ATOM 9618 C CA . ASP B 1 390 ? -11.984 32.094 29.734 1 93.56 390 ASP B CA 1
ATOM 9619 C C . ASP B 1 390 ? -12.234 33.594 29.859 1 93.56 390 ASP B C 1
ATOM 9621 O O . ASP B 1 390 ? -13.383 34.031 29.812 1 93.56 390 ASP B O 1
ATOM 9625 N N . SER B 1 391 ? -11.172 34.281 29.969 1 94.56 391 SER B N 1
ATOM 9626 C CA . SER B 1 391 ? -11.281 35.719 30.078 1 94.56 391 SER B CA 1
ATOM 9627 C C . SER B 1 391 ? -11.867 36.312 28.797 1 94.56 391 SER B C 1
ATOM 9629 O O . SER B 1 391 ? -12.641 37.281 28.859 1 94.56 391 SER B O 1
ATOM 9631 N N . CYS B 1 392 ? -11.539 35.781 27.656 1 96.06 392 CYS B N 1
ATOM 9632 C CA . CYS B 1 392 ? -12.07 36.219 26.375 1 96.06 392 CYS B CA 1
ATOM 9633 C C . CYS B 1 392 ? -13.578 36 26.297 1 96.06 392 CYS B C 1
ATOM 9635 O O . CYS B 1 392 ? -14.328 36.906 25.938 1 96.06 392 CYS B O 1
ATOM 9637 N N . GLU B 1 393 ? -13.938 34.844 26.672 1 96.25 393 GLU B N 1
ATOM 9638 C CA . GLU B 1 393 ? -15.344 34.469 26.578 1 96.25 393 GLU B CA 1
ATOM 9639 C C . GLU B 1 393 ? -16.188 35.25 27.594 1 96.25 393 GLU B C 1
ATOM 9641 O O . GLU B 1 393 ? -17.297 35.688 27.266 1 96.25 393 GLU B O 1
ATOM 9646 N N . ASN B 1 394 ? -15.672 35.375 28.781 1 96.25 394 ASN B N 1
ATOM 9647 C CA . ASN B 1 394 ? -16.375 36.125 29.812 1 96.25 394 ASN B CA 1
ATOM 9648 C C . ASN B 1 394 ? -16.562 37.594 29.406 1 96.25 394 ASN B C 1
ATOM 9650 O O . ASN B 1 394 ? -17.625 38.188 29.609 1 96.25 394 ASN B O 1
ATOM 9654 N N . LEU B 1 395 ? -15.5 38.125 28.859 1 96.62 395 LEU B N 1
ATOM 9655 C CA . LEU B 1 395 ? -15.586 39.531 28.422 1 96.62 395 LEU B CA 1
ATOM 9656 C C . LEU B 1 395 ? -16.594 39.688 27.281 1 96.62 395 LEU B C 1
ATOM 9658 O O . LEU B 1 395 ? -17.375 40.625 27.25 1 96.62 395 LEU B O 1
ATOM 9662 N N . CYS B 1 396 ? -16.516 38.812 26.359 1 97.19 396 CYS B N 1
ATOM 9663 C CA . CYS B 1 396 ? -17.453 38.812 25.25 1 97.19 396 CYS B CA 1
ATOM 9664 C C . CYS B 1 396 ? -18.891 38.75 25.734 1 97.19 396 CYS B C 1
ATOM 9666 O O . CYS B 1 396 ? -19.75 39.469 25.266 1 97.19 396 CYS B O 1
ATOM 9668 N N . SER B 1 397 ? -19.094 37.875 26.703 1 97 397 SER B N 1
ATOM 9669 C CA . SER B 1 397 ? -20.422 37.719 27.281 1 97 397 SER B CA 1
ATOM 9670 C C . SER B 1 397 ? -20.891 39 27.953 1 97 397 SER B C 1
ATOM 9672 O O . SER B 1 397 ? -22.031 39.438 27.75 1 97 397 SER B O 1
ATOM 9674 N N . LEU B 1 398 ? -20.031 39.562 28.688 1 96.38 398 LEU B N 1
ATOM 9675 C CA . LEU B 1 398 ? -20.344 40.812 29.406 1 96.38 398 LEU B CA 1
ATOM 9676 C C . LEU B 1 398 ? -20.672 41.938 28.438 1 96.38 398 LEU B C 1
ATOM 9678 O O . LEU B 1 398 ? -21.672 42.625 28.609 1 96.38 398 LEU B O 1
ATOM 9682 N N . LEU B 1 399 ? -19.812 42.094 27.453 1 96.31 399 LEU B N 1
ATOM 9683 C CA . LEU B 1 399 ? -20.016 43.156 26.469 1 96.31 399 LEU B CA 1
ATOM 9684 C C . LEU B 1 399 ? -21.312 42.938 25.688 1 96.31 399 LEU B C 1
ATOM 9686 O O . LEU B 1 399 ? -22.016 43.875 25.375 1 96.31 399 LEU B O 1
ATOM 9690 N N . SER B 1 400 ? -21.562 41.688 25.391 1 95.81 400 SER B N 1
ATOM 9691 C CA . SER B 1 400 ? -22.781 41.375 24.672 1 95.81 400 SER B CA 1
ATOM 9692 C C . SER B 1 400 ? -24.016 41.812 25.469 1 95.81 400 SER B C 1
ATOM 9694 O O . SER B 1 400 ? -24.969 42.344 24.891 1 95.81 400 SER B O 1
ATOM 9696 N N . GLU B 1 401 ? -24 41.594 26.703 1 94.94 401 GLU B N 1
ATOM 9697 C CA . GLU B 1 401 ? -25.125 41.938 27.562 1 94.94 401 GLU B CA 1
ATOM 9698 C C . GLU B 1 401 ? -25.297 43.438 27.641 1 94.94 401 GLU B C 1
ATOM 9700 O O . GLU B 1 401 ? -26.422 43.938 27.531 1 94.94 401 GLU B O 1
ATOM 9705 N N . ILE B 1 402 ? -24.25 44.156 27.781 1 94.62 402 ILE B N 1
ATOM 9706 C CA . ILE B 1 402 ? -24.297 45.594 27.969 1 94.62 402 ILE B CA 1
ATOM 9707 C C . ILE B 1 402 ? -24.688 46.281 26.656 1 94.62 402 ILE B C 1
ATOM 9709 O O . ILE B 1 402 ? -25.547 47.156 26.641 1 94.62 402 ILE B O 1
ATOM 9713 N N . LEU B 1 403 ? -24.109 45.875 25.594 1 94.81 403 LEU B N 1
ATOM 9714 C CA . LEU B 1 403 ? -24.297 46.531 24.312 1 94.81 403 LEU B CA 1
ATOM 9715 C C . LEU B 1 403 ? -25.672 46.188 23.719 1 94.81 403 LEU B C 1
ATOM 9717 O O . LEU B 1 403 ? -26.188 46.938 22.891 1 94.81 403 LEU B O 1
ATOM 9721 N N . ALA B 1 404 ? -26.203 45.094 24.141 1 93.56 404 ALA B N 1
ATOM 9722 C CA . ALA B 1 404 ? -27.5 44.656 23.641 1 93.56 404 ALA B CA 1
ATOM 9723 C C . ALA B 1 404 ? -28.594 45.625 24.047 1 93.56 404 ALA B C 1
ATOM 9725 O O . ALA B 1 404 ? -29.656 45.688 23.406 1 93.56 404 ALA B O 1
ATOM 9726 N N . GLU B 1 405 ? -28.312 46.406 25.094 1 92.06 405 GLU B N 1
ATOM 9727 C CA . GLU B 1 405 ? -29.281 47.344 25.625 1 92.06 405 GLU B CA 1
ATOM 9728 C C . GLU B 1 405 ? -29.391 48.562 24.734 1 92.06 405 GLU B C 1
ATOM 9730 O O . GLU B 1 405 ? -30.359 49.344 24.844 1 92.06 405 GLU B O 1
ATOM 9735 N N . ASP B 1 406 ? -28.5 48.75 23.922 1 90.25 406 ASP B N 1
ATOM 9736 C CA . ASP B 1 406 ? -28.453 49.906 23.031 1 90.25 406 ASP B CA 1
ATOM 9737 C C . ASP B 1 406 ? -28.719 49.469 21.594 1 90.25 406 ASP B C 1
ATOM 9739 O O . ASP B 1 406 ? -27.922 48.719 21 1 90.25 406 ASP B O 1
ATOM 9743 N N . PRO B 1 407 ? -29.719 50 20.969 1 88.38 407 PRO B N 1
ATOM 9744 C CA . PRO B 1 407 ? -30.078 49.625 19.594 1 88.38 407 PRO B CA 1
ATOM 9745 C C . PRO B 1 407 ? -29 49.969 18.578 1 88.38 407 PRO B C 1
ATOM 9747 O O . PRO B 1 407 ? -29.016 49.469 17.453 1 88.38 407 PRO B O 1
ATOM 9750 N N . VAL B 1 408 ? -28.156 50.781 18.984 1 86.94 408 VAL B N 1
ATOM 9751 C CA . VAL B 1 408 ? -27.078 51.156 18.094 1 86.94 408 VAL B CA 1
ATOM 9752 C C . VAL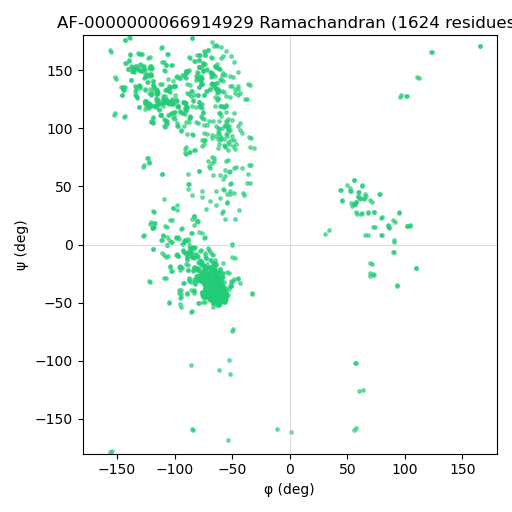 B 1 408 ? -26.219 49.906 17.766 1 86.94 408 VAL B C 1
ATOM 9754 O O . VAL B 1 408 ? -25.734 49.781 16.641 1 86.94 408 VAL B O 1
ATOM 9757 N N . TYR B 1 409 ? -26.109 49.156 18.688 1 86.88 409 TYR B N 1
ATOM 9758 C CA . TYR B 1 409 ? -25.297 47.938 18.516 1 86.88 409 TYR B CA 1
ATOM 9759 C C . TYR B 1 409 ? -26.141 46.75 18.125 1 86.88 409 TYR B C 1
ATOM 9761 O O . TYR B 1 409 ? -25.734 45.938 17.266 1 86.88 409 TYR B O 1
ATOM 9769 N N . ALA B 1 410 ? -27.266 46.656 18.781 1 86.06 410 ALA B N 1
ATOM 9770 C CA . ALA B 1 410 ? -28.234 45.656 18.391 1 86.06 410 ALA B CA 1
ATOM 9771 C C . ALA B 1 410 ? -29.031 46.094 17.156 1 86.06 410 ALA B C 1
ATOM 9773 O O . ALA B 1 410 ? -30.25 46.25 17.234 1 86.06 410 ALA B O 1
ATOM 9774 N N . ASP B 1 411 ? -28.328 46.25 16.062 1 85.06 411 ASP B N 1
ATOM 9775 C CA . ASP B 1 411 ? -28.859 46.938 14.891 1 85.06 411 ASP B CA 1
ATOM 9776 C C . ASP B 1 411 ? -29.594 46 13.961 1 85.06 411 ASP B C 1
ATOM 9778 O O . ASP B 1 411 ? -30.031 46.375 12.875 1 85.06 411 ASP B O 1
ATOM 9782 N N . ASN B 1 412 ? -29.781 44.781 14.188 1 82.75 412 ASN B N 1
ATOM 9783 C CA . ASN B 1 412 ? -30.438 43.75 13.367 1 82.75 412 ASN B CA 1
ATOM 9784 C C . ASN B 1 412 ? -29.844 43.688 11.969 1 82.75 412 ASN B C 1
ATOM 9786 O O . ASN B 1 412 ? -30.562 43.594 10.977 1 82.75 412 ASN B O 1
ATOM 9790 N N . ASP B 1 413 ? -28.578 43.906 11.883 1 90.56 413 ASP B N 1
ATOM 9791 C CA . ASP B 1 413 ? -27.844 43.75 10.633 1 90.56 413 ASP B CA 1
ATOM 9792 C C . ASP B 1 413 ? -27.938 42.312 10.133 1 90.56 413 ASP B C 1
ATOM 9794 O O . ASP B 1 413 ? -27.516 41.375 10.812 1 90.56 413 ASP B O 1
ATOM 9798 N N . PRO B 1 414 ? -28.484 42.062 8.969 1 91.19 414 PRO B N 1
ATOM 9799 C CA . PRO B 1 414 ? -28.672 40.719 8.445 1 91.19 414 PRO B CA 1
ATOM 9800 C C . PRO B 1 414 ? -27.359 39.969 8.234 1 91.19 414 PRO B C 1
ATOM 9802 O O . PRO B 1 414 ? -27.328 38.75 8.281 1 91.19 414 PRO B O 1
ATOM 9805 N N . ARG B 1 415 ? -26.344 40.656 8.023 1 92.94 415 ARG B N 1
ATOM 9806 C CA . ARG B 1 415 ? -25.047 40.031 7.824 1 92.94 415 ARG B CA 1
ATOM 9807 C C . ARG B 1 415 ? -24.594 39.281 9.07 1 92.94 415 ARG B C 1
ATOM 9809 O O . ARG B 1 415 ? -23.844 38.312 8.984 1 92.94 415 ARG B O 1
ATOM 9816 N N . LYS B 1 416 ? -25 39.719 10.195 1 95.69 416 LYS B N 1
ATOM 9817 C CA . LYS B 1 416 ? -24.688 39.062 11.461 1 95.69 416 LYS B CA 1
ATOM 9818 C C . LYS B 1 416 ? -25.438 37.75 11.594 1 95.69 416 LYS B C 1
ATOM 9820 O O . LYS B 1 416 ? -24.859 36.75 12.039 1 95.69 416 LYS B O 1
ATOM 9825 N N . GLU B 1 417 ? -26.656 37.75 11.188 1 93.88 417 GLU B N 1
ATOM 9826 C CA . GLU B 1 417 ? -27.438 36.531 11.188 1 93.88 417 GLU B CA 1
ATOM 9827 C C . GLU B 1 417 ? -26.859 35.5 10.211 1 93.88 417 GLU B C 1
ATOM 9829 O O . GLU B 1 417 ? -26.828 34.312 10.484 1 93.88 417 GLU B O 1
ATOM 9834 N N . ASP B 1 418 ? -26.438 36.031 9.148 1 94.31 418 ASP B N 1
ATOM 9835 C CA . ASP B 1 418 ? -25.781 35.156 8.172 1 94.31 418 ASP B CA 1
ATOM 9836 C C . ASP B 1 418 ? -24.516 34.531 8.742 1 94.31 418 ASP B C 1
ATOM 9838 O O . ASP B 1 418 ? -24.25 33.344 8.5 1 94.31 418 ASP B O 1
ATOM 9842 N N . LEU B 1 419 ? -23.781 35.281 9.422 1 95.31 419 LEU B N 1
ATOM 9843 C CA . LEU B 1 419 ? -22.547 34.781 10.039 1 95.31 419 LEU B CA 1
ATOM 9844 C C . LEU B 1 419 ? -22.844 33.688 11.039 1 95.31 419 LEU B C 1
ATOM 9846 O O . LEU B 1 419 ? -22.156 32.656 11.07 1 95.31 419 LEU B O 1
ATOM 9850 N N . ILE B 1 420 ? -23.875 33.875 11.789 1 95.69 420 ILE B N 1
ATOM 9851 C CA . ILE B 1 420 ? -24.297 32.906 12.773 1 95.69 420 ILE B CA 1
ATOM 9852 C C . ILE B 1 420 ? -24.688 31.594 12.07 1 95.69 420 ILE B C 1
ATOM 9854 O O . ILE B 1 420 ? -24.281 30.516 12.5 1 95.69 420 ILE B O 1
ATOM 9858 N N . GLU B 1 421 ? -25.344 31.719 11 1 93.06 421 GLU B N 1
ATOM 9859 C CA . GLU B 1 421 ? -25.781 30.531 10.258 1 93.06 421 GLU B CA 1
ATOM 9860 C C . GLU B 1 421 ? -24.578 29.828 9.617 1 93.06 421 GLU B C 1
ATOM 9862 O O . GLU B 1 421 ? -24.547 28.594 9.562 1 93.06 421 GLU B O 1
ATOM 9867 N N . MET B 1 422 ? -23.719 30.578 9.164 1 92.88 422 MET B N 1
ATOM 9868 C CA . MET B 1 422 ? -22.531 29.984 8.57 1 92.88 422 MET B CA 1
ATOM 9869 C C . MET B 1 422 ? -21.75 29.188 9.609 1 92.88 422 MET B C 1
ATOM 9871 O O . MET B 1 422 ? -21.312 28.062 9.344 1 92.88 422 MET B O 1
ATOM 9875 N N . ILE B 1 423 ? -21.578 29.734 10.766 1 92.44 423 ILE B N 1
ATOM 9876 C CA . ILE B 1 423 ? -20.844 29.078 11.836 1 92.44 423 ILE B CA 1
ATOM 9877 C C . ILE B 1 423 ? -21.594 27.844 12.305 1 92.44 423 ILE B C 1
ATOM 9879 O O . ILE B 1 423 ? -21 26.797 12.562 1 92.44 423 ILE B O 1
ATOM 9883 N N . ARG B 1 424 ? -22.875 27.969 12.352 1 91.94 424 ARG B N 1
ATOM 9884 C CA . ARG B 1 424 ? -23.719 26.828 12.719 1 91.94 424 ARG B CA 1
ATOM 9885 C C . ARG B 1 424 ? -23.562 25.688 11.727 1 91.94 424 ARG B C 1
ATOM 9887 O O . ARG B 1 424 ? -23.469 24.516 12.117 1 91.94 424 ARG B O 1
ATOM 9894 N N . ASN B 1 425 ? -23.562 25.984 10.547 1 86.69 425 ASN B N 1
ATOM 9895 C CA . ASN B 1 425 ? -23.406 24.984 9.5 1 86.69 425 ASN B CA 1
ATOM 9896 C C . ASN B 1 425 ? -22.031 24.312 9.547 1 86.69 425 ASN B C 1
ATOM 9898 O O . ASN B 1 425 ? -21.906 23.109 9.32 1 86.69 425 ASN B O 1
ATOM 9902 N N . ASP B 1 426 ? -21.031 25.141 9.812 1 83.94 426 ASP B N 1
ATOM 9903 C CA . ASP B 1 426 ? -19.688 24.594 9.906 1 83.94 426 ASP B CA 1
ATOM 9904 C C . ASP B 1 426 ? -19.578 23.562 11.023 1 83.94 426 ASP B C 1
ATOM 9906 O O . ASP B 1 426 ? -18.781 22.625 10.945 1 83.94 426 ASP B O 1
ATOM 9910 N N . ASN B 1 427 ? -20.406 23.734 12.031 1 85.69 427 ASN B N 1
ATOM 9911 C CA . ASN B 1 427 ? -20.312 22.906 13.234 1 85.69 427 ASN B CA 1
ATOM 9912 C C . ASN B 1 427 ? -21.391 21.828 13.258 1 85.69 427 ASN B C 1
ATOM 9914 O O . ASN B 1 427 ? -21.734 21.312 14.328 1 85.69 427 ASN B O 1
ATOM 9918 N N . GLY B 1 428 ? -21.953 21.469 12.172 1 79.69 428 GLY B N 1
ATOM 9919 C CA . GLY B 1 428 ? -22.984 20.453 12.133 1 79.69 428 GLY B CA 1
ATOM 9920 C C . GLY B 1 428 ? -24.281 20.891 12.797 1 79.69 428 GLY B C 1
ATOM 9921 O O . GLY B 1 428 ? -24.938 20.094 13.453 1 79.69 428 GLY B O 1
ATOM 9922 N N . GLY B 1 429 ? -24.531 22.109 12.812 1 85.69 429 GLY B N 1
ATOM 9923 C CA . GLY B 1 429 ? -25.797 22.625 13.297 1 85.69 429 GLY B CA 1
ATOM 9924 C C . GLY B 1 429 ? -25.719 23.203 14.703 1 85.69 429 GLY B C 1
ATOM 9925 O O . GLY B 1 429 ? -26.734 23.438 15.344 1 85.69 429 GLY B O 1
ATOM 9926 N N . ARG B 1 430 ? -24.5 23.469 15.164 1 88.94 430 ARG B N 1
ATOM 9927 C CA . ARG B 1 430 ? -24.344 23.938 16.531 1 88.94 430 ARG B CA 1
ATOM 9928 C C . ARG B 1 430 ? -23.516 25.234 16.578 1 88.94 430 ARG B C 1
ATOM 9930 O O . ARG B 1 430 ? -22.734 25.5 15.664 1 88.94 430 ARG B O 1
ATOM 9937 N N . ILE B 1 431 ? -23.781 26.078 17.656 1 92.75 431 ILE B N 1
ATOM 9938 C CA . ILE B 1 431 ? -22.984 27.281 17.891 1 92.75 431 ILE B CA 1
ATOM 9939 C C . ILE B 1 431 ? -22.969 27.594 19.391 1 92.75 431 ILE B C 1
ATOM 9941 O O . ILE B 1 431 ? -23.922 27.312 20.094 1 92.75 431 ILE B O 1
ATOM 9945 N N . CYS B 1 432 ? -21.859 28.047 19.859 1 94.12 432 CYS B N 1
ATOM 9946 C CA . CYS B 1 432 ? -21.75 28.5 21.234 1 94.12 432 CYS B CA 1
ATOM 9947 C C . CYS B 1 432 ? -22.672 29.688 21.5 1 94.12 432 CYS B C 1
ATOM 9949 O O . CYS B 1 432 ? -22.703 30.641 20.719 1 94.12 432 CYS B O 1
ATOM 9951 N N . GLU B 1 433 ? -23.344 29.625 22.547 1 94.25 433 GLU B N 1
ATOM 9952 C CA . GLU B 1 433 ? -24.328 30.672 22.875 1 94.25 433 GLU B CA 1
ATOM 9953 C C . GLU B 1 433 ? -23.641 32.031 23.062 1 94.25 433 GLU B C 1
ATOM 9955 O O . GLU B 1 433 ? -24.172 33.062 22.609 1 94.25 433 GLU B O 1
ATOM 9960 N N . ILE B 1 434 ? -22.578 32.031 23.703 1 96.25 434 ILE B N 1
ATOM 9961 C CA . ILE B 1 434 ? -21.844 33.281 23.938 1 96.25 434 ILE B CA 1
ATOM 9962 C C . ILE B 1 434 ? -21.453 33.906 22.594 1 96.25 434 ILE B C 1
ATOM 9964 O O . ILE B 1 434 ? -21.562 35.125 22.422 1 96.25 434 ILE B O 1
ATOM 9968 N N . MET B 1 435 ? -21.031 33.125 21.703 1 96.38 435 MET B N 1
ATOM 9969 C CA . MET B 1 435 ? -20.656 33.562 20.375 1 96.38 435 MET B CA 1
ATOM 9970 C C . MET B 1 435 ? -21.859 34.125 19.625 1 96.38 435 MET B C 1
ATOM 9972 O O . MET B 1 435 ? -21.766 35.188 18.984 1 96.38 435 MET B O 1
ATOM 9976 N N . GLU B 1 436 ? -22.938 33.438 19.75 1 95.94 436 GLU B N 1
ATOM 9977 C CA . GLU B 1 436 ? -24.156 33.844 19.078 1 95.94 436 GLU B CA 1
ATOM 9978 C C . GLU B 1 436 ? -24.609 35.219 19.547 1 95.94 436 GLU B C 1
ATOM 9980 O O . GLU B 1 436 ? -24.844 36.125 18.734 1 95.94 436 GLU B O 1
ATOM 9985 N N . TYR B 1 437 ? -24.703 35.375 20.828 1 95.94 437 TYR B N 1
ATOM 9986 C CA . TYR B 1 437 ? -25.156 36.656 21.406 1 95.94 437 TYR B CA 1
ATOM 9987 C C . TYR B 1 437 ? -24.141 37.75 21.141 1 95.94 437 TYR B C 1
ATOM 9989 O O . TYR B 1 437 ? -24.516 38.906 20.938 1 95.94 437 TYR B O 1
ATOM 9997 N N . GLY B 1 438 ? -22.875 37.406 21.172 1 97.38 438 GLY B N 1
ATOM 9998 C CA . GLY B 1 438 ? -21.844 38.406 20.875 1 97.38 438 GLY B CA 1
ATOM 9999 C C . GLY B 1 438 ? -21.906 38.938 19.469 1 97.38 438 GLY B C 1
ATOM 10000 O O . GLY B 1 438 ? -21.828 40.125 19.25 1 97.38 438 GLY B O 1
ATOM 10001 N N . ILE B 1 439 ? -22.125 38.062 18.531 1 97.25 439 ILE B N 1
ATOM 10002 C CA . ILE B 1 439 ? -22.156 38.406 17.125 1 97.25 439 ILE B CA 1
ATOM 10003 C C . ILE B 1 439 ? -23.328 39.375 16.859 1 97.25 439 ILE B C 1
ATOM 10005 O O . ILE B 1 439 ? -23.203 40.312 16.094 1 97.25 439 ILE B O 1
ATOM 10009 N N . LEU B 1 440 ? -24.406 39.219 17.547 1 96 440 LEU B N 1
ATOM 10010 C CA . LEU B 1 440 ? -25.594 40.031 17.328 1 96 440 LEU B CA 1
ATOM 10011 C C . LEU B 1 440 ? -25.344 41.469 17.688 1 96 440 LEU B C 1
ATOM 10013 O O . LEU B 1 440 ? -26.047 42.375 17.203 1 96 440 LEU B O 1
ATOM 10017 N N . VAL B 1 441 ? -24.359 41.781 18.547 1 96.62 441 VAL B N 1
ATOM 10018 C CA . VAL B 1 441 ? -24.062 43.156 18.938 1 96.62 441 VAL B CA 1
ATOM 10019 C C . VAL B 1 441 ? -22.719 43.562 18.359 1 96.62 441 VAL B C 1
ATOM 10021 O O . VAL B 1 441 ? -22.172 44.594 18.719 1 96.62 441 VAL B O 1
ATOM 10024 N N . GLY B 1 442 ? -22.109 42.688 17.578 1 96.69 442 GLY B N 1
ATOM 10025 C CA . GLY B 1 442 ? -20.891 43 16.859 1 96.69 442 GLY B CA 1
ATOM 10026 C C . GLY B 1 442 ? -19.641 42.688 17.641 1 96.69 442 GLY B C 1
ATOM 10027 O O . GLY B 1 442 ? -18.562 43.25 17.359 1 96.69 442 GLY B O 1
ATOM 10028 N N . VAL B 1 443 ? -19.766 41.812 18.641 1 97.38 443 VAL B N 1
ATOM 10029 C CA . VAL B 1 443 ? -18.641 41.406 19.469 1 97.38 443 VAL B CA 1
ATOM 10030 C C . VAL B 1 443 ? -18.453 39.875 19.359 1 97.38 443 VAL B C 1
ATOM 10032 O O . VAL B 1 443 ? -19.406 39.125 19.156 1 97.38 443 VAL B O 1
ATOM 10035 N N . CYS B 1 444 ? -17.203 39.438 19.406 1 97.69 444 CYS B N 1
ATOM 10036 C CA . CYS B 1 444 ? -16.922 38 19.422 1 97.69 444 CYS B CA 1
ATOM 10037 C C . CYS B 1 444 ? -15.57 37.719 20.062 1 97.69 444 CYS B C 1
ATOM 10039 O O . CYS B 1 444 ? -14.828 38.656 20.406 1 97.69 444 CYS B O 1
ATOM 10041 N N . TYR B 1 445 ? -15.352 36.5 20.391 1 96.69 445 TYR B N 1
ATOM 10042 C CA . TYR B 1 445 ? -14.062 36.094 20.953 1 96.69 445 TYR B CA 1
ATOM 10043 C C . TYR B 1 445 ? -13.281 35.25 19.969 1 96.69 445 TYR B C 1
ATOM 10045 O O . TYR B 1 445 ? -13.859 34.656 19.062 1 96.69 445 TYR B O 1
ATOM 10053 N N . HIS B 1 446 ? -11.945 35.219 20.156 1 93.56 446 HIS B N 1
ATOM 10054 C CA . HIS B 1 446 ? -11.023 34.531 19.266 1 93.56 446 HIS B CA 1
ATOM 10055 C C . HIS B 1 446 ? -9.867 33.906 20.047 1 93.56 446 HIS B C 1
ATOM 10057 O O . HIS B 1 446 ? -9.062 34.625 20.656 1 93.56 446 HIS B O 1
ATOM 10063 N N . HIS B 1 447 ? -9.836 32.625 20.125 1 92.38 447 HIS B N 1
ATOM 10064 C CA . HIS B 1 447 ? -8.734 31.906 20.75 1 92.38 447 HIS B CA 1
ATOM 10065 C C . HIS B 1 447 ? -8.617 30.5 20.188 1 92.38 447 HIS B C 1
ATOM 10067 O O . HIS B 1 447 ? -9.406 30.094 19.328 1 92.38 447 HIS B O 1
ATOM 10073 N N . SER B 1 448 ? -7.664 29.672 20.688 1 88.62 448 SER B N 1
ATOM 10074 C CA . SER B 1 448 ? -7.371 28.359 20.141 1 88.62 448 SER B CA 1
ATOM 10075 C C . SER B 1 448 ? -8.406 27.328 20.578 1 88.62 448 SER B C 1
ATOM 10077 O O . SER B 1 448 ? -8.422 26.203 20.094 1 88.62 448 SER B O 1
ATOM 10079 N N . GLY B 1 449 ? -9.32 27.734 21.453 1 92.25 449 GLY B N 1
ATOM 10080 C CA . GLY B 1 449 ? -10.344 26.828 21.922 1 92.25 449 GLY B CA 1
ATOM 10081 C C . GLY B 1 449 ? -11.484 26.656 20.938 1 92.25 449 GLY B C 1
ATOM 10082 O O . GLY B 1 449 ? -12.336 25.781 21.125 1 92.25 449 GLY B O 1
ATOM 10083 N N . ILE B 1 450 ? -11.477 27.453 19.969 1 92.62 450 ILE B N 1
ATOM 10084 C CA . ILE B 1 450 ? -12.508 27.312 18.938 1 92.62 450 ILE B CA 1
ATOM 10085 C C . ILE B 1 450 ? -11.898 26.719 17.672 1 92.62 450 ILE B C 1
ATOM 10087 O O . ILE B 1 450 ? -10.672 26.672 17.531 1 92.62 450 ILE B O 1
ATOM 10091 N N . THR B 1 451 ? -12.727 26.25 16.797 1 89.62 451 THR B N 1
ATOM 10092 C CA . THR B 1 451 ? -12.25 25.516 15.625 1 89.62 451 THR B CA 1
ATOM 10093 C C . THR B 1 451 ? -11.625 26.453 14.609 1 89.62 451 THR B C 1
ATOM 10095 O O . THR B 1 451 ? -11.805 27.672 14.688 1 89.62 451 THR B O 1
ATOM 10098 N N . VAL B 1 452 ? -10.867 25.906 13.703 1 84.25 452 VAL B N 1
ATOM 10099 C CA . VAL B 1 452 ? -10.211 26.688 12.656 1 84.25 452 VAL B CA 1
ATOM 10100 C C . VAL B 1 452 ? -11.25 27.344 11.758 1 84.25 452 VAL B C 1
ATOM 10102 O O . VAL B 1 452 ? -11.078 28.484 11.328 1 84.25 452 VAL B O 1
ATOM 10105 N N . GLU B 1 453 ? -12.328 26.625 11.5 1 84.62 453 GLU B N 1
ATOM 10106 C CA . GLU B 1 453 ? -13.414 27.156 10.688 1 84.62 453 GLU B CA 1
ATOM 10107 C C . GLU B 1 453 ? -14.062 28.375 11.367 1 84.62 453 GLU B C 1
ATOM 10109 O O . GLU B 1 453 ? -14.32 29.391 10.719 1 84.62 453 GLU B O 1
ATOM 10114 N N . GLU B 1 454 ? -14.227 28.234 12.617 1 90.5 454 GLU B N 1
ATOM 10115 C CA . GLU B 1 454 ? -14.797 29.344 13.375 1 90.5 454 GLU B CA 1
ATOM 10116 C C . GLU B 1 454 ? -13.875 30.562 13.344 1 90.5 454 GLU B C 1
ATOM 10118 O O . GLU B 1 454 ? -14.336 31.688 13.156 1 90.5 454 GLU B O 1
ATOM 10123 N N . ARG B 1 455 ? -12.656 30.344 13.562 1 88.38 455 ARG B N 1
ATOM 10124 C CA . ARG B 1 455 ? -11.688 31.438 13.555 1 88.38 455 ARG B CA 1
ATOM 10125 C C . ARG B 1 455 ? -11.672 32.156 12.211 1 88.38 455 ARG B C 1
ATOM 10127 O O . ARG B 1 455 ? -11.648 33.375 12.156 1 88.38 455 ARG B O 1
ATOM 10134 N N . ASP B 1 456 ? -11.766 31.375 11.227 1 84.62 456 ASP B N 1
ATOM 10135 C CA . ASP B 1 456 ? -11.758 31.938 9.883 1 84.62 456 ASP B CA 1
ATOM 10136 C C . ASP B 1 456 ? -12.984 32.812 9.648 1 84.62 456 ASP B C 1
ATOM 10138 O O . ASP B 1 456 ? -12.883 33.906 9.07 1 84.62 456 ASP B O 1
ATOM 10142 N N . ARG B 1 457 ? -14.125 32.375 10.094 1 90.25 457 ARG B N 1
ATOM 10143 C CA . ARG B 1 457 ? -15.367 33.125 9.953 1 90.25 457 ARG B CA 1
ATOM 10144 C C . ARG B 1 457 ? -15.32 34.438 10.75 1 90.25 457 ARG B C 1
ATOM 10146 O O . ARG B 1 457 ? -15.734 35.469 10.266 1 90.25 457 ARG B O 1
ATOM 10153 N N . ILE B 1 458 ? -14.766 34.312 11.859 1 92.94 458 ILE B N 1
ATOM 10154 C CA . ILE B 1 458 ? -14.711 35.438 12.766 1 92.94 458 ILE B CA 1
ATOM 10155 C C . ILE B 1 458 ? -13.727 36.5 12.234 1 92.94 458 ILE B C 1
ATOM 10157 O O . ILE B 1 458 ? -14.023 37.688 12.242 1 92.94 458 ILE B O 1
ATOM 10161 N N . GLU B 1 459 ? -12.617 36.062 11.789 1 88.94 459 GLU B N 1
ATOM 10162 C CA . GLU B 1 459 ? -11.625 36.969 11.219 1 88.94 459 GLU B CA 1
ATOM 10163 C C . GLU B 1 459 ? -12.172 37.688 9.992 1 88.94 459 GLU B C 1
ATOM 10165 O O . GLU B 1 459 ? -11.984 38.906 9.844 1 88.94 459 GLU B O 1
ATOM 10170 N N . THR B 1 460 ? -12.867 36.969 9.195 1 86.56 460 THR B N 1
ATOM 10171 C CA . THR B 1 460 ? -13.453 37.562 7.988 1 86.56 460 THR B CA 1
ATOM 10172 C C . THR B 1 460 ? -14.523 38.562 8.344 1 86.56 460 THR B C 1
ATOM 10174 O O . THR B 1 460 ? -14.602 39.656 7.73 1 86.56 460 THR B O 1
ATOM 10177 N N . ALA B 1 461 ? -15.281 38.25 9.289 1 93.19 461 ALA B N 1
ATOM 10178 C CA . ALA B 1 461 ? -16.344 39.156 9.727 1 93.19 461 ALA B CA 1
ATOM 10179 C C . ALA B 1 461 ? -15.773 40.406 10.344 1 93.19 461 ALA B C 1
ATOM 10181 O O . ALA B 1 461 ? -16.359 41.5 10.188 1 93.19 461 ALA B O 1
ATOM 10182 N N . PHE B 1 462 ? -14.703 40.312 10.969 1 92.44 462 PHE B N 1
ATOM 10183 C CA . PHE B 1 462 ? -14.047 41.469 11.555 1 92.44 462 PHE B CA 1
ATOM 10184 C C . PHE B 1 462 ? -13.469 42.375 10.469 1 92.44 462 PHE B C 1
ATOM 10186 O O . PHE B 1 462 ? -13.617 43.594 10.523 1 92.44 462 PHE B O 1
ATOM 10193 N N . LYS B 1 463 ? -12.898 41.844 9.484 1 84.75 463 LYS B N 1
ATOM 10194 C CA . LYS B 1 463 ? -12.312 42.594 8.375 1 84.75 463 LYS B CA 1
ATOM 10195 C C . LYS B 1 463 ? -13.391 43.312 7.57 1 84.75 463 LYS B C 1
ATOM 10197 O O . LYS B 1 463 ? -13.164 44.406 7.059 1 84.75 463 LYS B O 1
ATOM 10202 N N . SER B 1 464 ? -14.531 42.719 7.52 1 87.81 464 SER B N 1
ATOM 10203 C CA . SER B 1 464 ? -15.609 43.281 6.715 1 87.81 464 SER B CA 1
ATOM 10204 C C . SER B 1 464 ? -16.438 44.281 7.508 1 87.81 464 SER B C 1
ATOM 10206 O O . SER B 1 464 ? -17.344 44.906 6.973 1 87.81 464 SER B O 1
ATOM 10208 N N . GLY B 1 465 ? -16.172 44.344 8.766 1 89.38 465 GLY B N 1
ATOM 10209 C CA . GLY B 1 465 ? -16.844 45.344 9.578 1 89.38 465 GLY B CA 1
ATOM 10210 C C . GLY B 1 465 ? -18.141 44.844 10.195 1 89.38 465 GLY B C 1
ATOM 10211 O O . GLY B 1 465 ? -18.859 45.594 10.844 1 89.38 465 GLY B O 1
ATOM 10212 N N . ILE B 1 466 ? -18.391 43.562 9.953 1 93.56 466 ILE B N 1
ATOM 10213 C CA . ILE B 1 466 ? -19.562 42.938 10.57 1 93.56 466 ILE B CA 1
ATOM 10214 C C . ILE B 1 466 ? -19.375 42.906 12.086 1 93.56 466 ILE B C 1
ATOM 10216 O O . ILE B 1 466 ? -20.312 43.188 12.844 1 93.56 466 ILE B O 1
ATOM 10220 N N . LEU B 1 467 ? -18.156 42.625 12.469 1 96.19 467 LEU B N 1
ATOM 10221 C CA . LEU B 1 467 ? -17.75 42.688 13.867 1 96.19 467 LEU B CA 1
ATOM 10222 C C . LEU B 1 467 ? -16.844 43.875 14.117 1 96.19 467 LEU B C 1
ATOM 10224 O O . LEU B 1 467 ? -15.93 44.156 13.336 1 96.19 467 LEU B O 1
ATOM 10228 N N . HIS B 1 468 ? -17.203 44.531 15.156 1 95.31 468 HIS B N 1
ATOM 10229 C CA . HIS B 1 468 ? -16.391 45.719 15.43 1 95.31 468 HIS B CA 1
ATOM 10230 C C . HIS B 1 468 ? -15.43 45.469 16.594 1 95.31 468 HIS B C 1
ATOM 10232 O O . HIS B 1 468 ? -14.461 46.188 16.766 1 95.31 468 HIS B O 1
ATOM 10238 N N . THR B 1 469 ? -15.695 44.438 17.406 1 96.69 469 THR B N 1
ATOM 10239 C CA . THR B 1 469 ? -14.859 44.188 18.578 1 96.69 469 THR B CA 1
ATOM 10240 C C . THR B 1 469 ? -14.516 42.688 18.672 1 96.69 469 THR B C 1
ATOM 10242 O O . THR B 1 469 ? -15.398 41.844 18.594 1 96.69 469 THR B O 1
ATOM 10245 N N . LEU B 1 470 ? -13.234 42.406 18.891 1 96.5 470 LEU B N 1
ATOM 10246 C CA . LEU B 1 470 ? -12.789 41.031 19.109 1 96.5 470 LEU B CA 1
ATOM 10247 C C . LEU B 1 470 ? -12.023 40.875 20.422 1 96.5 470 LEU B C 1
ATOM 10249 O O . LEU B 1 470 ? -11.102 41.656 20.688 1 96.5 470 LEU B O 1
ATOM 10253 N N . CYS B 1 471 ? -12.508 40 21.234 1 96.94 471 CYS B N 1
ATOM 10254 C CA . CYS B 1 471 ? -11.766 39.594 22.422 1 96.94 471 CYS B CA 1
ATOM 10255 C C . CYS B 1 471 ? -10.867 38.406 22.125 1 96.94 471 CYS B C 1
ATOM 10257 O O . CYS B 1 471 ? -11.359 37.312 21.875 1 96.94 471 CYS B O 1
ATOM 10259 N N . ALA B 1 472 ? -9.539 38.594 22.234 1 94.56 472 ALA B N 1
ATOM 10260 C CA . ALA B 1 472 ? -8.664 37.531 21.75 1 94.56 472 ALA B CA 1
ATOM 10261 C C . ALA B 1 472 ? -7.516 37.281 22.719 1 94.56 472 ALA B C 1
ATOM 10263 O O . ALA B 1 472 ? -7.191 38.125 23.547 1 94.56 472 ALA B O 1
ATOM 10264 N N . THR B 1 473 ? -7.031 36.062 22.688 1 90.81 473 THR B N 1
ATOM 10265 C CA . THR B 1 473 ? -5.762 35.781 23.344 1 90.81 473 THR B CA 1
ATOM 10266 C C . THR B 1 473 ? -4.586 36.125 22.438 1 90.81 473 THR B C 1
ATOM 10268 O O . THR B 1 473 ? -4.742 36.875 21.469 1 90.81 473 THR B O 1
ATOM 10271 N N . SER B 1 474 ? -3.41 35.562 22.688 1 80.25 474 SER B N 1
ATOM 10272 C CA . SER B 1 474 ? -2.193 35.875 21.953 1 80.25 474 SER B CA 1
ATOM 10273 C C . SER B 1 474 ? -2.264 35.344 20.516 1 80.25 474 SER B C 1
ATOM 10275 O O . SER B 1 474 ? -1.432 35.719 19.688 1 80.25 474 SER B O 1
ATOM 10277 N N . THR B 1 475 ? -3.281 34.625 20.219 1 73.19 475 THR B N 1
ATOM 10278 C CA . THR B 1 475 ? -3.432 34.062 18.891 1 73.19 475 THR B CA 1
ATOM 10279 C C . THR B 1 475 ? -3.449 35.156 17.828 1 73.19 475 THR B C 1
ATOM 10281 O O . THR B 1 475 ? -3.023 34.906 16.688 1 73.19 475 THR B O 1
ATOM 10284 N N . LEU B 1 476 ? -4 36.25 18.156 1 76.56 476 LEU B N 1
ATOM 10285 C CA . LEU B 1 476 ? -4.156 37.312 17.156 1 76.56 476 LEU B CA 1
ATOM 10286 C C . LEU B 1 476 ? -2.973 38.25 17.203 1 76.56 476 LEU B C 1
ATOM 10288 O O . LEU B 1 476 ? -2.889 39.188 16.375 1 76.56 476 LEU B O 1
ATOM 10292 N N . ALA B 1 477 ? -2.107 38 18.156 1 74.44 477 ALA B N 1
ATOM 10293 C CA . ALA B 1 477 ? -0.937 38.875 18.25 1 74.44 477 ALA B CA 1
ATOM 10294 C C . ALA B 1 477 ? -0.014 38.688 17.047 1 74.44 477 ALA B C 1
ATOM 10296 O O . ALA B 1 477 ? 0.64 39.625 16.594 1 74.44 477 ALA B O 1
ATOM 10297 N N . ALA B 1 478 ? 0.024 37.5 16.688 1 64.31 478 ALA B N 1
ATOM 10298 C CA . ALA B 1 478 ? 0.9 37.188 15.555 1 64.31 478 ALA B CA 1
ATOM 10299 C C . ALA B 1 478 ? 0.167 36.375 14.492 1 64.31 478 ALA B C 1
ATOM 10301 O O . ALA B 1 478 ? -0.776 35.625 14.805 1 64.31 478 ALA B O 1
ATOM 10302 N N . GLY B 1 479 ? 0.365 36.719 13.344 1 62.03 479 GLY B N 1
ATOM 10303 C CA . GLY B 1 479 ? 0.084 35.781 12.281 1 62.03 479 GLY B CA 1
ATOM 10304 C C . GLY B 1 479 ? -1.127 36.156 11.445 1 62.03 479 GLY B C 1
ATOM 10305 O O . GLY B 1 479 ? -1.376 35.562 10.398 1 62.03 479 GLY B O 1
ATOM 10306 N N . VAL B 1 480 ? -2.023 37.031 12.047 1 65.31 480 VAL B N 1
ATOM 10307 C CA . VAL B 1 480 ? -3.18 37.406 11.227 1 65.31 480 VAL B CA 1
ATOM 10308 C C . VAL B 1 480 ? -3.188 38.906 10.961 1 65.31 480 VAL B C 1
ATOM 10310 O O . VAL B 1 480 ? -2.791 39.688 11.812 1 65.31 480 VAL B O 1
ATOM 10313 N N . ASN B 1 481 ? -3.447 39.25 9.773 1 69.75 481 ASN B N 1
ATOM 10314 C CA . ASN B 1 481 ? -3.561 40.688 9.438 1 69.75 481 ASN B CA 1
ATOM 10315 C C . ASN B 1 481 ? -4.949 41.219 9.766 1 69.75 481 ASN B C 1
ATOM 10317 O O . ASN B 1 481 ? -5.781 41.375 8.875 1 69.75 481 ASN B O 1
ATOM 10321 N N . LEU B 1 482 ? -5.059 41.5 11.023 1 78.56 482 LEU B N 1
ATOM 10322 C CA . LEU B 1 482 ? -6.316 42.062 11.5 1 78.56 482 LEU B CA 1
ATOM 10323 C C . LEU B 1 482 ? -6.082 43.406 12.195 1 78.56 482 LEU B C 1
ATOM 10325 O O . LEU B 1 482 ? -6.195 43.5 13.422 1 78.56 482 LEU B O 1
ATOM 10329 N N . PRO B 1 483 ? -5.82 44.406 11.352 1 78.06 483 PRO B N 1
ATOM 10330 C CA . PRO B 1 483 ? -5.621 45.688 11.984 1 78.06 483 PRO B CA 1
ATOM 10331 C C . PRO B 1 483 ? -6.902 46.25 12.602 1 78.06 483 PRO B C 1
ATOM 10333 O O . PRO B 1 483 ? -8.008 45.906 12.164 1 78.06 483 PRO B O 1
ATOM 10336 N N . ALA B 1 484 ? -6.699 47 13.688 1 89.38 484 ALA B N 1
ATOM 10337 C CA . ALA B 1 484 ? -7.797 47.656 14.391 1 89.38 484 ALA B CA 1
ATOM 10338 C C . ALA B 1 484 ? -7.453 49.094 14.688 1 89.38 484 ALA B C 1
ATOM 10340 O O . ALA B 1 484 ? -6.281 49.469 14.773 1 89.38 484 ALA B O 1
ATOM 10341 N N . ARG B 1 485 ? -8.477 49.844 14.742 1 91.31 485 ARG B N 1
ATOM 10342 C CA . ARG B 1 485 ? -8.258 51.25 15.109 1 91.31 485 ARG B CA 1
ATOM 10343 C C . ARG B 1 485 ? -7.602 51.375 16.484 1 91.31 485 ARG B C 1
ATOM 10345 O O . ARG B 1 485 ? -6.773 52.25 16.703 1 91.31 485 ARG B O 1
ATOM 10352 N N . ARG B 1 486 ? -8.008 50.562 17.359 1 94.31 486 ARG B N 1
ATOM 10353 C CA . ARG B 1 486 ? -7.5 50.562 18.734 1 94.31 486 ARG B CA 1
ATOM 10354 C C . ARG B 1 486 ? -7.258 49.156 19.234 1 94.31 486 ARG B C 1
ATOM 10356 O O . ARG B 1 486 ? -8.031 48.219 18.938 1 94.31 486 ARG B O 1
ATOM 10363 N N . VAL B 1 487 ? -6.137 49.031 20 1 94.88 487 VAL B N 1
ATOM 10364 C CA . VAL B 1 487 ? -5.848 47.781 20.703 1 94.88 487 VAL B CA 1
ATOM 10365 C C . VAL B 1 487 ? -5.902 48.031 22.219 1 94.88 487 VAL B C 1
ATOM 10367 O O . VAL B 1 487 ? -5.344 49 22.719 1 94.88 487 VAL B O 1
ATOM 10370 N N . ILE B 1 488 ? -6.652 47.188 22.891 1 96.31 488 ILE B N 1
ATOM 10371 C CA . ILE B 1 488 ? -6.707 47.25 24.344 1 96.31 488 ILE B CA 1
ATOM 10372 C C . ILE B 1 488 ? -6.086 45.969 24.953 1 96.31 488 ILE B C 1
ATOM 10374 O O . ILE B 1 488 ? -6.477 44.875 24.594 1 96.31 488 ILE B O 1
ATOM 10378 N N . ILE B 1 489 ? -5.102 46.156 25.781 1 95.94 489 ILE B N 1
ATOM 10379 C CA . ILE B 1 489 ? -4.559 45.031 26.547 1 95.94 489 ILE B CA 1
ATOM 10380 C C . ILE B 1 489 ? -5.18 45 27.953 1 95.94 489 ILE B C 1
ATOM 10382 O O . ILE B 1 489 ? -4.809 45.812 28.812 1 95.94 489 ILE B O 1
ATOM 10386 N N . LYS B 1 490 ? -6.133 44.094 28.094 1 94.56 490 LYS B N 1
ATOM 10387 C CA . LYS B 1 490 ? -6.918 44.031 29.328 1 94.56 490 LYS B CA 1
ATOM 10388 C C . LYS B 1 490 ? -6.023 43.75 30.531 1 94.56 490 LYS B C 1
ATOM 10390 O O . LYS B 1 490 ? -6.25 44.281 31.609 1 94.56 490 LYS B O 1
ATOM 10395 N N . ASP B 1 491 ? -5.125 42.781 30.375 1 91.69 491 ASP B N 1
ATOM 10396 C CA . ASP B 1 491 ? -4.18 42.375 31.422 1 91.69 491 ASP B CA 1
ATOM 10397 C C . ASP B 1 491 ? -2.91 41.812 30.797 1 91.69 491 ASP B C 1
ATOM 10399 O O . ASP B 1 491 ? -2.928 40.688 30.266 1 91.69 491 ASP B O 1
ATOM 10403 N N . PRO B 1 492 ? -1.815 42.469 30.938 1 91.88 492 PRO B N 1
ATOM 10404 C CA . PRO B 1 492 ? -0.586 41.969 30.312 1 91.88 492 PRO B CA 1
ATOM 10405 C C . PRO B 1 492 ? 0.052 40.844 31.109 1 91.88 492 PRO B C 1
ATOM 10407 O O . PRO B 1 492 ? 1.185 40.438 30.828 1 91.88 492 PRO B O 1
ATOM 10410 N N . PHE B 1 493 ? -0.723 40.281 32.188 1 89.94 493 PHE B N 1
ATOM 10411 C CA . PHE B 1 493 ? -0.176 39.25 33.031 1 89.94 493 PHE B CA 1
ATOM 10412 C C . PHE B 1 493 ? -0.961 37.938 32.875 1 89.94 493 PHE B C 1
ATOM 10414 O O . PHE B 1 493 ? -2.191 37.969 32.781 1 89.94 493 PHE B O 1
ATOM 10421 N N . LEU B 1 494 ? -0.224 36.844 32.656 1 85 494 LEU B N 1
ATOM 10422 C CA . LEU B 1 494 ? -0.79 35.5 32.719 1 85 494 LEU B CA 1
ATOM 10423 C C . LEU B 1 494 ? -0.257 34.719 33.906 1 85 494 LEU B C 1
ATOM 10425 O O . LEU B 1 494 ? 0.945 34.469 34 1 85 494 LEU B O 1
ATOM 10429 N N . HIS B 1 495 ? -1 34.25 34.781 1 80.75 495 HIS B N 1
ATOM 10430 C CA . HIS B 1 495 ? -0.606 33.594 36 1 80.75 495 HIS B CA 1
ATOM 10431 C C . HIS B 1 495 ? 0.501 34.344 36.719 1 80.75 495 HIS B C 1
ATOM 10433 O O . HIS B 1 495 ? 1.535 33.781 37.062 1 80.75 495 HIS B O 1
ATOM 10439 N N . ASN B 1 496 ? 0.465 35.625 36.719 1 80.81 496 ASN B N 1
ATOM 10440 C CA . ASN B 1 496 ? 1.344 36.531 37.406 1 80.81 496 ASN B CA 1
ATOM 10441 C C . ASN B 1 496 ? 2.672 36.719 36.688 1 80.81 496 ASN B C 1
ATOM 10443 O O . ASN B 1 496 ? 3.629 37.25 37.25 1 80.81 496 ASN B O 1
ATOM 10447 N N . GLU B 1 497 ? 2.721 36.219 35.625 1 87.12 497 GLU B N 1
ATOM 10448 C CA . GLU B 1 497 ? 3.898 36.469 34.781 1 87.12 497 GLU B CA 1
ATOM 10449 C C . GLU B 1 497 ? 3.592 37.438 33.656 1 87.12 497 GLU B C 1
ATOM 10451 O O . GLU B 1 497 ? 2.543 37.344 33 1 87.12 497 GLU B O 1
ATOM 10456 N N . ILE B 1 498 ? 4.453 38.344 33.469 1 88.5 498 ILE B N 1
ATOM 10457 C CA . ILE B 1 498 ? 4.25 39.375 32.438 1 88.5 498 ILE B CA 1
ATOM 10458 C C . ILE B 1 498 ? 4.59 38.844 31.062 1 88.5 498 ILE B C 1
ATOM 10460 O O . ILE B 1 498 ? 5.395 37.906 30.938 1 88.5 498 ILE B O 1
ATOM 10464 N N . MET B 1 499 ? 3.926 39.312 30.109 1 86.56 499 MET B N 1
ATOM 10465 C CA . MET B 1 499 ? 4.238 38.938 28.719 1 86.56 499 MET B CA 1
ATOM 10466 C C . MET B 1 499 ? 5.598 39.5 28.312 1 86.56 499 MET B C 1
ATOM 10468 O O . MET B 1 499 ? 6.117 40.406 28.938 1 86.56 499 MET B O 1
ATOM 10472 N N . SER B 1 500 ? 6.152 38.969 27.328 1 79.75 500 SER B N 1
ATOM 10473 C CA . SER B 1 500 ? 7.438 39.469 26.812 1 79.75 500 SER B CA 1
ATOM 10474 C C . SER B 1 500 ? 7.281 40.781 26.078 1 79.75 500 SER B C 1
ATOM 10476 O O . SER B 1 500 ? 6.199 41.094 25.562 1 79.75 500 SER B O 1
ATOM 10478 N N . LYS B 1 501 ? 8.336 41.531 26.031 1 80.25 501 LYS B N 1
ATOM 10479 C CA . LYS B 1 501 ? 8.328 42.781 25.312 1 80.25 501 LYS B CA 1
ATOM 10480 C C . LYS B 1 501 ? 7.984 42.594 23.844 1 80.25 501 LYS B C 1
ATOM 10482 O O . LYS B 1 501 ? 7.27 43.406 23.25 1 80.25 501 LYS B O 1
ATOM 10487 N N . SER B 1 502 ? 8.516 41.531 23.281 1 75.81 502 SER B N 1
ATOM 10488 C CA . SER B 1 502 ? 8.227 41.219 21.891 1 75.81 502 SER B CA 1
ATOM 10489 C C . SER B 1 502 ? 6.73 41 21.672 1 75.81 502 SER B C 1
ATOM 10491 O O . SER B 1 502 ? 6.164 41.5 20.688 1 75.81 502 SER B O 1
ATOM 10493 N N . GLN B 1 503 ? 6.113 40.25 22.531 1 80.69 503 GLN B N 1
ATOM 10494 C CA . GLN B 1 503 ? 4.68 40 22.438 1 80.69 503 GLN B CA 1
ATOM 10495 C C . GLN B 1 503 ? 3.893 41.312 22.562 1 80.69 503 GLN B C 1
ATOM 10497 O O . GLN B 1 503 ? 2.914 41.531 21.859 1 80.69 503 GLN B O 1
ATOM 10502 N N . TYR B 1 504 ? 4.344 42.031 23.5 1 85.44 504 TYR B N 1
ATOM 10503 C CA . TYR B 1 504 ? 3.693 43.312 23.734 1 85.44 504 TYR B CA 1
ATOM 10504 C C . TYR B 1 504 ? 3.732 44.188 22.469 1 85.44 504 TYR B C 1
ATOM 10506 O O . TYR B 1 504 ? 2.713 44.75 22.062 1 85.44 504 TYR B O 1
ATOM 10514 N N . ILE B 1 505 ? 4.859 44.312 21.875 1 80.31 505 ILE B N 1
ATOM 10515 C CA . ILE B 1 505 ? 5.055 45.125 20.688 1 80.31 505 ILE B CA 1
ATOM 10516 C C . ILE B 1 505 ? 4.195 44.594 19.547 1 80.31 505 ILE B C 1
ATOM 10518 O O . ILE B 1 505 ? 3.607 45.344 18.781 1 80.31 505 ILE B O 1
ATOM 10522 N N . GLN B 1 506 ? 4.117 43.375 19.422 1 78.69 506 GLN B N 1
ATOM 10523 C CA . GLN B 1 506 ? 3.312 42.75 18.375 1 78.69 506 GLN B CA 1
ATOM 10524 C C . GLN B 1 506 ? 1.831 43.062 18.562 1 78.69 506 GLN B C 1
ATOM 10526 O O . GLN B 1 506 ? 1.123 43.344 17.594 1 78.69 506 GLN B O 1
ATOM 10531 N N . MET B 1 507 ? 1.434 43 19.781 1 87.38 507 MET B N 1
ATOM 10532 C CA . MET B 1 507 ? 0.031 43.25 20.094 1 87.38 507 MET B CA 1
ATOM 10533 C C . MET B 1 507 ? -0.329 44.719 19.812 1 87.38 507 MET B C 1
ATOM 10535 O O . MET B 1 507 ? -1.27 44.969 19.062 1 87.38 507 MET B O 1
ATOM 10539 N N . VAL B 1 508 ? 0.473 45.562 20.328 1 87.88 508 VAL B N 1
ATOM 10540 C CA . VAL B 1 508 ? 0.198 47 20.172 1 87.88 508 VAL B CA 1
ATOM 10541 C C . VAL B 1 508 ? 0.351 47.375 18.719 1 87.88 508 VAL B C 1
ATOM 10543 O O . VAL B 1 508 ? -0.351 48.281 18.234 1 87.88 508 VAL B O 1
ATOM 10546 N N . GLY B 1 509 ? 1.195 46.719 17.969 1 81 509 GLY B N 1
ATOM 10547 C CA . GLY B 1 509 ? 1.459 47.031 16.562 1 81 509 GLY B CA 1
ATOM 10548 C C . GLY B 1 509 ? 0.269 46.75 15.664 1 81 509 GLY B C 1
ATOM 10549 O O . GLY B 1 509 ? 0.224 47.219 14.523 1 81 509 GLY B O 1
ATOM 10550 N N . ARG B 1 510 ? -0.734 46.125 16.234 1 82.56 510 ARG B N 1
ATOM 10551 C CA . ARG B 1 510 ? -1.934 45.844 15.461 1 82.56 510 ARG B CA 1
ATOM 10552 C C . ARG B 1 510 ? -2.854 47.062 15.398 1 82.56 510 ARG B C 1
ATOM 10554 O O . ARG B 1 510 ? -3.791 47.094 14.594 1 82.56 510 ARG B O 1
ATOM 10561 N N . ALA B 1 511 ? -2.488 48 16.156 1 88.38 511 ALA B N 1
ATOM 10562 C CA . ALA B 1 511 ? -3.303 49.219 16.156 1 88.38 511 ALA B CA 1
ATOM 10563 C C . ALA B 1 511 ? -2.982 50.094 14.961 1 88.38 511 ALA B C 1
ATOM 10565 O O . ALA B 1 511 ? -1.812 50.375 14.672 1 88.38 511 ALA B O 1
ATOM 10566 N N . GLY B 1 512 ? -3.908 50.5 14.234 1 81 512 GLY B N 1
ATOM 10567 C CA . GLY B 1 512 ? -3.748 51.375 13.086 1 81 512 GLY B CA 1
ATOM 10568 C C . GLY B 1 512 ? -3.684 50.625 11.773 1 81 512 GLY B C 1
ATOM 10569 O O . GLY B 1 512 ? -3.006 49.594 11.672 1 81 512 GLY B O 1
ATOM 10570 N N . ARG B 1 513 ? -4.465 51 10.852 1 61.84 513 ARG B N 1
ATOM 10571 C CA . ARG B 1 513 ? -4.512 50.375 9.531 1 61.84 513 ARG B CA 1
ATOM 10572 C C . ARG B 1 513 ? -4.055 51.344 8.445 1 61.84 513 ARG B C 1
ATOM 10574 O O . ARG B 1 513 ? -4.652 52.406 8.258 1 61.84 513 ARG B O 1
ATOM 10581 N N . ALA B 1 514 ? -2.934 50.844 7.742 1 58.09 514 ALA B N 1
ATOM 10582 C CA . ALA B 1 514 ? -2.506 51.688 6.641 1 58.09 514 ALA B CA 1
ATOM 10583 C C . ALA B 1 514 ? -3.582 51.781 5.562 1 58.09 514 ALA B C 1
ATOM 10585 O O . ALA B 1 514 ? -4.152 50.75 5.164 1 58.09 514 ALA B O 1
ATOM 10586 N N . GLY B 1 515 ? -3.91 52.938 5.047 1 56.16 515 GLY B N 1
ATOM 10587 C CA . GLY B 1 515 ? -4.883 53.188 3.992 1 56.16 515 GLY B CA 1
ATOM 10588 C C . GLY B 1 515 ? -6.266 53.5 4.52 1 56.16 515 GLY B C 1
ATOM 10589 O O . GLY B 1 515 ? -7.035 54.219 3.867 1 56.16 515 GLY B O 1
ATOM 10590 N N . LEU B 1 516 ? -6.609 52.844 5.633 1 57.47 516 LEU B N 1
ATOM 10591 C CA . LEU B 1 516 ? -7.945 53.125 6.152 1 57.47 516 LEU B CA 1
ATOM 10592 C C . LEU B 1 516 ? -7.902 54.219 7.227 1 57.47 516 LEU B C 1
ATOM 10594 O O . LEU B 1 516 ? -8.711 55.125 7.207 1 57.47 516 LEU B O 1
ATOM 10598 N N . ASN B 1 517 ? -6.977 53.906 8.258 1 60.19 517 ASN B N 1
ATOM 10599 C CA . ASN B 1 517 ? -6.863 54.875 9.344 1 60.19 517 ASN B CA 1
ATOM 10600 C C . ASN B 1 517 ? -5.418 55.312 9.539 1 60.19 517 ASN B C 1
ATOM 10602 O O . ASN B 1 517 ? -4.516 54.5 9.688 1 60.19 517 ASN B O 1
ATOM 10606 N N . ASN B 1 518 ? -5.188 56.562 9.32 1 68.88 518 ASN B N 1
ATOM 10607 C CA . ASN B 1 518 ? -3.844 57.125 9.453 1 68.88 518 ASN B CA 1
ATOM 10608 C C . ASN B 1 518 ? -3.422 57.25 10.914 1 68.88 518 ASN B C 1
ATOM 10610 O O . ASN B 1 518 ? -2.426 57.906 11.227 1 68.88 518 ASN B O 1
ATOM 10614 N N . TYR B 1 519 ? -4.352 56.656 11.773 1 83.38 519 TYR B N 1
ATOM 10615 C CA . TYR B 1 519 ? -4.051 56.781 13.203 1 83.38 519 TYR B CA 1
ATOM 10616 C C . TYR B 1 519 ? -4.48 55.531 13.953 1 83.38 519 TYR B C 1
ATOM 10618 O O . TYR B 1 519 ? -5.523 54.938 13.656 1 83.38 519 TYR B O 1
ATOM 10626 N N . GLY B 1 520 ? -3.594 55 14.859 1 88.94 520 GLY B N 1
ATOM 10627 C CA . GLY B 1 520 ? -3.918 53.938 15.789 1 88.94 520 GLY B CA 1
ATOM 10628 C C . GLY B 1 520 ? -3.406 54.188 17.188 1 88.94 520 GLY B C 1
ATOM 10629 O O . GLY B 1 520 ? -2.424 54.906 17.391 1 88.94 520 GLY B O 1
ATOM 10630 N N . ASP B 1 521 ? -4.18 53.656 18.188 1 91.56 521 ASP B N 1
ATOM 10631 C CA . ASP B 1 521 ? -3.666 53.781 19.547 1 91.56 521 ASP B CA 1
ATOM 10632 C C . ASP B 1 521 ? -3.906 52.5 20.344 1 91.56 521 ASP B C 1
ATOM 10634 O O . ASP B 1 521 ? -4.703 51.656 19.938 1 91.56 521 ASP B O 1
ATOM 10638 N N . SER B 1 522 ? -3.133 52.375 21.359 1 94.44 522 SER B N 1
ATOM 10639 C CA . SER B 1 522 ? -3.27 51.219 22.25 1 94.44 522 SER B CA 1
ATOM 10640 C C . SER B 1 522 ? -3.426 51.656 23.703 1 94.44 522 SER B C 1
ATOM 10642 O O . SER B 1 522 ? -2.9 52.688 24.094 1 94.44 522 SER B O 1
ATOM 10644 N N . ILE B 1 523 ? -4.227 50.938 24.406 1 95.12 523 ILE B N 1
ATOM 10645 C CA . ILE B 1 523 ? -4.418 51.156 25.828 1 95.12 523 ILE B CA 1
ATOM 10646 C C . ILE B 1 523 ? -4.09 49.906 26.625 1 95.12 523 ILE B C 1
ATOM 10648 O O . ILE B 1 523 ? -4.711 48.844 26.422 1 95.12 523 ILE B O 1
ATOM 10652 N N . THR B 1 524 ? -3.082 50.031 27.469 1 95.06 524 THR B N 1
ATOM 10653 C CA . THR B 1 524 ? -2.748 48.906 28.359 1 95.06 524 THR B CA 1
ATOM 10654 C C . THR B 1 524 ? -3.23 49.188 29.781 1 95.06 524 THR B C 1
ATOM 10656 O O . THR B 1 524 ? -2.928 50.25 30.344 1 95.06 524 THR B O 1
ATOM 10659 N N . ILE B 1 525 ? -3.918 48.219 30.359 1 93.56 525 ILE B N 1
ATOM 10660 C CA . ILE B 1 525 ? -4.52 48.438 31.672 1 93.56 525 ILE B CA 1
ATOM 10661 C C . ILE B 1 525 ? -3.701 47.719 32.75 1 93.56 525 ILE B C 1
ATOM 10663 O O . ILE B 1 525 ? -3.484 46.5 32.656 1 93.56 525 ILE B O 1
ATOM 10667 N N . ILE B 1 526 ? -3.238 48.438 33.719 1 93.31 526 ILE B N 1
ATOM 10668 C CA . ILE B 1 526 ? -2.512 47.938 34.844 1 93.31 526 ILE B CA 1
ATOM 10669 C C . ILE B 1 526 ? -3.312 48.188 36.125 1 93.31 526 ILE B C 1
ATOM 10671 O O . ILE B 1 526 ? -3.631 49.344 36.438 1 93.31 526 ILE B O 1
ATOM 10675 N N . THR B 1 527 ? -3.615 47.156 36.938 1 89.12 527 THR B N 1
ATOM 10676 C CA . THR B 1 527 ? -4.602 47.281 38 1 89.12 527 THR B CA 1
ATOM 10677 C C . THR B 1 527 ? -3.918 47.312 39.375 1 89.12 527 THR B C 1
ATOM 10679 O O . THR B 1 527 ? -4.574 47.531 40.375 1 89.12 527 THR B O 1
ATOM 10682 N N . SER B 1 528 ? -2.607 47 39.438 1 90.81 528 SER B N 1
ATOM 10683 C CA . SER B 1 528 ? -1.936 47 40.75 1 90.81 528 SER B CA 1
ATOM 10684 C C . SER B 1 528 ? -0.549 47.625 40.656 1 90.81 528 SER B C 1
ATOM 10686 O O . SER B 1 528 ? 0.017 47.75 39.562 1 90.81 528 SER B O 1
ATOM 10688 N N . LYS B 1 529 ? -0.039 47.969 41.812 1 90.81 529 LYS B N 1
ATOM 10689 C CA . LYS B 1 529 ? 1.274 48.594 41.875 1 90.81 529 LYS B CA 1
ATOM 10690 C C . LYS B 1 529 ? 2.387 47.594 41.562 1 90.81 529 LYS B C 1
ATOM 10692 O O . LYS B 1 529 ? 3.412 47.938 41 1 90.81 529 LYS B O 1
ATOM 10697 N N . GLU B 1 530 ? 2.109 46.469 42.031 1 91.69 530 GLU B N 1
ATOM 10698 C CA . GLU B 1 530 ? 3.088 45.406 41.75 1 91.69 530 GLU B CA 1
ATOM 10699 C C . GLU B 1 530 ? 3.205 45.156 40.25 1 91.69 530 GLU B C 1
ATOM 10701 O O . GLU B 1 530 ? 4.309 44.969 39.75 1 91.69 530 GLU B O 1
ATOM 10706 N N . LYS B 1 531 ? 2.08 45.094 39.594 1 92.75 531 LYS B N 1
ATOM 10707 C CA . LYS B 1 531 ? 2.059 44.906 38.156 1 92.75 531 LYS B CA 1
ATOM 10708 C C . LYS B 1 531 ? 2.686 46.094 37.406 1 92.75 531 LYS B C 1
ATOM 10710 O O . LYS B 1 531 ? 3.328 45.938 36.375 1 92.75 531 LYS B O 1
ATOM 10715 N N . GLU B 1 532 ? 2.521 47.281 38.031 1 91.62 532 GLU B N 1
ATOM 10716 C CA . GLU B 1 532 ? 3.102 48.5 37.406 1 91.62 532 GLU B CA 1
ATOM 10717 C C . GLU B 1 532 ? 4.625 48.406 37.375 1 91.62 532 GLU B C 1
ATOM 10719 O O . GLU B 1 532 ? 5.238 48.719 36.344 1 91.62 532 GLU B O 1
ATOM 10724 N N . LYS B 1 533 ? 5.164 48 38.469 1 91.44 533 LYS B N 1
ATOM 10725 C CA . LYS B 1 533 ? 6.617 47.875 38.531 1 91.44 533 LYS B CA 1
ATOM 10726 C C . LYS B 1 533 ? 7.16 46.938 37.469 1 91.44 533 LYS B C 1
ATOM 10728 O O . LYS B 1 533 ? 8.133 47.25 36.781 1 91.44 533 LYS B O 1
ATOM 10733 N N . LYS B 1 534 ? 6.484 45.781 37.406 1 91.38 534 LYS B N 1
ATOM 10734 C CA . LYS B 1 534 ? 6.926 44.781 36.438 1 91.38 534 LYS B CA 1
ATOM 10735 C C . LYS B 1 534 ? 6.734 45.281 35 1 91.38 534 LYS B C 1
ATOM 10737 O O . LYS B 1 534 ? 7.562 45 34.125 1 91.38 534 LYS B O 1
ATOM 10742 N N . PHE B 1 535 ? 5.68 45.969 34.75 1 91.81 535 PHE B N 1
ATOM 10743 C CA . PHE B 1 535 ? 5.398 46.5 33.438 1 91.81 535 PHE B CA 1
ATOM 10744 C C . PHE B 1 535 ? 6.434 47.531 33.031 1 91.81 535 PHE B C 1
ATOM 10746 O O . PHE B 1 535 ? 6.934 47.531 31.906 1 91.81 535 PHE B O 1
ATOM 10753 N N . ARG B 1 536 ? 6.809 48.406 33.906 1 88.31 536 ARG B N 1
ATOM 10754 C CA . ARG B 1 536 ? 7.805 49.469 33.656 1 88.31 536 ARG B CA 1
ATOM 10755 C C . ARG B 1 536 ? 9.164 48.844 33.344 1 88.31 536 ARG B C 1
ATOM 10757 O O . ARG B 1 536 ? 9.883 49.312 32.469 1 88.31 536 ARG B O 1
ATOM 10764 N N . GLN B 1 537 ? 9.422 47.875 34.125 1 86.44 537 GLN B N 1
ATOM 10765 C CA . GLN B 1 537 ? 10.68 47.156 33.875 1 86.44 537 GLN B CA 1
ATOM 10766 C C . GLN B 1 537 ? 10.727 46.562 32.5 1 86.44 537 GLN B C 1
ATOM 10768 O O . GLN B 1 537 ? 11.758 46.594 31.812 1 86.44 537 GLN B O 1
ATOM 10773 N N . MET B 1 538 ? 9.641 45.969 32.094 1 85.81 538 MET B N 1
ATOM 10774 C CA . MET B 1 538 ? 9.562 45.344 30.766 1 85.81 538 MET B CA 1
ATOM 10775 C C . MET B 1 538 ? 9.703 46.375 29.656 1 85.81 538 MET B C 1
ATOM 10777 O O . MET B 1 538 ? 10.43 46.156 28.688 1 85.81 538 MET B O 1
ATOM 10781 N N . ILE B 1 539 ? 9.07 47.469 29.766 1 83 539 ILE B N 1
ATOM 10782 C CA . ILE B 1 539 ? 9.055 48.469 28.719 1 83 539 ILE B CA 1
ATOM 10783 C C . ILE B 1 539 ? 10.43 49.125 28.625 1 83 539 ILE B C 1
ATOM 10785 O O . ILE B 1 539 ? 10.875 49.531 27.547 1 83 539 ILE B O 1
ATOM 10789 N N . GLU B 1 540 ? 11.07 49.219 29.781 1 76.75 540 GLU B N 1
ATOM 10790 C CA . GLU B 1 540 ? 12.352 49.906 29.828 1 76.75 540 GLU B CA 1
ATOM 10791 C C . GLU B 1 540 ? 13.492 49.031 29.359 1 76.75 540 GLU B C 1
ATOM 10793 O O . GLU B 1 540 ? 14.586 49.5 29.062 1 76.75 540 GLU B O 1
ATOM 10798 N N . LEU B 1 541 ? 13.219 47.75 29.406 1 69.12 541 LEU B N 1
ATOM 10799 C CA . LEU B 1 541 ? 14.25 46.844 28.922 1 69.12 541 LEU B CA 1
ATOM 10800 C C . LEU B 1 541 ? 14.648 47.188 27.5 1 69.12 541 LEU B C 1
ATOM 10802 O O . LEU B 1 541 ? 13.789 47.5 26.656 1 69.12 541 LEU B O 1
ATOM 10806 N N . SER B 1 542 ? 15.82 47.781 27.344 1 58.84 542 SER B N 1
ATOM 10807 C CA . SER B 1 542 ? 16.281 48.219 26.031 1 58.84 542 SER B CA 1
ATOM 10808 C C . SER B 1 542 ? 16.156 47.125 24.984 1 58.84 542 SER B C 1
ATOM 10810 O O . SER B 1 542 ? 15.695 47.344 23.875 1 58.84 542 SER B O 1
ATOM 10812 N N . CYS B 1 543 ? 17.078 46.062 25.078 1 55.62 543 CYS B N 1
ATOM 10813 C CA . CYS B 1 543 ? 17.422 45.281 23.906 1 55.62 543 CYS B CA 1
ATOM 10814 C C . CYS B 1 543 ? 16.797 43.875 23.953 1 55.62 543 CYS B C 1
ATOM 10816 O O . CYS B 1 543 ? 16.859 43.219 25 1 55.62 543 CYS B O 1
ATOM 10818 N N . ILE B 1 544 ? 15.719 43.781 23.047 1 61.53 544 ILE B N 1
ATOM 10819 C CA . ILE B 1 544 ? 15.391 42.375 22.797 1 61.53 544 ILE B CA 1
ATOM 10820 C C . ILE B 1 544 ? 16.578 41.688 22.156 1 61.53 544 ILE B C 1
ATOM 10822 O O . ILE B 1 544 ? 17.031 42.062 21.078 1 61.53 544 ILE B O 1
ATOM 10826 N N . LYS B 1 545 ? 17.422 40.969 23 1 66.5 545 LYS B N 1
ATOM 10827 C CA . LYS B 1 545 ? 18.531 40.219 22.438 1 66.5 545 LYS B CA 1
ATOM 10828 C C . LYS B 1 545 ? 18.047 38.938 21.766 1 66.5 545 LYS B C 1
ATOM 10830 O O . LYS B 1 545 ? 17.25 38.188 22.344 1 66.5 545 LYS B O 1
ATOM 10835 N N . CYS B 1 546 ? 18.234 38.938 20.438 1 78.19 546 CYS B N 1
ATOM 10836 C CA . CYS B 1 546 ? 17.953 37.688 19.719 1 78.19 546 CYS B CA 1
ATOM 10837 C C . CYS B 1 546 ? 19.031 36.656 19.969 1 78.19 546 CYS B C 1
ATOM 10839 O O . CYS B 1 546 ? 20.078 36.688 19.312 1 78.19 546 CYS B O 1
ATOM 10841 N N . THR B 1 547 ? 18.875 35.844 20.984 1 85.75 547 THR B N 1
ATOM 10842 C CA . THR B 1 547 ? 19.859 34.812 21.344 1 85.75 547 THR B CA 1
ATOM 10843 C C . THR B 1 547 ? 19.406 33.438 20.891 1 85.75 547 THR B C 1
ATOM 10845 O O . THR B 1 547 ? 18.203 33.188 20.688 1 85.75 547 THR B O 1
ATOM 10848 N N . SER B 1 548 ? 20.406 32.594 20.688 1 91.94 548 SER B N 1
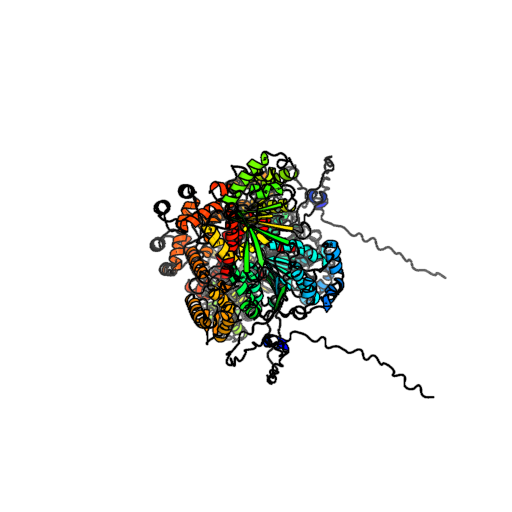ATOM 10849 C CA . SER B 1 548 ? 20.125 31.234 20.266 1 91.94 548 SER B CA 1
ATOM 10850 C C . SER B 1 548 ? 19.281 30.5 21.297 1 91.94 548 SER B C 1
ATOM 10852 O O . SER B 1 548 ? 19.469 30.688 22.5 1 91.94 548 SER B O 1
ATOM 10854 N N . GLN B 1 549 ? 18.375 29.703 20.828 1 89.88 549 GLN B N 1
ATOM 10855 C CA . GLN B 1 549 ? 17.5 28.922 21.703 1 89.88 549 GLN B CA 1
ATOM 10856 C C . GLN B 1 549 ? 17.891 27.453 21.688 1 89.88 549 GLN B C 1
ATOM 10858 O O . GLN B 1 549 ? 17.156 26.609 22.219 1 89.88 549 GLN B O 1
ATOM 10863 N N . MET B 1 550 ? 19 27.109 21.219 1 91.69 550 MET B N 1
ATOM 10864 C CA . MET B 1 550 ? 19.406 25.734 20.969 1 91.69 550 MET B CA 1
ATOM 10865 C C . MET B 1 550 ? 19.625 24.969 22.281 1 91.69 550 MET B C 1
ATOM 10867 O O . MET B 1 550 ? 19.516 23.75 22.312 1 91.69 550 MET B O 1
ATOM 10871 N N . VAL B 1 551 ? 19.906 25.641 23.328 1 88.19 551 VAL B N 1
ATOM 10872 C CA . VAL B 1 551 ? 20.219 24.969 24.594 1 88.19 551 VAL B CA 1
ATOM 10873 C C . VAL B 1 551 ? 19.094 25.188 25.578 1 88.19 551 VAL B C 1
ATOM 10875 O O . VAL B 1 551 ? 19.172 24.734 26.734 1 88.19 551 VAL B O 1
ATOM 10878 N N . LYS B 1 552 ? 17.984 25.781 25.141 1 72.31 552 LYS B N 1
ATOM 10879 C CA . LYS B 1 552 ? 16.906 26.062 26.078 1 72.31 552 LYS B CA 1
ATOM 10880 C C . LYS B 1 552 ? 16.109 24.812 26.406 1 72.31 552 LYS B C 1
ATOM 10882 O O . LYS B 1 552 ? 15.773 24.031 25.516 1 72.31 552 LYS B O 1
ATOM 10887 N N . GLY B 1 553 ? 15.742 24.672 27.797 1 59.81 553 GLY B N 1
ATOM 10888 C CA . GLY B 1 553 ? 14.805 23.703 28.344 1 59.81 553 GLY B CA 1
ATOM 10889 C C . GLY B 1 553 ? 15.328 22.281 28.297 1 59.81 553 GLY B C 1
ATOM 10890 O O . GLY B 1 553 ? 14.734 21.375 28.906 1 59.81 553 GLY B O 1
ATOM 10891 N N . ILE B 1 554 ? 16.25 21.969 27.297 1 61.28 554 ILE B N 1
ATOM 10892 C CA . ILE B 1 554 ? 16.359 20.547 27.031 1 61.28 554 ILE B CA 1
ATOM 10893 C C . ILE B 1 554 ? 17.688 20.031 27.578 1 61.28 554 ILE B C 1
ATOM 10895 O O . ILE B 1 554 ? 18.719 20.656 27.406 1 61.28 554 ILE B O 1
ATOM 10899 N N . ASN B 1 555 ? 17.453 19.094 28.391 1 65.06 555 ASN B N 1
ATOM 10900 C CA . ASN B 1 555 ? 18.531 18.266 28.922 1 65.06 555 ASN B CA 1
ATOM 10901 C C . ASN B 1 555 ? 19.312 17.594 27.797 1 65.06 555 ASN B C 1
ATOM 10903 O O . ASN B 1 555 ? 18.75 17.281 26.75 1 65.06 555 ASN B O 1
ATOM 10907 N N . ASN B 1 556 ? 20.594 17.656 27.797 1 78.44 556 ASN B N 1
ATOM 10908 C CA . ASN B 1 556 ? 21.547 16.812 27.078 1 78.44 556 ASN B CA 1
ATOM 10909 C C . ASN B 1 556 ? 21.766 17.328 25.656 1 78.44 556 ASN B C 1
ATOM 10911 O O . ASN B 1 556 ? 22.094 16.547 24.75 1 78.44 556 ASN B O 1
ATOM 10915 N N . TYR B 1 557 ? 21.391 18.609 25.312 1 91.56 557 TYR B N 1
ATOM 10916 C CA . TYR B 1 557 ? 21.703 19.25 24.031 1 91.56 557 TYR B CA 1
ATOM 10917 C C . TYR B 1 557 ? 20.984 18.531 22.891 1 91.56 557 TYR B C 1
ATOM 10919 O O . TYR B 1 557 ? 21.578 18.25 21.859 1 91.56 557 TYR B O 1
ATOM 10927 N N . THR B 1 558 ? 19.672 18.172 23.094 1 92.5 558 THR B N 1
ATOM 10928 C CA . THR B 1 558 ? 18.875 17.406 22.141 1 92.5 558 THR B CA 1
ATOM 10929 C C . THR B 1 558 ? 18.812 18.109 20.797 1 92.5 558 THR B C 1
ATOM 10931 O O . THR B 1 558 ? 18.828 17.469 19.75 1 92.5 558 THR B O 1
ATOM 10934 N N . ASN B 1 559 ? 18.75 19.453 20.797 1 93.5 559 ASN B N 1
ATOM 10935 C CA . ASN B 1 559 ? 18.609 20.203 19.562 1 93.5 559 ASN B CA 1
ATOM 10936 C C . ASN B 1 559 ? 19.875 20.141 18.719 1 93.5 559 ASN B C 1
ATOM 10938 O O . ASN B 1 559 ? 19.812 20.109 17.484 1 93.5 559 ASN B O 1
ATOM 10942 N N . PHE B 1 560 ? 20.969 20.078 19.375 1 95.38 560 PHE B N 1
ATOM 10943 C CA . PHE B 1 560 ? 22.219 19.906 18.656 1 95.38 560 PHE B CA 1
ATOM 10944 C C . PHE B 1 560 ? 22.375 18.484 18.141 1 95.38 560 PHE B C 1
ATOM 10946 O O . PHE B 1 560 ? 22.984 18.25 17.094 1 95.38 560 PHE B O 1
ATOM 10953 N N . GLN B 1 561 ? 21.828 17.562 18.953 1 95.88 561 GLN B N 1
ATOM 10954 C CA . GLN B 1 561 ? 21.828 16.188 18.469 1 95.88 561 GLN B CA 1
ATOM 10955 C C . GLN B 1 561 ? 21.109 16.078 17.125 1 95.88 561 GLN B C 1
ATOM 10957 O O . GLN B 1 561 ? 21.594 15.398 16.219 1 95.88 561 GLN B O 1
ATOM 10962 N N . VAL B 1 562 ? 19.969 16.734 17.031 1 95.19 562 VAL B N 1
ATOM 10963 C CA . VAL B 1 562 ? 19.188 16.719 15.797 1 95.19 562 VAL B CA 1
ATOM 10964 C C . VAL B 1 562 ? 19.984 17.312 14.648 1 95.19 562 VAL B C 1
ATOM 10966 O O . VAL B 1 562 ? 20.078 16.734 13.57 1 95.19 562 VAL B O 1
ATOM 10969 N N . LEU B 1 563 ? 20.562 18.438 14.891 1 96 563 LEU B N 1
ATOM 10970 C CA . LEU B 1 563 ? 21.312 19.156 13.859 1 96 563 LEU B CA 1
ATOM 10971 C C . LEU B 1 563 ? 22.484 18.312 13.359 1 96 563 LEU B C 1
ATOM 10973 O O . LEU B 1 563 ? 22.672 18.141 12.148 1 96 563 LEU B O 1
ATOM 10977 N N . LEU B 1 564 ? 23.281 17.797 14.273 1 96.69 564 LEU B N 1
ATOM 10978 C CA . LEU B 1 564 ? 24.484 17.047 13.883 1 96.69 564 LEU B CA 1
ATOM 10979 C C . LEU B 1 564 ? 24.109 15.742 13.203 1 96.69 564 LEU B C 1
ATOM 10981 O O . LEU B 1 564 ? 24.797 15.305 12.273 1 96.69 564 LEU B O 1
ATOM 10985 N N . LEU B 1 565 ? 23.109 15.125 13.719 1 97.06 565 LEU B N 1
ATOM 10986 C CA . LEU B 1 565 ? 22.641 13.914 13.055 1 97.06 565 LEU B CA 1
ATOM 10987 C C . LEU B 1 565 ? 22.219 14.203 11.617 1 97.06 565 LEU B C 1
ATOM 10989 O O . LEU B 1 565 ? 22.531 13.43 10.703 1 97.06 565 LEU B O 1
ATOM 10993 N N . ASP B 1 566 ? 21.484 15.312 11.414 1 96.12 566 ASP B N 1
ATOM 10994 C CA . ASP B 1 566 ? 21.109 15.719 10.07 1 96.12 566 ASP B CA 1
ATOM 10995 C C . ASP B 1 566 ? 22.328 15.867 9.172 1 96.12 566 ASP B C 1
ATOM 10997 O O . ASP B 1 566 ? 22.359 15.344 8.055 1 96.12 566 ASP B O 1
ATOM 11001 N N . MET B 1 567 ? 23.328 16.484 9.703 1 95.62 567 MET B N 1
ATOM 11002 C CA . MET B 1 567 ? 24.531 16.781 8.922 1 95.62 567 MET B CA 1
ATOM 11003 C C . MET B 1 567 ? 25.281 15.508 8.547 1 95.62 567 MET B C 1
ATOM 11005 O O . MET B 1 567 ? 25.797 15.391 7.434 1 95.62 567 MET B O 1
ATOM 11009 N N . ILE B 1 568 ? 25.312 14.664 9.445 1 95.88 568 ILE B N 1
ATOM 11010 C CA . ILE B 1 568 ? 25.969 13.391 9.188 1 95.88 568 ILE B CA 1
ATOM 11011 C C . ILE B 1 568 ? 25.172 12.594 8.164 1 95.88 568 ILE B C 1
ATOM 11013 O O . ILE B 1 568 ? 25.734 12.039 7.219 1 95.88 568 ILE B O 1
ATOM 11017 N N . CYS B 1 569 ? 23.891 12.531 8.336 1 95.06 569 CYS B N 1
ATOM 11018 C CA . CYS B 1 569 ? 23.031 11.789 7.438 1 95.06 569 CYS B CA 1
ATOM 11019 C C . CYS B 1 569 ? 23.109 12.344 6.02 1 95.06 569 CYS B C 1
ATOM 11021 O O . CYS B 1 569 ? 23.016 11.594 5.047 1 95.06 569 CYS B O 1
ATOM 11023 N N . PHE B 1 570 ? 23.266 13.656 5.898 1 92.88 570 PHE B N 1
ATOM 11024 C CA . PHE B 1 570 ? 23.328 14.312 4.598 1 92.88 570 PHE B CA 1
ATOM 11025 C C . PHE B 1 570 ? 24.719 14.219 4.004 1 92.88 570 PHE B C 1
ATOM 11027 O O . PHE B 1 570 ? 24.969 14.711 2.9 1 92.88 570 PHE B O 1
ATOM 11034 N N . SER B 1 571 ? 25.641 13.633 4.734 1 89.75 571 SER B N 1
ATOM 11035 C CA . SER B 1 571 ? 27.031 13.508 4.328 1 89.75 571 SER B CA 1
ATOM 11036 C C . SER B 1 571 ? 27.688 14.875 4.16 1 89.75 571 SER B C 1
ATOM 11038 O O . SER B 1 571 ? 28.547 15.062 3.289 1 89.75 571 SER B O 1
ATOM 11040 N N . MET B 1 572 ? 27.172 15.836 4.871 1 91.19 572 MET B N 1
ATOM 11041 C CA . MET B 1 572 ? 27.75 17.172 4.871 1 91.19 572 MET B CA 1
ATOM 11042 C C . MET B 1 572 ? 28.906 17.266 5.867 1 91.19 572 MET B C 1
ATOM 11044 O O . MET B 1 572 ? 29.734 18.172 5.781 1 91.19 572 MET B O 1
ATOM 11048 N N . ALA B 1 573 ? 28.891 16.375 6.809 1 92.69 573 ALA B N 1
ATOM 11049 C CA . ALA B 1 573 ? 29.969 16.266 7.785 1 92.69 573 ALA B CA 1
ATOM 11050 C C . ALA B 1 573 ? 30.391 14.812 7.977 1 92.69 573 ALA B C 1
ATOM 11052 O O . ALA B 1 573 ? 29.547 13.945 8.227 1 92.69 573 ALA B O 1
ATOM 11053 N N . LYS B 1 574 ? 31.641 14.562 7.867 1 92.19 574 LYS B N 1
ATOM 11054 C CA . LYS B 1 574 ? 32.125 13.195 7.988 1 92.19 574 LYS B CA 1
ATOM 11055 C C . LYS B 1 574 ? 33.156 13.07 9.125 1 92.19 574 LYS B C 1
ATOM 11057 O O . LYS B 1 574 ? 33.25 12.023 9.766 1 92.19 574 LYS B O 1
ATOM 11062 N N . THR B 1 575 ? 33.875 14.164 9.32 1 93.69 575 THR B N 1
ATOM 11063 C CA . THR B 1 575 ? 34.938 14.109 10.312 1 93.69 575 THR B CA 1
ATOM 11064 C C . THR B 1 575 ? 34.594 14.992 11.516 1 93.69 575 THR B C 1
ATOM 11066 O O . THR B 1 575 ? 33.656 15.781 11.469 1 93.69 575 THR B O 1
ATOM 11069 N N . ARG B 1 576 ? 35.406 14.805 12.531 1 92.88 576 ARG B N 1
ATOM 11070 C CA . ARG B 1 576 ? 35.219 15.625 13.727 1 92.88 576 ARG B CA 1
ATOM 11071 C C . ARG B 1 576 ? 35.438 17.094 13.422 1 92.88 576 ARG B C 1
ATOM 11073 O O . ARG B 1 576 ? 34.75 17.969 13.961 1 92.88 576 ARG B O 1
ATOM 11080 N N . GLU B 1 577 ? 36.375 17.344 12.578 1 93.31 577 GLU B N 1
ATOM 11081 C CA . GLU B 1 577 ? 36.688 18.719 12.188 1 93.31 577 GLU B CA 1
ATOM 11082 C C . GLU B 1 577 ? 35.5 19.344 11.461 1 93.31 577 GLU B C 1
ATOM 11084 O O . GLU B 1 577 ? 35.188 20.516 11.672 1 93.31 577 GLU B O 1
ATOM 11089 N N . ASP B 1 578 ? 34.938 18.547 10.641 1 94.44 578 ASP B N 1
ATOM 11090 C CA . ASP B 1 578 ? 33.75 19.047 9.938 1 94.44 578 ASP B CA 1
ATOM 11091 C C . ASP B 1 578 ? 32.656 19.438 10.922 1 94.44 578 ASP B C 1
ATOM 11093 O O . ASP B 1 578 ? 32 20.469 10.758 1 94.44 578 ASP B O 1
ATOM 11097 N N . LEU B 1 579 ? 32.438 18.625 11.891 1 95.81 579 LEU B N 1
ATOM 11098 C CA . LEU B 1 579 ? 31.391 18.844 12.875 1 95.81 579 LEU B CA 1
ATOM 11099 C C . LEU B 1 579 ? 31.688 20.062 13.742 1 95.81 579 LEU B C 1
ATOM 11101 O O . LEU B 1 579 ? 30.781 20.812 14.102 1 95.81 579 LEU B O 1
ATOM 11105 N N . GLU B 1 580 ? 32.906 20.234 14.062 1 95.06 580 GLU B N 1
ATOM 11106 C CA . GLU B 1 580 ? 33.312 21.422 14.812 1 95.06 580 GLU B CA 1
ATOM 11107 C C . GLU B 1 580 ? 33.031 22.703 14.023 1 95.06 580 GLU B C 1
ATOM 11109 O O . GLU B 1 580 ? 32.531 23.672 14.586 1 95.06 580 GLU B O 1
ATOM 11114 N N . LYS B 1 581 ? 33.344 22.609 12.805 1 93.88 581 LYS B N 1
ATOM 11115 C CA . LYS B 1 581 ? 33.094 23.766 11.945 1 93.88 581 LYS B CA 1
ATOM 11116 C C . LYS B 1 581 ? 31.609 24.109 11.914 1 93.88 581 LYS B C 1
ATOM 11118 O O . LYS B 1 581 ? 31.234 25.281 11.945 1 93.88 581 LYS B O 1
ATOM 11123 N N . ILE B 1 582 ? 30.828 23.156 11.852 1 95 582 ILE B N 1
ATOM 11124 C CA . ILE B 1 582 ? 29.391 23.359 11.805 1 95 582 ILE B CA 1
ATOM 11125 C C . ILE B 1 582 ? 28.922 24 13.117 1 95 582 ILE B C 1
ATOM 11127 O O . ILE B 1 582 ? 28.125 24.938 13.109 1 95 582 ILE B O 1
ATOM 11131 N N . MET B 1 583 ? 29.391 23.484 14.203 1 95.5 583 MET B N 1
ATOM 11132 C CA . MET B 1 583 ? 29 24 15.516 1 95.5 583 MET B CA 1
ATOM 11133 C C . MET B 1 583 ? 29.391 25.469 15.648 1 95.5 583 MET B C 1
ATOM 11135 O O . MET B 1 583 ? 28.609 26.281 16.172 1 95.5 583 MET B O 1
ATOM 11139 N N . TYR B 1 584 ? 30.5 25.766 15.117 1 94.5 584 TYR B N 1
ATOM 11140 C CA . TYR B 1 584 ? 30.969 27.141 15.211 1 94.5 584 TYR B CA 1
ATOM 11141 C C . TYR B 1 584 ? 30.188 28.047 14.273 1 94.5 584 TYR B C 1
ATOM 11143 O O . TYR B 1 584 ? 30.125 29.266 14.484 1 94.5 584 TYR B O 1
ATOM 11151 N N . SER B 1 585 ? 29.578 27.453 13.297 1 93.31 585 SER B N 1
ATOM 11152 C CA . SER B 1 585 ? 28.859 28.234 12.297 1 93.31 585 SER B CA 1
ATOM 11153 C C . SER B 1 585 ? 27.406 28.438 12.68 1 93.31 585 SER B C 1
ATOM 11155 O O . SER B 1 585 ? 26.609 28.984 11.906 1 93.31 585 SER B O 1
ATOM 11157 N N . THR B 1 586 ? 27.016 27.984 13.844 1 95.69 586 THR B N 1
ATOM 11158 C CA . THR B 1 586 ? 25.656 28.219 14.344 1 95.69 586 THR B CA 1
ATOM 11159 C C . THR B 1 586 ? 25.594 29.547 15.102 1 95.69 586 THR B C 1
ATOM 11161 O O . THR B 1 586 ? 26.625 30.125 15.445 1 95.69 586 THR B O 1
ATOM 11164 N N . LEU B 1 587 ? 24.344 30.031 15.242 1 95.31 587 LEU B N 1
ATOM 11165 C CA . LEU B 1 587 ? 24.188 31.25 16.031 1 95.31 587 LEU B CA 1
ATOM 11166 C C . LEU B 1 587 ? 24.75 31.047 17.438 1 95.31 587 LEU B C 1
ATOM 11168 O O . LEU B 1 587 ? 25.453 31.922 17.953 1 95.31 587 LEU B O 1
ATOM 11172 N N . TYR B 1 588 ? 24.469 29.906 18.016 1 94.81 588 TYR B N 1
ATOM 11173 C CA . TYR B 1 588 ? 25 29.578 19.344 1 94.81 588 TYR B CA 1
ATOM 11174 C C . TYR B 1 588 ? 26.531 29.578 19.328 1 94.81 588 TYR B C 1
ATOM 11176 O O . TYR B 1 588 ? 27.156 30.031 20.281 1 94.81 588 TYR B O 1
ATOM 11184 N N . GLY B 1 589 ? 27.141 29.016 18.359 1 95.25 589 GLY B N 1
ATOM 11185 C CA . GLY B 1 589 ? 28.594 28.984 18.234 1 95.25 589 GLY B CA 1
ATOM 11186 C C . GLY B 1 589 ? 29.219 30.375 18.25 1 95.25 589 GLY B C 1
ATOM 11187 O O . GLY B 1 589 ? 30.266 30.578 18.875 1 95.25 589 GLY B O 1
ATOM 11188 N N . TYR B 1 590 ? 28.609 31.25 17.516 1 93.56 590 TYR B N 1
ATOM 11189 C CA . TYR B 1 590 ? 29.109 32.625 17.5 1 93.56 590 TYR B CA 1
ATOM 11190 C C . TYR B 1 590 ? 28.953 33.281 18.875 1 93.56 590 TYR B C 1
ATOM 11192 O O . TYR B 1 590 ? 29.797 34.062 19.281 1 93.56 590 TYR B O 1
ATOM 11200 N N . GLU B 1 591 ? 27.875 32.938 19.531 1 92.75 591 GLU B N 1
ATOM 11201 C CA . GLU B 1 591 ? 27.594 33.531 20.844 1 92.75 591 GLU B CA 1
ATOM 11202 C C . GLU B 1 591 ? 28.469 32.906 21.922 1 92.75 591 GLU B C 1
ATOM 11204 O O . GLU B 1 591 ? 28.891 33.594 22.859 1 92.75 591 GLU B O 1
ATOM 11209 N N . HIS B 1 592 ? 28.656 31.594 21.859 1 92.31 592 HIS B N 1
ATOM 11210 C CA . HIS B 1 592 ? 29.328 30.828 22.906 1 92.31 592 HIS B CA 1
ATOM 11211 C C . HIS B 1 592 ? 30.453 29.984 22.328 1 92.31 592 HIS B C 1
ATOM 11213 O O . HIS B 1 592 ? 30.438 28.75 22.453 1 92.31 592 HIS B O 1
ATOM 11219 N N . THR B 1 593 ? 31.438 30.562 21.859 1 92.31 593 THR B N 1
ATOM 11220 C CA . THR B 1 593 ? 32.531 29.891 21.172 1 92.31 593 THR B CA 1
ATOM 11221 C C . THR B 1 593 ? 33.25 28.938 22.109 1 92.31 593 THR B C 1
ATOM 11223 O O . THR B 1 593 ? 33.688 27.859 21.688 1 92.31 593 THR B O 1
ATOM 11226 N N . ALA B 1 594 ? 33.312 29.234 23.375 1 92.44 594 ALA B N 1
ATOM 11227 C CA . ALA B 1 594 ? 34.094 28.453 24.344 1 92.44 594 ALA B CA 1
ATOM 11228 C C . ALA B 1 594 ? 33.375 27.141 24.688 1 92.44 594 ALA B C 1
ATOM 11230 O O . ALA B 1 594 ? 34.031 26.156 25.047 1 92.44 594 ALA B O 1
ATOM 11231 N N . GLU B 1 595 ? 32.125 27.109 24.562 1 92.31 595 GLU B N 1
ATOM 11232 C CA . GLU B 1 595 ? 31.359 25.953 25.016 1 92.31 595 GLU B CA 1
ATOM 11233 C C . GLU B 1 595 ? 31.156 24.953 23.875 1 92.31 595 GLU B C 1
ATOM 11235 O O . GLU B 1 595 ? 30.688 23.844 24.094 1 92.31 595 GLU B O 1
ATOM 11240 N N . VAL B 1 596 ? 31.562 25.297 22.734 1 93.5 596 VAL B N 1
ATOM 11241 C CA . VAL B 1 596 ? 31.219 24.547 21.516 1 93.5 596 VAL B CA 1
ATOM 11242 C C . VAL B 1 596 ? 31.812 23.141 21.594 1 93.5 596 VAL B C 1
ATOM 11244 O O . VAL B 1 596 ? 31.125 22.156 21.312 1 93.5 596 VAL B O 1
ATOM 11247 N N . ILE B 1 597 ? 33 23 21.984 1 93.69 597 ILE B N 1
ATOM 11248 C CA . ILE B 1 597 ? 33.719 21.719 21.984 1 93.69 597 ILE B CA 1
ATOM 11249 C C . ILE B 1 597 ? 33.094 20.797 23.031 1 93.69 597 ILE B C 1
ATOM 11251 O O . ILE B 1 597 ? 32.906 19.594 22.781 1 93.69 597 ILE B O 1
ATOM 11255 N N . LYS B 1 598 ? 32.812 21.344 24.141 1 93.81 598 LYS B N 1
ATOM 11256 C CA . LYS B 1 598 ? 32.156 20.562 25.188 1 93.81 598 LYS B CA 1
ATOM 11257 C C . LYS B 1 598 ? 30.812 20.016 24.719 1 93.81 598 LYS B C 1
ATOM 11259 O O . LYS B 1 598 ? 30.516 18.844 24.938 1 93.81 598 LYS B O 1
ATOM 11264 N N . ILE B 1 599 ? 30.047 20.828 24.125 1 94.56 599 ILE B N 1
ATOM 11265 C CA . ILE B 1 599 ? 28.734 20.438 23.641 1 94.56 599 ILE B CA 1
ATOM 11266 C C . ILE B 1 599 ? 28.875 19.375 22.547 1 94.56 599 ILE B C 1
ATOM 11268 O O . ILE B 1 599 ? 28.141 18.375 22.547 1 94.56 599 ILE B O 1
ATOM 11272 N N . LEU B 1 600 ? 29.828 19.562 21.672 1 96.19 600 LEU B N 1
ATOM 11273 C CA . LEU B 1 600 ? 30.078 18.609 20.594 1 96.19 600 LEU B CA 1
ATOM 11274 C C . LEU B 1 600 ? 30.391 17.219 21.141 1 96.19 600 LEU B C 1
ATOM 11276 O O . LEU B 1 600 ? 29.844 16.219 20.672 1 96.19 600 LEU B O 1
ATOM 11280 N N . ASN B 1 601 ? 31.219 17.188 22.125 1 95.56 601 ASN B N 1
ATOM 11281 C CA . ASN B 1 601 ? 31.594 15.906 22.734 1 95.56 601 ASN B CA 1
ATOM 11282 C C . ASN B 1 601 ? 30.391 15.211 23.375 1 95.56 601 ASN B C 1
ATOM 11284 O O . ASN B 1 601 ? 30.219 14 23.234 1 95.56 601 ASN B O 1
ATOM 11288 N N . CYS B 1 602 ? 29.641 15.984 24.031 1 94.56 602 CYS B N 1
ATOM 11289 C CA . CYS B 1 602 ? 28.453 15.438 24.672 1 94.56 602 CYS B CA 1
ATOM 11290 C C . CYS B 1 602 ? 27.469 14.898 23.641 1 94.56 602 CYS B C 1
ATOM 11292 O O . CYS B 1 602 ? 26.906 13.812 23.828 1 94.56 602 CYS B O 1
ATOM 11294 N N . VAL B 1 603 ? 27.297 15.633 22.578 1 95.88 603 VAL B N 1
ATOM 11295 C CA . VAL B 1 603 ? 26.328 15.266 21.547 1 95.88 603 VAL B CA 1
ATOM 11296 C C . VAL B 1 603 ? 26.797 13.992 20.844 1 95.88 603 VAL B C 1
ATOM 11298 O O . VAL B 1 603 ? 26 13.078 20.625 1 95.88 603 VAL B O 1
ATOM 11301 N N . LEU B 1 604 ? 28.031 13.898 20.516 1 95.38 604 LEU B N 1
ATOM 11302 C CA . LEU B 1 604 ? 28.562 12.727 19.828 1 95.38 604 LEU B CA 1
ATOM 11303 C C . LEU B 1 604 ? 28.469 11.484 20.719 1 95.38 604 LEU B C 1
ATOM 11305 O O . LEU B 1 604 ? 28.156 10.398 20.25 1 95.38 604 LEU B O 1
ATOM 11309 N N . ALA B 1 605 ? 28.734 11.672 21.953 1 95.44 605 ALA B N 1
ATOM 11310 C CA . ALA B 1 605 ? 28.625 10.562 22.906 1 95.44 605 ALA B CA 1
ATOM 11311 C C . ALA B 1 605 ? 27.203 10.031 22.969 1 95.44 605 ALA B C 1
ATOM 11313 O O . ALA B 1 605 ? 26.984 8.812 23.016 1 95.44 605 ALA B O 1
ATOM 11314 N N . LYS B 1 606 ? 26.281 10.883 23 1 95.31 606 LYS B N 1
ATOM 11315 C CA . LYS B 1 606 ? 24.891 10.484 23.094 1 95.31 606 LYS B CA 1
ATOM 11316 C C . LYS B 1 606 ? 24.422 9.781 21.828 1 95.31 606 LYS B C 1
ATOM 11318 O O . LYS B 1 606 ? 23.688 8.789 21.875 1 95.31 606 LYS B O 1
ATOM 11323 N N . LEU B 1 607 ? 24.781 10.336 20.656 1 96.75 607 LEU B N 1
ATOM 11324 C CA . LEU B 1 607 ? 24.391 9.742 19.375 1 96.75 607 LEU B CA 1
ATOM 11325 C C . LEU B 1 607 ? 24.984 8.344 19.234 1 96.75 607 LEU B C 1
ATOM 11327 O O . LEU B 1 607 ? 24.344 7.449 18.672 1 96.75 607 LEU B O 1
ATOM 11331 N N . LEU B 1 608 ? 26.203 8.164 19.75 1 96.38 608 LEU B N 1
ATOM 11332 C CA . LEU B 1 608 ? 26.844 6.848 19.734 1 96.38 608 LEU B CA 1
ATOM 11333 C C . LEU B 1 608 ? 26.141 5.898 20.703 1 96.38 608 LEU B C 1
ATOM 11335 O O . LEU B 1 608 ? 25.938 4.727 20.391 1 96.38 608 LEU B O 1
ATOM 11339 N N . GLU B 1 609 ? 25.766 6.449 21.797 1 95.44 609 GLU B N 1
ATOM 11340 C CA . GLU B 1 609 ? 25.047 5.664 22.797 1 95.44 609 GLU B CA 1
ATOM 11341 C C . GLU B 1 609 ? 23.703 5.172 22.25 1 95.44 609 GLU B C 1
ATOM 11343 O O . GLU B 1 609 ? 23.312 4.031 22.5 1 95.44 609 GLU B O 1
ATOM 11348 N N . PHE B 1 610 ? 23.016 6.043 21.531 1 96 610 PHE B N 1
ATOM 11349 C CA . PHE B 1 610 ? 21.719 5.695 20.953 1 96 610 PHE B CA 1
ATOM 11350 C C . PHE B 1 610 ? 21.891 4.742 19.781 1 96 610 PHE B C 1
ATOM 11352 O O . PHE B 1 610 ? 20.906 4.16 19.297 1 96 610 PHE B O 1
ATOM 11359 N N . GLY B 1 611 ? 23.109 4.551 19.312 1 96 611 GLY B N 1
ATOM 11360 C CA . GLY B 1 611 ? 23.375 3.688 18.172 1 96 611 GLY B CA 1
ATOM 11361 C C . GLY B 1 611 ? 22.938 4.301 16.859 1 96 611 GLY B C 1
ATOM 11362 O O . GLY B 1 611 ? 22.547 3.584 15.93 1 96 611 GLY B O 1
ATOM 11363 N N . MET B 1 612 ? 22.922 5.629 16.781 1 97.5 612 MET B N 1
ATOM 11364 C CA . MET B 1 612 ? 22.438 6.309 15.586 1 97.5 612 MET B CA 1
ATOM 11365 C C . MET B 1 612 ? 23.594 6.629 14.633 1 97.5 612 MET B C 1
ATOM 11367 O O . MET B 1 612 ? 23.359 6.922 13.461 1 97.5 612 MET B O 1
ATOM 11371 N N . ILE B 1 613 ? 24.797 6.637 15.203 1 97.06 613 ILE B N 1
ATOM 11372 C CA . ILE B 1 613 ? 25.984 6.816 14.383 1 97.06 613 ILE B CA 1
ATOM 11373 C C . ILE B 1 613 ? 27.047 5.773 14.766 1 97.06 613 ILE B C 1
ATOM 11375 O O . ILE B 1 613 ? 26.969 5.18 15.844 1 97.06 613 ILE B O 1
ATOM 11379 N N . LYS B 1 614 ? 27.859 5.477 13.852 1 96.12 614 LYS B N 1
ATOM 11380 C CA . LYS B 1 614 ? 29.016 4.609 14.062 1 96.12 614 LYS B CA 1
ATOM 11381 C C . LYS B 1 614 ? 30.281 5.238 13.5 1 96.12 614 LYS B C 1
ATOM 11383 O O . LYS B 1 614 ? 30.219 6.098 12.617 1 96.12 614 LYS B O 1
ATOM 11388 N N . ILE B 1 615 ? 31.375 4.906 14.109 1 93.19 615 ILE B N 1
ATOM 11389 C CA . ILE B 1 615 ? 32.656 5.414 13.664 1 93.19 615 ILE B CA 1
ATOM 11390 C C . ILE B 1 615 ? 33.406 4.34 12.844 1 93.19 615 ILE B C 1
ATOM 11392 O O . ILE B 1 615 ? 33.625 3.238 13.344 1 93.19 615 ILE B O 1
ATOM 11396 N N . ASP B 1 616 ? 33.469 4.621 11.594 1 88.56 616 ASP B N 1
ATOM 11397 C CA . ASP B 1 616 ? 34.25 3.748 10.719 1 88.56 616 ASP B CA 1
ATOM 11398 C C . ASP B 1 616 ? 35.5 4.449 10.195 1 88.56 616 ASP B C 1
ATOM 11400 O O . ASP B 1 616 ? 35.406 5.359 9.367 1 88.56 616 ASP B O 1
ATOM 11404 N N . CYS B 1 617 ? 36.75 4.133 10.531 1 87.44 617 CYS B N 1
ATOM 11405 C CA . CYS B 1 617 ? 38 4.715 10.094 1 87.44 617 CYS B CA 1
ATOM 11406 C C . CYS B 1 617 ? 38 6.23 10.281 1 87.44 617 CYS B C 1
ATOM 11408 O O . CYS B 1 617 ? 38.25 6.977 9.336 1 87.44 617 CYS B O 1
ATOM 11410 N N . ASN B 1 618 ? 37.594 6.773 11.375 1 86.44 618 ASN B N 1
ATOM 11411 C CA . ASN B 1 618 ? 37.594 8.18 11.766 1 86.44 618 ASN B CA 1
ATOM 11412 C C . ASN B 1 618 ? 36.531 8.977 11.016 1 86.44 618 ASN B C 1
ATOM 11414 O O . ASN B 1 618 ? 36.625 10.203 10.898 1 86.44 618 ASN B O 1
ATOM 11418 N N . ILE B 1 619 ? 35.625 8.18 10.422 1 93.19 619 ILE B N 1
ATOM 11419 C CA . ILE B 1 619 ? 34.5 8.82 9.758 1 93.19 619 ILE B CA 1
ATOM 11420 C C . ILE B 1 619 ? 33.188 8.453 10.469 1 93.19 619 ILE B C 1
ATOM 11422 O O . ILE B 1 619 ? 33 7.305 10.875 1 93.19 619 ILE B O 1
ATOM 11426 N N . TYR B 1 620 ? 32.438 9.461 10.703 1 94.62 620 TYR B N 1
ATOM 11427 C CA . TYR B 1 620 ? 31.141 9.227 11.312 1 94.62 620 TYR B CA 1
ATOM 11428 C C . TYR B 1 620 ? 30.109 8.867 10.266 1 94.62 620 TYR B C 1
ATOM 11430 O O . TYR B 1 620 ? 29.938 9.578 9.266 1 94.62 620 TYR B O 1
ATOM 11438 N N . VAL B 1 621 ? 29.5 7.691 10.5 1 95.06 621 VAL B N 1
ATOM 11439 C CA . VAL B 1 621 ? 28.469 7.242 9.562 1 95.06 621 VAL B CA 1
ATOM 11440 C C . VAL B 1 621 ? 27.156 6.996 10.32 1 95.06 621 VAL B C 1
ATOM 11442 O O . VAL B 1 621 ? 27.172 6.477 11.438 1 95.06 621 VAL B O 1
ATOM 11445 N N . ALA B 1 622 ? 26.141 7.398 9.688 1 96 622 ALA B N 1
ATOM 11446 C CA . ALA B 1 622 ? 24.828 7.195 10.305 1 96 622 ALA B CA 1
ATOM 11447 C C . ALA B 1 622 ? 24.375 5.75 10.164 1 96 622 ALA B C 1
ATOM 11449 O O . ALA B 1 622 ? 24.594 5.121 9.125 1 96 622 ALA B O 1
ATOM 11450 N N . THR B 1 623 ? 23.75 5.184 11.156 1 96.38 623 THR B N 1
ATOM 11451 C CA . THR B 1 623 ? 23.141 3.857 11.109 1 96.38 623 THR B CA 1
ATOM 11452 C C . THR B 1 623 ? 21.734 3.924 10.531 1 96.38 623 THR B C 1
ATOM 11454 O O . THR B 1 623 ? 21.234 5.008 10.234 1 96.38 623 THR B O 1
ATOM 11457 N N . SER B 1 624 ? 21.078 2.754 10.391 1 95.25 624 SER B N 1
ATOM 11458 C CA . SER B 1 624 ? 19.688 2.717 9.906 1 95.25 624 SER B CA 1
ATOM 11459 C C . SER B 1 624 ? 18.766 3.459 10.859 1 95.25 624 SER B C 1
ATOM 11461 O O . SER B 1 624 ? 17.844 4.152 10.414 1 95.25 624 SER B O 1
ATOM 11463 N N . LEU B 1 625 ? 19.078 3.316 12.117 1 97.06 625 LEU B N 1
ATOM 11464 C CA . LEU B 1 625 ? 18.266 4.02 13.109 1 97.06 625 LEU B CA 1
ATOM 11465 C C . LEU B 1 625 ? 18.469 5.527 13.008 1 97.06 625 LEU B C 1
ATOM 11467 O O . LEU B 1 625 ? 17.516 6.297 13.141 1 97.06 625 LEU B O 1
ATOM 11471 N N . GLY B 1 626 ? 19.719 5.941 12.82 1 97.62 626 GLY B N 1
ATOM 11472 C CA . GLY B 1 626 ? 20.016 7.355 12.633 1 97.62 626 GLY B CA 1
ATOM 11473 C C . GLY B 1 626 ? 19.328 7.945 11.414 1 97.62 626 GLY B C 1
ATOM 11474 O O . GLY B 1 626 ? 18.734 9.023 11.492 1 97.62 626 GLY B O 1
ATOM 11475 N N . ILE B 1 627 ? 19.391 7.242 10.352 1 96.25 627 ILE B N 1
ATOM 11476 C CA . ILE B 1 627 ? 18.781 7.688 9.109 1 96.25 627 ILE B CA 1
ATOM 11477 C C . ILE B 1 627 ? 17.266 7.777 9.289 1 96.25 627 ILE B C 1
ATOM 11479 O O . ILE B 1 627 ? 16.641 8.742 8.844 1 96.25 627 ILE B O 1
ATOM 11483 N N . ALA B 1 628 ? 16.688 6.762 9.93 1 96.81 628 ALA B N 1
ATOM 11484 C CA . ALA B 1 628 ? 15.25 6.762 10.18 1 96.81 628 ALA B CA 1
ATOM 11485 C C . ALA B 1 628 ? 14.844 7.957 11.039 1 96.81 628 ALA B C 1
ATOM 11487 O O . ALA B 1 628 ? 13.82 8.594 10.773 1 96.81 628 ALA B O 1
ATOM 11488 N N . THR B 1 629 ? 15.594 8.25 12.047 1 97.12 629 THR B N 1
ATOM 11489 C CA . THR B 1 629 ? 15.328 9.367 12.945 1 97.12 629 THR B CA 1
ATOM 11490 C C . THR B 1 629 ? 15.336 10.688 12.188 1 97.12 629 THR B C 1
ATOM 11492 O O . THR B 1 629 ? 14.43 11.508 12.344 1 97.12 629 THR B O 1
ATOM 11495 N N . GLN B 1 630 ? 16.359 10.844 11.43 1 94.94 630 GLN B N 1
ATOM 11496 C CA . GLN B 1 630 ? 16.484 12.047 10.617 1 94.94 630 GLN B CA 1
ATOM 11497 C C . GLN B 1 630 ? 15.344 12.156 9.609 1 94.94 630 GLN B C 1
ATOM 11499 O O . GLN B 1 630 ? 14.773 13.234 9.43 1 94.94 630 GLN B O 1
ATOM 11504 N N . ASN B 1 631 ? 14.992 11.047 8.945 1 92.25 631 ASN B N 1
ATOM 11505 C CA . ASN B 1 631 ? 13.922 11.031 7.949 1 92.25 631 ASN B CA 1
ATOM 11506 C C . ASN B 1 631 ? 12.578 11.398 8.562 1 92.25 631 ASN B C 1
ATOM 11508 O O . ASN B 1 631 ? 11.727 12 7.898 1 92.25 631 ASN B O 1
ATOM 11512 N N . ALA B 1 632 ? 12.367 11.055 9.797 1 93.06 632 ALA B N 1
ATOM 11513 C CA . ALA B 1 632 ? 11.102 11.281 10.492 1 93.06 632 ALA B CA 1
ATOM 11514 C C . ALA B 1 632 ? 11.094 12.648 11.18 1 93.06 632 ALA B C 1
ATOM 11516 O O . ALA B 1 632 ? 10.047 13.109 11.641 1 93.06 632 ALA B O 1
ATOM 11517 N N . ASN B 1 633 ? 12.234 13.289 11.242 1 89.5 633 ASN B N 1
ATOM 11518 C CA . ASN B 1 633 ? 12.391 14.547 11.961 1 89.5 633 ASN B CA 1
ATOM 11519 C C . ASN B 1 633 ? 12.086 14.383 13.445 1 89.5 633 ASN B C 1
ATOM 11521 O O . ASN B 1 633 ? 11.398 15.227 14.039 1 89.5 633 ASN B O 1
ATOM 11525 N N . PHE B 1 634 ? 12.531 13.234 14.016 1 92.69 634 PHE B N 1
ATOM 11526 C CA . PHE B 1 634 ? 12.406 12.984 15.445 1 92.69 634 PHE B CA 1
ATOM 11527 C C . PHE B 1 634 ? 13.641 13.484 16.188 1 92.69 634 PHE B C 1
ATOM 11529 O O . PHE B 1 634 ? 14.75 13.461 15.648 1 92.69 634 PHE B O 1
ATOM 11536 N N . ALA B 1 635 ? 13.359 13.898 17.375 1 91.81 635 ALA B N 1
ATOM 11537 C CA . ALA B 1 635 ? 14.492 13.977 18.281 1 91.81 635 ALA B CA 1
ATOM 11538 C C . ALA B 1 635 ? 15.023 12.586 18.625 1 91.81 635 ALA B C 1
ATOM 11540 O O . ALA B 1 635 ? 14.258 11.625 18.719 1 91.81 635 ALA B O 1
ATOM 11541 N N . PRO B 1 636 ? 16.297 12.414 18.781 1 94.88 636 PRO B N 1
ATOM 11542 C CA . PRO B 1 636 ? 16.891 11.094 19 1 94.88 636 PRO B CA 1
ATOM 11543 C C . PRO B 1 636 ? 16.281 10.352 20.188 1 94.88 636 PRO B C 1
ATOM 11545 O O . PRO B 1 636 ? 16.031 9.141 20.094 1 94.88 636 PRO B O 1
ATOM 11548 N N . ASP B 1 637 ? 16.016 11.047 21.266 1 92.12 637 ASP B N 1
ATOM 11549 C CA . ASP B 1 637 ? 15.43 10.391 22.438 1 92.12 637 ASP B CA 1
ATOM 11550 C C . ASP B 1 637 ? 14.008 9.914 22.141 1 92.12 637 ASP B C 1
ATOM 11552 O O . ASP B 1 637 ? 13.609 8.828 22.562 1 92.12 637 ASP B O 1
ATOM 11556 N N . VAL B 1 638 ? 13.312 10.727 21.469 1 92.69 638 VAL B N 1
ATOM 11557 C CA . VAL B 1 638 ? 11.953 10.359 21.078 1 92.69 638 VAL B CA 1
ATOM 11558 C C . VAL B 1 638 ? 11.992 9.156 20.141 1 92.69 638 VAL B C 1
ATOM 11560 O O . VAL B 1 638 ? 11.188 8.227 20.266 1 92.69 638 VAL B O 1
ATOM 11563 N N . ALA B 1 639 ? 12.906 9.148 19.172 1 95.81 639 ALA B N 1
ATOM 11564 C CA . ALA B 1 639 ? 13.039 8.055 18.219 1 95.81 639 ALA B CA 1
ATOM 11565 C C . ALA B 1 639 ? 13.305 6.73 18.922 1 95.81 639 ALA B C 1
ATOM 11567 O O . ALA B 1 639 ? 12.727 5.703 18.547 1 95.81 639 ALA B O 1
ATOM 11568 N N . VAL B 1 640 ? 14.148 6.742 19.891 1 95.69 640 VAL B N 1
ATOM 11569 C CA . VAL B 1 640 ? 14.477 5.527 20.625 1 95.69 640 VAL B CA 1
ATOM 11570 C C . VAL B 1 640 ? 13.234 5.02 21.359 1 95.69 640 VAL B C 1
ATOM 11572 O O . VAL B 1 640 ? 12.969 3.814 21.375 1 95.69 640 VAL B O 1
ATOM 11575 N N . SER B 1 641 ? 12.523 5.965 21.922 1 93.88 641 SER B N 1
ATOM 11576 C CA . SER B 1 641 ? 11.305 5.598 22.641 1 93.88 641 SER B CA 1
ATOM 11577 C C . SER B 1 641 ? 10.258 5.027 21.688 1 93.88 641 SER B C 1
ATOM 11579 O O . SER B 1 641 ? 9.625 4.012 22 1 93.88 641 SER B O 1
ATOM 11581 N N . VAL B 1 642 ? 10.094 5.652 20.609 1 94.94 642 VAL B N 1
ATOM 11582 C CA . VAL B 1 642 ? 9.125 5.203 19.625 1 94.94 642 VAL B CA 1
ATOM 11583 C C . VAL B 1 642 ? 9.508 3.812 19.109 1 94.94 642 VAL B C 1
ATOM 11585 O O . VAL B 1 642 ? 8.656 2.932 19 1 94.94 642 VAL B O 1
ATOM 11588 N N . LYS B 1 643 ? 10.781 3.582 18.766 1 96.5 643 LYS B N 1
ATOM 11589 C CA . LYS B 1 643 ? 11.258 2.287 18.297 1 96.5 643 LYS B CA 1
ATOM 11590 C C . LYS B 1 643 ? 10.992 1.192 19.328 1 96.5 643 LYS B C 1
ATOM 11592 O O . LYS B 1 643 ? 10.508 0.112 18.984 1 96.5 643 LYS B O 1
ATOM 11597 N N . ARG B 1 644 ? 11.273 1.482 20.531 1 94.94 644 ARG B N 1
ATOM 11598 C CA . ARG B 1 644 ? 11.07 0.521 21.609 1 94.94 644 ARG B CA 1
ATOM 11599 C C . ARG B 1 644 ? 9.594 0.157 21.75 1 94.94 644 ARG B C 1
ATOM 11601 O O . ARG B 1 644 ? 9.25 -1.019 21.891 1 94.94 644 ARG B O 1
ATOM 11608 N N . GLU B 1 645 ? 8.781 1.129 21.719 1 94.06 645 GLU B N 1
ATOM 11609 C CA . GLU B 1 645 ? 7.348 0.899 21.844 1 94.06 645 GLU B CA 1
ATOM 11610 C C . GLU B 1 645 ? 6.816 0.084 20.672 1 94.06 645 GLU B C 1
ATOM 11612 O O . GLU B 1 645 ? 6.039 -0.852 20.859 1 94.06 645 GLU B O 1
ATOM 11617 N N . LEU B 1 646 ? 7.199 0.463 19.484 1 96.25 646 LEU B N 1
ATOM 11618 C CA . LEU B 1 646 ? 6.754 -0.253 18.297 1 96.25 646 LEU B CA 1
ATOM 11619 C C . LEU B 1 646 ? 7.207 -1.708 18.344 1 96.25 646 LEU B C 1
ATOM 11621 O O . LEU B 1 646 ? 6.426 -2.615 18.047 1 96.25 646 LEU B O 1
ATOM 11625 N N . ASP B 1 647 ? 8.484 -1.933 18.703 1 95.88 647 ASP B N 1
ATOM 11626 C CA . ASP B 1 647 ? 9.008 -3.293 18.797 1 95.88 647 ASP B CA 1
ATOM 11627 C C . ASP B 1 647 ? 8.188 -4.125 19.781 1 95.88 647 ASP B C 1
ATOM 11629 O O . ASP B 1 647 ? 7.863 -5.285 19.5 1 95.88 647 ASP B O 1
ATOM 11633 N N . ASN B 1 648 ? 7.859 -3.514 20.844 1 94.19 648 ASN B N 1
ATOM 11634 C CA . ASN B 1 648 ? 7.086 -4.211 21.859 1 94.19 648 ASN B CA 1
ATOM 11635 C C . ASN B 1 648 ? 5.711 -4.617 21.328 1 94.19 648 ASN B C 1
ATOM 11637 O O . ASN B 1 648 ? 5.27 -5.75 21.547 1 94.19 648 ASN B O 1
ATOM 11641 N N . HIS B 1 649 ? 5.043 -3.705 20.734 1 94.31 649 HIS B N 1
ATOM 11642 C CA . HIS B 1 649 ? 3.725 -4.004 20.188 1 94.31 649 HIS B CA 1
ATOM 11643 C C . HIS B 1 649 ? 3.805 -5.098 19.125 1 94.31 649 HIS B C 1
ATOM 11645 O O . HIS B 1 649 ? 2.957 -5.992 19.094 1 94.31 649 HIS B O 1
ATOM 11651 N N . LEU B 1 650 ? 4.801 -5.047 18.234 1 95 650 LEU B N 1
ATOM 11652 C CA . LEU B 1 650 ? 4.93 -5.988 17.125 1 95 650 LEU B CA 1
ATOM 11653 C C . LEU B 1 650 ? 5.273 -7.383 17.641 1 95 650 LEU B C 1
ATOM 11655 O O . LEU B 1 650 ? 4.871 -8.383 17.047 1 95 650 LEU B O 1
ATOM 11659 N N . GLU B 1 651 ? 6.012 -7.496 18.703 1 92.62 651 GLU B N 1
ATOM 11660 C CA . GLU B 1 651 ? 6.418 -8.781 19.266 1 92.62 651 GLU B CA 1
ATOM 11661 C C . GLU B 1 651 ? 5.277 -9.43 20.031 1 92.62 651 GLU B C 1
ATOM 11663 O O . GLU B 1 651 ? 5.195 -10.656 20.125 1 92.62 651 GLU B O 1
ATOM 11668 N N . ASN B 1 652 ? 4.395 -8.609 20.578 1 91.06 652 ASN B N 1
ATOM 11669 C CA . ASN B 1 652 ? 3.334 -9.148 21.422 1 91.06 652 ASN B CA 1
ATOM 11670 C C . ASN B 1 652 ? 2.045 -9.367 20.641 1 91.06 652 ASN B C 1
ATOM 11672 O O . ASN B 1 652 ? 1.145 -10.07 21.094 1 91.06 652 ASN B O 1
ATOM 11676 N N . GLY B 1 653 ? 1.938 -8.781 19.578 1 92.88 653 GLY B N 1
ATOM 11677 C CA . GLY B 1 653 ? 0.777 -8.984 18.734 1 92.88 653 GLY B CA 1
ATOM 11678 C C . GLY B 1 653 ? -0.132 -7.77 18.656 1 92.88 653 GLY B C 1
ATOM 11679 O O . GLY B 1 653 ? -0.314 -7.066 19.656 1 92.88 653 GLY B O 1
ATOM 11680 N N . ILE B 1 654 ? -0.713 -7.488 17.594 1 95.38 654 ILE B N 1
ATOM 11681 C CA . ILE B 1 654 ? -1.606 -6.359 17.359 1 95.38 654 ILE B CA 1
ATOM 11682 C C . ILE B 1 654 ? -2.977 -6.871 16.922 1 95.38 654 ILE B C 1
ATOM 11684 O O . ILE B 1 654 ? -3.074 -7.738 16.047 1 95.38 654 ILE B O 1
ATOM 11688 N N . ILE B 1 655 ? -4 -6.41 17.562 1 95.38 655 ILE B N 1
ATOM 11689 C CA . ILE B 1 655 ? -5.367 -6.75 17.172 1 95.38 655 ILE B CA 1
ATOM 11690 C C . ILE B 1 655 ? -5.77 -5.953 15.938 1 95.38 655 ILE B C 1
ATOM 11692 O O . ILE B 1 655 ? -5.785 -4.719 15.961 1 95.38 655 ILE B O 1
ATOM 11696 N N . LEU B 1 656 ? -6.129 -6.621 14.859 1 95.56 656 LEU B N 1
ATOM 11697 C CA . LEU B 1 656 ? -6.352 -5.938 13.586 1 95.56 656 LEU B CA 1
ATOM 11698 C C . LEU B 1 656 ? -7.789 -6.121 13.117 1 95.56 656 LEU B C 1
ATOM 11700 O O . LEU B 1 656 ? -8.102 -5.895 11.945 1 95.56 656 LEU B O 1
ATOM 11704 N N . SER B 1 657 ? -8.703 -6.57 14 1 92.62 657 SER B N 1
ATOM 11705 C CA . SER B 1 657 ? -10.117 -6.656 13.656 1 92.62 657 SER B CA 1
ATOM 11706 C C . SER B 1 657 ? -10.719 -5.27 13.445 1 92.62 657 SER B C 1
ATOM 11708 O O . SER B 1 657 ? -11.758 -5.133 12.797 1 92.62 657 SER B O 1
ATOM 11710 N N . SER B 1 658 ? -10.086 -4.254 14.016 1 92.44 658 SER B N 1
ATOM 11711 C CA . SER B 1 658 ? -10.414 -2.846 13.828 1 92.44 658 SER B CA 1
ATOM 11712 C C . SER B 1 658 ? -9.164 -1.98 13.797 1 92.44 658 SER B C 1
ATOM 11714 O O . SER B 1 658 ? -8.055 -2.48 13.992 1 92.44 658 SER B O 1
ATOM 11716 N N . GLU B 1 659 ? -9.344 -0.702 13.555 1 94.56 659 GLU B N 1
ATOM 11717 C CA . GLU B 1 659 ? -8.211 0.215 13.469 1 94.56 659 GLU B CA 1
ATOM 11718 C C . GLU B 1 659 ? -7.789 0.705 14.852 1 94.56 659 GLU B C 1
ATOM 11720 O O . GLU B 1 659 ? -6.789 1.411 14.992 1 94.56 659 GLU B O 1
ATOM 11725 N N . GLU B 1 660 ? -8.477 0.306 15.875 1 94.94 660 GLU B N 1
ATOM 11726 C CA . GLU B 1 660 ? -8.367 0.898 17.203 1 94.94 660 GLU B CA 1
ATOM 11727 C C . GLU B 1 660 ? -6.973 0.667 17.797 1 94.94 660 GLU B C 1
ATOM 11729 O O . GLU B 1 660 ? -6.367 1.589 18.344 1 94.94 660 GLU B O 1
ATOM 11734 N N . HIS B 1 661 ? -6.457 -0.574 17.734 1 96.12 661 HIS B N 1
ATOM 11735 C CA . HIS B 1 661 ? -5.141 -0.872 18.297 1 96.12 661 HIS B CA 1
ATOM 11736 C C . HIS B 1 661 ? -4.062 0 17.656 1 96.12 661 HIS B C 1
ATOM 11738 O O . HIS B 1 661 ? -3.193 0.529 18.344 1 96.12 661 HIS B O 1
ATOM 11744 N N . LEU B 1 662 ? -4.125 0.111 16.344 1 96.5 662 LEU B N 1
ATOM 11745 C CA . LEU B 1 662 ? -3.135 0.905 15.617 1 96.5 662 LEU B CA 1
ATOM 11746 C C . LEU B 1 662 ? -3.273 2.385 15.961 1 96.5 662 LEU B C 1
ATOM 11748 O O . LEU B 1 662 ? -2.275 3.105 16.031 1 96.5 662 LEU B O 1
ATOM 11752 N N . ILE B 1 663 ? -4.516 2.85 16.141 1 96.56 663 ILE B N 1
ATOM 11753 C CA . ILE B 1 663 ? -4.734 4.234 16.547 1 96.56 663 ILE B CA 1
ATOM 11754 C C . ILE B 1 663 ? -4.043 4.496 17.891 1 96.56 663 ILE B C 1
ATOM 11756 O O . ILE B 1 663 ? -3.371 5.516 18.062 1 96.56 663 ILE B O 1
ATOM 11760 N N . TYR B 1 664 ? -4.168 3.592 18.75 1 96.06 664 TYR B N 1
ATOM 11761 C CA . TYR B 1 664 ? -3.518 3.746 20.047 1 96.06 664 TYR B CA 1
ATOM 11762 C C . TYR B 1 664 ? -2.002 3.785 19.906 1 96.06 664 TYR B C 1
ATOM 11764 O O . TYR B 1 664 ? -1.326 4.566 20.578 1 96.06 664 TYR B O 1
ATOM 11772 N N . ILE B 1 665 ? -1.487 2.908 19.062 1 95.44 665 ILE B N 1
ATOM 11773 C CA . ILE B 1 665 ? -0.049 2.824 18.844 1 95.44 665 ILE B CA 1
ATOM 11774 C C . ILE B 1 665 ? 0.459 4.141 18.266 1 95.44 665 ILE B C 1
ATOM 11776 O O . ILE B 1 665 ? 1.536 4.617 18.625 1 95.44 665 ILE B O 1
ATOM 11780 N N . LEU B 1 666 ? -0.297 4.781 17.391 1 95.56 666 LEU B N 1
ATOM 11781 C CA . LEU B 1 666 ? 0.13 5.969 16.656 1 95.56 666 LEU B CA 1
ATOM 11782 C C . LEU B 1 666 ? -0.067 7.227 17.5 1 95.56 666 LEU B C 1
ATOM 11784 O O . LEU B 1 666 ? 0.45 8.297 17.156 1 95.56 666 LEU B O 1
ATOM 11788 N N . LEU B 1 667 ? -0.753 7.066 18.562 1 94.19 667 LEU B N 1
ATOM 11789 C CA . LEU B 1 667 ? -0.951 8.195 19.469 1 94.19 667 LEU B CA 1
ATOM 11790 C C . LEU B 1 667 ? 0.335 8.523 20.219 1 94.19 667 LEU B C 1
ATOM 11792 O O . LEU B 1 667 ? 1.033 7.621 20.688 1 94.19 667 LEU B O 1
ATOM 11796 N N . GLN B 1 668 ? 0.683 9.836 20.234 1 89.56 668 GLN B N 1
ATOM 11797 C CA . GLN B 1 668 ? 1.863 10.281 20.969 1 89.56 668 GLN B CA 1
ATOM 11798 C C . GLN B 1 668 ? 1.696 10.055 22.469 1 89.56 668 GLN B C 1
ATOM 11800 O O . GLN B 1 668 ? 0.581 10.109 22.984 1 89.56 668 GLN B O 1
ATOM 11805 N N . ASN B 1 669 ? 2.91 9.93 22.938 1 83.56 669 ASN B N 1
ATOM 11806 C CA . ASN B 1 669 ? 2.91 9.805 24.391 1 83.56 669 ASN B CA 1
ATOM 11807 C C . ASN B 1 669 ? 3.004 11.164 25.062 1 83.56 669 ASN B C 1
ATOM 11809 O O . ASN B 1 669 ? 3.391 12.156 24.438 1 83.56 669 ASN B O 1
ATOM 11813 N N . ASN B 1 670 ? 2.52 11.398 26.125 1 77.31 670 ASN B N 1
ATOM 11814 C CA . ASN B 1 670 ? 2.717 12.539 27.016 1 77.31 670 ASN B CA 1
ATOM 11815 C C . ASN B 1 670 ? 1.938 13.758 26.531 1 77.31 670 ASN B C 1
ATOM 11817 O O . ASN B 1 670 ? 2.51 14.844 26.375 1 77.31 670 ASN B O 1
ATOM 11821 N N . ILE B 1 671 ? 0.854 13.602 26.172 1 79.12 671 ILE B N 1
ATOM 11822 C CA . ILE B 1 671 ? -0.021 14.727 25.875 1 79.12 671 ILE B CA 1
ATOM 11823 C C . ILE B 1 671 ? -0.58 15.305 27.172 1 79.12 671 ILE B C 1
ATOM 11825 O O . ILE B 1 671 ? -1.061 14.562 28.031 1 79.12 671 ILE B O 1
ATOM 11829 N N . SER B 1 672 ? -0.309 16.531 27.312 1 79.38 672 SER B N 1
ATOM 11830 C CA . SER B 1 672 ? -0.831 17.203 28.5 1 79.38 672 SER B CA 1
ATOM 11831 C C . SER B 1 672 ? -2.309 17.547 28.344 1 79.38 672 SER B C 1
ATOM 11833 O O . SER B 1 672 ? -2.693 18.219 27.375 1 79.38 672 SER B O 1
ATOM 11835 N N . ILE B 1 673 ? -3.127 16.953 29.234 1 86 673 ILE B N 1
ATOM 11836 C CA . ILE B 1 673 ? -4.559 17.219 29.172 1 86 673 ILE B CA 1
ATOM 11837 C C . ILE B 1 673 ? -5.129 17.281 30.594 1 86 673 ILE B C 1
ATOM 11839 O O . ILE B 1 673 ? -4.668 16.562 31.484 1 86 673 ILE B O 1
ATOM 11843 N N . LYS B 1 674 ? -5.922 18.266 30.719 1 84.81 674 LYS B N 1
ATOM 11844 C CA . LYS B 1 674 ? -6.758 18.25 31.922 1 84.81 674 LYS B CA 1
ATOM 11845 C C . LYS B 1 674 ? -8.023 17.422 31.703 1 84.81 674 LYS B C 1
ATOM 11847 O O . LYS B 1 674 ? -9.062 17.953 31.312 1 84.81 674 LYS B O 1
ATOM 11852 N N . ALA B 1 675 ? -7.965 16.172 32.094 1 89.25 675 ALA B N 1
ATOM 11853 C CA . ALA B 1 675 ? -9.055 15.242 31.812 1 89.25 675 ALA B CA 1
ATOM 11854 C C . ALA B 1 675 ? -10.062 15.242 32.969 1 89.25 675 ALA B C 1
ATOM 11856 O O . ALA B 1 675 ? -9.703 15.469 34.125 1 89.25 675 ALA B O 1
ATOM 11857 N N . ASN B 1 676 ? -11.312 15.094 32.562 1 92.62 676 ASN B N 1
ATOM 11858 C CA . ASN B 1 676 ? -12.352 14.828 33.562 1 92.62 676 ASN B CA 1
ATOM 11859 C C . ASN B 1 676 ? -12.312 13.383 34.031 1 92.62 676 ASN B C 1
ATOM 11861 O O . ASN B 1 676 ? -12.719 12.469 33.312 1 92.62 676 ASN B O 1
ATOM 11865 N N . GLU B 1 677 ? -11.914 13.172 35.25 1 92.62 677 GLU B N 1
ATOM 11866 C CA . GLU B 1 677 ? -11.688 11.828 35.781 1 92.62 677 GLU B CA 1
ATOM 11867 C C . GLU B 1 677 ? -12.992 11.047 35.875 1 92.62 677 GLU B C 1
ATOM 11869 O O . GLU B 1 677 ? -13 9.82 35.75 1 92.62 677 GLU B O 1
ATOM 11874 N N . GLY B 1 678 ? -14.086 11.766 36.125 1 92.94 678 GLY B N 1
ATOM 11875 C CA . GLY B 1 678 ? -15.383 11.102 36.188 1 92.94 678 GLY B CA 1
ATOM 11876 C C . GLY B 1 678 ? -15.805 10.492 34.875 1 92.94 678 GLY B C 1
ATOM 11877 O O . GLY B 1 678 ? -16.281 9.359 34.812 1 92.94 678 GLY B O 1
ATOM 11878 N N . ILE B 1 679 ? -15.547 11.211 33.875 1 95.75 679 ILE B N 1
ATOM 11879 C CA . ILE B 1 679 ? -15.914 10.734 32.531 1 95.75 679 ILE B CA 1
ATOM 11880 C C . ILE B 1 679 ? -15.039 9.547 32.156 1 95.75 679 ILE B C 1
ATOM 11882 O O . ILE B 1 679 ? -15.531 8.547 31.625 1 95.75 679 ILE B O 1
ATOM 11886 N N . LEU B 1 680 ? -13.742 9.664 32.438 1 95.38 680 LEU B N 1
ATOM 11887 C CA . LEU B 1 680 ? -12.82 8.586 32.094 1 95.38 680 LEU B CA 1
ATOM 11888 C C . LEU B 1 680 ? -13.164 7.32 32.875 1 95.38 680 LEU B C 1
ATOM 11890 O O . LEU B 1 680 ? -13.109 6.215 32.312 1 95.38 680 LEU B O 1
ATOM 11894 N N . TYR B 1 681 ? -13.539 7.531 34.062 1 94.56 681 TYR B N 1
ATOM 11895 C CA . TYR B 1 681 ? -13.922 6.379 34.875 1 94.56 681 TYR B CA 1
ATOM 11896 C C . TYR B 1 681 ? -15.133 5.672 34.281 1 94.56 681 TYR B C 1
ATOM 11898 O O . TYR B 1 681 ? -15.18 4.441 34.219 1 94.56 681 TYR B O 1
ATOM 11906 N N . ASN B 1 682 ? -16.078 6.418 33.906 1 94.94 682 ASN B N 1
ATOM 11907 C CA . ASN B 1 682 ? -17.266 5.855 33.312 1 94.94 682 ASN B CA 1
ATOM 11908 C C . ASN B 1 682 ? -16.953 5.098 32.031 1 94.94 682 ASN B C 1
ATOM 11910 O O . ASN B 1 682 ? -17.531 4.043 31.766 1 94.94 682 ASN B O 1
ATOM 11914 N N . GLU B 1 683 ? -16.031 5.668 31.266 1 94.88 683 GLU B N 1
ATOM 11915 C CA . GLU B 1 683 ? -15.617 5.008 30.031 1 94.88 683 GLU B CA 1
ATOM 11916 C C . GLU B 1 683 ? -14.906 3.689 30.312 1 94.88 683 GLU B C 1
ATOM 11918 O O . GLU B 1 683 ? -15.109 2.697 29.609 1 94.88 683 GLU B O 1
ATOM 11923 N N . LEU B 1 684 ? -14.078 3.658 31.328 1 94.44 684 LEU B N 1
ATOM 11924 C CA . LEU B 1 684 ? -13.312 2.473 31.703 1 94.44 684 LEU B CA 1
ATOM 11925 C C . LEU B 1 684 ? -14.227 1.39 32.281 1 94.44 684 LEU B C 1
ATOM 11927 O O . LEU B 1 684 ? -13.984 0.199 32.062 1 94.44 684 LEU B O 1
ATOM 11931 N N . GLU B 1 685 ? -15.188 1.868 32.875 1 92.88 685 GLU B N 1
ATOM 11932 C CA . GLU B 1 685 ? -16.109 0.918 33.5 1 92.88 685 GLU B CA 1
ATOM 11933 C C . GLU B 1 685 ? -17 0.26 32.469 1 92.88 685 GLU B C 1
ATOM 11935 O O . GLU B 1 685 ? -17.375 -0.909 32.594 1 92.88 685 GLU B O 1
ATOM 11940 N N . ASN B 1 686 ? -17.297 0.977 31.375 1 92.5 686 ASN B N 1
ATOM 11941 C CA . ASN B 1 686 ? -18.234 0.478 30.375 1 92.5 686 ASN B CA 1
ATOM 11942 C C . ASN B 1 686 ? -17.531 0.137 29.062 1 92.5 686 ASN B C 1
ATOM 11944 O O . ASN B 1 686 ? -17.922 0.606 28 1 92.5 686 ASN B O 1
ATOM 11948 N N . PHE B 1 687 ? -16.625 -0.776 29.156 1 91.12 687 PHE B N 1
ATOM 11949 C CA . PHE B 1 687 ? -15.906 -1.233 27.984 1 91.12 687 PHE B CA 1
ATOM 11950 C C . PHE B 1 687 ? -16.828 -1.975 27.031 1 91.12 687 PHE B C 1
ATOM 11952 O O . PHE B 1 687 ? -17.703 -2.734 27.469 1 91.12 687 PHE B O 1
ATOM 11959 N N . GLU B 1 688 ? -16.641 -1.706 25.812 1 86.81 688 GLU B N 1
ATOM 11960 C CA . GLU B 1 688 ? -17.25 -2.562 24.797 1 86.81 688 GLU B CA 1
ATOM 11961 C C . GLU B 1 688 ? -16.516 -3.895 24.688 1 86.81 688 GLU B C 1
ATOM 11963 O O . GLU B 1 688 ? -15.398 -4.039 25.188 1 86.81 688 GLU B O 1
ATOM 11968 N N . LYS B 1 689 ? -17.094 -4.879 24.016 1 83 689 LYS B N 1
ATOM 11969 C CA . LYS B 1 689 ? -16.562 -6.234 23.922 1 83 689 LYS B CA 1
ATOM 11970 C C . LYS B 1 689 ? -15.133 -6.223 23.375 1 83 689 LYS B C 1
ATOM 11972 O O . LYS B 1 689 ? -14.25 -6.887 23.922 1 83 689 LYS B O 1
ATOM 11977 N N . ASN B 1 690 ? -14.875 -5.422 22.391 1 83.88 690 ASN B N 1
ATOM 11978 C CA . ASN B 1 690 ? -13.578 -5.406 21.734 1 83.88 690 ASN B CA 1
ATOM 11979 C C . ASN B 1 690 ? -12.531 -4.68 22.578 1 83.88 690 ASN B C 1
ATOM 11981 O O . ASN B 1 690 ? -11.328 -4.898 22.406 1 83.88 690 ASN B O 1
ATOM 11985 N N . GLU B 1 691 ? -12.992 -3.906 23.547 1 88.44 691 GLU B N 1
ATOM 11986 C CA . GLU B 1 691 ? -12.078 -3.088 24.328 1 88.44 691 GLU B CA 1
ATOM 11987 C C . GLU B 1 691 ? -11.414 -3.908 25.438 1 88.44 691 GLU B C 1
ATOM 11989 O O . GLU B 1 691 ? -10.273 -3.623 25.828 1 88.44 691 GLU B O 1
ATOM 11994 N N . PHE B 1 692 ? -12.125 -4.949 25.859 1 90.25 692 PHE B N 1
ATOM 11995 C CA . PHE B 1 692 ? -11.539 -5.824 26.875 1 90.25 692 PHE B CA 1
ATOM 11996 C C . PHE B 1 692 ? -10.266 -6.48 26.344 1 90.25 692 PHE B C 1
ATOM 11998 O O . PHE B 1 692 ? -9.219 -6.426 27 1 90.25 692 PHE B O 1
ATOM 12005 N N . LYS B 1 693 ? -10.391 -6.977 25.203 1 89.31 693 LYS B N 1
ATOM 12006 C CA . LYS B 1 693 ? -9.25 -7.664 24.609 1 89.31 693 LYS B CA 1
ATOM 12007 C C . LYS B 1 693 ? -8.148 -6.68 24.234 1 89.31 693 LYS B C 1
ATOM 12009 O O . LYS B 1 693 ? -6.961 -6.965 24.422 1 89.31 693 LYS B O 1
ATOM 12014 N N . LEU B 1 694 ? -8.523 -5.539 23.75 1 92.56 694 LEU B N 1
ATOM 12015 C CA . LEU B 1 694 ? -7.574 -4.523 23.297 1 92.56 694 LEU B CA 1
ATOM 12016 C C . LEU B 1 694 ? -6.691 -4.066 24.453 1 92.56 694 LEU B C 1
ATOM 12018 O O . LEU B 1 694 ? -5.465 -4.121 24.359 1 92.56 694 LEU B O 1
ATOM 12022 N N . PHE B 1 695 ? -7.305 -3.705 25.578 1 93.06 695 PHE B N 1
ATOM 12023 C CA . PHE B 1 695 ? -6.543 -3.131 26.688 1 93.06 695 PHE B CA 1
ATOM 12024 C C . PHE B 1 695 ? -5.801 -4.215 27.453 1 93.06 695 PHE B C 1
ATOM 12026 O O . PHE B 1 695 ? -4.754 -3.955 28.047 1 93.06 695 PHE B O 1
ATOM 12033 N N . SER B 1 696 ? -6.34 -5.402 27.406 1 90.38 696 SER B N 1
ATOM 12034 C CA . SER B 1 696 ? -5.59 -6.516 27.984 1 90.38 696 SER B CA 1
ATOM 12035 C C . SER B 1 696 ? -4.297 -6.766 27.219 1 90.38 696 SER B C 1
ATOM 12037 O O . SER B 1 696 ? -3.264 -7.07 27.812 1 90.38 696 SER B O 1
ATOM 12039 N N . LYS B 1 697 ? -4.395 -6.621 25.938 1 88.06 697 LYS B N 1
ATOM 12040 C CA . LYS B 1 697 ? -3.227 -6.836 25.094 1 88.06 697 LYS B CA 1
ATOM 12041 C C . LYS B 1 697 ? -2.24 -5.68 25.219 1 88.06 697 LYS B C 1
ATOM 12043 O O . LYS B 1 697 ? -1.024 -5.891 25.219 1 88.06 697 LYS B O 1
ATOM 12048 N N . LEU B 1 698 ? -2.711 -4.488 25.391 1 90.81 698 LEU B N 1
ATOM 12049 C CA . LEU B 1 698 ? -1.881 -3.291 25.438 1 90.81 698 LEU B CA 1
ATOM 12050 C C . LEU B 1 698 ? -1.104 -3.215 26.734 1 90.81 698 LEU B C 1
ATOM 12052 O O . LEU B 1 698 ? 0.075 -2.852 26.75 1 90.81 698 LEU B O 1
ATOM 12056 N N . PHE B 1 699 ? -1.779 -3.625 27.828 1 90.31 699 PHE B N 1
ATOM 12057 C CA . PHE B 1 699 ? -1.164 -3.359 29.125 1 90.31 699 PHE B CA 1
ATOM 12058 C C . PHE B 1 699 ? -0.878 -4.66 29.859 1 90.31 699 PHE B C 1
ATOM 12060 O O . PHE B 1 699 ? -0.239 -4.656 30.906 1 90.31 699 PHE B O 1
ATOM 12067 N N . ASP B 1 700 ? -1.294 -5.773 29.266 1 86.69 700 ASP B N 1
ATOM 12068 C CA . ASP B 1 700 ? -1.103 -7.082 29.891 1 86.69 700 ASP B CA 1
ATOM 12069 C C . ASP B 1 700 ? -1.723 -7.121 31.281 1 86.69 700 ASP B C 1
ATOM 12071 O O . ASP B 1 700 ? -1.08 -7.555 32.25 1 86.69 700 ASP B O 1
ATOM 12075 N N . VAL B 1 701 ? -2.904 -6.391 31.469 1 88.5 701 VAL B N 1
ATOM 12076 C CA . VAL B 1 701 ? -3.637 -6.363 32.719 1 88.5 701 VAL B CA 1
ATOM 12077 C C . VAL B 1 701 ? -5.113 -6.668 32.469 1 88.5 701 VAL B C 1
ATOM 12079 O O . VAL B 1 701 ? -5.625 -6.418 31.375 1 88.5 701 VAL B O 1
ATOM 12082 N N . SER B 1 702 ? -5.73 -7.176 33.5 1 91.12 702 SER B N 1
ATOM 12083 C CA . SER B 1 702 ? -7.164 -7.438 33.406 1 91.12 702 SER B CA 1
ATOM 12084 C C . SER B 1 702 ? -7.977 -6.168 33.594 1 91.12 702 SER B C 1
ATOM 12086 O O . SER B 1 702 ? -7.453 -5.156 34.094 1 91.12 702 SER B O 1
ATOM 12088 N N . HIS B 1 703 ? -9.172 -6.176 33.219 1 92.44 703 HIS B N 1
ATOM 12089 C CA . HIS B 1 703 ? -10.062 -5.023 33.312 1 92.44 703 HIS B CA 1
ATOM 12090 C C . HIS B 1 703 ? -10.211 -4.547 34.75 1 92.44 703 HIS B C 1
ATOM 12092 O O . HIS B 1 703 ? -10.062 -3.357 35.031 1 92.44 703 HIS B O 1
ATOM 12098 N N . PRO B 1 704 ? -10.32 -5.461 35.688 1 92.25 704 PRO B N 1
ATOM 12099 C CA . PRO B 1 704 ? -10.445 -5 37.062 1 92.25 704 PRO B CA 1
ATOM 12100 C C . PRO B 1 704 ? -9.148 -4.383 37.594 1 92.25 704 PRO B C 1
ATOM 12102 O O . PRO B 1 704 ? -9.195 -3.436 38.375 1 92.25 704 PRO B O 1
ATOM 12105 N N . GLN B 1 705 ? -8.094 -4.859 37.156 1 93.5 705 GLN B N 1
ATOM 12106 C CA . GLN B 1 705 ? -6.805 -4.32 37.562 1 93.5 705 GLN B CA 1
ATOM 12107 C C . GLN B 1 705 ? -6.594 -2.912 37.031 1 93.5 705 GLN B C 1
ATOM 12109 O O . GLN B 1 705 ? -6.016 -2.059 37.688 1 93.5 705 GLN B O 1
ATOM 12114 N N . LEU B 1 706 ? -7.016 -2.723 35.812 1 93.19 706 LEU B N 1
ATOM 12115 C CA . LEU B 1 706 ? -6.895 -1.402 35.188 1 93.19 706 LEU B CA 1
ATOM 12116 C C . LEU B 1 706 ? -7.742 -0.379 35.938 1 93.19 706 LEU B C 1
ATOM 12118 O O . LEU B 1 706 ? -7.305 0.75 36.156 1 93.19 706 LEU B O 1
ATOM 12122 N N . LEU B 1 707 ? -8.938 -0.777 36.375 1 93.81 707 LEU B N 1
ATOM 12123 C CA . LEU B 1 707 ? -9.844 0.099 37.125 1 93.81 707 LEU B CA 1
ATOM 12124 C C . LEU B 1 707 ? -9.266 0.44 38.469 1 93.81 707 LEU B C 1
ATOM 12126 O O . LEU B 1 707 ? -9.383 1.575 38.938 1 93.81 707 LEU B O 1
ATOM 12130 N N . LEU B 1 708 ? -8.641 -0.545 39.031 1 93.44 708 LEU B N 1
ATOM 12131 C CA . LEU B 1 708 ? -8.031 -0.337 40.344 1 93.44 708 LEU B CA 1
ATOM 12132 C C . LEU B 1 708 ? -6.832 0.604 40.25 1 93.44 708 LEU B C 1
ATOM 12134 O O . LEU B 1 708 ? -6.621 1.447 41.125 1 93.44 708 LEU B O 1
ATOM 12138 N N . GLU B 1 709 ? -6.094 0.43 39.219 1 93.81 709 GLU B N 1
ATOM 12139 C CA . GLU B 1 709 ? -4.941 1.304 39 1 93.81 709 GLU B CA 1
ATOM 12140 C C . GLU B 1 709 ? -5.379 2.756 38.812 1 93.81 709 GLU B C 1
ATOM 12142 O O . GLU B 1 709 ? -4.719 3.672 39.312 1 93.81 709 GLU B O 1
ATOM 12147 N N . PHE B 1 710 ? -6.418 3.01 38.156 1 93.62 710 PHE B N 1
ATOM 12148 C CA . PHE B 1 710 ? -6.926 4.355 37.906 1 93.62 710 PHE B CA 1
ATOM 12149 C C . PHE B 1 710 ? -7.438 4.984 39.188 1 93.62 710 PHE B C 1
ATOM 12151 O O . PHE B 1 710 ? -7.172 6.16 39.469 1 93.62 710 PHE B O 1
ATOM 12158 N N . SER B 1 711 ? -8.125 4.199 40 1 91.88 711 SER B N 1
ATOM 12159 C CA . SER B 1 711 ? -8.742 4.711 41.219 1 91.88 711 SER B CA 1
ATOM 12160 C C . SER B 1 711 ? -7.691 4.98 42.281 1 91.88 711 SER B C 1
ATOM 12162 O O . SER B 1 711 ? -7.887 5.844 43.156 1 91.88 711 SER B O 1
ATOM 12164 N N . SER B 1 712 ? -6.578 4.25 42.156 1 90.44 712 SER B N 1
ATOM 12165 C CA . SER B 1 712 ? -5.574 4.348 43.219 1 90.44 712 SER B CA 1
ATOM 12166 C C . SER B 1 712 ? -4.52 5.398 42.875 1 90.44 712 SER B C 1
ATOM 12168 O O . SER B 1 712 ? -3.658 5.703 43.688 1 90.44 712 SER B O 1
ATOM 12170 N N . GLN B 1 713 ? -4.637 6.051 41.75 1 87.69 713 GLN B N 1
ATOM 12171 C CA . GLN B 1 713 ? -3.58 6.973 41.344 1 87.69 713 GLN B CA 1
ATOM 12172 C C . GLN B 1 713 ? -3.676 8.289 42.125 1 87.69 713 GLN B C 1
ATOM 12174 O O . GLN B 1 713 ? -4.777 8.773 42.406 1 87.69 713 GLN B O 1
ATOM 12179 N N . HIS B 1 714 ? -2.535 8.828 42.406 1 85.25 714 HIS B N 1
ATOM 12180 C CA . HIS B 1 714 ? -2.482 10.125 43.094 1 85.25 714 HIS B CA 1
ATOM 12181 C C . HIS B 1 714 ? -2.322 11.266 42.094 1 85.25 714 HIS B C 1
ATOM 12183 O O . HIS B 1 714 ? -2.816 12.367 42.312 1 85.25 714 HIS B O 1
ATOM 12189 N N . ARG B 1 715 ? -1.52 10.945 41.125 1 83.31 715 ARG B N 1
ATOM 12190 C CA . ARG B 1 715 ? -1.321 11.898 40.062 1 83.31 715 ARG B CA 1
ATOM 12191 C C . ARG B 1 715 ? -1.786 11.312 38.719 1 83.31 715 ARG B C 1
ATOM 12193 O O . ARG B 1 715 ? -1.606 10.117 38.469 1 83.31 715 ARG B O 1
ATOM 12200 N N . PHE B 1 716 ? -2.418 12.18 38.094 1 85 716 PHE B N 1
ATOM 12201 C CA . PHE B 1 716 ? -2.957 11.719 36.812 1 85 716 PHE B CA 1
ATOM 12202 C C . PHE B 1 716 ? -1.839 11.242 35.875 1 85 716 PHE B C 1
ATOM 12204 O O . PHE B 1 716 ? -1.027 12.047 35.406 1 85 716 PHE B O 1
ATOM 12211 N N . LYS B 1 717 ? -1.804 10 35.656 1 85.19 717 LYS B N 1
ATOM 12212 C CA . LYS B 1 717 ? -0.738 9.367 34.875 1 85.19 717 LYS B CA 1
ATOM 12213 C C . LYS B 1 717 ? -0.926 9.609 33.375 1 85.19 717 LYS B C 1
ATOM 12215 O O . LYS B 1 717 ? -2.057 9.719 32.906 1 85.19 717 LYS B O 1
ATOM 12220 N N . SER B 1 718 ? 0.179 9.617 32.688 1 88.75 718 SER B N 1
ATOM 12221 C CA . SER B 1 718 ? 0.19 9.859 31.25 1 88.75 718 SER B CA 1
ATOM 12222 C C . SER B 1 718 ? -0.532 8.75 30.5 1 88.75 718 SER B C 1
ATOM 12224 O O . SER B 1 718 ? -1.132 8.992 29.438 1 88.75 718 SER B O 1
ATOM 12226 N N . LYS B 1 719 ? -0.487 7.578 31.094 1 90.25 719 LYS B N 1
ATOM 12227 C CA . LYS B 1 719 ? -1.157 6.434 30.484 1 90.25 719 LYS B CA 1
ATOM 12228 C C . LYS B 1 719 ? -2.658 6.68 30.359 1 90.25 719 LYS B C 1
ATOM 12230 O O . LYS B 1 719 ? -3.254 6.391 29.312 1 90.25 719 LYS B O 1
ATOM 12235 N N . PHE B 1 720 ? -3.24 7.246 31.359 1 92.56 720 PHE B N 1
ATOM 12236 C CA . PHE B 1 720 ? -4.684 7.461 31.375 1 92.56 720 PHE B CA 1
ATOM 12237 C C . PHE B 1 720 ? -5.059 8.68 30.547 1 92.56 720 PHE B C 1
ATOM 12239 O O . PHE B 1 720 ? -6.156 8.742 29.984 1 92.56 720 PHE B O 1
ATOM 12246 N N . ALA B 1 721 ? -4.121 9.633 30.453 1 93.31 721 ALA B N 1
ATOM 12247 C CA . ALA B 1 721 ? -4.336 10.742 29.516 1 93.31 721 ALA B CA 1
ATOM 12248 C C . ALA B 1 721 ? -4.43 10.242 28.078 1 93.31 721 ALA B C 1
ATOM 12250 O O . ALA B 1 721 ? -5.301 10.672 27.328 1 93.31 721 ALA B O 1
ATOM 12251 N N . LYS B 1 722 ? -3.543 9.305 27.781 1 93.56 722 LYS B N 1
ATOM 12252 C CA . LYS B 1 722 ? -3.523 8.727 26.453 1 93.56 722 LYS B CA 1
ATOM 12253 C C . LYS B 1 722 ? -4.793 7.926 26.172 1 93.56 722 LYS B C 1
ATOM 12255 O O . LYS B 1 722 ? -5.344 7.98 25.078 1 93.56 722 LYS B O 1
ATOM 12260 N N . ILE B 1 723 ? -5.312 7.238 27.188 1 94.81 723 ILE B N 1
ATOM 12261 C CA . ILE B 1 723 ? -6.535 6.453 27.062 1 94.81 723 ILE B CA 1
ATOM 12262 C C . ILE B 1 723 ? -7.723 7.387 26.844 1 94.81 723 ILE B C 1
ATOM 12264 O O . ILE B 1 723 ? -8.609 7.098 26.031 1 94.81 723 ILE B O 1
ATOM 12268 N N . TYR B 1 724 ? -7.691 8.516 27.578 1 95.69 724 TYR B N 1
ATOM 12269 C CA . TYR B 1 724 ? -8.758 9.5 27.453 1 95.69 724 TYR B CA 1
ATOM 12270 C C . TYR B 1 724 ? -8.859 10.016 26.016 1 95.69 724 TYR B C 1
ATOM 12272 O O . TYR B 1 724 ? -9.953 10.086 25.453 1 95.69 724 TYR B O 1
ATOM 12280 N N . ILE B 1 725 ? -7.734 10.312 25.438 1 96.25 725 ILE B N 1
ATOM 12281 C CA . ILE B 1 725 ? -7.688 10.812 24.078 1 96.25 725 ILE B CA 1
ATOM 12282 C C . ILE B 1 725 ? -8.109 9.711 23.109 1 96.25 725 ILE B C 1
ATOM 12284 O O . ILE B 1 725 ? -8.805 9.977 22.125 1 96.25 725 ILE B O 1
ATOM 12288 N N . PHE B 1 726 ? -7.676 8.547 23.438 1 95.81 726 PHE B N 1
ATOM 12289 C CA . PHE B 1 726 ? -8.023 7.406 22.594 1 95.81 726 PHE B CA 1
ATOM 12290 C C . PHE B 1 726 ? -9.539 7.262 22.484 1 95.81 726 PHE B C 1
ATOM 12292 O O . PHE B 1 726 ? -10.07 7.031 21.406 1 95.81 726 PHE B O 1
ATOM 12299 N N . PHE B 1 727 ? -10.25 7.406 23.562 1 96.62 727 PHE B N 1
ATOM 12300 C CA . PHE B 1 727 ? -11.695 7.27 23.562 1 96.62 727 PHE B CA 1
ATOM 12301 C C . PHE B 1 727 ? -12.344 8.367 22.719 1 96.62 727 PHE B C 1
ATOM 12303 O O . PHE B 1 727 ? -13.352 8.133 22.047 1 96.62 727 PHE B O 1
ATOM 12310 N N . MET B 1 728 ? -11.766 9.531 22.797 1 96.44 728 MET B N 1
ATOM 12311 C CA . MET B 1 728 ? -12.289 10.617 21.969 1 96.44 728 MET B CA 1
ATOM 12312 C C . MET B 1 728 ? -12.117 10.305 20.484 1 96.44 728 MET B C 1
ATOM 12314 O O . MET B 1 728 ? -13.055 10.461 19.703 1 96.44 728 MET B O 1
ATOM 12318 N N . ILE B 1 729 ? -10.945 9.828 20.141 1 95.94 729 ILE B N 1
ATOM 12319 C CA . ILE B 1 729 ? -10.656 9.516 18.734 1 95.94 729 ILE B CA 1
ATOM 12320 C C . ILE B 1 729 ? -11.531 8.352 18.281 1 95.94 729 ILE B C 1
ATOM 12322 O O . ILE B 1 729 ? -11.977 8.32 17.125 1 95.94 729 ILE B O 1
ATOM 12326 N N . LYS B 1 730 ? -11.766 7.426 19.172 1 94.81 730 LYS B N 1
ATOM 12327 C CA . LYS B 1 730 ? -12.625 6.289 18.859 1 94.81 730 LYS B CA 1
ATOM 12328 C C . LYS B 1 730 ? -14.023 6.746 18.484 1 94.81 730 LYS B C 1
ATOM 12330 O O . LYS B 1 730 ? -14.617 6.227 17.531 1 94.81 730 LYS B O 1
ATOM 12335 N N . ARG B 1 731 ? -14.562 7.754 19.203 1 95 731 ARG B N 1
ATOM 12336 C CA . ARG B 1 731 ? -15.883 8.297 18.891 1 95 731 ARG B CA 1
ATOM 12337 C C . ARG B 1 731 ? -15.883 8.977 17.516 1 95 731 ARG B C 1
ATOM 12339 O O . ARG B 1 731 ? -16.859 8.875 16.766 1 95 731 ARG B O 1
ATOM 12346 N N . LEU B 1 732 ? -14.805 9.648 17.281 1 94.62 732 LEU B N 1
ATOM 12347 C CA . LEU B 1 732 ? -14.68 10.328 16 1 94.62 732 LEU B CA 1
ATOM 12348 C C . LEU B 1 732 ? -14.609 9.32 14.859 1 94.62 732 LEU B C 1
ATOM 12350 O O . LEU B 1 732 ? -15.156 9.562 13.773 1 94.62 732 LEU B O 1
ATOM 12354 N N . LEU B 1 733 ? -13.969 8.219 15.094 1 93.38 733 LEU B N 1
ATOM 12355 C CA . LEU B 1 733 ? -13.883 7.148 14.109 1 93.38 733 LEU B CA 1
ATOM 12356 C C . LEU B 1 733 ? -15.266 6.594 13.781 1 93.38 733 LEU B C 1
ATOM 12358 O O . LEU B 1 733 ? -15.516 6.164 12.648 1 93.38 733 LEU B O 1
ATOM 12362 N N . LYS B 1 734 ? -16.141 6.664 14.734 1 91.62 734 LYS B N 1
ATOM 12363 C CA . LYS B 1 734 ? -17.516 6.207 14.547 1 91.62 734 LYS B CA 1
ATOM 12364 C C . LYS B 1 734 ? -18.375 7.301 13.938 1 91.62 734 LYS B C 1
ATOM 12366 O O . LYS B 1 734 ? -19.609 7.27 14.047 1 91.62 734 LYS B O 1
ATOM 12371 N N . LYS B 1 735 ? -17.828 8.469 13.445 1 89.44 735 LYS B N 1
ATOM 12372 C CA . LYS B 1 735 ? -18.438 9.539 12.656 1 89.44 735 LYS B CA 1
ATOM 12373 C C . LYS B 1 735 ? -19.234 10.484 13.547 1 89.44 735 LYS B C 1
ATOM 12375 O O . LYS B 1 735 ? -20.188 11.109 13.086 1 89.44 735 LYS B O 1
ATOM 12380 N N . GLN B 1 736 ? -18.859 10.492 14.812 1 90.62 736 GLN B N 1
ATOM 12381 C CA . GLN B 1 736 ? -19.406 11.555 15.648 1 90.62 736 GLN B CA 1
ATOM 12382 C C . GLN B 1 736 ? -18.719 12.891 15.359 1 90.62 736 GLN B C 1
ATOM 12384 O O . GLN B 1 736 ? -17.531 12.93 15.016 1 90.62 736 GLN B O 1
ATOM 12389 N N . SER B 1 737 ? -19.453 13.953 15.531 1 88.25 737 SER B N 1
ATOM 12390 C CA . SER B 1 737 ? -18.891 15.266 15.211 1 88.25 737 SER B CA 1
ATOM 12391 C C . SER B 1 737 ? -17.906 15.719 16.281 1 88.25 737 SER B C 1
ATOM 12393 O O . SER B 1 737 ? -17.984 15.281 17.438 1 88.25 737 SER B O 1
ATOM 12395 N N . ILE B 1 738 ? -17.016 16.578 15.945 1 90.94 738 ILE B N 1
ATOM 12396 C CA . ILE B 1 738 ? -16.031 17.125 16.875 1 90.94 738 ILE B CA 1
ATOM 12397 C C . ILE B 1 738 ? -16.75 17.859 18 1 90.94 738 ILE B C 1
ATOM 12399 O O . ILE B 1 738 ? -16.344 17.766 19.172 1 90.94 738 ILE B O 1
ATOM 12403 N N . TRP B 1 739 ? -17.812 18.531 17.688 1 90.75 739 TRP B N 1
ATOM 12404 C CA . TRP B 1 739 ? -18.594 19.297 18.656 1 90.75 739 TRP B CA 1
ATOM 12405 C C . TRP B 1 739 ? -19.188 18.391 19.719 1 90.75 739 TRP B C 1
ATOM 12407 O O . TRP B 1 739 ? -19.094 18.672 20.906 1 90.75 739 TRP B O 1
ATOM 12417 N N . ASP B 1 740 ? -19.734 17.328 19.266 1 91.94 740 ASP B N 1
ATOM 12418 C CA . ASP B 1 740 ? -20.391 16.406 20.172 1 91.94 740 ASP B CA 1
ATOM 12419 C C . ASP B 1 740 ? -19.375 15.703 21.078 1 91.94 740 ASP B C 1
ATOM 12421 O O . ASP B 1 740 ? -19.594 15.547 22.281 1 91.94 740 ASP B O 1
ATOM 12425 N N . VAL B 1 741 ? -18.297 15.305 20.516 1 94.94 741 VAL B N 1
ATOM 12426 C CA . VAL B 1 741 ? -17.266 14.609 21.266 1 94.94 741 VAL B CA 1
ATOM 12427 C C . VAL B 1 741 ? -16.656 15.555 22.297 1 94.94 741 VAL B C 1
ATOM 12429 O O . VAL B 1 741 ? -16.406 15.164 23.438 1 94.94 741 VAL B O 1
ATOM 12432 N N . ALA B 1 742 ? -16.375 16.812 21.891 1 94.75 742 ALA B N 1
ATOM 12433 C CA . ALA B 1 742 ? -15.805 17.797 22.797 1 94.75 742 ALA B CA 1
ATOM 12434 C C . ALA B 1 742 ? -16.719 18.047 23.984 1 94.75 742 ALA B C 1
ATOM 12436 O O . ALA B 1 742 ? -16.266 18.141 25.125 1 94.75 742 ALA B O 1
ATOM 12437 N N . ARG B 1 743 ? -17.969 18.094 23.734 1 92.5 743 ARG B N 1
ATOM 12438 C CA . ARG B 1 743 ? -18.953 18.297 24.797 1 92.5 743 ARG B CA 1
ATOM 12439 C C . ARG B 1 743 ? -19.016 17.094 25.734 1 92.5 743 ARG B C 1
ATOM 12441 O O . ARG B 1 743 ? -19.031 17.25 26.953 1 92.5 743 ARG B O 1
ATOM 12448 N N . GLU B 1 744 ? -19.031 15.945 25.125 1 95.12 744 GLU B N 1
ATOM 12449 C CA . GLU B 1 744 ? -19.156 14.711 25.891 1 95.12 744 GLU B CA 1
ATOM 12450 C C . GLU B 1 744 ? -17.938 14.516 26.812 1 95.12 744 GLU B C 1
ATOM 12452 O O . GLU B 1 744 ? -18.078 14.023 27.922 1 95.12 744 GLU B O 1
ATOM 12457 N N . PHE B 1 745 ? -16.828 14.883 26.391 1 96.75 745 PHE B N 1
ATOM 12458 C CA . PHE B 1 745 ? -15.602 14.633 27.156 1 96.75 745 PHE B CA 1
ATOM 12459 C C . PHE B 1 745 ? -15.141 15.891 27.875 1 96.75 745 PHE B C 1
ATOM 12461 O O . PHE B 1 745 ? -14.07 15.906 28.484 1 96.75 745 PHE B O 1
ATOM 12468 N N . ASP B 1 746 ? -15.867 16.891 27.75 1 94.56 746 ASP B N 1
ATOM 12469 C CA . ASP B 1 746 ? -15.648 18.125 28.484 1 94.56 746 ASP B CA 1
ATOM 12470 C C . ASP B 1 746 ? -14.305 18.75 28.109 1 94.56 746 ASP B C 1
ATOM 12472 O O . ASP B 1 746 ? -13.477 19.016 28.984 1 94.56 746 ASP B O 1
ATOM 12476 N N . VAL B 1 747 ? -14.062 18.906 26.844 1 94.62 747 VAL B N 1
ATOM 12477 C CA . VAL B 1 747 ? -12.891 19.594 26.312 1 94.62 747 VAL B CA 1
ATOM 12478 C C . VAL B 1 747 ? -13.32 20.641 25.297 1 94.62 747 VAL B C 1
ATOM 12480 O O . VAL B 1 747 ? -14.469 20.656 24.859 1 94.62 747 VAL B O 1
ATOM 12483 N N . GLN B 1 748 ? -12.438 21.547 24.984 1 93 748 GLN B N 1
ATOM 12484 C CA . GLN B 1 748 ? -12.734 22.562 23.984 1 93 748 GLN B CA 1
ATOM 12485 C C . GLN B 1 748 ? -12.648 21.984 22.562 1 93 748 GLN B C 1
ATOM 12487 O O . GLN B 1 748 ? -11.781 21.156 22.281 1 93 748 GLN B O 1
ATOM 12492 N N . ARG B 1 749 ? -13.586 22.359 21.734 1 92.94 749 ARG B N 1
ATOM 12493 C CA . ARG B 1 749 ? -13.633 21.828 20.375 1 92.94 749 ARG B CA 1
ATOM 12494 C C . ARG B 1 749 ? -12.367 22.188 19.609 1 92.94 749 ARG B C 1
ATOM 12496 O O . ARG B 1 749 ? -11.867 21.375 18.812 1 92.94 749 ARG B O 1
ATOM 12503 N N . GLY B 1 750 ? -11.852 23.406 19.797 1 90.69 750 GLY B N 1
ATOM 12504 C CA . GLY B 1 750 ? -10.617 23.797 19.141 1 90.69 750 GLY B CA 1
ATOM 12505 C C . GLY B 1 750 ? -9.422 22.969 19.594 1 90.69 750 GLY B C 1
ATOM 12506 O O . GLY B 1 750 ? -8.531 22.656 18.797 1 90.69 750 GLY B O 1
ATOM 12507 N N . TRP B 1 751 ? -9.453 22.578 20.859 1 92.44 751 TRP B N 1
ATOM 12508 C CA . TRP B 1 751 ? -8.383 21.75 21.391 1 92.44 751 TRP B CA 1
ATOM 12509 C C . TRP B 1 751 ? -8.414 20.359 20.766 1 92.44 751 TRP B C 1
ATOM 12511 O O . TRP B 1 751 ? -7.367 19.797 20.406 1 92.44 751 TRP B O 1
ATOM 12521 N N . LEU B 1 752 ? -9.555 19.797 20.734 1 93.5 752 LEU B N 1
ATOM 12522 C CA . LEU B 1 752 ? -9.719 18.484 20.141 1 93.5 752 LEU B CA 1
ATOM 12523 C C . LEU B 1 752 ? -9.258 18.469 18.688 1 93.5 752 LEU B C 1
ATOM 12525 O O . LEU B 1 752 ? -8.609 17.516 18.25 1 93.5 752 LEU B O 1
ATOM 12529 N N . GLN B 1 753 ? -9.594 19.469 17.984 1 90.31 753 GLN B N 1
ATOM 12530 C CA . GLN B 1 753 ? -9.133 19.578 16.609 1 90.31 753 GLN B CA 1
ATOM 12531 C C . GLN B 1 753 ? -7.605 19.625 16.547 1 90.31 753 GLN B C 1
ATOM 12533 O O . GLN B 1 753 ? -7 19.047 15.641 1 90.31 753 GLN B O 1
ATOM 12538 N N . ASN B 1 754 ? -7.023 20.328 17.453 1 87.38 754 ASN B N 1
ATOM 12539 C CA . ASN B 1 754 ? -5.57 20.406 17.516 1 87.38 754 ASN B CA 1
ATOM 12540 C C . ASN B 1 754 ? -4.949 19.047 17.828 1 87.38 754 ASN B C 1
ATOM 12542 O O . ASN B 1 754 ? -3.883 18.719 17.328 1 87.38 754 ASN B O 1
ATOM 12546 N N . VAL B 1 755 ? -5.609 18.344 18.688 1 91.94 755 VAL B N 1
ATOM 12547 C CA . VAL B 1 755 ? -5.148 17.016 19.031 1 91.94 755 VAL B CA 1
ATOM 12548 C C . VAL B 1 755 ? -5.16 16.109 17.797 1 91.94 755 VAL B C 1
ATOM 12550 O O . VAL B 1 755 ? -4.227 15.344 17.578 1 91.94 755 VAL B O 1
ATOM 12553 N N . LEU B 1 756 ? -6.219 16.234 17.047 1 90.75 756 LEU B N 1
ATOM 12554 C CA . LEU B 1 756 ? -6.344 15.453 15.82 1 90.75 756 LEU B CA 1
ATOM 12555 C C . LEU B 1 756 ? -5.254 15.828 14.82 1 90.75 756 LEU B C 1
ATOM 12557 O O . LEU B 1 756 ? -4.684 14.961 14.164 1 90.75 756 LEU B O 1
ATOM 12561 N N . GLN B 1 757 ? -4.969 17.078 14.742 1 85.94 757 GLN B N 1
ATOM 12562 C CA . GLN B 1 757 ? -3.914 17.531 13.852 1 85.94 757 GLN B CA 1
ATOM 12563 C C . GLN B 1 757 ? -2.547 17.031 14.305 1 85.94 757 GLN B C 1
ATOM 12565 O O . GLN B 1 757 ? -1.728 16.625 13.477 1 85.94 757 GLN B O 1
ATOM 12570 N N . ASN B 1 758 ? -2.338 17.141 15.562 1 88.25 758 ASN B N 1
ATOM 12571 C CA . ASN B 1 758 ? -1.09 16.609 16.109 1 88.25 758 ASN B CA 1
ATOM 12572 C C . ASN B 1 758 ? -0.962 15.109 15.883 1 88.25 758 ASN B C 1
ATOM 12574 O O . ASN B 1 758 ? 0.134 14.609 15.633 1 88.25 758 ASN B O 1
ATOM 12578 N N . PHE B 1 759 ? -2.066 14.422 16.031 1 93.06 759 PHE B N 1
ATOM 12579 C CA . PHE B 1 759 ? -2.078 12.992 15.766 1 93.06 759 PHE B CA 1
ATOM 12580 C C . PHE B 1 759 ? -1.679 12.703 14.328 1 93.06 759 PHE B C 1
ATOM 12582 O O . PHE B 1 759 ? -0.854 11.82 14.07 1 93.06 759 PHE B O 1
ATOM 12589 N N . TYR B 1 760 ? -2.293 13.422 13.453 1 90.19 760 TYR B N 1
ATOM 12590 C CA . TYR B 1 760 ? -2.01 13.242 12.031 1 90.19 760 TYR B CA 1
ATOM 12591 C C . TYR B 1 760 ? -0.53 13.461 11.734 1 90.19 760 TYR B C 1
ATOM 12593 O O . TYR B 1 760 ? 0.103 12.648 11.062 1 90.19 760 TYR B O 1
ATOM 12601 N N . ASN B 1 761 ? 0.013 14.531 12.25 1 86.31 761 ASN B N 1
ATOM 12602 C CA . ASN B 1 761 ? 1.414 14.867 12.016 1 86.31 761 ASN B CA 1
ATOM 12603 C C . ASN B 1 761 ? 2.348 13.82 12.625 1 86.31 761 ASN B C 1
ATOM 12605 O O . ASN B 1 761 ? 3.322 13.414 11.984 1 86.31 761 ASN B O 1
ATOM 12609 N N . HIS B 1 762 ? 2.035 13.461 13.797 1 92.12 762 HIS B N 1
ATOM 12610 C CA . HIS B 1 762 ? 2.859 12.461 14.469 1 92.12 762 HIS B CA 1
ATOM 12611 C C . HIS B 1 762 ? 2.824 11.125 13.727 1 92.12 762 HIS B C 1
ATOM 12613 O O . HIS B 1 762 ? 3.855 10.469 13.57 1 92.12 762 HIS B O 1
ATOM 12619 N N . ALA B 1 763 ? 1.657 10.742 13.367 1 94.25 763 ALA B N 1
ATOM 12620 C CA . ALA B 1 763 ? 1.517 9.492 12.617 1 94.25 763 ALA B CA 1
ATOM 12621 C C . ALA B 1 763 ? 2.336 9.531 11.328 1 94.25 763 ALA B C 1
ATOM 12623 O O . ALA B 1 763 ? 2.965 8.539 10.961 1 94.25 763 ALA B O 1
ATOM 12624 N N . LYS B 1 764 ? 2.344 10.672 10.664 1 90.19 764 LYS B N 1
ATOM 12625 C CA . LYS B 1 764 ? 3.139 10.812 9.445 1 90.19 764 LYS B CA 1
ATOM 12626 C C . LYS B 1 764 ? 4.629 10.688 9.75 1 90.19 764 LYS B C 1
ATOM 12628 O O . LYS B 1 764 ? 5.379 10.117 8.953 1 90.19 764 LYS B O 1
ATOM 12633 N N . CYS B 1 765 ? 5.051 11.234 10.859 1 91.56 765 CYS B N 1
ATOM 12634 C CA . CYS B 1 765 ? 6.441 11.086 11.281 1 91.56 765 CYS B CA 1
ATOM 12635 C C . CYS B 1 765 ? 6.781 9.617 11.531 1 91.56 765 CYS B C 1
ATOM 12637 O O . CYS B 1 765 ? 7.828 9.141 11.102 1 91.56 765 CYS B O 1
ATOM 12639 N N . VAL B 1 766 ? 5.863 8.953 12.156 1 96.19 766 VAL B N 1
ATOM 12640 C CA . VAL B 1 766 ? 6.082 7.539 12.461 1 96.19 766 VAL B CA 1
ATOM 12641 C C . VAL B 1 766 ? 6.184 6.738 11.164 1 96.19 766 VAL B C 1
ATOM 12643 O O . VAL B 1 766 ? 7.031 5.852 11.039 1 96.19 766 VAL B O 1
ATOM 12646 N N . ILE B 1 767 ? 5.312 7.047 10.219 1 94.81 767 ILE B N 1
ATOM 12647 C CA . ILE B 1 767 ? 5.34 6.355 8.938 1 94.81 767 ILE B CA 1
ATOM 12648 C C . ILE B 1 767 ? 6.699 6.562 8.266 1 94.81 767 ILE B C 1
ATOM 12650 O O . ILE B 1 767 ? 7.32 5.602 7.805 1 94.81 767 ILE B O 1
ATOM 12654 N N . ARG B 1 768 ? 7.207 7.754 8.266 1 91.44 768 ARG B N 1
ATOM 12655 C CA . ARG B 1 768 ? 8.508 8.047 7.676 1 91.44 768 ARG B CA 1
ATOM 12656 C C . ARG B 1 768 ? 9.625 7.32 8.422 1 91.44 768 ARG B C 1
ATOM 12658 O O . ARG B 1 768 ? 10.602 6.879 7.812 1 91.44 768 ARG B O 1
ATOM 12665 N N . PHE B 1 769 ? 9.484 7.246 9.703 1 96.12 769 PHE B N 1
ATOM 12666 C CA . PHE B 1 769 ? 10.43 6.516 10.523 1 96.12 769 PHE B CA 1
ATOM 12667 C C . PHE B 1 769 ? 10.477 5.047 10.125 1 96.12 769 PHE B C 1
ATOM 12669 O O . PHE B 1 769 ? 11.555 4.48 9.93 1 96.12 769 PHE B O 1
ATOM 12676 N N . CYS B 1 770 ? 9.336 4.504 9.953 1 96.69 770 CYS B N 1
ATOM 12677 C CA . CYS B 1 770 ? 9.195 3.078 9.68 1 96.69 770 CYS B CA 1
ATOM 12678 C C . CYS B 1 770 ? 9.664 2.752 8.266 1 96.69 770 CYS B C 1
ATOM 12680 O O . CYS B 1 770 ? 10.047 1.617 7.977 1 96.69 770 CYS B O 1
ATOM 12682 N N . GLU B 1 771 ? 9.633 3.678 7.363 1 93.25 771 GLU B N 1
ATOM 12683 C CA . GLU B 1 771 ? 10.055 3.465 5.984 1 93.25 771 GLU B CA 1
ATOM 12684 C C . GLU B 1 771 ? 11.523 3.07 5.91 1 93.25 771 GLU B C 1
ATOM 12686 O O . GLU B 1 771 ? 11.938 2.357 4.992 1 93.25 771 GLU B O 1
ATOM 12691 N N . LYS B 1 772 ? 12.297 3.445 6.934 1 94.5 772 LYS B N 1
ATOM 12692 C CA . LYS B 1 772 ? 13.734 3.221 6.875 1 94.5 772 LYS B CA 1
ATOM 12693 C C . LYS B 1 772 ? 14.156 2.076 7.793 1 94.5 772 LYS B C 1
ATOM 12695 O O . LYS B 1 772 ? 15.336 1.756 7.898 1 94.5 772 LYS B O 1
ATOM 12700 N N . ILE B 1 773 ? 13.227 1.523 8.445 1 95.88 773 ILE B N 1
ATOM 12701 C CA . ILE B 1 773 ? 13.492 0.381 9.312 1 95.88 773 ILE B CA 1
ATOM 12702 C C . ILE B 1 773 ? 12.711 -0.834 8.82 1 95.88 773 ILE B C 1
ATOM 12704 O O . ILE B 1 773 ? 11.516 -0.972 9.117 1 95.88 773 ILE B O 1
ATOM 12708 N N . PRO B 1 774 ? 13.32 -1.786 8.203 1 91.88 774 PRO B N 1
ATOM 12709 C CA . PRO B 1 774 ? 12.648 -2.918 7.566 1 91.88 774 PRO B CA 1
ATOM 12710 C C . PRO B 1 774 ? 11.828 -3.744 8.555 1 91.88 774 PRO B C 1
ATOM 12712 O O . PRO B 1 774 ? 10.789 -4.301 8.188 1 91.88 774 PRO B O 1
ATOM 12715 N N . GLU B 1 775 ? 12.211 -3.793 9.82 1 93.44 775 GLU B N 1
ATOM 12716 C CA . GLU B 1 775 ? 11.508 -4.59 10.82 1 93.44 775 GLU B CA 1
ATOM 12717 C C . GLU B 1 775 ? 10.133 -3.998 11.133 1 93.44 775 GLU B C 1
ATOM 12719 O O . GLU B 1 775 ? 9.273 -4.68 11.695 1 93.44 775 GLU B O 1
ATOM 12724 N N . LEU B 1 776 ? 9.984 -2.727 10.797 1 96.62 776 LEU B N 1
ATOM 12725 C CA . LEU B 1 776 ? 8.734 -2.047 11.125 1 96.62 776 LEU B CA 1
ATOM 12726 C C . LEU B 1 776 ? 7.836 -1.94 9.891 1 96.62 776 LEU B C 1
ATOM 12728 O O . LEU B 1 776 ? 6.984 -1.052 9.82 1 96.62 776 LEU B O 1
ATOM 12732 N N . TRP B 1 777 ? 7.91 -2.922 8.961 1 95.25 777 TRP B N 1
ATOM 12733 C CA . TRP B 1 777 ? 7.238 -2.896 7.668 1 95.25 777 TRP B CA 1
ATOM 12734 C C . TRP B 1 777 ? 5.723 -2.887 7.844 1 95.25 777 TRP B C 1
ATOM 12736 O O . TRP B 1 777 ? 5.008 -2.217 7.09 1 95.25 777 TRP B O 1
ATOM 12746 N N . SER B 1 778 ? 5.242 -3.576 8.812 1 96.38 778 SER B N 1
ATOM 12747 C CA . SER B 1 778 ? 3.801 -3.715 8.977 1 96.38 778 SER B CA 1
ATOM 12748 C C . SER B 1 778 ? 3.154 -2.385 9.344 1 96.38 778 SER B C 1
ATOM 12750 O O . SER B 1 778 ? 2.107 -2.023 8.805 1 96.38 778 SER B O 1
ATOM 12752 N N . VAL B 1 779 ? 3.811 -1.671 10.25 1 96.31 779 VAL B N 1
ATOM 12753 C CA . VAL B 1 779 ? 3.285 -0.37 10.648 1 96.31 779 VAL B CA 1
ATOM 12754 C C . VAL B 1 779 ? 3.318 0.588 9.461 1 96.31 779 VAL B C 1
ATOM 12756 O O . VAL B 1 779 ? 2.391 1.378 9.266 1 96.31 779 VAL B O 1
ATOM 12759 N N . CYS B 1 780 ? 4.387 0.502 8.727 1 95.19 780 CYS B N 1
ATOM 12760 C CA . CYS B 1 780 ? 4.547 1.338 7.543 1 95.19 780 CYS B CA 1
ATOM 12761 C C . CYS B 1 780 ? 3.412 1.104 6.551 1 95.19 780 CYS B C 1
ATOM 12763 O O . CYS B 1 780 ? 2.889 2.055 5.965 1 95.19 780 CYS B O 1
ATOM 12765 N N . HIS B 1 781 ? 2.934 -0.087 6.43 1 94.38 781 HIS B N 1
ATOM 12766 C CA . HIS B 1 781 ? 1.93 -0.439 5.43 1 94.38 781 HIS B CA 1
ATOM 12767 C C . HIS B 1 781 ? 0.52 -0.198 5.961 1 94.38 781 HIS B C 1
ATOM 12769 O O . HIS B 1 781 ? -0.387 0.133 5.191 1 94.38 781 HIS B O 1
ATOM 12775 N N . LEU B 1 782 ? 0.287 -0.292 7.199 1 97.12 782 LEU B N 1
ATOM 12776 C CA . LEU B 1 782 ? -1.061 -0.271 7.758 1 97.12 782 LEU B CA 1
ATOM 12777 C C . LEU B 1 782 ? -1.468 1.147 8.141 1 97.12 782 LEU B C 1
ATOM 12779 O O . LEU B 1 782 ? -2.643 1.51 8.039 1 97.12 782 LEU B O 1
ATOM 12783 N N . SER B 1 783 ? -0.536 1.971 8.578 1 96.69 783 SER B N 1
ATOM 12784 C CA . SER B 1 783 ? -0.818 3.271 9.18 1 96.69 783 SER B CA 1
ATOM 12785 C C . SER B 1 783 ? -1.514 4.195 8.188 1 96.69 783 SER B C 1
ATOM 12787 O O . SER B 1 783 ? -2.426 4.938 8.555 1 96.69 783 SER B O 1
ATOM 12789 N N . PRO B 1 784 ? -1.079 4.199 6.902 1 93.44 784 PRO B N 1
ATOM 12790 C CA . PRO B 1 784 ? -1.764 5.082 5.953 1 93.44 784 PRO B CA 1
ATOM 12791 C C . PRO B 1 784 ? -3.258 4.789 5.848 1 93.44 784 PRO B C 1
ATOM 12793 O O . PRO B 1 784 ? -4.066 5.715 5.727 1 93.44 784 PRO B O 1
ATOM 12796 N N . HIS B 1 785 ? -3.615 3.545 5.871 1 93.75 785 HIS B N 1
ATOM 12797 C CA . HIS B 1 785 ? -5.023 3.17 5.828 1 93.75 785 HIS B CA 1
ATOM 12798 C C . HIS B 1 785 ? -5.773 3.705 7.047 1 93.75 785 HIS B C 1
ATOM 12800 O O . HIS B 1 785 ? -6.895 4.199 6.918 1 93.75 785 HIS B O 1
ATOM 12806 N N . VAL B 1 786 ? -5.191 3.605 8.172 1 95.12 786 VAL B N 1
ATOM 12807 C CA . VAL B 1 786 ? -5.805 4.043 9.422 1 95.12 786 VAL B CA 1
ATOM 12808 C C . VAL B 1 786 ? -6.031 5.551 9.391 1 95.12 786 VAL B C 1
ATOM 12810 O O . VAL B 1 786 ? -7.105 6.031 9.758 1 95.12 786 VAL B O 1
ATOM 12813 N N . LEU B 1 787 ? -5.043 6.266 8.938 1 93.31 787 LEU B N 1
ATOM 12814 C CA . LEU B 1 787 ? -5.156 7.715 8.828 1 93.31 787 LEU B CA 1
ATOM 12815 C C . LEU B 1 787 ? -6.258 8.102 7.848 1 93.31 787 LEU B C 1
ATOM 12817 O O . LEU B 1 787 ? -7.086 8.969 8.141 1 93.31 787 LEU B O 1
ATOM 12821 N N . LYS B 1 788 ? -6.277 7.461 6.719 1 91.25 788 LYS B N 1
ATOM 12822 C CA . LYS B 1 788 ? -7.285 7.754 5.703 1 91.25 788 LYS B CA 1
ATOM 12823 C C . LYS B 1 788 ? -8.688 7.477 6.227 1 91.25 788 LYS B C 1
ATOM 12825 O O . LYS B 1 788 ? -9.594 8.297 6.059 1 91.25 788 LYS B O 1
ATOM 12830 N N . LYS B 1 789 ? -8.828 6.414 6.859 1 92.5 789 LYS B N 1
ATOM 12831 C CA . LYS B 1 789 ? -10.141 6.043 7.379 1 92.5 789 LYS B CA 1
ATOM 12832 C C . LYS B 1 789 ? -10.602 7.023 8.445 1 92.5 789 LYS B C 1
ATOM 12834 O O . LYS B 1 789 ? -11.758 7.469 8.438 1 92.5 789 LYS B O 1
ATOM 12839 N N . LEU B 1 790 ? -9.742 7.305 9.398 1 92.81 790 LEU B N 1
ATOM 12840 C CA . LEU B 1 790 ? -10.086 8.227 10.477 1 92.81 790 LEU B CA 1
ATOM 12841 C C . LEU B 1 790 ? -10.438 9.602 9.922 1 92.81 790 LEU B C 1
ATOM 12843 O O . LEU B 1 790 ? -11.477 10.172 10.266 1 92.81 790 LEU B O 1
ATOM 12847 N N . PHE B 1 791 ? -9.711 10.125 9.062 1 89.06 791 PHE B N 1
ATOM 12848 C CA . PHE B 1 791 ? -9.898 11.508 8.625 1 89.06 791 PHE B CA 1
ATOM 12849 C C . PHE B 1 791 ? -10.977 11.586 7.551 1 89.06 791 PHE B C 1
ATOM 12851 O O . PHE B 1 791 ? -11.555 12.656 7.324 1 89.06 791 PHE B O 1
ATOM 12858 N N . ASN B 1 792 ? -11.297 10.438 6.867 1 85.5 792 ASN B N 1
ATOM 12859 C CA . ASN B 1 792 ? -12.477 10.391 6.016 1 85.5 792 ASN B CA 1
ATOM 12860 C C . ASN B 1 792 ? -13.766 10.414 6.84 1 85.5 792 ASN B C 1
ATOM 12862 O O . ASN B 1 792 ? -14.82 10.812 6.34 1 85.5 792 ASN B O 1
ATOM 12866 N N . SER B 1 793 ? -13.594 9.938 7.984 1 85.5 793 SER B N 1
ATOM 12867 C CA . SER B 1 793 ? -14.766 9.906 8.859 1 85.5 793 SER B CA 1
ATOM 12868 C C . SER B 1 793 ? -15.07 11.289 9.43 1 85.5 793 SER B C 1
ATOM 12870 O O . SER B 1 793 ? -16.172 11.531 9.922 1 85.5 793 SER B O 1
ATOM 12872 N N . LEU B 1 794 ? -14.164 12.141 9.336 1 81.44 794 LEU B N 1
ATOM 12873 C CA . LEU B 1 794 ? -14.336 13.461 9.93 1 81.44 794 LEU B CA 1
ATOM 12874 C C . LEU B 1 794 ? -15.016 14.406 8.945 1 81.44 794 LEU B C 1
ATOM 12876 O O . LEU B 1 794 ? -14.742 14.359 7.738 1 81.44 794 LEU B O 1
ATOM 12880 N N . SER B 1 795 ? -16.391 14.156 8.398 1 57.41 795 SER B N 1
ATOM 12881 C CA . SER B 1 795 ? -17.188 14.984 7.492 1 57.41 795 SER B CA 1
ATOM 12882 C C . SER B 1 795 ? -16.422 16.25 7.082 1 57.41 795 SER B C 1
ATOM 12884 O O . SER B 1 795 ? -15.406 16.578 7.684 1 57.41 795 SER B O 1
ATOM 12886 N N . PRO B 1 796 ? -17.281 17.375 6.52 1 49.28 796 PRO B N 1
ATOM 12887 C CA . PRO B 1 796 ? -17.016 18.344 5.445 1 49.28 796 PRO B CA 1
ATOM 12888 C C . PRO B 1 796 ? -15.664 19.031 5.574 1 49.28 796 PRO B C 1
ATOM 12890 O O . PRO B 1 796 ? -15.148 19.578 4.598 1 49.28 796 PRO B O 1
ATOM 12893 N N . THR B 1 797 ? -15.328 19.125 6.746 1 43.81 797 THR B N 1
ATOM 12894 C CA . THR B 1 797 ? -14.547 20.297 7.133 1 43.81 797 THR B CA 1
ATOM 12895 C C . THR B 1 797 ? -13.062 20.078 6.824 1 43.81 797 THR B C 1
ATOM 12897 O O . THR B 1 797 ? -12.297 21.031 6.754 1 43.81 797 THR B O 1
ATOM 12900 N N . PHE B 1 798 ? -12.594 18.781 7.086 1 42.28 798 PHE B N 1
ATOM 12901 C CA . PHE B 1 798 ? -11.148 18.906 7.059 1 42.28 798 PHE B CA 1
ATOM 12902 C C . PHE B 1 798 ? -10.625 18.891 5.625 1 42.28 798 PHE B C 1
ATOM 12904 O O . PHE B 1 798 ? -9.898 17.984 5.227 1 42.28 798 PHE B O 1
ATOM 12911 N N . ASP B 1 799 ? -11.336 19.156 4.781 1 41.78 799 ASP B N 1
ATOM 12912 C CA . ASP B 1 799 ? -10.812 19.359 3.436 1 41.78 799 ASP B CA 1
ATOM 12913 C C . ASP B 1 799 ? -9.406 19.969 3.479 1 41.78 799 ASP B C 1
ATOM 12915 O O . ASP B 1 799 ? -8.57 19.656 2.629 1 41.78 799 ASP B O 1
ATOM 12919 N N . SER B 1 800 ? -9.359 20.891 4.402 1 41.12 800 SER B N 1
ATOM 12920 C CA . SER B 1 800 ? -8.133 21.656 4.562 1 41.12 800 SER B CA 1
ATOM 12921 C C . SER B 1 800 ? -6.969 20.766 4.98 1 41.12 800 SER B C 1
ATOM 12923 O O . SER B 1 800 ? -5.809 21.062 4.688 1 41.12 800 SER B O 1
ATOM 12925 N N . LEU B 1 801 ? -7.305 19.734 5.812 1 39.88 801 LEU B N 1
ATOM 12926 C CA . LEU B 1 801 ? -6.199 18.875 6.211 1 39.88 801 LEU B CA 1
ATOM 12927 C C . LEU B 1 801 ? -5.805 17.938 5.074 1 39.88 801 LEU B C 1
ATOM 12929 O O . LEU B 1 801 ? -4.645 17.531 4.977 1 39.88 801 LEU B O 1
ATOM 12933 N N . GLN B 1 802 ? -6.777 17.312 4.289 1 39.06 802 GLN B N 1
ATOM 12934 C CA . GLN B 1 802 ? -6.664 16.266 3.287 1 39.06 802 GLN B CA 1
ATOM 12935 C C . GLN B 1 802 ? -6.18 16.828 1.952 1 39.06 802 GLN B C 1
ATOM 12937 O O . GLN B 1 802 ? -5.941 16.062 1.007 1 39.06 802 GLN B O 1
ATOM 12942 N N . LEU B 1 803 ? -6.27 18.078 1.631 1 33.5 803 LEU B N 1
ATOM 12943 C CA . LEU B 1 803 ? -5.918 18.578 0.304 1 33.5 803 LEU B CA 1
ATOM 12944 C C . LEU B 1 803 ? -4.543 18.078 -0.116 1 33.5 803 LEU B C 1
ATOM 12946 O O . LEU B 1 803 ? -4.027 18.469 -1.167 1 33.5 803 LEU B O 1
ATOM 12950 N N . VAL B 1 804 ? -3.922 17.359 0.635 1 32.53 804 VAL B N 1
ATOM 12951 C CA . VAL B 1 804 ? -2.588 16.938 0.219 1 32.53 804 VAL B CA 1
ATOM 12952 C C . VAL B 1 804 ? -2.688 16.047 -1.019 1 32.53 804 VAL B C 1
ATOM 12954 O O . VAL B 1 804 ? -1.829 16.094 -1.902 1 32.53 804 VAL B O 1
ATOM 12957 N N . LYS B 1 805 ? -3.559 14.977 -1.032 1 33.06 805 LYS B N 1
ATOM 12958 C CA . LYS B 1 805 ? -3.453 13.922 -2.035 1 33.06 805 LYS B CA 1
ATOM 12959 C C . LYS B 1 805 ? -4.004 14.391 -3.381 1 33.06 805 LYS B C 1
ATOM 12961 O O . LYS B 1 805 ? -3.902 13.672 -4.379 1 33.06 805 LYS B O 1
ATOM 12966 N N . MET B 1 806 ? -4.891 15.422 -3.361 1 28.27 806 MET B N 1
ATOM 12967 C CA . MET B 1 806 ? -5.684 15.453 -4.59 1 28.27 806 MET B CA 1
ATOM 12968 C C . MET B 1 806 ? -4.801 15.758 -5.797 1 28.27 806 MET B C 1
ATOM 12970 O O . MET B 1 806 ? -5.254 15.688 -6.938 1 28.27 806 MET B O 1
ATOM 12974 N N . VAL B 1 807 ? -3.695 16.359 -5.492 1 28.33 807 VAL B N 1
ATOM 12975 C CA . VAL B 1 807 ? -3.023 16.703 -6.742 1 28.33 807 VAL B CA 1
ATOM 12976 C C . VAL B 1 807 ? -2.545 15.43 -7.438 1 28.33 807 VAL B C 1
ATOM 12978 O O . VAL B 1 807 ? -2.426 15.391 -8.664 1 28.33 807 VAL B O 1
ATOM 12981 N N . ASN B 1 808 ? -2.172 14.438 -6.668 1 29.48 808 ASN B N 1
ATOM 12982 C CA . ASN B 1 808 ? -1.684 13.328 -7.473 1 29.48 808 ASN B CA 1
ATOM 12983 C C . ASN B 1 808 ? -2.826 12.594 -8.172 1 29.48 808 ASN B C 1
ATOM 12985 O O . ASN B 1 808 ? -2.598 11.812 -9.094 1 29.48 808 ASN B O 1
ATOM 12989 N N . GLU B 1 809 ? -3.934 12.586 -7.535 1 29.56 809 GLU B N 1
ATOM 12990 C CA . GLU B 1 809 ? -4.973 11.766 -8.156 1 29.56 809 GLU B CA 1
ATOM 12991 C C . GLU B 1 809 ? -5.547 12.461 -9.391 1 29.56 809 GLU B C 1
ATOM 12993 O O . GLU B 1 809 ? -6.363 11.875 -10.109 1 29.56 809 GLU B O 1
ATOM 12998 N N . THR B 1 810 ? -5.355 13.734 -9.516 1 28.03 810 THR B N 1
ATOM 12999 C CA . THR B 1 810 ? -5.902 14.328 -10.734 1 28.03 810 THR B CA 1
ATOM 13000 C C . THR B 1 810 ? -5.141 13.844 -11.961 1 28.03 810 THR B C 1
ATOM 13002 O O . THR B 1 810 ? -5.613 13.992 -13.094 1 28.03 810 THR B O 1
ATOM 13005 N N . LYS B 1 811 ? -3.871 13.5 -11.867 1 26.2 811 LYS B N 1
ATOM 13006 C CA . LYS B 1 811 ? -3.299 13.055 -13.133 1 26.2 811 LYS B CA 1
ATOM 13007 C C . LYS B 1 811 ? -3.852 11.695 -13.539 1 26.2 811 LYS B C 1
ATOM 13009 O O . LYS B 1 811 ? -3.715 11.281 -14.695 1 26.2 811 LYS B O 1
ATOM 13014 N N . GLU B 1 812 ? -4.18 10.906 -12.594 1 23.62 812 GLU B N 1
ATOM 13015 C CA . GLU B 1 812 ? -4.609 9.641 -13.188 1 23.62 812 GLU B CA 1
ATOM 13016 C C . GLU B 1 812 ? -6.02 9.758 -13.766 1 23.62 812 GLU B C 1
ATOM 13018 O O . GLU B 1 812 ? -6.426 8.93 -14.578 1 23.62 812 GLU B O 1
ATOM 13023 N N . THR B 1 813 ? -6.828 10.711 -13.242 1 22.73 813 THR B N 1
ATOM 13024 C CA . THR B 1 813 ? -8.125 10.797 -13.898 1 22.73 813 THR B CA 1
ATOM 13025 C C . THR B 1 813 ? -8.07 11.758 -15.078 1 22.73 813 THR B C 1
ATOM 13027 O O . THR B 1 813 ? -9.07 11.945 -15.781 1 22.73 813 THR B O 1
ATOM 13030 N N . ALA B 1 814 ? -7.035 12.727 -15.055 1 21.7 814 ALA B N 1
ATOM 13031 C CA . ALA B 1 814 ? -6.996 13.352 -16.375 1 21.7 814 ALA B CA 1
ATOM 13032 C C . ALA B 1 814 ? -6.285 12.453 -17.391 1 21.7 814 ALA B C 1
ATOM 13034 O O . ALA B 1 814 ? -5.273 11.828 -17.062 1 21.7 814 ALA B O 1
#

Organism: Strongyloides stercoralis (NCBI:txid6248)